Protein 4FUQ (pdb70)

CATH classification: 3.40.50.12780 (+1 more: 3.30.300.30)

Solvent-accessible surface area: 80074 Å² total

Sequence (1953 aa):
NANLFARLFDKLDDPHKLAIETAAGDKISYAELVARAGRVANVLVARGLQVGDRVAAQTEKSVEALVLYLATVRAGGVYLPLNTAYTLHELDYFITDAEPKIVVCDPSKKRDGIAAIAAKVGATVETLGPDGRGSLTDAAAGASEAFATIDRGADDLAAILYTSTGRSKGALSHDNLASNSSLTLVDYWRFTPDDVLIHALPIYHTHGLFVASNVTLFARGSIFLPKFDPDKILDLARATVLGVPTFYTRLLQSPRLTKETTGHRLFISGSAPLLADTHREWSAKTGHAVLERYGTETNNTSNPYDGDRVPGAVGPALPGVSARVTDPETGKELPRGDIGIEVKGPNVFKGYWRPEKTKSEFRRDDGFFITGDLGKIDERGYVHILGRGKDLVITGGFNVYPKEIESSEIDAPGVVESAVIGVPHADFGEGVTAVVVRDKGATIDEAQVLHGLDGQLAKFKPKKVIFVDDLPRNTGKVQKNVLRETYKDIYKNANLFARLFDKLDDPHKLAIETAAGDKISYAELVARAGRVANVLVARGLQQVGDRVAAQTEKSVVEALVLYLATVVRAGGVYLPLNTAYTLHELDYFITDAEPKIVVCDPSKRDGIAAIAAKVGATVETLGPDGRGSLTDAAAGASEAFATIDDRGADDLAAILYTSTGRSKGALSHDNLASNSLTLVDYWRFTPDDVLIHALPIYHTHGLFVASNVTLFARGSIFLPKFDPDKILDLARATVLGVPTFYTRLLQSPRLTKETTGHRLFISGSAPLLADTHREWSAKTGHAVLERYGTETNNTSNPYDGDRVPGAVGPALPGVSARVTDPETGKELPRGDIGIEVVKGPNVFKGYWRPEKTKSEFRDDGFFITGDLGKIDERGYVHILGRGKDLVITGGFNVYPKEIESEIDAPGVVESAVIGVPHADFGEGVTAVVVRDKGATIDEAQVLHGLDGQLAKFKPKKVIFVDDDLPRNTGKVQKNVLRETYKDIYKNANLFARLFDKLDDPHKLAIETAAGDKISYAELVARAGRVANVLVARGLQVGDRVAAQTEKSVEALVLYLATVVRAGGVYLPLNTAYTLHELDYFITDAEPKIVVCDPSKRDGIAAIAAKVGATVETLGPDGRGSLTDAAAGASEAFATIDDRGADDLAAILYTSGTGRSKGALSHDNLASNSLTLVDYWRFTPDDVLIHALPIYHTHGLFVASNVTLFARGSIFLPKFDPDKILDLARATVLGVPTFYTRLLQSPRLTKETTGHRLFISGSAPLLADTHREWSSAKTGHAVLERYGTETNNTSNPYDGDRVPGAVGPALPGVSARVTDPETGKELPRGDIGIEVVKGPNVFKGYWRPEKTKSEEFRDDGFFITGDLGKIDERGYVHILGRGKDLVITGGFNVYPKEIESEIDAPGVVESAVIGVPHADFGEGVTAVVVRDKGATIDEAQVLHGLDGQLAKFKPKKVIFVDDLPRNTGKVQQKNVLRETYKDIYKNANLFARLFDKLDDPHKLAIETAAGDKISYAELVARAGRVANVLVARGLQVGDRVAAQTEKSVVEALVLYLATVRAGGVYLPLNTAYTLHELDYFITDAEPKIVVCDPSKRDGIAAIAAKVGATVETLGPDGRGSLTDAAAGASEAFATIDRGADDLAAILYTSTTGRSKGALSHDNLASNSSLTLVDYWRFTPDDVLIHALPIYHTHGLFVASNVTLFARGSIFLPKFDPDKILDLARATVLGVPTFYTRLLQSPRLTKETTGHRLFISGSAPLLADTHREWSSAKTGHAVLERYGTETNNTSNPYDGDRVPGAVGPALPGVSARVTDPTGKELPRGDIGIEVVKGPNVFKGYWRPEKTKSEFRDDGFFITGDLGKIDEERGYVHILGRGKDLVITGGFNVYPKEIESSEIDAPGVVESAVIGVPHADFGEGVTAVVVRDKGATIDEAQVLHGLDGQLAKFKPKKVIFVDDLPRNTGKVQQKNVLRETYKDIYK

Foldseek 3Di:
DLQLLCLLQVDDPCQQDFAEQEPVGDTAGNVNLLLLLLLLLQVCVVLPDAAAAEEEEQAQDGSLVLSNLSNQSQNNHAYEYDHNPDDLVRVLVVCVQRLHQEYEYAPVCQVVCVVSCVVSNHDYWYQYNVRDTRSNVRSVVGGSDDRGDDDDLQRHSYWAWDDVDDTWTWAGSLLQLVVLVLCLVQLVAAQQAFEDQADTCNALVRVRNRNVNCSSRNHHYRDSHDDLVVVLVPLPGAEYEAQCSQVVNLVDPSQALVSQVRYAAEHEDDDHQLLSQVSNCVGHVDGYKYADARQQNWAIDGNDDDDDFQFGHATGVFKDWFFAAQPPGHTDDAPDKGIWMAGSNGIDATRPDPVRVVQADPVGIGNPLFMWGQHPVRTTGTQGNPPQWDFWQNDTDRQSLLFRQLSNPFWRGKGWHFAQAPHTRTAIEIETEGDVPDDDDFVNSVVSCVPVDDPRHHPTYHYDNDADADVHHGDRVVVRVVCRPVND/DLQLLCLLQVDDPCQQDFAEQEPVGDTDTNVNLLLLLLLLLQVCVVLPDDQAAEEEEQAADDSLVLSNLSNCSQNNYAYAYDHNPDDLVRVLVVCVQRLHQEYEEAPVCQVVNCVSNVVSNHDYWYAYNVRDTRSNVSSVPGGSDDDGDDDDQQRHSYWYWDDVPDTWTWAGSLLLVVVLVLCLVQLVAAQAAEEEQADTCNDLVRVRNVNVNCSSRNHHYYDSHQDLVVVLVPLPHAEYEAQVSQVVNLVDPSQALVSNVRYAAEHEDDDHFLVSQVSNCVGRVDGYKYADARQQSWAIAGNVHDDDQQFGHATGPFKDWFFAACPPRHTDDAPDKGIWIDGSNGIDATRPPPVRVVQADPVGIGNPLWIFGQHPVRTTHTQGNPPQWDAWQNDTDRQSLLFSQLSNAQWGGKGWHFADDPRTRTATEIETAGDPPDDQDFVNSVVSCVVVDDPRHHPTYHYDNDADQDVHHGDVVVVRVVCNPVND/DLQLLCLLQVDDPCQQDFAEQEPVGDTAGNVNLLLLLLLLLQVCVVLPDDAAAEEEELAADDSLVLSNLSNCSQNNYAYAYDHNPDDLVRVLVVCVQRLHQEYEEAPVCQVVNVVSNVVSNHDYWYAYNVRDTRSNVSSVPGGSDDRGDDDDQQRHSYWAWDDDPDDIWTWAGSLLQLVLLVLCLVQQVAAQAAEEDQADTCNDLVRVRNVNVNCSSRNHHYGHSHQDLVVVLVPLPGAEYEAQVSQVVNLPDPSQALVSNVRYAAEHEDDDHFLVSQVSNCVGHVDGYKYADARQQNWAIDGGVDDDDQQFGHATGPFKDWFFAACPPRHTDDAPDKGIWMDGSNGIDATRPPPVRVVQADPVGIGNPLWIWGQHPVRTTHTQGNPPQWEAWQNDTDRQSLLFSQLSNAFWGGKGWHFAQDPHTRTATEIETEGDPPDDQDFVNSVVSCVPVDDPRHHPTYHYDNDADQDVHDGDVVVVNVVCNPVND/DLQLLCLLQVDDPCQQDFAEQEPVGDTAGNVRLLLLLLLLLQVCVVLPDAAAAEEEEQAFDDSLVLSNLSNQSQNNHAYEYDHNPADLVRVLVVCVQRLGQEYEYAPVCQVVNVVSNVVSNHDYWYQYNVRDTRSNVRSVPGGSDDRGDDDDQQRHSYWAWDDPDDDTWTWAGSLLLQVVLVLCLVQVVAAQAAEEDQADTCNALVRVRNVNVNCSSRNHHYGHSHDDLVVVLVPLPHAEYEAQVSQVVNLVDPSQALVSLVRYAAEHEDDDHQLVSQVSNCVGRVDGYKYADARQQNWAIDGDPDDDDQQFGHATGPFKDWFFDAVVRHGDDAPDKHIWMAGSNGIDATRPPPVRVVQADPVGIGNPLFMFGQHPVRTTHTQGNPPQWDFWQNDTDRQSVLFSQLSNAFWPGKTWHFAQAPHTRTATEIETEGDVVDPDDFVNSVVSCVPVDDPRHHPTYHYDNDADADVHHGDRVVVRVVCNPVND

Secondary structure (DSSP, 8-state):
---HHHHHHS--S-TTSEEEEBTT--EEEHHHHHHHHHHHHHHHHHTT--TT-EEEEE--S-HHHHHHHHHHHHTT-EEEE--TT--HHHHHHHHHHH--SEEEE-GGGTTTTHHHHHHHT-EEEE--TTS-SHHHHHHHTS-S---PPP--TTSB-B--B----S--B--BHHHHHHHHHHHHHHTT--TT--B-B-S-SSSHIIIIIIHHHHHHTT---B-SS--HHHHHH-----B---HHHHHHHHT-TT-STTTT---BEEE-SSPPPHHHHHHHHHHHS--EEE--------B---SSS---TTEEEEBPTT-EEE-B-TTT-PBPPTT----EEESTTS-------HHHHHTB-TTS-EE-S--EEE-TT-EEEE--SSTT-EEETTEEE-HHHHHHHHH---EEEEEEEEEEETTTEEEEEEEEEEPTT----HHHHHHHHBTTB-TT---EEEEES---B----B-HHHHHHHTTTTT-/---HHHHHHS--S-TTSEEEE-TT--EEEHHHHHHHHHHHHHHHHHTTPPTT-EEEE---SSHHHHHHHHHHHHTT-EEEE--TT--HHHHHHHHHHH--SEEEE-GGGHHHHHHHHHTTT-EEEE--TTS-SHHHHHHHTS-S---PPP--TTSB-B--EE---S-EE--BHHHHHHHHHHHHHHTT--TT--B-B-S-SSSHIIIIIIHHHHHHTT---B-SS--HHHHHH-----B---HHHHHHHTT-TT--TTTT---B-EE-SSPPPHHHHHHHHHHHS---EE--------B---SSS---TT---BBPTT-EEE-B-TTT-PBPPTT----EEESTTS-------HHHHHTB-TTS-EE-S--EEE-TT-BEEE--SSTT-EEETTEEE-HHHHHHHHH---EEEEEEEEEEETTTEEEEEEEEEEPTT----HHHHHHHHBTTB-TT---EEEEES---B----B-HHHHHHHTTTTT-/---HHHHHHS--S-TTSEEEE-TT--EEEHHHHHHHHHHHHHHHHHTTPPTT-EEEE---SSHHHHHHHHHHHHTT-EEEE--TT--HHHHHHHHHHH--SEEEE-GGGHHHHHHHHHTTT-EEEE--TTS-SHHHHHHHTS-S---PPP--TTSB-B--EE----S-EE--BHHHHHHHHHHHHHHTT--TT--B-B-S-SSSHIIIIIIHHHHHHTT---B-SS--HHHHHH-----B---HHHHHHHTT-TT-STTTT---B-EE-SSPPPHHHHHHHHHHHS---EE--------B-PPTTS---TT---SBPTT-EEE-B-TTT-PBPPTT----EEESTTS-------HHHHHTB-TTS-EE-S--EEE-TT--EEE---STT-EEETTEEE-HHHHHHHHH---EEEEEEEEEEETTTEEEEEEEEEE-TT----HHHHHHHHTTTS-TT---EEEEES---B----B-HHHHHHHTTTTT-/---HHHHHHSS-S-TTSEEEEBTT--EEEHHHHHHHHHHHHHHHHHTT--TT-EEEE---S-HHHHHHHHHHHHTT-EEEE--TT--HHHHHHHHHHH--SEEEE-GGGTTTTHHHHHHHTPEEEE--TTS-SHHHHHHHTS-S---PPP--TTSB-B--B----SS--B--BHHHHHHHHHHHHHHTT--TT--B-B-S-SSSHIIIIIIHHHHHHTT---B-SS--HHHHHH-----B---HHHHHHHTT-TT-STTTT---B-EE-SSPPPHHHHHHHHHHHS---EE--------B-PPTTSPPPTT---BBPTT-EEE-B----PBPPTT----EEESTTS-------HHHHHTB-TTS-EE-S-EEEE-TT-BEEEEESSTT-EEETTEEE-HHHHHHHHH---EEEEEEEEEEETTTEEEEEEEEEEPTT----HHHHHHHHBTTB-TT---EEEEES---B----B-HHHHHHHTTTTT-

Structure (mmCIF, N/CA/C/O backbone):
data_4FUQ
#
_entry.id   4FUQ
#
_cell.length_a   133.872
_cell.length_b   58.813
_cell.length_c   138.957
_cell.angle_alpha   90.000
_cell.angle_beta   91.660
_cell.angle_gamma   90.000
#
_symmetry.space_group_name_H-M   'P 1 21 1'
#
loop_
_entity.id
_entity.type
_entity.pdbx_description
1 polymer 'Malonyl CoA synthetase'
2 non-polymer 'SULFATE ION'
3 non-polymer GLYCEROL
4 water water
#
loop_
_atom_site.group_PDB
_atom_site.id
_atom_site.type_symbol
_atom_site.label_atom_id
_atom_site.label_alt_id
_atom_site.label_comp_id
_atom_site.label_asym_id
_atom_site.label_entity_id
_atom_site.label_seq_id
_atom_site.pdbx_PDB_ins_code
_atom_site.Cartn_x
_atom_site.Cartn_y
_atom_site.Cartn_z
_atom_site.occupancy
_atom_site.B_iso_or_equiv
_atom_site.auth_seq_id
_atom_site.auth_comp_id
_atom_site.auth_asym_id
_atom_site.auth_atom_id
_atom_site.pdbx_PDB_model_num
ATOM 9 N N . ASN A 1 2 ? 137.750 12.105 18.578 1.00 25.09 2 ASN A N 1
ATOM 10 C CA . ASN A 1 2 ? 137.135 11.909 17.267 1.00 17.37 2 ASN A CA 1
ATOM 11 C C . ASN A 1 2 ? 135.609 11.814 17.347 1.00 17.79 2 ASN A C 1
ATOM 12 O O . ASN A 1 2 ? 135.060 10.978 18.071 1.00 22.46 2 ASN A O 1
ATOM 17 N N . ALA A 1 3 ? 134.928 12.676 16.603 1.00 14.86 3 ALA A N 1
ATOM 18 C CA . ALA A 1 3 ? 133.473 12.689 16.601 1.00 13.40 3 ALA A CA 1
ATOM 19 C C . ALA A 1 3 ? 132.884 11.704 15.592 1.00 10.19 3 ALA A C 1
ATOM 20 O O . ALA A 1 3 ? 131.661 11.544 15.517 1.00 11.49 3 ALA A O 1
ATOM 22 N N . ASN A 1 4 ? 133.752 11.049 14.823 1.00 12.37 4 ASN A N 1
ATOM 23 C CA . ASN A 1 4 ? 133.295 10.030 13.881 1.00 9.98 4 ASN A CA 1
ATOM 24 C C . ASN A 1 4 ? 132.416 9.039 14.636 1.00 10.61 4 ASN A C 1
ATOM 25 O O . ASN A 1 4 ? 132.805 8.521 15.686 1.00 11.72 4 ASN A O 1
ATOM 30 N N . LEU A 1 5 ? 131.216 8.814 14.123 1.00 10.08 5 LEU A N 1
ATOM 31 C CA . LEU A 1 5 ? 130.274 7.916 14.778 1.00 8.61 5 LEU A CA 1
ATOM 32 C C . LEU A 1 5 ? 130.898 6.542 15.042 1.00 11.35 5 LEU A C 1
ATOM 33 O O . LEU A 1 5 ? 130.639 5.919 16.080 1.00 11.39 5 LEU A O 1
ATOM 38 N N . PHE A 1 6 ? 131.734 6.065 14.124 1.00 10.05 6 PHE A N 1
ATOM 39 C CA . PHE A 1 6 ? 132.388 4.773 14.350 1.00 10.37 6 PHE A CA 1
ATOM 40 C C . PHE A 1 6 ? 133.292 4.797 15.588 1.00 9.53 6 PHE A C 1
ATOM 41 O O . PHE A 1 6 ? 133.336 3.836 16.370 1.00 12.20 6 PHE A O 1
ATOM 49 N N . ALA A 1 7 ? 134.021 5.891 15.752 1.00 11.29 7 ALA A N 1
ATOM 50 C CA . ALA A 1 7 ? 134.866 6.059 16.932 1.00 14.99 7 ALA A CA 1
ATOM 51 C C . ALA A 1 7 ? 134.022 6.194 18.201 1.00 12.71 7 ALA A C 1
ATOM 52 O O . ALA A 1 7 ? 134.355 5.607 19.240 1.00 14.81 7 ALA A O 1
ATOM 54 N N . ARG A 1 8 ? 132.933 6.961 18.135 1.00 12.82 8 ARG A N 1
ATOM 55 C CA . ARG A 1 8 ? 132.056 7.096 19.308 1.00 15.12 8 ARG A CA 1
ATOM 56 C C . ARG A 1 8 ? 131.525 5.728 19.725 1.00 15.98 8 ARG A C 1
ATOM 57 O O . ARG A 1 8 ? 131.443 5.416 20.918 1.00 16.27 8 ARG A O 1
ATOM 65 N N . LEU A 1 9 ? 131.173 4.909 18.737 1.00 11.18 9 LEU A N 1
ATOM 66 C CA . LEU A 1 9 ? 130.650 3.573 18.997 1.00 13.23 9 LEU A CA 1
ATOM 67 C C . LEU A 1 9 ? 131.696 2.614 19.557 1.00 16.05 9 LEU A C 1
ATOM 68 O O . LEU A 1 9 ? 131.423 1.865 20.491 1.00 15.95 9 LEU A O 1
ATOM 73 N N . PHE A 1 10 ? 132.896 2.635 18.992 1.00 14.26 10 PHE A N 1
ATOM 74 C CA . PHE A 1 10 ? 133.829 1.530 19.218 1.00 14.36 10 PHE A CA 1
ATOM 75 C C . PHE A 1 10 ? 135.173 1.871 19.858 1.00 19.28 10 PHE A C 1
ATOM 76 O O . PHE A 1 10 ? 135.987 0.971 20.089 1.00 19.22 10 PHE A O 1
ATOM 84 N N . ASP A 1 11 ? 135.406 3.148 20.140 1.00 22.04 11 ASP A N 1
ATOM 85 C CA . ASP A 1 11 ? 136.700 3.593 20.669 1.00 30.71 11 ASP A CA 1
ATOM 86 C C . ASP A 1 11 ? 137.052 2.983 22.010 1.00 40.12 11 ASP A C 1
ATOM 87 O O . ASP A 1 11 ? 138.146 2.443 22.194 1.00 50.30 11 ASP A O 1
ATOM 92 N N . LYS A 1 12 ? 136.133 3.100 22.957 1.00 33.82 12 LY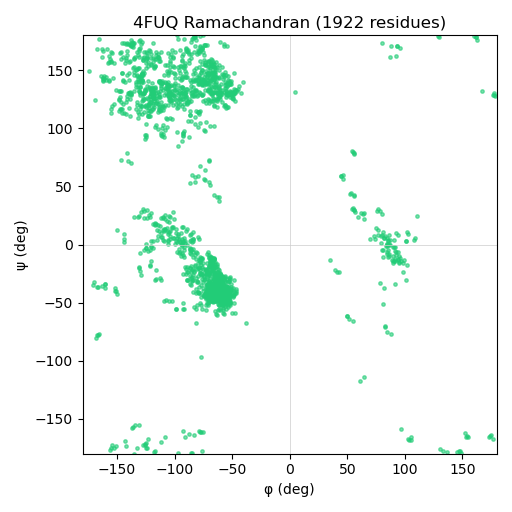S A N 1
ATOM 93 C CA . LYS A 1 12 ? 136.380 2.606 24.305 1.00 43.43 12 LYS A CA 1
ATOM 94 C C . LYS A 1 12 ? 135.403 1.500 24.661 1.00 45.72 12 LYS A C 1
ATOM 95 O O . LYS A 1 12 ? 134.246 1.757 24.994 1.00 53.75 12 LYS A O 1
ATOM 101 N N . LEU A 1 13 ? 135.879 0.265 24.583 1.00 38.20 13 LEU A N 1
ATOM 102 C CA . LEU A 1 13 ? 135.066 -0.880 24.948 1.00 30.54 13 LEU A CA 1
ATOM 103 C C . LEU A 1 13 ? 135.678 -1.561 26.164 1.00 28.17 13 LEU A C 1
ATOM 104 O O . LEU A 1 13 ? 136.846 -1.947 26.139 1.00 34.51 13 LEU A O 1
ATOM 109 N N . ASP A 1 14 ? 134.890 -1.702 27.222 1.00 30.71 14 ASP A N 1
ATOM 110 C CA . ASP A 1 14 ? 135.363 -2.377 28.424 1.00 32.40 14 ASP A CA 1
ATOM 111 C C . ASP A 1 14 ? 135.476 -3.878 28.187 1.00 40.60 14 ASP A C 1
ATOM 112 O O . ASP A 1 14 ? 136.255 -4.562 28.852 1.00 41.03 14 ASP A O 1
ATOM 117 N N . ASP A 1 15 ? 134.707 -4.383 27.225 1.00 26.44 15 ASP A N 1
ATOM 118 C CA . ASP A 1 15 ? 134.522 -5.823 27.079 1.00 25.60 15 ASP A CA 1
ATOM 119 C C . ASP A 1 15 ? 134.356 -6.157 25.600 1.00 22.48 15 ASP A C 1
ATOM 120 O O . ASP A 1 15 ? 133.253 -6.463 25.146 1.00 24.84 15 ASP A O 1
ATOM 125 N N . PRO A 1 16 ? 135.455 -6.086 24.837 1.00 22.51 16 PRO A N 1
ATOM 126 C CA . PRO A 1 16 ? 135.337 -6.197 23.378 1.00 21.91 16 PRO A CA 1
ATOM 127 C C . PRO A 1 16 ? 134.935 -7.581 22.895 1.00 21.91 16 PRO A C 1
ATOM 128 O O . PRO A 1 16 ? 134.537 -7.740 21.739 1.00 20.72 16 PRO A O 1
ATOM 132 N N . HIS A 1 17 ? 135.017 -8.581 23.761 1.00 21.99 17 HIS A N 1
ATOM 133 C CA . HIS A 1 17 ? 134.735 -9.929 23.302 1.00 20.54 17 HIS A CA 1
ATOM 134 C C . HIS A 1 17 ? 133.294 -10.345 23.559 1.00 22.14 17 HIS A C 1
ATOM 135 O O . HIS A 1 17 ? 132.893 -11.466 23.234 1.00 24.13 17 HIS A O 1
ATOM 142 N N . LYS A 1 18 ? 132.499 -9.429 24.105 1.00 21.96 18 LYS A N 1
ATOM 143 C CA . LYS A 1 18 ? 131.088 -9.722 24.324 1.00 23.45 18 LYS A CA 1
ATOM 144 C C . LYS A 1 18 ? 130.314 -9.706 23.004 1.00 20.25 18 LYS A C 1
ATOM 145 O O . LYS A 1 18 ? 130.717 -9.053 22.043 1.00 21.88 18 LYS A O 1
ATOM 151 N N . LEU A 1 19 ? 129.204 -10.436 22.967 1.00 22.04 19 LEU A N 1
ATOM 152 C CA . LEU A 1 19 ? 128.361 -10.510 21.776 1.00 15.44 19 LEU A CA 1
ATOM 153 C C . LEU A 1 19 ? 127.877 -9.130 21.335 1.00 21.84 19 LEU A C 1
ATOM 154 O O . LEU A 1 19 ? 127.381 -8.348 22.153 1.00 20.56 19 LEU A O 1
ATOM 159 N N . ALA A 1 20 ? 128.027 -8.841 20.045 1.00 17.20 20 ALA A N 1
ATOM 160 C CA . ALA A 1 20 ? 127.420 -7.653 19.434 1.00 17.35 20 ALA A CA 1
ATOM 161 C C . ALA A 1 20 ? 126.182 -8.046 18.641 1.00 19.70 20 ALA A C 1
ATOM 162 O O . ALA A 1 20 ? 125.119 -7.432 18.779 1.00 18.21 20 ALA A O 1
ATOM 164 N N . ILE A 1 21 ? 126.334 -9.076 17.807 1.00 20.40 21 ILE A N 1
ATOM 165 C CA . ILE A 1 21 ? 125.300 -9.471 16.854 1.00 15.98 21 ILE A CA 1
ATOM 166 C C . ILE A 1 21 ? 125.187 -10.986 16.715 1.00 20.31 21 ILE A C 1
ATOM 167 O O . ILE A 1 21 ? 126.180 -11.666 16.433 1.00 22.23 21 ILE A O 1
ATOM 172 N N . GLU A 1 22 ? 123.984 -11.514 16.928 1.00 21.56 22 GLU A N 1
ATOM 173 C CA . GLU A 1 22 ? 123.691 -12.901 16.567 1.00 22.08 22 GLU A CA 1
ATOM 174 C C . GLU A 1 22 ? 122.953 -12.871 15.235 1.00 26.41 22 GLU A C 1
ATOM 175 O O . GLU A 1 22 ? 121.939 -12.187 15.096 1.00 22.37 22 GLU A O 1
ATOM 181 N N . THR A 1 23 ? 123.466 -13.595 14.246 1.00 22.97 23 THR A N 1
ATOM 182 C CA . THR A 1 23 ? 122.847 -13.588 12.923 1.00 22.84 23 THR A CA 1
ATOM 183 C C . THR A 1 23 ? 121.619 -14.484 12.898 1.00 27.36 23 THR A C 1
ATOM 184 O O . THR A 1 23 ? 121.402 -15.290 13.809 1.00 29.71 23 THR A O 1
ATOM 188 N N . ALA A 1 24 ? 120.819 -14.352 11.845 1.00 26.55 24 ALA A N 1
ATOM 189 C CA . ALA A 1 24 ? 119.618 -15.165 11.712 1.00 27.88 24 ALA A CA 1
ATOM 190 C C . ALA A 1 24 ? 119.953 -16.656 11.661 1.00 33.99 24 ALA A C 1
ATOM 191 O O . ALA A 1 24 ? 119.122 -17.489 12.011 1.00 33.61 24 ALA A O 1
ATOM 193 N N . ALA A 1 25 ? 121.171 -16.984 11.231 1.00 29.50 25 ALA A N 1
ATOM 194 C CA . ALA A 1 25 ? 121.615 -18.380 11.174 1.00 29.84 25 ALA A CA 1
ATOM 195 C C . ALA A 1 25 ? 122.211 -18.859 12.502 1.00 33.97 25 ALA A C 1
ATOM 196 O O . ALA A 1 25 ? 122.524 -20.042 12.665 1.00 42.51 25 ALA A O 1
ATOM 198 N N . GLY A 1 26 ? 122.378 -17.939 13.445 1.00 28.14 26 GLY A N 1
ATOM 199 C CA . GLY A 1 26 ? 122.840 -18.285 14.773 1.00 28.10 26 GLY A CA 1
ATOM 200 C C . GLY A 1 26 ? 124.309 -18.005 15.018 1.00 32.76 26 GLY A C 1
ATOM 201 O O . GLY A 1 26 ? 124.829 -18.305 16.094 1.00 39.99 26 GLY A O 1
ATOM 202 N N . ASP A 1 27 ? 124.985 -17.430 14.031 1.00 29.01 27 ASP A N 1
ATOM 203 C CA . ASP A 1 27 ? 126.391 -17.076 14.200 1.00 31.20 27 ASP A CA 1
ATOM 204 C C . ASP A 1 27 ? 126.561 -15.920 15.186 1.00 27.55 27 ASP A C 1
ATOM 205 O O . ASP A 1 27 ? 125.750 -14.998 15.216 1.00 30.53 27 ASP A O 1
ATOM 210 N N . LYS A 1 28 ? 127.613 -15.988 15.994 1.00 26.99 28 LYS A N 1
ATOM 211 C CA . LYS A 1 28 ? 127.886 -14.966 16.998 1.00 21.78 28 LYS A CA 1
ATOM 212 C C . LYS A 1 28 ? 129.043 -14.090 16.536 1.00 23.60 28 LYS A C 1
ATOM 213 O O . LYS A 1 28 ? 130.084 -14.597 16.122 1.00 26.83 28 LYS A O 1
ATOM 219 N N . ILE A 1 29 ? 128.851 -12.775 16.608 1.00 18.75 29 ILE A N 1
ATOM 220 C CA . ILE A 1 29 ? 129.872 -11.810 16.226 1.00 18.62 29 ILE A CA 1
ATOM 221 C C . ILE A 1 29 ? 130.108 -10.881 17.411 1.00 19.88 29 ILE A C 1
ATOM 222 O O . ILE A 1 29 ? 129.195 -10.181 17.855 1.00 19.87 29 ILE A O 1
ATOM 227 N N . SER A 1 30 ? 131.326 -10.881 17.938 1.00 18.13 30 SER A N 1
ATOM 228 C CA . SER A 1 30 ? 131.641 -10.033 19.082 1.00 19.19 30 SER A CA 1
ATOM 229 C C . SER A 1 30 ? 131.848 -8.589 18.643 1.00 18.26 30 SER A C 1
ATOM 230 O O . SER A 1 30 ? 131.938 -8.299 17.449 1.00 15.82 30 SER A O 1
ATOM 233 N N . TYR A 1 31 ? 131.939 -7.678 19.605 1.00 15.95 31 TYR A N 1
ATOM 234 C CA . TYR A 1 31 ? 132.270 -6.295 19.270 1.00 15.94 31 TYR A CA 1
ATOM 235 C C . TYR A 1 31 ? 133.612 -6.194 18.542 1.00 17.16 31 TYR A C 1
ATOM 236 O O . TYR A 1 31 ? 133.736 -5.474 17.548 1.00 14.45 31 TYR A O 1
ATOM 245 N N . ALA A 1 32 ? 134.618 -6.908 19.039 1.00 18.13 32 ALA A N 1
ATOM 246 C CA . ALA A 1 32 ? 135.927 -6.915 18.379 1.00 15.83 32 ALA A CA 1
ATOM 247 C C . ALA A 1 32 ? 135.821 -7.442 16.948 1.00 16.73 32 ALA A C 1
ATOM 248 O O . ALA A 1 32 ? 136.433 -6.896 16.031 1.00 16.69 32 ALA A O 1
ATOM 250 N N . GLU A 1 33 ? 135.056 -8.515 16.762 1.00 16.06 33 GLU A N 1
ATOM 251 C CA . GLU A 1 33 ? 134.885 -9.106 15.432 1.00 18.10 33 GLU A CA 1
ATOM 252 C C . GLU A 1 33 ? 134.147 -8.159 14.488 1.00 16.97 33 GLU A C 1
ATOM 253 O O . GLU A 1 33 ? 134.441 -8.089 13.292 1.00 16.18 33 GLU A O 1
ATOM 259 N N . LEU A 1 34 ? 133.191 -7.421 15.035 1.00 16.30 34 LEU A N 1
ATOM 260 C CA . LEU A 1 34 ? 132.434 -6.457 14.244 1.00 13.77 34 LEU A CA 1
ATOM 261 C C . LEU A 1 34 ? 133.337 -5.314 13.771 1.00 11.09 34 LEU A C 1
ATOM 262 O O . LEU A 1 34 ? 133.258 -4.872 12.618 1.00 12.46 34 LEU A O 1
ATOM 267 N N . VAL A 1 35 ? 134.197 -4.833 14.668 1.00 11.76 35 VAL A N 1
ATOM 268 C CA . VAL A 1 35 ? 135.134 -3.765 14.328 1.00 12.94 35 VAL A CA 1
ATOM 269 C C . VAL A 1 35 ? 136.109 -4.221 13.230 1.00 14.24 35 VAL A C 1
ATOM 270 O O . VAL A 1 35 ? 136.370 -3.498 12.255 1.00 11.40 35 VAL A O 1
ATOM 274 N N . ALA A 1 36 ? 136.635 -5.429 13.392 1.00 14.39 36 ALA A N 1
ATOM 275 C CA . ALA A 1 36 ? 137.545 -5.991 12.405 1.00 12.00 36 ALA A CA 1
ATOM 276 C C . ALA A 1 36 ? 136.841 -6.147 11.052 1.00 13.68 36 ALA A C 1
ATOM 277 O O . ALA A 1 36 ? 137.419 -5.849 10.010 1.00 12.51 36 ALA A O 1
ATOM 279 N N . ARG A 1 37 ? 135.595 -6.613 11.058 1.00 12.79 37 ARG A N 1
ATOM 280 C CA . ARG A 1 37 ? 134.859 -6.723 9.793 1.00 13.05 37 ARG A CA 1
ATOM 281 C C . ARG A 1 37 ? 134.774 -5.371 9.089 1.00 12.75 37 ARG A C 1
ATOM 282 O O . ARG A 1 37 ? 134.970 -5.247 7.869 1.00 10.65 37 ARG A O 1
ATOM 290 N N . ALA A 1 38 ? 134.461 -4.350 9.872 1.00 11.10 38 ALA A N 1
ATOM 291 C CA . ALA A 1 38 ? 134.351 -3.008 9.351 1.00 10.46 38 ALA A CA 1
ATOM 292 C C . ALA A 1 38 ? 135.686 -2.497 8.810 1.00 10.44 38 ALA A C 1
ATOM 293 O O . ALA A 1 38 ? 135.720 -1.765 7.827 1.00 9.71 38 ALA A O 1
ATOM 295 N N . GLY A 1 39 ? 136.782 -2.886 9.451 1.00 11.32 39 GLY A N 1
ATOM 296 C CA . GLY A 1 39 ? 138.089 -2.436 8.998 1.00 10.78 39 GLY A CA 1
ATOM 297 C C . GLY A 1 39 ? 138.410 -3.012 7.630 1.00 10.81 39 GLY A C 1
ATOM 298 O O . GLY A 1 39 ? 138.919 -2.324 6.748 1.00 10.00 39 GLY A O 1
ATOM 299 N N . ARG A 1 40 ? 138.096 -4.286 7.444 1.00 9.13 40 ARG A N 1
ATOM 300 C CA . ARG A 1 40 ? 138.348 -4.907 6.151 1.00 8.80 40 ARG A CA 1
ATOM 301 C C . ARG A 1 40 ? 137.527 -4.231 5.054 1.00 11.91 40 ARG A C 1
ATOM 302 O O . ARG A 1 40 ? 138.041 -3.897 3.987 1.00 9.65 40 ARG A O 1
ATOM 310 N N . VAL A 1 41 ? 136.242 -4.014 5.311 1.00 10.49 41 VAL A N 1
ATOM 311 C CA . VAL A 1 41 ? 135.402 -3.372 4.310 1.00 11.56 41 VAL A CA 1
ATOM 312 C C . VAL A 1 41 ? 135.860 -1.932 4.045 1.00 8.28 41 VAL A C 1
ATOM 313 O O . VAL A 1 41 ? 135.908 -1.487 2.896 1.00 10.47 41 VAL A O 1
ATOM 317 N N . ALA A 1 42 ? 136.259 -1.224 5.096 1.00 7.13 42 ALA A N 1
ATOM 318 C CA . ALA A 1 42 ? 136.713 0.151 4.907 1.00 9.97 42 ALA A CA 1
ATOM 319 C C . ALA A 1 42 ? 137.941 0.169 3.986 1.00 11.82 42 ALA A C 1
ATOM 320 O O . ALA A 1 42 ? 138.035 0.997 3.082 1.00 10.54 42 ALA A O 1
ATOM 322 N N . ASN A 1 43 ? 138.863 -0.763 4.198 1.00 11.42 43 ASN A N 1
ATOM 323 C CA . ASN A 1 43 ? 140.017 -0.865 3.308 1.00 11.85 43 ASN A CA 1
ATOM 324 C C . ASN A 1 43 ? 139.616 -1.123 1.863 1.00 12.64 43 ASN A C 1
ATOM 325 O O . ASN A 1 43 ? 140.196 -0.545 0.945 1.00 13.37 43 ASN A O 1
ATOM 330 N N . VAL A 1 44 ? 138.605 -1.966 1.654 1.00 10.63 44 VAL A N 1
ATOM 331 C CA . VAL A 1 44 ? 138.118 -2.195 0.292 1.00 11.23 44 VAL A CA 1
ATOM 332 C C . VAL A 1 44 ? 137.536 -0.916 -0.330 1.00 11.11 44 VAL A C 1
ATOM 333 O O . VAL A 1 44 ? 137.842 -0.570 -1.468 1.00 11.33 44 VAL A O 1
ATOM 337 N N . LEU A 1 45 ? 136.697 -0.208 0.419 1.00 8.23 45 LEU A N 1
ATOM 338 C CA . LEU A 1 45 ? 136.107 1.009 -0.113 1.00 9.49 45 LEU A CA 1
ATOM 339 C C . LEU A 1 45 ? 137.188 1.999 -0.547 1.00 10.80 45 LEU A C 1
ATOM 340 O O . LEU A 1 45 ? 137.091 2.595 -1.621 1.00 10.42 45 LEU A O 1
ATOM 345 N N . VAL A 1 46 ? 138.207 2.174 0.290 1.00 11.51 46 VAL A N 1
ATOM 346 C CA . VAL A 1 46 ? 139.272 3.142 -0.001 1.00 11.20 46 VAL A CA 1
ATOM 347 C C . VAL A 1 46 ? 140.049 2.663 -1.227 1.00 14.25 46 VAL A C 1
ATOM 348 O O . VAL A 1 46 ? 140.382 3.443 -2.117 1.00 15.11 46 VAL A O 1
ATOM 352 N N . ALA A 1 47 ? 140.314 1.365 -1.283 1.00 11.85 47 ALA A N 1
ATOM 353 C CA . ALA A 1 47 ? 141.004 0.783 -2.437 1.00 13.81 47 ALA A CA 1
ATOM 354 C C . ALA A 1 47 ? 140.262 1.033 -3.741 1.00 16.16 47 ALA A C 1
ATOM 355 O O . ALA A 1 47 ? 140.882 1.238 -4.788 1.00 20.17 47 ALA A O 1
ATOM 357 N N . ARG A 1 48 ? 138.933 1.022 -3.676 1.00 13.91 48 ARG A N 1
ATOM 358 C CA . ARG A 1 48 ? 138.085 1.231 -4.839 1.00 11.55 48 ARG A CA 1
ATOM 359 C C . ARG A 1 48 ? 137.850 2.710 -5.152 1.00 13.02 48 ARG A C 1
ATOM 360 O O . ARG A 1 48 ? 137.070 3.033 -6.040 1.00 21.73 48 ARG A O 1
ATOM 368 N N . GLY A 1 49 ? 138.505 3.591 -4.404 1.00 12.91 49 GLY A N 1
ATOM 369 C CA . GLY A 1 49 ? 138.479 5.009 -4.711 1.00 14.87 49 GLY A CA 1
ATOM 370 C C . GLY A 1 49 ? 137.668 5.895 -3.785 1.00 13.71 49 GLY A C 1
ATOM 371 O O . GLY A 1 49 ? 137.541 7.100 -4.050 1.00 14.88 49 GLY A O 1
ATOM 372 N N . LEU A 1 50 ? 137.107 5.327 -2.716 1.00 11.23 50 LEU A N 1
ATOM 373 C CA . LEU A 1 50 ? 136.338 6.154 -1.780 1.00 12.30 50 LEU A CA 1
ATOM 374 C C . LEU A 1 50 ? 137.269 7.153 -1.129 1.00 14.67 50 LEU A C 1
ATOM 375 O O . LEU A 1 50 ? 138.282 6.779 -0.538 1.00 18.29 50 LEU A O 1
ATOM 380 N N . GLN A 1 51 ? 136.935 8.430 -1.248 1.00 11.65 51 GLN A N 1
ATOM 381 C CA . GLN A 1 51 ? 137.684 9.451 -0.545 1.00 14.01 51 GLN A CA 1
ATOM 382 C C . GLN A 1 51 ? 136.791 10.112 0.487 1.00 14.35 51 GLN A C 1
ATOM 383 O O . GLN A 1 51 ? 135.561 10.002 0.433 1.00 11.03 51 GLN A O 1
ATOM 389 N N . VAL A 1 52 ? 137.406 10.781 1.453 1.00 12.28 52 VAL A N 1
ATOM 390 C CA . VAL A 1 52 ? 136.618 11.422 2.484 1.00 11.03 52 VAL A CA 1
ATOM 391 C C . VAL A 1 52 ? 135.563 12.364 1.882 1.00 9.76 52 VAL A C 1
ATOM 392 O O . VAL A 1 52 ? 135.856 13.225 1.031 1.00 11.19 52 VAL A O 1
ATOM 396 N N . GLY A 1 53 ? 134.326 12.173 2.324 1.00 8.62 53 GLY A N 1
ATOM 397 C CA . GLY A 1 53 ? 133.207 12.988 1.878 1.00 12.16 53 GLY A CA 1
ATOM 398 C C . GLY A 1 53 ? 132.400 12.372 0.747 1.00 11.59 53 GLY A C 1
ATOM 399 O O . GLY A 1 53 ? 131.304 12.841 0.458 1.00 10.72 53 GLY A O 1
ATOM 400 N N . ASP A 1 54 ? 132.941 11.348 0.097 1.00 10.80 54 ASP A N 1
ATOM 401 C CA . ASP A 1 54 ? 132.222 10.656 -0.977 1.00 8.82 54 ASP A CA 1
ATOM 402 C C . ASP A 1 54 ? 131.055 9.863 -0.403 1.00 11.43 54 ASP A C 1
ATOM 403 O O . ASP A 1 54 ? 131.091 9.429 0.757 1.00 11.18 54 ASP A O 1
ATOM 408 N N . ARG A 1 55 ? 130.039 9.646 -1.230 1.00 10.06 55 ARG A N 1
ATOM 409 C CA . ARG A 1 55 ? 128.889 8.840 -0.832 1.00 8.11 55 ARG A CA 1
ATOM 410 C C . ARG A 1 55 ? 129.064 7.392 -1.255 1.00 9.34 55 ARG A C 1
ATOM 411 O O . ARG A 1 55 ? 129.646 7.114 -2.299 1.00 9.88 55 ARG A O 1
ATOM 419 N N . VAL A 1 56 ? 128.581 6.482 -0.413 1.00 7.78 56 VAL A N 1
ATOM 420 C CA . VAL A 1 56 ? 128.405 5.084 -0.808 1.00 9.00 56 VAL A CA 1
ATOM 421 C C . VAL A 1 56 ? 126.908 4.826 -0.850 1.00 10.05 56 VAL A C 1
ATOM 422 O O . VAL A 1 56 ? 126.235 4.913 0.178 1.00 10.47 56 VAL A O 1
ATOM 426 N N . ALA A 1 57 ? 126.378 4.520 -2.032 1.00 9.20 57 ALA A N 1
ATOM 427 C CA . ALA A 1 57 ? 124.955 4.208 -2.151 1.00 7.56 57 ALA A CA 1
ATOM 428 C C . ALA A 1 57 ? 124.786 2.696 -2.106 1.00 9.55 57 ALA A C 1
ATOM 429 O O . ALA A 1 57 ? 125.493 1.960 -2.799 1.00 12.53 57 ALA A O 1
ATOM 431 N N . ALA A 1 58 ? 123.856 2.233 -1.283 1.00 7.99 58 ALA A N 1
ATOM 432 C CA . ALA A 1 58 ? 123.693 0.795 -1.086 1.00 8.32 58 ALA A CA 1
ATOM 433 C C . ALA A 1 58 ? 122.244 0.368 -1.160 1.00 10.67 58 ALA A C 1
ATOM 434 O O . ALA A 1 58 ? 121.426 0.808 -0.350 1.00 10.41 58 ALA A O 1
ATOM 436 N N . GLN A 1 59 ? 121.931 -0.467 -2.149 1.00 9.29 59 GLN A N 1
ATOM 437 C CA . GLN A 1 59 ? 120.628 -1.123 -2.192 1.00 9.86 59 GLN A CA 1
ATOM 438 C C . GLN A 1 59 ? 120.840 -2.608 -1.934 1.00 8.37 59 GLN A C 1
ATOM 439 O O . GLN A 1 59 ? 121.141 -3.384 -2.853 1.00 13.07 59 GLN A O 1
ATOM 445 N N . THR A 1 60 ? 120.714 -2.973 -0.666 1.00 12.09 60 THR A N 1
ATOM 446 C CA . THR A 1 60 ? 121.085 -4.305 -0.202 1.00 16.59 60 THR A CA 1
ATOM 447 C C . THR A 1 60 ? 119.929 -4.892 0.570 1.00 17.58 60 THR A C 1
ATOM 448 O O . THR A 1 60 ? 119.198 -4.157 1.240 1.00 18.66 60 THR A O 1
ATOM 452 N N . GLU A 1 61 ? 119.761 -6.211 0.487 1.00 17.80 61 GLU A N 1
ATOM 453 C CA . GLU A 1 61 ? 118.851 -6.885 1.399 1.00 21.68 61 GLU A CA 1
ATOM 454 C C . GLU A 1 61 ? 119.526 -6.944 2.761 1.00 20.94 61 GLU A C 1
ATOM 455 O O . GLU A 1 61 ? 120.755 -6.848 2.879 1.00 19.78 61 GLU A O 1
ATOM 461 N N . LYS A 1 62 ? 118.722 -7.107 3.799 1.00 18.67 62 LYS A N 1
ATOM 462 C CA . LYS A 1 62 ? 119.221 -7.032 5.155 1.00 15.92 62 LYS A CA 1
ATOM 463 C C . LYS A 1 62 ? 120.128 -8.212 5.556 1.00 16.06 62 LYS A C 1
ATOM 464 O O . LYS A 1 62 ? 119.716 -9.365 5.505 1.00 19.76 62 LYS A O 1
ATOM 470 N N . SER A 1 63 ? 121.355 -7.898 5.958 1.00 20.55 63 SER A N 1
ATOM 471 C CA . SER A 1 63 ? 122.316 -8.904 6.420 1.00 17.38 63 SER A CA 1
ATOM 472 C C . SER A 1 63 ? 123.294 -8.214 7.353 1.00 17.54 63 SER A C 1
ATOM 473 O O . SER A 1 63 ? 123.370 -6.981 7.373 1.00 15.72 63 SER A O 1
ATOM 476 N N . VAL A 1 64 ? 124.049 -8.993 8.120 1.00 18.41 64 VAL A N 1
ATOM 477 C CA . VAL A 1 64 ? 125.080 -8.389 8.952 1.00 14.05 64 VAL A CA 1
ATOM 478 C C . VAL A 1 64 ? 126.109 -7.675 8.075 1.00 14.27 64 VAL A C 1
ATOM 479 O O . VAL A 1 64 ? 126.612 -6.619 8.445 1.00 13.88 64 VAL A O 1
ATOM 483 N N . GLU A 1 65 ? 126.404 -8.238 6.907 1.00 13.30 65 GLU A N 1
ATOM 484 C CA . GLU A 1 65 ? 127.350 -7.605 6.004 1.00 10.45 65 GLU A CA 1
ATOM 485 C C . GLU A 1 65 ? 126.850 -6.231 5.539 1.00 10.45 65 GLU A C 1
ATOM 486 O O . GLU A 1 65 ? 127.640 -5.303 5.374 1.00 10.22 65 GLU A O 1
ATOM 492 N N . ALA A 1 66 ? 125.541 -6.101 5.329 1.00 11.46 66 ALA A N 1
ATOM 493 C CA . ALA A 1 66 ? 124.970 -4.822 4.928 1.00 12.07 66 ALA A CA 1
ATOM 494 C C . ALA A 1 66 ? 125.108 -3.798 6.062 1.00 8.31 66 ALA A C 1
ATOM 495 O O . ALA A 1 66 ? 125.386 -2.626 5.813 1.00 10.69 66 ALA A O 1
ATOM 497 N N . LEU A 1 67 ? 124.953 -4.247 7.305 1.00 10.42 67 LEU A N 1
ATOM 498 C CA . LEU A 1 67 ? 125.122 -3.343 8.441 1.00 8.40 67 LEU A CA 1
ATOM 499 C C . LEU A 1 67 ? 126.589 -2.925 8.558 1.00 9.82 67 LEU A C 1
ATOM 500 O O . LEU A 1 67 ? 126.914 -1.758 8.806 1.00 9.74 67 LEU A O 1
ATOM 505 N N . VAL A 1 68 ? 127.477 -3.888 8.342 1.00 10.97 68 VAL A N 1
ATOM 506 C CA . VAL A 1 68 ? 128.901 -3.598 8.363 1.00 9.67 68 VAL A CA 1
ATOM 507 C C . VAL A 1 68 ? 129.282 -2.562 7.296 1.00 9.87 68 VAL A C 1
ATOM 508 O O . VAL A 1 68 ? 130.095 -1.674 7.545 1.00 8.82 68 VAL A O 1
ATOM 512 N N . LEU A 1 69 ? 128.676 -2.640 6.117 1.00 7.18 69 LEU A N 1
ATOM 513 C CA . LEU A 1 69 ? 128.965 -1.640 5.092 1.00 7.85 69 LEU A CA 1
ATOM 514 C C . LEU A 1 69 ? 128.645 -0.214 5.569 1.00 8.00 69 LEU A C 1
ATOM 515 O O . LEU A 1 69 ? 129.387 0.732 5.304 1.00 8.33 69 LEU A O 1
ATOM 520 N N . TYR A 1 70 ? 127.529 -0.050 6.273 1.00 7.29 70 TYR A N 1
ATOM 521 C CA . TYR A 1 70 ? 127.181 1.243 6.831 1.00 8.55 70 TYR A CA 1
ATOM 522 C C . TYR A 1 70 ? 128.276 1.701 7.798 1.00 6.77 70 TYR A C 1
ATOM 523 O O . TYR A 1 70 ? 128.790 2.828 7.697 1.00 8.00 70 TYR A O 1
ATOM 532 N N . LEU A 1 71 ? 128.641 0.829 8.727 1.00 8.32 71 LEU A N 1
ATOM 533 C CA . LEU A 1 71 ? 129.680 1.181 9.694 1.00 8.49 71 LEU A CA 1
ATOM 534 C C . LEU A 1 71 ? 131.018 1.509 9.023 1.00 7.58 71 LEU A C 1
ATOM 535 O O . LEU A 1 71 ? 131.702 2.469 9.410 1.00 9.50 71 LEU A O 1
ATOM 540 N N . ALA A 1 72 ? 131.391 0.694 8.043 1.00 9.54 72 ALA A N 1
ATOM 541 C CA . ALA A 1 72 ? 132.655 0.859 7.332 1.00 11.17 72 ALA A CA 1
ATOM 542 C C . ALA A 1 72 ? 132.678 2.159 6.543 1.00 9.23 72 ALA A C 1
ATOM 543 O O . ALA A 1 72 ? 133.712 2.829 6.484 1.00 9.67 72 ALA A O 1
ATOM 545 N N . THR A 1 73 ? 131.551 2.501 5.914 1.00 7.45 73 THR A N 1
ATOM 546 C CA . THR A 1 73 ? 131.464 3.742 5.152 1.00 9.81 73 THR A CA 1
ATOM 547 C C . THR A 1 73 ? 131.730 4.932 6.056 1.00 9.18 73 THR A C 1
ATOM 548 O O . THR A 1 73 ? 132.517 5.824 5.723 1.00 9.40 73 THR A O 1
ATOM 552 N N . VAL A 1 74 ? 131.076 4.967 7.210 1.00 9.72 74 VAL A N 1
ATOM 553 C CA . VAL A 1 74 ? 131.250 6.133 8.067 1.00 9.49 74 VAL A CA 1
ATOM 554 C C . VAL A 1 74 ? 132.664 6.141 8.656 1.00 7.81 74 VAL A C 1
ATOM 555 O O . VAL A 1 74 ? 133.266 7.194 8.777 1.00 9.58 74 VAL A O 1
ATOM 559 N N . ARG A 1 75 ? 133.190 4.956 8.958 1.00 7.69 75 ARG A N 1
ATOM 560 C CA . ARG A 1 75 ? 134.557 4.835 9.491 1.00 7.78 75 ARG A CA 1
ATOM 561 C C . ARG A 1 75 ? 135.580 5.445 8.534 1.00 8.65 75 ARG A C 1
ATOM 562 O O . ARG A 1 75 ? 136.552 6.074 8.964 1.00 11.08 75 ARG A O 1
ATOM 570 N N . ALA A 1 76 ? 135.350 5.244 7.239 1.00 8.89 76 ALA A N 1
ATOM 571 C CA . ALA A 1 76 ? 136.289 5.677 6.203 1.00 9.85 76 ALA A CA 1
ATOM 572 C C . ALA A 1 76 ? 136.061 7.130 5.803 1.00 13.56 76 ALA A C 1
ATOM 573 O O . ALA A 1 76 ? 136.643 7.618 4.822 1.00 12.79 76 ALA A O 1
ATOM 575 N N . GLY A 1 77 ? 135.208 7.820 6.557 1.00 9.53 77 GLY A N 1
ATOM 576 C CA . GLY A 1 77 ? 134.937 9.227 6.302 1.00 10.58 77 GLY A CA 1
ATOM 577 C C . GLY A 1 77 ? 133.941 9.465 5.177 1.00 12.28 77 GLY A C 1
ATOM 578 O O . GLY A 1 77 ? 133.768 10.599 4.719 1.00 12.31 77 GLY A O 1
ATOM 579 N N . GLY A 1 78 ? 133.294 8.390 4.740 1.00 9.59 78 GLY A N 1
ATOM 580 C CA . GLY A 1 78 ? 132.285 8.463 3.691 1.00 7.97 78 GLY A CA 1
ATOM 581 C C . GLY A 1 78 ? 130.920 8.833 4.233 1.00 8.61 78 GLY A C 1
ATOM 582 O O . GLY A 1 78 ? 130.729 8.990 5.444 1.00 10.66 78 GLY A O 1
ATOM 583 N N . VAL A 1 79 ? 129.965 8.968 3.316 1.00 7.76 79 VAL A N 1
ATOM 584 C CA . VAL A 1 79 ? 128.607 9.358 3.648 1.00 10.48 79 VAL A CA 1
ATOM 585 C C . VAL A 1 79 ? 127.731 8.221 3.156 1.00 11.10 79 VAL A C 1
ATOM 586 O O . VAL A 1 79 ? 127.669 7.956 1.960 1.00 10.82 79 VAL A O 1
ATOM 590 N N . TYR A 1 80 ? 127.077 7.545 4.091 1.00 9.09 80 TYR A N 1
ATOM 591 C CA . TYR A 1 80 ? 126.322 6.326 3.802 1.00 6.71 80 TYR A CA 1
ATOM 592 C C . TYR A 1 80 ? 124.915 6.672 3.323 1.00 8.31 80 TYR A C 1
ATOM 593 O O . TYR A 1 80 ? 124.184 7.429 3.964 1.00 9.74 80 TYR A O 1
ATOM 602 N N . LEU A 1 81 ? 124.557 6.093 2.184 1.00 7.68 81 LEU A N 1
ATOM 603 C CA . LEU A 1 81 ? 123.276 6.347 1.521 1.00 8.02 81 LEU A CA 1
ATOM 604 C C . LEU A 1 81 ? 122.539 5.034 1.271 1.00 8.28 81 LEU A C 1
ATOM 605 O O . LEU A 1 81 ? 122.700 4.417 0.202 1.00 8.99 81 LEU A O 1
ATOM 610 N N . PRO A 1 82 ? 121.697 4.608 2.233 1.00 8.50 82 PRO A N 1
ATOM 611 C CA . PRO A 1 82 ? 120.920 3.384 2.000 1.00 8.12 82 PRO A CA 1
ATOM 612 C C . PRO A 1 82 ? 119.755 3.662 1.063 1.00 9.68 82 PRO A C 1
ATOM 613 O O . PRO A 1 82 ? 119.225 4.772 1.058 1.00 12.54 82 PRO A O 1
ATOM 617 N N . LEU A 1 83 ? 119.378 2.666 0.270 1.00 10.60 83 LEU A N 1
ATOM 618 C CA . LEU A 1 83 ? 118.299 2.819 -0.695 1.00 11.75 83 LEU A CA 1
ATOM 619 C C . LEU A 1 83 ? 117.313 1.676 -0.564 1.00 12.33 83 LEU A C 1
ATOM 620 O O . LEU A 1 83 ? 117.695 0.503 -0.525 1.00 12.52 83 LEU A O 1
ATOM 625 N N . ASN A 1 84 ? 116.037 2.027 -0.500 1.00 12.10 84 ASN A N 1
ATOM 626 C CA . ASN A 1 84 ? 114.961 1.064 -0.447 1.00 16.30 84 ASN A CA 1
ATOM 627 C C . ASN A 1 84 ? 115.154 -0.054 -1.474 1.00 14.00 84 ASN A C 1
ATOM 628 O O . ASN A 1 84 ? 115.452 0.214 -2.644 1.00 12.86 84 ASN A O 1
ATOM 633 N N . THR A 1 85 ? 114.992 -1.298 -1.034 1.00 11.51 85 THR A N 1
ATOM 634 C CA . THR A 1 85 ? 115.188 -2.455 -1.902 1.00 11.22 85 THR A CA 1
ATOM 635 C C . THR A 1 85 ? 114.104 -2.512 -2.976 1.00 16.65 85 THR A C 1
ATOM 636 O O . THR A 1 85 ? 114.228 -3.238 -3.972 1.00 15.79 85 THR A O 1
ATOM 640 N N . ALA A 1 86 ? 113.043 -1.738 -2.779 1.00 15.82 86 ALA A N 1
ATOM 641 C CA . ALA A 1 86 ? 111.939 -1.747 -3.740 1.00 15.94 86 ALA A CA 1
ATOM 642 C C . ALA A 1 86 ? 112.242 -0.974 -5.029 1.00 15.40 86 ALA A C 1
ATOM 643 O O . ALA A 1 86 ? 111.571 -1.199 -6.043 1.00 18.01 86 ALA A O 1
ATOM 645 N N . TYR A 1 87 ? 113.235 -0.087 -5.005 1.00 13.28 87 TYR A N 1
ATOM 646 C CA . TYR A 1 87 ? 113.498 0.763 -6.167 1.00 15.08 87 TYR A CA 1
ATOM 647 C C . TYR A 1 87 ? 113.883 -0.041 -7.410 1.00 17.23 87 TYR A C 1
ATOM 648 O O . TYR A 1 87 ? 114.771 -0.908 -7.375 1.00 15.20 87 TYR A O 1
ATOM 657 N N . THR A 1 88 ? 113.219 0.270 -8.518 1.00 14.08 88 THR A N 1
ATOM 658 C CA . THR A 1 88 ? 113.572 -0.295 -9.807 1.00 14.90 88 THR A CA 1
ATOM 659 C C . THR A 1 88 ? 114.859 0.332 -10.333 1.00 15.03 88 THR A C 1
ATOM 660 O O . THR A 1 88 ? 115.360 1.310 -9.773 1.00 15.66 88 THR A O 1
ATOM 664 N N . LEU A 1 89 ? 115.399 -0.215 -11.421 1.00 15.57 89 LEU A N 1
ATOM 665 C CA . LEU A 1 89 ? 116.598 0.385 -12.011 1.00 13.94 89 LEU A CA 1
ATOM 666 C C . LEU A 1 89 ? 116.336 1.836 -12.412 1.00 19.49 89 LEU A C 1
ATOM 667 O O . LEU A 1 89 ? 117.197 2.693 -12.233 1.00 15.81 89 LEU A O 1
ATOM 672 N N . HIS A 1 90 ? 115.151 2.106 -12.963 1.00 15.39 90 HIS A N 1
ATOM 673 C CA . HIS A 1 90 ? 114.794 3.473 -13.356 1.00 19.74 90 HIS A CA 1
ATOM 674 C C . HIS A 1 90 ? 114.748 4.405 -12.145 1.00 18.29 90 HIS A C 1
ATOM 675 O O . HIS A 1 90 ? 115.196 5.546 -12.201 1.00 20.27 90 HIS A O 1
ATOM 682 N N . GLU A 1 91 ? 114.201 3.907 -11.049 1.00 12.18 91 GLU A N 1
ATOM 683 C CA . GLU A 1 91 ? 114.106 4.674 -9.813 1.00 13.86 91 GLU A CA 1
ATOM 684 C C . GLU A 1 91 ? 115.494 4.913 -9.213 1.00 22.00 91 GLU A C 1
ATOM 685 O O . GLU A 1 91 ? 115.792 6.011 -8.739 1.00 15.85 91 GLU A O 1
ATOM 691 N N . LEU A 1 92 ? 116.365 3.907 -9.279 1.00 17.61 92 LEU A N 1
ATOM 692 C CA . LEU A 1 92 ? 117.729 4.079 -8.776 1.00 17.51 92 LEU A CA 1
ATOM 693 C C . LEU A 1 92 ? 118.471 5.183 -9.513 1.00 17.48 92 LEU A C 1
ATOM 694 O O . LEU A 1 92 ? 119.315 5.876 -8.939 1.00 16.21 92 LEU A O 1
ATOM 699 N N . ASP A 1 93 ? 118.168 5.339 -10.791 1.00 14.50 93 ASP A N 1
ATOM 700 C CA . ASP A 1 93 ? 118.811 6.356 -11.604 1.00 15.89 93 ASP A CA 1
ATOM 701 C C . ASP A 1 93 ? 118.642 7.737 -10.945 1.00 16.00 93 ASP A C 1
ATOM 702 O O . ASP A 1 93 ? 119.577 8.540 -10.921 1.00 16.33 93 ASP A O 1
ATOM 707 N N . TYR A 1 94 ? 117.454 8.007 -10.408 1.00 14.96 94 TYR A N 1
ATOM 708 C CA . TYR A 1 94 ? 117.189 9.300 -9.768 1.00 13.59 94 TYR A CA 1
ATOM 709 C C . TYR A 1 94 ? 118.139 9.542 -8.595 1.00 14.66 94 TYR A C 1
ATOM 710 O O . TYR A 1 94 ? 118.765 10.607 -8.491 1.00 13.07 94 TYR A O 1
ATOM 719 N N . PHE A 1 95 ? 118.250 8.545 -7.725 1.00 12.32 95 PHE A N 1
ATOM 720 C CA . PHE A 1 95 ? 119.033 8.701 -6.502 1.00 10.99 95 PHE A CA 1
ATOM 721 C C . PHE A 1 95 ? 120.527 8.750 -6.790 1.00 13.46 95 PHE A C 1
ATOM 722 O O . PHE A 1 95 ? 121.260 9.542 -6.187 1.00 12.34 95 PHE A O 1
ATOM 730 N N . ILE A 1 96 ? 120.979 7.921 -7.728 1.00 10.88 96 ILE A N 1
ATOM 731 C CA . ILE A 1 96 ? 122.399 7.882 -8.050 1.00 12.93 96 ILE A CA 1
ATOM 732 C C . ILE A 1 96 ? 122.829 9.172 -8.750 1.00 14.32 96 ILE A C 1
ATOM 733 O O . ILE A 1 96 ? 123.907 9.703 -8.491 1.00 13.75 96 ILE A O 1
ATOM 738 N N . THR A 1 97 ? 121.960 9.694 -9.609 1.00 12.73 97 THR A N 1
ATOM 739 C CA . THR A 1 97 ? 122.240 10.963 -10.260 1.00 15.19 97 THR A CA 1
ATOM 740 C C . THR A 1 97 ? 122.260 12.119 -9.252 1.00 13.35 97 THR A C 1
ATOM 741 O O . THR A 1 97 ? 123.125 13.011 -9.326 1.00 15.52 97 THR A O 1
ATOM 745 N N . ASP A 1 98 ? 121.326 12.090 -8.309 1.00 14.83 98 ASP A N 1
ATOM 746 C CA . ASP A 1 98 ? 121.177 13.182 -7.348 1.00 12.88 98 ASP A CA 1
ATOM 747 C C . ASP A 1 98 ? 122.369 13.217 -6.406 1.00 15.43 98 ASP A C 1
ATOM 748 O O . ASP A 1 98 ? 122.932 14.278 -6.138 1.00 12.94 98 ASP A O 1
ATOM 753 N N . ALA A 1 99 ? 122.761 12.041 -5.921 1.00 11.38 99 ALA A N 1
ATOM 754 C CA . ALA A 1 99 ? 123.759 11.945 -4.854 1.00 12.96 99 ALA A CA 1
ATOM 755 C C . ALA A 1 99 ? 125.204 11.830 -5.348 1.00 12.22 99 ALA A C 1
ATOM 756 O O . ALA A 1 99 ? 126.142 12.070 -4.595 1.00 12.47 99 ALA A O 1
ATOM 758 N N . GLU A 1 100 ? 125.382 11.428 -6.602 1.00 10.03 100 GLU A N 1
ATOM 759 C CA . GLU A 1 100 ? 126.710 11.201 -7.169 1.00 9.05 100 GLU A CA 1
ATOM 760 C C . GLU A 1 100 ? 127.644 10.395 -6.268 1.00 11.78 100 GLU A C 1
ATOM 761 O O . GLU A 1 100 ? 128.744 10.831 -5.945 1.00 12.87 100 GLU A O 1
ATOM 767 N N . PRO A 1 101 ? 127.215 9.192 -5.877 1.00 10.08 101 PRO A N 1
ATOM 768 C CA . PRO A 1 101 ? 128.078 8.346 -5.059 1.00 9.85 101 PRO A CA 1
ATOM 769 C C . PRO A 1 101 ? 129.311 7.901 -5.845 1.00 12.69 101 PRO A C 1
ATOM 770 O O . PRO A 1 101 ? 129.256 7.827 -7.078 1.00 14.95 101 PRO A O 1
ATOM 774 N N . LYS A 1 102 ? 130.394 7.620 -5.129 1.00 11.32 102 LYS A N 1
ATOM 775 C CA . LYS A 1 102 ? 131.628 7.086 -5.696 1.00 11.54 102 LYS A CA 1
ATOM 776 C C . LYS A 1 102 ? 131.590 5.555 -5.783 1.00 14.17 102 LYS A C 1
ATOM 777 O O . LYS A 1 102 ? 132.260 4.952 -6.626 1.00 14.06 102 LYS A O 1
ATOM 783 N N . ILE A 1 103 ? 130.818 4.935 -4.895 1.00 11.92 103 ILE A N 1
ATOM 784 C CA . ILE A 1 103 ? 130.658 3.484 -4.889 1.00 9.61 103 ILE A CA 1
ATOM 785 C C . ILE A 1 103 ? 129.171 3.172 -4.806 1.00 11.20 103 ILE A C 1
ATOM 786 O O . ILE A 1 103 ? 128.441 3.816 -4.053 1.00 11.30 103 ILE A O 1
ATOM 791 N N . VAL A 1 104 ? 128.716 2.224 -5.623 1.00 9.19 104 VAL A N 1
ATOM 792 C CA . VAL A 1 104 ? 127.339 1.752 -5.545 1.00 10.08 104 VAL A CA 1
ATOM 793 C C . VAL A 1 104 ? 127.392 0.270 -5.214 1.00 11.11 104 VAL A C 1
ATOM 794 O O . VAL A 1 104 ? 128.073 -0.494 -5.898 1.00 13.74 104 VAL A O 1
ATOM 798 N N . VAL A 1 105 ? 126.699 -0.132 -4.152 1.00 9.51 105 VAL A N 1
ATOM 799 C CA . VAL A 1 105 ? 126.638 -1.531 -3.771 1.00 9.83 105 VAL A CA 1
ATOM 800 C C . VAL A 1 105 ? 125.214 -2.023 -3.975 1.00 9.95 105 VAL A C 1
ATOM 801 O O . VAL A 1 105 ? 124.271 -1.417 -3.465 1.00 12.65 105 VAL A O 1
ATOM 805 N N . CYS A 1 106 ? 125.068 -3.117 -4.714 1.00 11.23 106 CYS A N 1
ATOM 806 C CA . CYS A 1 106 ? 123.740 -3.603 -5.084 1.00 9.53 106 CYS A CA 1
ATOM 807 C C . CYS A 1 106 ? 123.682 -5.119 -5.053 1.00 10.89 106 CYS A C 1
ATOM 808 O O . CYS A 1 106 ? 124.703 -5.785 -4.897 1.00 12.28 106 CYS A O 1
ATOM 811 N N . ASP A 1 107 ? 122.486 -5.672 -5.228 1.00 10.10 107 ASP A N 1
ATOM 812 C CA . ASP A 1 107 ? 122.346 -7.114 -5.344 1.00 14.12 107 ASP A CA 1
ATOM 813 C C . ASP A 1 107 ? 123.066 -7.595 -6.605 1.00 11.35 107 ASP A C 1
ATOM 814 O O . ASP A 1 107 ? 123.060 -6.909 -7.624 1.00 15.26 107 ASP A O 1
ATOM 819 N N . PRO A 1 108 ? 123.690 -8.785 -6.548 1.00 10.75 108 PRO A N 1
ATOM 820 C CA . PRO A 1 108 ? 124.375 -9.291 -7.738 1.00 13.63 108 PRO A CA 1
ATOM 821 C C . PRO A 1 108 ? 123.466 -9.293 -8.970 1.00 16.49 108 PRO A C 1
ATOM 822 O O . PRO A 1 108 ? 123.967 -9.136 -10.078 1.00 17.45 108 PRO A O 1
ATOM 826 N N . SER A 1 109 ? 122.160 -9.437 -8.775 1.00 19.67 109 SER A N 1
ATOM 827 C CA . SER A 1 109 ? 121.221 -9.469 -9.898 1.00 24.95 109 SER A CA 1
ATOM 828 C C . SER A 1 109 ? 121.133 -8.151 -10.674 1.00 25.16 109 SER A C 1
ATOM 829 O O . SER A 1 109 ? 120.665 -8.129 -11.814 1.00 31.85 109 SER A O 1
ATOM 832 N N . LYS A 1 110 ? 121.570 -7.053 -10.062 1.00 21.52 110 LYS A N 1
ATOM 833 C CA A LYS A 1 110 ? 121.485 -5.740 -10.697 0.55 22.31 110 LYS A CA 1
ATOM 834 C CA B LYS A 1 110 ? 121.489 -5.744 -10.704 0.45 22.45 110 LYS A CA 1
ATOM 835 C C . LYS A 1 110 ? 122.845 -5.231 -11.171 1.00 22.71 110 LYS A C 1
ATOM 836 O O . LYS A 1 110 ? 122.945 -4.129 -11.710 1.00 21.93 110 LYS A O 1
ATOM 847 N N . ARG A 1 111 ? 123.891 -6.022 -10.961 1.00 15.36 111 ARG A N 1
ATOM 848 C CA . ARG A 1 111 ? 125.250 -5.550 -11.214 1.00 17.36 111 ARG A CA 1
ATOM 849 C C . ARG A 1 111 ? 125.421 -4.907 -12.594 1.00 15.57 111 ARG A C 1
ATOM 850 O O . ARG A 1 111 ? 125.833 -3.757 -12.708 1.00 23.10 111 ARG A O 1
ATOM 858 N N . ASP A 1 112 ? 125.146 -5.667 -13.644 1.00 17.09 112 ASP A N 1
ATOM 859 C CA . ASP A 1 112 ? 125.362 -5.156 -14.992 1.00 17.42 112 ASP A CA 1
ATOM 860 C C . ASP A 1 112 ? 124.334 -4.079 -15.326 1.00 19.31 112 ASP A C 1
ATOM 861 O O . ASP A 1 112 ? 124.641 -3.121 -16.032 1.00 24.77 112 ASP A O 1
ATOM 866 N N . GLY A 1 113 ? 123.131 -4.231 -14.781 1.00 20.71 113 GLY A N 1
ATOM 867 C CA . GLY A 1 113 ? 122.048 -3.285 -14.995 1.00 25.96 113 GLY A CA 1
ATOM 868 C C . GLY A 1 113 ? 122.351 -1.880 -14.506 1.00 28.23 113 GLY A C 1
ATOM 869 O O . GLY A 1 113 ? 122.015 -0.901 -15.166 1.00 28.19 113 GLY A O 1
ATOM 870 N N . ILE A 1 114 ? 122.985 -1.758 -13.348 1.00 21.23 114 ILE A N 1
ATOM 871 C CA . ILE A 1 114 ? 123.284 -0.418 -12.848 1.00 31.28 114 ILE A CA 1
ATOM 872 C C . ILE A 1 114 ? 124.595 0.147 -13.390 1.00 32.55 114 ILE A C 1
ATOM 873 O O . ILE A 1 114 ? 125.005 1.240 -13.004 1.00 27.80 114 ILE A O 1
ATOM 878 N N . ALA A 1 115 ? 125.250 -0.589 -14.282 1.00 31.57 115 ALA A N 1
ATOM 879 C CA . ALA A 1 115 ? 126.577 -0.190 -14.746 1.00 27.16 115 ALA A CA 1
ATOM 880 C C . ALA A 1 115 ? 126.577 1.173 -15.430 1.00 26.71 115 ALA A C 1
ATOM 881 O O . ALA A 1 115 ? 127.448 2.002 -15.169 1.00 27.96 115 ALA A O 1
ATOM 883 N N . ALA A 1 116 ? 125.601 1.397 -16.305 1.00 23.55 116 ALA A N 1
ATOM 884 C CA . ALA A 1 116 ? 125.541 2.641 -17.071 1.00 32.68 116 ALA A CA 1
ATOM 885 C C . ALA A 1 116 ? 125.208 3.827 -16.177 1.00 30.25 116 ALA A C 1
ATOM 886 O O . ALA A 1 116 ? 125.807 4.895 -16.300 1.00 33.42 116 ALA A O 1
ATOM 888 N N . ILE A 1 117 ? 124.249 3.625 -15.280 1.00 36.32 117 ILE A N 1
ATOM 889 C CA . ILE A 1 117 ? 123.897 4.620 -14.274 1.00 26.64 117 ILE A CA 1
ATOM 890 C C . ILE A 1 117 ? 125.130 4.983 -13.454 1.00 27.07 117 ILE A C 1
ATOM 891 O O . ILE A 1 117 ? 125.466 6.158 -13.295 1.00 28.95 117 ILE A O 1
ATOM 896 N N . ALA A 1 118 ? 125.824 3.971 -12.946 1.00 22.95 118 ALA A N 1
ATOM 897 C CA . ALA A 1 118 ? 127.028 4.211 -12.156 1.00 25.19 118 ALA A CA 1
ATOM 898 C C . ALA A 1 118 ? 128.116 4.917 -12.961 1.00 27.24 118 ALA A C 1
ATOM 899 O O . ALA A 1 118 ? 128.782 5.816 -12.462 1.00 23.69 118 ALA A O 1
ATOM 901 N N . ALA A 1 119 ? 128.309 4.493 -14.206 1.00 29.04 119 ALA A N 1
ATOM 902 C CA . ALA A 1 119 ? 129.328 5.095 -15.055 1.00 32.53 119 ALA A CA 1
ATOM 903 C C . ALA A 1 119 ? 129.048 6.577 -15.309 1.00 32.22 119 ALA A C 1
ATOM 904 O O . ALA A 1 119 ? 129.978 7.375 -15.405 1.00 29.97 119 ALA A O 1
ATOM 906 N N . LYS A 1 120 ? 127.768 6.934 -15.397 1.00 27.11 120 LYS A N 1
ATOM 907 C CA . LYS A 1 120 ? 127.362 8.315 -15.656 1.00 31.79 120 LYS A CA 1
ATOM 908 C C . LYS A 1 120 ? 127.889 9.277 -14.591 1.00 30.30 120 LYS A C 1
ATOM 909 O O . LYS A 1 120 ? 128.241 10.414 -14.898 1.00 31.20 120 LYS A O 1
ATOM 915 N N . VAL A 1 121 ? 127.946 8.819 -13.341 1.00 25.12 121 VAL A N 1
ATOM 916 C CA . VAL A 1 121 ? 128.451 9.652 -12.248 1.00 20.53 121 VAL A CA 1
ATOM 917 C C . VAL A 1 121 ? 129.864 9.273 -11.806 1.00 18.69 121 VAL A C 1
ATOM 918 O O . VAL A 1 121 ? 130.394 9.827 -10.842 1.00 23.75 121 VAL A O 1
ATOM 922 N N . GLY A 1 122 ? 130.477 8.323 -12.508 1.00 19.80 122 GLY A N 1
ATOM 923 C CA . GLY A 1 122 ? 131.833 7.908 -12.201 1.00 23.73 122 GLY A CA 1
ATOM 924 C C . GLY A 1 122 ? 131.966 6.998 -10.988 1.00 21.98 122 GLY A C 1
ATOM 925 O O . GLY A 1 122 ? 132.991 7.023 -10.300 1.00 23.06 122 GLY A O 1
ATOM 926 N N . ALA A 1 123 ? 130.935 6.198 -10.724 1.00 20.68 123 ALA A N 1
ATOM 927 C CA . ALA A 1 123 ? 130.947 5.290 -9.572 1.00 15.89 123 ALA A CA 1
ATOM 928 C C . ALA A 1 123 ? 131.383 3.883 -9.966 1.00 15.62 123 ALA A C 1
ATOM 929 O O . ALA A 1 123 ? 131.168 3.456 -11.104 1.00 22.69 123 ALA A O 1
ATOM 931 N N . THR A 1 124 ? 132.003 3.193 -9.012 1.00 14.02 124 THR A N 1
ATOM 932 C CA . THR A 1 124 ? 132.383 1.787 -9.131 1.00 16.91 124 THR A CA 1
ATOM 933 C C . THR A 1 124 ? 131.291 0.957 -8.476 1.00 17.04 124 THR A C 1
ATOM 934 O O . THR A 1 124 ? 130.736 1.363 -7.460 1.00 19.66 124 THR A O 1
ATOM 938 N N . VAL A 1 125 ? 130.998 -0.211 -9.042 1.00 12.22 125 VAL A N 1
ATOM 939 C CA . VAL A 1 125 ? 129.935 -1.066 -8.517 1.00 11.44 125 VAL A CA 1
ATOM 940 C C . VAL A 1 125 ? 130.505 -2.275 -7.784 1.00 14.24 125 VAL A C 1
ATOM 941 O O . VAL A 1 125 ? 131.418 -2.937 -8.277 1.00 16.39 125 VAL A O 1
ATOM 945 N N . GLU A 1 126 ? 129.979 -2.548 -6.593 1.00 12.06 126 GLU A N 1
ATOM 946 C CA . GLU A 1 126 ? 130.273 -3.785 -5.896 1.00 12.21 126 GLU A CA 1
ATOM 947 C C . GLU A 1 126 ? 128.939 -4.412 -5.550 1.00 13.13 126 GLU A C 1
ATOM 948 O O . GLU A 1 126 ? 127.903 -3.748 -5.615 1.00 11.96 126 GLU A O 1
ATOM 954 N N . THR A 1 127 ? 128.970 -5.679 -5.168 1.00 11.87 127 THR A N 1
ATOM 955 C CA . THR A 1 127 ? 127.731 -6.394 -4.892 1.00 13.14 127 THR A CA 1
ATOM 956 C C . THR A 1 127 ? 127.682 -7.021 -3.511 1.00 13.06 127 THR A C 1
ATOM 957 O O . THR A 1 127 ? 128.710 -7.383 -2.921 1.00 10.82 127 THR A O 1
ATOM 961 N N . LEU A 1 128 ? 126.456 -7.153 -3.013 1.00 9.92 128 LEU A N 1
ATOM 962 C CA . LEU A 1 128 ? 126.203 -7.801 -1.746 1.00 10.83 128 LEU A CA 1
ATOM 963 C C . LEU A 1 128 ? 124.797 -8.357 -1.827 1.00 12.67 128 LEU A C 1
ATOM 964 O O . LEU A 1 128 ? 123.842 -7.604 -2.028 1.00 14.25 128 LEU A O 1
ATOM 969 N N . GLY A 1 129 ? 124.680 -9.668 -1.672 1.00 14.15 129 GLY A N 1
ATOM 970 C CA . GLY A 1 129 ? 123.399 -10.347 -1.802 1.00 16.42 129 GLY A CA 1
ATOM 971 C C . GLY A 1 129 ? 122.729 -10.580 -0.458 1.00 13.65 129 GLY A C 1
ATOM 972 O O . GLY A 1 129 ? 123.266 -10.221 0.581 1.00 13.94 129 GLY A O 1
ATOM 973 N N . PRO A 1 130 ? 121.547 -11.214 -0.476 1.00 15.56 130 PRO A N 1
ATOM 974 C CA . PRO A 1 130 ? 120.770 -11.407 0.750 1.00 19.30 130 PRO A CA 1
ATOM 975 C C . PRO A 1 130 ? 121.489 -12.347 1.708 1.00 20.30 130 PRO A C 1
ATOM 976 O O . PRO A 1 130 ? 121.223 -12.319 2.913 1.00 18.71 130 PRO A O 1
ATOM 980 N N . ASP A 1 131 ? 122.386 -13.170 1.172 1.00 13.54 131 ASP A N 1
ATOM 981 C CA . ASP A 1 131 ? 123.168 -14.087 1.991 1.00 15.93 131 ASP A CA 1
ATOM 982 C C . ASP A 1 131 ? 124.439 -13.450 2.544 1.00 16.95 131 ASP A C 1
ATOM 983 O O . ASP A 1 131 ? 125.235 -14.131 3.195 1.00 19.30 131 ASP A O 1
ATOM 988 N N . GLY A 1 132 ? 124.624 -12.165 2.265 1.00 14.24 132 GLY A N 1
ATOM 989 C CA . GLY A 1 132 ? 125.823 -11.444 2.668 1.00 13.17 132 GLY A CA 1
ATOM 990 C C . GLY A 1 132 ? 127.064 -11.777 1.846 1.00 11.95 132 GLY A C 1
ATOM 991 O O . GLY A 1 132 ? 128.179 -11.429 2.238 1.00 15.97 132 GLY A O 1
ATOM 992 N N . ARG A 1 133 ? 126.884 -12.436 0.707 1.00 14.12 133 ARG A N 1
ATOM 993 C CA . ARG A 1 133 ? 128.011 -12.755 -0.177 1.00 12.48 133 ARG A CA 1
ATOM 994 C C . ARG A 1 133 ? 127.954 -11.825 -1.384 1.00 17.92 133 ARG A C 1
ATOM 995 O O . ARG A 1 133 ? 126.931 -11.201 -1.631 1.00 20.53 133 ARG A O 1
ATOM 1003 N N . GLY A 1 134 ? 129.041 -11.741 -2.141 1.00 15.64 134 GLY A N 1
ATOM 1004 C CA . GLY A 1 134 ? 129.106 -10.802 -3.249 1.00 14.13 134 GLY A CA 1
ATOM 1005 C C . GLY A 1 134 ? 130.527 -10.312 -3.449 1.00 14.95 134 GLY A C 1
ATOM 1006 O O . GLY A 1 134 ? 131.440 -10.745 -2.740 1.00 13.60 134 GLY A O 1
ATOM 1007 N N . SER A 1 135 ? 130.729 -9.415 -4.406 1.00 11.89 135 SER A N 1
ATOM 1008 C CA . SER A 1 135 ? 132.081 -8.939 -4.668 1.00 12.79 135 SER A CA 1
ATOM 1009 C C . SER A 1 135 ? 132.635 -8.163 -3.473 1.00 12.69 135 SER A C 1
ATOM 1010 O O . SER A 1 135 ? 133.839 -8.185 -3.226 1.00 10.99 135 SER A O 1
ATOM 1013 N N . LEU A 1 136 ? 131.774 -7.479 -2.721 1.00 11.83 136 LEU A N 1
ATOM 1014 C CA . LEU A 1 136 ? 132.266 -6.709 -1.574 1.00 12.03 136 LEU A CA 1
ATOM 1015 C C . LEU A 1 136 ? 132.862 -7.669 -0.543 1.00 11.76 136 LEU A C 1
ATOM 1016 O O . LEU A 1 136 ? 133.934 -7.448 0.013 1.00 11.75 136 LEU A O 1
ATOM 1021 N N . THR A 1 137 ? 132.144 -8.752 -0.300 1.00 7.84 137 THR A N 1
ATOM 1022 C CA . THR A 1 137 ? 132.550 -9.751 0.677 1.00 9.32 137 THR A CA 1
ATOM 1023 C C . THR A 1 137 ? 133.785 -10.510 0.188 1.00 11.26 137 THR A C 1
ATOM 1024 O O . THR A 1 137 ? 134.675 -10.818 0.981 1.00 13.72 137 THR A O 1
ATOM 1028 N N . ASP A 1 138 ? 133.840 -10.803 -1.111 1.00 10.40 138 ASP A N 1
ATOM 1029 C CA . ASP A 1 138 ? 135.011 -11.492 -1.680 1.00 12.12 138 ASP A CA 1
ATOM 1030 C C . ASP A 1 138 ? 136.254 -10.634 -1.412 1.00 11.85 138 ASP A C 1
ATOM 1031 O O . ASP A 1 138 ? 137.308 -11.141 -1.001 1.00 14.60 138 ASP A O 1
ATOM 1036 N N . ALA A 1 139 ? 136.128 -9.337 -1.662 1.00 10.10 139 ALA A N 1
ATOM 1037 C CA . ALA A 1 139 ? 137.268 -8.428 -1.541 1.00 12.58 139 ALA A CA 1
ATOM 1038 C C . ALA A 1 139 ? 137.617 -8.199 -0.073 1.00 11.26 139 ALA A C 1
ATOM 1039 O O . ALA A 1 139 ? 138.791 -8.160 0.310 1.00 11.50 139 ALA A O 1
ATOM 1041 N N . ALA A 1 140 ? 136.599 -8.051 0.767 1.00 10.63 140 ALA A N 1
ATOM 1042 C CA . ALA A 1 140 ? 136.883 -7.786 2.169 1.00 10.18 140 ALA A CA 1
ATOM 1043 C C . ALA A 1 140 ? 137.696 -8.909 2.834 1.00 13.22 140 ALA A C 1
ATOM 1044 O O . ALA A 1 140 ? 138.545 -8.638 3.693 1.00 11.20 140 ALA A O 1
ATOM 1046 N N . ALA A 1 141 ? 137.438 -10.160 2.444 1.00 8.68 141 ALA A N 1
ATOM 1047 C CA . ALA A 1 141 ? 138.111 -11.305 3.040 1.00 11.32 141 ALA A CA 1
ATOM 1048 C C . ALA A 1 141 ? 139.621 -11.186 2.904 1.00 13.40 141 ALA A C 1
ATOM 1049 O O . ALA A 1 141 ? 140.359 -11.614 3.785 1.00 11.84 141 ALA A O 1
ATOM 1051 N N . GLY A 1 142 ? 140.058 -10.606 1.786 1.00 12.50 142 GLY A N 1
ATOM 1052 C CA . GLY A 1 142 ? 141.471 -10.501 1.462 1.00 11.54 142 GLY A CA 1
ATOM 1053 C C . GLY A 1 142 ? 142.086 -9.172 1.863 1.00 11.72 142 GLY A C 1
ATOM 1054 O O . GLY A 1 142 ? 143.256 -8.906 1.564 1.00 13.04 142 GLY A O 1
ATOM 1055 N N . ALA A 1 143 ? 141.294 -8.338 2.528 1.00 9.71 143 ALA A N 1
ATOM 1056 C CA . ALA A 1 143 ? 141.769 -7.021 2.956 1.00 11.70 143 ALA A CA 1
ATOM 1057 C C . ALA A 1 143 ? 142.291 -7.049 4.386 1.00 15.21 143 ALA A C 1
ATOM 1058 O O . ALA A 1 143 ? 141.856 -7.859 5.199 1.00 12.93 143 ALA A O 1
ATOM 1060 N N . SER A 1 144 ? 143.209 -6.134 4.696 1.00 12.70 144 SER A N 1
ATOM 1061 C CA . SER A 1 144 ? 143.684 -5.970 6.065 1.00 13.83 144 SER A CA 1
ATOM 1062 C C . SER A 1 144 ? 142.564 -5.487 7.003 1.00 11.68 144 SER A C 1
ATOM 1063 O O . SER A 1 144 ? 141.693 -4.731 6.586 1.00 15.75 144 SER A O 1
ATOM 1066 N N . GLU A 1 145 ? 142.595 -5.917 8.264 1.00 13.09 145 GLU A N 1
ATOM 1067 C CA . GLU A 1 145 ? 141.591 -5.456 9.231 1.00 16.13 145 GLU A CA 1
ATOM 1068 C C . GLU A 1 145 ? 141.977 -4.115 9.862 1.00 17.87 145 GLU A C 1
ATOM 1069 O O . GLU A 1 145 ? 141.123 -3.395 10.375 1.00 15.23 145 GLU A O 1
ATOM 1075 N N . ALA A 1 146 ? 143.263 -3.780 9.829 1.00 16.15 146 ALA A N 1
ATOM 1076 C CA . ALA A 1 146 ? 143.715 -2.511 10.401 1.00 20.89 146 ALA A CA 1
ATOM 1077 C C . ALA A 1 146 ? 143.250 -1.310 9.571 1.00 13.94 146 ALA A C 1
ATOM 1078 O O . ALA A 1 146 ? 143.500 -1.224 8.367 1.00 15.08 146 ALA A O 1
ATOM 1080 N N . PHE A 1 147 ? 142.562 -0.380 10.222 1.00 17.33 147 PHE A N 1
ATOM 1081 C CA . PHE A 1 147 ? 142.107 0.825 9.546 1.00 14.69 147 PHE A CA 1
ATOM 1082 C C . PHE A 1 147 ? 142.073 2.011 10.516 1.00 13.37 147 PHE A C 1
ATOM 1083 O O . PHE A 1 147 ? 141.453 1.947 11.571 1.00 13.94 147 PHE A O 1
ATOM 1091 N N . ALA A 1 148 ? 142.759 3.088 10.157 1.00 15.59 148 ALA A N 1
ATOM 1092 C CA . ALA A 1 148 ? 142.743 4.289 10.973 1.00 17.60 148 ALA A CA 1
ATOM 1093 C C . ALA A 1 148 ? 141.446 5.054 10.734 1.00 14.39 148 ALA A C 1
ATOM 1094 O O . ALA A 1 148 ? 141.278 5.696 9.700 1.00 15.60 148 ALA A O 1
ATOM 1096 N N . THR A 1 149 ? 140.527 4.969 11.687 1.00 12.79 149 THR A N 1
ATOM 1097 C CA . THR A 1 149 ? 139.238 5.642 11.569 1.00 10.53 149 THR A CA 1
ATOM 1098 C C . THR A 1 149 ? 139.453 7.121 11.264 1.00 12.67 149 THR A C 1
ATOM 1099 O O . THR A 1 149 ? 140.253 7.792 11.929 1.00 14.77 149 THR A O 1
ATOM 1103 N N . ILE A 1 150 ? 138.762 7.607 10.236 1.00 11.69 150 ILE A N 1
ATOM 1104 C CA . ILE A 1 150 ? 138.916 8.984 9.771 1.00 11.57 150 ILE A CA 1
ATOM 1105 C C . ILE A 1 150 ? 138.397 10.007 10.782 1.00 11.55 150 ILE A C 1
ATOM 1106 O O . ILE A 1 150 ? 137.336 9.840 11.377 1.00 12.27 150 ILE A O 1
ATOM 1111 N N . ASP A 1 151 ? 139.162 11.072 11.002 1.00 10.81 151 ASP A N 1
ATOM 1112 C CA . ASP A 1 151 ? 138.713 12.123 11.893 1.00 11.11 151 ASP A CA 1
ATOM 1113 C C . ASP A 1 151 ? 137.508 12.837 11.280 1.00 12.61 151 ASP A C 1
ATOM 1114 O O . ASP A 1 151 ? 137.536 13.222 10.112 1.00 15.10 151 ASP A O 1
ATOM 1119 N N . ARG A 1 152 ? 136.444 12.977 12.061 1.00 13.22 152 ARG A N 1
ATOM 1120 C CA . ARG A 1 152 ? 135.266 13.713 11.629 1.00 12.69 152 ARG A CA 1
ATOM 1121 C C . ARG A 1 152 ? 134.830 14.615 12.758 1.00 16.89 152 ARG A C 1
ATOM 1122 O O . ARG A 1 152 ? 135.012 14.290 13.934 1.00 16.38 152 ARG A O 1
ATOM 1130 N N . GLY A 1 153 ? 134.253 15.754 12.409 1.00 14.23 153 GLY A N 1
ATOM 1131 C CA . GLY A 1 153 ? 133.714 16.652 13.411 1.00 16.07 153 GLY A CA 1
ATOM 1132 C C . GLY A 1 153 ? 132.223 16.409 13.590 1.00 14.39 153 GLY A C 1
ATOM 1133 O O . GLY A 1 153 ? 131.589 15.734 12.768 1.00 12.39 153 GLY A O 1
ATOM 1134 N N . ALA A 1 154 ? 131.671 16.982 14.654 1.00 16.02 154 ALA A N 1
ATOM 1135 C CA . ALA A 1 154 ? 130.251 16.846 14.983 1.00 13.63 154 ALA A CA 1
ATOM 1136 C C . ALA A 1 154 ? 129.342 17.110 13.791 1.00 13.21 154 ALA A C 1
ATOM 1137 O O . ALA A 1 154 ? 128.379 16.390 13.558 1.00 13.08 154 ALA A O 1
ATOM 1139 N N . ASP A 1 155 ? 129.643 18.157 13.033 1.00 13.69 155 ASP A N 1
ATOM 1140 C CA . ASP A 1 155 ? 128.725 18.588 11.981 1.00 15.18 155 ASP A CA 1
ATOM 1141 C C . ASP A 1 155 ? 129.022 17.998 10.596 1.00 16.03 155 ASP A C 1
ATOM 1142 O O . ASP A 1 155 ? 128.286 18.269 9.643 1.00 11.90 155 ASP A O 1
ATOM 1147 N N . ASP A 1 156 ? 130.078 17.187 10.490 1.00 10.60 156 ASP A N 1
ATOM 1148 C CA . ASP A 1 156 ? 130.384 16.504 9.234 1.00 9.27 156 ASP A CA 1
ATOM 1149 C C . ASP A 1 156 ? 129.311 15.471 8.921 1.00 9.54 156 ASP A C 1
ATOM 1150 O O . ASP A 1 156 ? 128.748 14.853 9.821 1.00 10.37 156 ASP A O 1
ATOM 1155 N N . LEU A 1 157 ? 129.048 15.257 7.639 1.00 8.89 157 LEU A N 1
ATOM 1156 C CA . LEU A 1 157 ? 128.037 14.287 7.240 1.00 9.86 157 LEU A CA 1
ATOM 1157 C C . LEU A 1 157 ? 128.433 12.839 7.504 1.00 8.16 157 LEU A C 1
ATOM 1158 O O . LEU A 1 157 ? 129.570 12.436 7.267 1.00 10.03 157 LEU A O 1
ATOM 1163 N N . ALA A 1 158 ? 127.467 12.059 7.981 1.00 7.99 158 ALA A N 1
ATOM 1164 C CA . ALA A 1 158 ? 127.622 10.614 8.102 1.00 9.45 158 ALA A CA 1
ATOM 1165 C C . ALA A 1 158 ? 126.710 9.833 7.149 1.00 7.02 158 ALA A C 1
ATOM 1166 O O . ALA A 1 158 ? 127.024 8.706 6.768 1.00 9.77 158 ALA A O 1
ATOM 1168 N N . ALA A 1 159 ? 125.564 10.412 6.802 1.00 8.73 159 ALA A N 1
ATOM 1169 C CA . ALA A 1 159 ? 124.578 9.689 6.009 1.00 6.99 159 ALA A CA 1
ATOM 1170 C C . ALA A 1 159 ? 123.645 10.628 5.265 1.00 7.77 159 ALA A C 1
ATOM 1171 O O . ALA A 1 159 ? 123.478 11.778 5.644 1.00 10.48 159 ALA A O 1
ATOM 1173 N N . ILE A 1 160 ? 123.057 10.115 4.184 1.00 7.34 160 ILE A N 1
ATOM 1174 C CA . ILE A 1 160 ? 121.958 10.784 3.509 1.00 5.99 160 ILE A CA 1
ATOM 1175 C C . ILE A 1 160 ? 120.843 9.746 3.401 1.00 5.68 160 ILE A C 1
ATOM 1176 O O . ILE A 1 160 ? 121.060 8.635 2.898 1.00 9.16 160 ILE A O 1
ATOM 1181 N N . LEU A 1 161 ? 119.660 10.101 3.893 1.00 7.47 161 LEU A N 1
ATOM 1182 C CA . LEU A 1 161 ? 118.493 9.247 3.735 1.00 9.25 161 LEU A CA 1
ATOM 1183 C C . LEU A 1 161 ? 117.442 10.034 2.971 1.00 7.92 161 LEU A C 1
ATOM 1184 O O . LEU A 1 161 ? 117.145 11.167 3.319 1.00 10.15 161 LEU A O 1
ATOM 1189 N N . TYR A 1 162 ? 116.905 9.436 1.912 1.00 9.66 162 TYR A N 1
ATOM 1190 C CA . TYR A 1 162 ? 115.902 10.126 1.091 1.00 11.02 162 TYR A CA 1
ATOM 1191 C C . TYR A 1 162 ? 114.484 10.003 1.662 1.00 11.93 162 TYR A C 1
ATOM 1192 O O . TYR A 1 162 ? 114.095 8.952 2.201 1.00 14.12 162 TYR A O 1
ATOM 1201 N N . THR A 1 163 ? 113.725 11.090 1.545 1.00 11.40 163 THR A N 1
ATOM 1202 C CA . THR A 1 163 ? 112.354 11.134 2.039 1.00 13.33 163 THR A CA 1
ATOM 1203 C C . THR A 1 163 ? 111.386 10.515 1.043 1.00 23.31 163 THR A C 1
ATOM 1204 O O . THR A 1 163 ? 111.751 10.203 -0.095 1.00 30.07 163 THR A O 1
ATOM 1208 N N . SER A 1 164 ? 110.148 10.340 1.493 1.00 27.56 164 SER A N 1
ATOM 1209 C CA . SER A 1 164 ? 109.060 9.893 0.634 1.00 47.62 164 SER A CA 1
ATOM 1210 C C . SER A 1 164 ? 108.064 11.031 0.448 1.00 55.25 164 SER A C 1
ATOM 1211 O O . SER A 1 164 ? 107.812 11.807 1.374 1.00 58.57 164 SER A O 1
ATOM 1214 N N . THR A 1 167 ? 105.216 15.519 -1.615 1.00 73.29 167 THR A N 1
ATOM 1215 C CA . THR A 1 167 ? 104.452 16.034 -2.747 1.00 74.85 167 THR A CA 1
ATOM 1216 C C . THR A 1 167 ? 105.346 16.296 -3.958 1.00 70.37 167 THR A C 1
ATOM 1217 O O . THR A 1 167 ? 104.887 16.250 -5.101 1.00 77.99 167 THR A O 1
ATOM 1221 N N . GLY A 1 168 ? 106.621 16.572 -3.700 1.00 52.83 168 GLY A N 1
ATOM 1222 C CA . GLY A 1 168 ? 107.586 16.800 -4.760 1.00 44.53 168 GLY A CA 1
ATOM 1223 C C . GLY A 1 168 ? 108.567 15.646 -4.878 1.00 34.90 168 GLY A C 1
ATOM 1224 O O . GLY A 1 168 ? 108.322 14.567 -4.336 1.00 32.92 168 GLY A O 1
ATOM 1225 N N . ARG A 1 169 ? 109.667 15.866 -5.594 1.00 32.54 169 ARG A N 1
ATOM 1226 C CA . ARG A 1 169 ? 110.685 14.830 -5.748 1.00 31.18 169 ARG A CA 1
ATOM 1227 C C . ARG A 1 169 ? 111.256 14.460 -4.380 1.00 26.46 169 ARG A C 1
ATOM 1228 O O . ARG A 1 169 ? 111.196 15.255 -3.450 1.00 24.89 169 ARG A O 1
ATOM 1236 N N . SER A 1 170 ? 111.766 13.236 -4.265 1.00 19.46 170 SER A N 1
ATOM 1237 C CA . SER A 1 170 ? 112.327 12.718 -3.019 1.00 14.23 170 SER A CA 1
ATOM 1238 C C . SER A 1 170 ? 113.583 13.508 -2.662 1.00 12.62 170 SER A C 1
ATOM 1239 O O . SER A 1 170 ? 114.417 13.763 -3.521 1.00 14.66 170 SER A O 1
ATOM 1242 N N . LYS A 1 171 ? 113.708 13.887 -1.391 1.00 11.97 171 LYS A N 1
ATOM 1243 C CA . LYS A 1 171 ? 114.776 14.790 -0.948 1.00 8.77 171 LYS A CA 1
ATOM 1244 C C . LYS A 1 171 ? 115.783 14.071 -0.062 1.00 9.12 171 LYS A C 1
ATOM 1245 O O . LYS A 1 171 ? 115.399 13.305 0.802 1.00 12.04 171 LYS A O 1
ATOM 1251 N N . GLY A 1 172 ? 117.067 14.353 -0.267 1.00 9.34 172 GLY A N 1
ATOM 1252 C CA . GLY A 1 172 ? 118.122 13.705 0.504 1.00 11.95 172 GLY A CA 1
ATOM 1253 C C . GLY A 1 172 ? 118.396 14.416 1.819 1.00 9.04 172 GLY A C 1
ATOM 1254 O O . GLY A 1 172 ? 118.975 15.503 1.839 1.00 11.09 172 GLY A O 1
ATOM 1255 N N . ALA A 1 173 ? 117.963 13.815 2.921 1.00 8.63 173 ALA A N 1
ATOM 1256 C CA . ALA A 1 173 ? 118.194 14.418 4.236 1.00 9.93 173 ALA A CA 1
ATOM 1257 C C . ALA A 1 173 ? 119.631 14.173 4.671 1.00 10.01 173 ALA A C 1
ATOM 1258 O O . ALA A 1 173 ? 120.063 13.024 4.799 1.00 9.06 173 ALA A O 1
ATOM 1268 N N . LEU A 1 175 ? 122.462 13.944 7.234 1.00 7.30 175 LEU A N 1
ATOM 1269 C CA . LEU A 1 175 ? 122.569 13.639 8.659 1.00 8.02 175 LEU A CA 1
ATOM 1270 C C . LEU A 1 175 ? 124.027 13.632 9.096 1.00 10.29 175 LEU A C 1
ATOM 1271 O O . LEU A 1 175 ? 124.860 12.974 8.488 1.00 9.27 175 LEU A O 1
ATOM 1276 N N . SER A 1 176 ? 124.328 14.364 10.162 1.00 7.21 176 SER A N 1
ATOM 1277 C CA . SER A 1 176 ? 125.709 14.474 10.636 1.00 6.90 176 SER A CA 1
ATOM 1278 C C . SER A 1 176 ? 126.081 13.386 11.642 1.00 9.24 176 SER A C 1
ATOM 1279 O O . SER A 1 176 ? 125.220 12.682 12.192 1.00 9.21 176 SER A O 1
ATOM 1282 N N . HIS A 1 177 ? 127.381 13.267 11.889 1.00 9.57 177 HIS A N 1
ATOM 1283 C CA . HIS A 1 177 ? 127.886 12.386 12.927 1.00 8.27 177 HIS A CA 1
ATOM 1284 C C . HIS A 1 177 ? 127.244 12.686 14.269 1.00 7.41 177 HIS A C 1
ATOM 1285 O O . HIS A 1 177 ? 126.793 11.763 14.954 1.00 12.27 177 HIS A O 1
ATOM 1292 N N . ASP A 1 178 ? 127.148 13.960 14.632 1.00 6.71 178 ASP A N 1
ATOM 1293 C CA . ASP A 1 178 ? 126.552 14.261 15.933 1.00 10.72 178 ASP A CA 1
ATOM 1294 C C . ASP A 1 178 ? 125.030 14.095 15.936 1.00 10.38 178 ASP A C 1
ATOM 1295 O O . ASP A 1 178 ? 124.447 13.808 16.987 1.00 9.84 178 ASP A O 1
ATOM 1300 N N . ASN A 1 179 ? 124.378 14.276 14.784 1.00 9.44 179 ASN A N 1
ATOM 1301 C CA . ASN A 1 179 ? 122.945 13.994 14.724 1.00 8.67 179 ASN A CA 1
ATOM 1302 C C . ASN A 1 179 ? 122.730 12.568 15.216 1.00 11.00 179 ASN A C 1
ATOM 1303 O O . ASN A 1 179 ? 121.873 12.300 16.066 1.00 9.16 179 ASN A O 1
ATOM 1308 N N . LEU A 1 180 ? 123.514 11.646 14.662 1.00 7.40 180 LEU A N 1
ATOM 1309 C CA . LEU A 1 180 ? 123.314 10.230 14.941 1.00 8.08 180 LEU A CA 1
ATOM 1310 C C . LEU A 1 180 ? 123.817 9.841 16.329 1.00 8.97 180 LEU A C 1
ATOM 1311 O O . LEU A 1 180 ? 123.146 9.088 17.040 1.00 9.94 180 LEU A O 1
ATOM 1316 N N . ALA A 1 181 ? 124.993 10.326 16.710 1.00 9.98 181 ALA A N 1
ATOM 1317 C CA . ALA A 1 181 ? 125.541 9.958 18.019 1.00 8.93 181 ALA A CA 1
ATOM 1318 C C . ALA A 1 181 ? 124.717 10.549 19.164 1.00 12.75 181 ALA A C 1
ATOM 1319 O O . ALA A 1 181 ? 124.372 9.848 20.124 1.00 11.76 181 ALA A O 1
ATOM 1321 N N . SER A 1 182 ? 124.398 11.836 19.075 1.00 11.04 182 SER A N 1
ATOM 1322 C CA . SER A 1 182 ? 123.682 12.468 20.176 1.00 10.91 182 SER A CA 1
ATOM 1323 C C . SER A 1 182 ? 122.349 11.783 20.426 1.00 14.72 182 SER A C 1
ATOM 1324 O O . SER A 1 182 ? 121.975 11.543 21.568 1.00 12.44 182 SER A O 1
ATOM 1327 N N . ASN A 1 183 ? 121.620 11.486 19.358 1.00 9.83 183 ASN A N 1
ATOM 1328 C CA . ASN A 1 183 ? 120.269 10.977 19.540 1.00 11.96 183 ASN A CA 1
ATOM 1329 C C . ASN A 1 183 ? 120.255 9.569 20.147 1.00 11.33 183 ASN A C 1
ATOM 1330 O O . ASN A 1 183 ? 119.497 9.278 21.086 1.00 10.54 183 ASN A O 1
ATOM 1335 N N . SER A 1 184 ? 121.086 8.680 19.632 1.00 10.02 184 SER A N 1
ATOM 1336 C CA A SER A 1 184 ? 121.076 7.334 20.175 0.65 10.15 184 SER A CA 1
ATOM 1337 C CA B SER A 1 184 ? 121.135 7.315 20.152 0.35 11.00 184 SER A CA 1
ATOM 1338 C C . SER A 1 184 ? 121.682 7.272 21.578 1.00 11.61 184 SER A C 1
ATOM 1339 O O . SER A 1 184 ? 121.233 6.484 22.397 1.00 13.42 184 SER A O 1
ATOM 1344 N N . LEU A 1 185 ? 122.668 8.121 21.876 1.00 10.47 185 LEU A N 1
ATOM 1345 C CA . LEU A 1 185 ? 123.185 8.160 23.241 1.00 10.71 185 LEU A CA 1
ATOM 1346 C C . LEU A 1 185 ? 122.098 8.624 24.203 1.00 14.75 185 LEU A C 1
ATOM 1347 O O . LEU A 1 185 ? 121.978 8.112 25.313 1.00 13.53 185 LEU A O 1
ATOM 1352 N N . THR A 1 186 ? 121.319 9.613 23.783 1.00 11.38 186 THR A N 1
ATOM 1353 C CA . THR A 1 186 ? 120.204 10.055 24.611 1.00 12.85 186 THR A CA 1
ATOM 1354 C C . THR A 1 186 ? 119.208 8.921 24.887 1.00 14.04 186 THR A C 1
ATOM 1355 O O . THR A 1 186 ? 118.766 8.738 26.031 1.00 15.40 186 THR A O 1
ATOM 1359 N N . LEU A 1 187 ? 118.887 8.160 23.850 1.00 12.09 187 LEU A N 1
ATOM 1360 C CA . LEU A 1 187 ? 117.946 7.038 23.963 1.00 11.93 187 LEU A CA 1
ATOM 1361 C C . LEU A 1 187 ? 118.464 5.888 24.825 1.00 15.48 187 LEU A C 1
ATOM 1362 O O . LEU A 1 187 ? 117.680 5.221 25.492 1.00 14.15 187 LEU A O 1
ATOM 1367 N N . VAL A 1 188 ? 119.771 5.632 24.788 1.00 12.93 188 VAL A N 1
ATOM 1368 C CA . VAL A 1 188 ? 120.351 4.607 25.657 1.00 12.17 188 VAL A CA 1
ATOM 1369 C C . VAL A 1 188 ? 119.942 4.888 27.095 1.00 17.21 188 VAL A C 1
ATOM 1370 O O . VAL A 1 188 ? 119.502 4.005 27.815 1.00 15.28 188 VAL A O 1
ATOM 1374 N N . ASP A 1 189 ? 120.081 6.138 27.506 1.00 14.20 189 ASP A N 1
ATOM 1375 C CA . ASP A 1 189 ? 119.723 6.509 28.865 1.00 19.18 189 ASP A CA 1
ATOM 1376 C C . ASP A 1 189 ? 118.207 6.576 29.062 1.00 17.22 189 ASP A C 1
ATOM 1377 O O . ASP A 1 189 ? 117.680 6.072 30.054 1.00 15.90 189 ASP A O 1
ATOM 1382 N N . TYR A 1 190 ? 117.500 7.178 28.113 1.00 15.32 190 TYR A N 1
ATOM 1383 C CA . TYR A 1 190 ? 116.060 7.359 28.265 1.00 11.04 190 TYR A CA 1
ATOM 1384 C C . TYR A 1 190 ? 115.298 6.035 28.305 1.00 17.32 190 TYR A C 1
ATOM 1385 O O . TYR A 1 190 ? 114.343 5.883 29.061 1.00 15.00 190 TYR A O 1
ATOM 1394 N N . TRP A 1 191 ? 115.731 5.084 27.485 1.00 14.34 191 TRP A N 1
ATOM 1395 C CA . TRP A 1 191 ? 115.117 3.763 27.425 1.00 12.22 191 TRP A CA 1
ATOM 1396 C C . TRP A 1 191 ? 115.833 2.749 28.330 1.00 11.28 191 TRP A C 1
ATOM 1397 O O . TRP A 1 191 ? 115.556 1.546 28.279 1.00 15.14 191 TRP A O 1
ATOM 1408 N N . ARG A 1 192 ? 116.742 3.241 29.169 1.00 15.44 192 ARG A N 1
ATOM 1409 C CA . ARG A 1 192 ? 117.383 2.416 30.193 1.00 15.98 192 ARG A CA 1
ATOM 1410 C C . ARG A 1 192 ? 118.080 1.163 29.663 1.00 16.44 192 ARG A C 1
ATOM 1411 O O . ARG A 1 192 ? 118.000 0.095 30.281 1.00 19.38 192 ARG A O 1
ATOM 1419 N N . PHE A 1 193 ? 118.777 1.295 28.535 1.00 17.53 193 PHE A N 1
ATOM 1420 C CA . PHE A 1 193 ? 119.545 0.180 27.992 1.00 14.39 193 PHE A CA 1
ATOM 1421 C C . PHE A 1 193 ? 120.784 -0.113 28.827 1.00 23.36 193 PHE A C 1
ATOM 1422 O O . PHE A 1 193 ? 121.390 0.794 29.393 1.00 24.73 193 PHE A O 1
ATOM 1430 N N . THR A 1 194 ? 121.158 -1.388 28.883 1.00 23.47 194 THR A N 1
ATOM 1431 C CA . THR A 1 194 ? 122.390 -1.810 29.548 1.00 20.82 194 THR A CA 1
ATOM 1432 C C . THR A 1 194 ? 123.096 -2.832 28.666 1.00 18.38 194 THR A C 1
ATOM 1433 O O . THR A 1 194 ? 122.515 -3.310 27.693 1.00 17.46 194 THR A O 1
ATOM 1437 N N . PRO A 1 195 ? 124.351 -3.179 29.005 1.00 20.49 195 PRO A N 1
ATOM 1438 C CA . PRO A 1 195 ? 125.044 -4.179 28.180 1.00 18.18 195 PRO A CA 1
ATOM 1439 C C . PRO A 1 195 ? 124.370 -5.560 28.182 1.00 20.19 195 PRO A C 1
ATOM 1440 O O . PRO A 1 195 ? 124.654 -6.373 27.306 1.00 21.02 195 PRO A O 1
ATOM 1444 N N . ASP A 1 196 ? 123.480 -5.818 29.138 1.00 19.63 196 ASP A N 1
ATOM 1445 C CA . ASP A 1 196 ? 122.794 -7.102 29.195 1.00 21.91 196 ASP A CA 1
ATOM 1446 C C . ASP A 1 196 ? 121.592 -7.181 28.257 1.00 18.28 196 ASP A C 1
ATOM 1447 O O . ASP A 1 196 ? 121.014 -8.253 28.079 1.00 26.46 196 ASP A O 1
ATOM 1452 N N . ASP A 1 197 ? 121.206 -6.058 27.656 1.00 19.86 197 ASP A N 1
ATOM 1453 C CA . ASP A 1 197 ? 120.072 -6.077 26.737 1.00 19.73 197 ASP A CA 1
ATOM 1454 C C . ASP A 1 197 ? 120.333 -6.877 25.464 1.00 17.84 197 ASP A C 1
ATOM 1455 O O . ASP A 1 197 ? 121.449 -6.891 24.930 1.00 19.84 197 ASP A O 1
ATOM 1460 N N . VAL A 1 198 ? 119.282 -7.537 24.993 1.00 19.92 198 VAL A N 1
ATOM 1461 C CA . VAL A 1 198 ? 119.293 -8.261 23.730 1.00 22.22 198 VAL A CA 1
ATOM 1462 C C . VAL A 1 198 ? 118.094 -7.794 22.919 1.00 17.95 198 VAL A C 1
ATOM 1463 O O . VAL A 1 198 ? 116.943 -8.029 23.292 1.00 16.77 198 VAL A O 1
ATOM 1467 N N . LEU A 1 199 ? 118.371 -7.096 21.825 1.00 13.00 199 LEU A N 1
ATOM 1468 C CA . LEU A 1 199 ? 117.330 -6.529 20.990 1.00 16.29 199 LEU A CA 1
ATOM 1469 C C . LEU A 1 199 ? 116.964 -7.456 19.850 1.00 19.89 199 LEU A C 1
ATOM 1470 O O . LEU A 1 199 ? 117.828 -7.872 19.077 1.00 19.62 199 LEU A O 1
ATOM 1475 N N . ILE A 1 200 ? 115.682 -7.775 19.738 1.00 15.56 200 ILE A N 1
ATOM 1476 C CA . ILE A 1 200 ? 115.195 -8.502 18.571 1.00 16.69 200 ILE A CA 1
ATOM 1477 C C . ILE A 1 200 ? 115.054 -7.508 17.428 1.00 18.36 200 ILE A C 1
ATOM 1478 O O . ILE A 1 200 ? 114.210 -6.618 17.489 1.00 20.27 200 ILE A O 1
ATOM 1483 N N . HIS A 1 201 ? 115.884 -7.655 16.399 1.00 18.81 201 HIS A N 1
ATOM 1484 C CA . HIS A 1 201 ? 115.950 -6.672 15.314 1.00 20.22 201 HIS A CA 1
ATOM 1485 C C . HIS A 1 201 ? 115.289 -7.229 14.053 1.00 19.71 201 HIS A C 1
ATOM 1486 O O . HIS A 1 201 ? 115.886 -8.030 13.330 1.00 17.97 201 HIS A O 1
ATOM 1493 N N . ALA A 1 202 ? 114.055 -6.805 13.795 1.00 17.43 202 ALA A N 1
ATOM 1494 C CA . ALA A 1 202 ? 113.263 -7.369 12.704 1.00 22.34 202 ALA A CA 1
ATOM 1495 C C . ALA A 1 202 ? 112.798 -6.292 11.736 1.00 18.58 202 ALA A C 1
ATOM 1496 O O . ALA A 1 202 ? 111.822 -6.478 11.009 1.00 21.74 202 ALA A O 1
ATOM 1498 N N . LEU A 1 203 ? 113.510 -5.174 11.728 1.00 17.61 203 LEU A N 1
ATOM 1499 C CA . LEU A 1 203 ? 113.140 -4.023 10.925 1.00 15.83 203 LEU A CA 1
ATOM 1500 C C . LEU A 1 203 ? 114.108 -3.862 9.771 1.00 19.74 203 LEU A C 1
ATOM 1501 O O . LEU A 1 203 ? 115.255 -4.287 9.865 1.00 17.82 203 LEU A O 1
ATOM 1506 N N . PRO A 1 204 ? 113.656 -3.224 8.684 1.00 16.42 204 PRO A N 1
ATOM 1507 C CA . PRO A 1 204 ? 114.557 -2.954 7.561 1.00 15.96 204 PRO A CA 1
ATOM 1508 C C . PRO A 1 204 ? 115.650 -1.989 7.977 1.00 15.66 204 PRO A C 1
ATOM 1509 O O . PRO A 1 204 ? 115.431 -1.170 8.866 1.00 19.77 204 PRO A O 1
ATOM 1513 N N . ILE A 1 205 ? 116.804 -2.060 7.326 1.00 14.34 205 ILE A N 1
ATOM 1514 C CA . ILE A 1 205 ? 117.877 -1.124 7.657 1.00 11.66 205 ILE A CA 1
ATOM 1515 C C . ILE A 1 205 ? 118.126 -0.081 6.589 1.00 13.08 205 ILE A C 1
ATOM 1516 O O . ILE A 1 205 ? 119.233 0.463 6.502 1.00 15.85 205 ILE A O 1
ATOM 1521 N N . TYR A 1 206 ? 117.104 0.220 5.785 1.00 12.42 206 TYR A N 1
ATOM 1522 C CA . TYR A 1 206 ? 117.181 1.383 4.900 1.00 11.87 206 TYR A CA 1
ATOM 1523 C C . TYR A 1 206 ? 116.266 2.523 5.353 1.00 16.93 206 TYR A C 1
ATOM 1524 O O . TYR A 1 206 ? 116.035 3.482 4.605 1.00 15.62 206 TYR A O 1
ATOM 1533 N N . HIS A 1 207 ? 115.741 2.416 6.579 1.00 13.11 207 HIS A N 1
ATOM 1534 C CA . HIS A 1 207 ? 115.027 3.544 7.203 1.00 11.94 207 HIS A CA 1
ATOM 1535 C C . HIS A 1 207 ? 115.679 3.866 8.544 1.00 11.01 207 HIS A C 1
ATOM 1536 O O . HIS A 1 207 ? 116.374 3.035 9.119 1.00 10.95 207 HIS A O 1
ATOM 1543 N N . THR A 1 208 ? 115.425 5.074 9.042 1.00 9.08 208 THR A N 1
ATOM 1544 C CA . THR A 1 208 ? 115.973 5.534 10.318 1.00 8.28 208 THR A CA 1
ATOM 1545 C C . THR A 1 208 ? 115.777 4.541 11.474 1.00 9.86 208 THR A C 1
ATOM 1546 O O . THR A 1 208 ? 116.691 4.287 12.258 1.00 9.63 208 THR A O 1
ATOM 1550 N N . HIS A 1 209 ? 114.584 3.972 11.570 1.00 10.77 209 HIS A N 1
ATOM 1551 C CA . HIS A 1 209 ? 114.211 3.151 12.729 1.00 11.25 209 HIS A CA 1
ATOM 1552 C C . HIS A 1 209 ? 115.131 1.930 12.864 1.00 8.73 209 HIS A C 1
ATOM 1553 O O . HIS A 1 209 ? 115.769 1.736 13.892 1.00 9.76 209 HIS A O 1
ATOM 1560 N N . GLY A 1 210 ? 115.225 1.133 11.806 1.00 10.16 210 GLY A N 1
ATOM 1561 C CA . GLY A 1 210 ? 116.027 -0.080 11.876 1.00 13.77 210 GLY A CA 1
ATOM 1562 C C . GLY A 1 210 ? 117.520 0.183 11.731 1.00 12.02 210 GLY A C 1
ATOM 1563 O O . GLY A 1 210 ? 118.341 -0.461 12.384 1.00 14.70 210 GLY A O 1
ATOM 1564 N N . LEU A 1 211 ? 117.881 1.144 10.887 1.00 9.04 211 LEU A N 1
ATOM 1565 C CA . LEU A 1 211 ? 119.296 1.392 10.628 1.00 13.01 211 LEU A CA 1
ATOM 1566 C C . LEU A 1 211 ? 119.959 2.068 11.817 1.00 14.43 211 LEU A C 1
ATOM 1567 O O . LEU A 1 211 ? 120.993 1.599 12.304 1.00 16.42 211 LEU A O 1
ATOM 1572 N N . PHE A 1 212 ? 119.374 3.167 12.288 1.00 12.01 212 PHE A N 1
ATOM 1573 C CA . PHE A 1 212 ? 120.026 3.991 13.294 1.00 13.86 212 PHE A CA 1
ATOM 1574 C C . PHE A 1 212 ? 119.516 3.710 14.706 1.00 13.46 212 PHE A C 1
ATOM 1575 O O . PHE A 1 212 ? 120.307 3.411 15.595 1.00 15.89 212 PHE A O 1
ATOM 1583 N N . VAL A 1 213 ? 118.204 3.809 14.913 1.00 11.79 213 VAL A N 1
ATOM 1584 C CA . VAL A 1 213 ? 117.678 3.711 16.260 1.00 11.15 213 VAL A CA 1
ATOM 1585 C C . VAL A 1 213 ? 117.985 2.329 16.843 1.00 12.39 213 VAL A C 1
ATOM 1586 O O . VAL A 1 213 ? 118.615 2.211 17.893 1.00 16.95 213 VAL A O 1
ATOM 1590 N N . ALA A 1 214 ? 117.563 1.274 16.157 1.00 10.58 214 ALA A N 1
ATOM 1591 C CA . ALA A 1 214 ? 117.763 -0.057 16.708 1.00 12.67 214 ALA A CA 1
ATOM 1592 C C . ALA A 1 214 ? 119.243 -0.402 16.807 1.00 12.88 214 ALA A C 1
ATOM 1593 O O . ALA A 1 214 ? 119.708 -0.847 17.855 1.00 13.70 214 ALA A O 1
ATOM 1595 N N . SER A 1 215 ? 119.993 -0.180 15.733 1.00 12.16 215 SER A N 1
ATOM 1596 C CA . SER A 1 215 ? 121.400 -0.581 15.727 1.00 12.59 215 SER A CA 1
ATOM 1597 C C . SER A 1 215 ? 122.280 0.258 16.627 1.00 11.78 215 SER A C 1
ATOM 1598 O O . SER A 1 215 ? 123.061 -0.282 17.418 1.00 13.69 215 SER A O 1
ATOM 1601 N N . ASN A 1 216 ? 122.179 1.577 16.483 1.00 9.75 216 ASN A N 1
ATOM 1602 C CA . ASN A 1 216 ? 123.050 2.472 17.223 1.00 11.65 216 ASN A CA 1
ATOM 1603 C C . ASN A 1 216 ? 122.749 2.478 18.717 1.00 11.94 216 ASN A C 1
ATOM 1604 O O . ASN A 1 216 ? 123.662 2.564 19.520 1.00 12.47 216 ASN A O 1
ATOM 1609 N N . VAL A 1 217 ? 121.473 2.398 19.092 1.00 9.39 217 VAL A N 1
ATOM 1610 C CA . VAL A 1 217 ? 121.153 2.370 20.517 1.00 15.54 217 VAL A CA 1
ATOM 1611 C C . VAL A 1 217 ? 121.732 1.111 21.146 1.00 12.48 217 VAL A C 1
ATOM 1612 O O . VAL A 1 217 ? 122.349 1.173 22.210 1.00 13.67 217 VAL A O 1
ATOM 1616 N N . THR A 1 218 ? 121.556 -0.025 20.476 1.00 11.08 218 THR A N 1
ATOM 1617 C CA . THR A 1 218 ? 122.095 -1.289 20.967 1.00 13.38 218 THR A CA 1
ATOM 1618 C C . THR A 1 218 ? 123.611 -1.240 21.102 1.00 13.99 218 THR A C 1
ATOM 1619 O O . THR A 1 218 ? 124.165 -1.664 22.114 1.00 14.54 218 THR A O 1
ATOM 1623 N N . LEU A 1 219 ? 124.277 -0.710 20.081 1.00 12.02 219 LEU A N 1
ATOM 1624 C CA . LEU A 1 219 ? 125.735 -0.682 20.078 1.00 13.69 219 LEU A CA 1
ATOM 1625 C C . LEU A 1 219 ? 126.298 0.327 21.087 1.00 13.83 219 LEU A C 1
ATOM 1626 O O . LEU A 1 219 ? 127.286 0.035 21.761 1.00 13.13 219 LEU A O 1
ATOM 1631 N N . PHE A 1 220 ? 125.675 1.503 21.212 1.00 12.44 220 PHE A N 1
ATOM 1632 C CA . PHE A 1 220 ? 126.097 2.453 22.240 1.00 15.22 220 PHE A CA 1
ATOM 1633 C C . PHE A 1 220 ? 125.882 1.884 23.648 1.00 14.41 220 PHE A C 1
ATOM 1634 O O . PHE A 1 220 ? 126.642 2.195 24.565 1.00 19.89 220 PHE A O 1
ATOM 1642 N N . ALA A 1 221 ? 124.860 1.047 23.819 1.00 14.59 221 ALA A N 1
ATOM 1643 C CA . ALA A 1 221 ? 124.600 0.428 25.125 1.00 15.59 221 ALA A CA 1
ATOM 1644 C C . ALA A 1 221 ? 125.562 -0.716 25.458 1.00 19.31 221 ALA A C 1
ATOM 1645 O O . ALA A 1 221 ? 125.620 -1.187 26.605 1.00 18.62 221 ALA A O 1
ATOM 1647 N N . ARG A 1 222 ? 126.318 -1.144 24.453 1.00 17.06 222 ARG A N 1
ATOM 1648 C CA . ARG A 1 222 ? 127.165 -2.334 24.542 1.00 18.20 222 ARG A CA 1
ATOM 1649 C C . ARG A 1 222 ? 126.362 -3.626 24.733 1.00 20.46 222 ARG A C 1
ATOM 1650 O O . ARG A 1 222 ? 126.896 -4.642 25.191 1.00 19.55 222 ARG A O 1
ATOM 1658 N N . GLY A 1 223 ? 125.091 -3.584 24.350 1.00 17.94 223 GLY A N 1
ATOM 1659 C CA . GLY A 1 223 ? 124.248 -4.767 24.302 1.00 19.93 223 GLY A CA 1
ATOM 1660 C C . GLY A 1 223 ? 124.435 -5.542 23.007 1.00 18.68 223 GLY A C 1
ATOM 1661 O O . GLY A 1 223 ? 125.421 -5.346 22.288 1.00 17.93 223 GLY A O 1
ATOM 1662 N N . SER A 1 224 ? 123.499 -6.433 22.705 1.00 21.49 224 SER A N 1
ATOM 1663 C CA . SER A 1 224 ? 123.563 -7.187 21.456 1.00 18.59 224 SER A CA 1
ATOM 1664 C C . SER A 1 224 ? 122.210 -7.231 20.762 1.00 19.46 224 SER A C 1
ATOM 1665 O O . SER A 1 224 ? 121.173 -6.921 21.360 1.00 17.52 224 SER A O 1
ATOM 1676 N N . ILE A 1 226 ? 119.725 -9.600 17.848 1.00 18.42 226 ILE A N 1
ATOM 1677 C CA . ILE A 1 226 ? 119.512 -10.813 17.069 1.00 20.54 226 ILE A CA 1
ATOM 1678 C C . ILE A 1 226 ? 118.935 -10.331 15.750 1.00 21.41 226 ILE A C 1
ATOM 1679 O O . ILE A 1 226 ? 117.817 -9.811 15.695 1.00 21.78 226 ILE A O 1
ATOM 1684 N N . PHE A 1 227 ? 119.726 -10.487 14.695 1.00 23.02 227 PHE A N 1
ATOM 1685 C CA . PHE A 1 227 ? 119.522 -9.767 13.445 1.00 31.17 227 PHE A CA 1
ATOM 1686 C C . PHE A 1 227 ? 118.686 -10.588 12.482 1.00 26.98 227 PHE A C 1
ATOM 1687 O O . PHE A 1 227 ? 119.225 -11.358 11.687 1.00 35.09 227 PHE A O 1
ATOM 1695 N N . LEU A 1 228 ? 117.366 -10.437 12.563 1.00 29.03 228 LEU A N 1
ATOM 1696 C CA . LEU A 1 228 ? 116.452 -11.180 11.697 1.00 29.29 228 LEU A CA 1
ATOM 1697 C C . LEU A 1 228 ? 116.304 -10.513 10.326 1.00 35.80 228 LEU A C 1
ATOM 1698 O O . LEU A 1 228 ? 116.224 -9.288 10.232 1.00 30.27 228 LEU A O 1
ATOM 1703 N N . PRO A 1 229 ? 116.238 -11.320 9.256 1.00 33.45 229 PRO A N 1
ATOM 1704 C CA . PRO A 1 229 ? 116.084 -10.768 7.904 1.00 32.18 229 PRO A CA 1
ATOM 1705 C C . PRO A 1 229 ? 114.736 -10.076 7.704 1.00 36.16 229 PRO A C 1
ATOM 1706 O O . PRO A 1 229 ? 114.624 -9.187 6.860 1.00 41.48 229 PRO A O 1
ATOM 1710 N N . LYS A 1 230 ? 113.726 -10.481 8.467 1.00 29.58 230 LYS A N 1
ATOM 1711 C CA . LYS A 1 230 ? 112.400 -9.879 8.355 1.00 34.69 230 LYS A CA 1
ATOM 1712 C C . LYS A 1 230 ? 111.522 -10.249 9.549 1.00 34.18 230 LYS A C 1
ATOM 1713 O O . LYS A 1 230 ? 111.940 -11.012 10.418 1.00 35.87 230 LYS A O 1
ATOM 1719 N N . PHE A 1 231 ? 110.306 -9.705 9.583 1.00 31.99 231 PHE A N 1
ATOM 1720 C CA . PHE A 1 231 ? 109.368 -9.960 10.671 1.00 35.37 231 PHE A CA 1
ATOM 1721 C C . PHE A 1 231 ? 108.657 -11.290 10.486 1.00 39.71 231 PHE A C 1
ATOM 1722 O O . PHE A 1 231 ? 108.086 -11.559 9.431 1.00 41.89 231 PHE A O 1
ATOM 1730 N N . ASP A 1 232 ? 108.698 -12.115 11.526 1.00 40.71 232 ASP A N 1
ATOM 1731 C CA . ASP A 1 232 ? 108.001 -13.391 11.545 1.00 48.24 232 ASP A CA 1
ATOM 1732 C C . ASP A 1 232 ? 107.503 -13.626 12.963 1.00 44.57 232 ASP A C 1
ATOM 1733 O O . ASP A 1 232 ? 108.303 -13.801 13.879 1.00 45.40 232 ASP A O 1
ATOM 1738 N N . PRO A 1 233 ? 106.176 -13.627 13.144 1.00 39.40 233 PRO A N 1
ATOM 1739 C CA . PRO A 1 233 ? 105.525 -13.689 14.459 1.00 37.23 233 PRO A CA 1
ATOM 1740 C C . PRO A 1 233 ? 105.957 -14.876 15.316 1.00 40.59 233 PRO A C 1
ATOM 1741 O O . PRO A 1 233 ? 106.170 -14.712 16.518 1.00 36.95 233 PRO A O 1
ATOM 1745 N N . ASP A 1 234 ? 106.072 -16.058 14.719 1.00 43.59 234 ASP A N 1
ATOM 1746 C CA . ASP A 1 234 ? 106.478 -17.232 15.479 1.00 42.49 234 ASP A CA 1
ATOM 1747 C C . ASP A 1 234 ? 107.946 -17.170 15.900 1.00 35.18 234 ASP A C 1
ATOM 1748 O O . ASP A 1 234 ? 108.282 -17.507 17.036 1.00 32.83 234 ASP A O 1
ATOM 1753 N N . LYS A 1 235 ? 108.818 -16.736 14.995 1.00 37.29 235 LYS A N 1
ATOM 1754 C CA . LYS A 1 235 ? 110.233 -16.615 15.330 1.00 40.26 235 LYS A CA 1
ATOM 1755 C C . LYS A 1 235 ? 110.434 -15.589 16.449 1.00 35.49 235 LYS A C 1
ATOM 1756 O O . LYS A 1 235 ? 111.218 -15.806 17.371 1.00 33.72 235 LYS A O 1
ATOM 1762 N N . ILE A 1 236 ? 109.720 -14.474 16.373 1.00 34.64 236 ILE A N 1
ATOM 1763 C CA . ILE A 1 236 ? 109.841 -13.458 17.411 1.00 25.53 236 ILE A CA 1
ATOM 1764 C C . ILE A 1 236 ? 109.370 -13.999 18.756 1.00 26.14 236 ILE A C 1
ATOM 1765 O O . ILE A 1 236 ? 110.030 -13.808 19.775 1.00 27.89 236 ILE A O 1
ATOM 1770 N N . LEU A 1 237 ? 108.238 -14.694 18.753 1.00 31.42 237 LEU A N 1
ATOM 1771 C CA . LEU A 1 237 ? 107.757 -15.346 19.965 1.00 38.64 237 LEU A CA 1
ATOM 1772 C C . LEU A 1 237 ? 108.806 -16.310 20.514 1.00 33.03 237 LEU A C 1
ATOM 1773 O O . LEU A 1 237 ? 109.102 -16.299 21.713 1.00 31.12 237 LEU A O 1
ATOM 1778 N N . ASP A 1 238 ? 109.370 -17.133 19.631 1.00 34.39 238 ASP A N 1
ATOM 1779 C CA . ASP A 1 238 ? 110.481 -18.012 19.990 1.00 37.95 238 ASP A CA 1
ATOM 1780 C C . ASP A 1 238 ? 111.580 -17.263 20.741 1.00 34.39 238 ASP A C 1
ATOM 1781 O O . ASP A 1 238 ? 112.028 -17.698 21.805 1.00 32.51 238 ASP A O 1
ATOM 1786 N N . LEU A 1 239 ? 112.011 -16.140 20.171 1.00 33.80 239 LEU A N 1
ATOM 1787 C CA . LEU A 1 239 ? 113.189 -15.422 20.653 1.00 30.42 239 LEU A CA 1
ATOM 1788 C C . LEU A 1 239 ? 112.986 -14.668 21.965 1.00 27.26 239 LEU A C 1
ATOM 1789 O O . LEU A 1 239 ? 113.944 -14.427 22.702 1.00 28.13 239 LEU A O 1
ATOM 1802 N N . ALA A 1 241 ? 112.046 -15.474 24.701 1.00 37.50 241 ALA A N 1
ATOM 1803 C CA . ALA A 1 241 ? 112.508 -16.217 25.859 1.00 34.54 241 ALA A CA 1
ATOM 1804 C C . ALA A 1 241 ? 113.965 -15.903 26.190 1.00 30.54 241 ALA A C 1
ATOM 1805 O O . ALA A 1 241 ? 114.390 -16.072 27.333 1.00 34.32 241 ALA A O 1
ATOM 1807 N N . ARG A 1 242 ? 114.727 -15.446 25.195 1.00 28.53 242 ARG A N 1
ATOM 1808 C CA . ARG A 1 242 ? 116.138 -15.116 25.411 1.00 27.47 242 ARG A CA 1
ATOM 1809 C C . ARG A 1 242 ? 116.526 -13.721 24.909 1.00 25.10 242 ARG A C 1
ATOM 1810 O O . ARG A 1 242 ? 117.676 -13.474 24.555 1.00 28.39 242 ARG A O 1
ATOM 1818 N N . ALA A 1 243 ? 115.559 -12.813 24.888 1.00 19.29 243 ALA A N 1
ATOM 1819 C CA . ALA A 1 243 ? 115.833 -11.431 24.508 1.00 17.80 243 ALA A CA 1
ATOM 1820 C C . ALA A 1 243 ? 115.229 -10.483 25.542 1.00 19.68 243 ALA A C 1
ATOM 1821 O O . ALA A 1 243 ? 114.543 -10.926 26.467 1.00 22.37 243 ALA A O 1
ATOM 1823 N N . THR A 1 244 ? 115.473 -9.181 25.399 1.00 20.39 244 THR A N 1
ATOM 1824 C CA . THR A 1 244 ? 114.910 -8.223 26.356 1.00 19.06 244 THR A CA 1
ATOM 1825 C C . THR A 1 244 ? 114.161 -7.058 25.721 1.00 20.48 244 THR A C 1
ATOM 1826 O O . THR A 1 244 ? 113.291 -6.473 26.353 1.00 19.01 244 THR A O 1
ATOM 1830 N N . VAL A 1 245 ? 114.506 -6.702 24.488 1.00 19.88 245 VAL A N 1
ATOM 1831 C CA . VAL A 1 245 ? 113.872 -5.548 23.855 1.00 19.78 245 VAL A CA 1
ATOM 1832 C C . VAL A 1 245 ? 113.303 -5.901 22.498 1.00 19.47 245 VAL A C 1
ATOM 1833 O O . VAL A 1 245 ? 113.916 -6.645 21.739 1.00 19.05 245 VAL A O 1
ATOM 1837 N N . LEU A 1 246 ? 112.123 -5.369 22.194 1.00 15.11 246 LEU A N 1
ATOM 1838 C CA . LEU A 1 246 ? 111.601 -5.409 20.832 1.00 14.34 246 LEU A CA 1
ATOM 1839 C C . LEU A 1 246 ? 111.252 -4.003 20.341 1.00 15.42 246 LEU A C 1
ATOM 1840 O O . LEU A 1 246 ? 110.547 -3.261 21.026 1.00 18.05 246 LEU A O 1
ATOM 1853 N N . GLY A 1 248 ? 109.348 -2.252 17.150 1.00 18.43 248 GLY A N 1
ATOM 1854 C CA . GLY A 1 248 ? 108.534 -2.575 15.998 1.00 18.68 248 GLY A CA 1
ATOM 1855 C C . GLY A 1 248 ? 107.615 -1.457 15.566 1.00 17.27 248 GLY A C 1
ATOM 1856 O O . GLY A 1 248 ? 107.803 -0.291 15.921 1.00 16.62 248 GLY A O 1
ATOM 1857 N N . VAL A 1 249 ? 106.619 -1.835 14.776 1.00 22.85 249 VAL A N 1
ATOM 1858 C CA . VAL A 1 249 ? 105.594 -0.931 14.294 1.00 22.05 249 VAL A CA 1
ATOM 1859 C C . VAL A 1 249 ? 104.268 -1.545 14.713 1.00 21.39 249 VAL A C 1
ATOM 1860 O O . VAL A 1 249 ? 104.233 -2.699 15.129 1.00 23.07 249 VAL A O 1
ATOM 1864 N N . PRO A 1 250 ? 103.181 -0.767 14.645 1.00 20.69 250 PRO A N 1
ATOM 1865 C CA . PRO A 1 250 ? 101.927 -1.293 15.183 1.00 21.59 250 PRO A CA 1
ATOM 1866 C C . PRO A 1 250 ? 101.590 -2.679 14.642 1.00 25.32 250 PRO A C 1
ATOM 1867 O O . PRO A 1 250 ? 101.163 -3.536 15.416 1.00 23.97 250 PRO A O 1
ATOM 1871 N N . THR A 1 251 ? 101.808 -2.916 13.353 1.00 25.82 251 THR A N 1
ATOM 1872 C CA . THR A 1 251 ? 101.451 -4.222 12.797 1.00 26.42 251 THR A CA 1
ATOM 1873 C C . THR A 1 251 ? 102.197 -5.370 13.469 1.00 28.22 251 THR A C 1
ATOM 1874 O O . THR A 1 251 ? 101.701 -6.494 13.485 1.00 33.04 251 THR A O 1
ATOM 1878 N N . PHE A 1 252 ? 103.374 -5.103 14.032 1.00 24.02 252 PHE A N 1
ATOM 1879 C CA . PHE A 1 252 ? 104.062 -6.135 14.806 1.00 22.63 252 PHE A CA 1
ATOM 1880 C C . PHE A 1 252 ? 103.172 -6.565 15.952 1.00 27.96 252 PHE A C 1
ATOM 1881 O O . PHE A 1 252 ? 102.976 -7.755 16.196 1.00 26.70 252 PHE A O 1
ATOM 1889 N N . TYR A 1 253 ? 102.643 -5.578 16.663 1.00 23.62 253 TYR A N 1
ATOM 1890 C CA . TYR A 1 253 ? 101.876 -5.823 17.874 1.00 24.87 253 TYR A CA 1
ATOM 1891 C C . TYR A 1 253 ? 100.500 -6.413 17.587 1.00 28.96 253 TYR A C 1
ATOM 1892 O O . TYR A 1 253 ? 100.064 -7.326 18.277 1.00 29.49 253 TYR A O 1
ATOM 1901 N N . THR A 1 254 ? 99.831 -5.915 16.555 1.00 31.31 254 THR A N 1
ATOM 1902 C CA . THR A 1 254 ? 98.526 -6.461 16.192 1.00 32.79 254 THR A CA 1
ATOM 1903 C C . THR A 1 254 ? 98.644 -7.894 15.672 1.00 37.19 254 THR A C 1
ATOM 1904 O O . THR A 1 254 ? 97.830 -8.751 16.014 1.00 37.39 254 THR A O 1
ATOM 1908 N N . ARG A 1 255 ? 99.661 -8.162 14.860 1.00 31.49 255 ARG A N 1
ATOM 1909 C CA . ARG A 1 255 ? 99.883 -9.523 14.378 1.00 34.09 255 ARG A CA 1
ATOM 1910 C C . ARG A 1 255 ? 100.255 -10.468 15.518 1.00 38.46 255 ARG A C 1
ATOM 1911 O O . ARG A 1 255 ? 99.744 -11.588 15.600 1.00 40.58 255 ARG A O 1
ATOM 1919 N N . LEU A 1 256 ? 101.135 -10.015 16.405 1.00 34.07 256 LEU A N 1
ATOM 1920 C CA . LEU A 1 256 ? 101.518 -10.822 17.558 1.00 32.39 256 LEU A CA 1
ATOM 1921 C C . LEU A 1 256 ? 100.314 -11.136 18.443 1.00 34.24 256 LEU A C 1
ATOM 1922 O O . LEU A 1 256 ? 100.196 -12.240 18.979 1.00 34.41 256 LEU A O 1
ATOM 1927 N N . LEU A 1 257 ? 99.414 -10.167 18.578 1.00 34.14 257 LEU A N 1
ATOM 1928 C CA . LEU A 1 257 ? 98.209 -10.346 19.383 1.00 36.89 257 LEU A CA 1
ATOM 1929 C C . LEU A 1 257 ? 97.293 -11.435 18.826 1.00 35.45 257 LEU A C 1
ATOM 1930 O O . LEU A 1 257 ? 96.551 -12.071 19.572 1.00 38.35 257 LEU A O 1
ATOM 1935 N N . GLN A 1 258 ? 97.347 -11.645 17.516 1.00 34.46 258 GLN A N 1
ATOM 1936 C CA . GLN A 1 258 ? 96.527 -12.672 16.875 1.00 38.67 258 GLN A CA 1
ATOM 1937 C C . GLN A 1 258 ? 96.995 -14.090 17.204 1.00 47.29 258 GLN A C 1
ATOM 1938 O O . GLN A 1 258 ? 96.334 -15.069 16.851 1.00 46.55 258 GLN A O 1
ATOM 1944 N N . SER A 1 259 ? 98.128 -14.201 17.892 1.00 47.25 259 SER A N 1
ATOM 1945 C CA . SER A 1 259 ? 98.687 -15.511 18.213 1.00 48.97 259 SER A CA 1
ATOM 1946 C C . SER A 1 259 ? 98.269 -16.001 19.593 1.00 48.54 259 SER A C 1
ATOM 1947 O O . SER A 1 259 ? 98.387 -15.273 20.576 1.00 46.79 259 SER A O 1
ATOM 1950 N N . PRO A 1 260 ? 97.781 -17.250 19.670 1.00 51.51 260 PRO A N 1
ATOM 1951 C CA . PRO A 1 260 ? 97.425 -17.858 20.956 1.00 50.79 260 PRO A CA 1
ATOM 1952 C C . PRO A 1 260 ? 98.650 -17.958 21.857 1.00 51.04 260 PRO A C 1
ATOM 1953 O O . PRO A 1 260 ? 98.523 -18.056 23.075 1.00 56.07 260 PRO A O 1
ATOM 1957 N N . ARG A 1 261 ? 99.830 -17.929 21.246 1.00 49.25 261 ARG A N 1
ATOM 1958 C CA . ARG A 1 261 ? 101.088 -18.049 21.976 1.00 52.81 261 ARG A CA 1
ATOM 1959 C C . ARG A 1 261 ? 101.399 -16.848 22.865 1.00 53.97 261 ARG A C 1
ATOM 1960 O O . ARG A 1 261 ? 102.161 -16.968 23.824 1.00 51.85 261 ARG A O 1
ATOM 1968 N N . LEU A 1 262 ? 100.823 -15.692 22.542 1.00 51.44 262 LEU A N 1
ATOM 1969 C CA . LEU A 1 262 ? 101.143 -14.461 23.266 1.00 47.31 262 LEU A CA 1
ATOM 1970 C C . LEU A 1 262 ? 100.542 -14.432 24.665 1.00 42.11 262 LEU A C 1
ATOM 1971 O O . LEU A 1 262 ? 99.341 -14.225 24.829 1.00 45.37 262 LEU A O 1
ATOM 1976 N N . THR A 1 263 ? 101.387 -14.623 25.673 1.00 41.49 263 THR A N 1
ATOM 1977 C CA . THR A 1 263 ? 100.938 -14.636 27.062 1.00 41.08 263 THR A CA 1
ATOM 1978 C C . THR A 1 263 ? 101.977 -14.004 27.978 1.00 41.24 263 THR A C 1
ATOM 1979 O O . THR A 1 263 ? 103.084 -13.684 27.547 1.00 40.71 263 THR A O 1
ATOM 1983 N N . LYS A 1 264 ? 101.621 -13.832 29.247 1.00 40.99 264 LYS A N 1
ATOM 1984 C CA . LYS A 1 264 ? 102.555 -13.275 30.220 1.00 44.95 264 LYS A CA 1
ATOM 1985 C C . LYS A 1 264 ? 103.815 -14.128 30.322 1.00 46.73 264 LYS A C 1
ATOM 1986 O O . LYS A 1 264 ? 104.909 -13.610 30.557 1.00 42.87 264 LYS A O 1
ATOM 1992 N N . GLU A 1 265 ? 103.656 -15.436 30.143 1.00 45.88 265 GLU A N 1
ATOM 1993 C CA . GLU A 1 265 ? 104.781 -16.355 30.250 1.00 46.86 265 GLU A CA 1
ATOM 1994 C C . GLU A 1 265 ? 105.744 -16.234 29.075 1.00 44.01 265 GLU A C 1
ATOM 1995 O O . GLU A 1 265 ? 106.958 -16.199 29.269 1.00 45.60 265 GLU A O 1
ATOM 2001 N N . THR A 1 266 ? 105.210 -16.163 27.860 1.00 40.00 266 THR A N 1
ATOM 2002 C CA . THR A 1 266 ? 106.072 -16.084 26.685 1.00 42.26 266 THR A CA 1
ATOM 2003 C C . THR A 1 266 ? 106.758 -14.724 26.577 1.00 39.98 266 THR A C 1
ATOM 2004 O O . THR A 1 266 ? 107.723 -14.574 25.829 1.00 45.41 266 THR A O 1
ATOM 2008 N N . THR A 1 267 ? 106.263 -13.738 27.320 1.00 33.01 267 THR A N 1
ATOM 2009 C CA . THR A 1 267 ? 106.878 -12.406 27.320 1.00 31.95 267 THR A CA 1
ATOM 2010 C C . THR A 1 267 ? 107.557 -12.089 28.652 1.00 34.08 267 THR A C 1
ATOM 2011 O O . THR A 1 267 ? 108.042 -10.975 28.866 1.00 30.46 267 THR A O 1
ATOM 2015 N N . GLY A 1 268 ? 107.605 -13.078 29.537 1.00 31.20 268 GLY A N 1
ATOM 2016 C CA . GLY A 1 268 ? 108.134 -12.880 30.874 1.00 31.59 268 GLY A CA 1
ATOM 2017 C C . GLY A 1 268 ? 109.571 -12.402 30.961 1.00 34.73 268 GLY A C 1
ATOM 2018 O O . GLY A 1 268 ? 109.953 -11.749 31.933 1.00 38.26 268 GLY A O 1
ATOM 2019 N N . HIS A 1 269 ? 110.371 -12.723 29.950 1.00 30.06 269 HIS A N 1
ATOM 2020 C CA . HIS A 1 269 ? 111.788 -12.386 29.966 1.00 31.32 269 HIS A CA 1
ATOM 2021 C C . HIS A 1 269 ? 112.017 -10.977 29.413 1.00 25.93 269 HIS A C 1
ATOM 2022 O O . HIS A 1 269 ? 113.056 -10.359 29.661 1.00 25.77 269 HIS A O 1
ATOM 2037 N N . ARG A 1 271 ? 111.943 -6.994 28.627 1.00 25.40 271 ARG A N 1
ATOM 2038 C CA . ARG A 1 271 ? 112.028 -5.790 29.446 1.00 19.94 271 ARG A CA 1
ATOM 2039 C C . ARG A 1 271 ? 111.279 -4.603 28.837 1.00 21.86 271 ARG A C 1
ATOM 2040 O O . ARG A 1 271 ? 110.610 -3.851 29.547 1.00 22.09 271 ARG A O 1
ATOM 2048 N N . LEU A 1 272 ? 111.375 -4.443 27.522 1.00 18.72 272 LEU A N 1
ATOM 2049 C CA . LEU A 1 272 ? 110.895 -3.226 26.880 1.00 18.54 272 LEU A CA 1
ATOM 2050 C C . LEU A 1 272 ? 110.341 -3.467 25.485 1.00 20.63 272 LEU A C 1
ATOM 2051 O O . LEU A 1 272 ? 110.967 -4.141 24.668 1.00 17.30 272 LEU A O 1
ATOM 2056 N N . PHE A 1 273 ? 109.163 -2.909 25.227 1.00 16.42 273 PHE A N 1
ATOM 2057 C CA . PHE A 1 273 ? 108.559 -2.936 23.903 1.00 14.58 273 PHE A CA 1
ATOM 2058 C C . PHE A 1 273 ? 108.377 -1.503 23.426 1.00 13.67 273 PHE A C 1
ATOM 2059 O O . PHE A 1 273 ? 107.912 -0.646 24.197 1.00 15.81 273 PHE A O 1
ATOM 2067 N N . ILE A 1 274 ? 108.745 -1.245 22.170 1.00 14.33 274 ILE A N 1
ATOM 2068 C CA . ILE A 1 274 ? 108.650 0.080 21.559 1.00 10.97 274 ILE A CA 1
ATOM 2069 C C . ILE A 1 274 ? 107.971 -0.050 20.200 1.00 13.66 274 ILE A C 1
ATOM 2070 O O . ILE A 1 274 ? 108.174 -1.044 19.482 1.00 16.81 274 ILE A O 1
ATOM 2075 N N . SER A 1 275 ? 107.167 0.947 19.859 1.00 12.71 275 SER A N 1
ATOM 2076 C CA . SER A 1 275 ? 106.495 1.017 18.562 1.00 13.81 275 SER A CA 1
ATOM 2077 C C . SER A 1 275 ? 106.697 2.400 17.965 1.00 13.76 275 SER A C 1
ATOM 2078 O O . SER A 1 275 ? 106.671 3.399 18.684 1.00 16.26 275 SER A O 1
ATOM 2081 N N . GLY A 1 276 ? 106.906 2.462 16.654 1.00 14.99 276 GLY A N 1
ATOM 2082 C CA . GLY A 1 276 ? 107.016 3.735 15.969 1.00 23.21 276 GLY A CA 1
ATOM 2083 C C . GLY A 1 276 ? 106.379 3.717 14.596 1.00 27.87 276 GLY A C 1
ATOM 2084 O O . GLY A 1 276 ? 105.654 2.779 14.262 1.00 25.45 276 GLY A O 1
ATOM 2085 N N . SER A 1 277 ? 106.630 4.772 13.824 1.00 24.13 277 SER A N 1
ATOM 2086 C CA . SER A 1 277 ? 106.164 4.887 12.438 1.00 36.13 277 SER A CA 1
ATOM 2087 C C . SER A 1 277 ? 104.712 5.337 12.293 1.00 38.74 277 SER A C 1
ATOM 2088 O O . SER A 1 277 ? 104.410 6.266 11.539 1.00 44.58 277 SER A O 1
ATOM 2091 N N . ALA A 1 278 ? 103.816 4.661 13.000 1.00 26.70 278 ALA A N 1
ATOM 2092 C CA . ALA A 1 278 ? 102.395 4.971 12.940 1.00 21.26 278 ALA A CA 1
ATOM 2093 C C . ALA A 1 278 ? 101.853 4.777 14.339 1.00 16.72 278 ALA A C 1
ATOM 2094 O O . ALA A 1 278 ? 102.439 4.044 15.129 1.00 18.96 278 ALA A O 1
ATOM 2096 N N . PRO A 1 279 ? 100.744 5.447 14.662 1.00 20.69 279 PRO A N 1
ATOM 2097 C CA . PRO A 1 279 ? 100.204 5.341 16.023 1.00 21.40 279 PRO A CA 1
ATOM 2098 C C . PRO A 1 279 ? 99.639 3.961 16.323 1.00 21.42 279 PRO A C 1
ATOM 2099 O O . PRO A 1 279 ? 99.019 3.361 15.454 1.00 19.82 279 PRO A O 1
ATOM 2103 N N . LEU A 1 280 ? 99.863 3.473 17.537 1.00 17.25 280 LEU A N 1
ATOM 2104 C CA . LEU A 1 280 ? 99.154 2.302 18.041 1.00 21.39 280 LEU A CA 1
ATOM 2105 C C . LEU A 1 280 ? 97.771 2.735 18.507 1.00 24.68 280 LEU A C 1
ATOM 2106 O O . LEU A 1 280 ? 97.628 3.778 19.147 1.00 22.16 280 LEU A O 1
ATOM 2111 N N . LEU A 1 281 ? 96.753 1.935 18.206 1.00 18.94 281 LEU A N 1
ATOM 2112 C CA . LEU A 1 281 ? 95.436 2.155 18.782 1.00 20.86 281 LEU A CA 1
ATOM 2113 C C . LEU A 1 281 ? 95.498 1.983 20.295 1.00 19.69 281 LEU A C 1
ATOM 2114 O O . LEU A 1 281 ? 96.212 1.112 20.806 1.00 19.57 281 LEU A O 1
ATOM 2119 N N . ALA A 1 282 ? 94.740 2.805 21.010 1.00 20.92 282 ALA A N 1
ATOM 2120 C CA . ALA A 1 282 ? 94.608 2.651 22.453 1.00 19.36 282 ALA A CA 1
ATOM 2121 C C . ALA A 1 282 ? 94.145 1.231 22.811 1.00 20.30 282 ALA A C 1
ATOM 2122 O O . ALA A 1 282 ? 94.620 0.633 23.782 1.00 21.31 282 ALA A O 1
ATOM 2124 N N . ASP A 1 283 ? 93.222 0.691 22.019 1.00 22.96 283 ASP A N 1
ATOM 2125 C CA . ASP A 1 283 ? 92.772 -0.681 22.222 1.00 28.14 283 ASP A CA 1
ATOM 2126 C C . ASP A 1 283 ? 93.951 -1.651 22.173 1.00 27.08 283 ASP A C 1
ATOM 2127 O O . ASP A 1 283 ? 93.990 -2.622 22.926 1.00 27.64 283 ASP A O 1
ATOM 2132 N N . THR A 1 284 ? 94.915 -1.387 21.294 1.00 24.34 284 THR A N 1
ATOM 2133 C CA . THR A 1 284 ? 96.077 -2.264 21.189 1.00 27.67 284 THR A CA 1
ATOM 2134 C C . THR A 1 284 ? 96.968 -2.149 22.426 1.00 22.86 284 THR A C 1
ATOM 2135 O O . THR A 1 284 ? 97.457 -3.155 22.939 1.00 24.19 284 THR A O 1
ATOM 2139 N N . HIS A 1 285 ? 97.183 -0.924 22.901 1.00 20.07 285 HIS A N 1
ATOM 2140 C CA . HIS A 1 285 ? 97.865 -0.716 24.175 1.00 19.48 285 HIS A CA 1
ATOM 2141 C C . HIS A 1 285 ? 97.200 -1.555 25.267 1.00 22.73 285 HIS A C 1
ATOM 2142 O O . HIS A 1 285 ? 97.858 -2.260 26.036 1.00 23.59 285 HIS A O 1
ATOM 2149 N N . ARG A 1 286 ? 95.881 -1.463 25.346 1.00 22.92 286 ARG A N 1
ATOM 2150 C CA . ARG A 1 286 ? 95.163 -2.161 26.403 1.00 25.50 286 ARG A CA 1
ATOM 2151 C C . ARG A 1 286 ? 95.287 -3.678 26.281 1.00 27.70 286 ARG A C 1
ATOM 2152 O O . ARG A 1 286 ? 95.595 -4.354 27.258 1.00 27.22 286 ARG A O 1
ATOM 2160 N N . GLU A 1 287 ? 95.059 -4.203 25.082 1.00 31.17 287 GLU A N 1
ATOM 2161 C CA . GLU A 1 287 ? 95.188 -5.636 24.847 1.00 30.54 287 GLU A CA 1
ATOM 2162 C C . GLU A 1 287 ? 96.595 -6.130 25.137 1.00 30.39 287 GLU A C 1
ATOM 2163 O O . GLU A 1 287 ? 96.777 -7.145 25.807 1.00 29.73 287 GLU A O 1
ATOM 2169 N N . TRP A 1 288 ? 97.597 -5.410 24.638 1.00 26.98 288 TRP A N 1
ATOM 2170 C CA . TRP A 1 288 ? 98.972 -5.813 24.876 1.00 26.16 288 TRP A CA 1
ATOM 2171 C C . TRP A 1 288 ? 99.231 -5.894 26.372 1.00 25.87 288 TRP A C 1
ATOM 2172 O O . TRP A 1 288 ? 99.847 -6.835 26.859 1.00 25.78 288 TRP A O 1
ATOM 2183 N N . SER A 1 289 ? 98.751 -4.899 27.103 1.00 25.51 289 SER A N 1
ATOM 2184 C CA . SER A 1 289 ? 98.952 -4.869 28.539 1.00 25.56 289 SER A CA 1
ATOM 2185 C C . SER A 1 289 ? 98.224 -6.036 29.205 1.00 30.59 289 SER A C 1
ATOM 2186 O O . SER A 1 289 ? 98.752 -6.673 30.121 1.00 32.30 289 SER A O 1
ATOM 2189 N N . ALA A 1 290 ? 97.021 -6.330 28.726 1.00 28.27 290 ALA A N 1
ATOM 2190 C CA . ALA A 1 290 ? 96.221 -7.397 29.324 1.00 34.25 290 ALA A CA 1
ATOM 2191 C C . ALA A 1 290 ? 96.825 -8.777 29.065 1.00 36.99 290 ALA A C 1
ATOM 2192 O O . ALA A 1 290 ? 96.794 -9.643 29.936 1.00 36.47 290 ALA A O 1
ATOM 2194 N N . LYS A 1 291 ? 97.374 -8.982 27.870 1.00 33.25 291 LYS A N 1
ATOM 2195 C CA . LYS A 1 291 ? 97.889 -10.295 27.497 1.00 35.94 291 LYS A CA 1
ATOM 2196 C C . LYS A 1 291 ? 99.321 -10.539 27.965 1.00 37.79 291 LYS A C 1
ATOM 2197 O O . LYS A 1 291 ? 99.696 -11.674 28.259 1.00 41.05 291 LYS A O 1
ATOM 2203 N N . THR A 1 292 ? 100.118 -9.478 28.041 1.00 33.69 292 THR A N 1
ATOM 2204 C CA . THR A 1 292 ? 101.544 -9.628 28.318 1.00 30.80 292 THR A CA 1
ATOM 2205 C C . THR A 1 292 ? 101.984 -9.001 29.638 1.00 23.92 292 THR A C 1
ATOM 2206 O O . THR A 1 292 ? 103.027 -9.356 30.174 1.00 34.13 292 THR A O 1
ATOM 2210 N N . GLY A 1 293 ? 101.211 -8.052 30.151 1.00 25.17 293 GLY A N 1
ATOM 2211 C CA . GLY A 1 293 ? 101.608 -7.336 31.352 1.00 25.40 293 GLY A CA 1
ATOM 2212 C C . GLY A 1 293 ? 102.543 -6.162 31.098 1.00 33.32 293 GLY A C 1
ATOM 2213 O O . GLY A 1 293 ? 102.951 -5.477 32.037 1.00 33.80 293 GLY A O 1
ATOM 2214 N N . HIS A 1 294 ? 102.875 -5.927 29.827 1.00 29.16 294 HIS A N 1
ATOM 2215 C CA . HIS A 1 294 ? 103.806 -4.866 29.439 1.00 27.86 294 HIS A CA 1
ATOM 2216 C C . HIS A 1 294 ? 103.124 -3.651 28.807 1.00 23.45 294 HIS A C 1
ATOM 2217 O O . HIS A 1 294 ? 102.115 -3.779 28.112 1.00 27.88 294 HIS A O 1
ATOM 2224 N N . ALA A 1 295 ? 103.702 -2.476 29.028 1.00 25.58 295 ALA A N 1
ATOM 2225 C CA . ALA A 1 295 ? 103.351 -1.303 28.238 1.00 24.39 295 ALA A CA 1
ATOM 2226 C C . ALA A 1 295 ? 104.191 -1.307 26.966 1.00 22.55 295 ALA A C 1
ATOM 2227 O O . ALA A 1 295 ? 105.218 -1.980 26.899 1.00 27.33 295 ALA A O 1
ATOM 2229 N N . VAL A 1 296 ? 103.743 -0.562 25.962 1.00 18.10 296 VAL A N 1
ATOM 2230 C CA . VAL A 1 296 ? 104.519 -0.354 24.745 1.00 15.63 296 VAL A CA 1
ATOM 2231 C C . VAL A 1 296 ? 104.806 1.135 24.602 1.00 15.29 296 VAL A C 1
ATOM 2232 O O . VAL A 1 296 ? 103.882 1.948 24.509 1.00 16.63 296 VAL A O 1
ATOM 2236 N N . LEU A 1 297 ? 106.087 1.497 24.577 1.00 14.67 297 LEU A N 1
ATOM 2237 C CA . LEU A 1 297 ? 106.451 2.900 24.422 1.00 17.01 297 LEU A CA 1
ATOM 2238 C C . LEU A 1 297 ? 106.277 3.377 22.990 1.00 13.69 297 LEU A C 1
ATOM 2239 O O . LEU A 1 297 ? 106.616 2.667 22.045 1.00 16.96 297 LEU A O 1
ATOM 2244 N N . GLU A 1 298 ? 105.743 4.586 22.841 1.00 12.64 298 GLU A N 1
ATOM 2245 C CA . GLU A 1 298 ? 105.699 5.264 21.548 1.00 13.65 298 GLU A CA 1
ATOM 2246 C C . GLU A 1 298 ? 106.589 6.501 21.575 1.00 12.33 298 GLU A C 1
ATOM 2247 O O . GLU A 1 298 ? 106.946 6.995 22.647 1.00 13.85 298 GLU A O 1
ATOM 2253 N N . ARG A 1 299 ? 106.958 6.987 20.397 1.00 10.87 299 ARG A N 1
ATOM 2254 C CA . ARG A 1 299 ? 107.927 8.070 20.293 1.00 10.43 299 ARG A CA 1
ATOM 2255 C C . ARG A 1 299 ? 107.822 8.734 18.920 1.00 11.07 299 ARG A C 1
ATOM 2256 O O . ARG A 1 299 ? 107.573 8.065 17.919 1.00 14.48 299 ARG A O 1
ATOM 2264 N N . TYR A 1 300 ? 107.973 10.051 18.896 1.00 13.37 300 TYR A N 1
ATOM 2265 C CA . TYR A 1 300 ? 107.817 10.822 17.662 1.00 12.46 300 TYR A CA 1
ATOM 2266 C C . TYR A 1 300 ? 109.172 10.983 17.005 1.00 13.20 300 TYR A C 1
ATOM 2267 O O . TYR A 1 300 ? 110.121 11.462 17.622 1.00 14.41 300 TYR A O 1
ATOM 2276 N N . GLY A 1 301 ? 109.274 10.587 15.743 1.00 14.38 301 GLY A N 1
ATOM 2277 C CA . GLY A 1 301 ? 110.529 10.774 15.038 1.00 15.97 301 GLY A CA 1
ATOM 2278 C C . GLY A 1 301 ? 110.304 10.833 13.549 1.00 12.92 301 GLY A C 1
ATOM 2279 O O . GLY A 1 301 ? 109.215 10.506 13.067 1.00 13.00 301 GLY A O 1
ATOM 2293 N N . THR A 1 303 ? 112.835 11.067 9.546 1.00 9.83 303 THR A N 1
ATOM 2294 C CA . THR A 1 303 ? 114.164 11.007 8.955 1.00 9.39 303 THR A CA 1
ATOM 2295 C C . THR A 1 303 ? 114.979 12.268 9.268 1.00 10.47 303 THR A C 1
ATOM 2296 O O . THR A 1 303 ? 116.136 12.188 9.682 1.00 10.74 303 THR A O 1
ATOM 2300 N N . GLU A 1 304 ? 114.365 13.435 9.087 1.00 8.98 304 GLU A N 1
ATOM 2301 C CA . GLU A 1 304 ? 115.069 14.706 9.262 1.00 11.62 304 GLU A CA 1
ATOM 2302 C C . GLU A 1 304 ? 115.452 15.021 10.698 1.00 11.83 304 GLU A C 1
ATOM 2303 O O . GLU A 1 304 ? 116.293 15.870 10.927 1.00 11.49 304 GLU A O 1
ATOM 2309 N N . THR A 1 305 ? 114.813 14.372 11.666 1.00 10.80 305 THR A N 1
ATOM 2310 C CA . THR A 1 305 ? 115.002 14.764 13.067 1.00 11.32 305 THR A CA 1
ATOM 2311 C C . THR A 1 305 ? 115.461 13.641 13.987 1.00 8.64 305 THR A C 1
ATOM 2312 O O . THR A 1 305 ? 115.668 13.864 15.185 1.00 10.48 305 THR A O 1
ATOM 2316 N N . ASN A 1 306 ? 115.588 12.431 13.450 1.00 10.09 306 ASN A N 1
ATOM 2317 C CA . ASN A 1 306 ? 115.727 11.262 14.301 1.00 11.18 306 ASN A CA 1
ATOM 2318 C C . ASN A 1 306 ? 114.617 11.293 15.356 1.00 11.35 306 ASN A C 1
ATOM 2319 O O . ASN A 1 306 ? 113.519 11.749 15.050 1.00 12.58 306 ASN A O 1
ATOM 2332 N N . ASN A 1 308 ? 112.434 12.659 18.457 1.00 9.38 308 ASN A N 1
ATOM 2333 C CA . ASN A 1 308 ? 112.167 13.931 19.142 1.00 10.02 308 ASN A CA 1
ATOM 2334 C C . ASN A 1 308 ? 111.609 13.802 20.552 1.00 10.54 308 ASN A C 1
ATOM 2335 O O . ASN A 1 308 ? 111.933 14.610 21.418 1.00 13.02 308 ASN A O 1
ATOM 2340 N N . THR A 1 309 ? 110.745 12.808 20.762 1.00 13.15 309 THR A N 1
ATOM 2341 C CA . THR A 1 309 ? 110.073 12.614 22.046 1.00 9.03 309 THR A CA 1
ATOM 2342 C C . THR A 1 309 ? 110.092 11.129 22.377 1.00 16.24 309 THR A C 1
ATOM 2343 O O . THR A 1 309 ? 110.511 10.322 21.562 1.00 15.60 309 THR A O 1
ATOM 2347 N N . SER A 1 310 ? 109.623 10.773 23.567 1.00 13.56 310 SER A N 1
ATOM 2348 C CA . SER A 1 310 ? 109.283 9.388 23.853 1.00 15.23 310 SER A CA 1
ATOM 2349 C C . SER A 1 310 ? 108.377 9.374 25.057 1.00 13.40 310 SER A C 1
ATOM 2350 O O . SER A 1 310 ? 108.532 10.190 25.966 1.00 14.01 310 SER A O 1
ATOM 2353 N N . ASN A 1 311 ? 107.422 8.452 25.072 1.00 10.93 311 ASN A N 1
ATOM 2354 C CA . ASN A 1 311 ? 106.708 8.215 26.318 1.00 13.25 311 ASN A CA 1
ATOM 2355 C C . ASN A 1 311 ? 107.745 7.843 27.368 1.00 14.69 311 ASN A C 1
ATOM 2356 O O . ASN A 1 311 ? 108.756 7.212 27.060 1.00 13.95 311 ASN A O 1
ATOM 2361 N N . PRO A 1 312 ? 107.512 8.246 28.621 1.00 14.30 312 PRO A N 1
ATOM 2362 C CA . PRO A 1 312 ? 108.456 7.946 29.700 1.00 13.51 312 PRO A CA 1
ATOM 2363 C C . PRO A 1 312 ? 108.571 6.443 29.966 1.00 15.32 312 PRO A C 1
ATOM 2364 O O . PRO A 1 312 ? 107.581 5.718 29.845 1.00 18.16 312 PRO A O 1
ATOM 2368 N N . TYR A 1 313 ? 109.770 5.992 30.316 1.00 14.47 313 TYR A N 1
ATOM 2369 C CA . TYR A 1 313 ? 110.003 4.583 30.619 1.00 17.61 313 TYR A CA 1
ATOM 2370 C C . TYR A 1 313 ? 109.085 4.115 31.733 1.00 21.43 313 TYR A C 1
ATOM 2371 O O . TYR A 1 313 ? 108.566 3.003 31.692 1.00 21.27 313 TYR A O 1
ATOM 2380 N N . ASP A 1 314 ? 108.909 4.968 32.738 1.00 22.58 314 ASP A N 1
ATOM 2381 C CA . ASP A 1 314 ? 108.067 4.660 33.882 1.00 28.89 314 ASP A CA 1
ATOM 2382 C C . ASP A 1 314 ? 106.856 5.572 33.865 1.00 44.63 314 ASP A C 1
ATOM 2383 O O . ASP A 1 314 ? 106.979 6.786 33.684 1.00 32.39 314 ASP A O 1
ATOM 2388 N N . GLY A 1 315 ? 105.683 4.985 34.045 1.00 58.34 315 GLY A N 1
ATOM 2389 C CA . GLY A 1 315 ? 104.497 5.773 34.287 1.00 58.93 315 GLY A CA 1
ATOM 2390 C C . GLY A 1 315 ? 103.616 6.067 33.092 1.00 54.23 315 GLY A C 1
ATOM 2391 O O . GLY A 1 315 ? 103.671 5.401 32.056 1.00 42.14 315 GLY A O 1
ATOM 2392 N N . ASP A 1 316 ? 102.822 7.116 33.257 1.00 52.86 316 ASP A N 1
ATOM 2393 C CA . ASP A 1 316 ? 101.671 7.403 32.415 1.00 51.32 316 ASP A CA 1
ATOM 2394 C C . ASP A 1 316 ? 101.934 7.631 30.932 1.00 42.02 316 ASP A C 1
ATOM 2395 O O . ASP A 1 316 ? 102.787 8.431 30.526 1.00 37.98 316 ASP A O 1
ATOM 2400 N N . ARG A 1 317 ? 101.184 6.883 30.137 1.00 32.90 317 ARG A N 1
ATOM 2401 C CA . ARG A 1 317 ? 100.955 7.191 28.745 1.00 30.15 317 ARG A CA 1
ATOM 2402 C C . ARG A 1 317 ? 99.774 8.163 28.743 1.00 23.91 317 ARG A C 1
ATOM 2403 O O . ARG A 1 317 ? 98.845 8.013 29.538 1.00 26.38 317 ARG A O 1
ATOM 2411 N N . VAL A 1 318 ? 99.827 9.178 27.889 1.00 20.64 318 VAL A N 1
ATOM 2412 C CA . VAL A 1 318 ? 98.742 10.141 27.756 1.00 17.58 318 VAL A CA 1
ATOM 2413 C C . VAL A 1 318 ? 98.038 9.877 26.430 1.00 19.97 318 VAL A C 1
ATOM 2414 O O . VAL A 1 318 ? 98.692 9.772 25.396 1.00 18.27 318 VAL A O 1
ATOM 2418 N N . PRO A 1 319 ? 96.704 9.769 26.445 1.00 21.63 319 PRO A N 1
ATOM 2419 C CA . PRO A 1 319 ? 96.002 9.413 25.206 1.00 19.42 319 PRO A CA 1
ATOM 2420 C C . PRO A 1 319 ? 96.237 10.423 24.092 1.00 17.05 319 PRO A C 1
ATOM 2421 O O . PRO A 1 319 ? 96.088 11.624 24.295 1.00 21.91 319 PRO A O 1
ATOM 2425 N N . GLY A 1 320 ? 96.597 9.924 22.916 1.00 16.57 320 GLY A N 1
ATOM 2426 C CA . GLY A 1 320 ? 96.788 10.782 21.764 1.00 14.92 320 GLY A CA 1
ATOM 2427 C C . GLY A 1 320 ? 98.183 11.382 21.699 1.00 13.94 320 GLY A C 1
ATOM 2428 O O . GLY A 1 320 ? 98.519 12.055 20.726 1.00 20.54 320 GLY A O 1
ATOM 2429 N N . ALA A 1 321 ? 98.996 11.129 22.722 1.00 14.19 321 ALA A N 1
ATOM 2430 C CA . ALA A 1 321 ? 100.311 11.768 22.816 1.00 14.77 321 ALA A CA 1
ATOM 2431 C C . ALA A 1 321 ? 101.448 10.770 22.661 1.00 15.35 321 ALA A C 1
ATOM 2432 O O . ALA A 1 321 ? 101.276 9.572 22.894 1.00 15.07 321 ALA A O 1
ATOM 2434 N N . VAL A 1 322 ? 102.616 11.280 22.279 1.00 13.01 322 VAL A N 1
ATOM 2435 C CA . VAL A 1 322 ? 103.813 10.450 22.147 1.00 14.16 322 VAL A CA 1
ATOM 2436 C C . VAL A 1 322 ? 104.946 10.920 23.057 1.00 16.36 322 VAL A C 1
ATOM 2437 O O . VAL A 1 322 ? 106.124 10.700 22.766 1.00 15.22 322 VAL A O 1
ATOM 2441 N N . GLY A 1 323 ? 104.587 11.564 24.162 1.00 12.75 323 GLY A N 1
ATOM 2442 C CA . GLY A 1 323 ? 105.557 11.907 25.194 1.00 10.36 323 GLY A CA 1
ATOM 2443 C C . GLY A 1 323 ? 106.141 13.302 25.031 1.00 9.65 323 GLY A C 1
ATOM 2444 O O . GLY A 1 323 ? 105.929 13.966 24.022 1.00 11.70 323 GLY A O 1
ATOM 2445 N N . PRO A 1 324 ? 106.891 13.747 26.035 1.00 14.94 324 PRO A N 1
ATOM 2446 C CA . PRO A 1 324 ? 107.560 15.046 25.990 1.00 11.91 324 PRO A CA 1
ATOM 2447 C C . PRO A 1 324 ? 108.838 14.953 25.179 1.00 14.45 324 PRO A C 1
ATOM 2448 O O . PRO A 1 324 ? 109.351 13.847 24.902 1.00 12.88 324 PRO A O 1
ATOM 2452 N N . ALA A 1 325 ? 109.342 16.117 24.797 1.00 12.28 325 ALA A N 1
ATOM 2453 C CA . ALA A 1 325 ? 110.604 16.204 24.096 1.00 15.03 325 ALA A CA 1
ATOM 2454 C C . ALA A 1 325 ? 111.704 15.500 24.885 1.00 12.75 325 ALA A C 1
ATOM 2455 O O . ALA A 1 325 ? 111.790 15.621 26.111 1.00 12.67 325 ALA A O 1
ATOM 2457 N N . LEU A 1 326 ? 112.552 14.778 24.163 1.00 12.73 326 LEU A N 1
ATOM 2458 C CA . LEU A 1 326 ? 113.704 14.114 24.769 1.00 11.97 326 LEU A CA 1
ATOM 2459 C C . LEU A 1 326 ? 114.715 15.117 25.296 1.00 13.92 326 LEU A C 1
ATOM 2460 O O . LEU A 1 326 ? 114.767 16.261 24.842 1.00 14.41 326 LEU A O 1
ATOM 2465 N N . PRO A 1 327 ? 115.545 14.683 26.254 1.00 11.81 327 PRO A N 1
ATOM 2466 C CA . PRO A 1 327 ? 116.635 15.538 26.714 1.00 14.95 327 PRO A CA 1
ATOM 2467 C C . PRO A 1 327 ? 117.420 16.107 25.527 1.00 15.60 327 PRO A C 1
ATOM 2468 O O . PRO A 1 327 ? 117.791 15.373 24.605 1.00 14.64 327 PRO A O 1
ATOM 2472 N N . GLY A 1 328 ? 117.638 17.419 25.549 1.00 15.84 328 GLY A N 1
ATOM 2473 C CA . GLY A 1 328 ? 118.399 18.079 24.506 1.00 14.44 328 GLY A CA 1
ATOM 2474 C C . GLY A 1 328 ? 117.570 18.584 23.341 1.00 17.70 328 GLY A C 1
ATOM 2475 O O . GLY A 1 328 ? 118.051 19.393 22.537 1.00 14.63 328 GLY A O 1
ATOM 2476 N N . VAL A 1 329 ? 116.325 18.127 23.257 1.00 11.40 329 VAL A N 1
ATOM 2477 C CA . VAL A 1 329 ? 115.462 18.462 22.123 1.00 12.05 329 VAL A CA 1
ATOM 2478 C C . VAL A 1 329 ? 114.422 19.484 22.544 1.00 16.45 329 VAL A C 1
ATOM 2479 O O . VAL A 1 329 ? 113.842 19.377 23.627 1.00 15.20 329 VAL A O 1
ATOM 2483 N N . SER A 1 330 ? 114.198 20.477 21.685 1.00 11.69 330 SER A N 1
ATOM 2484 C CA . SER A 1 330 ? 113.174 21.493 21.911 1.00 14.12 330 SER A CA 1
ATOM 2485 C C . SER A 1 330 ? 112.049 21.283 20.917 1.00 13.65 330 SER A C 1
ATOM 2486 O O . SER A 1 330 ? 112.294 21.110 19.725 1.00 13.76 330 SER A O 1
ATOM 2489 N N . ALA A 1 331 ? 110.816 21.315 21.411 1.00 14.59 331 ALA A N 1
ATOM 2490 C CA . ALA A 1 331 ? 109.655 21.222 20.534 1.00 11.23 331 ALA A CA 1
ATOM 2491 C C . ALA A 1 331 ? 108.705 22.366 20.827 1.00 13.18 331 ALA A C 1
ATOM 2492 O O . ALA A 1 331 ? 108.520 22.743 21.985 1.00 15.98 331 ALA A O 1
ATOM 2494 N N . ARG A 1 332 ? 108.097 22.926 19.789 1.00 10.07 332 ARG A N 1
ATOM 2495 C CA . ARG A 1 332 ? 107.130 23.992 19.995 1.00 11.96 332 ARG A CA 1
ATOM 2496 C C . ARG A 1 332 ? 106.036 23.936 18.941 1.00 13.56 332 ARG A C 1
ATOM 2497 O O . ARG A 1 332 ? 106.187 23.279 17.912 1.00 14.27 332 ARG A O 1
ATOM 2505 N N . VAL A 1 333 ? 104.944 24.649 19.204 1.00 11.55 333 VAL A N 1
ATOM 2506 C CA . VAL A 1 333 ? 103.817 24.683 18.274 1.00 11.74 333 VAL A CA 1
ATOM 2507 C C . VAL A 1 333 ? 103.613 26.139 17.864 1.00 14.40 333 VAL A C 1
ATOM 2508 O O . VAL A 1 333 ? 103.580 27.024 18.721 1.00 16.68 333 VAL A O 1
ATOM 2512 N N . THR A 1 334 ? 103.481 26.380 16.564 1.00 13.61 334 THR A N 1
ATOM 2513 C CA . THR A 1 334 ? 103.409 27.735 16.037 1.00 14.91 334 THR A CA 1
ATOM 2514 C C . THR A 1 334 ? 102.236 27.920 15.082 1.00 14.61 334 THR A C 1
ATOM 2515 O O . THR A 1 334 ? 101.692 26.953 14.548 1.00 15.13 334 THR A O 1
ATOM 2519 N N . ASP A 1 335 ? 101.863 29.175 14.851 1.00 19.72 335 ASP A N 1
ATOM 2520 C CA . ASP A 1 335 ? 100.897 29.485 13.797 1.00 21.72 335 ASP A CA 1
ATOM 2521 C C . ASP A 1 335 ? 101.537 29.157 12.461 1.00 24.19 335 ASP A C 1
ATOM 2522 O O . ASP A 1 335 ? 102.610 29.665 12.146 1.00 32.34 335 ASP A O 1
ATOM 2527 N N . PRO A 1 336 ? 100.892 28.288 11.674 1.00 26.19 336 PRO A N 1
ATOM 2528 C CA . PRO A 1 336 ? 101.544 27.756 10.471 1.00 31.64 336 PRO A CA 1
ATOM 2529 C C . PRO A 1 336 ? 102.008 28.866 9.535 1.00 45.40 336 PRO A C 1
ATOM 2530 O O . PRO A 1 336 ? 103.080 28.760 8.928 1.00 48.41 336 PRO A O 1
ATOM 2534 N N . GLU A 1 337 ? 101.206 29.920 9.435 1.00 42.38 337 GLU A N 1
ATOM 2535 C CA . GLU A 1 337 ? 101.525 31.055 8.580 1.00 55.84 337 GLU A CA 1
ATOM 2536 C C . GLU A 1 337 ? 102.498 32.030 9.246 1.00 64.08 337 GLU A C 1
ATOM 2537 O O . GLU A 1 337 ? 103.647 32.157 8.819 1.00 64.44 337 GLU A O 1
ATOM 2543 N N . THR A 1 338 ? 102.034 32.703 10.297 1.00 67.99 338 THR A N 1
ATOM 2544 C CA . THR A 1 338 ? 102.797 33.776 10.940 1.00 68.27 338 THR A CA 1
ATOM 2545 C C . THR A 1 338 ? 104.045 33.295 11.684 1.00 64.71 338 THR A C 1
ATOM 2546 O O . THR A 1 338 ? 105.002 34.051 11.851 1.00 65.20 338 THR A O 1
ATOM 2550 N N . GLY A 1 339 ? 104.027 32.046 12.141 1.00 56.26 339 GLY A N 1
ATOM 2551 C CA . GLY A 1 339 ? 105.195 31.441 12.755 1.00 42.11 339 GLY A CA 1
ATOM 2552 C C . GLY A 1 339 ? 105.367 31.724 14.238 1.00 31.40 339 GLY A C 1
ATOM 2553 O O . GLY A 1 339 ? 106.349 31.303 14.844 1.00 30.92 339 GLY A O 1
ATOM 2554 N N . LYS A 1 340 ? 104.414 32.430 14.831 1.00 34.05 340 LYS A N 1
ATOM 2555 C CA . LYS A 1 340 ? 104.494 32.732 16.254 1.00 31.21 340 LYS A CA 1
ATOM 2556 C C . LYS A 1 340 ? 104.063 31.545 17.094 1.00 26.13 340 LYS A C 1
ATOM 2557 O O . LYS A 1 340 ? 103.115 30.848 16.751 1.00 24.66 340 LYS A O 1
ATOM 2563 N N . GLU A 1 341 ? 104.751 31.329 18.209 1.00 23.05 341 GLU A N 1
ATOM 2564 C CA . GLU A 1 341 ? 104.401 30.229 19.097 1.00 23.26 341 GLU A CA 1
ATOM 2565 C C . GLU A 1 341 ? 103.006 30.406 19.693 1.00 25.82 341 GLU A C 1
ATOM 2566 O O . GLU A 1 341 ? 102.623 31.511 20.093 1.00 24.81 341 GLU A O 1
ATOM 2572 N N . LEU A 1 342 ? 102.255 29.312 19.751 1.00 18.51 342 LEU A N 1
ATOM 2573 C CA . LEU A 1 342 ? 100.901 29.320 20.310 1.00 19.30 342 LEU A CA 1
ATOM 2574 C C . LEU A 1 342 ? 100.888 28.944 21.790 1.00 21.97 342 LEU A C 1
ATOM 2575 O O . LEU A 1 342 ? 101.818 28.312 22.292 1.00 19.81 342 LEU A O 1
ATOM 2580 N N . PRO A 1 343 ? 99.824 29.332 22.505 1.00 21.02 343 PRO A N 1
ATOM 2581 C CA . PRO A 1 343 ? 99.702 28.897 23.897 1.00 22.11 343 PRO A CA 1
ATOM 2582 C C . PRO A 1 343 ? 99.626 27.375 23.970 1.00 22.27 343 PRO A C 1
ATOM 2583 O O . PRO A 1 343 ? 99.123 26.757 23.031 1.00 22.36 343 PRO A O 1
ATOM 2587 N N . ARG A 1 344 ? 100.109 26.788 25.060 1.00 16.72 344 ARG A N 1
ATOM 2588 C CA . ARG A 1 344 ? 100.028 25.341 25.235 1.00 19.17 344 ARG A CA 1
ATOM 2589 C C . ARG A 1 344 ? 98.596 24.876 25.110 1.00 20.63 344 ARG A C 1
ATOM 2590 O O . ARG A 1 344 ? 97.679 25.450 25.714 1.00 20.84 344 ARG A O 1
ATOM 2598 N N . GLY A 1 345 ? 98.404 23.832 24.320 1.00 14.57 345 GLY A N 1
ATOM 2599 C CA . GLY A 1 345 ? 97.104 23.227 24.158 1.00 19.25 345 GLY A CA 1
ATOM 2600 C C . GLY A 1 345 ? 96.456 23.648 22.860 1.00 18.12 345 GLY A C 1
ATOM 2601 O O . GLY A 1 345 ? 95.516 22.999 22.386 1.00 20.96 345 GLY A O 1
ATOM 2602 N N . ASP A 1 346 ? 96.951 24.734 22.272 1.00 16.43 346 ASP A N 1
ATOM 2603 C CA . ASP A 1 346 ? 96.429 25.157 20.976 1.00 16.63 346 ASP A CA 1
ATOM 2604 C C . ASP A 1 346 ? 97.095 24.386 19.839 1.00 15.31 346 ASP A C 1
ATOM 2605 O O . ASP A 1 346 ? 98.261 23.990 19.934 1.00 15.73 346 ASP A O 1
ATOM 2610 N N . ILE A 1 347 ? 96.351 24.194 18.755 1.00 16.33 347 ILE A N 1
ATOM 2611 C CA . ILE A 1 347 ? 96.820 23.379 17.645 1.00 9.99 347 ILE A CA 1
ATOM 2612 C C . ILE A 1 347 ? 97.474 24.219 16.549 1.00 13.57 347 ILE A C 1
ATOM 2613 O O . ILE A 1 347 ? 96.941 25.258 16.136 1.00 17.40 347 ILE A O 1
ATOM 2618 N N . GLY A 1 348 ? 98.626 23.754 16.074 1.00 13.23 348 GLY A N 1
ATOM 2619 C CA . GLY A 1 348 ? 99.382 24.455 15.053 1.00 12.52 348 GLY A CA 1
ATOM 2620 C C . GLY A 1 348 ? 100.492 23.584 14.502 1.00 11.19 348 GLY A C 1
ATOM 2621 O O . GLY A 1 348 ? 100.433 22.361 14.606 1.00 13.57 348 GLY A O 1
ATOM 2630 N N . ILE A 1 350 ? 104.006 21.824 14.342 1.00 7.23 350 ILE A N 1
ATOM 2631 C CA . ILE A 1 350 ? 105.071 21.360 15.233 1.00 9.80 350 ILE A CA 1
ATOM 2632 C C . ILE A 1 350 ? 106.443 21.691 14.645 1.00 12.37 350 ILE A C 1
ATOM 2633 O O . ILE A 1 350 ? 106.714 21.412 13.479 1.00 10.79 350 ILE A O 1
ATOM 2638 N N . GLU A 1 351 ? 107.312 22.282 15.458 1.00 10.95 351 GLU A N 1
ATOM 2639 C CA . GLU A 1 351 ? 108.663 22.604 15.015 1.00 8.23 351 GLU A CA 1
ATOM 2640 C C . GLU A 1 351 ? 109.633 22.062 16.048 1.00 12.43 351 GLU A C 1
ATOM 2641 O O . GLU A 1 351 ? 109.326 22.043 17.241 1.00 13.11 351 GLU A O 1
ATOM 2647 N N . VAL A 1 352 ? 110.795 21.610 15.594 1.00 10.48 352 VAL A N 1
ATOM 2648 C CA . VAL A 1 352 ? 111.768 21.055 16.533 1.00 11.69 352 VAL A CA 1
ATOM 2649 C C . VAL A 1 352 ? 113.162 21.602 16.287 1.00 12.42 352 VAL A C 1
ATOM 2650 O O . VAL A 1 352 ? 113.518 21.960 15.167 1.00 12.06 352 VAL A O 1
ATOM 2654 N N . LYS A 1 353 ? 113.937 21.682 17.359 1.00 11.77 353 LYS A N 1
ATOM 2655 C CA . LYS A 1 353 ? 115.313 22.151 17.281 1.00 10.90 353 LYS A CA 1
ATOM 2656 C C . LYS A 1 353 ? 116.147 21.339 18.258 1.00 15.26 353 LYS A C 1
ATOM 2657 O O . LYS A 1 353 ? 115.692 21.020 19.364 1.00 13.94 353 LYS A O 1
ATOM 2663 N N . GLY A 1 354 ? 117.360 20.979 17.854 1.00 11.16 354 GLY A N 1
ATOM 2664 C CA . GLY A 1 354 ? 118.221 20.240 18.756 1.00 10.35 354 GLY A CA 1
ATOM 2665 C C . GLY A 1 354 ? 119.335 19.546 18.005 1.00 10.29 354 GLY A C 1
ATOM 2666 O O . GLY A 1 354 ? 119.424 19.636 16.768 1.00 10.27 354 GLY A O 1
ATOM 2667 N N . PRO A 1 355 ? 120.203 18.852 18.744 1.00 10.32 355 PRO A N 1
ATOM 2668 C CA . PRO A 1 355 ? 121.385 18.271 18.109 1.00 11.03 355 PRO A CA 1
ATOM 2669 C C . PRO A 1 355 ? 120.991 17.086 17.229 1.00 11.73 355 PRO A C 1
ATOM 2670 O O . PRO A 1 355 ? 121.821 16.584 16.476 1.00 11.77 355 PRO A O 1
ATOM 2674 N N . ASN A 1 356 ? 119.724 16.677 17.316 1.00 9.61 356 ASN A N 1
ATOM 2675 C CA . ASN A 1 356 ? 119.175 15.590 16.514 1.00 12.73 356 ASN A CA 1
ATOM 2676 C C . ASN A 1 356 ? 118.753 16.040 15.110 1.00 11.77 356 ASN A C 1
ATOM 2677 O O . ASN A 1 356 ? 118.545 15.213 14.213 1.00 11.71 356 ASN A O 1
ATOM 2682 N N . VAL A 1 357 ? 118.600 17.347 14.927 1.00 9.14 357 VAL A N 1
ATOM 2683 C CA . VAL A 1 357 ? 117.988 17.851 13.690 1.00 8.49 357 VAL A CA 1
ATOM 2684 C C . VAL A 1 357 ? 119.007 17.915 12.553 1.00 8.99 357 VAL A C 1
ATOM 2685 O O . VAL A 1 357 ? 120.119 18.439 12.720 1.00 11.91 357 VAL A O 1
ATOM 2689 N N . PHE A 1 358 ? 118.599 17.392 11.397 1.00 9.88 358 PHE A N 1
ATOM 2690 C CA . PHE A 1 358 ? 119.474 17.285 10.240 1.00 12.53 358 PHE A CA 1
ATOM 2691 C C . PHE A 1 358 ? 120.013 18.613 9.716 1.00 11.82 358 PHE A C 1
ATOM 2692 O O . PHE A 1 358 ? 119.625 19.702 10.167 1.00 11.47 358 PHE A O 1
ATOM 2700 N N . LYS A 1 359 ? 120.913 18.506 8.740 1.00 10.16 359 LYS A N 1
ATOM 2701 C CA . LYS A 1 359 ? 121.668 19.659 8.275 1.00 10.16 359 LYS A CA 1
ATOM 2702 C C . LYS A 1 359 ? 121.042 20.341 7.057 1.00 11.97 359 LYS A C 1
ATOM 2703 O O . LYS A 1 359 ? 121.478 21.416 6.664 1.00 16.53 359 LYS A O 1
ATOM 2709 N N . GLY A 1 360 ? 120.041 19.707 6.457 1.00 10.20 360 GLY A N 1
ATOM 2710 C CA . GLY A 1 360 ? 119.383 20.257 5.276 1.00 10.81 360 GLY A CA 1
ATOM 2711 C C . GLY A 1 360 ? 119.214 19.201 4.196 1.00 12.95 360 GLY A C 1
ATOM 2712 O O . GLY A 1 360 ? 119.592 18.037 4.376 1.00 11.15 360 GLY A O 1
ATOM 2713 N N . TYR A 1 361 ? 118.668 19.611 3.056 1.00 10.00 361 TYR A N 1
ATOM 2714 C CA . TYR A 1 361 ? 118.457 18.691 1.948 1.00 9.92 361 TYR A CA 1
ATOM 2715 C C . TYR A 1 361 ? 119.564 18.795 0.898 1.00 7.76 361 TYR A C 1
ATOM 2716 O O . TYR A 1 361 ? 119.949 19.900 0.477 1.00 11.10 361 TYR A O 1
ATOM 2725 N N . TRP A 1 362 ? 120.062 17.635 0.471 1.00 8.30 362 TRP A N 1
ATOM 2726 C CA . TRP A 1 362 ? 121.188 17.547 -0.450 1.00 9.40 362 TRP A CA 1
ATOM 2727 C C . TRP A 1 362 ? 120.945 18.316 -1.745 1.00 12.04 362 TRP A C 1
ATOM 2728 O O . TRP A 1 362 ? 119.998 18.020 -2.469 1.00 10.74 362 TRP A O 1
ATOM 2739 N N . ARG A 1 363 ? 121.810 19.293 -2.020 1.00 9.14 363 ARG A N 1
ATOM 2740 C CA . ARG A 1 363 ? 121.768 20.108 -3.247 1.00 10.44 363 ARG A CA 1
ATOM 2741 C C . ARG A 1 363 ? 120.418 20.798 -3.449 1.00 11.91 363 ARG A C 1
ATOM 2742 O O . ARG A 1 363 ? 120.028 21.115 -4.583 1.00 14.63 363 ARG A O 1
ATOM 2758 N N . PRO A 1 365 A 119.213 23.953 -1.712 1.00 14.78 365 PRO A N 1
ATOM 2759 C CA . PRO A 1 365 A 119.332 25.062 -0.756 1.00 14.53 365 PRO A CA 1
ATOM 2760 C C . PRO A 1 365 A 118.033 25.831 -0.524 1.00 14.30 365 PRO A C 1
ATOM 2761 O O . PRO A 1 365 A 117.790 26.270 0.603 1.00 16.76 365 PRO A O 1
ATOM 2765 N N . GLU A 1 366 ? 117.218 26.016 -1.559 1.00 14.48 366 GLU A N 1
ATOM 2766 C CA . GLU A 1 366 ? 115.987 26.790 -1.379 1.00 17.83 366 GLU A CA 1
ATOM 2767 C C . GLU A 1 366 ? 114.967 26.058 -0.509 1.00 17.69 366 GLU A C 1
ATOM 2768 O O . GLU A 1 366 ? 114.326 26.666 0.354 1.00 20.53 366 GLU A O 1
ATOM 2774 N N . LYS A 1 367 ? 114.821 24.757 -0.730 1.00 16.44 367 LYS A N 1
ATOM 2775 C CA . LYS A 1 367 ? 113.916 23.960 0.083 1.00 15.07 367 LYS A CA 1
ATOM 2776 C C . LYS A 1 367 ? 114.416 23.943 1.520 1.00 18.60 367 LYS A C 1
ATOM 2777 O O . LYS A 1 367 ? 113.642 24.117 2.462 1.00 20.28 367 LYS A O 1
ATOM 2783 N N . THR A 1 368 ? 115.721 23.765 1.693 1.00 15.79 368 THR A N 1
ATOM 2784 C CA . THR A 1 368 ? 116.303 23.805 3.030 1.00 13.02 368 THR A CA 1
ATOM 2785 C C . THR A 1 368 ? 116.015 25.128 3.720 1.00 16.88 368 THR A C 1
ATOM 2786 O O . THR A 1 368 ? 115.640 25.157 4.889 1.00 21.68 368 THR A O 1
ATOM 2790 N N . LYS A 1 369 ? 116.177 26.232 2.998 1.00 11.83 369 LYS A N 1
ATOM 2791 C CA . LYS A 1 369 ? 115.910 27.525 3.608 1.00 13.05 369 LYS A CA 1
ATOM 2792 C C . LYS A 1 369 ? 114.440 27.664 4.029 1.00 17.09 369 LYS A C 1
ATOM 2793 O O . LYS A 1 369 ? 114.136 28.215 5.085 1.00 19.58 369 LYS A O 1
ATOM 2799 N N . SER A 1 370 ? 113.525 27.159 3.213 1.00 15.82 370 SER A N 1
ATOM 2800 C CA . SER A 1 370 ? 112.108 27.375 3.477 1.00 20.06 370 SER A CA 1
ATOM 2801 C C . SER A 1 370 ? 111.598 26.556 4.661 1.00 20.90 370 SER A C 1
ATOM 2802 O O . SER A 1 370 ? 110.586 26.906 5.274 1.00 22.10 370 SER A O 1
ATOM 2805 N N . GLU A 1 371 ? 112.302 25.479 5.000 1.00 15.18 371 GLU A N 1
ATOM 2806 C CA . GLU A 1 371 ? 111.818 24.593 6.052 1.00 17.20 371 GLU A CA 1
ATOM 2807 C C . GLU A 1 371 ? 112.464 24.840 7.410 1.00 17.76 371 GLU A C 1
ATOM 2808 O O . GLU A 1 371 ? 112.170 24.120 8.364 1.00 15.99 371 GLU A O 1
ATOM 2814 N N . PHE A 1 372 ? 113.332 25.847 7.499 1.00 14.76 372 PHE A N 1
ATOM 2815 C CA . PHE A 1 372 ? 113.910 26.254 8.780 1.00 14.56 372 PHE A CA 1
ATOM 2816 C C . PHE A 1 372 ? 113.504 27.677 9.146 1.00 20.40 372 PHE A C 1
ATOM 2817 O O . PHE A 1 372 ? 113.547 28.572 8.297 1.00 21.32 372 PHE A O 1
ATOM 2825 N N . ARG A 1 373 ? 113.112 27.888 10.403 1.00 18.54 373 ARG A N 1
ATOM 2826 C CA A ARG A 1 373 ? 112.812 29.238 10.873 0.57 17.96 373 ARG A CA 1
ATOM 2827 C CA B ARG A 1 373 ? 112.815 29.224 10.912 0.43 18.72 373 ARG A CA 1
ATOM 2828 C C . ARG A 1 373 ? 114.113 29.985 11.136 1.00 22.55 373 ARG A C 1
ATOM 2829 O O . ARG A 1 373 ? 115.181 29.385 11.217 1.00 21.23 373 ARG A O 1
ATOM 2844 N N . ASP A 1 374 ? 114.019 31.304 11.271 1.00 30.08 374 ASP A N 1
ATOM 2845 C CA . ASP A 1 374 ? 115.204 32.119 11.508 1.00 36.73 374 ASP A CA 1
ATOM 2846 C C . ASP A 1 374 ? 115.982 31.705 12.759 1.00 36.02 374 ASP A C 1
ATOM 2847 O O . ASP A 1 374 ? 117.198 31.883 12.819 1.00 31.99 374 ASP A O 1
ATOM 2852 N N . ASP A 1 375 ? 115.292 31.152 13.753 1.00 23.87 375 ASP A N 1
ATOM 2853 C CA . ASP A 1 375 ? 115.969 30.726 14.975 1.00 22.06 375 ASP A CA 1
ATOM 2854 C C . ASP A 1 375 ? 116.388 29.252 14.990 1.00 26.95 375 ASP A C 1
ATOM 2855 O O . ASP A 1 375 ? 116.708 28.707 16.040 1.00 27.31 375 ASP A O 1
ATOM 2860 N N . GLY A 1 376 ? 116.384 28.612 13.824 1.00 20.08 376 GLY A N 1
ATOM 2861 C CA . GLY A 1 376 ? 116.947 27.278 13.693 1.00 20.67 376 GLY A CA 1
ATOM 2862 C C . GLY A 1 376 ? 115.996 26.113 13.907 1.00 19.32 376 GLY A C 1
ATOM 2863 O O . GLY A 1 376 ? 116.385 24.949 13.792 1.00 17.02 376 GLY A O 1
ATOM 2864 N N . PHE A 1 377 ? 114.748 26.414 14.233 1.00 17.95 377 PHE A N 1
ATOM 2865 C CA . PHE A 1 377 ? 113.751 25.361 14.370 1.00 15.52 377 PHE A CA 1
ATOM 2866 C C . PHE A 1 377 ? 113.380 24.830 12.996 1.00 18.41 377 PHE A C 1
ATOM 2867 O O . PHE A 1 377 ? 113.208 25.601 12.050 1.00 17.70 377 PHE A O 1
ATOM 2875 N N . PHE A 1 378 ? 113.254 23.510 12.904 1.00 12.36 378 PHE A N 1
ATOM 2876 C CA . PHE A 1 378 ? 112.829 22.844 11.674 1.00 9.55 378 PHE A CA 1
ATOM 2877 C C . PHE A 1 378 ? 111.313 22.670 11.650 1.00 13.31 378 PHE A C 1
ATOM 2878 O O . PHE A 1 378 ? 110.721 22.191 12.619 1.00 12.77 378 PHE A O 1
ATOM 2886 N N . ILE A 1 379 ? 110.694 23.071 10.538 1.00 11.25 379 ILE A N 1
ATOM 2887 C CA . ILE A 1 379 ? 109.249 22.934 10.348 1.00 11.32 379 ILE A CA 1
ATOM 2888 C C . ILE A 1 379 ? 108.948 21.494 9.940 1.00 12.09 379 ILE A C 1
ATOM 2889 O O . ILE A 1 379 ? 109.356 21.055 8.865 1.00 14.44 379 ILE A O 1
ATOM 2894 N N . THR A 1 380 ? 108.247 20.738 10.784 1.00 11.59 380 THR A N 1
ATOM 2895 C CA . THR A 1 380 ? 108.112 19.297 10.543 1.00 9.57 380 THR A CA 1
ATOM 2896 C C . THR A 1 380 ? 107.084 18.944 9.476 1.00 13.37 380 THR A C 1
ATOM 2897 O O . THR A 1 380 ? 107.127 17.853 8.917 1.00 15.65 380 THR A O 1
ATOM 2901 N N . GLY A 1 381 ? 106.153 19.855 9.235 1.00 13.02 381 GLY A N 1
ATOM 2902 C CA . GLY A 1 381 ? 104.982 19.562 8.422 1.00 17.31 381 GLY A CA 1
ATOM 2903 C C . GLY A 1 381 ? 103.828 18.919 9.183 1.00 15.25 381 GLY A C 1
ATOM 2904 O O . GLY A 1 381 ? 102.716 18.815 8.653 1.00 16.22 381 GLY A O 1
ATOM 2905 N N . ASP A 1 382 ? 104.077 18.491 10.417 1.00 11.53 382 ASP A N 1
ATOM 2906 C CA . ASP A 1 382 ? 103.044 17.868 11.243 1.00 10.26 382 ASP A CA 1
ATOM 2907 C C . ASP A 1 382 ? 102.310 18.907 12.067 1.00 12.91 382 ASP A C 1
ATOM 2908 O O . ASP A 1 382 ? 102.942 19.746 12.707 1.00 15.48 382 ASP A O 1
ATOM 2913 N N . LEU A 1 383 ? 100.984 18.826 12.082 1.00 9.34 383 LEU A N 1
ATOM 2914 C CA . LEU A 1 383 ? 100.198 19.675 12.977 1.00 9.17 383 LEU A CA 1
ATOM 2915 C C . LEU A 1 383 ? 99.977 18.949 14.298 1.00 12.23 383 LEU A C 1
ATOM 2916 O O . LEU A 1 383 ? 99.980 17.716 14.346 1.00 13.00 383 LEU A O 1
ATOM 2921 N N . GLY A 1 384 ? 99.780 19.701 15.371 1.00 12.05 384 GLY A N 1
ATOM 2922 C CA . GLY A 1 384 ? 99.534 19.080 16.659 1.00 12.80 384 GLY A CA 1
ATOM 2923 C C . GLY A 1 384 ? 99.486 20.093 17.776 1.00 14.03 384 GLY A C 1
ATOM 2924 O O . GLY A 1 384 ? 99.358 21.295 17.538 1.00 12.99 384 GLY A O 1
ATOM 2925 N N . LYS A 1 385 ? 99.579 19.599 19.002 1.00 11.54 385 LYS A N 1
ATOM 2926 C CA . LYS A 1 385 ? 99.597 20.472 20.157 1.00 13.09 385 LYS A CA 1
ATOM 2927 C C . LYS A 1 385 ? 100.553 19.907 21.183 1.00 13.20 385 LYS A C 1
ATOM 2928 O O . LYS A 1 385 ? 100.896 18.712 21.159 1.00 13.26 385 LYS A O 1
ATOM 2934 N N . ILE A 1 386 ? 100.981 20.770 22.094 1.00 11.17 386 ILE A N 1
ATOM 2935 C CA . ILE A 1 386 ? 101.755 20.334 23.239 1.00 9.59 386 ILE A CA 1
ATOM 2936 C C . ILE A 1 386 ? 100.931 20.684 24.461 1.00 12.68 386 ILE A C 1
ATOM 2937 O O . ILE A 1 386 ? 100.552 21.840 24.645 1.00 15.14 386 ILE A O 1
ATOM 2942 N N . ASP A 1 387 ? 100.640 19.683 25.279 1.00 12.99 387 ASP A N 1
ATOM 2943 C CA . ASP A 1 387 ? 99.735 19.892 26.412 1.00 13.80 387 ASP A CA 1
ATOM 2944 C C . ASP A 1 387 ? 100.464 20.527 27.608 1.00 15.36 387 ASP A C 1
ATOM 2945 O O . ASP A 1 387 ? 101.663 20.764 27.548 1.00 15.96 387 ASP A O 1
ATOM 2950 N N . GLU A 1 388 ? 99.738 20.849 28.676 1.00 17.34 388 GLU A N 1
ATOM 2951 C CA . GLU A 1 388 ? 100.358 21.565 29.790 1.00 18.51 388 GLU A CA 1
ATOM 2952 C C . GLU A 1 388 ? 101.364 20.701 30.535 1.00 24.23 388 GLU A C 1
ATOM 2953 O O . GLU A 1 388 ? 102.133 21.197 31.346 1.00 23.20 388 GLU A O 1
ATOM 2959 N N . ARG A 1 389 ? 101.370 19.409 30.220 1.00 17.86 389 ARG A N 1
ATOM 2960 C CA . ARG A 1 389 ? 102.300 18.474 30.821 1.00 19.48 389 ARG A CA 1
ATOM 2961 C C . ARG A 1 389 ? 103.559 18.351 29.960 1.00 15.81 389 ARG A C 1
ATOM 2962 O O . ARG A 1 389 ? 104.522 17.670 30.315 1.00 16.16 389 ARG A O 1
ATOM 2970 N N . GLY A 1 390 ? 103.533 19.018 28.814 1.00 13.70 390 GLY A N 1
ATOM 2971 C CA . GLY A 1 390 ? 104.652 18.990 27.894 1.00 12.96 390 GLY A CA 1
ATOM 2972 C C . GLY A 1 390 ? 104.633 17.830 26.919 1.00 12.88 390 GLY A C 1
ATOM 2973 O O . GLY A 1 390 ? 105.571 17.680 26.134 1.00 14.28 390 GLY A O 1
ATOM 2974 N N . TYR A 1 391 ? 103.581 17.016 26.937 1.00 12.11 391 TYR A N 1
ATOM 2975 C CA . TYR A 1 391 ? 103.502 15.889 26.002 1.00 10.97 391 TYR A CA 1
ATOM 2976 C C . TYR A 1 391 ? 103.067 16.360 24.620 1.00 11.96 391 TYR A C 1
ATOM 2977 O O . TYR A 1 391 ? 102.182 17.208 24.493 1.00 11.59 391 TYR A O 1
ATOM 2986 N N . VAL A 1 392 ? 103.690 15.802 23.579 1.00 10.40 392 VAL A N 1
ATOM 2987 C CA . VAL A 1 392 ? 103.400 16.192 22.203 1.00 11.34 392 VAL A CA 1
ATOM 2988 C C . VAL A 1 392 ? 102.290 15.310 21.639 1.00 8.77 392 VAL A C 1
ATOM 2989 O O . VAL A 1 392 ? 102.358 14.079 21.743 1.00 13.70 392 VAL A O 1
ATOM 2993 N N . HIS A 1 393 ? 101.275 15.941 21.054 1.00 10.12 393 HIS A N 1
ATOM 2994 C CA . HIS A 1 393 ? 100.199 15.238 20.350 1.00 11.11 393 HIS A CA 1
ATOM 2995 C C . HIS A 1 393 ? 100.299 15.524 18.851 1.00 11.50 393 HIS A C 1
ATOM 2996 O O . HIS A 1 393 ? 100.176 16.672 18.431 1.00 13.07 393 HIS A O 1
ATOM 3003 N N . ILE A 1 394 ? 100.498 14.485 18.047 1.00 10.98 394 ILE A N 1
ATOM 3004 C CA . ILE A 1 394 ? 100.541 14.640 16.593 1.00 12.61 394 ILE A CA 1
ATOM 3005 C C . ILE A 1 394 ? 99.123 14.488 16.045 1.00 10.84 394 ILE A C 1
ATOM 3006 O O . ILE A 1 394 ? 98.477 13.459 16.279 1.00 13.80 394 ILE A O 1
ATOM 3011 N N . LEU A 1 395 ? 98.635 15.509 15.330 1.00 10.70 395 LEU A N 1
ATOM 3012 C CA . LEU A 1 395 ? 97.231 15.530 14.904 1.00 11.98 395 LEU A CA 1
ATOM 3013 C C . LEU A 1 395 ? 97.062 15.479 13.391 1.00 11.60 395 LEU A C 1
ATOM 3014 O O . LEU A 1 395 ? 96.002 15.821 12.873 1.00 14.15 395 LEU A O 1
ATOM 3019 N N . GLY A 1 396 ? 98.110 15.064 12.689 1.00 12.21 396 GLY A N 1
ATOM 3020 C CA . GLY A 1 396 ? 98.019 14.875 11.256 1.00 14.33 396 GLY A CA 1
ATOM 3021 C C . GLY A 1 396 ? 98.662 15.997 10.475 1.00 15.88 396 GLY A C 1
ATOM 3022 O O . GLY A 1 396 ? 99.370 16.835 11.032 1.00 14.21 396 GLY A O 1
ATOM 3023 N N . ARG A 1 397 ? 98.401 16.027 9.176 1.00 13.42 397 ARG A N 1
ATOM 3024 C CA . ARG A 1 397 ? 99.046 17.017 8.325 1.00 14.03 397 ARG A CA 1
ATOM 3025 C C . ARG A 1 397 ? 98.044 17.946 7.652 1.00 20.66 397 ARG A C 1
ATOM 3026 O O . ARG A 1 397 ? 98.354 18.637 6.677 1.00 21.59 397 ARG A O 1
ATOM 3034 N N . GLY A 1 398 ? 96.835 17.965 8.204 1.00 15.58 398 GLY A N 1
ATOM 3035 C CA . GLY A 1 398 ? 95.868 18.991 7.887 1.00 13.48 398 GLY A CA 1
ATOM 3036 C C . GLY A 1 398 ? 94.872 18.682 6.787 1.00 16.79 398 GLY A C 1
ATOM 3037 O O . GLY A 1 398 ? 93.938 19.459 6.571 1.00 17.67 398 GLY A O 1
ATOM 3038 N N . LYS A 1 399 ? 95.032 17.553 6.100 1.00 12.32 399 LYS A N 1
ATOM 3039 C CA . LYS A 1 399 ? 94.161 17.281 4.954 1.00 16.76 399 LYS A CA 1
ATOM 3040 C C . LYS A 1 399 ? 92.769 16.799 5.367 1.00 15.67 399 LYS A C 1
ATOM 3041 O O . LYS A 1 399 ? 91.834 16.787 4.556 1.00 20.27 399 LYS A O 1
ATOM 3047 N N . ASP A 1 400 ? 92.636 16.427 6.634 1.00 15.17 400 ASP A N 1
ATOM 3048 C CA . ASP A 1 400 ? 91.408 15.823 7.146 1.00 14.10 400 ASP A CA 1
ATOM 3049 C C . ASP A 1 400 ? 90.549 16.805 7.935 1.00 16.05 400 ASP A C 1
ATOM 3050 O O . ASP A 1 400 ? 89.626 16.403 8.643 1.00 16.05 400 ASP A O 1
ATOM 3055 N N . LEU A 1 401 ? 90.842 18.092 7.786 1.00 14.88 401 LEU A N 1
ATOM 3056 C CA . LEU A 1 401 ? 90.172 19.138 8.546 1.00 15.94 401 LEU A CA 1
ATOM 3057 C C . LEU A 1 401 ? 88.652 19.108 8.407 1.00 17.11 401 LEU A C 1
ATOM 3058 O O . LEU A 1 401 ? 88.118 18.898 7.315 1.00 15.20 401 LEU A O 1
ATOM 3063 N N . VAL A 1 402 ? 87.974 19.323 9.532 1.00 14.38 402 VAL A N 1
ATOM 3064 C CA . VAL A 1 402 ? 86.533 19.495 9.557 1.00 15.83 402 VAL A CA 1
ATOM 3065 C C . VAL A 1 402 ? 86.285 20.930 9.986 1.00 20.61 402 VAL A C 1
ATOM 3066 O O . VAL A 1 402 ? 86.992 21.455 10.840 1.00 19.94 402 VAL A O 1
ATOM 3070 N N . ILE A 1 403 ? 85.300 21.577 9.379 1.00 15.54 403 ILE A N 1
ATOM 3071 C CA . ILE A 1 403 ? 85.013 22.964 9.715 1.00 13.09 403 ILE A CA 1
ATOM 3072 C C . ILE A 1 403 ? 83.578 23.089 10.174 1.00 15.90 403 ILE A C 1
ATOM 3073 O O . ILE A 1 403 ? 82.639 22.914 9.390 1.00 19.50 403 ILE A O 1
ATOM 3078 N N . THR A 1 404 ? 83.412 23.367 11.462 1.00 17.53 404 THR A N 1
ATOM 3079 C CA . THR A 1 404 ? 82.081 23.408 12.043 1.00 20.78 404 THR A CA 1
ATOM 3080 C C . THR A 1 404 ? 81.828 24.787 12.622 1.00 19.42 404 THR A C 1
ATOM 3081 O O . THR A 1 404 ? 82.596 25.271 13.443 1.00 20.55 404 THR A O 1
ATOM 3085 N N . GLY A 1 405 ? 80.771 25.434 12.150 1.00 26.53 405 GLY A N 1
ATOM 3086 C CA . GLY A 1 405 ? 80.470 26.786 12.575 1.00 29.38 405 GLY A CA 1
ATOM 3087 C C . GLY A 1 405 ? 81.635 27.725 12.340 1.00 27.43 405 GLY A C 1
ATOM 3088 O O . GLY A 1 405 ? 81.819 28.698 13.071 1.00 29.04 405 GLY A O 1
ATOM 3089 N N . GLY A 1 406 ? 82.434 27.427 11.322 1.00 23.70 406 GLY A N 1
ATOM 3090 C CA . GLY A 1 406 ? 83.562 28.267 10.964 1.00 22.96 406 GLY A CA 1
ATOM 3091 C C . GLY A 1 406 ? 84.842 27.965 11.725 1.00 22.59 406 GLY A C 1
ATOM 3092 O O . GLY A 1 406 ? 85.862 28.610 11.500 1.00 25.86 406 GLY A O 1
ATOM 3093 N N . PHE A 1 407 ? 84.798 26.985 12.618 1.00 19.44 407 PHE A N 1
ATOM 3094 C CA . PHE A 1 407 ? 85.968 26.644 13.422 1.00 22.30 407 PHE A CA 1
ATOM 3095 C C . PHE A 1 407 ? 86.624 25.353 12.943 1.00 25.78 407 PHE A C 1
ATOM 3096 O O . PHE A 1 407 ? 85.946 24.366 12.676 1.00 22.69 407 PHE A O 1
ATOM 3104 N N . ASN A 1 408 ? 87.951 25.359 12.857 1.00 19.43 408 ASN A N 1
ATOM 3105 C CA . ASN A 1 408 ? 88.698 24.162 12.489 1.00 18.77 408 ASN A CA 1
ATOM 3106 C C . ASN A 1 408 ? 88.658 23.087 13.566 1.00 16.65 408 ASN A C 1
ATOM 3107 O O . ASN A 1 408 ? 88.882 23.364 14.748 1.00 18.34 408 ASN A O 1
ATOM 3112 N N . VAL A 1 409 ? 88.387 21.855 13.146 1.00 14.64 409 VAL A N 1
ATOM 3113 C CA . VAL A 1 409 ? 88.418 20.712 14.043 1.00 15.77 409 VAL A CA 1
ATOM 3114 C C . VAL A 1 409 ? 89.356 19.662 13.458 1.00 17.44 409 VAL A C 1
ATOM 3115 O O . VAL A 1 409 ? 89.281 19.355 12.272 1.00 15.18 409 VAL A O 1
ATOM 3119 N N . TYR A 1 410 ? 90.237 19.116 14.286 1.00 12.39 410 TYR A N 1
ATOM 3120 C CA . TYR A 1 410 ? 91.157 18.069 13.855 1.00 13.50 410 TYR A CA 1
ATOM 3121 C C . TYR A 1 410 ? 90.679 16.727 14.383 1.00 14.84 410 TYR A C 1
ATOM 3122 O O . TYR A 1 410 ? 90.755 16.471 15.586 1.00 15.05 410 TYR A O 1
ATOM 3131 N N . PRO A 1 411 ? 90.172 15.857 13.489 1.00 12.29 411 PRO A N 1
ATOM 3132 C CA . PRO A 1 411 ? 89.584 14.586 13.935 1.00 14.32 411 PRO A CA 1
ATOM 3133 C C . PRO A 1 411 ? 90.410 13.782 14.944 1.00 13.08 411 PRO A C 1
ATOM 3134 O O . PRO A 1 411 ? 89.818 13.230 15.874 1.00 13.69 411 PRO A O 1
ATOM 3138 N N . LYS A 1 412 ? 91.728 13.690 14.766 1.00 14.58 412 LYS A N 1
ATOM 3139 C CA . LYS A 1 412 ? 92.540 12.882 15.666 1.00 14.12 412 LYS A CA 1
ATOM 3140 C C . LYS A 1 412 ? 92.427 13.330 17.117 1.00 15.06 412 LYS A C 1
ATOM 3141 O O . LYS A 1 412 ? 92.578 12.525 18.027 1.00 14.24 412 LYS A O 1
ATOM 3147 N N . GLU A 1 413 ? 92.157 14.607 17.337 1.00 14.00 413 GLU A N 1
ATOM 3148 C CA . GLU A 1 413 ? 92.091 15.113 18.712 1.00 13.08 413 GLU A CA 1
ATOM 3149 C C . GLU A 1 413 ? 90.913 14.488 19.441 1.00 17.02 413 GLU A C 1
ATOM 3150 O O . GLU A 1 413 ? 90.993 14.168 20.628 1.00 16.66 413 GLU A O 1
ATOM 3156 N N . ILE A 1 414 ? 89.815 14.330 18.717 1.00 14.60 414 ILE A N 1
ATOM 3157 C CA . ILE A 1 414 ? 88.612 13.741 19.272 1.00 15.52 414 ILE A CA 1
ATOM 3158 C C . ILE A 1 414 ? 88.731 12.221 19.299 1.00 15.14 414 ILE A C 1
ATOM 3159 O O . ILE A 1 414 ? 88.343 11.577 20.271 1.00 16.87 414 ILE A O 1
ATOM 3164 N N . GLU A 1 415 ? 89.281 11.655 18.233 1.00 13.05 415 GLU A N 1
ATOM 3165 C CA . GLU A 1 415 ? 89.441 10.205 18.138 1.00 9.75 415 GLU A CA 1
ATOM 3166 C C . GLU A 1 415 ? 90.239 9.637 19.322 1.00 16.09 415 GLU A C 1
ATOM 3167 O O . GLU A 1 415 ? 89.881 8.597 19.871 1.00 17.28 415 GLU A O 1
ATOM 3173 N N . SER A 1 416 ? 91.306 10.319 19.725 1.00 18.16 416 SER A N 1
ATOM 3174 C CA A SER A 1 416 ? 92.119 9.808 20.823 0.54 17.29 416 SER A CA 1
ATOM 3175 C CA B SER A 1 416 ? 92.125 9.828 20.827 0.46 17.41 416 SER A CA 1
ATOM 3176 C C . SER A 1 416 ? 91.332 9.738 22.131 1.00 16.05 416 SER A C 1
ATOM 3177 O O . SER A 1 416 ? 91.504 8.798 22.908 1.00 19.22 416 SER A O 1
ATOM 3182 N N . GLU A 1 417 ? 90.470 10.720 22.372 1.00 16.62 417 GLU A N 1
ATOM 3183 C CA . GLU A 1 417 ? 89.631 10.714 23.582 1.00 15.53 417 GLU A CA 1
ATOM 3184 C C . GLU A 1 417 ? 88.601 9.577 23.580 1.00 19.74 417 GLU A C 1
ATOM 3185 O O . GLU A 1 417 ? 88.375 8.924 24.602 1.00 18.49 417 GLU A O 1
ATOM 3191 N N . ILE A 1 418 ? 87.966 9.346 22.436 1.00 15.90 418 ILE A N 1
ATOM 3192 C CA . ILE A 1 418 ? 86.990 8.271 22.337 1.00 17.24 418 ILE A CA 1
ATOM 3193 C C . ILE A 1 418 ? 87.667 6.898 22.425 1.00 16.86 418 ILE A C 1
ATOM 3194 O O . ILE A 1 418 ? 87.169 6.002 23.109 1.00 17.15 418 ILE A O 1
ATOM 3199 N N . ASP A 1 419 ? 88.801 6.749 21.739 1.00 14.92 419 ASP A N 1
ATOM 3200 C CA . ASP A 1 419 ? 89.547 5.491 21.712 1.00 14.70 419 ASP A CA 1
ATOM 3201 C C . ASP A 1 419 ? 90.002 5.070 23.110 1.00 16.50 419 ASP A C 1
ATOM 3202 O O . ASP A 1 419 ? 90.188 3.881 23.378 1.00 19.91 419 ASP A O 1
ATOM 3207 N N . ALA A 1 420 ? 90.173 6.052 23.989 1.00 14.67 420 ALA A N 1
ATOM 3208 C CA . ALA A 1 420 ? 90.635 5.799 25.355 1.00 20.55 420 ALA A CA 1
ATOM 3209 C C . ALA A 1 420 ? 89.529 5.272 26.262 1.00 25.30 420 ALA A C 1
ATOM 3210 O O . ALA A 1 420 ? 89.783 4.866 27.398 1.00 23.58 420 ALA A O 1
ATOM 3220 N N . PRO A 1 422 ? 86.759 2.680 27.710 1.00 29.57 422 PRO A N 1
ATOM 3221 C CA . PRO A 1 422 ? 86.655 1.219 27.775 1.00 32.90 422 PRO A CA 1
ATOM 3222 C C . PRO A 1 422 ? 85.599 0.690 26.808 1.00 26.57 422 PRO A C 1
ATOM 3223 O O . PRO A 1 422 ? 84.511 1.253 26.733 1.00 27.93 422 PRO A O 1
ATOM 3227 N N . GLY A 1 423 ? 85.933 -0.364 26.068 1.00 25.75 423 GLY A N 1
ATOM 3228 C CA . GLY A 1 423 ? 84.995 -0.966 25.139 1.00 33.18 423 GLY A CA 1
ATOM 3229 C C . GLY A 1 423 ? 85.132 -0.450 23.718 1.00 33.13 423 GLY A C 1
ATOM 3230 O O . GLY A 1 423 ? 84.535 -1.004 22.798 1.00 33.56 423 GLY A O 1
ATOM 3231 N N . VAL A 1 424 ? 85.922 0.604 23.535 1.00 26.88 424 VAL A N 1
ATOM 3232 C CA . VAL A 1 424 ? 86.131 1.174 22.204 1.00 21.43 424 VAL A CA 1
ATOM 3233 C C . VAL A 1 424 ? 87.344 0.594 21.485 1.00 25.29 424 VAL A C 1
ATOM 3234 O O . VAL A 1 424 ? 88.480 0.698 21.958 1.00 29.45 424 VAL A O 1
ATOM 3238 N N . VAL A 1 425 ? 87.119 0.005 20.318 1.00 21.32 425 VAL A N 1
ATOM 3239 C CA . VAL A 1 425 ? 88.237 -0.493 19.531 1.00 23.00 425 VAL A CA 1
ATOM 3240 C C . VAL A 1 425 ? 88.883 0.653 18.765 1.00 26.82 425 VAL A C 1
ATOM 3241 O O . VAL A 1 425 ? 90.090 0.875 18.849 1.00 23.23 425 VAL A O 1
ATOM 3245 N N . GLU A 1 426 ? 88.071 1.401 18.033 1.00 18.57 426 GLU A N 1
ATOM 3246 C CA . GLU A 1 426 ? 88.600 2.471 17.209 1.00 20.83 426 GLU A CA 1
ATOM 3247 C C . GLU A 1 426 ? 87.485 3.407 16.806 1.00 23.33 426 GLU A C 1
ATOM 3248 O O . GLU A 1 426 ? 86.350 2.980 16.600 1.00 24.16 426 GLU A O 1
ATOM 3254 N N . SER A 1 427 ? 87.803 4.690 16.706 1.00 18.58 427 SER A N 1
ATOM 3255 C CA . SER A 1 427 ? 86.839 5.658 16.227 1.00 17.94 427 SER A CA 1
ATOM 3256 C C . SER A 1 427 ? 87.385 6.396 15.020 1.00 16.22 427 SER A C 1
ATOM 3257 O O . SER A 1 427 ? 88.608 6.519 14.832 1.00 18.43 427 SER A O 1
ATOM 3260 N N . ALA A 1 428 ? 86.463 6.869 14.193 1.00 15.87 428 ALA A N 1
ATOM 3261 C CA . ALA A 1 428 ? 86.802 7.697 13.047 1.00 14.55 428 ALA A CA 1
ATOM 3262 C C . ALA A 1 428 ? 85.883 8.899 13.124 1.00 17.40 428 ALA A C 1
ATOM 3263 O O . ALA A 1 428 ? 84.660 8.750 13.135 1.00 20.71 428 ALA A O 1
ATOM 3265 N N . VAL A 1 429 ? 86.465 10.088 13.223 1.00 14.28 429 VAL A N 1
ATOM 3266 C CA . VAL A 1 429 ? 85.665 11.304 13.278 1.00 14.31 429 VAL A CA 1
ATOM 3267 C C . VAL A 1 429 ? 85.652 11.999 11.921 1.00 14.91 429 VAL A C 1
ATOM 3268 O O . VAL A 1 429 ? 86.702 12.193 11.301 1.00 17.75 429 VAL A O 1
ATOM 3272 N N . ILE A 1 430 ? 84.450 12.314 11.448 1.00 13.27 430 ILE A N 1
ATOM 3273 C CA . ILE A 1 430 ? 84.265 12.934 10.139 1.00 16.83 430 ILE A CA 1
ATOM 3274 C C . ILE A 1 430 ? 83.351 14.150 10.237 1.00 22.24 430 ILE A C 1
ATOM 3275 O O . ILE A 1 430 ? 82.710 14.385 11.261 1.00 17.21 430 ILE A O 1
ATOM 3280 N N . GLY A 1 431 ? 83.308 14.927 9.163 1.00 20.21 431 GLY A N 1
ATOM 3281 C CA . GLY A 1 431 ? 82.385 16.038 9.053 1.00 13.48 431 GLY A CA 1
ATOM 3282 C C . GLY A 1 431 ? 81.453 15.829 7.876 1.00 15.78 431 GLY A C 1
ATOM 3283 O O . GLY A 1 431 ? 81.914 15.660 6.745 1.00 19.90 431 GLY A O 1
ATOM 3284 N N . VAL A 1 432 ? 80.147 15.804 8.139 1.00 16.72 432 VAL A N 1
ATOM 3285 C CA . VAL A 1 432 ? 79.168 15.689 7.053 1.00 21.99 432 VAL A CA 1
ATOM 3286 C C . VAL A 1 432 ? 78.228 16.897 7.049 1.00 16.67 432 VAL A C 1
ATOM 3287 O O . VAL A 1 432 ? 78.117 17.596 8.045 1.00 21.56 432 VAL A O 1
ATOM 3291 N N . PRO A 1 433 ? 77.556 17.157 5.912 1.00 23.05 433 PRO A N 1
ATOM 3292 C CA . PRO A 1 433 ? 76.738 18.369 5.804 1.00 26.66 433 PRO A CA 1
ATOM 3293 C C . PRO A 1 433 ? 75.764 18.541 6.955 1.00 24.58 433 PRO A C 1
ATOM 3294 O O . PRO A 1 433 ? 75.137 17.577 7.393 1.00 25.84 433 PRO A O 1
ATOM 3298 N N . HIS A 1 434 ? 75.650 19.775 7.433 1.00 20.94 434 HIS A N 1
ATOM 3299 C CA . HIS A 1 434 ? 74.764 20.123 8.535 1.00 23.03 434 HIS A CA 1
ATOM 3300 C C . HIS A 1 434 ? 74.289 21.546 8.291 1.00 29.60 434 HIS A C 1
ATOM 3301 O O . HIS A 1 434 ? 75.088 22.478 8.310 1.00 24.61 434 HIS A O 1
ATOM 3308 N N . ALA A 1 435 ? 72.994 21.724 8.053 1.00 34.14 435 ALA A N 1
ATOM 3309 C CA . ALA A 1 435 ? 72.491 23.037 7.671 1.00 32.06 435 ALA A CA 1
ATOM 3310 C C . ALA A 1 435 ? 72.882 24.133 8.663 1.00 31.33 435 ALA A C 1
ATOM 3311 O O . ALA A 1 435 ? 73.050 25.285 8.278 1.00 35.50 435 ALA A O 1
ATOM 3313 N N . ASP A 1 436 ? 73.048 23.779 9.933 1.00 27.55 436 ASP A N 1
ATOM 3314 C CA . ASP A 1 436 ? 73.341 24.785 10.954 1.00 31.44 436 ASP A CA 1
ATOM 3315 C C . ASP A 1 436 ? 74.829 25.118 11.099 1.00 39.22 436 ASP A C 1
ATOM 3316 O O . ASP A 1 436 ? 75.189 26.267 11.361 1.00 40.67 436 ASP A O 1
ATOM 3321 N N . PHE A 1 437 ? 75.690 24.121 10.922 1.00 31.22 437 PHE A N 1
ATOM 3322 C CA . PHE A 1 437 ? 77.107 24.288 11.242 1.00 34.63 437 PHE A CA 1
ATOM 3323 C C . PHE A 1 437 ? 78.035 24.105 10.046 1.00 30.93 437 PHE A C 1
ATOM 3324 O O . PHE A 1 437 ? 79.257 24.171 10.189 1.00 33.11 437 PHE A O 1
ATOM 3332 N N . GLY A 1 438 ? 77.452 23.878 8.874 1.00 26.35 438 GLY A N 1
ATOM 3333 C CA . GLY A 1 438 ? 78.225 23.616 7.674 1.00 25.10 438 GLY A CA 1
ATOM 3334 C C . GLY A 1 438 ? 78.605 22.152 7.635 1.00 23.53 438 GLY A C 1
ATOM 3335 O O . GLY A 1 438 ? 78.097 21.391 6.818 1.00 23.40 438 GLY A O 1
ATOM 3336 N N . GLU A 1 439 ? 79.508 21.758 8.527 1.00 22.76 439 GLU A N 1
ATOM 3337 C CA . GLU A 1 439 ? 79.797 20.349 8.740 1.00 18.94 439 GLU A CA 1
ATOM 3338 C C . GLU A 1 439 ? 79.495 19.982 10.191 1.00 21.84 439 GLU A C 1
ATOM 3339 O O . GLU A 1 439 ? 79.850 20.715 11.119 1.00 23.20 439 GLU A O 1
ATOM 3345 N N . GLY A 1 440 ? 78.823 18.853 10.382 1.00 19.52 440 GLY A N 1
ATOM 3346 C CA . GLY A 1 440 ? 78.558 18.363 11.722 1.00 19.76 440 GLY A CA 1
ATOM 3347 C C . GLY A 1 440 ? 79.573 17.316 12.138 1.00 16.52 440 GLY A C 1
ATOM 3348 O O . GLY A 1 440 ? 79.722 16.290 11.467 1.00 18.19 440 GLY A O 1
ATOM 3349 N N . VAL A 1 441 ? 80.271 17.569 13.241 1.00 16.86 441 VAL A N 1
ATOM 3350 C CA . VAL A 1 441 ? 81.234 16.604 13.764 1.00 15.80 441 VAL A CA 1
ATOM 3351 C C . VAL A 1 441 ? 80.504 15.301 14.096 1.00 17.99 441 VAL A C 1
ATOM 3352 O O . VAL A 1 441 ? 79.474 15.316 14.763 1.00 20.35 441 VAL A O 1
ATOM 3356 N N . THR A 1 442 ? 81.030 14.180 13.615 1.00 16.38 442 THR A N 1
ATOM 3357 C CA . THR A 1 442 ? 80.337 12.905 13.732 1.00 20.08 442 THR A CA 1
ATOM 3358 C C . THR A 1 442 ? 81.344 11.825 14.056 1.00 15.93 442 THR A C 1
ATOM 3359 O O . THR A 1 442 ? 82.387 11.743 13.409 1.00 16.87 442 THR A O 1
ATOM 3363 N N . ALA A 1 443 ? 81.053 11.016 15.074 1.00 16.92 443 ALA A N 1
ATOM 3364 C CA . ALA A 1 443 ? 81.953 9.924 15.441 1.00 18.05 443 ALA A CA 1
ATOM 3365 C C . ALA A 1 443 ? 81.367 8.582 15.030 1.00 19.26 443 ALA A C 1
ATOM 3366 O O . ALA A 1 443 ? 80.209 8.282 15.336 1.00 21.08 443 ALA A O 1
ATOM 3368 N N . VAL A 1 444 ? 82.173 7.796 14.323 1.00 16.06 444 VAL A N 1
ATOM 3369 C CA . VAL A 1 444 ? 81.823 6.448 13.905 1.00 19.06 444 VAL A CA 1
ATOM 3370 C C . VAL A 1 444 ? 82.730 5.499 14.663 1.00 17.20 444 VAL A C 1
ATOM 3371 O O . VAL A 1 444 ? 83.949 5.577 14.546 1.00 19.72 444 VAL A O 1
ATOM 3375 N N . VAL A 1 445 ? 82.129 4.618 15.456 1.00 21.09 445 VAL A N 1
ATOM 3376 C CA . VAL A 1 445 ? 82.864 3.913 16.500 1.00 22.16 445 VAL A CA 1
ATOM 3377 C C . VAL A 1 445 ? 82.698 2.400 16.425 1.00 25.35 445 VAL A C 1
ATOM 3378 O O . VAL A 1 445 ? 81.586 1.906 16.332 1.00 21.01 445 VAL A O 1
ATOM 3382 N N . VAL A 1 446 ? 83.811 1.673 16.450 1.00 23.72 446 VAL A N 1
ATOM 3383 C CA . VAL A 1 446 ? 83.759 0.224 16.575 1.00 21.42 446 VAL A CA 1
ATOM 3384 C C . VAL A 1 446 ? 83.931 -0.132 18.049 1.00 20.22 446 VAL A C 1
ATOM 3385 O O . VAL A 1 446 ? 84.899 0.288 18.684 1.00 23.34 446 VAL A O 1
ATOM 3389 N N . ARG A 1 447 ? 82.974 -0.880 18.589 1.00 20.80 447 ARG A N 1
ATOM 3390 C CA . ARG A 1 447 ? 83.024 -1.332 19.976 1.00 29.31 447 ARG A CA 1
ATOM 3391 C C . ARG A 1 447 ? 83.412 -2.796 20.050 1.00 33.69 447 ARG A C 1
ATOM 3392 O O . ARG A 1 447 ? 83.203 -3.554 19.102 1.00 34.13 447 ARG A O 1
ATOM 3400 N N . ASP A 1 448 ? 83.966 -3.189 21.191 1.00 27.47 448 ASP A N 1
ATOM 3401 C CA . ASP A 1 448 ? 84.148 -4.597 21.509 1.00 35.83 448 ASP A CA 1
ATOM 3402 C C . ASP A 1 448 ? 82.804 -5.311 21.493 1.00 39.14 448 ASP A C 1
ATOM 3403 O O . ASP A 1 448 ? 81.781 -4.734 21.859 1.00 31.99 448 ASP A O 1
ATOM 3408 N N . LYS A 1 449 ? 82.811 -6.572 21.080 1.00 42.77 449 LYS A N 1
ATOM 3409 C CA . LYS A 1 449 ? 81.609 -7.387 21.144 1.00 48.18 449 LYS A CA 1
ATOM 3410 C C . LYS A 1 449 ? 81.069 -7.393 22.571 1.00 47.35 449 LYS A C 1
ATOM 3411 O O . LYS A 1 449 ? 81.749 -7.839 23.493 1.00 47.69 449 LYS A O 1
ATOM 3417 N N . GLY A 1 450 ? 79.858 -6.874 22.750 1.00 45.84 450 GLY A N 1
ATOM 3418 C CA . GLY A 1 450 ? 79.211 -6.882 24.052 1.00 47.76 450 GLY A CA 1
ATOM 3419 C C . GLY A 1 450 ? 79.539 -5.705 24.958 1.00 45.49 450 GLY A C 1
ATOM 3420 O O . GLY A 1 450 ? 79.038 -5.620 26.081 1.00 39.33 450 GLY A O 1
ATOM 3421 N N . ALA A 1 451 ? 80.386 -4.798 24.481 1.00 36.14 451 ALA A N 1
ATOM 3422 C CA . ALA A 1 451 ? 80.733 -3.606 25.248 1.00 34.39 451 ALA A CA 1
ATOM 3423 C C . ALA A 1 451 ? 79.467 -2.833 25.594 1.00 35.14 451 ALA A C 1
ATOM 3424 O O . ALA A 1 451 ? 78.538 -2.771 24.794 1.00 35.44 451 ALA A O 1
ATOM 3426 N N . THR A 1 452 ? 79.433 -2.229 26.777 1.00 26.18 452 THR A N 1
ATOM 3427 C CA . THR A 1 452 ? 78.217 -1.569 27.239 1.00 26.91 452 THR A CA 1
ATOM 3428 C C . THR A 1 452 ? 78.135 -0.077 26.901 1.00 29.32 452 THR A C 1
ATOM 3429 O O . THR A 1 452 ? 77.080 0.536 27.081 1.00 30.27 452 THR A O 1
ATOM 3433 N N . ILE A 1 453 ? 79.228 0.503 26.409 1.00 29.80 453 ILE A N 1
ATOM 3434 C CA . ILE A 1 453 ? 79.250 1.939 26.119 1.00 28.48 453 ILE A CA 1
ATOM 3435 C C . ILE A 1 453 ? 78.264 2.287 25.002 1.00 30.01 453 ILE A C 1
ATOM 3436 O O . ILE A 1 453 ? 78.172 1.578 24.002 1.00 28.86 453 ILE A O 1
ATOM 3441 N N . ASP A 1 454 ? 77.507 3.362 25.191 1.00 22.04 454 ASP A N 1
ATOM 3442 C CA . ASP A 1 454 ? 76.532 3.772 24.182 1.00 23.55 454 ASP A CA 1
ATOM 3443 C C . ASP A 1 454 ? 76.766 5.214 23.768 1.00 25.30 454 ASP A C 1
ATOM 3444 O O . ASP A 1 454 ? 77.742 5.824 24.196 1.00 21.58 454 ASP A O 1
ATOM 3449 N N . GLU A 1 455 ? 75.892 5.752 22.920 1.00 21.29 455 GLU A N 1
ATOM 3450 C CA . GLU A 1 455 ? 76.115 7.096 22.383 1.00 23.33 455 GLU A CA 1
ATOM 3451 C C . GLU A 1 455 ? 76.182 8.140 23.500 1.00 17.71 455 GLU A C 1
ATOM 3452 O O . GLU A 1 455 ? 77.101 8.967 23.531 1.00 19.40 455 GLU A O 1
ATOM 3458 N N . ALA A 1 456 ? 75.220 8.086 24.417 1.00 19.60 456 ALA A N 1
ATOM 3459 C CA . ALA A 1 456 ? 75.183 9.015 25.545 1.00 21.79 456 ALA A CA 1
ATOM 3460 C C . ALA A 1 456 ? 76.453 8.954 26.386 1.00 24.08 456 ALA A C 1
ATOM 3461 O O . ALA A 1 456 ? 76.944 9.983 26.855 1.00 21.74 456 ALA A O 1
ATOM 3463 N N . GLN A 1 457 ? 76.970 7.747 26.600 1.00 21.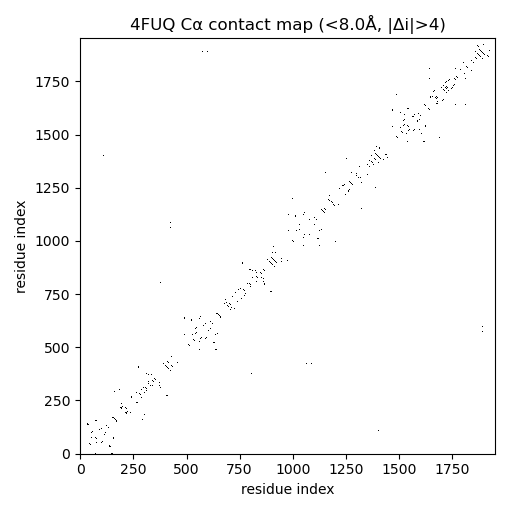49 457 GLN A N 1
ATOM 3464 C CA . GLN A 1 457 ? 78.174 7.585 27.410 1.00 23.78 457 GLN A CA 1
ATOM 3465 C C . GLN A 1 457 ? 79.392 8.195 26.728 1.00 27.73 457 GLN A C 1
ATOM 3466 O O . GLN A 1 457 ? 80.281 8.721 27.397 1.00 22.93 457 GLN A O 1
ATOM 3472 N N . VAL A 1 458 ? 79.442 8.119 25.401 1.00 21.91 458 VAL A N 1
ATOM 3473 C CA . VAL A 1 458 ? 80.586 8.677 24.680 1.00 20.59 458 VAL A CA 1
ATOM 3474 C C . VAL A 1 458 ? 80.534 10.193 24.788 1.00 23.36 458 VAL A C 1
ATOM 3475 O O . VAL A 1 458 ? 81.530 10.840 25.101 1.00 19.98 458 VAL A O 1
ATOM 3479 N N . LEU A 1 459 ? 79.360 10.755 24.534 1.00 21.27 459 LEU A N 1
ATOM 3480 C CA . LEU A 1 459 ? 79.187 12.198 24.611 1.00 18.61 459 LEU A CA 1
ATOM 3481 C C . LEU A 1 459 ? 79.471 12.737 26.009 1.00 24.81 459 LEU A C 1
ATOM 3482 O O . LEU A 1 459 ? 80.115 13.773 26.154 1.00 24.48 459 LEU A O 1
ATOM 3487 N N . HIS A 1 460 ? 78.992 12.039 27.033 1.00 23.83 460 HIS A N 1
ATOM 3488 C CA . HIS A 1 460 ? 79.281 12.436 28.412 1.00 29.32 460 HIS A CA 1
ATOM 3489 C C . HIS A 1 460 ? 80.782 12.376 28.703 1.00 30.31 460 HIS A C 1
ATOM 3490 O O . HIS A 1 460 ? 81.341 13.282 29.325 1.00 28.20 460 HIS A O 1
ATOM 3497 N N . GLY A 1 461 ? 81.430 11.303 28.258 1.00 23.04 461 GLY A N 1
ATOM 3498 C CA . GLY A 1 461 ? 82.859 11.146 28.464 1.00 24.69 461 GLY A CA 1
ATOM 3499 C C . GLY A 1 461 ? 83.666 12.271 27.839 1.00 27.36 461 GLY A C 1
ATOM 3500 O O . GLY A 1 461 ? 84.711 12.666 28.358 1.00 27.25 461 GLY A O 1
ATOM 3501 N N . LEU A 1 462 ? 83.181 12.785 26.715 1.00 23.18 462 LEU A N 1
ATOM 3502 C CA . LEU A 1 462 ? 83.858 13.871 26.012 1.00 21.05 462 LEU A CA 1
ATOM 3503 C C . LEU A 1 462 ? 83.585 15.233 26.657 1.00 26.43 462 LEU A C 1
ATOM 3504 O O . LEU A 1 462 ? 84.325 16.195 26.446 1.00 29.45 462 LEU A O 1
ATOM 3509 N N . ASP A 1 463 ? 82.510 15.308 27.431 1.00 31.00 463 ASP A N 1
ATOM 3510 C CA . ASP A 1 463 ? 82.144 16.535 28.124 1.00 34.01 463 ASP A CA 1
ATOM 3511 C C . ASP A 1 463 ? 83.275 16.979 29.042 1.00 32.46 463 ASP A C 1
ATOM 3512 O O . ASP A 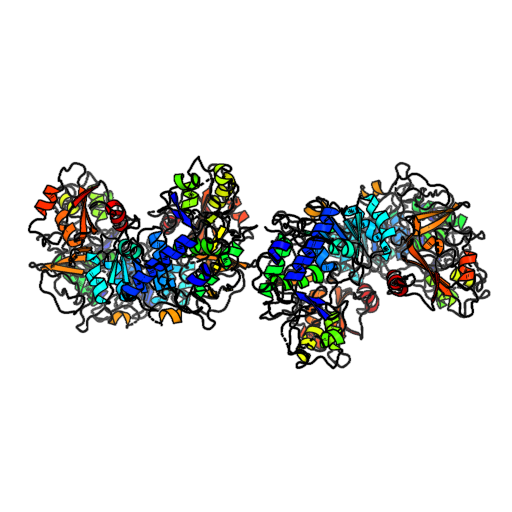1 463 ? 83.700 16.233 29.923 1.00 35.87 463 ASP A O 1
ATOM 3517 N N . GLY A 1 464 ? 83.765 18.196 28.834 1.00 38.96 464 GLY A N 1
ATOM 3518 C CA . GLY A 1 464 ? 84.842 18.725 29.651 1.00 44.89 464 GLY A CA 1
ATOM 3519 C C . GLY A 1 464 ? 86.225 18.444 29.091 1.00 53.09 464 GLY A C 1
ATOM 3520 O O . GLY A 1 464 ? 87.135 19.258 29.239 1.00 59.60 464 GLY A O 1
ATOM 3521 N N . GLN A 1 465 ? 86.385 17.293 28.445 1.00 47.20 465 GLN A N 1
ATOM 3522 C CA . GLN A 1 465 ? 87.673 16.908 27.877 1.00 43.61 465 GLN A CA 1
ATOM 3523 C C . GLN A 1 465 ? 88.056 17.763 26.673 1.00 37.90 465 GLN A C 1
ATOM 3524 O O . GLN A 1 465 ? 89.239 17.911 26.367 1.00 39.59 465 GLN A O 1
ATOM 3530 N N . LEU A 1 466 ? 87.053 18.308 25.990 1.00 36.09 466 LEU A N 1
ATOM 3531 C CA . LEU A 1 466 ? 87.269 19.106 24.785 1.00 36.94 466 LEU A CA 1
ATOM 3532 C C . LEU A 1 466 ? 86.349 20.323 24.722 1.00 30.46 466 LEU A C 1
ATOM 3533 O O . LEU A 1 466 ? 85.285 20.343 25.340 1.00 30.97 466 LEU A O 1
ATOM 3538 N N . ALA A 1 467 ? 86.763 21.335 23.964 1.00 28.21 467 ALA A N 1
ATOM 3539 C CA . ALA A 1 467 ? 85.947 22.525 23.757 1.00 31.48 467 ALA A CA 1
ATOM 3540 C C . ALA A 1 467 ? 84.591 22.155 23.151 1.00 29.06 467 ALA A C 1
ATOM 3541 O O . ALA A 1 467 ? 84.498 21.256 22.314 1.00 22.43 467 ALA A O 1
ATOM 3543 N N . LYS A 1 468 ? 83.538 22.846 23.580 1.00 28.60 468 LYS A N 1
ATOM 3544 C CA . LYS A 1 468 ? 82.180 22.502 23.161 1.00 29.41 468 LYS A CA 1
ATOM 3545 C C . LYS A 1 468 ? 81.988 22.390 21.645 1.00 27.34 468 LYS A C 1
ATOM 3546 O O . LYS A 1 468 ? 81.271 21.506 21.170 1.00 25.86 468 LYS A O 1
ATOM 3552 N N . PHE A 1 469 ? 82.613 23.281 20.881 1.00 29.97 469 PHE A N 1
ATOM 3553 C CA . PHE A 1 469 ? 82.424 23.271 19.434 1.00 30.43 469 PHE A CA 1
ATOM 3554 C C . PHE A 1 469 ? 82.982 22.004 18.785 1.00 29.36 469 PHE A C 1
ATOM 3555 O O . PHE A 1 469 ? 82.696 21.725 17.627 1.00 29.35 469 PHE A O 1
ATOM 3563 N N . LYS A 1 470 ? 83.759 21.231 19.541 1.00 22.39 470 LYS A N 1
ATOM 3564 C CA . LYS A 1 470 ? 84.357 20.011 19.008 1.00 13.39 470 LYS A CA 1
ATOM 3565 C C . LYS A 1 470 ? 83.515 18.772 19.263 1.00 21.49 470 LYS A C 1
ATOM 3566 O O . LYS A 1 470 ? 83.851 17.687 18.795 1.00 21.30 470 LYS A O 1
ATOM 3580 N N . PRO A 1 472 ? 81.043 15.830 19.037 1.00 20.03 472 PRO A N 1
ATOM 3581 C CA . PRO A 1 472 ? 80.253 15.157 18.001 1.00 18.03 472 PRO A CA 1
ATOM 3582 C C . PRO A 1 472 ? 78.765 15.370 18.230 1.00 22.30 472 PRO A C 1
ATOM 3583 O O . PRO A 1 472 ? 78.300 15.348 19.376 1.00 22.33 472 PRO A O 1
ATOM 3587 N N . LYS A 1 473 ? 78.030 15.581 17.144 1.00 19.42 473 LYS A N 1
ATOM 3588 C CA . LYS A 1 473 ? 76.588 15.746 17.209 1.00 17.08 473 LYS A CA 1
ATOM 3589 C C . LYS A 1 473 ? 75.912 14.387 17.310 1.00 22.36 473 LYS A C 1
ATOM 3590 O O . LYS A 1 473 ? 74.838 14.251 17.913 1.00 26.98 473 LYS A O 1
ATOM 3596 N N . LYS A 1 474 ? 76.552 13.393 16.706 1.00 20.60 474 LYS A N 1
ATOM 3597 C CA . LYS A 1 474 ? 76.078 12.017 16.721 1.00 26.04 474 LYS A CA 1
ATOM 3598 C C . LYS A 1 474 ? 77.252 11.061 16.907 1.00 24.14 474 LYS A C 1
ATOM 3599 O O . LYS A 1 474 ? 78.371 11.326 16.449 1.00 21.38 474 LYS A O 1
ATOM 3605 N N . VAL A 1 475 ? 76.980 9.945 17.576 1.00 19.38 475 VAL A N 1
ATOM 3606 C CA . VAL A 1 475 ? 77.920 8.834 17.645 1.00 19.70 475 VAL A CA 1
ATOM 3607 C C . VAL A 1 475 ? 77.222 7.620 17.047 1.00 20.07 475 VAL A C 1
ATOM 3608 O O . VAL A 1 475 ? 76.130 7.247 17.476 1.00 21.32 475 VAL A O 1
ATOM 3612 N N . ILE A 1 476 ? 77.861 7.011 16.059 1.00 20.91 476 ILE A N 1
ATOM 3613 C CA . ILE A 1 476 ? 77.285 5.916 15.296 1.00 24.16 476 ILE A CA 1
ATOM 3614 C C . ILE A 1 476 ? 78.159 4.683 15.471 1.00 20.09 476 ILE A C 1
ATOM 3615 O O . ILE A 1 476 ? 79.368 4.746 15.284 1.00 23.80 476 ILE A O 1
ATOM 3620 N N . PHE A 1 477 ? 77.554 3.559 15.839 1.00 21.02 477 PHE A N 1
ATOM 3621 C CA . PHE A 1 477 ? 78.337 2.352 16.060 1.00 19.53 477 PHE A CA 1
ATOM 3622 C C . PHE A 1 477 ? 78.286 1.402 14.871 1.00 21.41 477 PHE A C 1
ATOM 3623 O O . PHE A 1 477 ? 77.235 1.196 14.264 1.00 25.13 477 PHE A O 1
ATOM 3631 N N . VAL A 1 478 ? 79.435 0.822 14.558 1.00 20.54 478 VAL A N 1
ATOM 3632 C CA . VAL A 1 478 ? 79.587 -0.048 13.397 1.00 27.31 478 VAL A CA 1
ATOM 3633 C C . VAL A 1 478 ? 80.438 -1.256 13.761 1.00 31.30 478 VAL A C 1
ATOM 3634 O O . VAL A 1 478 ? 81.208 -1.217 14.722 1.00 25.57 478 VAL A O 1
ATOM 3638 N N . ASP A 1 479 ? 80.303 -2.329 12.988 1.00 32.48 479 ASP A N 1
ATOM 3639 C CA . ASP A 1 479 ? 81.082 -3.538 13.228 1.00 32.88 479 ASP A CA 1
ATOM 3640 C C . ASP A 1 479 ? 82.510 -3.380 12.735 1.00 33.20 479 ASP A C 1
ATOM 3641 O O . ASP A 1 479 ? 83.426 -4.042 13.228 1.00 33.20 479 ASP A O 1
ATOM 3646 N N . ASP A 1 480 ? 82.701 -2.505 11.755 1.00 28.78 480 ASP A N 1
ATOM 3647 C CA . ASP A 1 480 ? 84.031 -2.243 11.227 1.00 29.43 480 ASP A CA 1
ATOM 3648 C C . ASP A 1 480 ? 84.074 -0.950 10.426 1.00 27.91 480 ASP A C 1
ATOM 3649 O O . ASP A 1 480 ? 83.039 -0.437 10.004 1.00 27.91 480 ASP A O 1
ATOM 3654 N N . LEU A 1 481 ? 85.280 -0.425 10.238 1.00 30.80 481 LEU A N 1
ATOM 3655 C CA . LEU A 1 481 ? 85.489 0.787 9.453 1.00 29.18 481 LEU A CA 1
ATOM 3656 C C . LEU A 1 481 ? 85.954 0.423 8.054 1.00 31.57 481 LEU A C 1
ATOM 3657 O O . LEU A 1 481 ? 86.720 -0.527 7.880 1.00 33.72 481 LEU A O 1
ATOM 3662 N N . PRO A 1 482 ? 85.497 1.180 7.044 1.00 29.80 482 PRO A N 1
ATOM 3663 C CA . PRO A 1 482 ? 85.973 0.925 5.684 1.00 25.89 482 PRO A CA 1
ATOM 3664 C C . PRO A 1 482 ? 87.444 1.311 5.569 1.00 26.39 482 PRO A C 1
ATOM 3665 O O . PRO A 1 482 ? 87.848 2.394 5.993 1.00 25.55 482 PRO A O 1
ATOM 3669 N N . ARG A 1 483 ? 88.252 0.413 5.024 1.00 28.65 483 ARG A N 1
ATOM 3670 C CA . ARG A 1 483 ? 89.676 0.669 4.899 1.00 23.68 483 ARG A CA 1
ATOM 3671 C C . ARG A 1 483 ? 90.115 0.432 3.471 1.00 32.34 483 ARG A C 1
ATOM 3672 O O . ARG A 1 483 ? 89.567 -0.433 2.779 1.00 32.00 483 ARG A O 1
ATOM 3680 N N . ASN A 1 484 ? 91.090 1.208 3.020 1.00 32.25 484 ASN A N 1
ATOM 3681 C CA . ASN A 1 484 ? 91.628 0.996 1.689 1.00 36.33 484 ASN A CA 1
ATOM 3682 C C . ASN A 1 484 ? 92.527 -0.231 1.715 1.00 37.37 484 ASN A C 1
ATOM 3683 O O . ASN A 1 484 ? 92.685 -0.865 2.761 1.00 40.16 484 ASN A O 1
ATOM 3688 N N . THR A 1 485 ? 93.105 -0.575 0.572 1.00 39.77 485 THR A N 1
ATOM 3689 C CA . THR A 1 485 ? 93.923 -1.777 0.481 1.00 39.18 485 THR A CA 1
ATOM 3690 C C . THR A 1 485 ? 95.133 -1.706 1.404 1.00 37.81 485 THR A C 1
ATOM 3691 O O . THR A 1 485 ? 95.701 -2.734 1.768 1.00 46.93 485 THR A O 1
ATOM 3703 N N . GLY A 1 487 ? 94.953 -0.487 4.404 1.00 37.24 487 GLY A N 1
ATOM 3704 C CA . GLY A 1 487 ? 94.445 -0.532 5.764 1.00 38.79 487 GLY A CA 1
ATOM 3705 C C . GLY A 1 487 ? 94.161 0.822 6.392 1.00 39.82 487 GLY A C 1
ATOM 3706 O O . GLY A 1 487 ? 93.884 0.908 7.588 1.00 34.98 487 GLY A O 1
ATOM 3707 N N . LYS A 1 488 ? 94.221 1.886 5.597 1.00 32.62 488 LYS A N 1
ATOM 3708 C CA . LYS A 1 488 ? 93.862 3.204 6.107 1.00 30.71 488 LYS A CA 1
ATOM 3709 C C . LYS A 1 488 ? 92.355 3.419 6.048 1.00 25.64 488 LYS A C 1
ATOM 3710 O O . LYS A 1 488 ? 91.705 3.105 5.051 1.00 23.79 488 LYS A O 1
ATOM 3716 N N . VAL A 1 489 ? 91.796 3.956 7.124 1.00 22.94 489 VAL A N 1
ATOM 3717 C CA . VAL A 1 489 ? 90.362 4.220 7.171 1.00 22.67 489 VAL A CA 1
ATOM 3718 C C . VAL A 1 489 ? 89.980 5.255 6.117 1.00 21.78 489 VAL A C 1
ATOM 3719 O O . VAL A 1 489 ? 90.625 6.303 6.006 1.00 24.05 489 VAL A O 1
ATOM 3723 N N . GLN A 1 490 ? 88.946 4.945 5.336 1.00 23.42 490 GLN A N 1
ATOM 3724 C CA . GLN A 1 490 ? 88.518 5.799 4.230 1.00 25.12 490 GLN A CA 1
ATOM 3725 C C . GLN A 1 490 ? 87.433 6.772 4.671 1.00 20.97 490 GLN A C 1
ATOM 3726 O O . GLN A 1 490 ? 86.246 6.435 4.696 1.00 22.05 490 GLN A O 1
ATOM 3732 N N . LYS A 1 491 ? 87.826 7.992 5.015 1.00 18.84 491 LYS A N 1
ATOM 3733 C CA . LYS A 1 491 ? 86.834 8.937 5.503 1.00 18.07 491 LYS A CA 1
ATOM 3734 C C . LYS A 1 491 ? 85.929 9.471 4.402 1.00 18.35 491 LYS A C 1
ATOM 3735 O O . LYS A 1 491 ? 84.831 9.934 4.678 1.00 19.90 491 LYS A O 1
ATOM 3741 N N . ASN A 1 492 ? 86.374 9.393 3.151 1.00 19.78 492 ASN A N 1
ATOM 3742 C CA . ASN A 1 492 ? 85.494 9.760 2.046 1.00 18.34 492 ASN A CA 1
ATOM 3743 C C . ASN A 1 492 ? 84.332 8.781 1.936 1.00 19.16 492 ASN A C 1
ATOM 3744 O O . ASN A 1 492 ? 83.198 9.177 1.693 1.00 20.40 492 ASN A O 1
ATOM 3749 N N . VAL A 1 493 ? 84.627 7.498 2.118 1.00 23.36 493 VAL A N 1
ATOM 3750 C CA . VAL A 1 493 ? 83.581 6.484 2.104 1.00 21.53 493 VAL A CA 1
ATOM 3751 C C . VAL A 1 493 ? 82.604 6.725 3.261 1.00 22.43 493 VAL A C 1
ATOM 3752 O O . VAL A 1 493 ? 81.392 6.672 3.073 1.00 23.38 493 VAL A O 1
ATOM 3756 N N . LEU A 1 494 ? 83.136 7.016 4.450 1.00 21.80 494 LEU A N 1
ATOM 3757 C CA . LEU A 1 494 ? 82.288 7.310 5.604 1.00 21.51 494 LEU A CA 1
ATOM 3758 C C . LEU A 1 494 ? 81.399 8.523 5.362 1.00 18.31 494 LEU A C 1
ATOM 3759 O O . LEU A 1 494 ? 80.212 8.498 5.671 1.00 19.19 494 LEU A O 1
ATOM 3764 N N . ARG A 1 495 ? 81.970 9.584 4.796 1.00 18.03 495 ARG A N 1
ATOM 3765 C CA . ARG A 1 495 ? 81.181 10.774 4.483 1.00 18.42 495 ARG A CA 1
ATOM 3766 C C . ARG A 1 495 ? 80.054 10.479 3.487 1.00 16.41 495 ARG A C 1
ATOM 3767 O O . ARG A 1 495 ? 78.968 11.030 3.613 1.00 20.16 495 ARG A O 1
ATOM 3775 N N . GLU A 1 496 ? 80.306 9.609 2.511 1.00 22.62 496 GLU A N 1
ATOM 3776 C CA . GLU A 1 496 ? 79.267 9.226 1.554 1.00 22.82 496 GLU A CA 1
ATOM 3777 C C . GLU A 1 496 ? 78.158 8.431 2.250 1.00 25.94 496 GLU A C 1
ATOM 3778 O O . GLU A 1 496 ? 76.976 8.744 2.107 1.00 24.77 496 GLU A O 1
ATOM 3784 N N . TH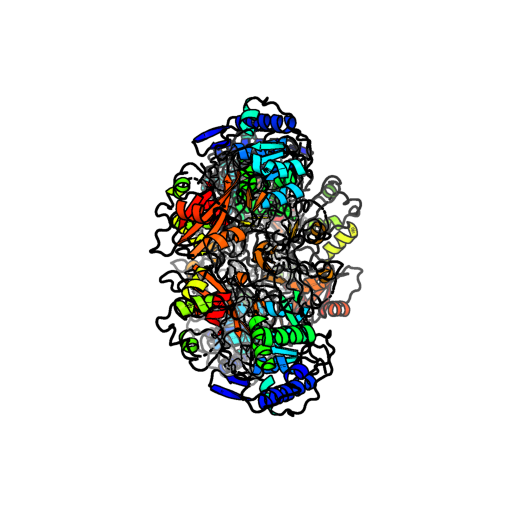R A 1 497 ? 78.555 7.417 3.018 1.00 22.75 497 THR A N 1
ATOM 3785 C CA . THR A 1 497 ? 77.608 6.607 3.784 1.00 23.18 497 THR A CA 1
ATOM 3786 C C . THR A 1 497 ? 76.687 7.434 4.680 1.00 21.93 497 THR A C 1
ATOM 3787 O O . THR A 1 497 ? 75.480 7.177 4.742 1.00 23.02 497 THR A O 1
ATOM 3791 N N . TYR A 1 498 ? 77.257 8.409 5.383 1.00 22.56 498 TYR A N 1
ATOM 3792 C CA . TYR A 1 498 ? 76.512 9.187 6.374 1.00 19.50 498 TYR A CA 1
ATOM 3793 C C . TYR A 1 498 ? 76.154 10.601 5.913 1.00 22.16 498 TYR A C 1
ATOM 3794 O O . TYR A 1 498 ? 75.914 11.486 6.727 1.00 21.94 498 TYR A O 1
ATOM 3803 N N . LYS A 1 499 ? 76.083 10.802 4.599 1.00 25.59 499 LYS A N 1
ATOM 3804 C CA . LYS A 1 499 ? 75.899 12.144 4.053 1.00 26.07 499 LYS A CA 1
ATOM 3805 C C . LYS A 1 499 ? 74.587 12.796 4.460 1.00 27.46 499 LYS A C 1
ATOM 3806 O O . LYS A 1 499 ? 74.483 14.025 4.488 1.00 29.91 499 LYS A O 1
ATOM 3812 N N . ASP A 1 500 ? 73.590 11.977 4.782 1.00 24.59 500 ASP A N 1
ATOM 3813 C CA . ASP A 1 500 ? 72.254 12.486 5.060 1.00 28.23 500 ASP A CA 1
ATOM 3814 C C . ASP A 1 500 ? 71.841 12.418 6.525 1.00 28.86 500 ASP A C 1
ATOM 3815 O O . ASP A 1 500 ? 70.662 12.589 6.839 1.00 32.30 500 ASP A O 1
ATOM 3820 N N . ILE A 1 501 ? 72.783 12.179 7.433 1.00 27.34 501 ILE A N 1
ATOM 3821 C CA . ILE A 1 501 ? 72.385 11.962 8.823 1.00 21.46 501 ILE A CA 1
ATOM 3822 C C . ILE A 1 501 ? 71.815 13.209 9.506 1.00 27.46 501 ILE A C 1
ATOM 3823 O O . ILE A 1 501 ? 71.106 13.097 10.510 1.00 32.12 501 ILE A O 1
ATOM 3828 N N . TYR A 1 502 ? 72.107 14.392 8.968 1.00 22.62 502 TYR A N 1
ATOM 3829 C CA . TYR A 1 502 ? 71.567 15.622 9.552 1.00 23.01 502 TYR A CA 1
ATOM 3830 C C . TYR A 1 502 ? 70.491 16.284 8.693 1.00 33.18 502 TYR A C 1
ATOM 3831 O O . TYR A 1 502 ? 70.113 17.433 8.932 1.00 29.77 502 TYR A O 1
ATOM 3840 N N . LYS A 1 503 ? 69.992 15.553 7.704 1.00 33.68 503 LYS A N 1
ATOM 3841 C CA . LYS A 1 503 ? 68.904 16.056 6.872 1.00 41.24 503 LYS A CA 1
ATOM 3842 C C . LYS A 1 503 ? 67.651 16.345 7.703 1.00 50.34 503 LYS A C 1
ATOM 3843 O O . LYS A 1 503 ? 67.368 15.673 8.695 1.00 47.52 503 LYS A O 1
ATOM 3858 N N . ASN B 1 2 ? 119.588 -0.010 37.117 1.00 32.31 2 ASN B N 1
ATOM 3859 C CA . ASN B 1 2 ? 119.124 0.178 38.487 1.00 23.03 2 ASN B CA 1
ATOM 3860 C C . ASN B 1 2 ? 118.504 1.564 38.641 1.00 22.43 2 ASN B C 1
ATOM 3861 O O . ASN B 1 2 ? 119.137 2.562 38.294 1.00 25.05 2 ASN B O 1
ATOM 3866 N N . ALA B 1 3 ? 117.282 1.634 39.173 1.00 17.71 3 ALA B N 1
ATOM 3867 C CA . ALA B 1 3 ? 116.628 2.920 39.409 1.00 15.37 3 ALA B CA 1
ATOM 3868 C C . ALA B 1 3 ? 117.043 3.551 40.742 1.00 13.35 3 ALA B C 1
ATOM 3869 O O . ALA B 1 3 ? 116.637 4.683 41.054 1.00 13.51 3 ALA B O 1
ATOM 3871 N N . ASN B 1 4 ? 117.851 2.837 41.526 1.00 14.06 4 ASN B N 1
ATOM 3872 C CA . ASN B 1 4 ? 118.352 3.393 42.782 1.00 12.27 4 ASN B CA 1
ATOM 3873 C C . ASN B 1 4 ? 118.925 4.788 42.518 1.00 10.40 4 ASN B C 1
ATOM 3874 O O . ASN B 1 4 ? 119.772 4.960 41.642 1.00 15.72 4 ASN B O 1
ATOM 3879 N N . LEU B 1 5 ? 118.443 5.778 43.262 1.00 12.38 5 LEU B N 1
ATOM 3880 C CA . LEU B 1 5 ? 118.868 7.167 43.063 1.00 12.19 5 LEU B CA 1
ATOM 3881 C C . LEU B 1 5 ? 120.391 7.293 43.063 1.00 13.14 5 LEU B C 1
ATOM 3882 O O . LEU B 1 5 ? 120.959 8.059 42.286 1.00 12.64 5 LEU B O 1
ATOM 3887 N N . PHE B 1 6 ? 121.054 6.542 43.938 1.00 11.47 6 PHE B N 1
ATOM 3888 C CA . PHE B 1 6 ? 122.512 6.585 43.981 1.00 14.56 6 PHE B CA 1
ATOM 3889 C C . PHE B 1 6 ? 123.118 6.148 42.642 1.00 17.04 6 PHE B C 1
ATOM 3890 O O . PHE B 1 6 ? 124.051 6.778 42.130 1.00 15.24 6 PHE B O 1
ATOM 3898 N N . ALA B 1 7 ? 122.575 5.076 42.078 1.00 12.52 7 ALA B N 1
ATOM 3899 C CA . ALA B 1 7 ? 123.002 4.607 40.764 1.00 17.15 7 ALA B CA 1
ATOM 3900 C C . ALA B 1 7 ? 122.722 5.636 39.676 1.00 15.47 7 ALA B C 1
ATOM 3901 O O . ALA B 1 7 ? 123.558 5.848 38.793 1.00 17.05 7 ALA B O 1
ATOM 3903 N N . ARG B 1 8 ? 121.550 6.272 39.727 1.00 15.05 8 ARG B N 1
ATOM 3904 C CA . ARG B 1 8 ? 121.214 7.259 38.699 1.00 15.40 8 ARG B CA 1
ATOM 3905 C C . ARG B 1 8 ? 122.223 8.395 38.760 1.00 13.50 8 ARG B C 1
ATOM 3906 O O . ARG B 1 8 ? 122.669 8.911 37.734 1.00 17.57 8 ARG B O 1
ATOM 3914 N N . LEU B 1 9 ? 122.590 8.768 39.975 1.00 14.34 9 LEU B N 1
ATOM 3915 C CA . LEU B 1 9 ? 123.497 9.880 40.207 1.00 18.00 9 LEU B CA 1
ATOM 3916 C C . LEU B 1 9 ? 124.922 9.570 39.777 1.00 16.53 9 LEU B C 1
ATOM 3917 O O . LEU B 1 9 ? 125.587 10.407 39.172 1.00 18.07 9 LEU B O 1
ATOM 3922 N N . PHE B 1 10 ? 125.393 8.365 40.084 1.00 13.23 10 PHE B N 1
ATOM 3923 C CA . PHE B 1 10 ? 126.831 8.111 40.015 1.00 16.36 10 PHE B CA 1
ATOM 3924 C C . PHE B 1 10 ? 127.260 6.985 39.073 1.00 17.93 10 PHE B C 1
ATOM 3925 O O . PHE B 1 10 ? 128.453 6.765 38.882 1.00 22.50 10 PHE B O 1
ATOM 3933 N N . ASP B 1 11 ? 126.292 6.287 38.489 1.00 24.87 11 ASP B N 1
ATOM 3934 C CA . ASP B 1 11 ? 126.579 5.164 37.591 1.00 32.17 11 ASP B CA 1
ATOM 3935 C C . ASP B 1 11 ? 127.540 5.520 36.469 1.00 36.17 11 ASP B C 1
ATOM 3936 O O . ASP B 1 11 ? 128.505 4.796 36.210 1.00 41.56 11 ASP B O 1
ATOM 3941 N N . LYS B 1 12 ? 127.257 6.620 35.783 1.00 26.76 12 LYS B N 1
ATOM 3942 C CA . LYS B 1 12 ? 128.050 6.983 34.621 1.00 33.97 12 LYS B CA 1
ATOM 3943 C C . LYS B 1 12 ? 128.612 8.388 34.752 1.00 35.98 12 LYS B C 1
ATOM 3944 O O . LYS B 1 12 ? 127.895 9.381 34.593 1.00 38.04 12 LYS B O 1
ATOM 3950 N N . LEU B 1 13 ? 129.901 8.455 35.070 1.00 24.91 13 LEU B N 1
ATOM 3951 C CA . LEU B 1 13 ? 130.607 9.722 35.174 1.00 25.54 13 LEU B CA 1
ATOM 3952 C C . LEU B 1 13 ? 131.697 9.813 34.111 1.00 30.69 13 LEU B C 1
ATOM 3953 O O . LEU B 1 13 ? 132.591 8.972 34.049 1.00 34.08 13 LEU B O 1
ATOM 3958 N N . ASP B 1 14 ? 131.615 10.833 33.270 1.00 30.63 14 ASP B N 1
ATOM 3959 C CA . ASP B 1 14 ? 132.636 11.046 32.258 1.00 35.81 14 ASP B CA 1
ATOM 3960 C C . ASP B 1 14 ? 133.926 11.500 32.926 1.00 28.03 14 ASP B C 1
ATOM 3961 O O . ASP B 1 14 ? 135.022 11.199 32.455 1.00 31.23 14 ASP B O 1
ATOM 3966 N N . ASP B 1 15 ? 133.778 12.204 34.042 1.00 31.35 15 ASP B N 1
ATOM 3967 C CA . ASP B 1 15 ? 134.886 12.906 34.678 1.00 33.88 15 ASP B CA 1
ATOM 3968 C C . ASP B 1 15 ? 134.770 12.765 36.196 1.00 25.84 15 ASP B C 1
ATOM 3969 O O . ASP B 1 15 ? 134.427 13.719 36.886 1.00 24.93 15 ASP B O 1
ATOM 3974 N N . PRO B 1 16 ? 135.042 11.562 36.721 1.00 23.09 16 PRO B N 1
ATOM 3975 C CA . PRO B 1 16 ? 134.791 11.310 38.144 1.00 22.91 16 PRO B CA 1
ATOM 3976 C C . PRO B 1 16 ? 135.716 12.077 39.092 1.00 21.88 16 PRO B C 1
ATOM 3977 O O . PRO B 1 16 ? 135.384 12.219 40.262 1.00 23.20 16 PRO B O 1
ATOM 3981 N N . HIS B 1 17 ? 136.848 12.574 38.599 1.00 23.79 17 HIS B N 1
ATOM 3982 C CA . HIS B 1 17 ? 137.791 13.259 39.482 1.00 23.45 17 HIS B CA 1
ATOM 3983 C C . HIS B 1 17 ? 137.599 14.774 39.562 1.00 29.72 17 HIS B C 1
ATOM 3984 O O . HIS B 1 17 ? 138.349 15.467 40.254 1.00 27.16 17 HIS B O 1
ATOM 3991 N N . LYS B 1 18 ? 136.573 15.280 38.881 1.00 27.11 18 LYS B N 1
ATOM 3992 C CA . LYS B 1 18 ? 136.204 16.685 39.003 1.00 25.93 18 LYS B CA 1
ATOM 3993 C C . LYS B 1 18 ? 135.581 16.964 40.363 1.00 27.18 18 LYS B C 1
ATOM 3994 O O . LYS B 1 18 ? 135.053 16.064 41.025 1.00 25.31 18 LYS B O 1
ATOM 4000 N N . LEU B 1 19 ? 135.636 18.225 40.770 1.00 25.39 19 LEU B N 1
ATOM 4001 C CA . LEU B 1 19 ? 135.127 18.643 42.063 1.00 25.82 19 LEU B CA 1
ATOM 4002 C C . LEU B 1 19 ? 133.625 18.407 42.203 1.00 25.31 19 LEU B C 1
ATOM 4003 O O . LEU B 1 19 ? 132.854 18.698 41.289 1.00 23.55 19 LEU B O 1
ATOM 4008 N N . ALA B 1 20 ? 133.222 17.873 43.351 1.00 19.25 20 ALA B N 1
ATOM 4009 C CA . ALA B 1 20 ? 131.803 17.777 43.705 1.00 16.56 20 ALA B CA 1
ATOM 4010 C C . ALA B 1 20 ? 131.428 18.743 44.823 1.00 23.36 20 ALA B C 1
ATOM 4011 O O . ALA B 1 20 ? 130.423 19.457 44.733 1.00 27.21 20 ALA B O 1
ATOM 4013 N N . ILE B 1 21 ? 132.220 18.744 45.890 1.00 21.26 21 ILE B N 1
ATOM 4014 C CA . ILE B 1 21 ? 131.914 19.562 47.054 1.00 19.54 21 ILE B CA 1
ATOM 4015 C C . ILE B 1 21 ? 133.151 20.252 47.618 1.00 25.54 21 ILE B C 1
ATOM 4016 O O . ILE B 1 21 ? 134.180 19.616 47.850 1.00 26.35 21 ILE B O 1
ATOM 4021 N N . GLU B 1 22 ? 133.039 21.557 47.831 1.00 26.74 22 GLU B N 1
ATOM 4022 C CA . GLU B 1 22 ? 134.035 22.285 48.603 1.00 26.66 22 GLU B CA 1
ATOM 4023 C C . GLU B 1 22 ? 133.412 22.575 49.962 1.00 26.50 22 GLU B C 1
ATOM 4024 O O . GLU B 1 22 ? 132.308 23.116 50.048 1.00 26.49 22 GLU B O 1
ATOM 4030 N N . THR B 1 23 ? 134.109 22.190 51.024 1.00 24.93 23 THR B N 1
ATOM 4031 C CA . THR B 1 23 ? 133.584 22.370 52.366 1.00 30.49 23 THR B CA 1
ATOM 4032 C C . THR B 1 23 ? 133.785 23.804 52.828 1.00 29.33 23 THR B C 1
ATOM 4033 O O . THR B 1 23 ? 134.512 24.569 52.200 1.00 28.03 23 THR B O 1
ATOM 4037 N N . ALA B 1 24 ? 133.130 24.163 53.926 1.00 29.76 24 ALA B N 1
ATOM 4038 C CA . ALA B 1 24 ? 133.306 25.482 54.516 1.00 29.50 24 ALA B CA 1
ATOM 4039 C C . ALA B 1 24 ? 134.778 25.733 54.838 1.00 31.67 24 ALA B C 1
ATOM 4040 O O . ALA B 1 24 ? 135.250 26.867 54.773 1.00 36.69 24 ALA B O 1
ATOM 4042 N N . ALA B 1 25 ? 135.495 24.668 55.185 1.00 32.45 25 ALA B N 1
ATOM 4043 C CA . ALA B 1 25 ? 136.915 24.771 55.521 1.00 37.56 25 ALA B CA 1
ATOM 4044 C C . ALA B 1 25 ? 137.808 24.829 54.281 1.00 37.35 25 ALA B C 1
ATOM 4045 O O . ALA B 1 25 ? 139.012 25.046 54.392 1.00 35.37 25 ALA B O 1
ATOM 4047 N N . GLY B 1 26 ? 137.219 24.627 53.105 1.00 33.74 26 GLY B N 1
ATOM 4048 C CA . GLY B 1 26 ? 137.952 24.753 51.857 1.00 32.20 26 GLY B CA 1
ATOM 4049 C C . GLY B 1 26 ? 138.530 23.459 51.314 1.00 34.43 26 GLY B C 1
ATOM 4050 O O . GLY B 1 26 ? 139.290 23.473 50.348 1.00 37.07 26 GLY B O 1
ATOM 4051 N N . ASP B 1 27 ? 138.179 22.336 51.931 1.00 36.73 27 ASP B N 1
ATOM 4052 C CA . ASP B 1 27 ? 138.650 21.041 51.454 1.00 36.63 27 ASP B CA 1
ATOM 4053 C C . ASP B 1 27 ? 137.866 20.617 50.217 1.00 35.07 27 ASP B C 1
ATOM 4054 O O . ASP B 1 27 ? 136.661 20.858 50.123 1.00 39.84 27 ASP B O 1
ATOM 4059 N N . LYS B 1 28 ? 138.562 19.997 49.269 1.00 32.76 28 LYS B N 1
ATOM 4060 C CA . LYS B 1 28 ? 137.966 19.632 47.988 1.00 31.58 28 LYS B CA 1
ATOM 4061 C C . LYS B 1 28 ? 137.640 18.146 47.926 1.00 34.19 28 LYS B C 1
ATOM 4062 O O . LYS B 1 28 ? 138.514 17.302 48.125 1.00 36.10 28 LYS B O 1
ATOM 4068 N N . ILE B 1 29 ? 136.382 17.827 47.639 1.00 28.84 29 ILE B N 1
ATOM 4069 C CA . ILE B 1 29 ? 135.964 16.436 47.516 1.00 29.73 29 ILE B CA 1
ATOM 4070 C C . ILE B 1 29 ? 135.439 16.126 46.114 1.00 28.96 29 ILE B C 1
ATOM 4071 O O . ILE B 1 29 ? 134.426 16.672 45.685 1.00 28.65 29 ILE B O 1
ATOM 4076 N N . SER B 1 30 ? 136.131 15.239 45.410 1.00 26.60 30 SER B N 1
ATOM 4077 C CA . SER B 1 30 ? 135.766 14.909 44.038 1.00 23.55 30 SER B CA 1
ATOM 4078 C C . SER B 1 30 ? 134.551 13.995 44.026 1.00 21.46 30 SER B C 1
ATOM 4079 O O . SER B 1 30 ? 134.146 13.479 45.069 1.00 21.38 30 SER B O 1
ATOM 4082 N N . TYR B 1 31 ? 133.983 13.794 42.840 1.00 21.77 31 TYR B N 1
ATOM 4083 C CA . TYR B 1 31 ? 132.883 12.854 42.670 1.00 21.62 31 TYR B CA 1
ATOM 4084 C C . TYR B 1 31 ? 133.337 11.465 43.090 1.00 18.22 31 TYR B C 1
ATOM 4085 O O . TYR B 1 31 ? 132.628 10.756 43.807 1.00 20.15 31 TYR B O 1
ATOM 4094 N N . ALA B 1 32 ? 134.534 11.092 42.654 1.00 21.26 32 ALA B N 1
ATOM 4095 C CA . ALA B 1 32 ? 135.094 9.792 42.989 1.00 20.39 32 ALA B CA 1
ATOM 4096 C C . ALA B 1 32 ? 135.183 9.599 44.500 1.00 21.84 32 ALA B C 1
ATOM 4097 O O . ALA B 1 32 ? 134.835 8.537 45.003 1.00 20.69 32 ALA B O 1
ATOM 4099 N N . GLU B 1 33 ? 135.651 10.616 45.225 1.00 19.65 33 GLU B N 1
ATOM 4100 C CA . GLU B 1 33 ? 135.768 10.487 46.681 1.00 24.38 33 GLU B CA 1
ATOM 4101 C C . GLU B 1 33 ? 134.401 10.465 47.359 1.00 22.40 33 GLU B C 1
ATOM 4102 O O . GLU B 1 33 ? 134.190 9.748 48.338 1.00 20.75 33 GLU B O 1
ATOM 4108 N N . LEU B 1 34 ? 133.478 11.263 46.836 1.00 23.45 34 LEU B N 1
ATOM 4109 C CA . LEU B 1 34 ? 132.118 11.286 47.341 1.00 19.34 34 LEU B CA 1
ATOM 4110 C C . LEU B 1 34 ? 131.509 9.889 47.248 1.00 18.90 34 LEU B C 1
ATOM 4111 O O . LEU B 1 34 ? 130.924 9.390 48.213 1.00 20.16 34 LEU B O 1
ATOM 4116 N N . VAL B 1 35 ? 131.668 9.255 46.089 1.00 17.69 35 VAL B N 1
ATOM 4117 C CA . VAL B 1 35 ? 131.177 7.889 45.902 1.00 13.03 35 VAL B CA 1
ATOM 4118 C C . VAL B 1 35 ? 131.878 6.880 46.831 1.00 17.09 35 VAL B C 1
ATOM 4119 O O . VAL B 1 35 ? 131.235 5.999 47.398 1.00 18.41 35 VAL B O 1
ATOM 4123 N N . ALA B 1 36 ? 133.194 7.002 46.978 1.00 18.41 36 ALA B N 1
ATOM 4124 C CA . ALA B 1 36 ? 133.921 6.092 47.869 1.00 18.70 36 ALA B CA 1
ATOM 4125 C C . ALA B 1 36 ? 133.486 6.239 49.332 1.00 18.18 36 ALA B C 1
ATOM 4126 O O . ALA B 1 36 ? 133.309 5.243 50.035 1.00 19.59 36 ALA B O 1
ATOM 4128 N N . ARG B 1 37 ? 133.320 7.477 49.783 1.00 17.47 37 ARG B N 1
ATOM 4129 C CA . ARG B 1 37 ? 132.799 7.744 51.126 1.00 17.91 37 ARG B CA 1
ATOM 4130 C C . ARG B 1 37 ? 131.432 7.077 51.329 1.00 19.29 37 ARG B C 1
ATOM 4131 O O . ARG B 1 37 ? 131.180 6.432 52.353 1.00 17.70 37 ARG B O 1
ATOM 4139 N N . ALA B 1 38 ? 130.545 7.236 50.352 1.00 15.18 38 ALA B N 1
ATOM 4140 C CA . ALA B 1 38 ? 129.236 6.616 50.437 1.00 14.50 38 ALA B CA 1
ATOM 4141 C C . ALA B 1 38 ? 129.343 5.104 50.537 1.00 16.04 38 ALA B C 1
ATOM 4142 O O . ALA B 1 38 ? 128.562 4.471 51.246 1.00 20.29 38 ALA B O 1
ATOM 4144 N N . GLY B 1 39 ? 130.300 4.526 49.811 1.00 14.84 39 GLY B N 1
ATOM 4145 C CA . GLY B 1 39 ? 130.533 3.093 49.858 1.00 17.73 39 GLY B CA 1
ATOM 4146 C C . GLY B 1 39 ? 130.936 2.634 51.252 1.00 18.69 39 GLY B C 1
ATOM 4147 O O . GLY B 1 39 ? 130.429 1.639 51.769 1.00 18.00 39 GLY B O 1
ATOM 4148 N N . ARG B 1 40 ? 131.851 3.368 51.864 1.00 18.51 40 ARG B N 1
ATOM 4149 C CA . ARG B 1 40 ? 132.320 3.016 53.197 1.00 15.65 40 ARG B CA 1
ATOM 4150 C C . ARG B 1 40 ? 131.187 3.125 54.211 1.00 19.11 40 ARG B C 1
ATOM 4151 O O . ARG B 1 40 ? 130.986 2.225 55.028 1.00 18.34 40 ARG B O 1
ATOM 4159 N N . VAL B 1 41 ? 130.427 4.209 54.131 1.00 16.97 41 VAL B N 1
ATOM 4160 C CA . VAL B 1 41 ? 129.324 4.413 55.068 1.00 16.79 41 VAL B CA 1
ATOM 4161 C C . VAL B 1 41 ? 128.216 3.368 54.848 1.00 16.71 41 VAL B C 1
ATOM 4162 O O . VAL B 1 41 ? 127.655 2.847 55.814 1.00 17.06 41 VAL B O 1
ATOM 4166 N N . ALA B 1 42 ? 127.922 3.053 53.584 1.00 16.43 42 ALA B N 1
ATOM 4167 C CA . ALA B 1 42 ? 126.934 2.025 53.264 1.00 18.88 42 ALA B CA 1
ATOM 4168 C C . ALA B 1 42 ? 127.318 0.677 53.877 1.00 18.46 42 ALA B C 1
ATOM 4169 O O . ALA B 1 42 ? 126.463 -0.061 54.378 1.00 18.45 42 ALA B O 1
ATOM 4171 N N . ASN B 1 43 ? 128.606 0.362 53.851 1.00 21.07 43 ASN B N 1
ATOM 4172 C CA . ASN B 1 43 ? 129.075 -0.877 54.452 1.00 22.49 43 ASN B CA 1
ATOM 4173 C C . ASN B 1 43 ? 128.854 -0.883 55.959 1.00 21.36 43 ASN B C 1
ATOM 4174 O O . ASN B 1 43 ? 128.472 -1.903 56.531 1.00 22.63 43 ASN B O 1
ATOM 4179 N N . VAL B 1 44 ? 129.073 0.262 56.595 1.00 19.36 44 VAL B N 1
ATOM 4180 C CA . VAL B 1 44 ? 128.796 0.390 58.020 1.00 19.00 44 VAL B CA 1
ATOM 4181 C C . VAL B 1 44 ? 127.316 0.187 58.320 1.00 21.24 44 VAL B C 1
ATOM 4182 O O . VAL B 1 44 ? 126.963 -0.512 59.268 1.00 19.27 44 VAL B O 1
ATOM 4186 N N . LEU B 1 45 ? 126.445 0.796 57.519 1.00 16.16 45 LEU B N 1
ATOM 4187 C CA . LEU B 1 45 ? 125.015 0.696 57.797 1.00 15.90 45 LEU B CA 1
ATOM 4188 C C . LEU B 1 45 ? 124.563 -0.759 57.718 1.00 15.85 45 LEU B C 1
ATOM 4189 O O . LEU B 1 45 ? 123.819 -1.248 58.576 1.00 19.75 45 LEU B O 1
ATOM 4194 N N . VAL B 1 46 ? 125.022 -1.453 56.691 1.00 18.31 46 VAL B N 1
ATOM 4195 C CA . VAL B 1 46 ? 124.643 -2.846 56.516 1.00 23.51 46 VAL B CA 1
ATOM 4196 C C . VAL B 1 46 ? 125.225 -3.714 57.634 1.00 23.38 46 VAL B C 1
ATOM 4197 O O . VAL B 1 46 ? 124.572 -4.642 58.110 1.00 25.40 46 VAL B O 1
ATOM 4201 N N . ALA B 1 47 ? 126.441 -3.392 58.061 1.00 19.84 47 ALA B N 1
ATOM 4202 C CA . ALA B 1 47 ? 127.083 -4.097 59.173 1.00 24.19 47 ALA B CA 1
ATOM 4203 C C . ALA B 1 47 ? 126.276 -3.923 60.453 1.00 25.68 47 ALA B C 1
ATOM 4204 O O . ALA B 1 47 ? 126.212 -4.830 61.285 1.00 32.04 47 ALA B O 1
ATOM 4206 N N . ARG B 1 48 ? 125.659 -2.756 60.605 1.00 20.54 48 ARG B N 1
ATOM 4207 C CA . ARG B 1 48 ? 124.878 -2.463 61.799 1.00 22.53 48 ARG B CA 1
ATOM 4208 C C . ARG B 1 48 ? 123.457 -3.003 61.696 1.00 26.55 48 ARG B C 1
ATOM 4209 O O . ARG B 1 48 ? 122.632 -2.759 62.572 1.00 31.17 48 ARG B O 1
ATOM 4217 N N . GLY B 1 49 ? 123.174 -3.722 60.619 1.00 26.54 49 GLY B N 1
ATOM 4218 C CA . GLY B 1 49 ? 121.903 -4.407 60.491 1.00 28.08 49 GLY B CA 1
ATOM 4219 C C . GLY B 1 49 ? 120.874 -3.755 59.590 1.00 28.31 49 GLY B C 1
ATOM 4220 O O . GLY B 1 49 ? 119.723 -4.188 59.570 1.00 23.72 49 GLY B O 1
ATOM 4221 N N . LEU B 1 50 ? 121.265 -2.723 58.846 1.00 21.99 50 LEU B N 1
ATOM 4222 C CA . LEU B 1 50 ? 120.320 -2.099 57.922 1.00 20.69 50 LEU B CA 1
ATOM 4223 C C . LEU B 1 50 ? 119.872 -3.075 56.840 1.00 20.81 50 LEU B C 1
ATOM 4224 O O . LEU B 1 50 ? 120.690 -3.561 56.057 1.00 20.54 50 LEU B O 1
ATOM 4229 N N . GLN B 1 51 ? 118.574 -3.355 56.799 1.00 16.28 51 GLN B N 1
ATOM 4230 C CA A GLN B 1 51 ? 118.017 -4.195 55.749 0.58 21.25 51 GLN B CA 1
ATOM 4231 C CA B GLN B 1 51 ? 117.996 -4.200 55.764 0.42 21.70 51 GLN B CA 1
ATOM 4232 C C . GLN B 1 51 ? 117.374 -3.326 54.675 1.00 22.26 51 GLN B C 1
ATOM 4233 O O . GLN B 1 51 ? 117.048 -2.166 54.914 1.00 20.93 51 GLN B O 1
ATOM 4244 N N . VAL B 1 52 ? 117.198 -3.881 53.484 1.00 24.19 52 VAL B N 1
ATOM 4245 C CA . VAL B 1 52 ? 116.556 -3.119 52.425 1.00 21.26 52 VAL B CA 1
ATOM 4246 C C . VAL B 1 52 ? 115.207 -2.603 52.921 1.00 18.74 52 VAL B C 1
ATOM 4247 O O . VAL B 1 52 ? 114.417 -3.351 53.505 1.00 23.46 52 VAL B O 1
ATOM 4251 N N . GLY B 1 53 ? 114.955 -1.314 52.717 1.00 15.57 53 GLY B N 1
ATOM 4252 C CA . GLY B 1 53 ? 113.697 -0.720 53.126 1.00 15.41 53 GLY B CA 1
ATOM 4253 C C . GLY B 1 53 ? 113.693 -0.163 54.541 1.00 16.35 53 GLY B C 1
ATOM 4254 O O . GLY B 1 53 ? 112.776 0.567 54.905 1.00 17.76 53 GLY B O 1
ATOM 4255 N N . ASP B 1 54 ? 114.699 -0.516 55.342 1.00 15.96 54 ASP B N 1
ATOM 4256 C CA . ASP B 1 54 ? 114.813 0.019 56.702 1.00 15.24 54 ASP B CA 1
ATOM 4257 C C . ASP B 1 54 ? 115.072 1.522 56.655 1.00 15.00 54 ASP B C 1
ATOM 4258 O O . ASP B 1 54 ? 115.724 2.013 55.727 1.00 16.49 54 ASP B O 1
ATOM 4263 N N . ARG B 1 55 ? 114.576 2.244 57.658 1.00 11.67 55 ARG B N 1
ATOM 4264 C CA . ARG B 1 55 ? 114.818 3.680 57.756 1.00 13.61 55 ARG B CA 1
ATOM 4265 C C . ARG B 1 55 ? 116.078 3.998 58.558 1.00 16.38 55 ARG B C 1
ATOM 4266 O O . ARG B 1 55 ? 116.404 3.319 59.531 1.00 14.85 55 ARG B O 1
ATOM 4274 N N . VAL B 1 56 ? 116.764 5.045 58.127 1.00 11.60 56 VAL B N 1
ATOM 4275 C CA . VAL B 1 56 ? 117.840 5.678 58.888 1.00 12.65 56 VAL B CA 1
ATOM 4276 C C . VAL B 1 56 ? 117.359 7.070 59.260 1.00 13.46 56 VAL B C 1
ATOM 4277 O O . VAL B 1 56 ? 117.124 7.898 58.380 1.00 14.29 56 VAL B O 1
ATOM 4281 N N . ALA B 1 57 ? 117.194 7.329 60.558 1.00 11.98 57 ALA B N 1
ATOM 4282 C CA . ALA B 1 57 ? 116.766 8.645 61.017 1.00 15.82 57 ALA B CA 1
ATOM 4283 C C . ALA B 1 57 ? 118.003 9.431 61.414 1.00 18.10 57 ALA B C 1
ATOM 4284 O O . ALA B 1 57 ? 118.814 8.960 62.204 1.00 21.14 57 ALA B O 1
ATOM 4286 N N . ALA B 1 58 ? 118.170 10.615 60.841 1.00 11.80 58 ALA B N 1
ATOM 4287 C CA . ALA B 1 58 ? 119.375 11.390 61.098 1.00 13.13 58 ALA B CA 1
ATOM 4288 C C . ALA B 1 58 ? 119.076 12.793 61.602 1.00 16.12 58 ALA B C 1
ATOM 4289 O O . ALA B 1 58 ? 118.430 13.579 60.906 1.00 14.79 58 ALA B O 1
ATOM 4291 N N . GLN B 1 59 ? 119.547 13.118 62.806 1.00 14.45 59 GLN B N 1
ATOM 4292 C CA . GLN B 1 59 ? 119.522 14.505 63.273 1.00 13.01 59 GLN B CA 1
ATOM 4293 C C . GLN B 1 59 ? 120.966 14.960 63.299 1.00 18.49 59 GLN B C 1
ATOM 4294 O O . GLN B 1 59 ? 121.691 14.711 64.263 1.00 18.21 59 GLN B O 1
ATOM 4300 N N . THR B 1 60 ? 121.384 15.603 62.214 1.00 20.08 60 THR B N 1
ATOM 4301 C CA . THR B 1 60 ? 122.781 15.949 62.027 1.00 19.09 60 THR B CA 1
ATOM 4302 C C . THR B 1 60 ? 122.904 17.391 61.583 1.00 22.76 60 THR B C 1
ATOM 4303 O O . THR B 1 60 ? 122.044 17.905 60.876 1.00 22.76 60 THR B O 1
ATOM 4307 N N . GLU B 1 61 ? 123.968 18.054 62.012 1.00 22.27 61 GLU B N 1
ATOM 4308 C CA . GLU B 1 61 ? 124.255 19.366 61.468 1.00 21.78 61 GLU B CA 1
ATOM 4309 C C . GLU B 1 61 ? 124.911 19.228 60.108 1.00 20.27 61 GLU B C 1
ATOM 4310 O O . GLU B 1 61 ? 125.549 18.219 59.803 1.00 24.17 61 GLU B O 1
ATOM 4316 N N . LYS B 1 62 ? 124.718 20.240 59.278 1.00 23.54 62 LYS B N 1
ATOM 4317 C CA . LYS B 1 62 ? 125.150 20.201 57.894 1.00 26.15 62 LYS B CA 1
ATOM 4318 C C . LYS B 1 62 ? 126.660 20.027 57.750 1.00 25.45 62 LYS B C 1
ATOM 4319 O O . LYS B 1 62 ? 127.445 20.760 58.351 1.00 25.24 62 LYS B O 1
ATOM 4325 N N . SER B 1 63 ? 127.055 19.050 56.942 1.00 19.84 63 SER B N 1
ATOM 4326 C CA . SER B 1 63 ? 128.466 18.773 56.672 1.00 19.29 63 SER B CA 1
ATOM 4327 C C . SER B 1 63 ? 128.500 17.829 55.495 1.00 20.06 63 SER B C 1
ATOM 4328 O O . SER B 1 63 ? 127.463 17.289 55.118 1.00 20.11 63 SER B O 1
ATOM 4331 N N . VAL B 1 64 ? 129.674 17.606 54.907 1.00 18.95 64 VAL B N 1
ATOM 4332 C CA A VAL B 1 64 ? 129.769 16.643 53.819 0.59 16.91 64 VAL B CA 1
ATOM 4333 C CA B VAL B 1 64 ? 129.775 16.641 53.823 0.41 18.62 64 VAL B CA 1
ATOM 4334 C C . VAL B 1 64 ? 129.445 15.246 54.344 1.00 20.57 64 VAL B C 1
ATOM 4335 O O . VAL B 1 64 ? 128.807 14.452 53.658 1.00 17.90 64 VAL B O 1
ATOM 4342 N N . GLU B 1 65 ? 129.864 14.965 55.576 1.00 17.17 65 GLU B N 1
ATOM 4343 C CA . GLU B 1 65 ? 129.569 13.672 56.186 1.00 17.72 65 GLU B CA 1
ATOM 4344 C C . GLU B 1 65 ? 128.066 13.451 56.309 1.00 15.48 65 GLU B C 1
ATOM 4345 O O . GLU B 1 65 ? 127.589 12.337 56.102 1.00 16.53 65 GLU B O 1
ATOM 4351 N N . ALA B 1 66 ? 127.324 14.508 56.633 1.00 15.13 66 ALA B N 1
ATOM 4352 C CA . ALA B 1 66 ? 125.873 14.386 56.771 1.00 13.85 66 ALA B CA 1
ATOM 4353 C C . ALA B 1 66 ? 125.236 14.098 55.409 1.00 15.23 66 ALA B C 1
ATOM 4354 O O . ALA B 1 66 ? 124.304 13.299 55.301 1.00 15.30 66 ALA B O 1
ATOM 4356 N N . LEU B 1 67 ? 125.762 14.726 54.362 1.00 14.79 67 LEU B N 1
ATOM 4357 C CA . LEU B 1 67 ? 125.243 14.494 53.018 1.00 14.23 67 LEU B CA 1
ATOM 4358 C C . LEU B 1 67 ? 125.593 13.084 52.561 1.00 14.64 67 LEU B C 1
ATOM 4359 O O . LEU B 1 67 ? 124.796 12.415 51.909 1.00 15.18 67 LEU B O 1
ATOM 4364 N N . VAL B 1 68 ? 126.787 12.625 52.913 1.00 14.24 68 VAL B N 1
ATOM 4365 C CA . VAL B 1 68 ? 127.196 11.274 52.565 1.00 15.58 68 VAL B CA 1
ATOM 4366 C C . VAL B 1 68 ? 126.303 10.233 53.224 1.00 17.10 68 VAL B C 1
ATOM 4367 O O . VAL B 1 68 ? 125.981 9.216 52.609 1.00 14.61 68 VAL B O 1
ATOM 4371 N N . LEU B 1 69 ? 125.881 10.489 54.465 1.00 13.98 69 LEU B N 1
ATOM 4372 C CA . LEU B 1 69 ? 124.967 9.563 55.130 1.00 15.68 69 LEU B CA 1
ATOM 4373 C C . LEU B 1 69 ? 123.664 9.398 54.341 1.00 12.14 69 LEU B C 1
ATOM 4374 O O . LEU B 1 69 ? 123.146 8.289 54.221 1.00 14.28 69 LEU B O 1
ATOM 4379 N N . TYR B 1 70 ? 123.144 10.500 53.812 1.00 14.10 70 TYR B N 1
ATOM 4380 C CA . TYR B 1 70 ? 121.961 10.455 52.946 1.00 11.69 70 TYR B CA 1
ATOM 4381 C C . TYR B 1 70 ? 122.231 9.566 51.721 1.00 13.15 70 TYR B C 1
ATOM 4382 O O . TYR B 1 70 ? 121.480 8.631 51.442 1.00 13.32 70 TYR B O 1
ATOM 4391 N N . LEU B 1 71 ? 123.316 9.845 51.009 1.00 13.93 71 LEU B N 1
ATOM 4392 C CA . LEU B 1 71 ? 123.663 9.067 49.813 1.00 12.47 71 LEU B CA 1
ATOM 4393 C C . LEU B 1 71 ? 123.864 7.582 50.116 1.00 12.33 71 LEU B C 1
ATOM 4394 O O . LEU B 1 71 ? 123.429 6.716 49.349 1.00 11.89 71 LEU B O 1
ATOM 4399 N N . ALA B 1 72 ? 124.522 7.293 51.238 1.00 12.97 72 ALA B N 1
ATOM 4400 C CA . ALA B 1 72 ? 124.840 5.921 51.621 1.00 16.86 72 ALA B CA 1
ATOM 4401 C C . ALA B 1 72 ? 123.587 5.154 52.006 1.00 12.38 72 ALA B C 1
ATOM 4402 O O . ALA B 1 72 ? 123.441 3.974 51.663 1.00 13.56 72 ALA B O 1
ATOM 4404 N N . THR B 1 73 ? 122.694 5.825 52.731 1.00 13.96 73 THR B N 1
ATOM 4405 C CA . THR B 1 73 ? 121.431 5.218 53.126 1.00 12.53 73 THR B CA 1
ATOM 4406 C C . THR B 1 73 ? 120.667 4.760 51.888 1.00 15.06 73 THR B C 1
ATOM 4407 O O . THR B 1 73 ? 120.210 3.619 51.805 1.00 13.17 73 THR B O 1
ATOM 4411 N N . VAL B 1 74 ? 120.519 5.648 50.918 1.00 13.99 74 VAL B N 1
ATOM 4412 C CA A VAL B 1 74 ? 119.817 5.325 49.681 0.53 13.12 74 VAL B CA 1
ATOM 4413 C CA B VAL B 1 74 ? 119.778 5.264 49.723 0.47 12.98 74 VAL B CA 1
ATOM 4414 C C . VAL B 1 74 ? 120.551 4.206 48.926 1.00 11.62 74 VAL B C 1
ATOM 4415 O O . VAL B 1 74 ? 119.949 3.263 48.412 1.00 14.51 74 VAL B O 1
ATOM 4422 N N . ARG B 1 75 ? 121.873 4.325 48.869 1.00 12.38 75 ARG B N 1
ATOM 4423 C CA . ARG B 1 75 ? 122.697 3.340 48.165 1.00 13.83 75 ARG B CA 1
ATOM 4424 C C . ARG B 1 75 ? 122.505 1.932 48.732 1.00 16.26 75 ARG B C 1
ATOM 4425 O O . ARG B 1 75 ? 122.459 0.948 47.983 1.00 15.44 75 ARG B O 1
ATOM 4433 N N . ALA B 1 76 ? 122.379 1.855 50.057 1.00 13.48 76 ALA B N 1
ATOM 4434 C CA . ALA B 1 76 ? 122.204 0.583 50.777 1.00 15.85 76 ALA B CA 1
ATOM 4435 C C . ALA B 1 76 ? 120.766 0.059 50.738 1.00 20.82 76 ALA B C 1
ATOM 4436 O O . ALA B 1 76 ? 120.443 -0.932 51.393 1.00 18.96 76 ALA B O 1
ATOM 4438 N N . GLY B 1 77 ? 119.907 0.717 49.963 1.00 14.49 77 GLY B N 1
ATOM 4439 C CA . GLY B 1 77 ? 118.532 0.281 49.835 1.00 14.72 77 GLY B CA 1
ATOM 4440 C C . GLY B 1 77 ? 117.646 0.761 50.965 1.00 14.60 77 GLY B C 1
ATOM 4441 O O . GLY B 1 77 ? 116.490 0.362 51.067 1.00 15.59 77 GLY B O 1
ATOM 4442 N N . GLY B 1 78 ? 118.201 1.627 51.808 1.00 15.33 78 GLY B N 1
ATOM 4443 C CA . GLY B 1 78 ? 117.498 2.140 52.970 1.00 13.99 78 GLY B CA 1
ATOM 4444 C C . GLY B 1 78 ? 116.648 3.341 52.619 1.00 13.71 78 GLY B C 1
ATOM 4445 O O . GLY B 1 78 ? 116.588 3.769 51.467 1.00 12.78 78 GLY B O 1
ATOM 4446 N N . VAL B 1 79 ? 115.985 3.882 53.633 1.00 12.80 79 VAL B N 1
ATOM 4447 C CA . VAL B 1 79 ? 115.080 5.004 53.458 1.00 14.38 79 VAL B CA 1
ATOM 4448 C C . VAL B 1 79 ? 115.544 6.122 54.371 1.00 15.37 79 VAL B C 1
ATOM 4449 O O . VAL B 1 79 ? 115.508 5.994 55.598 1.00 13.78 79 VAL B O 1
ATOM 4453 N N . TYR B 1 80 ? 116.001 7.213 53.771 1.00 12.94 80 TYR B N 1
ATOM 4454 C CA . TYR B 1 80 ? 116.595 8.304 54.541 1.00 13.96 80 TYR B CA 1
ATOM 4455 C C . TYR B 1 80 ? 115.546 9.217 55.184 1.00 15.00 80 TYR B C 1
ATOM 4456 O O . TYR B 1 80 ? 114.643 9.710 54.510 1.00 11.57 80 TYR B O 1
ATOM 4465 N N . LEU B 1 81 ? 115.684 9.449 56.489 1.00 11.34 81 LEU B N 1
ATOM 4466 C CA . LEU B 1 81 ? 114.755 10.308 57.234 1.00 10.78 81 LEU B CA 1
ATOM 4467 C C . LEU B 1 81 ? 115.500 11.430 57.964 1.00 9.05 81 LEU B C 1
ATOM 4468 O O . LEU B 1 81 ? 115.983 11.245 59.074 1.00 13.55 81 LEU B O 1
ATOM 4473 N N . PRO B 1 82 ? 115.597 12.610 57.337 1.00 12.07 82 PRO B N 1
ATOM 4474 C CA . PRO B 1 82 ? 116.305 13.731 57.973 1.00 12.83 82 PRO B CA 1
ATOM 4475 C C . PRO B 1 82 ? 115.429 14.405 59.025 1.00 13.08 82 PRO B C 1
ATOM 4476 O O . PRO B 1 82 ? 114.217 14.510 58.842 1.00 12.66 82 PRO B O 1
ATOM 4480 N N . LEU B 1 83 ? 116.040 14.861 60.115 1.00 13.63 83 LEU B N 1
ATOM 4481 C CA . LEU B 1 83 ? 115.278 15.530 61.160 1.00 11.52 83 LEU B CA 1
ATOM 4482 C C . LEU B 1 83 ? 115.906 16.862 61.558 1.00 13.64 83 LEU B C 1
ATOM 4483 O O . LEU B 1 83 ? 117.118 16.954 61.745 1.00 14.40 83 LEU B O 1
ATOM 4488 N N . ASN B 1 84 ? 115.064 17.878 61.692 1.00 13.87 84 ASN B N 1
ATOM 4489 C CA . ASN B 1 84 ? 115.485 19.213 62.120 1.00 15.35 84 ASN B CA 1
ATOM 4490 C C . ASN B 1 84 ? 116.391 19.145 63.346 1.00 18.67 84 ASN B C 1
ATOM 4491 O O . ASN B 1 84 ? 116.084 18.464 64.314 1.00 13.95 84 ASN B O 1
ATOM 4496 N N . THR B 1 85 ? 117.505 19.863 63.313 1.00 15.48 85 THR B N 1
ATOM 4497 C CA . THR B 1 85 ? 118.434 19.822 64.425 1.00 12.55 85 THR B CA 1
ATOM 4498 C C . THR B 1 85 ? 117.888 20.501 65.685 1.00 14.26 85 THR B C 1
ATOM 4499 O O . THR B 1 85 ? 118.459 20.363 66.762 1.00 19.61 85 THR B O 1
ATOM 4503 N N . ALA B 1 86 ? 116.800 21.251 65.554 1.00 17.58 86 ALA B N 1
ATOM 4504 C CA . ALA B 1 86 ? 116.245 21.926 66.730 1.00 17.90 86 ALA B CA 1
ATOM 4505 C C . ALA B 1 86 ? 115.320 21.040 67.575 1.00 18.03 86 ALA B C 1
ATOM 4506 O O . ALA B 1 86 ? 114.973 21.413 68.704 1.00 18.81 86 ALA B O 1
ATOM 4508 N N . TYR B 1 87 ? 114.940 19.869 67.064 1.00 18.59 87 TYR B N 1
ATOM 4509 C CA . TYR B 1 87 ? 114.036 18.988 67.819 1.00 15.33 87 TYR B CA 1
ATOM 4510 C C . TYR B 1 87 ? 114.619 18.508 69.139 1.00 13.90 87 TYR B C 1
ATOM 4511 O O . TYR B 1 87 ? 115.756 18.018 69.210 1.00 15.62 87 TYR B O 1
ATOM 4520 N N . THR B 1 88 ? 113.811 18.629 70.187 1.00 15.49 88 THR B N 1
ATOM 4521 C CA . THR B 1 88 ? 114.153 18.106 71.489 1.00 15.14 88 THR B CA 1
ATOM 4522 C C . THR B 1 88 ? 114.063 16.583 71.460 1.00 17.08 88 THR B C 1
ATOM 4523 O O . THR B 1 88 ? 113.567 16.001 70.491 1.00 16.98 88 THR B O 1
ATOM 4527 N N . LEU B 1 89 ? 114.517 15.938 72.532 1.00 16.11 89 LEU B N 1
ATOM 4528 C CA . LEU B 1 89 ? 114.459 14.480 72.606 1.00 17.86 89 LEU B CA 1
ATOM 4529 C C . LEU B 1 89 ? 113.007 14.016 72.516 1.00 22.09 89 LEU B C 1
ATOM 4530 O O . LEU B 1 89 ? 112.712 13.027 71.852 1.00 18.82 89 LEU B O 1
ATOM 4535 N N . HIS B 1 90 ? 112.114 14.727 73.202 1.00 18.21 90 HIS B N 1
ATOM 4536 C CA . HIS B 1 90 ? 110.699 14.374 73.186 1.00 18.21 90 HIS B CA 1
ATOM 4537 C C . HIS B 1 90 ? 110.133 14.510 71.778 1.00 20.41 90 HIS B C 1
ATOM 4538 O O . HIS B 1 90 ? 109.341 13.685 71.336 1.00 17.57 90 HIS B O 1
ATOM 4545 N N . GLU B 1 91 ? 110.532 15.571 71.085 1.00 15.62 91 GLU B N 1
ATOM 4546 C CA . GLU B 1 91 ? 110.107 15.778 69.707 1.00 16.97 91 GLU B CA 1
ATOM 4547 C C . GLU B 1 91 ? 110.663 14.696 68.776 1.00 19.48 91 GLU B C 1
ATOM 4548 O O . GLU B 1 91 ? 109.948 14.198 67.907 1.00 19.33 91 GLU B O 1
ATOM 4554 N N . LEU B 1 92 ? 111.917 14.300 68.980 1.00 14.73 92 LEU B N 1
ATOM 4555 C CA . LEU B 1 92 ? 112.503 13.209 68.193 1.00 19.37 92 LEU B CA 1
ATOM 4556 C C . LEU B 1 92 ? 111.744 11.909 68.429 1.00 21.44 92 LEU B C 1
ATOM 4557 O O . LEU B 1 92 ? 111.585 11.090 67.520 1.00 19.65 92 LEU B O 1
ATOM 4562 N N . ASP B 1 93 ? 111.283 11.720 69.660 1.00 16.79 93 ASP B N 1
ATOM 4563 C CA . ASP B 1 93 ? 110.599 10.492 70.033 1.00 19.63 93 ASP B CA 1
ATOM 4564 C C . ASP B 1 93 ? 109.393 10.256 69.119 1.00 16.00 93 ASP B C 1
ATOM 4565 O O . ASP B 1 93 ? 109.108 9.117 68.733 1.00 21.65 93 ASP B O 1
ATOM 4570 N N . TYR B 1 94 ? 108.702 11.328 68.754 1.00 16.56 94 TYR B N 1
ATOM 4571 C CA . TYR B 1 94 ? 107.526 11.195 67.901 1.00 13.69 94 TYR B CA 1
ATOM 4572 C C . TYR B 1 94 ? 107.914 10.564 66.569 1.00 16.35 94 TYR B C 1
ATOM 4573 O O . TYR B 1 94 ? 107.293 9.603 66.117 1.00 17.34 94 TYR B O 1
ATOM 4582 N N . PHE B 1 95 ? 108.954 11.107 65.950 1.00 15.68 95 PHE B N 1
ATOM 4583 C CA . PHE B 1 95 ? 109.362 10.652 64.622 1.00 15.66 95 PHE B CA 1
ATOM 4584 C C . PHE B 1 95 ? 109.983 9.266 64.666 1.00 16.84 95 PHE B C 1
ATOM 4585 O O . PHE B 1 95 ? 109.755 8.431 63.786 1.00 15.78 95 PHE B O 1
ATOM 4593 N N . ILE B 1 96 ? 110.767 9.004 65.697 1.00 15.84 96 ILE B N 1
ATOM 4594 C CA . ILE B 1 96 ? 111.385 7.690 65.819 1.00 14.97 96 ILE B CA 1
ATOM 4595 C C . ILE B 1 96 ? 110.326 6.614 66.046 1.00 18.02 96 ILE B C 1
ATOM 4596 O O . ILE B 1 96 ? 110.381 5.540 65.457 1.00 15.39 96 ILE B O 1
ATOM 4601 N N . THR B 1 97 ? 109.338 6.927 66.873 1.00 16.89 97 THR B N 1
ATOM 4602 C CA . THR B 1 97 ? 108.245 5.996 67.117 1.00 19.36 97 THR B CA 1
ATOM 4603 C C . THR B 1 97 ? 107.423 5.752 65.844 1.00 18.23 97 THR B C 1
ATOM 4604 O O . THR B 1 97 ? 107.066 4.614 65.536 1.00 17.50 97 THR B O 1
ATOM 4608 N N . ASP B 1 98 ? 107.132 6.816 65.107 1.00 19.46 98 ASP B N 1
ATOM 4609 C CA . ASP B 1 98 ? 106.312 6.684 63.905 1.00 16.06 98 ASP B CA 1
ATOM 4610 C C . ASP B 1 98 ? 107.039 5.914 62.805 1.00 19.32 98 ASP B C 1
ATOM 4611 O O . ASP B 1 98 ? 106.461 5.034 62.152 1.00 17.02 98 ASP B O 1
ATOM 4616 N N . ALA B 1 99 ? 108.304 6.257 62.592 1.00 12.72 99 ALA B N 1
ATOM 4617 C CA . ALA B 1 99 ? 109.057 5.694 61.463 1.00 15.65 99 ALA B CA 1
ATOM 4618 C C . ALA B 1 99 ? 109.736 4.345 61.751 1.00 18.03 99 ALA B C 1
ATOM 4619 O O . ALA B 1 99 ? 110.075 3.603 60.824 1.00 16.73 99 ALA B O 1
ATOM 4621 N N . GLU B 1 100 ? 109.933 4.036 63.031 1.00 15.61 100 GLU B N 1
ATOM 4622 C CA . GLU B 1 100 ? 110.637 2.823 63.448 1.00 18.22 100 GLU B CA 1
ATOM 4623 C C . GLU B 1 100 ? 111.916 2.553 62.644 1.00 20.61 100 GLU B C 1
ATOM 4624 O O . GLU B 1 100 ? 112.062 1.499 62.013 1.00 17.66 100 GLU B O 1
ATOM 4630 N N . PRO B 1 101 ? 112.862 3.504 62.683 1.00 14.70 101 PRO B N 1
ATOM 4631 C CA . PRO B 1 101 ? 114.144 3.321 62.009 1.00 13.78 101 PRO B CA 1
ATOM 4632 C C . PRO B 1 101 ? 114.960 2.207 62.638 1.00 16.46 101 PRO B C 1
ATOM 4633 O O . PRO B 1 101 ? 114.797 1.894 63.825 1.00 20.95 101 PRO B O 1
ATOM 4637 N N . LYS B 1 102 ? 115.850 1.633 61.839 1.00 15.48 102 LYS B N 1
ATOM 4638 C CA . LYS B 1 102 ? 116.743 0.583 62.291 1.00 18.27 102 LYS B CA 1
ATOM 4639 C C . LYS B 1 102 ? 117.997 1.222 62.853 1.00 19.82 102 LYS B C 1
ATOM 4640 O O . LYS B 1 102 ? 118.624 0.682 63.761 1.00 19.15 102 LYS B O 1
ATOM 4646 N N . ILE B 1 103 ? 118.348 2.383 62.301 1.00 20.90 103 ILE B N 1
ATOM 4647 C CA . ILE B 1 103 ? 119.544 3.117 62.694 1.00 15.57 103 ILE B CA 1
ATOM 4648 C C . ILE B 1 103 ? 119.175 4.571 62.949 1.00 15.49 103 ILE B C 1
ATOM 4649 O O . ILE B 1 103 ? 118.465 5.179 62.152 1.00 15.68 103 ILE B O 1
ATOM 4654 N N . VAL B 1 104 ? 119.618 5.117 64.080 1.00 16.07 104 VAL B N 1
ATOM 4655 C CA . VAL B 1 104 ? 119.445 6.534 64.362 1.00 16.19 104 VAL B CA 1
ATOM 4656 C C . VAL B 1 104 ? 120.826 7.172 64.456 1.00 18.12 104 VAL B C 1
ATOM 4657 O O . VAL B 1 104 ? 121.704 6.669 65.170 1.00 22.49 104 VAL B O 1
ATOM 4661 N N . VAL B 1 105 ? 121.018 8.276 63.738 1.00 15.62 105 VAL B N 1
ATOM 4662 C CA . VAL B 1 105 ? 122.291 8.989 63.781 1.00 15.15 105 VAL B CA 1
ATOM 4663 C C . VAL B 1 105 ? 122.059 10.348 64.425 1.00 18.97 105 VAL B C 1
ATOM 4664 O O . VAL B 1 105 ? 121.173 11.091 64.016 1.00 21.79 105 VAL B O 1
ATOM 4668 N N . CYS B 1 106 ? 122.840 10.661 65.457 1.00 18.19 106 CYS B N 1
ATOM 4669 C CA . CYS B 1 106 ? 122.631 11.895 66.207 1.00 15.92 106 CYS B CA 1
ATOM 4670 C C . CYS B 1 106 ? 123.952 12.533 66.611 1.00 17.36 106 CYS B C 1
ATOM 4671 O O . CYS B 1 106 ? 125.021 11.941 66.424 1.00 20.86 106 CYS B O 1
ATOM 4674 N N . ASP B 1 107 ? 123.876 13.735 67.174 1.00 17.84 107 ASP B N 1
ATOM 4675 C CA . ASP B 1 107 ? 125.066 14.404 67.689 1.00 24.26 107 ASP B CA 1
ATOM 4676 C C . ASP B 1 107 ? 125.625 13.609 68.870 1.00 21.71 107 ASP B C 1
ATOM 4677 O O . ASP B 1 107 ? 124.867 13.060 69.664 1.00 24.75 107 ASP B O 1
ATOM 4682 N N . PRO B 1 108 ? 126.956 13.523 68.981 1.00 24.29 108 PRO B N 1
ATOM 4683 C CA . PRO B 1 108 ? 127.549 12.753 70.079 1.00 27.56 108 PRO B CA 1
ATOM 4684 C C . PRO B 1 108 ? 127.001 13.149 71.456 1.00 30.55 108 PRO B C 1
ATOM 4685 O O . PRO B 1 108 ? 126.935 12.305 72.350 1.00 30.99 108 PRO B O 1
ATOM 4689 N N . SER B 1 109 ? 126.596 14.407 71.610 1.00 28.09 109 SER B N 1
ATOM 4690 C CA . SER B 1 109 ? 126.098 14.909 72.892 1.00 32.50 109 SER B CA 1
ATOM 4691 C C . SER B 1 109 ? 124.774 14.271 73.310 1.00 32.14 109 SER B C 1
ATOM 4692 O O . SER B 1 109 ? 124.409 14.286 74.490 1.00 31.80 109 SER B O 1
ATOM 4695 N N . LYS B 1 110 ? 124.048 13.723 72.344 1.00 25.01 110 LYS B N 1
ATOM 4696 C CA . LYS B 1 110 ? 122.735 13.159 72.622 1.00 21.94 110 LYS B CA 1
ATOM 4697 C C . LYS B 1 110 ? 122.778 11.640 72.618 1.00 25.53 110 LYS B C 1
ATOM 4698 O O . LYS B 1 110 ? 121.758 10.984 72.825 1.00 30.15 110 LYS B O 1
ATOM 4704 N N . ARG B 1 111 ? 123.962 11.077 72.389 1.00 22.55 111 ARG B N 1
ATOM 4705 C CA . ARG B 1 111 ? 124.081 9.632 72.227 1.00 22.03 111 ARG B CA 1
ATOM 4706 C C . ARG B 1 111 ? 123.352 8.850 73.313 1.00 24.25 111 ARG B C 1
ATOM 4707 O O . ARG B 1 111 ? 122.471 8.046 73.021 1.00 29.39 111 ARG B O 1
ATOM 4715 N N . ASP B 1 112 ? 123.732 9.072 74.564 1.00 25.12 112 ASP B N 1
ATOM 4716 C CA . ASP B 1 112 ? 123.168 8.298 75.661 1.00 33.13 112 ASP B CA 1
ATOM 4717 C C . ASP B 1 112 ? 121.677 8.585 75.849 1.00 31.42 112 ASP B C 1
ATOM 4718 O O . ASP B 1 112 ? 120.909 7.691 76.203 1.00 33.85 112 ASP B O 1
ATOM 4723 N N . GLY B 1 113 ? 121.272 9.825 75.598 1.00 28.39 113 GLY B N 1
ATOM 4724 C CA . GLY B 1 113 ? 119.866 10.193 75.673 1.00 32.53 113 GLY B CA 1
ATOM 4725 C C . GLY B 1 113 ? 119.032 9.627 74.531 1.00 35.29 113 GLY B C 1
ATOM 4726 O O . GLY B 1 113 ? 117.895 9.197 74.734 1.00 48.74 113 GLY B O 1
ATOM 4727 N N . ILE B 1 114 ? 119.596 9.628 73.328 1.00 32.00 114 ILE B N 1
ATOM 4728 C CA . ILE B 1 114 ? 118.899 9.157 72.127 1.00 39.07 114 ILE B CA 1
ATOM 4729 C C . ILE B 1 114 ? 118.926 7.634 72.007 1.00 47.40 114 ILE B C 1
ATOM 4730 O O . ILE B 1 114 ? 117.983 7.029 71.502 1.00 42.70 114 ILE B O 1
ATOM 4735 N N . ALA B 1 115 ? 120.001 7.018 72.489 1.00 47.95 115 ALA B N 1
ATOM 4736 C CA . ALA B 1 115 ? 120.087 5.562 72.528 1.00 44.25 115 ALA B CA 1
ATOM 4737 C C . ALA B 1 115 ? 118.921 4.983 73.329 1.00 37.60 115 ALA B C 1
ATOM 4738 O O . ALA B 1 115 ? 118.384 3.930 72.995 1.00 43.77 115 ALA B O 1
ATOM 4740 N N . ALA B 1 116 ? 118.526 5.685 74.383 1.00 25.95 116 ALA B N 1
ATOM 4741 C CA . ALA B 1 116 ? 117.374 5.272 75.197 1.00 34.14 116 ALA B CA 1
ATOM 4742 C C . ALA B 1 116 ? 116.038 5.272 74.433 1.00 40.06 116 ALA B C 1
ATOM 4743 O O . ALA B 1 116 ? 115.217 4.365 74.588 1.00 43.22 116 ALA B O 1
ATOM 4745 N N . ILE B 1 117 ? 115.818 6.299 73.620 1.00 38.69 117 ILE B N 1
ATOM 4746 C CA . ILE B 1 117 ? 114.620 6.375 72.791 1.00 33.41 117 ILE B CA 1
ATOM 4747 C C . ILE B 1 117 ? 114.705 5.363 71.643 1.00 26.76 117 ILE B C 1
ATOM 4748 O O . ILE B 1 117 ? 113.704 4.771 71.233 1.00 25.72 117 ILE B O 1
ATOM 4753 N N . ALA B 1 118 ? 115.915 5.151 71.145 1.00 27.52 118 ALA B N 1
ATOM 4754 C CA . ALA B 1 118 ? 116.136 4.228 70.042 1.00 28.53 118 ALA B CA 1
ATOM 4755 C C . ALA B 1 118 ? 115.797 2.800 70.435 1.00 29.48 118 ALA B C 1
ATOM 4756 O O . ALA B 1 118 ? 115.273 2.036 69.626 1.00 27.32 118 ALA B O 1
ATOM 4758 N N . ALA B 1 119 ? 116.098 2.443 71.682 1.00 28.79 119 ALA B N 1
ATOM 4759 C CA . ALA B 1 119 ? 115.879 1.085 72.162 1.00 34.04 119 ALA B CA 1
ATOM 4760 C C . ALA B 1 119 ? 114.417 0.683 72.043 1.00 30.72 119 ALA B C 1
ATOM 4761 O O . ALA B 1 119 ? 114.108 -0.473 71.746 1.00 36.36 119 ALA B O 1
ATOM 4763 N N . LYS B 1 120 ? 113.524 1.643 72.269 1.00 26.53 120 LYS B N 1
ATOM 4764 C CA . LYS B 1 120 ? 112.087 1.389 72.213 1.00 30.74 120 LYS B CA 1
ATOM 4765 C C . LYS B 1 120 ? 111.635 0.806 70.869 1.00 34.36 120 LYS B C 1
ATOM 4766 O O . LYS B 1 120 ? 110.676 0.037 70.820 1.00 37.25 120 LYS B O 1
ATOM 4772 N N . VAL B 1 121 ? 112.319 1.166 69.785 1.00 31.22 121 VAL B N 1
ATOM 4773 C CA . VAL B 1 121 ? 111.970 0.637 68.460 1.00 27.82 121 VAL B CA 1
ATOM 4774 C C . VAL B 1 121 ? 113.003 -0.352 67.934 1.00 27.11 121 VAL B C 1
ATOM 4775 O O . VAL B 1 121 ? 112.894 -0.847 66.812 1.00 28.33 121 VAL B O 1
ATOM 4779 N N . GLY B 1 122 ? 114.004 -0.640 68.755 1.00 28.53 122 GLY B N 1
ATOM 4780 C CA . GLY B 1 122 ? 115.018 -1.617 68.410 1.00 34.92 122 GLY B CA 1
ATOM 4781 C C . GLY B 1 122 ? 116.084 -1.057 67.490 1.00 27.98 122 GLY B C 1
ATOM 4782 O O . GLY B 1 122 ? 116.715 -1.803 66.744 1.00 30.43 122 GLY B O 1
ATOM 4783 N N . ALA B 1 123 ? 116.285 0.257 67.546 1.00 25.41 123 ALA B N 1
ATOM 4784 C CA . ALA B 1 123 ? 117.274 0.915 66.695 1.00 22.90 123 ALA B CA 1
ATOM 4785 C C . ALA B 1 123 ? 118.653 0.996 67.345 1.00 25.32 123 ALA B C 1
ATOM 4786 O O . ALA B 1 123 ? 118.785 1.113 68.567 1.00 24.66 123 ALA B O 1
ATOM 4788 N N . THR B 1 124 ? 119.668 0.925 66.495 1.00 23.89 124 THR B N 1
ATOM 4789 C CA . THR B 1 124 ? 121.061 1.064 66.874 1.00 24.18 124 THR B CA 1
ATOM 4790 C C . THR B 1 124 ? 121.432 2.519 66.666 1.00 25.20 124 THR B C 1
ATOM 4791 O O . THR B 1 124 ? 120.989 3.126 65.696 1.00 22.57 124 THR B O 1
ATOM 4795 N N . VAL B 1 125 ? 122.232 3.083 67.565 1.00 20.90 125 VAL B N 1
ATOM 4796 C CA . VAL B 1 125 ? 122.633 4.487 67.444 1.00 18.28 125 VAL B CA 1
ATOM 4797 C C . VAL B 1 125 ? 124.089 4.652 66.997 1.00 22.50 125 VAL B C 1
ATOM 4798 O O . VAL B 1 125 ? 124.977 3.938 67.466 1.00 24.27 125 VAL B O 1
ATOM 4802 N N . GLU B 1 126 ? 124.320 5.578 66.070 1.00 19.17 126 GLU B N 1
ATOM 4803 C CA . GLU B 1 126 ? 125.668 6.007 65.712 1.00 23.92 126 GLU B CA 1
ATOM 4804 C C . GLU B 1 126 ? 125.709 7.521 65.824 1.00 21.37 126 GLU B C 1
ATOM 4805 O O . GLU B 1 126 ? 124.664 8.176 65.803 1.00 22.17 126 GLU B O 1
ATOM 4811 N N . THR B 1 127 ? 126.903 8.087 65.966 1.00 21.02 127 THR B N 1
ATOM 4812 C CA . THR B 1 127 ? 126.997 9.528 66.155 1.00 20.76 127 THR B CA 1
ATOM 4813 C C . THR B 1 127 ? 127.757 10.223 65.032 1.00 17.32 127 THR B C 1
ATOM 4814 O O . THR B 1 127 ? 128.632 9.636 64.399 1.00 18.82 127 THR B O 1
ATOM 4818 N N . LEU B 1 128 ? 127.397 11.481 64.806 1.00 22.41 128 LEU B N 1
ATOM 4819 C CA . LEU B 1 128 ? 128.031 12.320 63.804 1.00 21.36 128 LEU B CA 1
ATOM 4820 C C . LEU B 1 128 ? 127.831 13.766 64.208 1.00 20.38 128 LEU B C 1
ATOM 4821 O O . LEU B 1 128 ? 126.695 14.254 64.279 1.00 18.88 128 LEU B O 1
ATOM 4826 N N . GLY B 1 129 ? 128.934 14.456 64.484 1.00 24.21 129 GLY B N 1
ATOM 4827 C CA . GLY B 1 129 ? 128.858 15.816 64.974 1.00 27.36 129 GLY B CA 1
ATOM 4828 C C . GLY B 1 129 ? 129.026 16.825 63.862 1.00 25.34 129 GLY B C 1
ATOM 4829 O O . GLY B 1 129 ? 129.262 16.448 62.716 1.00 23.18 129 GLY B O 1
ATOM 4830 N N . PRO B 1 130 ? 128.912 18.114 64.200 1.00 23.91 130 PRO B N 1
ATOM 4831 C CA . PRO B 1 130 ? 128.987 19.200 63.219 1.00 27.44 130 PRO B CA 1
ATOM 4832 C C . PRO B 1 130 ? 130.349 19.239 62.528 1.00 30.01 130 PRO B C 1
ATOM 4833 O O . PRO B 1 130 ? 130.462 19.795 61.434 1.00 32.16 130 PRO B O 1
ATOM 4837 N N . ASP B 1 131 ? 131.362 18.648 63.156 1.00 23.44 131 ASP B N 1
ATOM 4838 C CA . ASP B 1 131 ? 132.701 18.607 62.580 1.00 27.39 131 ASP B CA 1
ATOM 4839 C C . ASP B 1 131 ? 132.944 17.352 61.742 1.00 31.25 131 ASP B C 1
ATOM 4840 O O . ASP B 1 131 ? 134.060 17.113 61.281 1.00 33.40 131 ASP B O 1
ATOM 4845 N N . GLY B 1 132 ? 131.900 16.553 61.549 1.00 24.24 132 GLY B N 1
ATOM 4846 C CA . GLY B 1 132 ? 132.015 15.350 60.739 1.00 25.44 132 GLY B CA 1
ATOM 4847 C C . GLY B 1 132 ? 132.630 14.171 61.470 1.00 24.60 132 GLY B C 1
ATOM 4848 O O . GLY B 1 132 ? 132.926 13.137 60.863 1.00 25.05 132 GLY B O 1
ATOM 4849 N N . ARG B 1 133 ? 132.827 14.328 62.778 1.00 25.64 133 ARG B N 1
ATOM 4850 C CA . ARG B 1 133 ? 133.404 13.272 63.609 1.00 22.22 133 ARG B CA 1
ATOM 4851 C C . ARG B 1 133 ? 132.334 12.536 64.409 1.00 24.30 133 ARG B C 1
ATOM 4852 O O . ARG B 1 133 ? 131.234 13.050 64.601 1.00 25.04 133 ARG B O 1
ATOM 4860 N N . GLY B 1 134 ? 132.661 11.331 64.869 1.00 25.03 134 GLY B N 1
ATOM 4861 C CA . GLY B 1 134 ? 131.716 10.533 65.633 1.00 24.29 134 GLY B CA 1
ATOM 4862 C C . GLY B 1 134 ? 131.888 9.053 65.380 1.00 22.36 134 GLY B C 1
ATOM 4863 O O . GLY B 1 134 ? 132.771 8.650 64.630 1.00 24.24 134 GLY B O 1
ATOM 4864 N N . SER B 1 135 ? 131.038 8.231 65.989 1.00 23.40 135 SER B N 1
ATOM 4865 C CA . SER B 1 135 ? 131.166 6.786 65.830 1.00 23.21 135 SER B CA 1
ATOM 4866 C C . SER B 1 135 ? 130.901 6.334 64.387 1.00 24.64 135 SER B C 1
ATOM 4867 O O . SER B 1 135 ? 131.509 5.379 63.916 1.00 23.58 135 SER B O 1
ATOM 4870 N N . LEU B 1 136 ? 129.997 7.021 63.694 1.00 23.63 136 LEU B N 1
ATOM 4871 C CA . LEU B 1 136 ? 129.707 6.699 62.300 1.00 21.43 136 LEU B CA 1
ATOM 4872 C C . LEU B 1 136 ? 130.979 6.851 61.471 1.00 20.13 136 LEU B C 1
ATOM 4873 O O . LEU B 1 136 ? 131.362 5.963 60.717 1.00 20.04 136 LEU B O 1
ATOM 4878 N N . THR B 1 137 ? 131.636 7.990 61.642 1.00 19.36 137 THR B N 1
ATOM 4879 C CA . THR B 1 137 ? 132.882 8.283 60.952 1.00 21.40 137 THR B CA 1
ATOM 4880 C C . THR B 1 137 ? 134.006 7.306 61.319 1.00 20.68 137 THR B C 1
ATOM 4881 O O . THR B 1 137 ? 134.756 6.842 60.454 1.00 20.35 137 THR B O 1
ATOM 4885 N N . ASP B 1 138 ? 134.128 6.998 62.606 1.00 21.41 138 ASP B N 1
ATOM 4886 C CA . ASP B 1 138 ? 135.141 6.036 63.047 1.00 28.49 138 ASP B CA 1
ATOM 4887 C C . ASP B 1 138 ? 134.926 4.674 62.389 1.00 29.46 138 ASP B C 1
ATOM 4888 O O . ASP B 1 138 ? 135.871 4.046 61.908 1.00 22.40 138 ASP B O 1
ATOM 4893 N N . ALA B 1 139 ? 133.678 4.217 62.350 1.00 28.54 139 ALA B N 1
ATOM 4894 C CA . ALA B 1 139 ? 133.390 2.929 61.728 1.00 26.46 139 ALA B CA 1
ATOM 4895 C C . ALA B 1 139 ? 133.673 2.962 60.224 1.00 20.76 139 ALA B C 1
ATOM 4896 O O . ALA B 1 139 ? 134.258 2.028 59.663 1.00 21.75 139 ALA B O 1
ATOM 4898 N N . ALA B 1 140 ? 133.268 4.043 59.569 1.00 21.37 140 ALA B N 1
ATOM 4899 C CA . ALA B 1 140 ? 133.474 4.152 58.125 1.00 19.98 140 ALA B CA 1
ATOM 4900 C C . ALA B 1 140 ? 134.957 4.210 57.752 1.00 23.31 140 ALA B C 1
ATOM 4901 O O . ALA B 1 140 ? 135.343 3.840 56.644 1.00 23.00 140 ALA B O 1
ATOM 4903 N N . ALA B 1 141 ? 135.787 4.660 58.688 1.00 21.11 141 ALA B N 1
ATOM 4904 C CA . ALA B 1 141 ? 137.211 4.842 58.421 1.00 25.08 141 ALA B CA 1
ATOM 4905 C C . ALA B 1 141 ? 137.902 3.518 58.149 1.00 28.80 141 ALA B C 1
ATOM 4906 O O . ALA B 1 141 ? 138.919 3.471 57.456 1.00 31.49 141 ALA B O 1
ATOM 4908 N N . GLY B 1 142 ? 137.343 2.438 58.683 1.00 26.77 142 GLY B N 1
ATOM 4909 C CA . GLY B 1 142 ? 137.899 1.117 58.466 1.00 26.66 142 GLY B CA 1
ATOM 4910 C C . GLY B 1 142 ? 137.109 0.254 57.502 1.00 23.57 142 GLY B C 1
ATOM 4911 O O . GLY B 1 142 ? 137.362 -0.941 57.377 1.00 23.99 142 GLY B O 1
ATOM 4912 N N . ALA B 1 143 ? 136.149 0.856 56.806 1.00 20.84 143 ALA B N 1
ATOM 4913 C CA . ALA B 1 143 ? 135.292 0.108 55.899 1.00 20.73 143 ALA B CA 1
ATOM 4914 C C . ALA B 1 143 ? 135.876 0.091 54.498 1.00 20.88 143 ALA B C 1
ATOM 4915 O O . ALA B 1 143 ? 136.644 0.978 54.129 1.00 22.72 143 ALA B O 1
ATOM 4917 N N . SER B 1 144 ? 135.491 -0.918 53.727 1.00 18.62 144 SER B N 1
ATOM 4918 C CA . SER B 1 144 ? 135.854 -1.014 52.317 1.00 17.55 144 SER B CA 1
ATOM 4919 C C . SER B 1 144 ? 135.060 0.008 51.519 1.00 21.59 144 SER B C 1
ATOM 4920 O O . SER B 1 144 ? 133.939 0.355 51.897 1.00 20.65 144 SER B O 1
ATOM 4923 N N . GLU B 1 145 ? 135.647 0.499 50.427 1.00 21.74 145 GLU B N 1
ATOM 4924 C CA . GLU B 1 145 ? 134.974 1.463 49.560 1.00 24.32 145 GLU B CA 1
ATOM 4925 C C . GLU B 1 145 ? 133.955 0.755 48.671 1.00 23.55 145 GLU B C 1
ATOM 4926 O O . GLU B 1 145 ? 132.984 1.363 48.226 1.00 23.24 145 GLU B O 1
ATOM 4932 N N . ALA B 1 146 ? 134.181 -0.536 48.432 1.00 23.71 146 ALA B N 1
ATOM 4933 C CA . ALA B 1 146 ? 133.355 -1.315 47.513 1.00 23.68 146 ALA B CA 1
ATOM 4934 C C . ALA B 1 146 ? 131.985 -1.645 48.093 1.00 20.77 146 ALA B C 1
ATOM 4935 O O . ALA B 1 146 ? 131.871 -2.229 49.173 1.00 23.13 146 ALA B O 1
ATOM 4937 N N . PHE B 1 147 ? 130.943 -1.272 47.362 1.00 21.24 147 PHE B N 1
ATOM 4938 C CA . PHE B 1 147 ? 129.595 -1.599 47.777 1.00 21.56 147 PHE B CA 1
ATOM 4939 C C . PHE B 1 147 ? 128.720 -1.788 46.548 1.00 19.53 147 PHE B C 1
ATOM 4940 O O . PHE B 1 147 ? 128.626 -0.902 45.707 1.00 21.18 147 PHE B O 1
ATOM 4948 N N . ALA B 1 148 ? 128.080 -2.947 46.460 1.00 20.51 148 ALA B N 1
ATOM 4949 C CA . ALA B 1 148 ? 127.186 -3.239 45.353 1.00 19.37 148 ALA B CA 1
ATOM 4950 C C . ALA B 1 148 ? 125.865 -2.542 45.645 1.00 20.11 148 ALA B C 1
ATOM 4951 O O . ALA B 1 148 ? 125.063 -3.009 46.458 1.00 17.60 148 ALA B O 1
ATOM 4953 N N . THR B 1 149 ? 125.671 -1.399 44.999 1.00 16.80 149 THR B N 1
ATOM 4954 C CA . THR B 1 149 ? 124.460 -0.595 45.173 1.00 18.31 149 THR B CA 1
ATOM 4955 C C . THR B 1 149 ? 123.210 -1.464 45.056 1.00 16.87 149 THR B C 1
ATOM 4956 O O . THR B 1 149 ? 123.066 -2.253 44.123 1.00 17.95 149 THR B O 1
ATOM 4960 N N . ILE B 1 150 ? 122.314 -1.332 46.028 1.00 15.09 150 ILE B N 1
ATOM 4961 C CA . ILE B 1 150 ? 121.165 -2.216 46.105 1.00 17.51 150 ILE B CA 1
ATOM 4962 C C . ILE B 1 150 ? 120.208 -1.900 44.967 1.00 16.58 150 ILE B C 1
ATOM 4963 O O . ILE B 1 150 ? 119.940 -0.735 44.677 1.00 17.38 150 ILE B O 1
ATOM 4968 N N . ASP B 1 151 ? 119.709 -2.927 44.292 1.00 16.05 151 ASP B N 1
ATOM 4969 C CA A ASP B 1 151 ? 118.715 -2.707 43.247 0.62 20.35 151 ASP B CA 1
ATOM 4970 C CA B ASP B 1 151 ? 118.722 -2.694 43.247 0.38 20.49 151 ASP B CA 1
ATOM 4971 C C . ASP B 1 151 ? 117.420 -2.178 43.855 1.00 18.07 151 ASP B C 1
ATOM 4972 O O . ASP B 1 151 ? 116.908 -2.742 44.826 1.00 16.31 151 ASP B O 1
ATOM 4981 N N . ARG B 1 152 ? 116.911 -1.087 43.291 1.00 16.07 152 ARG B N 1
ATOM 4982 C CA . ARG B 1 152 ? 115.642 -0.503 43.717 1.00 14.91 152 ARG B CA 1
ATOM 4983 C C . ARG B 1 152 ? 114.838 -0.159 42.478 1.00 21.86 152 ARG B C 1
ATOM 4984 O O . ARG B 1 152 ? 115.397 0.237 41.452 1.00 18.62 152 ARG B O 1
ATOM 4992 N N . GLY B 1 153 ? 113.521 -0.294 42.579 1.00 18.52 153 GLY B N 1
ATOM 4993 C CA . GLY B 1 153 ? 112.635 0.099 41.504 1.00 18.67 153 GLY B CA 1
ATOM 4994 C C . GLY B 1 153 ? 112.186 1.552 41.618 1.00 15.36 153 GLY B C 1
ATOM 4995 O O . GLY B 1 153 ? 112.384 2.212 42.648 1.00 15.20 153 GLY B O 1
ATOM 4996 N N . ALA B 1 154 ? 111.564 2.040 40.546 1.00 15.76 154 ALA B N 1
ATOM 4997 C CA . ALA B 1 154 ? 111.134 3.433 40.461 1.00 13.46 154 ALA B CA 1
ATOM 4998 C C . ALA B 1 154 ? 110.252 3.808 41.643 1.00 15.88 154 ALA B C 1
ATOM 4999 O O . ALA B 1 154 ? 110.337 4.910 42.163 1.00 13.01 154 ALA B O 1
ATOM 5001 N N . ASP B 1 155 ? 109.412 2.878 42.076 1.00 15.74 155 ASP B N 1
ATOM 5002 C CA . ASP B 1 155 ? 108.393 3.207 43.073 1.00 14.76 155 ASP B CA 1
ATOM 5003 C C . ASP B 1 155 ? 108.796 2.795 44.490 1.00 15.18 155 ASP B C 1
ATOM 5004 O O . ASP B 1 155 ? 108.039 3.012 45.443 1.00 17.86 155 ASP B O 1
ATOM 5009 N N . ASP B 1 156 ? 109.991 2.224 44.638 1.00 13.26 156 ASP B N 1
ATOM 5010 C CA . ASP B 1 156 ? 110.509 1.886 45.963 1.00 11.62 156 ASP B CA 1
ATOM 5011 C C . ASP B 1 156 ? 110.888 3.152 46.724 1.00 13.65 156 ASP B C 1
ATOM 5012 O O . ASP B 1 156 ? 111.232 4.171 46.127 1.00 13.64 156 ASP B O 1
ATOM 5017 N N . LEU B 1 157 ? 110.831 3.087 48.044 1.00 12.05 157 LEU B N 1
ATOM 5018 C CA . LEU B 1 157 ? 111.136 4.252 48.870 1.00 11.41 157 LEU B CA 1
ATOM 5019 C C . LEU B 1 157 ? 112.620 4.604 48.915 1.00 12.40 157 LEU B C 1
ATOM 5020 O O . LEU B 1 157 ? 113.480 3.718 49.013 1.00 12.39 157 LEU B O 1
ATOM 5025 N N . ALA B 1 158 ? 112.899 5.909 48.872 1.00 12.54 158 ALA B N 1
ATOM 5026 C CA . ALA B 1 158 ? 114.253 6.442 49.066 1.00 10.62 158 ALA B CA 1
ATOM 5027 C C . ALA B 1 158 ? 114.334 7.331 50.304 1.00 10.24 158 ALA B C 1
ATOM 5028 O O . ALA B 1 158 ? 115.394 7.433 50.933 1.00 12.70 158 ALA B O 1
ATOM 5030 N N . ALA B 1 159 ? 113.230 7.994 50.642 1.00 11.67 159 ALA B N 1
ATOM 5031 C CA . ALA B 1 159 ? 113.238 8.915 51.778 1.00 9.87 159 ALA B CA 1
ATOM 5032 C C . ALA B 1 159 ? 111.859 9.118 52.379 1.00 10.64 159 ALA B C 1
ATOM 5033 O O . ALA B 1 159 ? 110.846 8.875 51.727 1.00 11.64 159 ALA B O 1
ATOM 5035 N N . ILE B 1 160 ? 111.839 9.546 53.641 1.00 10.92 160 ILE B N 1
ATOM 5036 C CA . ILE B 1 160 ? 110.618 10.041 54.264 1.00 10.61 160 ILE B CA 1
ATOM 5037 C C . ILE B 1 160 ? 110.925 11.406 54.867 1.00 10.35 160 ILE B C 1
ATOM 5038 O O . ILE B 1 160 ? 111.863 11.542 55.653 1.00 12.21 160 ILE B O 1
ATOM 5043 N N . LEU B 1 161 ? 110.173 12.423 54.462 1.00 12.07 161 LEU B N 1
ATOM 5044 C CA . LEU B 1 161 ? 110.286 13.748 55.089 1.00 12.32 161 LEU B CA 1
ATOM 5045 C C . LEU B 1 161 ? 108.954 14.125 55.709 1.00 13.73 161 LEU B C 1
ATOM 5046 O O . LEU B 1 161 ? 107.914 14.047 55.064 1.00 13.31 161 LEU B O 1
ATOM 5051 N N . TYR B 1 162 ? 108.990 14.541 56.968 1.00 12.71 162 TYR B N 1
ATOM 5052 C CA . TYR B 1 162 ? 107.750 14.868 57.658 1.00 10.54 162 TYR B CA 1
ATOM 5053 C C . TYR B 1 162 ? 107.257 16.273 57.335 1.00 13.90 162 TYR B C 1
ATOM 5054 O O . TYR B 1 162 ? 108.049 17.191 57.102 1.00 16.01 162 TYR B O 1
ATOM 5063 N N . THR B 1 163 ? 105.938 16.426 57.325 1.00 11.44 163 THR B N 1
ATOM 5064 C CA . THR B 1 163 ? 105.303 17.691 57.002 1.00 18.07 163 THR B CA 1
ATOM 5065 C C . THR B 1 163 ? 104.487 18.161 58.196 1.00 30.66 163 THR B C 1
ATOM 5066 O O . THR B 1 163 ? 104.336 17.436 59.171 1.00 35.66 163 THR B O 1
ATOM 5070 N N . SER B 1 164 ? 103.949 19.371 58.113 1.00 33.20 164 SER B N 1
ATOM 5071 C CA . SER B 1 164 ? 103.009 19.841 59.132 1.00 46.12 164 SER B CA 1
ATOM 5072 C C . SER B 1 164 ? 102.421 21.201 58.770 1.00 48.59 164 SER B C 1
ATOM 5073 O O . SER B 1 164 ? 102.517 21.641 57.626 1.00 49.17 164 SER B O 1
ATOM 5076 N N . THR B 1 167 ? 97.174 21.033 61.115 1.00 57.83 167 THR B N 1
ATOM 5077 C CA . THR B 1 167 ? 96.156 20.142 61.658 1.00 64.50 167 THR B CA 1
ATOM 5078 C C . THR B 1 167 ? 96.654 18.703 61.719 1.00 62.80 167 THR B C 1
ATOM 5079 O O . THR B 1 167 ? 97.198 18.183 60.746 1.00 68.44 167 THR B O 1
ATOM 5083 N N . GLY B 1 168 ? 96.465 18.066 62.870 1.00 53.84 168 GLY B N 1
ATOM 5084 C CA . GLY B 1 168 ? 96.820 16.669 63.038 1.00 43.31 168 GLY B CA 1
ATOM 5085 C C . GLY B 1 168 ? 98.299 16.461 63.290 1.00 34.29 168 GLY B C 1
ATOM 5086 O O . GLY B 1 168 ? 99.091 17.402 63.229 1.00 30.40 168 GLY B O 1
ATOM 5087 N N . ARG B 1 169 ? 98.674 15.222 63.579 1.00 31.60 169 ARG B N 1
ATOM 5088 C CA . ARG B 1 169 ? 100.067 14.912 63.848 1.00 23.30 169 ARG B CA 1
ATOM 5089 C C . ARG B 1 169 ? 100.878 15.074 62.569 1.00 22.60 169 ARG B C 1
ATOM 5090 O O . ARG B 1 169 ? 100.329 15.054 61.471 1.00 23.10 169 ARG B O 1
ATOM 5098 N N . SER B 1 170 ? 102.183 15.245 62.727 1.00 20.68 170 SER B N 1
ATOM 5099 C CA . SER B 1 170 ? 103.079 15.402 61.591 1.00 19.10 170 SER B CA 1
ATOM 5100 C C . SER B 1 170 ? 103.104 14.107 60.784 1.00 13.18 170 SER B C 1
ATOM 5101 O O . SER B 1 170 ? 103.267 13.025 61.343 1.00 18.36 170 SER B O 1
ATOM 5104 N N . LYS B 1 171 ? 102.938 14.230 59.467 1.00 14.18 171 LYS B N 1
ATOM 5105 C CA . LYS B 1 171 ? 102.794 13.064 58.601 1.00 16.07 171 LYS B CA 1
ATOM 5106 C C . LYS B 1 171 ? 104.071 12.854 57.799 1.00 13.67 171 LYS B C 1
ATOM 5107 O O . LYS B 1 171 ? 104.644 13.811 57.299 1.00 13.66 171 LYS B O 1
ATOM 5113 N N . GLY B 1 172 ? 104.503 11.602 57.663 1.00 15.00 172 GLY B N 1
ATOM 5114 C CA . GLY B 1 172 ? 105.703 11.319 56.895 1.00 12.97 172 GLY B CA 1
ATOM 5115 C C . GLY B 1 172 ? 105.423 11.147 55.411 1.00 12.46 172 GLY B C 1
ATOM 5116 O O . GLY B 1 172 ? 104.740 10.209 55.009 1.00 16.28 172 GLY B O 1
ATOM 5117 N N . ALA B 1 173 ? 105.945 12.054 54.594 1.00 10.60 173 ALA B N 1
ATOM 5118 C CA . ALA B 1 173 ? 105.777 11.957 53.148 1.00 11.61 173 ALA B CA 1
ATOM 5119 C C . ALA B 1 173 ? 106.754 10.929 52.581 1.00 12.65 173 ALA B C 1
ATOM 5120 O O . ALA B 1 173 ? 107.967 11.100 52.674 1.00 12.19 173 ALA B O 1
ATOM 5130 N N . LEU B 1 175 ? 108.791 9.272 49.784 1.00 10.41 175 LEU B N 1
ATOM 5131 C CA . LEU B 1 175 ? 109.360 9.694 48.510 1.00 10.87 175 LEU B CA 1
ATOM 5132 C C . LEU B 1 175 ? 110.110 8.551 47.847 1.00 9.53 175 LEU B C 1
ATOM 5133 O O . LEU B 1 175 ? 110.990 7.947 48.445 1.00 11.71 175 LEU B O 1
ATOM 5138 N N . SER B 1 176 ? 109.771 8.286 46.591 1.00 11.01 176 SER B N 1
ATOM 5139 C CA . SER B 1 176 ? 110.370 7.180 45.871 1.00 13.05 176 SER B CA 1
ATOM 5140 C C . SER B 1 176 ? 111.647 7.580 45.168 1.00 13.00 176 SER B C 1
ATOM 5141 O O . SER B 1 176 ? 111.971 8.756 45.024 1.00 9.95 176 SER B O 1
ATOM 5144 N N . HIS B 1 177 ? 112.368 6.567 44.716 1.00 10.54 177 HIS B N 1
ATOM 5145 C CA . HIS B 1 177 ? 113.564 6.785 43.927 1.00 12.21 177 HIS B CA 1
ATOM 5146 C C . HIS B 1 177 ? 113.268 7.587 42.655 1.00 12.85 177 HIS B C 1
ATOM 5147 O O . HIS B 1 177 ? 114.020 8.502 42.307 1.00 12.88 177 HIS B O 1
ATOM 5154 N N . ASP B 1 178 ? 112.162 7.280 41.985 1.00 13.41 178 ASP B N 1
ATOM 5155 C CA . ASP B 1 178 ? 111.831 8.015 40.769 1.00 12.11 178 ASP B CA 1
ATOM 5156 C C . ASP B 1 178 ? 111.284 9.408 41.073 1.00 14.39 178 ASP B C 1
ATOM 5157 O O . ASP B 1 178 ? 111.480 10.323 40.279 1.00 12.57 178 ASP B O 1
ATOM 5162 N N . ASN B 1 179 ? 110.617 9.575 42.217 1.00 12.99 179 ASN B N 1
ATOM 5163 C CA . ASN B 1 179 ? 110.190 10.912 42.633 1.00 11.59 179 ASN B CA 1
ATOM 5164 C C . ASN B 1 179 ? 111.400 11.841 42.621 1.00 12.95 179 ASN B C 1
ATOM 5165 O O . ASN B 1 179 ? 111.372 12.914 42.032 1.00 12.39 179 ASN B O 1
ATOM 5170 N N . LEU B 1 180 ? 112.470 11.416 43.288 1.00 10.77 180 LEU B N 1
ATOM 5171 C CA . LEU B 1 180 ? 113.635 12.266 43.466 1.00 9.93 180 LEU B CA 1
ATOM 5172 C C . LEU B 1 180 ? 114.455 12.388 42.180 1.00 13.54 180 LEU B C 1
ATOM 5173 O O . LEU B 1 180 ? 114.895 13.471 41.821 1.00 13.35 180 LEU B O 1
ATOM 5178 N N . ALA B 1 181 ? 114.655 11.277 41.488 1.00 11.37 181 ALA B N 1
ATOM 5179 C CA . ALA B 1 181 ? 115.428 11.328 40.241 1.00 11.22 181 ALA B CA 1
ATOM 5180 C C . ALA B 1 181 ? 114.724 12.134 39.145 1.00 13.24 181 ALA B C 1
ATOM 5181 O O . ALA B 1 181 ? 115.344 12.983 38.485 1.00 12.66 181 ALA B O 1
ATOM 5183 N N . SER B 1 182 ? 113.432 11.883 38.936 1.00 11.70 182 SER B N 1
ATOM 5184 C CA . SER B 1 182 ? 112.741 12.537 37.826 1.00 13.35 182 SER B CA 1
ATOM 5185 C C . SER B 1 182 ? 112.728 14.052 38.016 1.00 13.22 182 SER B C 1
ATOM 5186 O O . SER B 1 182 ? 112.977 14.810 37.079 1.00 13.44 182 SER B O 1
ATOM 5189 N N . ASN B 1 183 ? 112.446 14.498 39.232 1.00 12.01 183 ASN B N 1
ATOM 5190 C CA . ASN B 1 183 ? 112.305 15.940 39.467 1.00 12.43 183 ASN B CA 1
ATOM 5191 C C . ASN B 1 183 ? 113.615 16.711 39.288 1.00 14.93 183 ASN B C 1
ATOM 5192 O O . ASN B 1 183 ? 113.654 17.765 38.642 1.00 14.41 183 ASN B O 1
ATOM 5197 N N . SER B 1 184 ? 114.696 16.192 39.857 1.00 13.84 184 SER B N 1
ATOM 5198 C CA . SER B 1 184 ? 115.972 16.876 39.709 1.00 12.70 184 SER B CA 1
ATOM 5199 C C . SER B 1 184 ? 116.542 16.833 38.295 1.00 16.24 184 SER B C 1
ATOM 5200 O O . SER B 1 184 ? 117.127 17.808 37.844 1.00 14.94 184 SER B O 1
ATOM 5203 N N . LEU B 1 185 ? 116.361 15.718 37.596 1.00 13.80 185 LEU B N 1
ATOM 5204 C CA . LEU B 1 185 ? 116.769 15.653 36.191 1.00 14.30 185 LEU B CA 1
ATOM 5205 C C . LEU B 1 185 ? 116.020 16.691 35.363 1.00 16.04 185 LEU B C 1
ATOM 5206 O O . LEU B 1 185 ? 116.590 17.349 34.487 1.00 16.48 185 LEU B O 1
ATOM 5211 N N . THR B 1 186 ? 114.732 16.850 35.640 1.00 14.97 186 THR B N 1
ATOM 5212 C CA . THR B 1 186 ? 113.951 17.854 34.929 1.00 14.89 186 THR B CA 1
ATOM 5213 C C . THR B 1 186 ? 114.495 19.255 35.192 1.00 18.31 186 THR B C 1
ATOM 5214 O O . THR B 1 186 ? 114.599 20.074 34.277 1.00 20.05 186 THR B O 1
ATOM 5218 N N . LEU B 1 187 ? 114.866 19.519 36.436 1.00 15.55 187 LEU B N 1
ATOM 5219 C CA . LEU B 1 187 ? 115.368 20.829 36.799 1.00 14.76 187 LEU B CA 1
ATOM 5220 C C . LEU B 1 187 ? 116.755 21.109 36.227 1.00 19.09 187 LEU B C 1
ATOM 5221 O O . LEU B 1 187 ? 117.065 22.251 35.916 1.00 17.31 187 LEU B O 1
ATOM 5226 N N . VAL B 1 188 ? 117.601 20.086 36.107 1.00 17.69 188 VAL B N 1
ATOM 5227 C CA . VAL B 1 188 ? 118.902 20.289 35.472 1.00 15.57 188 VAL B CA 1
ATOM 5228 C C . VAL B 1 188 ? 118.726 20.946 34.110 1.00 21.56 188 VAL B C 1
ATOM 5229 O O . VAL B 1 188 ? 119.403 21.924 33.780 1.00 24.46 188 VAL B O 1
ATOM 5233 N N . ASP B 1 189 ? 117.808 20.405 33.319 1.00 18.11 189 ASP B N 1
ATOM 5234 C CA . ASP B 1 189 ? 117.539 20.930 31.985 1.00 22.63 189 ASP B CA 1
ATOM 5235 C C . ASP B 1 189 ? 116.822 22.286 32.023 1.00 20.75 189 ASP B C 1
ATOM 5236 O O . ASP B 1 189 ? 117.216 23.234 31.335 1.00 22.76 189 ASP B O 1
ATOM 5241 N N . TYR B 1 190 ? 115.775 22.372 32.833 1.00 20.12 190 TYR B N 1
ATOM 5242 C CA . TYR B 1 190 ? 114.950 23.568 32.893 1.00 17.60 190 TYR B CA 1
ATOM 5243 C C . TYR B 1 190 ? 115.734 24.790 33.372 1.00 23.41 190 TYR B C 1
ATOM 5244 O O . TYR B 1 190 ? 115.497 25.905 32.908 1.00 26.81 190 TYR B O 1
ATOM 5253 N N . TRP B 1 191 ? 116.666 24.579 34.297 1.00 16.07 191 TRP B N 1
ATOM 5254 C CA . TRP B 1 191 ? 117.447 25.681 34.843 1.00 18.52 191 TRP B CA 1
ATOM 5255 C C . TRP B 1 191 ? 118.811 25.762 34.169 1.00 18.28 191 TRP B C 1
ATOM 5256 O O . TRP B 1 191 ? 119.695 26.500 34.615 1.00 20.72 191 TRP B O 1
ATOM 5267 N N . ARG B 1 192 ? 118.969 24.984 33.102 1.00 19.55 192 ARG B N 1
ATOM 5268 C CA . ARG B 1 192 ? 120.163 25.019 32.243 1.00 19.96 192 ARG B CA 1
ATOM 5269 C C . ARG B 1 192 ? 121.481 24.855 33.004 1.00 23.10 192 ARG B C 1
ATOM 5270 O O . ARG B 1 192 ? 122.452 25.568 32.745 1.00 26.07 192 ARG B O 1
ATOM 5278 N N . PHE B 1 193 ? 121.504 23.902 33.933 1.00 20.41 193 PHE B N 1
ATOM 5279 C CA . PHE B 1 193 ? 122.711 23.549 34.666 1.00 18.69 193 PHE B CA 1
ATOM 5280 C C . PHE B 1 193 ? 123.693 22.841 33.736 1.00 25.34 193 PHE B C 1
ATOM 5281 O O . PHE B 1 193 ? 123.284 22.133 32.815 1.00 25.17 193 PHE B O 1
ATOM 5289 N N . THR B 1 194 ? 124.987 23.040 33.972 1.00 23.41 194 THR B N 1
ATOM 5290 C CA . THR B 1 194 ? 126.021 22.312 33.235 1.00 23.77 194 THR B CA 1
ATOM 5291 C C . THR B 1 194 ? 127.095 21.853 34.218 1.00 20.86 194 THR B C 1
ATOM 5292 O O . THR B 1 194 ? 127.065 22.233 35.387 1.00 20.01 194 THR B O 1
ATOM 5296 N N . PRO B 1 195 ? 128.056 21.039 33.757 1.00 24.15 195 PRO B N 1
ATOM 5297 C CA . PRO B 1 195 ? 129.071 20.589 34.714 1.00 23.56 195 PRO B CA 1
ATOM 5298 C C . PRO B 1 195 ? 129.967 21.730 35.204 1.00 25.44 195 PRO B C 1
ATOM 5299 O O . PRO B 1 195 ? 130.707 21.554 36.173 1.00 25.63 195 PRO B O 1
ATOM 5303 N N . ASP B 1 196 ? 129.880 22.889 34.556 1.00 23.94 196 ASP B N 1
ATOM 5304 C CA . ASP B 1 196 ? 130.679 24.042 34.961 1.00 27.14 196 ASP B CA 1
ATOM 5305 C C . ASP B 1 196 ? 130.015 24.869 36.067 1.00 27.90 196 ASP B C 1
ATOM 5306 O O . ASP B 1 196 ? 130.608 25.808 36.599 1.00 28.07 196 ASP B O 1
ATOM 5311 N N . ASP B 1 197 ? 128.792 24.510 36.437 1.00 20.68 197 ASP B N 1
ATOM 5312 C CA . ASP B 1 197 ? 128.111 25.260 37.490 1.00 20.93 197 ASP B CA 1
ATOM 5313 C C . ASP B 1 197 ? 128.712 25.037 38.868 1.00 22.27 197 ASP B C 1
ATOM 5314 O O . ASP B 1 197 ? 129.201 23.954 39.186 1.00 23.32 197 ASP B O 1
ATOM 5319 N N . VAL B 1 198 ? 128.684 26.091 39.672 1.00 21.30 198 VAL B N 1
ATOM 5320 C CA . VAL B 1 198 ? 129.166 26.049 41.039 1.00 20.78 198 VAL B CA 1
ATOM 5321 C C . VAL B 1 198 ? 128.085 26.698 41.884 1.00 23.02 198 VAL B C 1
ATOM 5322 O O . VAL B 1 198 ? 127.803 27.886 41.733 1.00 23.14 198 VAL B O 1
ATOM 5326 N N . LEU B 1 199 ? 127.463 25.911 42.752 1.00 21.37 199 LEU B N 1
ATOM 5327 C CA . LEU B 1 199 ? 126.334 26.385 43.533 1.00 19.85 199 LEU B CA 1
ATOM 5328 C C . LEU B 1 199 ? 126.772 26.744 44.939 1.00 21.15 199 LEU B C 1
ATOM 5329 O O . LEU B 1 199 ? 127.422 25.947 45.613 1.00 21.29 199 LEU B O 1
ATOM 5334 N N . ILE B 1 200 ? 126.435 27.955 45.368 1.00 22.15 200 ILE B N 1
ATOM 5335 C CA . ILE B 1 200 ? 126.612 28.337 46.759 1.00 20.46 200 ILE B CA 1
ATOM 5336 C C . ILE B 1 200 ? 125.464 27.711 47.545 1.00 21.57 200 ILE B C 1
ATOM 5337 O O . ILE B 1 200 ? 124.302 28.047 47.326 1.00 23.09 200 ILE B O 1
ATOM 5342 N N . HIS B 1 201 ? 125.808 26.783 48.434 1.00 21.06 201 HIS B N 1
ATOM 5343 C CA . HIS B 1 201 ? 124.824 25.997 49.177 1.00 20.79 201 HIS B CA 1
ATOM 5344 C C . HIS B 1 201 ? 124.859 26.407 50.641 1.00 23.12 201 HIS B C 1
ATOM 5345 O O . HIS B 1 201 ? 125.730 25.963 51.401 1.00 20.63 201 HIS B O 1
ATOM 5352 N N . ALA B 1 202 ? 123.909 27.250 51.037 1.00 25.14 202 ALA B N 1
ATOM 5353 C CA . ALA B 1 202 ? 123.861 27.764 52.401 1.00 22.63 202 ALA B CA 1
ATOM 5354 C C . ALA B 1 202 ? 122.534 27.436 53.076 1.00 25.84 202 ALA B C 1
ATOM 5355 O O . ALA B 1 202 ? 122.114 28.131 53.998 1.00 25.02 202 ALA B O 1
ATOM 5357 N N . LEU B 1 203 ? 121.887 26.376 52.607 1.00 25.37 203 LEU B N 1
ATOM 5358 C CA . LEU B 1 203 ? 120.578 25.968 53.104 1.00 24.21 203 LEU B CA 1
ATOM 5359 C C . LEU B 1 203 ? 120.741 24.768 54.020 1.00 25.01 203 LEU B C 1
ATOM 5360 O O . LEU B 1 203 ? 121.737 24.060 53.938 1.00 22.60 203 LEU B O 1
ATOM 5365 N N . PRO B 1 204 ? 119.762 24.536 54.906 1.00 21.13 204 PRO B N 1
ATOM 5366 C CA . PRO B 1 204 ? 119.783 23.301 55.693 1.00 21.24 204 PRO B CA 1
ATOM 5367 C C . PRO B 1 204 ? 119.578 22.120 54.761 1.00 18.98 204 PRO B C 1
ATOM 5368 O O . PRO B 1 204 ? 118.982 22.295 53.700 1.00 24.46 204 PRO B O 1
ATOM 5372 N N . ILE B 1 205 ? 120.041 20.940 55.151 1.00 19.60 205 ILE B N 1
ATOM 5373 C CA . ILE B 1 205 ? 119.814 19.753 54.332 1.00 20.50 205 ILE B CA 1
ATOM 5374 C C . ILE B 1 205 ? 118.867 18.766 54.994 1.00 18.93 205 ILE B C 1
ATOM 5375 O O . ILE B 1 205 ? 118.875 17.578 54.664 1.00 18.13 205 ILE B O 1
ATOM 5380 N N . TYR B 1 206 ? 118.034 19.257 55.910 1.00 16.12 206 TYR B N 1
ATOM 5381 C CA . TYR B 1 206 ? 116.946 18.422 56.427 1.00 16.30 206 TYR B CA 1
ATOM 5382 C C . TYR B 1 206 ? 115.587 18.790 55.839 1.00 16.54 206 TYR B C 1
ATOM 5383 O O . TYR B 1 206 ? 114.559 18.259 56.260 1.00 17.28 206 TYR B O 1
ATOM 5392 N N . HIS B 1 207 ? 115.581 19.684 54.851 1.00 15.66 207 HIS B N 1
ATOM 5393 C CA . HIS B 1 207 ? 114.361 19.998 54.121 1.00 17.60 207 HIS B CA 1
ATOM 5394 C C . HIS B 1 207 ? 114.573 19.691 52.640 1.00 14.16 207 HIS B C 1
ATOM 5395 O O . HIS B 1 207 ? 115.714 19.562 52.173 1.00 15.52 207 HIS B O 1
ATOM 5402 N N . THR B 1 208 ? 113.468 19.619 51.914 1.00 12.22 208 THR B N 1
ATOM 5403 C CA . THR B 1 208 ? 113.473 19.343 50.477 1.00 12.76 208 THR B CA 1
ATOM 5404 C C . THR B 1 208 ? 114.397 20.283 49.686 1.00 13.08 208 THR B C 1
ATOM 5405 O O . THR B 1 208 ? 115.157 19.826 48.838 1.00 13.33 208 THR B O 1
ATOM 5409 N N . HIS B 1 209 ? 114.333 21.583 49.976 1.00 14.44 209 HIS B N 1
ATOM 5410 C CA . HIS B 1 209 ? 115.084 22.580 49.215 1.00 15.85 209 HIS B CA 1
ATOM 5411 C C . HIS B 1 209 ? 116.589 22.293 49.248 1.00 16.58 209 HIS B C 1
ATOM 5412 O O . HIS B 1 209 ? 117.217 22.094 48.203 1.00 16.70 209 HIS B O 1
ATOM 5419 N N . GLY B 1 210 ? 117.164 22.252 50.445 1.00 16.25 210 GLY B N 1
ATOM 5420 C CA . GLY B 1 210 ? 118.598 22.046 50.580 1.00 18.20 210 GLY B CA 1
ATOM 5421 C C . GLY B 1 210 ? 119.075 20.632 50.288 1.00 14.97 210 GLY B C 1
ATOM 5422 O O . GLY B 1 210 ? 120.145 20.432 49.711 1.00 16.66 210 GLY B O 1
ATOM 5423 N N . LEU B 1 211 ? 118.290 19.645 50.696 1.00 12.48 211 LEU B N 1
ATOM 5424 C CA . LEU B 1 211 ? 118.710 18.246 50.554 1.00 13.19 211 LEU B CA 1
ATOM 5425 C C . LEU B 1 211 ? 118.588 17.757 49.117 1.00 17.72 211 LEU B C 1
ATOM 5426 O O . LEU B 1 211 ? 119.560 17.275 48.534 1.00 20.19 211 LEU B O 1
ATOM 5431 N N . PHE B 1 212 ? 117.394 17.881 48.551 1.00 14.11 212 PHE B N 1
ATOM 5432 C CA . PHE B 1 212 ? 117.110 17.333 47.227 1.00 16.14 212 PHE B CA 1
ATOM 5433 C C . PHE B 1 212 ? 117.337 18.311 46.083 1.00 23.41 212 PHE B C 1
ATOM 5434 O O . PHE B 1 212 ? 118.068 18.006 45.140 1.00 24.44 212 PHE B O 1
ATOM 5442 N N . VAL B 1 213 ? 116.699 19.475 46.140 1.00 16.99 213 VAL B N 1
ATOM 5443 C CA . VAL B 1 213 ? 116.774 20.387 45.013 1.00 20.08 213 VAL B CA 1
ATOM 5444 C C . VAL B 1 213 ? 118.206 20.866 44.805 1.00 23.42 213 VAL B C 1
ATOM 5445 O O . VAL B 1 213 ? 118.797 20.623 43.756 1.00 23.72 213 VAL B O 1
ATOM 5449 N N . ALA B 1 214 ? 118.774 21.512 45.816 1.00 16.07 214 ALA B N 1
ATOM 5450 C CA . ALA B 1 214 ? 120.133 22.030 45.705 1.00 19.53 214 ALA B CA 1
ATOM 5451 C C . ALA B 1 214 ? 121.131 20.914 45.387 1.00 19.95 214 ALA B C 1
ATOM 5452 O O . ALA B 1 214 ? 121.873 20.987 44.403 1.00 18.08 214 ALA B O 1
ATOM 5454 N N . SER B 1 215 ? 121.137 19.874 46.214 1.00 16.95 215 SER B N 1
ATOM 5455 C CA . SER B 1 215 ? 122.160 18.835 46.111 1.00 18.26 215 SER B CA 1
ATOM 5456 C C . SER B 1 215 ? 122.003 17.941 44.885 1.00 18.12 215 SER B C 1
ATOM 5457 O O . SER B 1 215 ? 122.961 17.728 44.140 1.00 17.41 215 SER B O 1
ATOM 5460 N N . ASN B 1 216 ? 120.803 17.412 44.679 1.00 18.11 216 ASN B N 1
ATOM 5461 C CA . ASN B 1 216 ? 120.587 16.474 43.585 1.00 16.76 216 ASN B CA 1
ATOM 5462 C C . ASN B 1 216 ? 120.711 17.134 42.223 1.00 16.14 216 ASN B C 1
ATOM 5463 O O . ASN B 1 216 ? 121.221 16.540 41.281 1.00 16.26 216 ASN B O 1
ATOM 5468 N N . VAL B 1 217 ? 120.226 18.367 42.103 1.00 16.90 217 VAL B N 1
ATOM 5469 C CA . VAL B 1 217 ? 120.328 19.041 40.826 1.00 18.49 217 VAL B CA 1
ATOM 5470 C C . VAL B 1 217 ? 121.804 19.247 40.491 1.00 14.25 217 VAL B C 1
ATOM 5471 O O . VAL B 1 217 ? 122.239 18.978 39.376 1.00 16.96 217 VAL B O 1
ATOM 5475 N N . THR B 1 218 ? 122.578 19.698 41.471 1.00 17.08 218 THR B N 1
ATOM 5476 C CA . THR B 1 218 ? 123.999 19.926 41.245 1.00 18.57 218 THR B CA 1
ATOM 5477 C C . THR B 1 218 ? 124.692 18.631 40.831 1.00 14.85 218 THR B C 1
ATOM 5478 O O . THR B 1 218 ? 125.457 18.614 39.869 1.00 18.39 218 THR B O 1
ATOM 5482 N N . LEU B 1 219 ? 124.408 17.543 41.542 1.00 16.14 219 LEU B N 1
ATOM 5483 C CA . LEU B 1 219 ? 125.065 16.265 41.251 1.00 13.75 219 LEU B CA 1
ATOM 5484 C C . LEU B 1 219 ? 124.642 15.629 39.925 1.00 15.97 219 LEU B C 1
ATOM 5485 O O . LEU B 1 219 ? 125.477 15.055 39.228 1.00 17.29 219 LEU B O 1
ATOM 5490 N N . PHE B 1 220 ? 123.361 15.722 39.575 1.00 17.64 220 PHE B N 1
ATOM 5491 C CA . PHE B 1 220 ? 122.916 15.243 38.271 1.00 18.74 220 PHE B CA 1
ATOM 5492 C C . PHE B 1 220 ? 123.538 16.091 37.162 1.00 21.00 220 PHE B C 1
ATOM 5493 O O . PHE B 1 220 ? 123.782 15.599 36.058 1.00 20.59 220 PHE B O 1
ATOM 5501 N N . ALA B 1 221 ? 123.789 17.368 37.449 1.00 17.09 221 ALA B N 1
ATOM 5502 C CA . ALA B 1 221 ? 124.403 18.252 36.459 1.00 19.34 221 ALA B CA 1
ATOM 5503 C C . ALA B 1 221 ? 125.913 17.997 36.329 1.00 18.65 221 ALA B C 1
ATOM 5504 O O . ALA B 1 221 ? 126.556 18.483 35.401 1.00 21.05 221 ALA B O 1
ATOM 5506 N N . ARG B 1 222 ? 126.462 17.221 37.260 1.00 17.53 222 ARG B N 1
ATOM 5507 C CA . ARG B 1 222 ? 127.908 17.020 37.356 1.00 21.45 222 ARG B CA 1
ATOM 5508 C C . ARG B 1 222 ? 128.658 18.320 37.644 1.00 21.75 222 ARG B C 1
ATOM 5509 O O . ARG B 1 222 ? 129.824 18.458 37.285 1.00 22.13 222 ARG B O 1
ATOM 5517 N N . GLY B 1 223 ? 127.988 19.262 38.301 1.00 22.18 223 GLY B N 1
ATOM 5518 C CA . GLY B 1 223 ? 128.638 20.487 38.728 1.00 23.65 223 GLY B CA 1
ATOM 5519 C C . GLY B 1 223 ? 129.151 20.323 40.147 1.00 20.48 223 GLY B C 1
ATOM 5520 O O . GLY B 1 223 ? 129.304 19.198 40.631 1.00 20.93 223 GLY B O 1
ATOM 5521 N N . SER B 1 224 ? 129.410 21.434 40.826 1.00 20.03 224 SER B N 1
ATOM 5522 C CA . SER B 1 224 ? 129.875 21.357 42.205 1.00 18.29 224 SER B CA 1
ATOM 5523 C C . SER B 1 224 ? 129.179 22.370 43.092 1.00 18.27 224 SER B C 1
ATOM 5524 O O . SER B 1 224 ? 128.524 23.305 42.614 1.00 22.42 224 SER B O 1
ATOM 5535 N N . ILE B 1 226 ? 129.552 24.722 46.943 1.00 23.99 226 ILE B N 1
ATOM 5536 C CA . ILE B 1 226 ? 130.318 25.194 48.082 1.00 23.48 226 ILE B CA 1
ATOM 5537 C C . ILE B 1 226 ? 129.387 25.195 49.287 1.00 26.57 226 ILE B C 1
ATOM 5538 O O . ILE B 1 226 ? 128.327 25.825 49.260 1.00 26.11 226 ILE B O 1
ATOM 5543 N N . PHE B 1 227 ? 129.773 24.466 50.329 1.00 26.94 227 PHE B N 1
ATOM 5544 C CA . PHE B 1 227 ? 129.002 24.405 51.568 1.00 37.69 227 PHE B CA 1
ATOM 5545 C C . PHE B 1 227 ? 129.265 25.592 52.497 1.00 41.48 227 PHE B C 1
ATOM 5546 O O . PHE B 1 227 ? 130.412 25.970 52.744 1.00 41.79 227 PHE B O 1
ATOM 5554 N N . LEU B 1 228 ? 128.190 26.178 53.003 1.00 33.37 228 LEU B N 1
ATOM 5555 C CA . LEU B 1 228 ? 128.269 27.103 54.120 1.00 31.30 228 LEU B CA 1
ATOM 5556 C C . LEU B 1 228 ? 127.291 26.608 55.184 1.00 35.08 228 LEU B C 1
ATOM 5557 O O . LEU B 1 228 ? 126.256 26.032 54.850 1.00 31.11 228 LEU B O 1
ATOM 5562 N N . PRO B 1 229 ? 127.617 26.825 56.467 1.00 42.52 229 PRO B N 1
ATOM 5563 C CA . PRO B 1 229 ? 126.766 26.374 57.576 1.00 40.09 229 PRO B CA 1
ATOM 5564 C C . PRO B 1 229 ? 125.456 27.151 57.654 1.00 38.18 229 PRO B C 1
ATOM 5565 O O . PRO B 1 229 ? 124.431 26.595 58.051 1.00 38.42 229 PRO B O 1
ATOM 5569 N N . LYS B 1 230 ? 125.497 28.426 57.284 1.00 30.71 230 LYS B N 1
ATOM 5570 C CA . LYS B 1 230 ? 124.305 29.258 57.273 1.00 34.36 230 LYS B CA 1
ATOM 5571 C C . LYS B 1 230 ? 124.491 30.405 56.294 1.00 37.05 230 LYS B C 1
ATOM 5572 O O . LYS B 1 230 ? 125.508 30.485 55.606 1.00 42.45 230 LYS B O 1
ATOM 5578 N N . PHE B 1 231 ? 123.500 31.285 56.237 1.00 36.09 231 PHE B N 1
ATOM 5579 C CA . PHE B 1 231 ? 123.583 32.474 55.411 1.00 39.63 231 PHE B CA 1
ATOM 5580 C C . PHE B 1 231 ? 124.557 33.465 56.028 1.00 35.79 231 PHE B C 1
ATOM 5581 O O . PHE B 1 231 ? 124.391 33.880 57.174 1.00 40.44 231 PHE B O 1
ATOM 5589 N N . ASP B 1 232 ? 125.583 33.829 55.269 1.00 31.97 232 ASP B N 1
ATOM 5590 C CA . ASP B 1 232 ? 126.489 34.893 55.670 1.00 41.07 232 ASP B CA 1
ATOM 5591 C C . ASP B 1 232 ? 126.645 35.832 54.483 1.00 41.43 232 ASP B C 1
ATOM 5592 O O . ASP B 1 232 ? 127.269 35.477 53.485 1.00 41.77 232 ASP B O 1
ATOM 5597 N N . PRO B 1 233 ? 126.071 37.036 54.587 1.00 39.35 233 PRO B N 1
ATOM 5598 C CA . PRO B 1 233 ? 126.020 37.961 53.451 1.00 39.15 233 PRO B CA 1
ATOM 5599 C C . PRO B 1 233 ? 127.395 38.166 52.831 1.00 36.47 233 PRO B C 1
ATOM 5600 O O . PRO B 1 233 ? 127.561 38.015 51.623 1.00 37.04 233 PRO B O 1
ATOM 5604 N N . ASP B 1 234 ? 128.373 38.504 53.663 1.00 40.80 234 ASP B N 1
ATOM 5605 C CA . ASP B 1 234 ? 129.711 38.807 53.179 1.00 42.69 234 ASP B CA 1
ATOM 5606 C C . ASP B 1 234 ? 130.400 37.593 52.566 1.00 40.11 234 ASP B C 1
ATOM 5607 O O . ASP B 1 234 ? 131.007 37.695 51.503 1.00 38.82 234 ASP B O 1
ATOM 5612 N N . LYS B 1 235 ? 130.307 36.448 53.235 1.00 38.20 235 LYS B N 1
ATOM 5613 C CA . LYS B 1 235 ? 130.893 35.217 52.705 1.00 41.63 235 LYS B CA 1
ATOM 5614 C C . LYS B 1 235 ? 130.295 34.870 51.346 1.00 35.67 235 LYS B C 1
ATOM 5615 O O . LYS B 1 235 ? 131.006 34.464 50.425 1.00 34.59 235 LYS B O 1
ATOM 5621 N N . ILE B 1 236 ? 128.982 35.033 51.230 1.00 34.05 236 ILE B N 1
ATOM 5622 C CA . ILE B 1 236 ? 128.282 34.743 49.985 1.00 32.10 236 ILE B CA 1
ATOM 5623 C C . ILE B 1 236 ? 128.668 35.724 48.878 1.00 31.61 236 ILE B C 1
ATOM 5624 O O . ILE B 1 236 ? 128.869 35.328 47.734 1.00 30.98 236 ILE B O 1
ATOM 5629 N N . LEU B 1 237 ? 128.772 37.004 49.220 1.00 34.34 237 LEU B N 1
ATOM 5630 C CA . LEU B 1 237 ? 129.221 37.999 48.255 1.00 34.39 237 LEU B CA 1
ATOM 5631 C C . LEU B 1 237 ? 130.626 37.669 47.771 1.00 33.71 237 LEU B C 1
ATOM 5632 O O . LEU B 1 237 ? 130.926 37.806 46.589 1.00 39.27 237 LEU B O 1
ATOM 5637 N N . ASP B 1 238 ? 131.476 37.216 48.688 1.00 30.24 238 ASP B N 1
ATOM 5638 C CA . ASP B 1 238 ? 132.846 36.832 48.349 1.00 35.35 238 ASP B CA 1
ATOM 5639 C C . ASP B 1 238 ? 132.852 35.694 47.343 1.00 36.98 238 ASP B C 1
ATOM 5640 O O . ASP B 1 238 ? 133.597 35.718 46.362 1.00 39.08 238 ASP B O 1
ATOM 5645 N N . LEU B 1 239 ? 132.015 34.693 47.599 1.00 32.95 239 LEU B N 1
ATOM 5646 C CA . LEU B 1 239 ? 131.990 33.482 46.790 1.00 27.73 239 LEU B CA 1
ATOM 5647 C C . LEU B 1 239 ? 131.425 33.716 45.398 1.00 28.50 239 LEU B C 1
ATOM 5648 O O . LEU B 1 239 ? 131.708 32.953 44.481 1.00 28.24 239 LEU B O 1
ATOM 5661 N N . ALA B 1 241 ? 132.133 35.688 43.151 1.00 34.59 241 ALA B N 1
ATOM 5662 C CA . ALA B 1 241 ? 133.152 35.911 42.135 1.00 35.23 241 ALA B CA 1
ATOM 5663 C C . ALA B 1 241 ? 133.699 34.597 41.564 1.00 33.84 241 ALA B C 1
ATOM 5664 O O . ALA B 1 241 ? 134.382 34.593 40.539 1.00 38.20 241 ALA B O 1
ATOM 5666 N N . ARG B 1 242 ? 133.406 33.482 42.224 1.00 32.39 242 ARG B N 1
ATOM 5667 C CA . ARG B 1 242 ? 133.868 32.188 41.726 1.00 32.09 242 ARG B CA 1
ATOM 5668 C C . ARG B 1 242 ? 132.773 31.127 41.769 1.00 28.42 242 ARG B C 1
ATOM 5669 O O . ARG B 1 242 ? 133.055 29.930 41.819 1.00 33.49 242 ARG B O 1
ATOM 5677 N N . ALA B 1 243 ? 131.524 31.575 41.758 1.00 23.73 243 ALA B N 1
ATOM 5678 C CA . ALA B 1 243 ? 130.386 30.659 41.749 1.00 23.15 243 ALA B CA 1
ATOM 5679 C C . ALA B 1 243 ? 129.443 31.070 40.629 1.00 26.46 243 ALA B C 1
ATOM 5680 O O . ALA B 1 243 ? 129.642 32.112 40.013 1.00 24.06 243 ALA B O 1
ATOM 5682 N N . THR B 1 244 ? 128.415 30.271 40.360 1.00 23.46 244 THR B N 1
ATOM 5683 C CA . THR B 1 244 ? 127.491 30.620 39.284 1.00 23.74 244 THR B CA 1
ATOM 5684 C C . THR B 1 244 ? 126.026 30.570 39.682 1.00 18.28 244 THR B C 1
ATOM 5685 O O . THR B 1 244 ? 125.193 31.207 39.041 1.00 23.33 244 THR B O 1
ATOM 5689 N N . VAL B 1 245 ? 125.702 29.813 40.729 1.00 19.50 245 VAL B N 1
ATOM 5690 C CA . VAL B 1 245 ? 124.308 29.678 41.150 1.00 21.91 245 VAL B CA 1
ATOM 5691 C C . VAL B 1 245 ? 124.126 29.929 42.642 1.00 21.27 245 VAL B C 1
ATOM 5692 O O . VAL B 1 245 ? 124.945 29.509 43.454 1.00 20.55 245 VAL B O 1
ATOM 5696 N N . LEU B 1 246 ? 123.038 30.613 42.993 1.00 20.89 246 LEU B N 1
ATOM 5697 C CA . LEU B 1 246 ? 122.618 30.753 44.377 1.00 21.11 246 LEU B CA 1
ATOM 5698 C C . LEU B 1 246 ? 121.161 30.324 44.500 1.00 17.72 246 LEU B C 1
ATOM 5699 O O . LEU B 1 246 ? 120.298 30.820 43.772 1.00 20.08 246 LEU B O 1
ATOM 5712 N N . GLY B 1 248 ? 118.213 30.357 47.332 1.00 19.73 248 GLY B N 1
ATOM 5713 C CA . GLY B 1 248 ? 117.911 30.888 48.642 1.00 20.10 248 GLY B CA 1
ATOM 5714 C C . GLY B 1 248 ? 116.433 31.041 48.921 1.00 19.96 248 GLY B C 1
ATOM 5715 O O . GLY B 1 248 ? 115.586 30.488 48.226 1.00 19.32 248 GLY B O 1
ATOM 5716 N N . VAL B 1 249 ? 116.144 31.786 49.980 1.00 26.96 249 VAL B N 1
ATOM 5717 C CA . VAL B 1 249 ? 114.792 32.171 50.331 1.00 26.18 249 VAL B CA 1
ATOM 5718 C C . VAL B 1 249 ? 114.781 33.698 50.377 1.00 26.02 249 VAL B C 1
ATOM 5719 O O . VAL B 1 249 ? 115.843 34.324 50.356 1.00 24.62 249 VAL B O 1
ATOM 5723 N N . PRO B 1 250 ? 113.586 34.308 50.418 1.00 21.03 250 PRO B N 1
ATOM 5724 C CA . PRO B 1 250 ? 113.522 35.768 50.309 1.00 20.22 250 PRO B CA 1
ATOM 5725 C C . PRO B 1 250 ? 114.519 36.534 51.183 1.00 24.41 250 PRO B C 1
ATOM 5726 O O . PRO B 1 250 ? 115.094 37.513 50.702 1.00 26.68 250 PRO B O 1
ATOM 5730 N N . THR B 1 251 ? 114.722 36.107 52.425 1.00 21.84 251 THR B N 1
ATOM 5731 C CA . THR B 1 251 ? 115.589 36.849 53.338 1.00 24.77 251 THR B CA 1
ATOM 5732 C C . THR B 1 251 ? 117.044 36.875 52.878 1.00 24.09 251 THR B C 1
ATOM 5733 O O . THR B 1 251 ? 117.783 37.795 53.230 1.00 24.16 251 THR B O 1
ATOM 5737 N N . PHE B 1 252 ? 117.464 35.880 52.096 1.00 23.43 252 PHE B N 1
ATOM 5738 C CA . PHE B 1 252 ? 118.810 35.923 51.528 1.00 25.63 252 PHE B CA 1
ATOM 5739 C C . PHE B 1 252 ? 118.914 37.192 50.714 1.00 28.46 252 PHE B C 1
ATOM 5740 O O . PHE B 1 252 ? 119.873 37.955 50.839 1.00 30.35 252 PHE B O 1
ATOM 5748 N N . TYR B 1 253 ? 117.910 37.404 49.874 1.00 24.36 253 TYR B N 1
ATOM 5749 C CA . TYR B 1 253 ? 117.924 38.500 48.920 1.00 27.26 253 TYR B CA 1
ATOM 5750 C C . TYR B 1 253 ? 117.716 39.854 49.579 1.00 27.61 253 TYR B C 1
ATOM 5751 O O . TYR B 1 253 ? 118.407 40.808 49.242 1.00 29.18 253 TYR B O 1
ATOM 5760 N N . THR B 1 254 ? 116.790 39.942 50.527 1.00 27.77 254 THR B N 1
ATOM 5761 C CA . THR B 1 254 ? 116.566 41.224 51.189 1.00 29.53 254 THR B CA 1
ATOM 5762 C C . THR B 1 254 ? 117.781 41.618 52.030 1.00 29.77 254 THR B C 1
ATOM 5763 O O . THR B 1 254 ? 118.148 42.792 52.087 1.00 30.27 254 THR B O 1
ATOM 5767 N N . ARG B 1 255 ? 118.418 40.634 52.657 1.00 26.66 255 ARG B N 1
ATOM 5768 C CA . ARG B 1 255 ? 119.638 40.894 53.411 1.00 34.59 255 ARG B CA 1
ATOM 5769 C C . ARG B 1 255 ? 120.802 41.303 52.509 1.00 38.74 255 ARG B C 1
ATOM 5770 O O . ARG B 1 255 ? 121.541 42.232 52.829 1.00 32.97 255 ARG B O 1
ATOM 5778 N N . LEU B 1 256 ? 120.975 40.614 51.386 1.00 29.58 256 LEU B N 1
ATOM 5779 C CA . LEU B 1 256 ? 122.061 40.967 50.472 1.00 29.23 256 LEU B CA 1
ATOM 5780 C C . LEU B 1 256 ? 121.879 42.369 49.892 1.00 30.48 256 LEU B C 1
ATOM 5781 O O . LEU B 1 256 ? 122.851 43.075 49.637 1.00 34.38 256 LEU B O 1
ATOM 5786 N N . LEU B 1 257 ? 120.629 42.771 49.694 1.00 33.37 257 LEU B N 1
ATOM 5787 C CA . LEU B 1 257 ? 120.334 44.084 49.134 1.00 32.46 257 LEU B CA 1
ATOM 5788 C C . LEU B 1 257 ? 120.742 45.195 50.087 1.00 38.63 257 LEU B C 1
ATOM 5789 O O . LEU B 1 257 ? 120.894 46.353 49.684 1.00 36.15 257 LEU B O 1
ATOM 5794 N N . GLN B 1 258 ? 120.928 44.841 51.352 1.00 33.53 258 GLN B N 1
ATOM 5795 C CA . GLN B 1 258 ? 121.352 45.817 52.349 1.00 39.54 258 GLN B CA 1
ATOM 5796 C C . GLN B 1 258 ? 122.829 46.155 52.218 1.00 42.30 258 GLN B C 1
ATOM 5797 O O . GLN B 1 258 ? 123.294 47.167 52.751 1.00 41.63 258 GLN B O 1
ATOM 5803 N N . SER B 1 259 ? 123.562 45.314 51.496 1.00 37.82 259 SER B N 1
ATOM 5804 C CA . SER B 1 259 ? 124.997 45.513 51.311 1.00 38.29 259 SER B CA 1
ATOM 5805 C C . SER B 1 259 ? 125.322 46.467 50.165 1.00 37.28 259 SER B C 1
ATOM 5806 O O . SER B 1 259 ? 124.801 46.326 49.058 1.00 35.50 259 SER B O 1
ATOM 5809 N N . PRO B 1 260 ? 126.197 47.449 50.427 1.00 40.91 260 PRO B N 1
ATOM 5810 C CA . PRO B 1 260 ? 126.640 48.361 49.371 1.00 47.36 260 PRO B CA 1
ATOM 5811 C C . PRO B 1 260 ? 127.534 47.626 48.377 1.00 46.40 260 PRO B C 1
ATOM 5812 O O . PRO B 1 260 ? 127.843 48.161 47.311 1.00 46.95 260 PRO B O 1
ATOM 5816 N N . ARG B 1 261 ? 127.935 46.408 48.732 1.00 40.62 261 ARG B N 1
ATOM 5817 C CA . ARG B 1 261 ? 128.793 45.586 47.880 1.00 46.03 261 ARG B CA 1
ATOM 5818 C C . ARG B 1 261 ? 128.032 45.000 46.697 1.00 46.83 261 ARG B C 1
ATOM 5819 O O . ARG B 1 261 ? 128.618 44.717 45.653 1.00 52.60 261 ARG B O 1
ATOM 5827 N N . LEU B 1 262 ? 126.728 44.814 46.868 1.00 38.39 262 LEU B N 1
ATOM 5828 C CA . LEU B 1 262 ? 125.906 44.215 45.828 1.00 39.60 262 LEU B CA 1
ATOM 5829 C C . LEU B 1 262 ? 125.825 45.102 44.593 1.00 41.31 262 LEU B C 1
ATOM 5830 O O . LEU B 1 262 ? 125.080 46.086 44.566 1.00 43.94 262 LEU B O 1
ATOM 5835 N N . THR B 1 263 ? 126.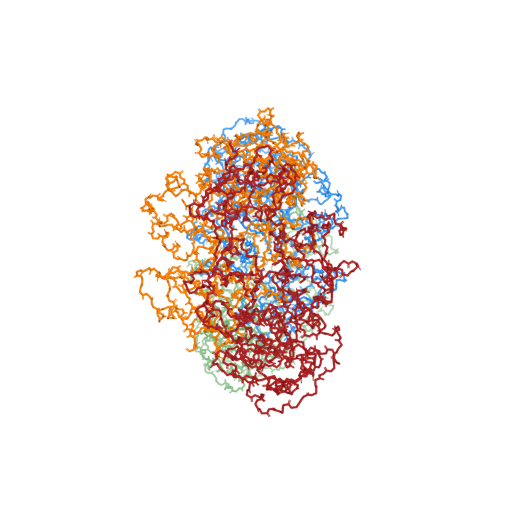591 44.746 43.571 1.00 39.63 263 THR B N 1
ATOM 5836 C CA . THR B 1 263 ? 126.628 45.514 42.333 1.00 37.28 263 THR B CA 1
ATOM 5837 C C . THR B 1 263 ? 126.596 44.580 41.134 1.00 36.43 263 THR B C 1
ATOM 5838 O O . THR B 1 263 ? 126.675 43.363 41.286 1.00 35.84 263 THR B O 1
ATOM 5842 N N . LYS B 1 264 ? 126.480 45.153 39.941 1.00 39.12 264 LYS B N 1
ATOM 5843 C CA . LYS B 1 264 ? 126.526 44.361 38.721 1.00 40.93 264 LYS B CA 1
ATOM 5844 C C . LYS B 1 264 ? 127.923 43.781 38.541 1.00 36.96 264 LYS B C 1
ATOM 5845 O O . LYS B 1 264 ? 128.090 42.683 38.012 1.00 38.98 264 LYS B O 1
ATOM 5851 N N . GLU B 1 265 ? 128.925 44.515 39.005 1.00 38.88 265 GLU B N 1
ATOM 5852 C CA . GLU B 1 265 ? 130.289 44.013 38.977 1.00 43.34 265 GLU B CA 1
ATOM 5853 C C . GLU B 1 265 ? 130.445 42.842 39.940 1.00 41.45 265 GLU B C 1
ATOM 5854 O O . GLU B 1 265 ? 131.006 41.804 39.586 1.00 41.21 265 GLU B O 1
ATOM 5860 N N . THR B 1 266 ? 129.938 43.009 41.157 1.00 38.56 266 THR B N 1
ATOM 5861 C CA . THR B 1 266 ? 130.116 41.999 42.195 1.00 38.71 266 THR B CA 1
ATOM 5862 C C . THR B 1 266 ? 129.359 40.701 41.897 1.00 39.00 266 THR B C 1
ATOM 5863 O O . THR B 1 266 ? 129.712 39.640 42.408 1.00 40.14 266 THR B O 1
ATOM 5867 N N . THR B 1 267 ? 128.327 40.787 41.063 1.00 32.81 267 THR B N 1
ATOM 5868 C CA . THR B 1 267 ? 127.517 39.619 40.732 1.00 36.45 267 THR B CA 1
ATOM 5869 C C . THR B 1 267 ? 127.697 39.190 39.277 1.00 35.10 267 THR B C 1
ATOM 5870 O O . THR B 1 267 ? 126.963 38.333 38.780 1.00 30.01 267 THR B O 1
ATOM 5874 N N . GLY B 1 268 ? 128.684 39.774 38.608 1.00 34.34 268 GLY B N 1
ATOM 5875 C CA . GLY B 1 268 ? 128.862 39.583 37.180 1.00 39.62 268 GLY B CA 1
ATOM 5876 C C . GLY B 1 268 ? 129.168 38.158 36.762 1.00 39.18 268 GLY B C 1
ATOM 5877 O O . GLY B 1 268 ? 128.868 37.753 35.636 1.00 35.16 268 GLY B O 1
ATOM 5878 N N . HIS B 1 269 ? 129.759 37.391 37.671 1.00 28.96 269 HIS B N 1
ATOM 5879 C CA . HIS B 1 269 ? 130.164 36.028 37.356 1.00 31.96 269 HIS B CA 1
ATOM 5880 C C . HIS B 1 269 ? 129.009 35.057 37.553 1.00 33.26 269 HIS B C 1
ATOM 5881 O O . HIS B 1 269 ? 129.074 33.911 37.119 1.00 29.53 269 HIS B O 1
ATOM 5896 N N . ARG B 1 271 ? 125.383 33.223 37.185 1.00 24.90 271 ARG B N 1
ATOM 5897 C CA . ARG B 1 271 ? 124.519 32.851 36.072 1.00 24.29 271 ARG B CA 1
ATOM 5898 C C . ARG B 1 271 ? 123.045 32.832 36.482 1.00 27.66 271 ARG B C 1
ATOM 5899 O O . ARG B 1 271 ? 122.164 33.218 35.710 1.00 24.90 271 ARG B O 1
ATOM 5907 N N . LEU B 1 272 ? 122.775 32.388 37.701 1.00 21.62 272 LEU B N 1
ATOM 5908 C CA . LEU B 1 272 ? 121.397 32.114 38.083 1.00 24.21 272 LEU B CA 1
ATOM 5909 C C . LEU B 1 272 ? 121.108 32.300 39.569 1.00 22.55 272 LEU B C 1
ATOM 5910 O O . LEU B 1 272 ? 121.848 31.817 40.430 1.00 19.22 272 LEU B O 1
ATOM 5915 N N . PHE B 1 273 ? 120.012 33.000 39.854 1.00 17.16 273 PHE B N 1
ATOM 5916 C CA . PHE B 1 273 ? 119.513 33.164 41.212 1.00 20.97 273 PHE B CA 1
ATOM 5917 C C . PHE B 1 273 ? 118.121 32.567 41.322 1.00 18.64 273 PHE B C 1
ATOM 5918 O O . PHE B 1 273 ? 117.260 32.826 40.483 1.00 21.71 273 PHE B O 1
ATOM 5926 N N . ILE B 1 274 ? 117.906 31.769 42.363 1.00 16.08 274 ILE B N 1
ATOM 5927 C CA . ILE B 1 274 ? 116.609 31.152 42.608 1.00 17.51 274 ILE B CA 1
ATOM 5928 C C . ILE B 1 274 ? 116.153 31.423 44.040 1.00 18.82 274 ILE B C 1
ATOM 5929 O O . ILE B 1 274 ? 116.959 31.423 44.976 1.00 19.62 274 ILE B O 1
ATOM 5934 N N . SER B 1 275 ? 114.857 31.655 44.207 1.00 17.61 275 SER B N 1
ATOM 5935 C CA . SER B 1 275 ? 114.289 31.840 45.536 1.00 15.31 275 SER B CA 1
ATOM 5936 C C . SER B 1 275 ? 113.180 30.819 45.749 1.00 17.31 275 SER B C 1
ATOM 5937 O O . SER B 1 275 ? 112.416 30.527 44.836 1.00 20.09 275 SER B O 1
ATOM 5940 N N . GLY B 1 276 ? 113.115 30.274 46.957 1.00 20.27 276 GLY B N 1
ATOM 5941 C CA . GLY B 1 276 ? 112.149 29.238 47.277 1.00 25.40 276 GLY B CA 1
ATOM 5942 C C . GLY B 1 276 ? 111.477 29.485 48.605 1.00 28.69 276 GLY B C 1
ATOM 5943 O O . GLY B 1 276 ? 111.776 30.466 49.287 1.00 33.14 276 GLY B O 1
ATOM 5944 N N . SER B 1 277 ? 110.576 28.575 48.969 1.00 27.43 277 SER B N 1
ATOM 5945 C CA . SER B 1 277 ? 109.698 28.746 50.113 1.00 35.52 277 SER B CA 1
ATOM 5946 C C . SER B 1 277 ? 108.825 29.985 49.918 1.00 33.80 277 SER B C 1
ATOM 5947 O O . SER B 1 277 ? 108.039 30.062 48.971 1.00 41.67 277 SER B O 1
ATOM 5950 N N . ALA B 1 278 ? 108.975 30.958 50.801 1.00 27.46 278 ALA B N 1
ATOM 5951 C CA . ALA B 1 278 ? 108.086 32.106 50.805 1.00 25.01 278 ALA B CA 1
ATOM 5952 C C . ALA B 1 278 ? 108.226 32.926 49.532 1.00 19.77 278 ALA B C 1
ATOM 5953 O O . ALA B 1 278 ? 109.282 32.935 48.904 1.00 20.03 278 ALA B O 1
ATOM 5955 N N . PRO B 1 279 ? 107.147 33.604 49.138 1.00 19.09 279 PRO B N 1
ATOM 5956 C CA . PRO B 1 279 ? 107.174 34.458 47.946 1.00 20.36 279 PRO B CA 1
ATOM 5957 C C . PRO B 1 279 ? 108.111 35.651 48.133 1.00 16.70 279 PRO B C 1
ATOM 5958 O O . PRO B 1 279 ? 108.174 36.210 49.227 1.00 20.37 279 PRO B O 1
ATOM 5962 N N . LEU B 1 280 ? 108.824 36.031 47.077 1.00 19.34 280 LEU B N 1
ATOM 5963 C CA . LEU B 1 280 ? 109.556 37.289 47.079 1.00 22.14 280 LEU B CA 1
ATOM 5964 C C . LEU B 1 280 ? 108.575 38.432 46.890 1.00 19.52 280 LEU B C 1
ATOM 5965 O O . LEU B 1 280 ? 107.625 38.311 46.118 1.00 25.21 280 LEU B O 1
ATOM 5970 N N . LEU B 1 281 ? 108.811 39.546 47.576 1.00 22.44 281 LEU B N 1
ATOM 5971 C CA . LEU B 1 281 ? 108.069 40.770 47.290 1.00 23.61 281 LEU B CA 1
ATOM 5972 C C . LEU B 1 281 ? 108.450 41.298 45.906 1.00 25.67 281 LEU B C 1
ATOM 5973 O O . LEU B 1 281 ? 109.607 41.201 45.491 1.00 23.78 281 LEU B O 1
ATOM 5978 N N . ALA B 1 282 ? 107.475 41.853 45.194 1.00 22.12 282 ALA B N 1
ATOM 5979 C CA . ALA B 1 282 ? 107.749 42.547 43.938 1.00 22.91 282 ALA B CA 1
ATOM 5980 C C . ALA B 1 282 ? 108.889 43.551 44.113 1.00 23.54 282 ALA B C 1
ATOM 5981 O O . ALA B 1 282 ? 109.797 43.635 43.277 1.00 25.55 282 ALA B O 1
ATOM 5983 N N . ASP B 1 283 ? 108.847 44.301 45.210 1.00 22.42 283 ASP B N 1
ATOM 5984 C CA . ASP B 1 283 ? 109.883 45.287 45.508 1.00 20.85 283 ASP B CA 1
ATOM 5985 C C . ASP B 1 283 ? 111.265 44.644 45.456 1.00 21.27 283 ASP B C 1
ATOM 5986 O O . ASP B 1 283 ? 112.223 45.246 44.982 1.00 26.79 283 ASP B O 1
ATOM 5991 N N . THR B 1 284 ? 111.361 43.416 45.951 1.00 21.75 284 THR B N 1
ATOM 5992 C CA . THR B 1 284 ? 112.645 42.727 46.009 1.00 24.42 284 THR B CA 1
ATOM 5993 C C . THR B 1 284 ? 113.119 42.325 44.616 1.00 25.41 284 THR B C 1
ATOM 5994 O O . THR B 1 284 ? 114.306 42.462 44.300 1.00 25.16 284 THR B O 1
ATOM 5998 N N . HIS B 1 285 ? 112.196 41.841 43.785 1.00 22.48 285 HIS B N 1
ATOM 5999 C CA . HIS B 1 285 ? 112.500 41.577 42.375 1.00 22.90 285 HIS B CA 1
ATOM 6000 C C . HIS B 1 285 ? 113.048 42.830 41.700 1.00 26.83 285 HIS B C 1
ATOM 6001 O O . HIS B 1 285 ? 114.013 42.762 40.928 1.00 29.66 285 HIS B O 1
ATOM 6008 N N . ARG B 1 286 ? 112.413 43.969 41.974 1.00 24.84 286 ARG B N 1
ATOM 6009 C CA . ARG B 1 286 ? 112.801 45.235 41.356 1.00 27.85 286 ARG B CA 1
ATOM 6010 C C . ARG B 1 286 ? 114.182 45.672 41.821 1.00 26.56 286 ARG B C 1
ATOM 6011 O O . ARG B 1 286 ? 115.041 46.025 41.006 1.00 31.48 286 ARG B O 1
ATOM 6019 N N . GLU B 1 287 ? 114.400 45.651 43.130 1.00 25.56 287 GLU B N 1
ATOM 6020 C CA . GLU B 1 287 ? 115.682 46.076 43.672 1.00 25.73 287 GLU B CA 1
ATOM 6021 C C . GLU B 1 287 ? 116.805 45.154 43.212 1.00 26.95 287 GLU B C 1
ATOM 6022 O O . GLU B 1 287 ? 117.904 45.616 42.893 1.00 25.68 287 GLU B O 1
ATOM 6028 N N . TRP B 1 288 ? 116.528 43.853 43.166 1.00 27.21 288 TRP B N 1
ATOM 6029 C CA . TRP B 1 288 ? 117.549 42.906 42.733 1.00 27.24 288 TRP B CA 1
ATOM 6030 C C . TRP B 1 288 ? 117.976 43.210 41.305 1.00 27.82 288 TRP B C 1
ATOM 6031 O O . TRP B 1 288 ? 119.170 43.294 41.012 1.00 32.15 288 TRP B O 1
ATOM 6042 N N . SER B 1 289 ? 117.003 43.385 40.416 1.00 26.75 289 SER B N 1
ATOM 6043 C CA . SER B 1 289 ? 117.309 43.719 39.028 1.00 29.99 289 SER B CA 1
ATOM 6044 C C . SER B 1 289 ? 118.072 45.039 38.928 1.00 28.84 289 SER B C 1
ATOM 6045 O O . SER B 1 289 ? 119.104 45.124 38.255 1.00 31.41 289 SER B O 1
ATOM 6048 N N . ALA B 1 290 ? 117.573 46.069 39.606 1.00 33.45 290 ALA B N 1
ATOM 6049 C CA . ALA B 1 290 ? 118.213 47.382 39.543 1.00 33.09 290 ALA B CA 1
ATOM 6050 C C . ALA B 1 290 ? 119.673 47.333 39.984 1.00 32.11 290 ALA B C 1
ATOM 6051 O O . ALA B 1 290 ? 120.525 48.004 39.405 1.00 32.95 290 ALA B O 1
ATOM 6053 N N . LYS B 1 291 ? 119.959 46.533 41.003 1.00 35.22 291 LYS B N 1
ATOM 6054 C CA . LYS B 1 291 ? 121.287 46.508 41.602 1.00 38.56 291 LYS B CA 1
ATOM 6055 C C . LYS B 1 291 ? 122.259 45.508 40.965 1.00 35.54 291 LYS B C 1
ATOM 6056 O O . LYS B 1 291 ? 123.467 45.740 40.961 1.00 35.74 291 LYS B O 1
ATOM 6062 N N . THR B 1 292 ? 121.743 44.402 40.434 1.00 33.97 292 THR B N 1
ATOM 6063 C CA . THR B 1 292 ? 122.612 43.345 39.915 1.00 30.46 292 THR B CA 1
ATOM 6064 C C . THR B 1 292 ? 122.390 43.048 38.437 1.00 29.30 292 THR B C 1
ATOM 6065 O O . THR B 1 292 ? 123.195 42.362 37.808 1.00 32.14 292 THR B O 1
ATOM 6069 N N . GLY B 1 293 ? 121.289 43.546 37.891 1.00 26.57 293 GLY B N 1
ATOM 6070 C CA . GLY B 1 293 ? 120.942 43.283 36.507 1.00 29.07 293 GLY B CA 1
ATOM 6071 C C . GLY B 1 293 ? 120.447 41.867 36.279 1.00 34.41 293 GLY B C 1
ATOM 6072 O O . GLY B 1 293 ? 120.239 41.450 35.137 1.00 36.89 293 GLY B O 1
ATOM 6073 N N . HIS B 1 294 ? 120.253 41.132 37.370 1.00 29.00 294 HIS B N 1
ATOM 6074 C CA . HIS B 1 294 ? 119.770 39.755 37.307 1.00 29.26 294 HIS B CA 1
ATOM 6075 C C . HIS B 1 294 ? 118.302 39.622 37.693 1.00 29.94 294 HIS B C 1
ATOM 6076 O O . HIS B 1 294 ? 117.769 40.416 38.467 1.00 25.99 294 HIS B O 1
ATOM 6083 N N . ALA B 1 295 ? 117.655 38.596 37.158 1.00 27.13 295 ALA B N 1
ATOM 6084 C CA . ALA B 1 295 ? 116.344 38.196 37.646 1.00 26.15 295 ALA B CA 1
ATOM 6085 C C . ALA B 1 295 ? 116.534 37.196 38.789 1.00 23.55 295 ALA B C 1
ATOM 6086 O O . ALA B 1 295 ? 117.632 36.669 38.984 1.00 25.24 295 ALA B O 1
ATOM 6088 N N . VAL B 1 296 ? 115.477 36.946 39.557 1.00 20.23 296 VAL B N 1
ATOM 6089 C CA . VAL B 1 296 ? 115.491 35.867 40.536 1.00 21.93 296 VAL B CA 1
ATOM 6090 C C . VAL B 1 296 ? 114.332 34.946 40.187 1.00 24.49 296 VAL B C 1
ATOM 6091 O O . VAL B 1 296 ? 113.185 35.386 40.116 1.00 24.89 296 VAL B O 1
ATOM 6095 N N . LEU B 1 297 ? 114.624 33.676 39.934 1.00 21.81 297 LEU B N 1
ATOM 6096 C CA . LEU B 1 297 ? 113.566 32.736 39.596 1.00 18.97 297 LEU B CA 1
ATOM 6097 C C . LEU B 1 297 ? 112.830 32.279 40.845 1.00 18.95 297 LEU B C 1
ATOM 6098 O O . LEU B 1 297 ? 113.439 32.044 41.885 1.00 20.03 297 LEU B O 1
ATOM 6103 N N . GLU B 1 298 ? 111.516 32.145 40.729 1.00 15.53 298 GLU B N 1
ATOM 6104 C CA . GLU B 1 298 ? 110.719 31.543 41.786 1.00 17.47 298 GLU B CA 1
ATOM 6105 C C . GLU B 1 298 ? 110.096 30.256 41.267 1.00 16.64 298 GLU B C 1
ATOM 6106 O O . GLU B 1 298 ? 109.980 30.062 40.062 1.00 20.06 298 GLU B O 1
ATOM 6112 N N . ARG B 1 299 ? 109.692 29.379 42.180 1.00 14.83 299 ARG B N 1
ATOM 6113 C CA . ARG B 1 299 ? 109.156 28.086 41.771 1.00 13.66 299 ARG B CA 1
ATOM 6114 C C . ARG B 1 299 ? 108.266 27.480 42.855 1.00 12.51 299 ARG B C 1
ATOM 6115 O O . ARG B 1 299 ? 108.563 27.593 44.029 1.00 17.15 299 ARG B O 1
ATOM 6123 N N . TYR B 1 300 ? 107.171 26.849 42.444 1.00 16.16 300 TYR B N 1
ATOM 6124 C CA . TYR B 1 300 ? 106.207 26.257 43.369 1.00 16.72 300 TYR B CA 1
ATOM 6125 C C . TYR B 1 300 ? 106.623 24.840 43.709 1.00 16.99 300 TYR B C 1
ATOM 6126 O O . TYR B 1 300 ? 106.788 24.009 42.814 1.00 15.83 300 TYR B O 1
ATOM 6135 N N . GLY B 1 301 ? 106.761 24.550 44.994 1.00 13.37 301 GLY B N 1
ATOM 6136 C CA . GLY B 1 301 ? 107.097 23.202 45.397 1.00 19.05 301 GLY B CA 1
ATOM 6137 C C . GLY B 1 301 ? 106.619 22.919 46.803 1.00 17.57 301 GLY B C 1
ATOM 6138 O O . GLY B 1 301 ? 106.250 23.836 47.541 1.00 15.32 301 GLY B O 1
ATOM 6147 N N . THR B 1 303 ? 106.985 19.516 50.088 1.00 12.25 303 THR B N 1
ATOM 6148 C CA . THR B 1 303 ? 107.585 18.231 50.404 1.00 12.00 303 THR B CA 1
ATOM 6149 C C . THR B 1 303 ? 106.925 17.082 49.643 1.00 12.26 303 THR B C 1
ATOM 6150 O O . THR B 1 303 ? 107.610 16.206 49.100 1.00 14.78 303 THR B O 1
ATOM 6154 N N . GLU B 1 304 ? 105.599 17.095 49.583 1.00 12.14 304 GLU B N 1
ATOM 6155 C CA . GLU B 1 304 ? 104.864 15.999 48.968 1.00 12.78 304 GLU B CA 1
ATOM 6156 C C . GLU B 1 304 ? 105.045 15.902 47.458 1.00 13.91 304 GLU B C 1
ATOM 6157 O O . GLU B 1 304 ? 104.749 14.869 46.878 1.00 13.79 304 GLU B O 1
ATOM 6163 N N . THR B 1 305 ? 105.492 16.975 46.820 1.00 13.39 305 THR B N 1
ATOM 6164 C CA . THR B 1 305 ? 105.492 17.011 45.359 1.00 12.10 305 THR B CA 1
ATOM 6165 C C . THR B 1 305 ? 106.835 17.356 44.754 1.00 13.39 305 THR B C 1
ATOM 6166 O O . THR B 1 305 ? 106.965 17.364 43.539 1.00 14.27 305 THR B O 1
ATOM 6170 N N . ASN B 1 306 ? 107.823 17.673 45.586 1.00 13.03 306 ASN B N 1
ATOM 6171 C CA . ASN B 1 306 ? 109.038 18.271 45.070 1.00 15.56 306 ASN B CA 1
ATOM 6172 C C . ASN B 1 306 ? 108.646 19.515 44.266 1.00 15.26 306 ASN B C 1
ATOM 6173 O O . ASN B 1 306 ? 107.664 20.176 44.616 1.00 13.56 306 ASN B O 1
ATOM 6186 N N . ASN B 1 308 ? 107.002 21.730 41.322 1.00 10.95 308 ASN B N 1
ATOM 6187 C CA . ASN B 1 308 ? 105.880 21.612 40.380 1.00 11.62 308 ASN B CA 1
ATOM 6188 C C . ASN B 1 308 ? 105.958 22.584 39.210 1.00 14.06 308 ASN B C 1
ATOM 6189 O O . ASN B 1 308 ? 105.523 22.264 38.102 1.00 13.88 308 ASN B O 1
ATOM 6194 N N . THR B 1 309 ? 106.468 23.788 39.478 1.00 16.09 309 THR B N 1
ATOM 6195 C CA . THR B 1 309 ? 106.566 24.838 38.460 1.00 18.06 309 THR B CA 1
ATOM 6196 C C . THR B 1 309 ? 107.891 25.563 38.592 1.00 21.41 309 THR B C 1
ATOM 6197 O O . THR B 1 309 ? 108.622 25.359 39.550 1.00 21.03 309 THR B O 1
ATOM 6201 N N . SER B 1 310 ? 108.189 26.423 37.623 1.00 15.94 310 SER B N 1
ATOM 6202 C CA . SER B 1 310 ? 109.257 27.402 37.772 1.00 16.08 310 SER B CA 1
ATOM 6203 C C . SER B 1 310 ? 109.047 28.535 36.773 1.00 13.63 310 SER B C 1
ATOM 6204 O O . SER B 1 310 ? 108.633 28.289 35.643 1.00 18.41 310 SER B O 1
ATOM 6207 N N . ASN B 1 311 ? 109.320 29.774 37.180 1.00 18.77 311 ASN B N 1
ATOM 6208 C CA . ASN B 1 311 ? 109.448 30.843 36.189 1.00 19.29 311 ASN B CA 1
ATOM 6209 C C . ASN B 1 311 ? 110.438 30.393 35.126 1.00 23.91 311 ASN B C 1
ATOM 6210 O O . ASN B 1 311 ? 111.460 29.791 35.451 1.00 21.25 311 ASN B O 1
ATOM 6215 N N . PRO B 1 312 ? 110.144 30.689 33.850 1.00 21.89 312 PRO B N 1
ATOM 6216 C CA . PRO B 1 312 ? 111.040 30.248 32.776 1.00 31.35 312 PRO B CA 1
ATOM 6217 C C . PRO B 1 312 ? 112.398 30.935 32.842 1.00 31.05 312 PRO B C 1
ATOM 6218 O O . PRO B 1 312 ? 112.508 32.103 33.222 1.00 30.50 312 PRO B O 1
ATOM 6222 N N . TYR B 1 313 ? 113.430 30.189 32.473 1.00 29.57 313 TYR B N 1
ATOM 6223 C CA . TYR B 1 313 ? 114.788 30.687 32.496 1.00 31.90 313 TYR B CA 1
ATOM 6224 C C . TYR B 1 313 ? 114.922 31.848 31.523 1.00 34.62 313 TYR B C 1
ATOM 6225 O O . TYR B 1 313 ? 115.587 32.838 31.821 1.00 39.88 313 TYR B O 1
ATOM 6234 N N . ASP B 1 314 ? 114.258 31.720 30.373 1.00 43.25 314 ASP B N 1
ATOM 6235 C CA . ASP B 1 314 ? 114.413 32.650 29.247 1.00 61.86 314 ASP B CA 1
ATOM 6236 C C . ASP B 1 314 ? 114.586 34.129 29.621 1.00 71.36 314 ASP B C 1
ATOM 6237 O O . ASP B 1 314 ? 115.662 34.684 29.397 1.00 78.46 314 ASP B O 1
ATOM 6242 N N . GLY B 1 315 ? 113.561 34.781 30.173 1.00 72.02 315 GLY B N 1
ATOM 6243 C CA . GLY B 1 315 ? 112.263 34.204 30.484 1.00 66.45 315 GLY B CA 1
ATOM 6244 C C . GLY B 1 315 ? 111.520 35.182 31.379 1.00 66.79 315 GLY B C 1
ATOM 6245 O O . GLY B 1 315 ? 112.087 35.674 32.354 1.00 71.59 315 GLY B O 1
ATOM 6246 N N . ASP B 1 316 ? 110.262 35.478 31.061 1.00 58.97 316 ASP B N 1
ATOM 6247 C CA . ASP B 1 316 ? 109.544 36.538 31.774 1.00 58.27 316 ASP B CA 1
ATOM 6248 C C . ASP B 1 316 ? 108.647 36.045 32.913 1.00 53.04 316 ASP B C 1
ATOM 6249 O O . ASP B 1 316 ? 107.933 35.053 32.774 1.00 52.87 316 ASP B O 1
ATOM 6254 N N . ARG B 1 317 ? 108.691 36.752 34.039 1.00 45.11 317 ARG B N 1
ATOM 6255 C CA . ARG B 1 317 ? 107.856 36.403 35.182 1.00 42.87 317 ARG B CA 1
ATOM 6256 C C . ARG B 1 317 ? 106.567 37.209 35.193 1.00 39.88 317 ARG B C 1
ATOM 6257 O O . ARG B 1 317 ? 106.530 38.366 34.763 1.00 36.91 317 ARG B O 1
ATOM 6265 N N . VAL B 1 318 ? 105.511 36.580 35.693 1.00 34.19 318 VAL B N 1
ATOM 6266 C CA . VAL B 1 318 ? 104.214 37.213 35.834 1.00 35.05 318 VAL B CA 1
ATOM 6267 C C . VAL B 1 318 ? 103.998 37.557 37.299 1.00 35.88 318 VAL B C 1
ATOM 6268 O O . VAL B 1 318 ? 104.200 36.712 38.172 1.00 29.93 318 VAL B O 1
ATOM 6272 N N . PRO B 1 319 ? 103.594 38.805 37.579 1.00 28.93 319 PRO B N 1
ATOM 6273 C CA . PRO B 1 319 ? 103.302 39.220 38.953 1.00 30.67 319 PRO B CA 1
ATOM 6274 C C . PRO B 1 319 ? 102.320 38.269 39.640 1.00 25.35 319 PRO B C 1
ATOM 6275 O O . PRO B 1 319 ? 101.285 37.918 39.071 1.00 28.30 319 PRO B O 1
ATOM 6279 N N . GLY B 1 320 ? 102.661 37.842 40.847 1.00 22.79 320 GLY B N 1
ATOM 6280 C CA . GLY B 1 320 ? 101.786 36.988 41.627 1.00 25.25 320 GLY B CA 1
ATOM 6281 C C . GLY B 1 320 ? 101.837 35.522 41.234 1.00 22.83 320 GLY B C 1
ATOM 6282 O O . GLY B 1 320 ? 101.196 34.688 41.873 1.00 20.89 320 GLY B O 1
ATOM 6283 N N . ALA B 1 321 ? 102.583 35.204 40.180 1.00 21.22 321 ALA B N 1
ATOM 6284 C CA . ALA B 1 321 ? 102.694 33.813 39.735 1.00 21.08 321 ALA B CA 1
ATOM 6285 C C . ALA B 1 321 ? 104.086 33.238 39.943 1.00 20.45 321 ALA B C 1
ATOM 6286 O O . ALA B 1 321 ? 105.058 33.962 40.168 1.00 21.03 321 ALA B O 1
ATOM 6288 N N . VAL B 1 322 ? 104.166 31.918 39.848 1.00 15.71 322 VAL B N 1
ATOM 6289 C CA . VAL B 1 322 ? 105.417 31.204 40.031 1.00 16.88 322 VAL B CA 1
ATOM 6290 C C . VAL B 1 322 ? 105.689 30.285 38.842 1.00 16.06 322 VAL B C 1
ATOM 6291 O O . VAL B 1 322 ? 106.308 29.230 38.980 1.00 20.38 322 VAL B O 1
ATOM 6295 N N . GLY B 1 323 ? 105.214 30.697 37.674 1.00 17.21 323 GLY B N 1
ATOM 6296 C CA . GLY B 1 323 ? 105.541 30.021 36.428 1.00 17.59 323 GLY B CA 1
ATOM 6297 C C . GLY B 1 323 ? 104.624 28.875 36.056 1.00 17.09 323 GLY B C 1
ATOM 6298 O O . GLY B 1 323 ? 103.783 28.438 36.850 1.00 16.56 323 GLY B O 1
ATOM 6299 N N . PRO B 1 324 ? 104.786 28.359 34.830 1.00 22.27 324 PRO B N 1
ATOM 6300 C CA . PRO B 1 324 ? 103.994 27.221 34.368 1.00 17.54 324 PRO B CA 1
ATOM 6301 C C . PRO B 1 324 ? 104.523 25.905 34.946 1.00 18.08 324 PRO B C 1
ATOM 6302 O O . PRO B 1 324 ? 105.642 25.852 35.470 1.00 16.03 324 PRO B O 1
ATOM 6306 N N . ALA B 1 325 ? 103.731 24.846 34.831 1.00 17.52 325 ALA B N 1
ATOM 6307 C CA . ALA B 1 325 ? 104.177 23.526 35.248 1.00 17.19 325 ALA B CA 1
ATOM 6308 C C . ALA B 1 325 ? 105.497 23.134 34.593 1.00 14.40 325 ALA B C 1
ATOM 6309 O O . ALA B 1 325 ? 105.741 23.431 33.414 1.00 19.56 325 ALA B O 1
ATOM 6311 N N . LEU B 1 326 ? 106.346 22.475 35.375 1.00 17.70 326 LEU B N 1
ATOM 6312 C CA . LEU B 1 326 ? 107.566 21.881 34.867 1.00 18.24 326 LEU B CA 1
ATOM 6313 C C . LEU B 1 326 ? 107.214 20.741 33.928 1.00 19.59 326 LEU B C 1
ATOM 6314 O O . LEU B 1 326 ? 106.156 20.126 34.056 1.00 16.19 326 LEU B O 1
ATOM 6319 N N . PRO B 1 327 ? 108.107 20.459 32.980 1.00 18.40 327 PRO B N 1
ATOM 6320 C CA . PRO B 1 327 ? 107.939 19.350 32.048 1.00 20.64 327 PRO B CA 1
ATOM 6321 C C . PRO B 1 327 ? 107.585 18.074 32.800 1.00 20.88 327 PRO B C 1
ATOM 6322 O O . PRO B 1 327 ? 108.260 17.729 33.772 1.00 18.05 327 PRO B O 1
ATOM 6326 N N . GLY B 1 328 ? 106.518 17.406 32.374 1.00 19.85 328 GLY B N 1
ATOM 6327 C CA . GLY B 1 328 ? 106.103 16.152 32.978 1.00 17.63 328 GLY B CA 1
ATOM 6328 C C . GLY B 1 328 ? 105.109 16.296 34.117 1.00 21.94 328 GLY B C 1
ATOM 6329 O O . GLY B 1 328 ? 104.489 15.320 34.527 1.00 19.45 328 GLY B O 1
ATOM 6330 N N . VAL B 1 329 ? 104.955 17.511 34.630 1.00 16.34 329 VAL B N 1
ATOM 6331 C CA . VAL B 1 329 ? 104.053 17.750 35.753 1.00 14.54 329 VAL B CA 1
ATOM 6332 C C . VAL B 1 329 ? 102.733 18.313 35.261 1.00 16.51 329 VAL B C 1
ATOM 6333 O O . VAL B 1 329 ? 102.716 19.228 34.437 1.00 17.96 329 VAL B O 1
ATOM 6337 N N . SER B 1 330 ? 101.638 17.747 35.752 1.00 14.78 330 SER B N 1
ATOM 6338 C CA . SER B 1 330 ? 100.308 18.251 35.461 1.00 19.59 330 SER B CA 1
ATOM 6339 C C . SER B 1 330 ? 99.770 19.039 36.653 1.00 21.71 330 SER B C 1
ATOM 6340 O O . SER B 1 330 ? 99.674 18.504 37.760 1.00 19.58 330 SER B O 1
ATOM 6343 N N . ALA B 1 331 ? 99.419 20.304 36.423 1.00 16.09 331 ALA B N 1
ATOM 6344 C CA . ALA B 1 331 ? 98.789 21.115 37.475 1.00 17.17 331 ALA B CA 1
ATOM 6345 C C . ALA B 1 331 ? 97.433 21.583 36.989 1.00 19.13 331 ALA B C 1
ATOM 6346 O O . ALA B 1 331 ? 97.301 22.071 35.866 1.00 20.02 331 ALA B O 1
ATOM 6348 N N . ARG B 1 332 ? 96.417 21.451 37.832 1.00 13.98 332 ARG B N 1
ATOM 6349 C CA . ARG B 1 332 ? 95.098 21.912 37.444 1.00 14.68 332 ARG B CA 1
ATOM 6350 C C . ARG B 1 332 ? 94.394 22.554 38.622 1.00 16.87 332 ARG B C 1
ATOM 6351 O O . ARG B 1 332 ? 94.797 22.380 39.775 1.00 17.82 332 ARG B O 1
ATOM 6359 N N . VAL B 1 333 ? 93.346 23.304 38.306 1.00 16.91 333 VAL B N 1
ATOM 6360 C CA . VAL B 1 333 ? 92.555 24.019 39.298 1.00 13.73 333 VAL B CA 1
ATOM 6361 C C . VAL B 1 333 ? 91.135 23.481 39.254 1.00 15.48 333 VAL B C 1
ATOM 6362 O O . VAL B 1 333 ? 90.521 23.440 38.194 1.00 20.63 333 VAL B O 1
ATOM 6366 N N . THR B 1 334 ? 90.614 23.059 40.398 1.00 15.73 334 THR B N 1
ATOM 6367 C CA . THR B 1 334 ? 89.313 22.411 40.431 1.00 16.55 334 THR B CA 1
ATOM 6368 C C . THR B 1 334 ? 88.358 23.130 41.368 1.00 19.97 334 THR B C 1
ATOM 6369 O O . THR B 1 334 ? 88.779 23.819 42.294 1.00 19.14 334 THR B O 1
ATOM 6373 N N . ASP B 1 335 ? 87.066 22.948 41.136 1.00 23.26 335 ASP B N 1
ATOM 6374 C CA . ASP B 1 335 ? 86.057 23.511 42.021 1.00 23.97 335 ASP B CA 1
ATOM 6375 C C . ASP B 1 335 ? 86.198 22.799 43.357 1.00 31.84 335 ASP B C 1
ATOM 6376 O O . ASP B 1 335 ? 86.205 21.573 43.404 1.00 34.47 335 ASP B O 1
ATOM 6381 N N . PRO B 1 336 ? 86.355 23.564 44.449 1.00 43.09 336 PRO B N 1
ATOM 6382 C CA . PRO B 1 336 ? 86.547 22.973 45.778 1.00 51.70 336 PRO B CA 1
ATOM 6383 C C . PRO B 1 336 ? 85.542 21.859 46.060 1.00 53.31 336 PRO B C 1
ATOM 6384 O O . PRO B 1 336 ? 85.909 20.845 46.653 1.00 52.57 336 PRO B O 1
ATOM 6388 N N . GLU B 1 337 ? 84.294 22.050 45.641 1.00 57.64 337 GLU B N 1
ATOM 6389 C CA . GLU B 1 337 ? 83.320 20.962 45.630 1.00 66.57 337 GLU B CA 1
ATOM 6390 C C . GLU B 1 337 ? 82.852 20.701 44.201 1.00 67.63 337 GLU B C 1
ATOM 6391 O O . GLU B 1 337 ? 82.939 21.579 43.348 1.00 71.65 337 GLU B O 1
ATOM 6397 N N . THR B 1 338 ? 82.351 19.492 43.962 1.00 63.44 338 THR B N 1
ATOM 6398 C CA . THR B 1 338 ? 82.128 18.955 42.616 1.00 57.08 338 THR B CA 1
ATOM 6399 C C . THR B 1 338 ? 83.447 18.461 42.019 1.00 51.22 338 THR B C 1
ATOM 6400 O O . THR B 1 338 ? 83.472 17.485 41.272 1.00 59.20 338 THR B O 1
ATOM 6404 N N . GLY B 1 339 ? 84.540 19.136 42.362 1.00 41.27 339 GLY B N 1
ATOM 6405 C CA . GLY B 1 339 ? 85.873 18.689 41.989 1.00 34.16 339 GLY B CA 1
ATOM 6406 C C . GLY B 1 339 ? 86.185 18.806 40.508 1.00 30.54 339 GLY B C 1
ATOM 6407 O O . GLY B 1 339 ? 87.246 18.376 40.053 1.00 29.17 339 GLY B O 1
ATOM 6408 N N . LYS B 1 340 ? 85.259 19.392 39.756 1.00 35.86 340 LYS B N 1
ATOM 6409 C CA . LYS B 1 340 ? 85.429 19.576 38.319 1.00 36.41 340 LYS B CA 1
ATOM 6410 C C . LYS B 1 340 ? 86.478 20.651 38.031 1.00 29.20 340 LYS B C 1
ATOM 6411 O O . LYS B 1 340 ? 86.555 21.657 38.738 1.00 25.95 340 LYS B O 1
ATOM 6417 N N . GLU B 1 341 ? 87.287 20.434 36.998 1.00 23.41 341 GLU B N 1
ATOM 6418 C CA . GLU B 1 341 ? 88.260 21.441 36.580 1.00 24.56 341 GLU B CA 1
ATOM 6419 C C . GLU B 1 341 ? 87.551 22.737 36.205 1.00 28.20 341 GLU B C 1
ATOM 6420 O O . GLU B 1 341 ? 86.502 22.725 35.550 1.00 30.39 341 GLU B O 1
ATOM 6426 N N . LEU B 1 342 ? 88.128 23.856 36.627 1.00 22.82 342 LEU B N 1
ATOM 6427 C CA . LEU B 1 342 ? 87.554 25.173 36.363 1.00 23.47 342 LEU B CA 1
ATOM 6428 C C . LEU B 1 342 ? 88.116 25.764 35.080 1.00 21.65 342 LEU B C 1
ATOM 6429 O O . LEU B 1 342 ? 89.229 25.428 34.678 1.00 23.84 342 LEU B O 1
ATOM 6434 N N . PRO B 1 343 ? 87.350 26.661 34.435 1.00 26.78 343 PRO B N 1
ATOM 6435 C CA . PRO B 1 343 ? 87.875 27.391 33.277 1.00 32.91 343 PRO B CA 1
ATOM 6436 C C . PRO B 1 343 ? 89.155 28.130 33.646 1.00 30.72 343 PRO B C 1
ATOM 6437 O O . PRO B 1 343 ? 89.319 28.558 34.789 1.00 28.12 343 PRO B O 1
ATOM 6441 N N . ARG B 1 344 ? 90.063 28.270 32.689 1.00 28.19 344 ARG B N 1
ATOM 6442 C CA . ARG B 1 344 ? 91.322 28.948 32.954 1.00 23.71 344 ARG B CA 1
ATOM 6443 C C . ARG B 1 344 ? 91.061 30.338 33.526 1.00 24.89 344 ARG B C 1
ATOM 6444 O O . ARG B 1 344 ? 90.177 31.056 33.056 1.00 26.69 344 ARG B O 1
ATOM 6452 N N . GLY B 1 345 ? 91.817 30.712 34.553 1.00 24.58 345 GLY B N 1
ATOM 6453 C CA . GLY B 1 345 ? 91.673 32.026 35.151 1.00 23.32 345 GLY B CA 1
ATOM 6454 C C . GLY B 1 345 ? 90.754 32.061 36.359 1.00 25.31 345 GLY B C 1
ATOM 6455 O O . GLY B 1 345 ? 90.750 33.035 37.107 1.00 28.70 345 GLY B O 1
ATOM 6456 N N . ASP B 1 346 ? 89.969 31.004 36.550 1.00 20.91 346 ASP B N 1
ATOM 6457 C CA . ASP B 1 346 ? 89.087 30.917 37.710 1.00 22.15 346 ASP B CA 1
ATOM 6458 C C . ASP B 1 346 ? 89.834 30.373 38.932 1.00 21.71 346 ASP B C 1
ATOM 6459 O O . ASP B 1 346 ? 90.736 29.535 38.804 1.00 21.88 346 ASP B O 1
ATOM 6464 N N . ILE B 1 347 ? 89.445 30.844 40.115 1.00 20.14 347 ILE B N 1
ATOM 6465 C CA . ILE B 1 347 ? 90.129 30.465 41.352 1.00 17.86 347 ILE B CA 1
ATOM 6466 C C . ILE B 1 347 ? 89.530 29.219 42.002 1.00 15.91 347 ILE B C 1
ATOM 6467 O O . ILE B 1 347 ? 88.310 29.114 42.165 1.00 22.13 347 ILE B O 1
ATOM 6472 N N . GLY B 1 348 ? 90.389 28.274 42.365 1.00 15.17 348 GLY B N 1
ATOM 6473 C CA . GLY B 1 348 ? 89.935 27.037 42.980 1.00 16.02 348 GLY B CA 1
ATOM 6474 C C . GLY B 1 348 ? 91.071 26.259 43.606 1.00 16.34 348 GLY B C 1
ATOM 6475 O O . GLY B 1 348 ? 92.124 26.818 43.904 1.00 16.29 348 GLY B O 1
ATOM 6484 N N . ILE B 1 350 ? 94.227 23.908 43.793 1.00 14.93 350 ILE B N 1
ATOM 6485 C CA . ILE B 1 350 ? 95.327 23.414 42.968 1.00 13.92 350 ILE B CA 1
ATOM 6486 C C . ILE B 1 350 ? 95.556 21.934 43.238 1.00 15.40 350 ILE B C 1
ATOM 6487 O O . ILE B 1 350 ? 95.658 21.507 44.385 1.00 13.36 350 ILE B O 1
ATOM 6492 N N . GLU B 1 351 ? 95.613 21.154 42.165 1.00 15.73 351 GLU B N 1
ATOM 6493 C CA . GLU B 1 351 ? 95.885 19.729 42.245 1.00 16.77 351 GLU B CA 1
ATOM 6494 C C . GLU B 1 351 ? 97.042 19.406 41.298 1.00 14.88 351 GLU B C 1
ATOM 6495 O O . GLU B 1 351 ? 97.163 20.022 40.237 1.00 16.74 351 GLU B O 1
ATOM 6501 N N . VAL B 1 352 ? 97.877 18.440 41.673 1.00 14.28 352 VAL B N 1
ATOM 6502 C CA A VAL B 1 352 ? 99.076 18.088 40.907 0.61 15.00 352 VAL B CA 1
ATOM 6503 C CA B VAL B 1 352 ? 99.014 18.083 40.830 0.39 14.73 352 VAL B CA 1
ATOM 6504 C C . VAL B 1 352 ? 99.188 16.577 40.680 1.00 15.15 352 VAL B C 1
ATOM 6505 O O . VAL B 1 352 ? 98.906 15.792 41.590 1.00 16.06 352 VAL B O 1
ATOM 6512 N N . LYS B 1 353 ? 99.629 16.184 39.490 1.00 17.12 353 LYS B N 1
ATOM 6513 C CA . LYS B 1 353 ? 99.898 14.792 39.191 1.00 20.34 353 LYS B CA 1
ATOM 6514 C C . LYS B 1 353 ? 101.172 14.733 38.358 1.00 17.35 353 LYS B C 1
ATOM 6515 O O . LYS B 1 353 ? 101.402 15.587 37.502 1.00 20.01 353 LYS B O 1
ATOM 6521 N N . GLY B 1 354 ? 102.008 13.731 38.609 1.00 17.40 354 GLY B N 1
ATOM 6522 C CA . GLY B 1 354 ? 103.219 13.569 37.829 1.00 16.06 354 GLY B CA 1
ATOM 6523 C C . GLY B 1 354 ? 104.216 12.679 38.541 1.00 14.14 354 GLY B C 1
ATOM 6524 O O . GLY B 1 354 ? 103.967 12.235 39.671 1.00 14.20 354 GLY B O 1
ATOM 6525 N N . PRO B 1 355 ? 105.360 12.426 37.899 1.00 14.18 355 PRO B N 1
ATOM 6526 C CA . PRO B 1 355 ? 106.350 11.518 38.494 1.00 12.18 355 PRO B CA 1
ATOM 6527 C C . PRO B 1 355 ? 107.011 12.091 39.745 1.00 13.07 355 PRO B C 1
ATOM 6528 O O . PRO B 1 355 ? 107.696 11.360 40.454 1.00 13.11 355 PRO B O 1
ATOM 6532 N N . ASN B 1 356 ? 106.794 13.378 39.995 1.00 11.45 356 ASN B N 1
ATOM 6533 C CA . ASN B 1 356 ? 107.335 14.066 41.162 1.00 13.75 356 ASN B CA 1
ATOM 6534 C C . ASN B 1 356 ? 106.474 13.844 42.406 1.00 13.83 356 ASN B C 1
ATOM 6535 O O . ASN B 1 356 ? 106.925 14.086 43.530 1.00 14.58 356 ASN B O 1
ATOM 6540 N N . VAL B 1 357 ? 105.228 13.425 42.213 1.00 11.39 357 VAL B N 1
ATOM 6541 C CA . VAL B 1 357 ? 104.277 13.376 43.344 1.00 11.62 357 VAL B CA 1
ATOM 6542 C C . VAL B 1 357 ? 104.510 12.156 44.235 1.00 12.47 357 VAL B C 1
ATOM 6543 O O . VAL B 1 357 ? 104.617 11.020 43.745 1.00 13.38 357 VAL B O 1
ATOM 6547 N N . PHE B 1 358 ? 104.592 12.406 45.539 1.00 11.01 358 PHE B N 1
ATOM 6548 C CA . PHE B 1 358 ? 104.924 11.372 46.526 1.00 13.71 358 PHE B CA 1
ATOM 6549 C C . PHE B 1 358 ? 104.005 10.164 46.533 1.00 14.89 358 PHE B C 1
ATOM 6550 O O . PHE B 1 358 ? 102.958 10.136 45.867 1.00 14.84 358 PHE B O 1
ATOM 6558 N N . LYS B 1 359 ? 104.402 9.164 47.310 1.00 12.36 359 LYS B N 1
ATOM 6559 C CA . LYS B 1 359 ? 103.739 7.869 47.279 1.00 14.28 359 LYS B CA 1
ATOM 6560 C C . LYS B 1 359 ? 102.643 7.757 48.341 1.00 16.79 359 LYS B C 1
ATOM 6561 O O . LYS B 1 359 ? 101.902 6.777 48.377 1.00 19.95 359 LYS B O 1
ATOM 6567 N N . GLY B 1 360 ? 102.552 8.762 49.211 1.00 13.66 360 GLY B N 1
ATOM 6568 C CA . GLY B 1 360 ? 101.556 8.756 50.269 1.00 13.43 360 GLY B CA 1
ATOM 6569 C C . GLY B 1 360 ? 102.190 9.015 51.621 1.00 13.97 360 GLY B C 1
ATOM 6570 O O . GLY B 1 360 ? 103.400 9.198 51.728 1.00 13.27 360 GLY B O 1
ATOM 6571 N N . TYR B 1 361 ? 101.363 9.034 52.662 1.00 17.03 361 TYR B N 1
ATOM 6572 C CA . TYR B 1 361 ? 101.853 9.261 54.007 1.00 14.72 361 TYR B CA 1
ATOM 6573 C C . TYR B 1 361 ? 102.140 7.940 54.691 1.00 14.72 361 TYR B C 1
ATOM 6574 O O . TYR B 1 361 ? 101.351 6.998 54.618 1.00 17.11 361 TYR B O 1
ATOM 6583 N N . TRP B 1 362 ? 103.295 7.891 55.339 1.00 13.27 362 TRP B N 1
ATOM 6584 C CA . TRP B 1 362 ? 103.824 6.698 55.969 1.00 16.58 362 TRP B CA 1
ATOM 6585 C C . TRP B 1 362 ? 102.836 6.074 56.950 1.00 18.80 362 TRP B C 1
ATOM 6586 O O . TRP B 1 362 ? 102.449 6.696 57.939 1.00 15.41 362 TRP B O 1
ATOM 6597 N N . ARG B 1 363 ? 102.434 4.841 56.654 1.00 18.24 363 ARG B N 1
ATOM 6598 C CA . ARG B 1 363 ? 101.532 4.076 57.511 1.00 22.63 363 ARG B CA 1
ATOM 6599 C C . ARG B 1 363 ? 100.228 4.805 57.822 1.00 21.11 363 ARG B C 1
ATOM 6600 O O . ARG B 1 363 ? 99.643 4.637 58.897 1.00 23.98 363 ARG B O 1
ATOM 6616 N N . PRO B 1 365 ? 97.372 4.876 55.299 1.00 21.73 365 PRO B N 1
ATOM 6617 C CA . PRO B 1 365 ? 96.730 4.593 54.011 1.00 28.04 365 PRO B CA 1
ATOM 6618 C C . PRO B 1 365 ? 95.390 5.317 53.868 1.00 26.91 365 PRO B C 1
ATOM 6619 O O . PRO B 1 365 ? 95.051 5.753 52.767 1.00 27.35 365 PRO B O 1
ATOM 6623 N N . GLU B 1 366 ? 94.651 5.463 54.964 1.00 29.04 366 GLU B N 1
ATOM 6624 C CA . GLU B 1 366 ? 93.368 6.159 54.909 1.00 33.37 366 GLU B CA 1
ATOM 6625 C C . GLU B 1 366 ? 93.521 7.652 54.632 1.00 28.09 366 GLU B C 1
ATOM 6626 O O . GLU B 1 366 ? 92.842 8.202 53.763 1.00 27.84 366 GLU B O 1
ATOM 6632 N N . LYS B 1 367 ? 94.407 8.308 55.374 1.00 27.91 367 LYS B N 1
ATOM 6633 C CA . LYS B 1 367 ? 94.679 9.725 55.162 1.00 27.27 367 LYS B CA 1
ATOM 6634 C C . LYS B 1 367 ? 95.167 9.955 53.736 1.00 24.27 367 LYS B C 1
ATOM 6635 O O . LYS B 1 367 ? 94.778 10.923 53.076 1.00 23.15 367 LYS B O 1
ATOM 6641 N N . THR B 1 368 ? 96.019 9.053 53.264 1.00 18.95 368 THR B N 1
ATOM 6642 C CA . THR B 1 368 ? 96.556 9.147 51.911 1.00 17.88 368 THR B CA 1
ATOM 6643 C C . THR B 1 368 ? 95.422 9.169 50.893 1.00 22.78 368 THR B C 1
ATOM 6644 O O . THR B 1 368 ? 95.361 10.053 50.034 1.00 22.77 368 THR B O 1
ATOM 6648 N N . LYS B 1 369 ? 94.508 8.209 51.006 1.00 19.40 369 LYS B N 1
ATOM 6649 C CA . LYS B 1 369 ? 93.382 8.129 50.079 1.00 24.39 369 LYS B CA 1
ATOM 6650 C C . LYS B 1 369 ? 92.574 9.428 50.027 1.00 23.84 369 LYS B C 1
ATOM 6651 O O . LYS B 1 369 ? 92.132 9.851 48.955 1.00 27.99 369 LYS B O 1
ATOM 6657 N N . SER B 1 370 ? 92.392 10.065 51.180 1.00 22.74 370 SER B N 1
ATOM 6658 C CA . SER B 1 370 ? 91.562 11.263 51.256 1.00 23.31 370 SER B CA 1
ATOM 6659 C C . SER B 1 370 ? 92.199 12.471 50.567 1.00 28.02 370 SER B C 1
ATOM 6660 O O . SER B 1 370 ? 91.511 13.438 50.234 1.00 27.14 370 SER B O 1
ATOM 6663 N N . GLU B 1 371 ? 93.506 12.418 50.340 1.00 22.40 371 GLU B N 1
ATOM 6664 C CA . GLU B 1 371 ? 94.184 13.548 49.709 1.00 19.65 371 GLU B CA 1
ATOM 6665 C C . GLU B 1 371 ? 94.469 13.370 48.216 1.00 20.52 371 GLU B C 1
ATOM 6666 O O . GLU B 1 371 ? 95.127 14.216 47.603 1.00 19.88 371 GLU B O 1
ATOM 6672 N N . PHE B 1 372 ? 93.983 12.279 47.631 1.00 19.82 372 PHE B N 1
ATOM 6673 C CA . PHE B 1 372 ? 94.134 12.050 46.197 1.00 20.31 372 PHE B CA 1
ATOM 6674 C C . PHE B 1 372 ? 92.776 11.940 45.524 1.00 27.02 372 PHE B C 1
ATOM 6675 O O . PHE B 1 372 ? 91.852 11.324 46.059 1.00 30.37 372 PHE B O 1
ATOM 6683 N N . ARG B 1 373 ? 92.658 12.547 44.348 1.00 22.61 373 ARG B N 1
ATOM 6684 C CA . ARG B 1 373 ? 91.469 12.379 43.514 1.00 27.17 373 ARG B CA 1
ATOM 6685 C C . ARG B 1 373 ? 91.491 11.000 42.874 1.00 27.25 373 ARG B C 1
ATOM 6686 O O . ARG B 1 373 ? 92.532 10.348 42.820 1.00 30.45 373 ARG B O 1
ATOM 6694 N N . ASP B 1 374 ? 90.341 10.560 42.376 1.00 32.74 374 ASP B N 1
ATOM 6695 C CA . ASP B 1 374 ? 90.229 9.239 41.767 1.00 35.39 374 ASP B CA 1
ATOM 6696 C C . ASP B 1 374 ? 91.151 9.072 40.564 1.00 39.20 374 ASP B C 1
ATOM 6697 O O . ASP B 1 374 ? 91.597 7.961 40.272 1.00 44.83 374 ASP B O 1
ATOM 6702 N N . ASP B 1 375 ? 91.441 10.166 39.862 1.00 28.23 375 ASP B N 1
ATOM 6703 C CA . ASP B 1 375 ? 92.323 10.079 38.701 1.00 31.95 375 ASP B CA 1
ATOM 6704 C C . ASP B 1 375 ? 93.799 10.265 39.049 1.00 32.10 375 ASP B C 1
ATOM 6705 O O . ASP B 1 375 ? 94.641 10.448 38.165 1.00 33.40 375 ASP B O 1
ATOM 6710 N N . GLY B 1 376 ? 94.109 10.209 40.340 1.00 32.10 376 GLY B N 1
ATOM 6711 C CA . GLY B 1 376 ? 95.491 10.202 40.782 1.00 28.98 376 GLY B CA 1
ATOM 6712 C C . GLY B 1 376 ? 96.104 11.564 41.060 1.00 27.70 376 GLY B C 1
ATOM 6713 O O . GLY B 1 376 ? 97.292 11.659 41.357 1.00 23.11 376 GLY B O 1
ATOM 6714 N N . PHE B 1 377 ? 95.312 12.624 40.956 1.00 25.38 377 PHE B N 1
ATOM 6715 C CA . PHE B 1 377 ? 95.816 13.954 41.300 1.00 19.93 377 PHE B CA 1
ATOM 6716 C C . PHE B 1 377 ? 95.899 14.145 42.808 1.00 17.24 377 PHE B C 1
ATOM 6717 O O . PHE B 1 377 ? 94.981 13.772 43.540 1.00 21.39 377 PHE B O 1
ATOM 6725 N N . PHE B 1 378 ? 97.001 14.743 43.263 1.00 16.84 378 PHE B N 1
ATOM 6726 C CA . PHE B 1 378 ? 97.178 15.131 44.661 1.00 15.61 378 PHE B CA 1
ATOM 6727 C C . PHE B 1 378 ? 96.513 16.474 44.942 1.00 12.85 378 PHE B C 1
ATOM 6728 O O . PHE B 1 378 ? 96.729 17.441 44.224 1.00 14.81 378 PHE B O 1
ATOM 6736 N N . ILE B 1 379 ? 95.690 16.508 45.981 1.00 13.82 379 ILE B N 1
ATOM 6737 C CA . ILE B 1 379 ? 95.044 17.740 46.444 1.00 15.10 379 ILE B CA 1
ATOM 6738 C C . ILE B 1 379 ? 96.022 18.505 47.335 1.00 13.63 379 ILE B C 1
ATOM 6739 O O . ILE B 1 379 ? 96.317 18.077 48.445 1.00 17.25 379 ILE B O 1
ATOM 6744 N N . THR B 1 380 ? 96.522 19.638 46.850 1.00 14.44 380 THR B N 1
ATOM 6745 C CA . THR B 1 380 ? 97.631 20.315 47.521 1.00 12.59 380 THR B CA 1
ATOM 6746 C C . THR B 1 380 ? 97.186 21.074 48.767 1.00 16.70 380 THR B C 1
ATOM 6747 O O . THR B 1 380 ? 97.985 21.316 49.674 1.00 15.76 380 THR B O 1
ATOM 6751 N N . GLY B 1 381 ? 95.921 21.464 48.792 1.00 14.81 381 GLY B N 1
ATOM 6752 C CA . GLY B 1 381 ? 95.422 22.332 49.842 1.00 15.79 381 GLY B CA 1
ATOM 6753 C C . GLY B 1 381 ? 95.635 23.801 49.538 1.00 16.77 381 GLY B C 1
ATOM 6754 O O . GLY B 1 381 ? 95.105 24.665 50.247 1.00 16.11 381 GLY B O 1
ATOM 6755 N N . ASP B 1 382 ? 96.413 24.096 48.497 1.00 14.71 382 ASP B N 1
ATOM 6756 C CA . ASP B 1 382 ? 96.601 25.479 48.035 1.00 13.92 382 ASP B CA 1
ATOM 6757 C C . ASP B 1 382 ? 95.508 25.894 47.067 1.00 17.49 382 ASP B C 1
ATOM 6758 O O . ASP B 1 382 ? 95.150 25.135 46.174 1.00 16.41 382 ASP B O 1
ATOM 6763 N N . LEU B 1 383 ? 94.990 27.104 47.242 1.00 13.20 383 LEU B N 1
ATOM 6764 C CA . LEU B 1 383 ? 94.033 27.660 46.299 1.00 12.18 383 LEU B CA 1
ATOM 6765 C C . LEU B 1 383 ? 94.772 28.560 45.327 1.00 12.53 383 LEU B C 1
ATOM 6766 O O . LEU B 1 383 ? 95.805 29.147 45.662 1.00 16.19 383 LEU B O 1
ATOM 6771 N N . GLY B 1 384 ? 94.244 28.703 44.118 1.00 13.44 384 GLY B N 1
ATOM 6772 C CA . GLY B 1 384 ? 94.912 29.582 43.183 1.00 17.24 384 GLY B CA 1
ATOM 6773 C C . GLY B 1 384 ? 94.268 29.532 41.826 1.00 16.61 384 GLY B C 1
ATOM 6774 O O . GLY B 1 384 ? 93.142 29.057 41.686 1.00 15.51 384 GLY B O 1
ATOM 6775 N N . LYS B 1 385 ? 94.984 30.029 40.826 1.00 13.74 385 LYS B N 1
ATOM 6776 C CA . LYS B 1 385 ? 94.476 30.000 39.473 1.00 15.95 385 LYS B CA 1
ATOM 6777 C C . LYS B 1 385 ? 95.620 29.770 38.507 1.00 18.25 385 LYS B C 1
ATOM 6778 O O . LYS B 1 385 ? 96.785 29.979 38.843 1.00 19.72 385 LYS B O 1
ATOM 6784 N N . ILE B 1 386 ? 95.273 29.336 37.301 1.00 17.59 386 ILE B N 1
ATOM 6785 C CA . ILE B 1 386 ? 96.245 29.210 36.230 1.00 16.25 386 ILE B CA 1
ATOM 6786 C C . ILE B 1 386 ? 95.826 30.173 35.127 1.00 20.45 386 ILE B C 1
ATOM 6787 O O . ILE B 1 386 ? 94.674 30.152 34.703 1.00 23.96 386 ILE B O 1
ATOM 6792 N N . ASP B 1 387 ? 96.737 31.046 34.696 1.00 20.51 387 ASP B N 1
ATOM 6793 C CA . ASP B 1 387 ? 96.366 32.090 33.737 1.00 25.79 387 ASP B CA 1
ATOM 6794 C C . ASP B 1 387 ? 96.422 31.627 32.278 1.00 28.29 387 ASP B C 1
ATOM 6795 O O . ASP B 1 387 ? 96.717 30.467 31.990 1.00 25.07 387 ASP B O 1
ATOM 6800 N N . GLU B 1 388 ? 96.111 32.538 31.363 1.00 33.53 388 GLU B N 1
ATOM 6801 C CA . GLU B 1 388 ? 96.059 32.200 29.948 1.00 41.22 388 GLU B CA 1
ATOM 6802 C C . GLU B 1 388 ? 97.423 31.744 29.432 1.00 39.17 388 GLU B C 1
ATOM 6803 O O . GLU B 1 388 ? 97.506 31.028 28.436 1.00 41.94 388 GLU B O 1
ATOM 6809 N N . ARG B 1 389 ? 98.487 32.168 30.109 1.00 31.56 389 ARG B N 1
ATOM 6810 C CA . ARG B 1 389 ? 99.846 31.800 29.715 1.00 29.29 389 ARG B CA 1
ATOM 6811 C C . ARG B 1 389 ? 100.320 30.520 30.399 1.00 28.58 389 ARG B C 1
ATOM 6812 O O . ARG B 1 389 ? 101.451 30.076 30.193 1.00 29.56 389 ARG B O 1
ATOM 6820 N N . GLY B 1 390 ? 99.443 29.933 31.206 1.00 23.19 390 GLY B N 1
ATOM 6821 C CA . GLY B 1 390 ? 99.726 28.680 31.874 1.00 20.85 390 GLY B CA 1
ATOM 6822 C C . GLY B 1 390 ? 100.484 28.853 33.171 1.00 25.70 390 GLY B C 1
ATOM 6823 O O . GLY B 1 390 ? 100.885 27.869 33.785 1.00 24.16 390 GLY B O 1
ATOM 6824 N N . TYR B 1 391 ? 100.697 30.100 33.585 1.00 23.54 391 TYR B N 1
ATOM 6825 C CA . TYR B 1 391 ? 101.393 30.369 34.836 1.00 20.71 391 TYR B CA 1
ATOM 6826 C C . TYR B 1 391 ? 100.489 30.090 36.030 1.00 18.94 391 TYR B C 1
ATOM 6827 O O . TYR B 1 391 ? 99.303 30.409 36.016 1.00 20.98 391 TYR B O 1
ATOM 6836 N N . VAL B 1 392 ? 101.060 29.489 37.065 1.00 16.43 392 VAL B N 1
ATOM 6837 C CA . VAL B 1 392 ? 100.310 29.163 38.272 1.00 15.10 392 VAL B CA 1
ATOM 6838 C C . VAL B 1 392 ? 100.412 30.319 39.271 1.00 18.16 392 VAL B C 1
ATOM 6839 O O . VAL B 1 392 ? 101.508 30.786 39.565 1.00 17.58 392 VAL B O 1
ATOM 6843 N N . HIS B 1 393 ? 99.271 30.794 39.771 1.00 18.07 393 HIS B N 1
ATOM 6844 C CA . HIS B 1 393 ? 99.259 31.799 40.837 1.00 15.66 393 HIS B CA 1
ATOM 6845 C C . HIS B 1 393 ? 98.755 31.155 42.117 1.00 16.77 393 HIS B C 1
ATOM 6846 O O . HIS B 1 393 ? 97.609 30.708 42.172 1.00 17.86 393 HIS B O 1
ATOM 6853 N N . ILE B 1 394 ? 99.587 31.147 43.152 1.00 14.32 394 ILE B N 1
ATOM 6854 C CA . ILE B 1 394 ? 99.188 30.590 44.438 1.00 14.69 394 ILE B CA 1
ATOM 6855 C C . ILE B 1 394 ? 98.531 31.693 45.258 1.00 13.28 394 ILE B C 1
ATOM 6856 O O . ILE B 1 394 ? 99.141 32.742 45.482 1.00 17.36 394 ILE B O 1
ATOM 6861 N N . LEU B 1 395 ? 97.297 31.460 45.700 1.00 13.85 395 LEU B N 1
ATOM 6862 C CA . LEU B 1 395 ? 96.528 32.503 46.382 1.00 15.32 395 LEU B CA 1
ATOM 6863 C C . LEU B 1 395 ? 96.234 32.196 47.846 1.00 13.91 395 LEU B C 1
ATOM 6864 O O . LEU B 1 395 ? 95.365 32.825 48.456 1.00 16.18 395 LEU B O 1
ATOM 6869 N N . GLY B 1 396 ? 96.971 31.249 48.421 1.00 13.27 396 GLY B N 1
ATOM 6870 C CA . GLY B 1 396 ? 96.836 30.946 49.833 1.00 14.81 396 GLY B CA 1
ATOM 6871 C C . GLY B 1 396 ? 96.083 29.655 50.064 1.00 17.10 396 GLY B C 1
ATOM 6872 O O . GLY B 1 396 ? 95.853 28.885 49.128 1.00 17.09 396 GLY B O 1
ATOM 6873 N N . ARG B 1 397 ? 95.698 29.417 51.312 1.00 14.16 397 ARG B N 1
ATOM 6874 C CA . ARG B 1 397 ? 95.016 28.181 51.678 1.00 11.81 397 ARG B CA 1
ATOM 6875 C C . ARG B 1 397 ? 93.603 28.425 52.187 1.00 13.53 397 ARG B C 1
ATOM 6876 O O . ARG B 1 397 ? 92.993 27.559 52.816 1.00 17.23 397 ARG B O 1
ATOM 6884 N N . GLY B 1 398 ? 93.083 29.614 51.888 1.00 14.26 398 GLY B N 1
ATOM 6885 C CA . GLY B 1 398 ? 91.667 29.895 52.048 1.00 15.58 398 GLY B CA 1
ATOM 6886 C C . GLY B 1 398 ? 91.237 30.506 53.374 1.00 16.07 398 GLY B C 1
ATOM 6887 O O . GLY B 1 398 ? 90.100 30.945 53.507 1.00 16.40 398 GLY B O 1
ATOM 6888 N N . LYS B 1 399 ? 92.139 30.567 54.344 1.00 14.73 399 LYS B N 1
ATOM 6889 C CA . LYS B 1 399 ? 91.739 31.001 55.677 1.00 15.00 399 LYS B CA 1
ATOM 6890 C C . LYS B 1 399 ? 91.583 32.519 55.787 1.00 16.01 399 LYS B C 1
ATOM 6891 O O . LYS B 1 399 ? 90.986 33.019 56.746 1.00 19.94 399 LYS B O 1
ATOM 6897 N N . ASP B 1 400 ? 92.109 33.234 54.797 1.00 14.06 400 ASP B N 1
ATOM 6898 C CA . ASP B 1 400 ? 92.131 34.706 54.778 1.00 13.04 400 ASP B CA 1
ATOM 6899 C C . ASP B 1 400 ? 90.998 35.305 53.930 1.00 13.89 400 ASP B C 1
ATOM 6900 O O . ASP B 1 400 ? 90.995 36.499 53.612 1.00 14.50 400 ASP B O 1
ATOM 6905 N N . LEU B 1 401 ? 90.024 34.479 53.578 1.00 13.80 401 LEU B N 1
ATOM 6906 C CA . LEU B 1 401 ? 88.977 34.905 52.659 1.00 14.35 401 LEU B CA 1
ATOM 6907 C C . LEU B 1 401 ? 88.238 36.181 53.107 1.00 16.14 401 LEU B C 1
ATOM 6908 O O . LEU B 1 401 ? 87.886 36.334 54.277 1.00 14.11 401 LEU B O 1
ATOM 6913 N N . VAL B 1 402 ? 88.029 37.101 52.169 1.00 15.76 402 VAL B N 1
ATOM 6914 C CA . VAL B 1 402 ? 87.208 38.284 52.400 1.00 14.15 402 VAL B CA 1
ATOM 6915 C C . VAL B 1 402 ? 85.948 38.110 51.566 1.00 15.72 402 VAL B C 1
ATOM 6916 O O . VAL B 1 402 ? 86.009 37.603 50.449 1.00 21.51 402 VAL B O 1
ATOM 6920 N N . ILE B 1 403 ? 84.797 38.466 52.120 1.00 16.68 403 ILE B N 1
ATOM 6921 C CA . ILE B 1 403 ? 83.546 38.335 51.375 1.00 15.08 403 ILE B CA 1
ATOM 6922 C C . ILE B 1 403 ? 82.865 39.699 51.299 1.00 15.49 403 ILE B C 1
ATOM 6923 O O . ILE B 1 403 ? 82.413 40.229 52.311 1.00 19.67 403 ILE B O 1
ATOM 6928 N N . THR B 1 404 ? 82.821 40.276 50.098 1.00 17.85 404 THR B N 1
ATOM 6929 C CA . THR B 1 404 ? 82.249 41.612 49.920 1.00 18.58 404 THR B CA 1
ATOM 6930 C C . THR B 1 404 ? 81.096 41.547 48.922 1.00 20.25 404 THR B C 1
ATOM 6931 O O . THR B 1 404 ? 81.246 40.996 47.830 1.00 23.20 404 THR B O 1
ATOM 6935 N N . GLY B 1 405 ? 79.944 42.078 49.315 1.00 30.29 405 GLY B N 1
ATOM 6936 C CA . GLY B 1 405 ? 78.748 41.984 48.496 1.00 29.98 405 GLY B CA 1
ATOM 6937 C C . GLY B 1 405 ? 78.425 40.550 48.115 1.00 29.96 405 GLY B C 1
ATOM 6938 O O . GLY B 1 405 ? 77.880 40.291 47.040 1.00 32.34 405 GLY B O 1
ATOM 6939 N N . GLY B 1 406 ? 78.779 39.613 48.992 1.00 30.46 406 GLY B N 1
ATOM 6940 C CA . GLY B 1 406 ? 78.491 38.206 48.772 1.00 28.35 406 GLY B CA 1
ATOM 6941 C C . GLY B 1 406 ? 79.501 37.481 47.903 1.00 30.94 406 GLY B C 1
ATOM 6942 O O . GLY B 1 406 ? 79.378 36.277 47.668 1.00 30.04 406 GLY B O 1
ATOM 6943 N N . PHE B 1 407 ? 80.511 38.204 47.430 1.00 23.25 407 PHE B N 1
ATOM 6944 C CA . PHE B 1 407 ? 81.502 37.616 46.544 1.00 26.95 407 PHE B CA 1
ATOM 6945 C C . PHE B 1 407 ? 82.797 37.337 47.289 1.00 23.31 407 PHE B C 1
ATOM 6946 O O . PHE B 1 407 ? 83.253 38.169 48.079 1.00 23.27 407 PHE B O 1
ATOM 6954 N N . ASN B 1 408 ? 83.366 36.160 47.046 1.00 20.42 408 ASN B N 1
ATOM 6955 C CA . ASN B 1 408 ? 84.651 35.781 47.631 1.00 18.59 408 ASN B CA 1
ATOM 6956 C C . ASN B 1 408 ? 85.803 36.589 47.046 1.00 20.75 408 ASN B C 1
ATOM 6957 O O . ASN B 1 408 ? 85.933 36.708 45.831 1.00 23.55 408 ASN B O 1
ATOM 6962 N N . VAL B 1 409 ? 86.652 37.112 47.922 1.00 17.67 409 VAL B N 1
ATOM 6963 C CA . VAL B 1 409 ? 87.843 37.852 47.516 1.00 14.19 409 VAL B CA 1
ATOM 6964 C C . VAL B 1 409 ? 89.052 37.223 48.189 1.00 15.67 409 VAL B C 1
ATOM 6965 O O . VAL B 1 409 ? 89.018 36.923 49.386 1.00 17.17 409 VAL B O 1
ATOM 6969 N N . TYR B 1 410 ? 90.107 37.008 47.412 1.00 13.73 410 TYR B N 1
ATOM 6970 C CA . TYR B 1 410 ? 91.344 36.428 47.923 1.00 12.76 410 TYR B CA 1
ATOM 6971 C C . TYR B 1 410 ? 92.388 37.528 47.980 1.00 17.93 410 TYR B C 1
ATOM 6972 O O . TYR B 1 410 ? 92.864 37.989 46.941 1.00 15.55 410 TYR B O 1
ATOM 6981 N N . PRO B 1 411 ? 92.735 37.965 49.197 1.00 14.12 411 PRO B N 1
ATOM 6982 C CA . PRO B 1 411 ? 93.635 39.104 49.367 1.00 9.37 411 PRO B CA 1
ATOM 6983 C C . PRO B 1 411 ? 94.918 39.042 48.534 1.00 12.78 411 PRO B C 1
ATOM 6984 O O . PRO B 1 411 ? 95.376 40.077 48.050 1.00 13.86 411 PRO B O 1
ATOM 6988 N N . LYS B 1 412 ? 95.508 37.864 48.365 1.00 12.61 412 LYS B N 1
ATOM 6989 C CA . LYS B 1 412 ? 96.780 37.796 47.651 1.00 14.43 412 LYS B CA 1
ATOM 6990 C C . LYS B 1 412 ? 96.645 38.233 46.201 1.00 20.27 412 LYS B C 1
ATOM 6991 O O . LYS B 1 412 ? 97.604 38.718 45.603 1.00 18.06 412 LYS B O 1
ATOM 6997 N N . GLU B 1 413 ? 95.455 38.072 45.629 1.00 16.07 413 GLU B N 1
ATOM 6998 C CA . GLU B 1 413 ? 95.254 38.481 44.238 1.00 17.70 413 GLU B CA 1
ATOM 6999 C C . GLU B 1 413 ? 95.339 40.001 44.089 1.00 21.43 413 GLU B C 1
ATOM 7000 O O . GLU B 1 413 ? 95.817 40.510 43.075 1.00 24.86 413 GLU B O 1
ATOM 7006 N N . ILE B 1 414 ? 94.883 40.717 45.110 1.00 18.99 414 ILE B N 1
ATOM 7007 C CA . ILE B 1 414 ? 94.885 42.172 45.111 1.00 16.22 414 ILE B CA 1
ATOM 7008 C C . ILE B 1 414 ? 96.250 42.692 45.549 1.00 20.33 414 ILE B C 1
ATOM 7009 O O . ILE B 1 414 ? 96.777 43.655 44.982 1.00 18.94 414 ILE B O 1
ATOM 7014 N N . GLU B 1 415 ? 96.820 42.041 46.558 1.00 15.70 415 GLU B N 1
ATOM 7015 C CA . GLU B 1 415 ? 98.130 42.423 47.065 1.00 15.17 415 GLU B CA 1
ATOM 7016 C C . GLU B 1 415 ? 99.208 42.403 45.988 1.00 20.50 415 GLU B C 1
ATOM 7017 O O . GLU B 1 415 ? 100.069 43.274 45.962 1.00 16.38 415 GLU B O 1
ATOM 7023 N N . SER B 1 416 ? 99.166 41.416 45.099 1.00 17.70 416 SER B N 1
ATOM 7024 C CA . SER B 1 416 ? 100.196 41.340 44.062 1.00 21.21 416 SER B CA 1
ATOM 7025 C C . SER B 1 416 ? 100.102 42.521 43.093 1.00 23.32 416 SER B C 1
ATOM 7026 O O . SER B 1 416 ? 101.121 42.989 42.577 1.00 24.82 416 SER B O 1
ATOM 7029 N N . GLU B 1 417 ? 98.888 43.005 42.847 1.00 17.66 417 GLU B N 1
ATOM 7030 C CA . GLU B 1 417 ? 98.716 44.153 41.958 1.00 22.38 417 GLU B CA 1
ATOM 7031 C C . GLU B 1 417 ? 99.233 45.431 42.613 1.00 25.47 417 GLU B C 1
ATOM 7032 O O . GLU B 1 417 ? 99.850 46.273 41.959 1.00 23.49 417 GLU B O 1
ATOM 7038 N N . ILE B 1 418 ? 98.974 45.582 43.906 1.00 21.13 418 ILE B N 1
ATOM 7039 C CA . ILE B 1 418 ? 99.437 46.765 44.621 1.00 17.18 418 ILE B CA 1
ATOM 7040 C C . ILE B 1 418 ? 100.958 46.729 44.759 1.00 16.20 418 ILE B C 1
ATOM 7041 O O . ILE B 1 418 ? 101.624 47.739 44.533 1.00 17.67 418 ILE B O 1
ATOM 7046 N N . ASP B 1 419 ? 101.497 45.564 45.118 1.00 19.13 419 ASP B N 1
ATOM 7047 C CA . ASP B 1 419 ? 102.941 45.386 45.306 1.00 15.88 419 ASP B CA 1
ATOM 7048 C C . ASP B 1 419 ? 103.751 45.684 44.046 1.00 18.87 419 ASP B C 1
ATOM 7049 O O . ASP B 1 419 ? 104.907 46.107 44.126 1.00 21.41 419 ASP B O 1
ATOM 7054 N N . ALA B 1 420 ? 103.143 45.453 42.889 1.00 19.21 420 ALA B N 1
ATOM 7055 C CA . ALA B 1 420 ? 103.828 45.640 41.613 1.00 26.25 420 ALA B CA 1
ATOM 7056 C C . ALA B 1 420 ? 104.097 47.110 41.299 1.00 25.33 420 ALA B C 1
ATOM 7057 O O . ALA B 1 420 ? 104.837 47.426 40.371 1.00 26.23 420 ALA B O 1
ATOM 7067 N N . PRO B 1 422 ? 105.796 50.624 41.634 1.00 27.28 422 PRO B N 1
ATOM 7068 C CA . PRO B 1 422 ? 107.010 51.210 42.207 1.00 24.69 422 PRO B CA 1
ATOM 7069 C C . PRO B 1 422 ? 106.658 52.119 43.383 1.00 24.68 422 PRO B C 1
ATOM 7070 O O . PRO B 1 422 ? 105.648 52.828 43.344 1.00 27.42 422 PRO B O 1
ATOM 7074 N N . GLY B 1 423 ? 107.466 52.072 44.434 1.00 26.84 423 GLY B N 1
ATOM 7075 C CA . GLY B 1 423 ? 107.181 52.842 45.631 1.00 27.33 423 GLY B CA 1
ATOM 7076 C C . GLY B 1 423 ? 106.413 52.049 46.672 1.00 24.74 423 GLY B C 1
ATOM 7077 O O . GLY B 1 423 ? 106.282 52.479 47.820 1.00 24.60 423 GLY B O 1
ATOM 7078 N N . VAL B 1 424 ? 105.892 50.891 46.279 1.00 21.27 424 VAL B N 1
ATOM 7079 C CA . VAL B 1 424 ? 105.213 50.020 47.232 1.00 18.91 424 VAL B CA 1
ATOM 7080 C C . VAL B 1 424 ? 106.119 48.870 47.656 1.00 23.51 424 VAL B C 1
ATOM 7081 O O . VAL B 1 424 ? 106.563 48.090 46.818 1.00 22.62 424 VAL B O 1
ATOM 7085 N N . VAL B 1 425 ? 106.394 48.778 48.954 1.00 18.53 425 VAL B N 1
ATOM 7086 C CA . VAL B 1 425 ? 107.193 47.668 49.483 1.00 20.33 425 VAL B CA 1
ATOM 7087 C C . VAL B 1 425 ? 106.332 46.433 49.721 1.00 19.11 425 VAL B C 1
ATOM 7088 O O . VAL B 1 425 ? 106.636 45.348 49.219 1.00 20.02 425 VAL B O 1
ATOM 7092 N N . GLU B 1 426 ? 105.254 46.587 50.483 1.00 15.72 426 GLU B N 1
ATOM 7093 C CA . GLU B 1 426 ? 104.363 45.459 50.724 1.00 15.51 426 GLU B CA 1
ATOM 7094 C C . GLU B 1 426 ? 102.961 45.917 51.103 1.00 16.25 426 GLU B C 1
ATOM 7095 O O . GLU B 1 426 ? 102.799 46.902 51.815 1.00 18.59 426 GLU B O 1
ATOM 7101 N N . SER B 1 427 ? 101.949 45.207 50.620 1.00 13.05 427 SER B N 1
ATOM 7102 C CA . SER B 1 427 ? 100.580 45.506 51.020 1.00 15.54 427 SER B CA 1
ATOM 7103 C C . SER B 1 427 ? 99.940 44.331 51.758 1.00 15.78 427 SER B C 1
ATOM 7104 O O . SER B 1 427 ? 100.327 43.171 51.584 1.00 15.81 427 SER B O 1
ATOM 7107 N N . ALA B 1 428 ? 98.976 44.657 52.608 1.00 14.32 428 ALA B N 1
ATOM 7108 C CA . ALA B 1 428 ? 98.146 43.665 53.255 1.00 10.15 428 ALA B CA 1
ATOM 7109 C C . ALA B 1 428 ? 96.695 44.068 53.047 1.00 10.42 428 ALA B C 1
ATOM 7110 O O . ALA B 1 428 ? 96.263 45.140 53.468 1.00 14.38 428 ALA B O 1
ATOM 7112 N N . VAL B 1 429 ? 95.941 43.198 52.390 1.00 12.89 429 VAL B N 1
ATOM 7113 C CA . VAL B 1 429 ? 94.551 43.486 52.100 1.00 13.53 429 VAL B CA 1
ATOM 7114 C C . VAL B 1 429 ? 93.669 42.732 53.064 1.00 13.81 429 VAL B C 1
ATOM 7115 O O . VAL B 1 429 ? 93.838 41.526 53.266 1.00 13.67 429 VAL B O 1
ATOM 7119 N N . ILE B 1 430 ? 92.741 43.456 53.680 1.00 12.23 430 ILE B N 1
ATOM 7120 C CA . ILE B 1 430 ? 91.868 42.891 54.708 1.00 10.94 430 ILE B CA 1
ATOM 7121 C C . ILE B 1 430 ? 90.421 43.279 54.425 1.00 14.40 430 ILE B C 1
ATOM 7122 O O . ILE B 1 430 ? 90.152 44.158 53.605 1.00 16.36 430 ILE B O 1
ATOM 7127 N N . GLY B 1 431 ? 89.489 42.610 55.100 1.00 15.24 431 GLY B N 1
ATOM 7128 C CA . GLY B 1 431 ? 88.094 43.020 55.057 1.00 15.23 431 GLY B CA 1
ATOM 7129 C C . GLY B 1 431 ? 87.628 43.485 56.423 1.00 15.97 431 GLY B C 1
ATOM 7130 O O . GLY B 1 431 ? 87.704 42.731 57.386 1.00 17.01 431 GLY B O 1
ATOM 7131 N N . VAL B 1 432 ? 87.171 44.730 56.522 1.00 17.28 432 VAL B N 1
ATOM 7132 C CA . VAL B 1 432 ? 86.634 45.241 57.784 1.00 17.05 432 VAL B CA 1
ATOM 7133 C C . VAL B 1 432 ? 85.142 45.520 57.655 1.00 21.69 432 VAL B C 1
ATOM 7134 O O . VAL B 1 432 ? 84.646 45.696 56.547 1.00 19.36 432 VAL B O 1
ATOM 7138 N N . PRO B 1 433 ? 84.424 45.547 58.792 1.00 28.94 433 PRO B N 1
ATOM 7139 C CA . PRO B 1 433 ? 82.971 45.750 58.780 1.00 31.59 433 PRO B CA 1
ATOM 7140 C C . PRO B 1 433 ? 82.568 46.955 57.960 1.00 28.71 433 PRO B C 1
ATOM 7141 O O . PRO B 1 433 ? 83.121 48.047 58.130 1.00 33.95 433 PRO B O 1
ATOM 7145 N N . HIS B 1 434 ? 81.612 46.742 57.063 1.00 28.16 434 HIS B N 1
ATOM 7146 C CA . HIS B 1 434 ? 81.096 47.802 56.215 1.00 33.27 434 HIS B CA 1
ATOM 7147 C C . HIS B 1 434 ? 79.613 47.559 55.973 1.00 24.42 434 HIS B C 1
ATOM 7148 O O . HIS B 1 434 ? 79.234 46.585 55.325 1.00 23.76 434 HIS B O 1
ATOM 7155 N N . ALA B 1 435 ? 78.778 48.443 56.506 1.00 31.18 435 ALA B N 1
ATOM 7156 C CA . ALA B 1 435 ? 77.330 48.314 56.373 1.00 37.43 435 ALA B CA 1
ATOM 7157 C C . ALA B 1 435 ? 76.886 48.098 54.925 1.00 32.27 435 ALA B C 1
ATOM 7158 O O . ALA B 1 435 ? 75.915 47.386 54.665 1.00 27.88 435 ALA B O 1
ATOM 7160 N N . ASP B 1 436 ? 77.597 48.712 53.984 1.00 28.02 436 ASP B N 1
ATOM 7161 C CA . ASP B 1 436 ? 77.196 48.638 52.583 1.00 29.81 436 ASP B CA 1
ATOM 7162 C C . ASP B 1 436 ? 77.715 47.398 51.851 1.00 28.18 436 ASP B C 1
ATOM 7163 O O . ASP B 1 436 ? 77.191 47.046 50.794 1.00 33.80 436 ASP B O 1
ATOM 7168 N N . PHE B 1 437 ? 78.744 46.740 52.387 1.00 20.58 437 PHE B N 1
ATOM 7169 C CA . PHE B 1 437 ? 79.429 45.688 51.628 1.00 23.37 437 PHE B CA 1
ATOM 7170 C C . PHE B 1 437 ? 79.619 44.357 52.360 1.00 24.70 437 PHE B C 1
ATOM 7171 O O . PHE B 1 437 ? 80.054 43.372 51.760 1.00 28.03 437 PHE B O 1
ATOM 7179 N N . GLY B 1 438 ? 79.278 44.338 53.641 1.00 28.19 438 GLY B N 1
ATOM 7180 C CA . GLY B 1 438 ? 79.536 43.190 54.489 1.00 27.40 438 GLY B CA 1
ATOM 7181 C C . GLY B 1 438 ? 80.930 43.366 55.046 1.00 17.38 438 GLY B C 1
ATOM 7182 O O . GLY B 1 438 ? 81.110 43.763 56.190 1.00 25.65 438 GLY B O 1
ATOM 7183 N N . GLU B 1 439 ? 81.918 43.090 54.207 1.00 22.49 439 GLU B N 1
ATOM 7184 C CA . GLU B 1 439 ? 83.291 43.449 54.506 1.00 18.91 439 GLU B CA 1
ATOM 7185 C C . GLU B 1 439 ? 83.782 44.399 53.413 1.00 21.95 439 GLU B C 1
ATOM 7186 O O . GLU B 1 439 ? 83.592 44.141 52.230 1.00 22.44 439 GLU B O 1
ATOM 7192 N N . GLY B 1 440 ? 84.365 45.520 53.821 1.00 18.19 440 GLY B N 1
ATOM 7193 C CA . GLY B 1 440 ? 84.980 46.435 52.879 1.00 19.84 440 GLY B CA 1
ATOM 7194 C C . GLY B 1 440 ? 86.441 46.085 52.652 1.00 16.48 440 GLY B C 1
ATOM 7195 O O . GLY B 1 440 ? 87.236 46.074 53.594 1.00 17.46 440 GLY B O 1
ATOM 7196 N N . VAL B 1 441 ? 86.786 45.801 51.401 1.00 15.55 441 VAL B N 1
ATOM 7197 C CA . VAL B 1 441 ? 88.166 45.526 51.012 1.00 16.41 441 VAL B CA 1
ATOM 7198 C C . VAL B 1 441 ? 89.023 46.749 51.308 1.00 14.87 441 VAL B C 1
ATOM 7199 O O . VAL B 1 441 ? 88.704 47.863 50.884 1.00 17.78 441 VAL B O 1
ATOM 7203 N N . THR B 1 442 ? 90.103 46.537 52.052 1.00 15.16 442 THR B N 1
ATOM 7204 C CA . THR B 1 442 ? 90.901 47.628 52.593 1.00 14.75 442 THR B CA 1
ATOM 7205 C C . THR B 1 442 ? 92.369 47.281 52.431 1.00 18.09 442 THR B C 1
ATOM 7206 O O . THR B 1 442 ? 92.797 46.191 52.813 1.00 18.07 442 THR B O 1
ATOM 7210 N N . ALA B 1 443 ? 93.142 48.195 51.851 1.00 13.87 443 ALA B N 1
ATOM 7211 C CA . ALA B 1 443 ? 94.558 47.928 51.636 1.00 15.17 443 ALA B CA 1
ATOM 7212 C C . ALA B 1 443 ? 95.397 48.680 52.656 1.00 17.24 443 ALA B C 1
ATOM 7213 O O . ALA B 1 443 ? 95.276 49.901 52.786 1.00 17.99 443 ALA B O 1
ATOM 7215 N N . VAL B 1 444 ? 96.221 47.948 53.400 1.00 13.92 444 VAL B N 1
ATOM 7216 C CA . VAL B 1 444 ? 97.175 48.566 54.312 1.00 16.18 444 VAL B CA 1
ATOM 7217 C C . VAL B 1 444 ? 98.554 48.429 53.687 1.00 15.69 444 VAL B C 1
ATOM 7218 O O . VAL B 1 444 ? 99.021 47.318 53.439 1.00 15.83 444 VAL B O 1
ATOM 7222 N N . VAL B 1 445 ? 99.209 49.554 53.424 1.00 14.85 445 VAL B N 1
ATOM 7223 C CA . VAL B 1 445 ? 100.358 49.537 52.531 1.00 14.49 445 VAL B CA 1
ATOM 7224 C C . VAL B 1 445 ? 101.610 50.143 53.133 1.00 15.78 445 VAL B C 1
ATOM 7225 O O . VAL B 1 445 ? 101.580 51.234 53.703 1.00 18.12 445 VAL B O 1
ATOM 7229 N N . VAL B 1 446 ? 102.716 49.420 53.001 1.00 14.18 446 VAL B N 1
ATOM 7230 C CA . VAL B 1 446 ? 104.004 49.982 53.369 1.00 13.81 446 VAL B CA 1
ATOM 7231 C C . VAL B 1 446 ? 104.688 50.492 52.112 1.00 17.70 446 VAL B C 1
ATOM 7232 O O . VAL B 1 446 ? 104.968 49.713 51.209 1.00 17.32 446 VAL B O 1
ATOM 7236 N N . ARG B 1 447 ? 104.931 51.800 52.053 1.00 19.74 447 ARG B N 1
ATOM 7237 C CA . ARG B 1 447 ? 105.659 52.393 50.944 1.00 19.61 447 ARG B CA 1
ATOM 7238 C C . ARG B 1 447 ? 107.143 52.470 51.290 1.00 23.77 447 ARG B C 1
ATOM 7239 O O . ARG B 1 447 ? 107.511 52.372 52.459 1.00 30.56 447 ARG B O 1
ATOM 7247 N N . ASP B 1 448 ? 107.982 52.670 50.276 1.00 28.74 448 ASP B N 1
ATOM 7248 C CA . ASP B 1 448 ? 109.305 53.276 50.474 1.00 27.36 448 ASP B CA 1
ATOM 7249 C C . ASP B 1 448 ? 109.119 54.505 51.353 1.00 31.10 448 ASP B C 1
ATOM 7250 O O . ASP B 1 448 ? 108.231 55.319 51.092 1.00 32.63 448 ASP B O 1
ATOM 7255 N N . LYS B 1 449 ? 109.952 54.663 52.381 1.00 26.62 449 LYS B N 1
ATOM 7256 C CA . LYS B 1 449 ? 109.830 55.821 53.273 1.00 29.22 449 LYS B CA 1
ATOM 7257 C C . LYS B 1 449 ? 109.818 57.144 52.524 1.00 30.69 449 LYS B C 1
ATOM 7258 O O . LYS B 1 449 ? 109.199 58.112 52.973 1.00 31.95 449 LYS B O 1
ATOM 7264 N N . GLY B 1 450 ? 110.517 57.187 51.394 1.00 23.00 450 GLY B N 1
ATOM 7265 C CA . GLY B 1 450 ? 110.630 58.412 50.630 1.00 22.09 450 GLY B CA 1
ATOM 7266 C C . GLY B 1 450 ? 109.621 58.540 49.504 1.00 17.68 450 GLY B C 1
ATOM 7267 O O . GLY B 1 450 ? 109.576 59.584 48.858 1.00 19.12 450 GLY B O 1
ATOM 7268 N N . ALA B 1 451 ? 108.840 57.486 49.255 1.00 18.77 451 ALA B N 1
ATOM 7269 C CA . ALA B 1 451 ? 107.848 57.532 48.180 1.00 21.12 451 ALA B CA 1
ATOM 7270 C C . ALA B 1 451 ? 106.633 58.346 48.598 1.00 24.48 451 ALA B C 1
ATOM 7271 O O . ALA B 1 451 ? 106.291 58.410 49.781 1.00 22.19 451 ALA B O 1
ATOM 7273 N N . THR B 1 452 ? 105.988 58.979 47.624 1.00 17.87 452 THR B N 1
ATOM 7274 C CA . THR B 1 452 ? 104.835 59.824 47.915 1.00 21.83 452 THR B CA 1
ATOM 7275 C C . THR B 1 452 ? 103.534 59.290 47.314 1.00 19.83 452 THR B C 1
ATOM 7276 O O . THR B 1 452 ? 102.493 59.932 47.420 1.00 24.50 452 THR B O 1
ATOM 7280 N N . ILE B 1 453 ? 103.599 58.116 46.698 1.00 21.03 453 ILE B N 1
ATOM 7281 C CA . ILE B 1 453 ? 102.408 57.508 46.105 1.00 23.66 453 ILE B CA 1
ATOM 7282 C C . ILE B 1 453 ? 101.263 57.512 47.117 1.00 25.35 453 ILE B C 1
ATOM 7283 O O . ILE B 1 453 ? 101.446 57.141 48.272 1.00 23.13 453 ILE B O 1
ATOM 7288 N N . ASP B 1 454 ? 100.088 57.967 46.694 1.00 19.58 454 ASP B N 1
ATOM 7289 C CA . ASP B 1 454 ? 98.974 58.132 47.619 1.00 17.16 454 ASP B CA 1
ATOM 7290 C C . ASP B 1 454 ? 97.784 57.241 47.268 1.00 19.91 454 ASP B C 1
ATOM 7291 O O . ASP B 1 454 ? 97.841 56.450 46.327 1.00 22.82 454 ASP B O 1
ATOM 7296 N N . GLU B 1 455 ? 96.714 57.378 48.042 1.00 18.73 455 GLU B N 1
ATOM 7297 C CA . GLU B 1 455 ? 95.543 56.516 47.898 1.00 20.10 455 GLU B CA 1
ATOM 7298 C C . GLU B 1 455 ? 94.987 56.582 46.473 1.00 18.15 455 GLU B C 1
ATOM 7299 O O . GLU B 1 455 ? 94.776 55.552 45.829 1.00 23.06 455 GLU B O 1
ATOM 7305 N N . ALA B 1 456 ? 94.762 57.796 45.982 1.00 23.61 456 ALA B N 1
ATOM 7306 C CA . ALA B 1 456 ? 94.239 57.980 44.630 1.00 27.97 456 ALA B CA 1
ATOM 7307 C C . ALA B 1 456 ? 95.094 57.275 43.581 1.00 26.86 456 ALA B C 1
ATOM 7308 O O . ALA B 1 456 ? 94.571 56.625 42.675 1.00 28.93 456 ALA B O 1
ATOM 7310 N N . GLN B 1 457 ? 96.412 57.403 43.709 1.00 22.60 457 GLN B N 1
ATOM 7311 C CA . GLN B 1 457 ? 97.343 56.810 42.756 1.00 22.22 457 GLN B CA 1
ATOM 7312 C C . GLN B 1 457 ? 97.244 55.298 42.761 1.00 21.61 457 GLN B C 1
ATOM 7313 O O . GLN B 1 457 ? 97.291 54.656 41.713 1.00 25.36 457 GLN B O 1
ATOM 7319 N N . VAL B 1 458 ? 97.110 54.723 43.950 1.00 22.33 458 VAL B N 1
ATOM 7320 C CA . VAL B 1 458 ? 97.025 53.274 44.050 1.00 22.96 458 VAL B CA 1
ATOM 7321 C C . VAL B 1 458 ? 95.724 52.789 43.420 1.00 21.82 458 VAL B C 1
ATOM 7322 O O . VAL B 1 458 ? 95.727 51.848 42.628 1.00 20.97 458 VAL B O 1
ATOM 7326 N N . LEU B 1 459 ? 94.614 53.426 43.782 1.00 25.68 459 LEU B N 1
ATOM 7327 C CA . LEU B 1 459 ? 93.326 53.037 43.217 1.00 26.71 459 LEU B CA 1
ATOM 7328 C C . LEU B 1 459 ? 93.325 53.167 41.689 1.00 30.34 459 LEU B C 1
ATOM 7329 O O . LEU B 1 459 ? 92.786 52.314 40.995 1.00 25.08 459 LEU B O 1
ATOM 7334 N N . HIS B 1 460 ? 93.944 54.220 41.164 1.00 29.56 460 HIS B N 1
ATOM 7335 C CA . HIS B 1 460 ? 93.998 54.398 39.713 1.00 32.27 460 HIS B CA 1
ATOM 7336 C C . HIS B 1 460 ? 94.833 53.323 39.038 1.00 31.36 460 HIS B C 1
ATOM 7337 O O . HIS B 1 460 ? 94.518 52.882 37.938 1.00 31.79 460 HIS B O 1
ATOM 7344 N N . GLY B 1 461 ? 95.906 52.907 39.698 1.00 26.33 461 GLY B N 1
ATOM 7345 C CA . GLY B 1 461 ? 96.775 51.883 39.161 1.00 23.93 461 GLY B CA 1
ATOM 7346 C C . GLY B 1 461 ? 96.076 50.541 39.092 1.00 26.69 461 GLY B C 1
ATOM 7347 O O . GLY B 1 461 ? 96.389 49.712 38.236 1.00 29.73 461 GLY B O 1
ATOM 7348 N N . LEU B 1 462 ? 95.125 50.329 39.999 1.00 25.41 462 LEU B N 1
ATOM 7349 C CA . LEU B 1 462 ? 94.394 49.067 40.065 1.00 28.40 462 LEU B CA 1
ATOM 7350 C C . LEU B 1 462 ? 93.246 49.032 39.067 1.00 34.55 462 LEU B C 1
ATOM 7351 O O . LEU B 1 462 ? 92.774 47.961 38.685 1.00 35.24 462 LEU B O 1
ATOM 7356 N N . ASP B 1 463 ? 92.793 50.211 38.664 1.00 34.94 463 ASP B N 1
ATOM 7357 C CA . ASP B 1 463 ? 91.676 50.330 37.738 1.00 45.68 463 ASP B CA 1
ATOM 7358 C C . ASP B 1 463 ? 91.987 49.583 36.445 1.00 43.18 463 ASP B C 1
ATOM 7359 O O . ASP B 1 463 ? 92.956 49.893 35.756 1.00 46.05 463 ASP B O 1
ATOM 7364 N N . GLY B 1 464 ? 91.175 48.580 36.131 1.00 45.66 464 GLY B N 1
ATOM 7365 C CA . GLY B 1 464 ? 91.393 47.782 34.939 1.00 44.82 464 GLY B CA 1
ATOM 7366 C C . GLY B 1 464 ? 92.203 46.522 35.188 1.00 44.74 464 GLY B C 1
ATOM 7367 O O . GLY B 1 464 ? 92.259 45.635 34.337 1.00 45.52 464 GLY B O 1
ATOM 7368 N N . GLN B 1 465 ? 92.830 46.437 36.356 1.00 37.28 465 GLN B N 1
ATOM 7369 C CA . GLN B 1 465 ? 93.656 45.285 36.698 1.00 38.91 465 GLN B CA 1
ATOM 7370 C C . GLN B 1 465 ? 92.854 44.228 37.456 1.00 34.01 465 GLN B C 1
ATOM 7371 O O . GLN B 1 465 ? 93.189 43.042 37.428 1.00 33.96 465 GLN B O 1
ATOM 7377 N N . LEU B 1 466 ? 91.799 44.670 38.131 1.00 42.71 466 LEU B N 1
ATOM 7378 C CA . LEU B 1 466 ? 90.982 43.784 38.954 1.00 43.35 466 LEU B CA 1
ATOM 7379 C C . LEU B 1 466 ? 89.510 44.012 38.671 1.00 35.55 466 LEU B C 1
ATOM 7380 O O . LEU B 1 466 ? 89.109 45.118 38.326 1.00 35.46 466 LEU B O 1
ATOM 7385 N N . ALA B 1 467 ? 88.703 42.970 38.837 1.00 33.58 467 ALA B N 1
ATOM 7386 C CA . ALA B 1 467 ? 87.258 43.129 38.775 1.00 31.67 467 ALA B CA 1
ATOM 7387 C C . ALA B 1 467 ? 86.849 44.216 39.757 1.00 33.37 467 ALA B C 1
ATOM 7388 O O . ALA B 1 467 ? 87.444 44.351 40.828 1.00 30.42 467 ALA B O 1
ATOM 7390 N N . LYS B 1 468 ? 85.835 44.991 39.394 1.00 29.65 468 LYS B N 1
ATOM 7391 C CA . LYS B 1 468 ? 85.396 46.108 40.222 1.00 27.28 468 LYS B CA 1
ATOM 7392 C C . LYS B 1 468 ? 85.112 45.722 41.680 1.00 29.16 468 LYS B C 1
ATOM 7393 O O . LYS B 1 468 ? 85.477 46.461 42.596 1.00 27.49 468 LYS B O 1
ATOM 7399 N N . PHE B 1 469 ? 84.476 44.573 41.906 1.00 29.94 469 PHE B N 1
ATOM 7400 C CA . PHE B 1 469 ? 84.112 44.197 43.278 1.00 28.24 469 PHE B CA 1
ATOM 7401 C C . PHE B 1 469 ? 85.332 43.941 44.162 1.00 24.46 469 PHE B C 1
ATOM 7402 O O . PHE B 1 469 ? 85.215 43.857 45.382 1.00 29.15 469 PHE B O 1
ATOM 7410 N N . LYS B 1 470 ? 86.499 43.838 43.542 1.00 24.60 470 LYS B N 1
ATOM 7411 C CA . LYS B 1 470 ? 87.730 43.547 44.268 1.00 21.34 470 LYS B CA 1
ATOM 7412 C C . LYS B 1 470 ? 88.483 44.802 44.685 1.00 25.61 470 LYS B C 1
ATOM 7413 O O . LYS B 1 470 ? 89.489 44.720 45.382 1.00 24.80 470 LYS B O 1
ATOM 7427 N N . PRO B 1 472 ? 89.912 47.882 46.522 1.00 16.67 472 PRO B N 1
ATOM 7428 C CA . PRO B 1 472 ? 89.970 48.428 47.879 1.00 20.80 472 PRO B CA 1
ATOM 7429 C C . PRO B 1 472 ? 89.156 49.718 47.971 1.00 23.00 472 PRO B C 1
ATOM 7430 O O . PRO B 1 472 ? 89.172 50.530 47.044 1.00 24.49 472 PRO B O 1
ATOM 7434 N N . LYS B 1 473 ? 88.455 49.904 49.081 1.00 19.54 473 LYS B N 1
ATOM 7435 C CA . LYS B 1 473 ? 87.664 51.112 49.280 1.00 20.75 473 LYS B CA 1
ATOM 7436 C C . LYS B 1 473 ? 88.517 52.228 49.859 1.00 29.11 473 LYS B C 1
ATOM 7437 O O . LYS B 1 473 ? 88.261 53.412 49.630 1.00 29.69 473 LYS B O 1
ATOM 7443 N N . LYS B 1 474 ? 89.538 51.827 50.605 1.00 20.95 474 LYS B N 1
ATOM 7444 C CA . LYS B 1 474 ? 90.456 52.745 51.260 1.00 20.75 474 LYS B CA 1
ATOM 7445 C C . LYS B 1 474 ? 91.849 52.152 51.176 1.00 20.44 474 LYS B C 1
ATOM 7446 O O . LYS B 1 474 ? 92.019 50.928 51.200 1.00 19.18 474 LYS B O 1
ATOM 7452 N N . VAL B 1 475 ? 92.842 53.024 51.054 1.00 18.08 475 VAL B N 1
ATOM 7453 C CA . VAL B 1 475 ? 94.240 52.611 51.080 1.00 17.36 475 VAL B CA 1
ATOM 7454 C C . VAL B 1 475 ? 94.912 53.420 52.184 1.00 20.09 475 VAL B C 1
ATOM 7455 O O . VAL B 1 475 ? 94.924 54.653 52.145 1.00 23.16 475 VAL B O 1
ATOM 7459 N N . ILE B 1 476 ? 95.463 52.726 53.170 1.00 17.40 476 ILE B N 1
ATOM 7460 C CA . ILE B 1 476 ? 96.044 53.363 54.337 1.00 17.90 476 ILE B CA 1
ATOM 7461 C C . ILE B 1 476 ? 97.528 53.047 54.373 1.00 18.90 476 ILE B C 1
ATOM 7462 O O . ILE B 1 476 ? 97.909 51.892 54.216 1.00 20.02 476 ILE B O 1
ATOM 7467 N N . PHE B 1 477 ? 98.361 54.063 54.589 1.00 20.30 477 PHE B N 1
ATOM 7468 C CA . PHE B 1 477 ? 99.809 53.853 54.590 1.00 17.92 477 PHE B CA 1
ATOM 7469 C C . PHE B 1 477 ? 100.405 53.810 55.992 1.00 19.25 477 PHE B C 1
ATOM 7470 O O . PHE B 1 477 ? 100.120 54.670 56.832 1.00 21.25 477 PHE B O 1
ATOM 7478 N N . VAL B 1 478 ? 101.233 52.794 56.224 1.00 18.58 478 VAL B N 1
ATOM 7479 C CA . VAL B 1 478 ? 101.898 52.586 57.503 1.00 20.78 478 VAL B CA 1
ATOM 7480 C C . VAL B 1 478 ? 103.386 52.325 57.267 1.00 21.56 478 VAL B C 1
ATOM 7481 O O . VAL B 1 478 ? 103.793 52.002 56.157 1.00 22.66 478 VAL B O 1
ATOM 7485 N N . ASP B 1 479 ? 104.200 52.461 58.310 1.00 25.06 479 ASP B N 1
ATOM 7486 C CA . ASP B 1 479 ? 105.641 52.274 58.148 1.00 23.62 479 ASP B CA 1
ATOM 7487 C C . ASP B 1 479 ? 106.030 50.814 58.274 1.00 23.22 479 ASP B C 1
ATOM 7488 O O . ASP B 1 479 ? 107.071 50.390 57.764 1.00 24.34 479 ASP B O 1
ATOM 7493 N N . ASP B 1 480 ? 105.186 50.052 58.960 1.00 23.49 480 ASP B N 1
ATOM 7494 C CA A ASP B 1 480 ? 105.403 48.621 59.097 0.52 23.60 480 ASP B CA 1
ATOM 7495 C CA B ASP B 1 480 ? 105.418 48.628 59.171 0.48 24.27 480 ASP B CA 1
ATOM 7496 C C . ASP B 1 480 ? 104.096 47.884 59.354 1.00 19.26 480 ASP B C 1
ATOM 7497 O O . ASP B 1 480 ? 103.099 48.479 59.753 1.00 23.76 480 ASP B O 1
ATOM 7506 N N . LEU B 1 481 ? 104.104 46.586 59.074 1.00 22.32 481 LEU B N 1
ATOM 7507 C CA . LEU B 1 481 ? 102.942 45.738 59.309 1.00 23.40 481 LEU B CA 1
ATOM 7508 C C . LEU B 1 481 ? 103.193 44.920 60.570 1.00 23.34 481 LEU B C 1
ATOM 7509 O O . LEU B 1 481 ? 104.335 44.589 60.875 1.00 25.23 481 LEU B O 1
ATOM 7514 N N . PRO B 1 482 ? 102.128 44.607 61.320 1.00 16.32 482 PRO B N 1
ATOM 7515 C CA . PRO B 1 482 ? 102.277 43.785 62.528 1.00 19.91 482 PRO B CA 1
ATOM 7516 C C . PRO B 1 482 ? 102.523 42.339 62.125 1.00 21.51 482 PRO B C 1
ATOM 7517 O O . PRO B 1 482 ? 101.826 41.826 61.253 1.00 19.25 482 PRO B O 1
ATOM 7521 N N . ARG B 1 483 ? 103.518 41.704 62.735 1.00 20.37 483 ARG B N 1
ATOM 7522 C CA . ARG B 1 483 ? 103.906 40.348 62.376 1.00 18.52 483 ARG B CA 1
ATOM 7523 C C . ARG B 1 483 ? 104.027 39.492 63.616 1.00 22.06 483 ARG B C 1
ATOM 7524 O O . ARG B 1 483 ? 104.332 39.998 64.700 1.00 23.09 483 ARG B O 1
ATOM 7532 N N . ASN B 1 484 ? 103.794 38.193 63.455 1.00 20.67 484 ASN B N 1
ATOM 7533 C CA . ASN B 1 484 ? 104.116 37.262 64.528 1.00 29.62 484 ASN B CA 1
ATOM 7534 C C . ASN B 1 484 ? 105.617 36.992 64.535 1.00 31.46 484 ASN B C 1
ATOM 7535 O O . ASN B 1 484 ? 106.356 37.528 63.708 1.00 26.36 484 ASN B O 1
ATOM 7540 N N . THR B 1 485 ? 106.075 36.173 65.471 1.00 28.82 485 THR B N 1
ATOM 7541 C CA . THR B 1 485 ? 107.498 35.883 65.567 1.00 28.07 485 THR B CA 1
ATOM 7542 C C . THR B 1 485 ? 108.034 35.212 64.303 1.00 28.57 485 THR B C 1
ATOM 7543 O O . THR B 1 485 ? 109.194 35.401 63.937 1.00 41.29 485 THR B O 1
ATOM 7555 N N . GLY B 1 487 ? 107.093 35.959 61.415 1.00 31.79 487 GLY B N 1
ATOM 7556 C CA . GLY B 1 487 ? 107.168 37.001 60.407 1.00 35.76 487 GLY B CA 1
ATOM 7557 C C . GLY B 1 487 ? 105.943 37.071 59.513 1.00 31.76 487 GLY B C 1
ATOM 7558 O O . GLY B 1 487 ? 105.956 37.742 58.481 1.00 36.21 487 GLY B O 1
ATOM 7559 N N . LYS B 1 488 ? 104.882 36.375 59.899 1.00 23.12 488 LYS B N 1
ATOM 7560 C CA . LYS B 1 488 ? 103.633 36.441 59.158 1.00 27.50 488 LYS B CA 1
ATOM 7561 C C . LYS B 1 488 ? 102.830 37.667 59.585 1.00 24.29 488 LYS B C 1
ATOM 7562 O O . LYS B 1 488 ? 102.598 37.876 60.775 1.00 19.02 488 LYS B O 1
ATOM 7568 N N . VAL B 1 489 ? 102.416 38.479 58.612 1.00 21.03 489 VAL B N 1
ATOM 7569 C CA . VAL B 1 489 ? 101.530 39.606 58.883 1.00 18.51 489 VAL B CA 1
ATOM 7570 C C . VAL B 1 489 ? 100.269 39.143 59.599 1.00 18.87 489 VAL B C 1
ATOM 7571 O O . VAL B 1 489 ? 99.590 38.206 59.170 1.00 19.61 489 VAL B O 1
ATOM 7575 N N . GLN B 1 490 ? 99.958 39.813 60.696 1.00 16.12 490 GLN B N 1
ATOM 7576 C CA . GLN B 1 490 ? 98.805 39.467 61.514 1.00 18.72 490 GLN B CA 1
ATOM 7577 C C . GLN B 1 490 ? 97.578 40.274 61.104 1.00 17.88 490 GLN B C 1
ATOM 7578 O O . GLN B 1 490 ? 97.385 41.411 61.540 1.00 16.74 490 GLN B O 1
ATOM 7584 N N . LYS B 1 491 ? 96.740 39.693 60.257 1.00 16.52 491 LYS B N 1
ATOM 7585 C CA . LYS B 1 491 ? 95.595 40.438 59.747 1.00 14.26 491 LYS B CA 1
ATOM 7586 C C . LYS B 1 491 ? 94.502 40.660 60.790 1.00 12.75 491 LYS B C 1
ATOM 7587 O O . LYS B 1 491 ? 93.722 41.606 60.682 1.00 16.65 491 LYS B O 1
ATOM 7593 N N . ASN B 1 492 ? 94.463 39.813 61.815 1.00 15.45 492 ASN B N 1
ATOM 7594 C CA . ASN B 1 492 ? 93.511 40.019 62.898 1.00 16.08 492 ASN B CA 1
ATOM 7595 C C . ASN B 1 492 ? 93.837 41.307 63.656 1.00 14.84 492 ASN B C 1
ATOM 7596 O O . ASN B 1 492 ? 92.947 42.040 64.061 1.00 17.14 492 ASN B O 1
ATOM 7601 N N . VAL B 1 493 ? 95.127 41.584 63.822 1.00 17.92 493 VAL B N 1
ATOM 7602 C CA . VAL B 1 493 ? 95.543 42.848 64.426 1.00 17.55 493 VAL B CA 1
ATOM 7603 C C . VAL B 1 493 ? 95.142 44.028 63.548 1.00 16.68 493 VAL B C 1
ATOM 7604 O O . VAL B 1 493 ? 94.560 45.004 64.023 1.00 18.52 493 VAL B O 1
ATOM 7608 N N . LEU B 1 494 ? 95.443 43.931 62.255 1.00 17.51 494 LEU B N 1
ATOM 7609 C CA . LEU B 1 494 ? 95.043 44.972 61.323 1.00 17.20 494 LEU B CA 1
ATOM 7610 C C . LEU B 1 494 ? 93.536 45.188 61.355 1.00 17.51 494 LEU B C 1
ATOM 7611 O O . LEU B 1 494 ? 93.065 46.325 61.360 1.00 17.49 494 LEU B O 1
ATOM 7616 N N . ARG B 1 495 ? 92.764 44.106 61.370 1.00 15.95 495 ARG B N 1
ATOM 7617 C CA . ARG B 1 495 ? 91.309 44.267 61.397 1.00 17.58 495 ARG B CA 1
ATOM 7618 C C . ARG B 1 495 ? 90.819 44.974 62.668 1.00 15.22 495 ARG B C 1
ATOM 7619 O O . ARG B 1 495 ? 89.860 45.750 62.616 1.00 18.28 495 ARG B O 1
ATOM 7627 N N . GLU B 1 496 ? 91.482 44.715 63.792 1.00 16.62 496 GLU B N 1
ATOM 7628 C CA . GLU B 1 496 ? 91.143 45.376 65.051 1.00 19.62 496 GLU B CA 1
ATOM 7629 C C . GLU B 1 496 ? 91.481 46.864 64.979 1.00 21.08 496 GLU B C 1
ATOM 7630 O O . GLU B 1 496 ? 90.675 47.718 65.351 1.00 24.26 496 GLU B O 1
ATOM 7636 N N . THR B 1 497 ? 92.673 47.164 64.474 1.00 21.04 497 THR B N 1
ATOM 7637 C CA . THR B 1 497 ? 93.147 48.539 64.337 1.00 20.60 497 THR B CA 1
ATOM 7638 C C . THR B 1 497 ? 92.225 49.392 63.475 1.00 26.04 497 THR B C 1
ATOM 7639 O O . THR B 1 497 ? 91.949 50.551 63.808 1.00 25.43 497 THR B O 1
ATOM 7643 N N . TYR B 1 498 ? 91.740 48.815 62.376 1.00 22.13 498 TYR B N 1
ATOM 7644 C CA . TYR B 1 498 ? 90.943 49.558 61.406 1.00 19.26 498 TYR B CA 1
ATOM 7645 C C . TYR B 1 498 ? 89.450 49.234 61.426 1.00 22.52 498 TYR B C 1
ATOM 7646 O O . TYR B 1 498 ? 88.725 49.538 60.479 1.00 22.52 498 TYR B O 1
ATOM 7655 N N . LYS B 1 499 ? 88.987 48.667 62.532 1.00 20.74 499 LYS B N 1
ATOM 7656 C CA . LYS B 1 499 ? 87.603 48.212 62.627 1.00 24.73 499 LYS B CA 1
ATOM 7657 C C . LYS B 1 499 ? 86.576 49.316 62.376 1.00 26.18 499 LYS B C 1
ATOM 7658 O O . LYS B 1 499 ? 85.472 49.044 61.902 1.00 24.25 499 LYS B O 1
ATOM 7664 N N . ASP B 1 500 ? 86.948 50.558 62.679 1.00 24.86 500 ASP B N 1
ATOM 7665 C CA . ASP B 1 500 ? 86.014 51.682 62.595 1.00 28.01 500 ASP B CA 1
ATOM 7666 C C . ASP B 1 500 ? 86.303 52.676 61.469 1.00 30.64 500 ASP B C 1
ATOM 7667 O O . ASP B 1 500 ? 85.734 53.764 61.448 1.00 30.79 500 ASP B O 1
ATOM 7672 N N . ILE B 1 501 ? 87.184 52.327 60.538 1.00 24.82 501 ILE B N 1
ATOM 7673 C CA . ILE B 1 501 ? 87.533 53.284 59.489 1.00 25.16 501 ILE B CA 1
ATOM 7674 C C . ILE B 1 501 ? 86.365 53.663 58.584 1.00 27.88 501 ILE B C 1
ATOM 7675 O O . ILE B 1 501 ? 86.381 54.731 57.974 1.00 31.72 501 ILE B O 1
ATOM 7680 N N . TYR B 1 502 ? 85.355 52.802 58.487 1.00 28.13 502 TYR B N 1
ATOM 7681 C CA . TYR B 1 502 ? 84.196 53.120 57.654 1.00 26.76 502 TYR B CA 1
ATOM 7682 C C . TYR B 1 502 ? 83.007 53.621 58.467 1.00 38.83 502 TYR B C 1
ATOM 7683 O O . TYR B 1 502 ? 81.863 53.548 58.017 1.00 36.96 502 TYR B O 1
ATOM 7692 N N . LYS B 1 503 ? 83.289 54.122 59.664 1.00 42.37 503 LYS B N 1
ATOM 7693 C CA . LYS B 1 503 ? 82.270 54.764 60.483 1.00 50.91 503 LYS B CA 1
ATOM 7694 C C . LYS B 1 503 ? 82.392 56.276 60.346 1.00 62.45 503 LYS B C 1
ATOM 7695 O O . LYS B 1 503 ? 83.489 56.805 60.163 1.00 66.07 503 LYS B O 1
ATOM 7710 N N . ASN C 1 2 ? 78.798 36.954 -32.454 1.00 43.74 2 ASN C N 1
ATOM 7711 C CA . ASN C 1 2 ? 79.379 36.812 -31.118 1.00 35.19 2 ASN C CA 1
ATOM 7712 C C . ASN C 1 2 ? 80.080 35.460 -30.924 1.00 30.54 2 ASN C C 1
ATOM 7713 O O . ASN C 1 2 ? 79.496 34.409 -31.196 1.00 27.44 2 ASN C O 1
ATOM 7718 N N . ALA C 1 3 ? 81.330 35.486 -30.462 1.00 22.56 3 ALA C N 1
ATOM 7719 C CA . ALA C 1 3 ? 82.088 34.253 -30.226 1.00 20.56 3 ALA C CA 1
ATOM 7720 C C . ALA C 1 3 ? 81.743 33.600 -28.887 1.00 13.02 3 ALA C C 1
ATOM 7721 O O . ALA C 1 3 ? 82.213 32.497 -28.565 1.00 16.27 3 ALA C O 1
ATOM 7723 N N . ASN C 1 4 ? 80.932 34.282 -28.091 1.00 15.45 4 ASN C N 1
ATOM 7724 C CA . ASN C 1 4 ? 80.477 33.707 -26.836 1.00 13.97 4 ASN C CA 1
ATOM 7725 C C . ASN C 1 4 ? 79.932 32.295 -27.068 1.00 11.86 4 ASN C C 1
ATOM 7726 O O . ASN C 1 4 ? 79.107 32.086 -27.955 1.00 14.13 4 ASN C O 1
ATOM 7731 N N . LEU C 1 5 ? 80.407 31.330 -26.284 1.00 15.63 5 LEU C N 1
ATOM 7732 C CA . LEU C 1 5 ? 79.994 29.935 -26.454 1.00 12.44 5 LEU C CA 1
ATOM 7733 C C . LEU C 1 5 ? 78.470 29.804 -26.473 1.00 10.75 5 LEU C C 1
ATOM 7734 O O . LEU C 1 5 ? 77.914 29.009 -27.241 1.00 13.13 5 LEU C O 1
ATOM 7739 N N . PHE C 1 6 ? 77.790 30.585 -25.636 1.00 11.64 6 PHE C N 1
ATOM 7740 C CA . PHE C 1 6 ? 76.329 30.515 -25.581 1.00 10.73 6 PHE C CA 1
ATOM 7741 C C . PHE C 1 6 ? 75.713 30.928 -26.918 1.00 12.57 6 PHE C C 1
ATOM 7742 O O . PHE C 1 6 ? 74.766 30.297 -27.398 1.00 15.16 6 PHE C O 1
ATOM 7750 N N . ALA C 1 7 ? 76.258 31.987 -27.508 1.00 13.31 7 ALA C N 1
ATOM 7751 C CA . ALA C 1 7 ? 75.817 32.441 -28.826 1.00 15.98 7 ALA C CA 1
ATOM 7752 C C . ALA C 1 7 ? 76.130 31.394 -29.895 1.00 17.93 7 ALA C C 1
ATOM 7753 O O . ALA C 1 7 ? 75.295 31.111 -30.757 1.00 18.09 7 ALA C O 1
ATOM 7755 N N . ARG C 1 8 ? 77.322 30.802 -29.837 1.00 15.34 8 ARG C N 1
ATOM 7756 C CA . ARG C 1 8 ? 77.658 29.762 -30.812 1.00 15.91 8 ARG C CA 1
ATOM 7757 C C . ARG C 1 8 ? 76.653 28.615 -30.720 1.00 16.12 8 ARG C C 1
ATOM 7758 O O . ARG C 1 8 ? 76.215 28.060 -31.728 1.00 17.68 8 ARG C O 1
ATOM 7766 N N . LEU C 1 9 ? 76.287 28.261 -29.498 1.00 15.35 9 LEU C N 1
ATOM 7767 C CA . LEU C 1 9 ? 75.345 27.180 -29.277 1.00 11.62 9 LEU C CA 1
ATOM 7768 C C . LEU C 1 9 ? 73.931 27.495 -29.732 1.00 14.29 9 LEU C C 1
ATOM 7769 O O . LEU C 1 9 ? 73.283 26.662 -30.359 1.00 18.84 9 LEU C O 1
ATOM 7774 N N . PHE C 1 10 ? 73.442 28.691 -29.433 1.00 16.56 10 PHE C N 1
ATOM 7775 C CA . PHE C 1 10 ? 71.999 28.913 -29.520 1.00 17.88 10 PHE C CA 1
ATOM 7776 C C . PHE C 1 10 ? 71.553 30.002 -30.483 1.00 20.51 10 PHE C C 1
ATOM 7777 O O . PHE C 1 10 ? 70.352 30.228 -30.643 1.00 21.03 10 PHE C O 1
ATOM 7785 N N . ASP C 1 11 ? 72.511 30.666 -31.121 1.00 19.45 11 ASP C N 1
ATOM 7786 C CA . ASP C 1 11 ? 72.202 31.774 -32.028 1.00 27.31 11 ASP C CA 1
ATOM 7787 C C . ASP C 1 11 ? 71.241 31.416 -33.140 1.00 36.05 11 ASP C C 1
ATOM 7788 O O . ASP C 1 11 ? 70.221 32.079 -33.336 1.00 48.41 11 ASP C O 1
ATOM 7793 N N . LYS C 1 12 ? 71.591 30.390 -33.899 1.00 28.07 12 LYS C N 1
ATOM 7794 C CA . LYS C 1 12 ? 70.794 30.034 -35.063 1.00 36.50 12 LYS C CA 1
ATOM 7795 C C . LYS C 1 12 ? 70.210 28.653 -34.854 1.00 40.64 12 LYS C C 1
ATOM 7796 O O . LYS C 1 12 ? 70.907 27.643 -34.963 1.00 36.75 12 LYS C O 1
ATOM 7802 N N . LEU C 1 13 ? 68.928 28.623 -34.520 1.00 27.46 13 LEU C N 1
ATOM 7803 C CA . LEU C 1 13 ? 68.232 27.373 -34.314 1.00 21.78 13 LEU C CA 1
ATOM 7804 C C . LEU C 1 13 ? 67.126 27.275 -35.337 1.00 27.71 13 LEU C C 1
ATOM 7805 O O . LEU C 1 13 ? 66.217 28.102 -35.353 1.00 29.33 13 LEU C O 1
ATOM 7810 N N . ASP C 1 14 ? 67.201 26.265 -36.192 1.00 29.87 14 ASP C N 1
ATOM 7811 C CA . ASP C 1 14 ? 66.173 26.076 -37.203 1.00 33.41 14 ASP C CA 1
ATOM 7812 C C . ASP C 1 14 ? 64.876 25.593 -36.563 1.00 30.60 14 ASP C C 1
ATOM 7813 O O . ASP C 1 14 ? 63.786 25.896 -37.046 1.00 29.33 14 ASP C O 1
ATOM 7818 N N . ASP C 1 15 ? 65.005 24.864 -35.461 1.00 23.11 15 ASP C N 1
ATOM 7819 C CA . ASP C 1 15 ? 63.868 24.190 -34.839 1.00 26.92 15 ASP C CA 1
ATOM 7820 C C . ASP C 1 15 ? 63.973 24.361 -33.324 1.00 21.47 15 ASP C C 1
ATOM 7821 O O . ASP C 1 15 ? 64.253 23.403 -32.605 1.00 23.09 15 ASP C O 1
ATOM 7826 N N . PRO C 1 16 ? 63.759 25.592 -32.832 1.00 21.79 16 PRO C N 1
ATOM 7827 C CA . PRO C 1 16 ? 64.002 25.874 -31.414 1.00 21.45 16 PRO C CA 1
ATOM 7828 C C . PRO C 1 16 ? 63.083 25.117 -30.455 1.00 22.97 16 PRO C C 1
ATOM 7829 O O . PRO C 1 16 ? 63.433 24.969 -29.291 1.00 22.49 16 PRO C O 1
ATOM 7833 N N . HIS C 1 17 ? 61.945 24.622 -30.929 1.00 21.49 17 HIS C N 1
ATOM 7834 C CA . HIS C 1 17 ? 61.016 23.955 -30.022 1.00 20.15 17 HIS C CA 1
ATOM 7835 C C . HIS C 1 17 ? 61.204 22.450 -29.921 1.00 26.44 17 HIS C C 1
ATOM 7836 O O . HIS C 1 17 ? 60.470 21.768 -29.199 1.00 22.95 17 HIS C O 1
ATOM 7843 N N . LYS C 1 18 ? 62.211 21.932 -30.621 1.00 21.62 18 LYS C N 1
ATOM 7844 C CA . LYS C 1 18 ? 62.541 20.520 -30.501 1.00 20.71 18 LYS C CA 1
ATOM 7845 C C . LYS C 1 18 ? 63.168 20.247 -29.132 1.00 22.86 18 LYS C C 1
ATOM 7846 O O . LYS C 1 18 ? 63.684 21.152 -28.475 1.00 20.62 18 LYS C O 1
ATOM 7852 N N . LEU C 1 19 ? 63.099 18.995 -28.701 1.00 22.86 19 LEU C N 1
ATOM 7853 C CA . LEU C 1 19 ? 63.596 18.597 -27.394 1.00 22.26 19 LEU C CA 1
ATOM 7854 C C . LEU C 1 19 ? 65.101 18.844 -27.269 1.00 18.96 19 LEU C C 1
ATOM 7855 O O . LEU C 1 19 ? 65.857 18.550 -28.193 1.00 20.76 19 LEU C O 1
ATOM 7860 N N . ALA C 1 20 ? 65.523 19.392 -26.133 1.00 20.47 20 ALA C N 1
ATOM 7861 C CA . ALA C 1 20 ? 66.947 19.467 -25.798 1.00 16.39 20 ALA C CA 1
ATOM 7862 C C . ALA C 1 20 ? 67.314 18.482 -24.697 1.00 20.36 20 ALA C C 1
ATOM 7863 O O . ALA C 1 20 ? 68.315 17.759 -24.798 1.00 20.22 20 ALA C O 1
ATOM 7865 N N . ILE C 1 21 ? 66.520 18.467 -23.630 1.00 16.97 21 ILE C N 1
ATOM 7866 C CA . ILE C 1 21 ? 66.825 17.632 -22.474 1.00 18.55 21 ILE C CA 1
ATOM 7867 C C . ILE C 1 21 ? 65.574 16.971 -21.901 1.00 25.23 21 ILE C C 1
ATOM 7868 O O . ILE C 1 21 ? 64.565 17.634 -21.659 1.00 26.20 21 ILE C O 1
ATOM 7873 N N . GLU C 1 22 ? 65.649 15.661 -21.691 1.00 20.75 22 GLU C N 1
ATOM 7874 C CA . GLU C 1 22 ? 64.645 14.946 -20.914 1.00 20.13 22 GLU C CA 1
ATOM 7875 C C . GLU C 1 22 ? 65.241 14.686 -19.533 1.00 20.56 22 GLU C C 1
ATOM 7876 O O . GLU C 1 22 ? 66.317 14.103 -19.418 1.00 23.50 22 GLU C O 1
ATOM 7882 N N . THR C 1 23 ? 64.554 15.123 -18.486 1.00 24.21 23 THR C N 1
ATOM 7883 C CA . THR C 1 23 ? 65.068 14.929 -17.136 1.00 21.50 23 THR C CA 1
ATOM 7884 C C . THR C 1 23 ? 64.866 13.486 -16.682 1.00 23.53 23 THR C C 1
ATOM 7885 O O . THR C 1 23 ? 64.164 12.713 -17.336 1.00 28.22 23 THR C O 1
ATOM 7889 N N . ALA C 1 24 ? 65.494 13.132 -15.568 1.00 25.89 24 ALA C N 1
ATOM 7890 C CA . ALA C 1 24 ? 65.375 11.791 -15.007 1.00 28.85 24 ALA C CA 1
ATOM 7891 C C . ALA C 1 24 ? 63.924 11.463 -14.689 1.00 31.80 24 ALA C C 1
ATOM 7892 O O . ALA C 1 24 ? 63.524 10.299 -14.732 1.00 32.54 24 ALA C O 1
ATOM 7894 N N . ALA C 1 25 ? 63.141 12.494 -14.376 1.00 31.06 25 ALA C N 1
ATOM 7895 C CA . ALA C 1 25 ? 61.728 12.323 -14.039 1.00 36.26 25 ALA C CA 1
ATOM 7896 C C . ALA C 1 25 ? 60.840 12.321 -15.282 1.00 39.53 25 ALA C C 1
ATOM 7897 O O . ALA C 1 25 ? 59.620 12.135 -15.192 1.00 33.78 25 ALA C O 1
ATOM 7899 N N . GLY C 1 26 ? 61.458 12.537 -16.440 1.00 32.75 26 GLY C N 1
ATOM 7900 C CA . GLY C 1 26 ? 60.755 12.461 -17.704 1.00 33.18 26 GLY C CA 1
ATOM 7901 C C . GLY C 1 26 ? 60.195 13.778 -18.203 1.00 29.94 26 GLY C C 1
ATOM 7902 O O . GLY C 1 26 ? 59.419 13.802 -19.154 1.00 30.42 26 GLY C O 1
ATOM 7903 N N . ASP C 1 27 ? 60.575 14.877 -17.562 1.00 31.00 27 ASP C N 1
ATOM 7904 C CA . ASP C 1 27 ? 60.146 16.190 -18.029 1.00 32.84 27 ASP C CA 1
ATOM 7905 C C . ASP C 1 27 ? 60.924 16.561 -19.287 1.00 31.85 27 ASP C C 1
ATOM 7906 O O . ASP C 1 27 ? 62.116 16.273 -19.396 1.00 29.85 27 ASP C O 1
ATOM 7911 N N . LYS C 1 28 ? 60.240 17.195 -20.233 1.00 27.75 28 LYS C N 1
ATOM 7912 C CA . LYS C 1 28 ? 60.835 17.543 -21.515 1.00 28.39 28 LYS C CA 1
ATOM 7913 C C . LYS C 1 28 ? 61.133 19.032 -21.573 1.00 30.22 28 LYS C C 1
ATOM 7914 O O . LYS C 1 28 ? 60.257 19.860 -21.313 1.00 27.59 28 LYS C O 1
ATOM 7920 N N . ILE C 1 29 ? 62.371 19.367 -21.921 1.00 26.84 29 ILE C N 1
ATOM 7921 C CA . ILE C 1 29 ? 62.803 20.754 -22.020 1.00 21.92 29 ILE C CA 1
ATOM 7922 C C . ILE C 1 29 ? 63.340 21.051 -23.420 1.00 23.39 29 ILE C C 1
ATOM 7923 O O . ILE C 1 29 ? 64.345 20.479 -23.840 1.00 24.43 29 ILE C O 1
ATOM 7928 N N . SER C 1 30 ? 62.662 21.941 -24.137 1.00 24.49 30 SER C N 1
ATOM 7929 C CA . SER C 1 30 ? 63.031 22.274 -25.507 1.00 20.02 30 SER C CA 1
ATOM 7930 C C . SER C 1 30 ? 64.253 23.184 -25.529 1.00 18.61 30 SER C C 1
ATOM 7931 O O . SER C 1 30 ? 64.662 23.720 -24.494 1.00 18.21 30 SER C O 1
ATOM 7934 N N . TYR C 1 31 ? 64.829 23.369 -26.714 1.00 18.65 31 TYR C N 1
ATOM 7935 C CA . TYR C 1 31 ? 65.908 24.336 -26.866 1.00 18.72 31 TYR C CA 1
ATOM 7936 C C . TYR C 1 31 ? 65.463 25.722 -26.414 1.00 17.37 31 TYR C C 1
ATOM 7937 O O . TYR C 1 31 ? 66.183 26.404 -25.682 1.00 18.43 31 TYR C O 1
ATOM 7946 N N . ALA C 1 32 ? 64.267 26.128 -26.836 1.00 19.21 32 ALA C N 1
ATOM 7947 C CA . ALA C 1 32 ? 63.740 27.438 -26.470 1.00 17.75 32 ALA C CA 1
ATOM 7948 C C . ALA C 1 32 ? 63.637 27.618 -24.958 1.00 17.40 32 ALA C C 1
ATOM 7949 O O . ALA C 1 32 ? 64.006 28.665 -24.435 1.00 18.34 32 ALA C O 1
ATOM 7951 N N . GLU C 1 33 ? 63.139 26.601 -24.257 1.00 20.94 33 GLU C N 1
ATOM 7952 C CA . GLU C 1 33 ? 63.012 26.687 -22.802 1.00 24.83 33 GLU C CA 1
ATOM 7953 C C . GLU C 1 33 ? 64.371 26.693 -22.108 1.00 19.92 33 GLU C C 1
ATOM 7954 O O . GLU C 1 33 ? 64.558 27.372 -21.101 1.00 20.96 33 GLU C O 1
ATOM 7960 N N . LEU C 1 34 ? 65.323 25.944 -22.656 1.00 19.99 34 LEU C N 1
ATOM 7961 C CA . LEU C 1 34 ? 66.669 25.918 -22.101 1.00 20.77 34 LEU C CA 1
ATOM 7962 C C . LEU C 1 34 ? 67.320 27.298 -22.205 1.00 19.25 34 LEU C C 1
ATOM 7963 O O . LEU C 1 34 ? 67.962 27.775 -21.265 1.00 17.61 34 LEU C O 1
ATOM 7968 N N . VAL C 1 35 ? 67.154 27.938 -23.360 1.00 17.32 35 VAL C N 1
ATOM 7969 C CA . VAL C 1 35 ? 67.692 29.274 -23.574 1.00 16.00 35 VAL C CA 1
ATOM 7970 C C . VAL C 1 35 ? 67.028 30.289 -22.644 1.00 17.58 35 VAL C C 1
ATOM 7971 O O . VAL C 1 35 ? 67.697 31.135 -22.053 1.00 20.46 35 VAL C O 1
ATOM 7975 N N . ALA C 1 36 ? 65.708 30.199 -22.529 1.00 17.04 36 ALA C N 1
ATOM 7976 C CA . ALA C 1 36 ? 64.957 31.094 -21.656 1.00 16.86 36 ALA C CA 1
ATOM 7977 C C . ALA C 1 36 ? 65.387 30.954 -20.186 1.00 20.04 36 ALA C C 1
ATOM 7978 O O . ALA C 1 36 ? 65.590 31.954 -19.497 1.00 18.97 36 ALA C O 1
ATOM 7980 N N . ARG C 1 37 ? 65.533 29.716 -19.719 1.00 20.27 37 ARG C N 1
ATOM 7981 C CA . ARG C 1 37 ? 66.016 29.463 -18.357 1.00 21.73 37 ARG C CA 1
ATOM 7982 C C . ARG C 1 37 ? 67.399 30.078 -18.127 1.00 18.11 37 ARG C C 1
ATOM 7983 O O . ARG C 1 37 ? 67.658 30.667 -17.071 1.00 16.79 37 ARG C O 1
ATOM 7991 N N . ALA C 1 38 ? 68.289 29.928 -19.107 1.00 17.47 38 ALA C N 1
ATOM 7992 C CA . ALA C 1 38 ? 69.614 30.527 -19.014 1.00 15.58 38 ALA C CA 1
ATOM 7993 C C . ALA C 1 38 ? 69.532 32.043 -18.937 1.00 16.87 38 ALA C C 1
ATOM 7994 O O . ALA C 1 38 ? 70.314 32.672 -18.236 1.00 17.69 38 ALA C O 1
ATOM 7996 N N . GLY C 1 39 ? 68.582 32.633 -19.656 1.00 16.64 39 GLY C N 1
ATOM 7997 C CA . GLY C 1 39 ? 68.395 34.073 -19.609 1.00 16.76 39 GLY C CA 1
ATOM 7998 C C . GLY C 1 39 ? 67.967 34.530 -18.219 1.00 19.51 39 GLY C C 1
ATOM 7999 O O . GLY C 1 39 ? 68.462 35.524 -17.700 1.00 17.82 39 GLY C O 1
ATOM 8000 N N . ARG C 1 40 ? 67.039 33.800 -17.618 1.00 16.64 40 ARG C N 1
ATOM 8001 C CA . ARG C 1 40 ? 66.589 34.142 -16.272 1.00 16.84 40 ARG C CA 1
ATOM 8002 C C . ARG C 1 40 ? 67.724 34.034 -15.263 1.00 20.32 40 ARG C C 1
ATOM 8003 O O . ARG C 1 40 ? 67.909 34.920 -14.427 1.00 20.50 40 ARG C O 1
ATOM 8011 N N . VAL C 1 41 ? 68.502 32.965 -15.354 1.00 18.53 41 VAL C N 1
ATOM 8012 C CA . VAL C 1 41 ? 69.606 32.787 -14.421 1.00 17.60 41 VAL C CA 1
ATOM 8013 C C . VAL C 1 41 ? 70.698 33.836 -14.646 1.00 17.54 41 VAL C C 1
ATOM 8014 O O . VAL C 1 41 ? 71.280 34.341 -13.680 1.00 19.34 41 VAL C O 1
ATOM 8018 N N . ALA C 1 42 ? 70.978 34.162 -15.912 1.00 16.69 42 ALA C N 1
ATOM 8019 C CA . ALA C 1 42 ? 71.965 35.193 -16.219 1.00 19.42 42 ALA C CA 1
ATOM 8020 C C . ALA C 1 42 ? 71.575 36.522 -15.586 1.00 16.98 42 ALA C C 1
ATOM 8021 O O . ALA C 1 42 ? 72.409 37.214 -15.003 1.00 20.75 42 ALA C O 1
ATOM 8023 N N . ASN C 1 43 ? 70.302 36.883 -15.691 1.00 19.11 43 ASN C N 1
ATOM 8024 C CA . ASN C 1 43 ? 69.837 38.099 -15.040 1.00 18.19 43 ASN C CA 1
ATOM 8025 C C . ASN C 1 43 ? 70.081 38.076 -13.533 1.00 17.81 43 ASN C C 1
ATOM 8026 O O . ASN C 1 43 ? 70.489 39.077 -12.950 1.00 21.24 43 ASN C O 1
ATOM 8031 N N . VAL C 1 44 ? 69.840 36.929 -12.911 1.00 21.88 44 VAL C N 1
ATOM 8032 C CA . VAL C 1 44 ? 70.112 36.774 -11.486 1.00 18.51 44 VAL C CA 1
ATOM 8033 C C . VAL C 1 44 ? 71.590 36.962 -11.159 1.00 23.98 44 VAL C C 1
ATOM 8034 O O . VAL C 1 44 ? 71.929 37.684 -10.226 1.00 21.16 44 VAL C O 1
ATOM 8038 N N . LEU C 1 45 ? 72.468 36.327 -11.933 1.00 17.92 45 LEU C N 1
ATOM 8039 C CA . LEU C 1 45 ? 73.900 36.447 -11.682 1.00 14.88 45 LEU C CA 1
ATOM 8040 C C . LEU C 1 45 ? 74.360 37.904 -11.774 1.00 15.81 45 LEU C C 1
ATOM 8041 O O . LEU C 1 45 ? 75.065 38.401 -10.893 1.00 20.97 45 LEU C O 1
ATOM 8046 N N . VAL C 1 46 ? 73.952 38.586 -12.835 1.00 17.90 46 VAL C N 1
ATOM 8047 C CA . VAL C 1 46 ? 74.326 39.981 -13.035 1.00 22.99 46 VAL C CA 1
ATOM 8048 C C . VAL C 1 46 ? 73.763 40.869 -11.916 1.00 26.30 46 VAL C C 1
ATOM 8049 O O . VAL C 1 46 ? 74.441 41.773 -11.433 1.00 27.24 46 VAL C O 1
ATOM 8053 N N . ALA C 1 47 ? 72.524 40.602 -11.511 1.00 19.88 47 ALA C N 1
ATOM 8054 C CA . ALA C 1 47 ? 71.925 41.307 -10.382 1.00 26.14 47 ALA C CA 1
ATOM 8055 C C . ALA C 1 47 ? 72.724 41.098 -9.098 1.00 28.06 47 ALA C C 1
ATOM 8056 O O . ALA C 1 47 ? 72.850 42.015 -8.290 1.00 30.25 47 ALA C O 1
ATOM 8058 N N . ARG C 1 48 ? 73.266 39.897 -8.908 1.00 22.08 48 ARG C N 1
ATOM 8059 C CA . ARG C 1 48 ? 74.074 39.626 -7.723 1.00 22.82 48 ARG C CA 1
ATOM 8060 C C . ARG C 1 48 ? 75.497 40.178 -7.858 1.00 26.31 48 ARG C C 1
ATOM 8061 O O . ARG C 1 48 ? 76.340 39.956 -6.994 1.00 30.96 48 ARG C O 1
ATOM 8069 N N . GLY C 1 49 ? 75.762 40.889 -8.949 1.00 23.36 49 GLY C N 1
ATOM 8070 C CA . GLY C 1 49 ? 77.023 41.588 -9.103 1.00 24.97 49 GLY C CA 1
ATOM 8071 C C . GLY C 1 49 ? 78.048 40.917 -10.000 1.00 25.78 49 GLY C C 1
ATOM 8072 O O . GLY C 1 49 ? 79.208 41.327 -10.032 1.00 23.95 49 GLY C O 1
ATOM 8073 N N . LEU C 1 50 ? 77.642 39.886 -10.731 1.00 22.98 50 LEU C N 1
ATOM 8074 C CA . LEU C 1 50 ? 78.587 39.228 -11.626 1.00 20.59 50 LEU C CA 1
ATOM 8075 C C . LEU C 1 50 ? 79.005 40.184 -12.735 1.00 26.70 50 LEU C C 1
ATOM 8076 O O . LEU C 1 50 ? 78.171 40.658 -13.509 1.00 26.85 50 LEU C O 1
ATOM 8081 N N . GLN C 1 51 ? 80.299 40.464 -12.814 1.00 20.55 51 GLN C N 1
ATOM 8082 C CA . GLN C 1 51 ? 80.822 41.306 -13.879 1.00 24.36 51 GLN C CA 1
ATOM 8083 C C . GLN C 1 51 ? 81.480 40.424 -14.924 1.00 18.46 51 GLN C C 1
ATOM 8084 O O . GLN C 1 51 ? 81.715 39.232 -14.689 1.00 20.40 51 GLN C O 1
ATOM 8090 N N . VAL C 1 52 ? 81.783 41.009 -16.076 1.00 23.39 52 VAL C N 1
ATOM 8091 C CA . VAL C 1 52 ? 82.401 40.246 -17.146 1.00 25.49 52 VAL C CA 1
ATOM 8092 C C . VAL C 1 52 ? 83.754 39.710 -16.684 1.00 23.72 52 VAL C C 1
ATOM 8093 O O . VAL C 1 52 ? 84.573 40.442 -16.130 1.00 22.51 52 VAL C O 1
ATOM 8097 N N . GLY C 1 53 ? 83.966 38.417 -16.879 1.00 16.65 53 GLY C N 1
ATOM 8098 C CA . GLY C 1 53 ? 85.199 37.783 -16.457 1.00 15.48 53 GLY C CA 1
ATOM 8099 C C . GLY C 1 53 ? 85.192 37.243 -15.037 1.00 16.33 53 GLY C C 1
ATOM 8100 O O . GLY C 1 53 ? 86.085 36.493 -14.667 1.00 17.96 53 GLY C O 1
ATOM 8101 N N . ASP C 1 54 ? 84.199 37.625 -14.233 1.00 19.37 54 ASP C N 1
ATOM 8102 C CA . ASP C 1 54 ? 84.102 37.102 -12.870 1.00 18.15 54 ASP C CA 1
ATOM 8103 C C . ASP C 1 54 ? 83.831 35.603 -12.894 1.00 17.37 54 ASP C C 1
ATOM 8104 O O . ASP C 1 54 ? 83.161 35.116 -13.800 1.00 15.84 54 ASP C O 1
ATOM 8109 N N . ARG C 1 55 ? 84.328 34.885 -11.887 1.00 12.39 55 ARG C N 1
ATOM 8110 C CA . ARG C 1 55 ? 84.083 33.444 -11.771 1.00 11.89 55 ARG C CA 1
ATOM 8111 C C . ARG C 1 55 ? 82.823 33.132 -10.978 1.00 18.88 55 ARG C C 1
ATOM 8112 O O . ARG C 1 55 ? 82.492 33.826 -10.016 1.00 17.42 55 ARG C O 1
ATOM 8120 N N . VAL C 1 56 ? 82.126 32.082 -11.407 1.00 16.67 56 VAL C N 1
ATOM 8121 C CA . VAL C 1 56 ? 81.040 31.504 -10.637 1.00 13.34 56 VAL C CA 1
ATOM 8122 C C . VAL C 1 56 ? 81.508 30.101 -10.253 1.00 14.00 56 VAL C C 1
ATOM 8123 O O . VAL C 1 56 ? 81.727 29.263 -11.123 1.00 13.67 56 VAL C O 1
ATOM 8127 N N . ALA C 1 57 ? 81.709 29.853 -8.966 1.00 14.42 57 ALA C N 1
ATOM 8128 C CA . ALA C 1 57 ? 82.089 28.517 -8.517 1.00 13.16 57 ALA C CA 1
ATOM 8129 C C . ALA C 1 57 ? 80.836 27.756 -8.098 1.00 17.56 57 ALA C C 1
ATOM 8130 O O . ALA C 1 57 ? 80.029 28.264 -7.329 1.00 21.18 57 ALA C O 1
ATOM 8132 N N . ALA C 1 58 ? 80.662 26.549 -8.627 1.00 12.29 58 ALA C N 1
ATOM 8133 C CA . ALA C 1 58 ? 79.454 25.783 -8.359 1.00 13.14 58 ALA C CA 1
ATOM 8134 C C . ALA C 1 58 ? 79.776 24.382 -7.879 1.00 13.13 58 ALA C C 1
ATOM 8135 O O . ALA C 1 58 ? 80.438 23.621 -8.591 1.00 16.34 58 ALA C O 1
ATOM 8137 N N . GLN C 1 59 ? 79.341 24.055 -6.659 1.00 13.63 59 GLN C N 1
ATOM 8138 C CA . GLN C 1 59 ? 79.347 22.678 -6.184 1.00 13.96 59 GLN C CA 1
ATOM 8139 C C . GLN C 1 59 ? 77.889 22.244 -6.122 1.00 16.68 59 GLN C C 1
ATOM 8140 O O . GLN C 1 59 ? 77.196 22.463 -5.126 1.00 17.03 59 GLN C O 1
ATOM 8146 N N . THR C 1 60 ? 77.428 21.648 -7.216 1.00 20.94 60 THR C N 1
ATOM 8147 C CA . THR C 1 60 ? 76.027 21.302 -7.373 1.00 22.69 60 THR C CA 1
ATOM 8148 C C . THR C 1 60 ? 75.907 19.843 -7.793 1.00 23.11 60 THR C C 1
ATOM 8149 O O . THR C 1 60 ? 76.755 19.321 -8.522 1.00 20.00 60 THR C O 1
ATOM 8153 N N . GLU C 1 61 ? 74.869 19.172 -7.314 1.00 23.71 61 GLU C N 1
ATOM 8154 C CA . GLU C 1 61 ? 74.592 17.840 -7.817 1.00 24.23 61 GLU C CA 1
ATOM 8155 C C . GLU C 1 61 ? 73.952 17.934 -9.188 1.00 19.94 61 GLU C C 1
ATOM 8156 O O . GLU C 1 61 ? 73.347 18.939 -9.543 1.00 18.46 61 GLU C O 1
ATOM 8162 N N . LYS C 1 62 ? 74.107 16.878 -9.968 1.00 26.14 62 LYS C N 1
ATOM 8163 C CA . LYS C 1 62 ? 73.693 16.910 -11.355 1.00 24.21 62 LYS C CA 1
ATOM 8164 C C . LYS C 1 62 ? 72.185 17.119 -11.506 1.00 24.05 62 LYS C C 1
ATOM 8165 O O . LYS C 1 62 ? 71.396 16.368 -10.938 1.00 21.84 62 LYS C O 1
ATOM 8171 N N . SER C 1 63 ? 71.812 18.149 -12.264 1.00 19.47 63 SER C N 1
ATOM 8172 C CA . SER C 1 63 ? 70.416 18.480 -12.577 1.00 22.29 63 SER C CA 1
ATOM 8173 C C . SER C 1 63 ? 70.379 19.405 -13.789 1.00 21.52 63 SER C C 1
ATOM 8174 O O . SER C 1 63 ? 71.406 19.958 -14.184 1.00 19.10 63 SER C O 1
ATOM 8177 N N . VAL C 1 64 ? 69.208 19.590 -14.390 1.00 20.16 64 VAL C N 1
ATOM 8178 C CA . VAL C 1 64 ? 69.120 20.523 -15.501 1.00 17.73 64 VAL C CA 1
ATOM 8179 C C . VAL C 1 64 ? 69.408 21.946 -15.029 1.00 20.08 64 VAL C C 1
ATOM 8180 O O . VAL C 1 64 ? 69.988 22.742 -15.761 1.00 19.21 64 VAL C O 1
ATOM 8184 N N . GLU C 1 65 ? 68.996 22.265 -13.806 1.00 17.06 65 GLU C N 1
ATOM 8185 C CA . GLU C 1 65 ? 69.277 23.577 -13.245 1.00 18.57 65 GLU C CA 1
ATOM 8186 C C . GLU C 1 65 ? 70.780 23.800 -13.129 1.00 14.55 65 GLU C C 1
ATOM 8187 O O . GLU C 1 65 ? 71.276 24.901 -13.383 1.00 17.43 65 GLU C O 1
ATOM 8193 N N . ALA C 1 66 ? 71.500 22.751 -12.749 1.00 14.28 66 ALA C N 1
ATOM 8194 C CA . ALA C 1 66 ? 72.956 22.837 -12.640 1.00 13.76 66 ALA C CA 1
ATOM 8195 C C . ALA C 1 66 ? 73.606 23.083 -14.004 1.00 15.33 66 ALA C C 1
ATOM 8196 O O . ALA C 1 66 ? 74.558 23.857 -14.116 1.00 15.73 66 ALA C O 1
ATOM 8198 N N . LEU C 1 67 ? 73.085 22.430 -15.041 1.00 14.37 67 LEU C N 1
ATOM 8199 C CA . LEU C 1 67 ? 73.568 22.667 -16.397 1.00 14.06 67 LEU C CA 1
ATOM 8200 C C . LEU C 1 67 ? 73.207 24.085 -16.861 1.00 13.38 67 LEU C C 1
ATOM 8201 O O . LEU C 1 67 ? 74.014 24.769 -17.488 1.00 14.35 67 LEU C O 1
ATOM 8206 N N . VAL C 1 68 ? 72.002 24.541 -16.530 1.00 14.43 68 VAL C N 1
ATOM 8207 C CA . VAL C 1 68 ? 71.600 25.902 -16.872 1.00 17.92 68 VAL C CA 1
ATOM 8208 C C . VAL C 1 68 ? 72.538 26.939 -16.249 1.00 13.86 68 VAL C C 1
ATOM 8209 O O . VAL C 1 68 ? 72.882 27.936 -16.884 1.00 16.92 68 VAL C O 1
ATOM 8213 N N . LEU C 1 69 ? 72.961 26.695 -15.009 1.00 12.97 69 LEU C N 1
ATOM 8214 C CA . LEU C 1 69 ? 73.887 27.606 -14.334 1.00 15.05 69 LEU C CA 1
ATOM 8215 C C . LEU C 1 69 ? 75.187 27.783 -15.123 1.00 13.63 69 LEU C C 1
ATOM 8216 O O . LEU C 1 69 ? 75.676 28.902 -15.278 1.00 15.57 69 LEU C O 1
ATOM 8221 N N . TYR C 1 70 ? 75.737 26.677 -15.615 1.00 14.22 70 TYR C N 1
ATOM 8222 C CA . TYR C 1 70 ? 76.900 26.704 -16.509 1.00 12.38 70 TYR C CA 1
ATOM 8223 C C . TYR C 1 70 ? 76.623 27.565 -17.748 1.00 13.94 70 TYR C C 1
ATOM 8224 O O . TYR C 1 70 ? 77.382 28.480 -18.069 1.00 14.66 70 TYR C O 1
ATOM 8233 N N . LEU C 1 71 ? 75.526 27.286 -18.440 1.00 13.63 71 LEU C N 1
ATOM 8234 C CA . LEU C 1 71 ? 75.198 28.049 -19.651 1.00 10.64 71 LEU C CA 1
ATOM 8235 C C . LEU C 1 71 ? 74.978 29.536 -19.349 1.00 13.37 71 LEU C C 1
ATOM 8236 O O . LEU C 1 71 ? 75.404 30.416 -20.104 1.00 13.09 71 LEU C O 1
ATOM 8241 N N . ALA C 1 72 ? 74.295 29.815 -18.245 1.00 15.41 72 ALA C N 1
ATOM 8242 C CA . ALA C 1 72 ? 74.011 31.192 -17.857 1.00 14.60 72 ALA C CA 1
ATOM 8243 C C . ALA C 1 72 ? 75.280 31.951 -17.488 1.00 10.84 72 ALA C C 1
ATOM 8244 O O . ALA C 1 72 ? 75.414 33.146 -17.798 1.00 13.49 72 ALA C O 1
ATOM 8246 N N . THR C 1 73 ? 76.189 31.272 -16.792 1.00 13.26 73 THR C N 1
ATOM 8247 C CA . THR C 1 73 ? 77.442 31.900 -16.396 1.00 13.01 73 THR C CA 1
ATOM 8248 C C . THR C 1 73 ? 78.184 32.362 -17.640 1.00 13.10 73 THR C C 1
ATOM 8249 O O . THR C 1 73 ? 78.591 33.521 -17.751 1.00 13.15 73 THR C O 1
ATOM 8253 N N . VAL C 1 74 ? 78.344 31.461 -18.592 1.00 12.41 74 VAL C N 1
ATOM 8254 C CA A VAL C 1 74 ? 79.004 31.764 -19.857 0.54 14.98 74 VAL C CA 1
ATOM 8255 C CA B VAL C 1 74 ? 79.054 31.842 -19.808 0.46 15.56 74 VAL C CA 1
ATOM 8256 C C . VAL C 1 74 ? 78.280 32.879 -20.627 1.00 14.25 74 VAL C C 1
ATOM 8257 O O . VAL C 1 74 ? 78.888 33.797 -21.180 1.00 13.88 74 VAL C O 1
ATOM 8264 N N . ARG C 1 75 ? 76.959 32.777 -20.668 1.00 12.89 75 ARG C N 1
ATOM 8265 C CA . ARG C 1 75 ? 76.147 33.760 -21.370 1.00 15.12 75 ARG C CA 1
ATOM 8266 C C . ARG C 1 75 ? 76.344 35.166 -20.796 1.00 14.62 75 ARG C C 1
ATOM 8267 O O . ARG C 1 75 ? 76.353 36.144 -21.529 1.00 15.46 75 ARG C O 1
ATOM 8275 N N . ALA C 1 76 ? 76.505 35.251 -19.477 1.00 14.55 76 ALA C N 1
ATOM 8276 C CA . ALA C 1 76 ? 76.674 36.539 -18.792 1.00 18.11 76 ALA C CA 1
ATOM 8277 C C . ALA C 1 76 ? 78.121 37.038 -18.805 1.00 16.78 76 ALA C C 1
ATOM 8278 O O . ALA C 1 76 ? 78.461 37.998 -18.115 1.00 17.12 76 ALA C O 1
ATOM 8280 N N . GLY C 1 77 ? 78.968 36.392 -19.601 1.00 15.40 77 GLY C N 1
ATOM 8281 C CA . GLY C 1 77 ? 80.357 36.796 -19.718 1.00 17.44 77 GLY C CA 1
ATOM 8282 C C . GLY C 1 77 ? 81.236 36.334 -18.576 1.00 14.21 77 GLY C C 1
ATOM 8283 O O . GLY C 1 77 ? 82.399 36.716 -18.485 1.00 14.26 77 GLY C O 1
ATOM 8284 N N . GLY C 1 78 ? 80.673 35.504 -17.706 1.00 14.04 78 GLY C N 1
ATOM 8285 C CA . GLY C 1 78 ? 81.402 34.961 -16.573 1.00 12.52 78 GLY C CA 1
ATOM 8286 C C . GLY C 1 78 ? 82.236 33.746 -16.921 1.00 12.09 78 GLY C C 1
ATOM 8287 O O . GLY C 1 78 ? 82.263 33.282 -18.064 1.00 13.58 78 GLY C O 1
ATOM 8288 N N . VAL C 1 79 ? 82.935 33.240 -15.917 1.00 12.03 79 VAL C N 1
ATOM 8289 C CA . VAL C 1 79 ? 83.842 32.108 -16.104 1.00 13.23 79 VAL C CA 1
ATOM 8290 C C . VAL C 1 79 ? 83.352 31.004 -15.178 1.00 16.12 79 VAL C C 1
ATOM 8291 O O . VAL C 1 79 ? 83.354 31.159 -13.956 1.00 16.04 79 VAL C O 1
ATOM 8295 N N . TYR C 1 80 ? 82.896 29.901 -15.762 1.00 12.66 80 TYR C N 1
ATOM 8296 C CA . TYR C 1 80 ? 82.268 28.839 -14.976 1.00 12.84 80 TYR C CA 1
ATOM 8297 C C . TYR C 1 80 ? 83.303 27.912 -14.335 1.00 11.07 80 TYR C C 1
ATOM 8298 O O . TYR C 1 80 ? 84.193 27.401 -15.015 1.00 11.91 80 TYR C O 1
ATOM 8307 N N . LEU C 1 81 ? 83.165 27.687 -13.030 1.00 9.82 81 LEU C N 1
ATOM 8308 C CA . LEU C 1 81 ? 84.091 26.838 -12.280 1.00 12.02 81 LEU C CA 1
ATOM 8309 C C . LEU C 1 81 ? 83.353 25.736 -11.529 1.00 12.47 81 LEU C C 1
ATOM 8310 O O . LEU C 1 81 ? 82.892 25.939 -10.408 1.00 13.65 81 LEU C O 1
ATOM 8315 N N . PRO C 1 82 ? 83.237 24.554 -12.146 1.00 12.16 82 PRO C N 1
ATOM 8316 C CA . PRO C 1 82 ? 82.532 23.457 -11.473 1.00 14.47 82 PRO C CA 1
ATOM 8317 C C . PRO C 1 82 ? 83.411 22.789 -10.416 1.00 15.23 82 PRO C C 1
ATOM 8318 O O . PRO C 1 82 ? 84.616 22.695 -10.613 1.00 12.95 82 PRO C O 1
ATOM 8322 N N . LEU C 1 83 ? 82.820 22.331 -9.316 1.00 13.97 83 LEU C N 1
ATOM 8323 C CA . LEU C 1 83 ? 83.579 21.644 -8.268 1.00 13.63 83 LEU C CA 1
ATOM 8324 C C . LEU C 1 83 ? 82.934 20.318 -7.827 1.00 12.90 83 LEU C C 1
ATOM 8325 O O . LEU C 1 83 ? 81.729 20.261 -7.553 1.00 16.21 83 LEU C O 1
ATOM 8330 N N . ASN C 1 84 ? 83.758 19.275 -7.763 1.00 13.17 84 ASN C N 1
ATOM 8331 C CA . ASN C 1 84 ? 83.366 17.951 -7.288 1.00 13.13 84 ASN C CA 1
ATOM 8332 C C . ASN C 1 84 ? 82.485 18.044 -6.051 1.00 14.94 84 ASN C C 1
ATOM 8333 O O . ASN C 1 84 ? 82.825 18.729 -5.093 1.00 15.58 84 ASN C O 1
ATOM 8338 N N . THR C 1 85 ? 81.355 17.345 -6.072 1.00 13.08 85 THR C N 1
ATOM 8339 C CA . THR C 1 85 ? 80.410 17.359 -4.969 1.00 13.23 85 THR C CA 1
ATOM 8340 C C . THR C 1 85 ? 80.976 16.698 -3.711 1.00 18.22 85 THR C C 1
ATOM 8341 O O . THR C 1 85 ? 80.454 16.891 -2.616 1.00 21.31 85 THR C O 1
ATOM 8345 N N . ALA C 1 86 ? 82.036 15.916 -3.862 1.00 18.64 86 ALA C N 1
ATOM 8346 C CA . ALA C 1 86 ? 82.624 15.249 -2.701 1.00 18.36 86 ALA C CA 1
ATOM 8347 C C . ALA C 1 86 ? 83.524 16.157 -1.852 1.00 17.52 86 ALA C C 1
ATOM 8348 O O . ALA C 1 86 ? 83.823 15.827 -0.699 1.00 18.17 86 ALA C O 1
ATOM 8350 N N . TYR C 1 87 ? 83.941 17.303 -2.389 1.00 17.32 87 TYR C N 1
ATOM 8351 C CA . TYR C 1 87 ? 84.849 18.175 -1.620 1.00 16.72 87 TYR C CA 1
ATOM 8352 C C . TYR C 1 87 ? 84.270 18.618 -0.276 1.00 15.18 87 TYR C C 1
ATOM 8353 O O . TYR C 1 87 ? 83.130 19.080 -0.194 1.00 17.43 87 TYR C O 1
ATOM 8362 N N . THR C 1 88 ? 85.085 18.503 0.771 1.00 14.04 88 THR C N 1
ATOM 8363 C CA . THR C 1 88 ? 84.735 19.023 2.081 1.00 16.86 88 THR C CA 1
ATOM 8364 C C . THR C 1 88 ? 84.851 20.539 2.056 1.00 17.44 88 THR C C 1
ATOM 8365 O O . THR C 1 88 ? 85.359 21.110 1.088 1.00 14.91 88 THR C O 1
ATOM 8369 N N . LEU C 1 89 ? 84.401 21.188 3.126 1.00 17.72 89 LEU C N 1
ATOM 8370 C CA . LEU C 1 89 ? 84.513 22.641 3.235 1.00 15.72 89 LEU C CA 1
ATOM 8371 C C . LEU C 1 89 ? 85.975 23.086 3.156 1.00 19.63 89 LEU C C 1
ATOM 8372 O O . LEU C 1 89 ? 86.297 24.079 2.495 1.00 19.06 89 LEU C O 1
ATOM 8377 N N . HIS C 1 90 ? 86.855 22.346 3.823 1.00 18.91 90 HIS C N 1
ATOM 8378 C CA . HIS C 1 90 ? 88.278 22.672 3.798 1.00 17.26 90 HIS C CA 1
ATOM 8379 C C . HIS C 1 90 ? 88.824 22.580 2.374 1.00 17.80 90 HIS C C 1
ATOM 8380 O O . HIS C 1 90 ? 89.590 23.432 1.930 1.00 18.77 90 HIS C O 1
ATOM 8387 N N . GLU C 1 91 ? 88.421 21.535 1.663 1.00 14.42 91 GLU C N 1
ATOM 8388 C CA . GLU C 1 91 ? 88.837 21.354 0.282 1.00 17.01 91 GLU C CA 1
ATOM 8389 C C . GLU C 1 91 ? 88.275 22.456 -0.611 1.00 24.29 91 GLU C C 1
ATOM 8390 O O . GLU C 1 91 ? 88.999 23.028 -1.422 1.00 18.37 91 GLU C O 1
ATOM 8396 N N . LEU C 1 92 ? 86.995 22.778 -0.441 1.00 19.59 92 LEU C N 1
ATOM 8397 C CA . LEU C 1 92 ? 86.392 23.892 -1.167 1.00 19.68 92 LEU C CA 1
ATOM 8398 C C . LEU C 1 92 ? 87.164 25.190 -0.959 1.00 19.85 92 LEU C C 1
ATOM 8399 O O . LEU C 1 92 ? 87.343 25.983 -1.891 1.00 20.29 92 LEU C O 1
ATOM 8404 N N . ASP C 1 93 ? 87.606 25.402 0.275 1.00 18.81 93 ASP C N 1
ATOM 8405 C CA . ASP C 1 93 ? 88.330 26.606 0.656 1.00 21.14 93 ASP C CA 1
ATOM 8406 C C . ASP C 1 93 ? 89.509 26.852 -0.289 1.00 18.15 93 ASP C C 1
ATOM 8407 O O . ASP C 1 93 ? 89.761 27.992 -0.698 1.00 23.25 93 ASP C O 1
ATOM 8412 N N . TYR C 1 94 ? 90.227 25.788 -0.633 1.00 16.49 94 TYR C N 1
ATOM 8413 C CA . TYR C 1 94 ? 91.364 25.911 -1.546 1.00 14.41 94 TYR C CA 1
ATOM 8414 C C . TYR C 1 94 ? 90.955 26.540 -2.878 1.00 16.02 94 TYR C C 1
ATOM 8415 O O . TYR C 1 94 ? 91.585 27.482 -3.358 1.00 18.12 94 TYR C O 1
ATOM 8424 N N . PHE C 1 95 ? 89.902 26.003 -3.482 1.00 16.41 95 PHE C N 1
ATOM 8425 C CA . PHE C 1 95 ? 89.497 26.450 -4.811 1.00 13.18 95 PHE C CA 1
ATOM 8426 C C . PHE C 1 95 ? 88.872 27.840 -4.790 1.00 14.64 95 PHE C C 1
ATOM 8427 O O . PHE C 1 95 ? 89.098 28.650 -5.692 1.00 15.21 95 PHE C O 1
ATOM 8435 N N . ILE C 1 96 ? 88.075 28.112 -3.765 1.00 13.65 96 ILE C N 1
ATOM 8436 C CA . ILE C 1 96 ? 87.449 29.419 -3.648 1.00 17.29 96 ILE C CA 1
ATOM 8437 C C . ILE C 1 96 ? 88.508 30.492 -3.425 1.00 16.57 96 ILE C C 1
ATOM 8438 O O . ILE C 1 96 ? 88.447 31.564 -4.023 1.00 16.57 96 ILE C O 1
ATOM 8443 N N . THR C 1 97 ? 89.496 30.187 -2.591 1.00 16.40 97 THR C N 1
ATOM 8444 C CA . THR C 1 97 ? 90.591 31.118 -2.351 1.00 21.39 97 THR C CA 1
ATOM 8445 C C . THR C 1 97 ? 91.429 31.346 -3.622 1.00 19.20 97 THR C C 1
ATOM 8446 O O . THR C 1 97 ? 91.815 32.482 -3.934 1.00 19.68 97 THR C O 1
ATOM 8450 N N . ASP C 1 98 ? 91.695 30.273 -4.360 1.00 17.56 98 ASP C N 1
ATOM 8451 C CA . ASP C 1 98 ? 92.507 30.381 -5.573 1.00 14.65 98 ASP C CA 1
ATOM 8452 C C . ASP C 1 98 ? 91.799 31.149 -6.684 1.00 17.12 98 ASP C C 1
ATOM 8453 O O . ASP C 1 98 ? 92.393 32.011 -7.334 1.00 18.77 98 ASP C O 1
ATOM 8458 N N . ALA C 1 99 ? 90.528 30.829 -6.901 1.00 16.27 99 ALA C N 1
ATOM 8459 C CA . ALA C 1 99 ? 89.786 31.371 -8.036 1.00 15.55 99 ALA C CA 1
ATOM 8460 C C . ALA C 1 99 ? 89.135 32.723 -7.758 1.00 17.05 99 ALA C C 1
ATOM 8461 O O . ALA C 1 99 ? 88.809 33.452 -8.685 1.00 16.52 99 ALA C O 1
ATOM 8463 N N . GLU C 1 100 ? 88.950 33.044 -6.479 1.00 14.40 100 GLU C N 1
ATOM 8464 C CA . GLU C 1 100 ? 88.257 34.263 -6.064 1.00 17.07 100 GLU C CA 1
ATOM 8465 C C . GLU C 1 100 ? 86.976 34.524 -6.869 1.00 18.53 100 GLU C C 1
ATOM 8466 O O . GLU C 1 100 ? 86.834 35.569 -7.495 1.00 19.18 100 GLU C O 1
ATOM 8472 N N . PRO C 1 101 ? 86.026 33.576 -6.826 1.00 17.79 101 PRO C N 1
ATOM 8473 C CA . PRO C 1 101 ? 84.729 33.746 -7.493 1.00 16.99 101 PRO C CA 1
ATOM 8474 C C . PRO C 1 101 ? 83.914 34.882 -6.877 1.00 18.49 101 PRO C C 1
ATOM 8475 O O . PRO C 1 101 ? 84.045 35.171 -5.685 1.00 20.87 101 PRO C O 1
ATOM 8479 N N . LYS C 1 102 ? 83.085 35.516 -7.692 1.00 14.90 102 LYS C N 1
ATOM 8480 C CA . LYS C 1 102 ? 82.180 36.566 -7.232 1.00 17.14 102 LYS C CA 1
ATOM 8481 C C . LYS C 1 102 ? 80.913 35.921 -6.680 1.00 20.37 102 LYS C C 1
ATOM 8482 O O . LYS C 1 102 ? 80.272 36.454 -5.762 1.00 19.77 102 LYS C O 1
ATOM 8488 N N . ILE C 1 103 ? 80.562 34.768 -7.245 1.00 21.96 103 ILE C N 1
ATOM 8489 C CA . ILE C 1 103 ? 79.380 34.026 -6.829 1.00 18.96 103 ILE C CA 1
ATOM 8490 C C . ILE C 1 103 ? 79.734 32.570 -6.564 1.00 17.10 103 ILE C C 1
ATOM 8491 O O . ILE C 1 103 ? 80.471 31.958 -7.334 1.00 16.32 103 ILE C O 1
ATOM 8496 N N . VAL C 1 104 ? 79.231 32.030 -5.456 1.00 18.99 104 VAL C N 1
ATOM 8497 C CA . VAL C 1 104 ? 79.395 30.614 -5.144 1.00 18.04 104 VAL C CA 1
ATOM 8498 C C . VAL C 1 104 ? 78.019 29.982 -5.011 1.00 19.18 104 VAL C C 1
ATOM 8499 O O . VAL C 1 104 ? 77.172 30.479 -4.268 1.00 19.91 104 VAL C O 1
ATOM 8503 N N . VAL C 1 105 ? 77.796 28.894 -5.741 1.00 16.36 105 VAL C N 1
ATOM 8504 C CA . VAL C 1 105 ? 76.528 28.178 -5.670 1.00 14.94 105 VAL C CA 1
ATOM 8505 C C . VAL C 1 105 ? 76.778 26.811 -5.058 1.00 19.55 105 VAL C C 1
ATOM 8506 O O . VAL C 1 105 ? 77.682 26.087 -5.477 1.00 19.40 105 VAL C O 1
ATOM 8510 N N . CYS C 1 106 ? 75.983 26.469 -4.046 1.00 20.09 106 CYS C N 1
ATOM 8511 C CA . CYS C 1 106 ? 76.194 25.237 -3.307 1.00 19.18 106 CYS C CA 1
ATOM 8512 C C . CYS C 1 106 ? 74.872 24.645 -2.850 1.00 18.26 106 CYS C C 1
ATOM 8513 O O . CYS C 1 106 ? 73.820 25.256 -2.998 1.00 19.85 106 CYS C O 1
ATOM 8516 N N . ASP C 1 107 ? 74.944 23.454 -2.280 1.00 19.30 107 ASP C N 1
ATOM 8517 C CA . ASP C 1 107 ? 73.773 22.821 -1.704 1.00 25.95 107 ASP C CA 1
ATOM 8518 C C . ASP C 1 107 ? 73.271 23.658 -0.524 1.00 24.54 107 ASP C C 1
ATOM 8519 O O . ASP C 1 107 ? 74.072 24.195 0.244 1.00 24.54 107 ASP C O 1
ATOM 8524 N N . PRO C 1 108 ? 71.943 23.798 -0.394 1.00 24.48 108 PRO C N 1
ATOM 8525 C CA . PRO C 1 108 ? 71.364 24.549 0.722 1.00 27.35 108 PRO C CA 1
ATOM 8526 C C . PRO C 1 108 ? 71.888 24.077 2.087 1.00 28.77 108 PRO C C 1
ATOM 8527 O O . PRO C 1 108 ? 71.936 24.870 3.024 1.00 31.02 108 PRO C O 1
ATOM 8531 N N . SER C 1 109 ? 72.281 22.810 2.188 1.00 29.59 109 SER C N 1
ATOM 8532 C CA . SER C 1 109 ? 72.763 22.255 3.455 1.00 36.89 109 SER C CA 1
ATOM 8533 C C . SER C 1 109 ? 74.103 22.841 3.897 1.00 39.42 109 SER C C 1
ATOM 8534 O O . SER C 1 109 ? 74.471 22.746 5.070 1.00 39.30 109 SER C O 1
ATOM 8537 N N . LYS C 1 110 ? 74.834 23.437 2.960 1.00 30.57 110 LYS C N 1
ATOM 8538 C CA . LYS C 1 110 ? 76.146 24.002 3.259 1.00 28.07 110 LYS C CA 1
ATOM 8539 C C . LYS C 1 110 ? 76.138 25.526 3.157 1.00 29.04 110 LYS C C 1
ATOM 8540 O O . LYS C 1 110 ? 77.179 26.171 3.265 1.00 31.72 110 LYS C O 1
ATOM 8546 N N . ARG C 1 111 ? 74.961 26.105 2.960 1.00 26.52 111 ARG C N 1
ATOM 8547 C CA . ARG C 1 111 ? 74.871 27.543 2.752 1.00 26.47 111 ARG C CA 1
ATOM 8548 C C . ARG C 1 111 ? 75.593 28.312 3.855 1.00 32.17 111 ARG C C 1
ATOM 8549 O O . ARG C 1 111 ? 76.395 29.200 3.583 1.00 30.20 111 ARG C O 1
ATOM 8557 N N . ASP C 1 112 ? 75.303 27.985 5.106 1.00 32.66 112 ASP C N 1
ATOM 8558 C CA . ASP C 1 112 ? 75.904 28.735 6.197 1.00 32.82 112 ASP C CA 1
ATOM 8559 C C . ASP C 1 112 ? 77.395 28.419 6.338 1.00 30.98 112 ASP C C 1
ATOM 8560 O O . ASP C 1 112 ? 78.195 29.300 6.650 1.00 36.66 112 ASP C O 1
ATOM 8565 N N . GLY C 1 113 ? 77.770 27.172 6.079 1.00 28.05 113 GLY C N 1
ATOM 8566 C CA . GLY C 1 113 ? 79.169 26.781 6.132 1.00 31.53 113 GLY C CA 1
ATOM 8567 C C . GLY C 1 113 ? 79.984 27.364 4.990 1.00 36.50 113 GLY C C 1
ATOM 8568 O O . GLY C 1 113 ? 81.109 27.830 5.184 1.00 41.60 113 GLY C O 1
ATOM 8569 N N . ILE C 1 114 ? 79.416 27.331 3.790 1.00 34.80 114 ILE C N 1
ATOM 8570 C CA . ILE C 1 114 ? 80.094 27.849 2.604 1.00 36.21 114 ILE C CA 1
ATOM 8571 C C . ILE C 1 114 ? 80.065 29.377 2.546 1.00 39.58 114 ILE C C 1
ATOM 8572 O O . ILE C 1 114 ? 81.029 30.004 2.110 1.00 41.63 114 ILE C O 1
ATOM 8577 N N . ALA C 1 115 ? 78.979 29.981 3.018 1.00 39.61 115 ALA C N 1
ATOM 8578 C CA . ALA C 1 115 ? 78.898 31.440 3.045 1.00 34.76 115 ALA C CA 1
ATOM 8579 C C . ALA C 1 115 ? 80.074 32.061 3.803 1.00 34.90 115 ALA C C 1
ATOM 8580 O O . ALA C 1 115 ? 80.570 33.125 3.425 1.00 42.00 115 ALA C O 1
ATOM 8582 N N . ALA C 1 116 ? 80.525 31.398 4.863 1.00 29.84 116 ALA C N 1
ATOM 8583 C CA . ALA C 1 116 ? 81.655 31.908 5.649 1.00 34.47 116 ALA C CA 1
ATOM 8584 C C . ALA C 1 116 ? 82.976 31.895 4.861 1.00 44.77 116 ALA C C 1
ATOM 8585 O O . ALA C 1 116 ? 83.762 32.842 4.924 1.00 49.91 116 ALA C O 1
ATOM 8587 N N . ILE C 1 117 ? 83.213 30.814 4.125 1.00 40.30 117 ILE C N 1
ATOM 8588 C CA . ILE C 1 117 ? 84.384 30.708 3.251 1.00 36.99 117 ILE C CA 1
ATOM 8589 C C . ILE C 1 117 ? 84.305 31.713 2.102 1.00 27.05 117 ILE C C 1
ATOM 8590 O O . ILE C 1 117 ? 85.310 32.287 1.692 1.00 30.53 117 ILE C O 1
ATOM 8595 N N . ALA C 1 118 ? 83.097 31.939 1.602 1.00 27.60 118 ALA C N 1
ATOM 8596 C CA . ALA C 1 118 ? 82.888 32.886 0.510 1.00 30.95 118 ALA C CA 1
ATOM 8597 C C . ALA C 1 118 ? 83.157 34.335 0.919 1.00 33.30 118 ALA C C 1
ATOM 8598 O O . ALA C 1 118 ? 83.623 35.140 0.113 1.00 29.57 118 ALA C O 1
ATOM 8600 N N . ALA C 1 119 ? 82.861 34.670 2.171 1.00 33.07 119 ALA C N 1
ATOM 8601 C CA . ALA C 1 119 ? 83.077 36.029 2.652 1.00 35.71 119 ALA C CA 1
ATOM 8602 C C . ALA C 1 119 ? 84.538 36.435 2.504 1.00 31.02 119 ALA C C 1
ATOM 8603 O O . ALA C 1 119 ? 84.845 37.588 2.194 1.00 33.30 119 ALA C O 1
ATOM 8605 N N . LYS C 1 120 ? 85.435 35.478 2.724 1.00 32.34 120 LYS C N 1
ATOM 8606 C CA . LYS C 1 120 ? 86.869 35.739 2.694 1.00 33.62 120 LYS C CA 1
ATOM 8607 C C . LYS C 1 120 ? 87.318 36.335 1.358 1.00 35.02 120 LYS C C 1
ATOM 8608 O O . LYS C 1 120 ? 88.285 37.091 1.306 1.00 35.29 120 LYS C O 1
ATOM 8614 N N . VAL C 1 121 ? 86.626 35.983 0.277 1.00 29.85 121 VAL C N 1
ATOM 8615 C CA . VAL C 1 121 ? 86.975 36.503 -1.046 1.00 25.28 121 VAL C CA 1
ATOM 8616 C C . VAL C 1 121 ? 85.926 37.474 -1.570 1.00 24.18 121 VAL C C 1
ATOM 8617 O O . VAL C 1 121 ? 86.027 37.958 -2.698 1.00 29.14 121 VAL C O 1
ATOM 8621 N N . GLY C 1 122 ? 84.917 37.759 -0.751 1.00 24.52 122 GLY C N 1
ATOM 8622 C CA . GLY C 1 122 ? 83.876 38.705 -1.116 1.00 32.50 122 GLY C CA 1
ATOM 8623 C C . GLY C 1 122 ? 82.817 38.155 -2.055 1.00 29.32 122 GLY C C 1
ATOM 8624 O O . GLY C 1 122 ? 82.221 38.895 -2.834 1.00 31.13 122 GLY C O 1
ATOM 8625 N N . ALA C 1 123 ? 82.583 36.850 -1.977 1.00 25.89 123 ALA C N 1
ATOM 8626 C CA . ALA C 1 123 ? 81.600 36.203 -2.835 1.00 27.97 123 ALA C CA 1
ATOM 8627 C C . ALA C 1 123 ? 80.218 36.164 -2.196 1.00 27.41 123 ALA C C 1
ATOM 8628 O O . ALA C 1 123 ? 80.085 36.007 -0.979 1.00 26.79 123 ALA C O 1
ATOM 8630 N N . THR C 1 124 ? 79.199 36.320 -3.035 1.00 25.83 124 THR C N 1
ATOM 8631 C CA . THR C 1 124 ? 77.812 36.109 -2.652 1.00 31.48 124 THR C CA 1
ATOM 8632 C C . THR C 1 124 ? 77.483 34.635 -2.826 1.00 27.31 124 THR C C 1
ATOM 8633 O O . THR C 1 124 ? 77.932 34.006 -3.786 1.00 28.09 124 THR C O 1
ATOM 8637 N N . VAL C 1 125 ? 76.697 34.086 -1.907 1.00 22.85 125 VAL C N 1
ATOM 8638 C CA . VAL C 1 125 ? 76.307 32.680 -1.984 1.00 23.15 125 VAL C CA 1
ATOM 8639 C C . VAL C 1 125 ? 74.852 32.516 -2.420 1.00 26.42 125 VAL C C 1
ATOM 8640 O O . VAL C 1 125 ? 73.960 33.217 -1.931 1.00 24.93 125 VAL C O 1
ATOM 8644 N N . GLU C 1 126 ? 74.619 31.597 -3.354 1.00 22.45 126 GLU C N 1
ATOM 8645 C CA . GLU C 1 126 ? 73.264 31.199 -3.720 1.00 24.97 126 GLU C CA 1
ATOM 8646 C C . GLU C 1 126 ? 73.200 29.684 -3.617 1.00 20.95 126 GLU C C 1
ATOM 8647 O O . GLU C 1 126 ? 74.228 29.023 -3.647 1.00 22.52 126 GLU C O 1
ATOM 8653 N N . THR C 1 127 ? 72.005 29.123 -3.470 1.00 21.42 127 THR C N 1
ATOM 8654 C CA . THR C 1 127 ? 71.911 27.677 -3.301 1.00 17.12 127 THR C CA 1
ATOM 8655 C C . THR C 1 127 ? 71.128 26.985 -4.412 1.00 19.06 127 THR C C 1
ATOM 8656 O O . THR C 1 127 ? 70.253 27.584 -5.048 1.00 19.87 127 THR C O 1
ATOM 8660 N N . LEU C 1 128 ? 71.474 25.719 -4.630 1.00 20.79 128 LEU C N 1
ATOM 8661 C CA . LEU C 1 128 ? 70.850 24.877 -5.641 1.00 23.04 128 LEU C CA 1
ATOM 8662 C C . LEU C 1 128 ? 71.020 23.430 -5.225 1.00 19.97 128 LEU C C 1
ATOM 8663 O O . LEU C 1 128 ? 72.142 22.916 -5.180 1.00 18.83 128 LEU C O 1
ATOM 8668 N N . GLY C 1 129 ? 69.909 22.772 -4.906 1.00 25.14 129 GLY C N 1
ATOM 8669 C CA . GLY C 1 129 ? 69.942 21.402 -4.426 1.00 25.76 129 GLY C CA 1
ATOM 8670 C C . GLY C 1 129 ? 69.799 20.375 -5.529 1.00 22.61 129 GLY C C 1
ATOM 8671 O O . GLY C 1 129 ? 69.607 20.733 -6.690 1.00 20.89 129 GLY C O 1
ATOM 8672 N N . PRO C 1 130 ? 69.883 19.083 -5.170 1.00 23.75 130 PRO C N 1
ATOM 8673 C CA . PRO C 1 130 ? 69.813 18.011 -6.173 1.00 27.99 130 PRO C CA 1
ATOM 8674 C C . PRO C 1 130 ? 68.454 17.951 -6.854 1.00 29.76 130 PRO C C 1
ATOM 8675 O O . PRO C 1 130 ? 68.330 17.343 -7.918 1.00 32.30 130 PRO C O 1
ATOM 8679 N N . ASP C 1 131 ? 67.456 18.585 -6.245 1.00 26.41 131 ASP C N 1
ATOM 8680 C CA . ASP C 1 131 ? 66.106 18.609 -6.796 1.00 26.74 131 ASP C CA 1
ATOM 8681 C C . ASP C 1 131 ? 65.863 19.842 -7.654 1.00 29.26 131 ASP C C 1
ATOM 8682 O O . ASP C 1 131 ? 64.746 20.072 -8.114 1.00 32.90 131 ASP C O 1
ATOM 8687 N N . GLY C 1 132 ? 66.903 20.642 -7.864 1.00 25.30 132 GLY C N 1
ATOM 8688 C CA . GLY C 1 132 ? 66.769 21.846 -8.667 1.00 24.58 132 GLY C CA 1
ATOM 8689 C C . GLY C 1 132 ? 66.198 23.040 -7.921 1.00 22.77 132 GLY C C 1
ATOM 8690 O O . GLY C 1 132 ? 65.939 24.084 -8.518 1.00 22.95 132 GLY C O 1
ATOM 8691 N N . ARG C 1 133 ? 65.991 22.896 -6.614 1.00 26.27 133 ARG C N 1
ATOM 8692 C CA . ARG C 1 133 ? 65.429 23.983 -5.809 1.00 26.36 133 ARG C CA 1
ATOM 8693 C C . ARG C 1 133 ? 66.497 24.717 -5.007 1.00 23.66 133 ARG C C 1
ATOM 8694 O O . ARG C 1 133 ? 67.590 24.189 -4.791 1.00 27.36 133 ARG C O 1
ATOM 8702 N N . GLY C 1 134 ? 66.176 25.932 -4.560 1.00 25.39 134 GLY C N 1
ATOM 8703 C CA . GLY C 1 134 ? 67.116 26.728 -3.785 1.00 22.38 134 GLY C CA 1
ATOM 8704 C C . GLY C 1 134 ? 66.993 28.205 -4.081 1.00 23.03 134 GLY C C 1
ATOM 8705 O O . GLY C 1 134 ? 66.151 28.610 -4.877 1.00 24.21 134 GLY C O 1
ATOM 8706 N N . SER C 1 135 ? 67.827 29.021 -3.445 1.00 22.84 135 SER C N 1
ATOM 8707 C CA . SER C 1 135 ? 67.719 30.466 -3.616 1.00 23.43 135 SER C CA 1
ATOM 8708 C C . SER C 1 135 ? 67.982 30.887 -5.068 1.00 25.15 135 SER C C 1
ATOM 8709 O O . SER C 1 135 ? 67.383 31.845 -5.560 1.00 23.58 135 SER C O 1
ATOM 8712 N N . LEU C 1 136 ? 68.866 30.168 -5.756 1.00 17.21 136 LEU C N 1
ATOM 8713 C CA . LEU C 1 136 ? 69.136 30.484 -7.158 1.00 18.71 136 LEU C CA 1
ATOM 8714 C C . LEU C 1 136 ? 67.851 30.338 -7.965 1.00 20.58 136 LEU C C 1
ATOM 8715 O O . LEU C 1 136 ? 67.475 31.219 -8.727 1.00 20.74 136 LEU C O 1
ATOM 8720 N N . THR C 1 137 ? 67.184 29.209 -7.770 1.00 20.08 137 THR C N 1
ATOM 8721 C CA . THR C 1 137 ? 65.951 28.895 -8.468 1.00 21.06 137 THR C CA 1
ATOM 8722 C C . THR C 1 137 ? 64.839 29.885 -8.123 1.00 22.85 137 THR C C 1
ATOM 8723 O O . THR C 1 137 ? 64.100 30.321 -9.003 1.00 22.27 137 THR C O 1
ATOM 8727 N N . ASP C 1 138 ? 64.725 30.241 -6.844 1.00 23.59 138 ASP C N 1
ATOM 8728 C CA . ASP C 1 138 ? 63.718 31.217 -6.416 1.00 27.39 138 ASP C CA 1
ATOM 8729 C C . ASP C 1 138 ? 63.951 32.569 -7.067 1.00 29.36 138 ASP C C 1
ATOM 8730 O O . ASP C 1 138 ? 63.008 33.236 -7.483 1.00 30.42 138 ASP C O 1
ATOM 8735 N N . ALA C 1 139 ? 65.214 32.973 -7.145 1.00 28.04 139 ALA C N 1
ATOM 8736 C CA . ALA C 1 139 ? 65.551 34.277 -7.690 1.00 27.22 139 ALA C CA 1
ATOM 8737 C C . ALA C 1 139 ? 65.303 34.312 -9.195 1.00 24.80 139 ALA C C 1
ATOM 8738 O O . ALA C 1 139 ? 64.808 35.307 -9.734 1.00 25.42 139 ALA C O 1
ATOM 8740 N N . ALA C 1 140 ? 65.629 33.213 -9.867 1.00 21.45 140 ALA C N 1
ATOM 8741 C CA . ALA C 1 140 ? 65.442 33.128 -11.310 1.00 25.75 140 ALA C CA 1
ATOM 8742 C C . ALA C 1 140 ? 63.960 33.057 -11.697 1.00 26.86 140 ALA C C 1
ATOM 8743 O O . ALA C 1 140 ? 63.583 33.437 -12.805 1.00 26.13 140 ALA C O 1
ATOM 8745 N N . ALA C 1 141 ? 63.125 32.587 -10.773 1.00 25.41 141 ALA C N 1
ATOM 8746 C CA . ALA C 1 141 ? 61.700 32.411 -11.043 1.00 27.12 141 ALA C CA 1
ATOM 8747 C C . ALA C 1 141 ? 61.023 33.733 -11.364 1.00 32.37 141 ALA C C 1
ATOM 8748 O O . ALA C 1 141 ? 60.028 33.769 -12.090 1.00 31.24 141 ALA C O 1
ATOM 8750 N N . GLY C 1 142 ? 61.570 34.819 -10.825 1.00 25.46 142 GLY C N 1
ATOM 8751 C CA . GLY C 1 142 ? 61.003 36.139 -11.027 1.00 27.80 142 GLY C CA 1
ATOM 8752 C C . GLY C 1 142 ? 61.803 36.993 -11.989 1.00 20.02 142 GLY C C 1
ATOM 8753 O O . GLY C 1 142 ? 61.543 38.183 -12.148 1.00 25.09 142 GLY C O 1
ATOM 8754 N N . ALA C 1 143 ? 62.781 36.378 -12.647 1.00 18.65 143 ALA C N 1
ATOM 8755 C CA . ALA C 1 143 ? 63.635 37.096 -13.581 1.00 20.08 143 ALA C CA 1
ATOM 8756 C C . ALA C 1 143 ? 63.045 37.119 -14.989 1.00 22.06 143 ALA C C 1
ATOM 8757 O O . ALA C 1 143 ? 62.244 36.260 -15.352 1.00 22.39 143 ALA C O 1
ATOM 8759 N N . SER C 1 144 ? 63.452 38.111 -15.771 1.00 22.47 144 SER C N 1
ATOM 8760 C CA . SER C 1 144 ? 63.068 38.195 -17.175 1.00 22.07 144 SER C CA 1
ATOM 8761 C C . SER C 1 144 ? 63.845 37.144 -17.953 1.00 25.99 144 SER C C 1
ATOM 8762 O O . SER C 1 144 ? 64.986 36.839 -17.607 1.00 22.17 144 SER C O 1
ATOM 8765 N N . GLU C 1 145 ? 63.226 36.594 -18.994 1.00 20.04 145 GLU C N 1
ATOM 8766 C CA . GLU C 1 145 ? 63.912 35.688 -19.917 1.00 22.22 145 GLU C CA 1
ATOM 8767 C C . GLU C 1 145 ? 64.908 36.424 -20.805 1.00 25.12 145 GLU C C 1
ATOM 8768 O O . GLU C 1 145 ? 65.864 35.829 -21.311 1.00 24.52 145 GLU C O 1
ATOM 8774 N N . ALA C 1 146 ? 64.674 37.714 -21.011 1.00 23.82 146 ALA C N 1
ATOM 8775 C CA . ALA C 1 146 ? 65.489 38.489 -21.939 1.00 28.29 146 ALA C CA 1
ATOM 8776 C C . ALA C 1 146 ? 66.860 38.809 -21.361 1.00 21.27 146 ALA C C 1
ATOM 8777 O O . ALA C 1 146 ? 66.978 39.424 -20.293 1.00 22.85 146 ALA C O 1
ATOM 8779 N N . PHE C 1 147 ? 67.900 38.408 -22.080 1.00 23.74 147 PHE C N 1
ATOM 8780 C CA . PHE C 1 147 ? 69.259 38.743 -21.673 1.00 25.69 147 PHE C CA 1
ATOM 8781 C C . PHE C 1 147 ? 70.138 38.934 -22.895 1.00 21.50 147 PHE C C 1
ATOM 8782 O O . PHE C 1 147 ? 70.262 38.031 -23.719 1.00 22.11 147 PHE C O 1
ATOM 8790 N N . ALA C 1 148 ? 70.740 40.114 -23.012 1.00 21.07 148 ALA C N 1
ATOM 8791 C CA . ALA C 1 148 ? 71.676 40.379 -24.100 1.00 23.68 148 ALA C CA 1
ATOM 8792 C C . ALA C 1 148 ? 72.998 39.660 -23.835 1.00 16.19 148 ALA C C 1
ATOM 8793 O O . ALA C 1 148 ? 73.835 40.133 -23.077 1.00 17.54 148 ALA C O 1
ATOM 8795 N N . THR C 1 149 ? 73.158 38.502 -24.464 1.00 17.74 149 THR C N 1
ATOM 8796 C CA . THR C 1 149 ? 74.359 37.689 -24.307 1.00 20.23 149 THR C CA 1
ATOM 8797 C C . THR C 1 149 ? 75.606 38.555 -24.457 1.00 18.04 149 THR C C 1
ATOM 8798 O O . THR C 1 149 ? 75.740 39.326 -25.410 1.00 18.25 149 THR C O 1
ATOM 8802 N N . ILE C 1 150 ? 76.516 38.431 -23.500 1.00 17.94 150 ILE C N 1
ATOM 8803 C CA . ILE C 1 150 ? 77.681 39.295 -23.445 1.00 18.96 150 ILE C CA 1
ATOM 8804 C C . ILE C 1 150 ? 78.653 38.962 -24.571 1.00 17.83 150 ILE C C 1
ATOM 8805 O O . ILE C 1 150 ? 78.977 37.797 -24.807 1.00 16.52 150 ILE C O 1
ATOM 8810 N N . ASP C 1 151 ? 79.120 39.983 -25.276 1.00 15.60 151 ASP C N 1
ATOM 8811 C CA A ASP C 1 151 ? 80.095 39.758 -26.324 0.60 16.25 151 ASP C CA 1
ATOM 8812 C CA B ASP C 1 151 ? 80.103 39.776 -26.332 0.40 17.51 151 ASP C CA 1
ATOM 8813 C C . ASP C 1 151 ? 81.392 39.219 -25.733 1.00 15.21 151 ASP C C 1
ATOM 8814 O O . ASP C 1 151 ? 81.952 39.799 -24.797 1.00 18.52 151 ASP C O 1
ATOM 8823 N N . ARG C 1 152 ? 81.856 38.098 -26.274 1.00 16.84 152 ARG C N 1
ATOM 8824 C CA . ARG C 1 152 ? 83.132 37.517 -25.863 1.00 17.97 152 ARG C CA 1
ATOM 8825 C C . ARG C 1 152 ? 83.911 37.167 -27.113 1.00 20.57 152 ARG C C 1
ATOM 8826 O O . ARG C 1 152 ? 83.326 36.768 -28.126 1.00 19.99 152 ARG C O 1
ATOM 8834 N N . GLY C 1 153 ? 85.229 37.325 -27.044 1.00 17.42 153 GLY C N 1
ATOM 8835 C CA . GLY C 1 153 ? 86.099 36.915 -28.128 1.00 17.56 153 GLY C CA 1
ATOM 8836 C C . GLY C 1 153 ? 86.536 35.458 -28.020 1.00 13.72 153 GLY C C 1
ATOM 8837 O O . GLY C 1 153 ? 86.419 34.828 -26.968 1.00 15.52 153 GLY C O 1
ATOM 8838 N N . ALA C 1 154 ? 87.053 34.933 -29.124 1.00 14.51 154 ALA C N 1
ATOM 8839 C CA . ALA C 1 154 ? 87.504 33.547 -29.192 1.00 12.50 154 ALA C CA 1
ATOM 8840 C C . ALA C 1 154 ? 88.428 33.173 -28.041 1.00 11.84 154 ALA C C 1
ATOM 8841 O O . ALA C 1 154 ? 88.329 32.070 -27.480 1.00 12.04 154 ALA C O 1
ATOM 8843 N N . ASP C 1 155 ? 89.313 34.099 -27.664 1.00 14.59 155 ASP C N 1
ATOM 8844 C CA . ASP C 1 155 ? 90.353 33.790 -26.691 1.00 15.31 155 ASP C CA 1
ATOM 8845 C C . ASP C 1 155 ? 90.018 34.221 -25.251 1.00 12.92 155 ASP C C 1
ATOM 8846 O O . ASP C 1 155 ? 90.835 34.033 -24.341 1.00 16.61 155 ASP C O 1
ATOM 8851 N N . ASP C 1 156 ? 88.817 34.781 -25.051 1.00 12.86 156 ASP C N 1
ATOM 8852 C CA . ASP C 1 156 ? 88.335 35.124 -23.713 1.00 11.84 156 ASP C CA 1
ATOM 8853 C C . ASP C 1 156 ? 87.929 33.867 -22.932 1.00 11.87 156 ASP C C 1
ATOM 8854 O O . ASP C 1 156 ? 87.560 32.848 -23.521 1.00 11.55 156 ASP C O 1
ATOM 8859 N N . LEU C 1 157 ? 87.971 33.955 -21.607 1.00 12.34 157 LEU C N 1
ATOM 8860 C CA . LEU C 1 157 ? 87.683 32.797 -20.756 1.00 13.22 157 LEU C CA 1
ATOM 8861 C C . LEU C 1 157 ? 86.197 32.476 -20.666 1.00 10.90 157 LEU C C 1
ATOM 8862 O O . LEU C 1 157 ? 85.354 33.378 -20.552 1.00 12.24 157 LEU C O 1
ATOM 8867 N N . ALA C 1 158 ? 85.906 31.173 -20.684 1.00 11.23 158 ALA C N 1
ATOM 8868 C CA . ALA C 1 158 ? 84.562 30.642 -20.471 1.00 12.92 158 ALA C CA 1
ATOM 8869 C C . ALA C 1 158 ? 84.486 29.781 -19.208 1.00 12.41 158 ALA C C 1
ATOM 8870 O O . ALA C 1 158 ? 83.428 29.694 -18.577 1.00 12.58 158 ALA C O 1
ATOM 8872 N N . ALA C 1 159 ? 85.591 29.129 -18.849 1.00 10.91 159 ALA C N 1
ATOM 8873 C CA . ALA C 1 159 ? 85.574 28.187 -17.722 1.00 11.11 159 ALA C CA 1
ATOM 8874 C C . ALA C 1 159 ? 86.954 27.979 -17.149 1.00 10.05 159 ALA C C 1
ATOM 8875 O O . ALA C 1 159 ? 87.955 28.179 -17.833 1.00 10.48 159 ALA C O 1
ATOM 8877 N N . ILE C 1 160 ? 86.995 27.578 -15.882 1.00 10.64 160 ILE C N 1
ATOM 8878 C CA . ILE C 1 160 ? 88.213 27.064 -15.286 1.00 9.19 160 ILE C CA 1
ATOM 8879 C C . ILE C 1 160 ? 87.894 25.701 -14.682 1.00 13.76 160 ILE C C 1
ATOM 8880 O O . ILE C 1 160 ? 86.967 25.583 -13.889 1.00 11.37 160 ILE C O 1
ATOM 8885 N N . LEU C 1 161 ? 88.648 24.678 -15.068 1.00 11.73 161 LEU C N 1
ATOM 8886 C CA . LEU C 1 161 ? 88.527 23.357 -14.445 1.00 12.81 161 LEU C CA 1
ATOM 8887 C C . LEU C 1 161 ? 89.854 22.981 -13.781 1.00 9.92 161 LEU C C 1
ATOM 8888 O O . LEU C 1 161 ? 90.911 23.053 -14.404 1.00 11.12 161 LEU C O 1
ATOM 8893 N N . TYR C 1 162 ? 89.796 22.591 -12.513 1.00 9.72 162 TYR C N 1
ATOM 8894 C CA . TYR C 1 162 ? 91.013 22.250 -11.782 1.00 12.57 162 TYR C CA 1
ATOM 8895 C C . TYR C 1 162 ? 91.492 20.834 -12.105 1.00 14.51 162 TYR C C 1
ATOM 8896 O O . TYR C 1 162 ? 90.691 19.916 -12.317 1.00 16.13 162 TYR C O 1
ATOM 8905 N N . THR C 1 163 ? 92.808 20.679 -12.150 1.00 12.50 163 THR C N 1
ATOM 8906 C CA . THR C 1 163 ? 93.439 19.420 -12.506 1.00 15.17 163 THR C CA 1
ATOM 8907 C C . THR C 1 163 ? 94.275 18.960 -11.318 1.00 31.46 163 THR C C 1
ATOM 8908 O O . THR C 1 163 ? 94.615 19.759 -10.450 1.00 35.39 163 THR C O 1
ATOM 8912 N N . SER C 1 164 ? 94.603 17.678 -11.274 1.00 41.72 164 SER C N 1
ATOM 8913 C CA . SER C 1 164 ? 95.447 17.166 -10.198 1.00 54.44 164 SER C CA 1
ATOM 8914 C C . SER C 1 164 ? 96.605 16.347 -10.753 1.00 55.55 164 SER C C 1
ATOM 8915 O O . SER C 1 164 ? 96.403 15.444 -11.560 1.00 46.58 164 SER C O 1
ATOM 8918 N N . GLY C 1 165 ? 97.818 16.678 -10.320 1.00 63.84 165 GLY C N 1
ATOM 8919 C CA . GLY C 1 165 ? 99.011 15.992 -10.785 1.00 65.63 165 GLY C CA 1
ATOM 8920 C C . GLY C 1 165 ? 99.205 14.638 -10.132 1.00 70.84 165 GLY C C 1
ATOM 8921 O O . GLY C 1 165 ? 99.844 14.528 -9.086 1.00 77.01 165 GLY C O 1
ATOM 8922 N N . THR C 1 167 ? 101.615 16.004 -7.550 1.00 64.32 167 THR C N 1
ATOM 8923 C CA . THR C 1 167 ? 102.854 16.619 -8.008 1.00 67.68 167 THR C CA 1
ATOM 8924 C C . THR C 1 167 ? 102.845 18.124 -7.762 1.00 59.70 167 THR C C 1
ATOM 8925 O O . THR C 1 167 ? 103.551 18.878 -8.432 1.00 63.29 167 THR C O 1
ATOM 8929 N N . GLY C 1 168 ? 102.045 18.555 -6.792 1.00 43.43 168 GLY C N 1
ATOM 8930 C CA . GLY C 1 168 ? 101.897 19.967 -6.490 1.00 36.19 168 GLY C CA 1
ATOM 8931 C C . GLY C 1 168 ? 100.436 20.303 -6.267 1.00 27.73 168 GLY C C 1
ATOM 8932 O O . GLY C 1 168 ? 99.580 19.422 -6.332 1.00 29.52 168 GLY C O 1
ATOM 8933 N N . ARG C 1 169 ? 100.146 21.573 -6.007 1.00 23.70 169 ARG C N 1
ATOM 8934 C CA . ARG C 1 169 ? 98.774 21.982 -5.735 1.00 20.89 169 ARG C CA 1
ATOM 8935 C C . ARG C 1 169 ? 97.940 21.887 -7.003 1.00 22.31 169 ARG C C 1
ATOM 8936 O O . ARG C 1 169 ? 98.476 21.896 -8.110 1.00 23.06 169 ARG C O 1
ATOM 8944 N N . SER C 1 170 ? 96.631 21.775 -6.825 1.00 17.99 170 SER C N 1
ATOM 8945 C CA . SER C 1 170 ? 95.709 21.668 -7.947 1.00 18.72 170 SER C CA 1
ATOM 8946 C C . SER C 1 170 ? 95.716 22.973 -8.735 1.00 12.24 170 SER C C 1
ATOM 8947 O O . SER C 1 170 ? 95.579 24.046 -8.167 1.00 17.94 170 SER C O 1
ATOM 8950 N N . LYS C 1 171 ? 95.858 22.859 -10.054 1.00 16.22 171 LYS C N 1
ATOM 8951 C CA . LYS C 1 171 ? 95.978 24.029 -10.915 1.00 15.41 171 LYS C CA 1
ATOM 8952 C C . LYS C 1 171 ? 94.703 24.219 -11.726 1.00 13.77 171 LYS C C 1
ATOM 8953 O O . LYS C 1 171 ? 94.134 23.247 -12.220 1.00 13.64 171 LYS C O 1
ATOM 8959 N N . GLY C 1 172 ? 94.279 25.472 -11.871 1.00 12.78 172 GLY C N 1
ATOM 8960 C CA . GLY C 1 172 ? 93.073 25.783 -12.621 1.00 10.66 172 GLY C CA 1
ATOM 8961 C C . GLY C 1 172 ? 93.357 25.936 -14.100 1.00 13.72 172 GLY C C 1
ATOM 8962 O O . GLY C 1 172 ? 94.009 26.898 -14.513 1.00 15.72 172 GLY C O 1
ATOM 8963 N N . ALA C 1 173 ? 92.855 25.003 -14.901 1.00 10.99 173 ALA C N 1
ATOM 8964 C CA . ALA C 1 173 ? 93.019 25.086 -16.358 1.00 9.94 173 ALA C CA 1
ATOM 8965 C C . ALA C 1 173 ? 92.052 26.109 -16.941 1.00 11.66 173 ALA C C 1
ATOM 8966 O O . ALA C 1 173 ? 90.837 25.941 -16.841 1.00 12.50 173 ALA C O 1
ATOM 8976 N N . LEU C 1 175 ? 90.037 27.794 -19.739 1.00 8.92 175 LEU C N 1
ATOM 8977 C CA . LEU C 1 175 ? 89.465 27.362 -21.010 1.00 9.40 175 LEU C CA 1
ATOM 8978 C C . LEU C 1 175 ? 88.696 28.490 -21.674 1.00 10.47 175 LEU C C 1
ATOM 8979 O O . LEU C 1 175 ? 87.844 29.118 -21.052 1.00 10.22 175 LEU C O 1
ATOM 8984 N N . SER C 1 176 ? 88.997 28.745 -22.944 1.00 11.16 176 SER C N 1
ATOM 8985 C CA . SER C 1 176 ? 88.383 29.855 -23.669 1.00 13.07 176 SER C CA 1
ATOM 8986 C C . SER C 1 176 ? 87.102 29.451 -24.369 1.00 11.80 176 SER C C 1
ATOM 8987 O O . SER C 1 176 ? 86.806 28.267 -24.530 1.00 10.07 176 SER C O 1
ATOM 8990 N N . HIS C 1 177 ? 86.350 30.457 -24.802 1.00 9.84 177 HIS C N 1
ATOM 8991 C CA . HIS C 1 177 ? 85.172 30.225 -25.626 1.00 9.65 177 HIS C CA 1
ATOM 8992 C C . HIS C 1 177 ? 85.468 29.393 -26.854 1.00 11.75 177 HIS C C 1
ATOM 8993 O O . HIS C 1 177 ? 84.716 28.472 -27.154 1.00 12.66 177 HIS C O 1
ATOM 9000 N N . ASP C 1 178 ? 86.557 29.701 -27.561 1.00 10.26 178 ASP C N 1
ATOM 9001 C CA . ASP C 1 178 ? 86.889 28.925 -28.759 1.00 7.88 178 ASP C CA 1
ATOM 9002 C C . ASP C 1 178 ? 87.440 27.536 -28.445 1.00 10.93 178 ASP C C 1
ATOM 9003 O O . ASP C 1 178 ? 87.265 26.613 -29.244 1.00 9.84 178 ASP C O 1
ATOM 9008 N N . ASN C 1 179 ? 88.110 27.384 -27.303 1.00 12.07 179 ASN C N 1
ATOM 9009 C CA . ASN C 1 179 ? 88.597 26.064 -26.899 1.00 11.03 179 ASN C CA 1
ATOM 9010 C C . ASN C 1 179 ? 87.394 25.137 -26.895 1.00 12.57 179 ASN C C 1
ATOM 9011 O O . ASN C 1 179 ? 87.418 24.052 -27.475 1.00 11.04 179 ASN C O 1
ATOM 9016 N N . LEU C 1 180 ? 86.333 25.582 -26.221 1.00 9.77 180 LEU C N 1
ATOM 9017 C CA . LEU C 1 180 ? 85.147 24.750 -26.022 1.00 9.95 180 LEU C CA 1
ATOM 9018 C C . LEU C 1 180 ? 84.316 24.606 -27.298 1.00 10.08 180 LEU C C 1
ATOM 9019 O O . LEU C 1 180 ? 83.891 23.507 -27.642 1.00 11.73 180 LEU C O 1
ATOM 9024 N N . ALA C 1 181 ? 84.087 25.709 -28.001 1.00 10.24 181 ALA C N 1
ATOM 9025 C CA . ALA C 1 181 ? 83.282 25.646 -29.226 1.00 9.68 181 ALA C CA 1
ATOM 9026 C C . ALA C 1 181 ? 83.974 24.840 -30.323 1.00 13.78 181 ALA C C 1
ATOM 9027 O O . ALA C 1 181 ? 83.347 23.993 -30.972 1.00 13.16 181 ALA C O 1
ATOM 9029 N N . SER C 1 182 ? 85.259 25.114 -30.542 1.00 11.17 182 SER C N 1
ATOM 9030 C CA . SER C 1 182 ? 85.968 24.478 -31.644 1.00 11.29 182 SER C CA 1
ATOM 9031 C C . SER C 1 182 ? 85.962 22.970 -31.490 1.00 10.07 182 SER C C 1
ATOM 9032 O O . SER C 1 182 ? 85.708 22.253 -32.445 1.00 12.20 182 SER C O 1
ATOM 9035 N N . ASN C 1 183 ? 86.208 22.495 -30.278 1.00 10.45 183 ASN C N 1
ATOM 9036 C CA . ASN C 1 183 ? 86.397 21.065 -30.071 1.00 9.10 183 ASN C CA 1
ATOM 9037 C C . ASN C 1 183 ? 85.085 20.293 -30.233 1.00 9.75 183 ASN C C 1
ATOM 9038 O O . ASN C 1 183 ? 85.037 19.251 -30.890 1.00 11.57 183 ASN C O 1
ATOM 9043 N N . SER C 1 184 ? 84.016 20.807 -29.643 1.00 11.27 184 SER C N 1
ATOM 9044 C CA . SER C 1 184 ? 82.751 20.107 -29.749 1.00 11.77 184 SER C CA 1
ATOM 9045 C C . SER C 1 184 ? 82.163 20.204 -31.148 1.00 13.71 184 SER C C 1
ATOM 9046 O O . SER C 1 184 ? 81.566 19.245 -31.623 1.00 11.10 184 SER C O 1
ATOM 9049 N N . LEU C 1 185 ? 82.369 21.326 -31.839 1.00 9.87 185 LEU C N 1
ATOM 9050 C CA . LEU C 1 185 ? 81.936 21.388 -33.246 1.00 11.08 185 LEU C CA 1
ATOM 9051 C C . LEU C 1 185 ? 82.658 20.360 -34.124 1.00 10.60 185 LEU C C 1
ATOM 9052 O O . LEU C 1 185 ? 82.055 19.750 -35.003 1.00 13.91 185 LEU C O 1
ATOM 9057 N N . THR C 1 186 ? 83.952 20.180 -33.884 1.00 10.85 186 THR C N 1
ATOM 9058 C CA . THR C 1 186 ? 84.714 19.192 -34.627 1.00 11.42 186 THR C CA 1
ATOM 9059 C C . THR C 1 186 ? 84.186 17.781 -34.355 1.00 11.09 186 THR C C 1
ATOM 9060 O O . THR C 1 186 ? 84.070 16.963 -35.274 1.00 14.74 186 THR C O 1
ATOM 9064 N N . LEU C 1 187 ? 83.842 17.513 -33.101 1.00 12.25 187 LEU C N 1
ATOM 9065 C CA . LEU C 1 187 ? 83.341 16.191 -32.725 1.00 9.71 187 LEU C CA 1
ATOM 9066 C C . LEU C 1 187 ? 81.957 15.918 -33.302 1.00 12.34 187 LEU C C 1
ATOM 9067 O O . LEU C 1 187 ? 81.625 14.775 -33.606 1.00 11.44 187 LEU C O 1
ATOM 9072 N N . VAL C 1 188 ? 81.139 16.957 -33.447 1.00 10.50 188 VAL C N 1
ATOM 9073 C CA . VAL C 1 188 ? 79.815 16.756 -34.041 1.00 13.40 188 VAL C CA 1
ATOM 9074 C C . VAL C 1 188 ? 79.983 16.038 -35.364 1.00 16.26 188 VAL C C 1
ATOM 9075 O O . VAL C 1 188 ? 79.286 15.065 -35.661 1.00 13.60 188 VAL C O 1
ATOM 9079 N N . ASP C 1 189 ? 80.936 16.499 -36.155 1.00 14.28 189 ASP C N 1
ATOM 9080 C CA . ASP C 1 189 ? 81.091 15.912 -37.470 1.00 17.45 189 ASP C CA 1
ATOM 9081 C C . ASP C 1 189 ? 81.879 14.614 -37.447 1.00 12.82 189 ASP C C 1
ATOM 9082 O O . ASP C 1 189 ? 81.538 13.682 -38.170 1.00 16.58 189 ASP C O 1
ATOM 9087 N N . TYR C 1 190 ? 82.904 14.554 -36.606 1.00 15.14 190 TYR C N 1
ATOM 9088 C CA . TYR C 1 190 ? 83.763 13.376 -36.561 1.00 13.48 190 TYR C CA 1
ATOM 9089 C C . TYR C 1 190 ? 82.989 12.158 -36.068 1.00 16.36 190 TYR C C 1
ATOM 9090 O O . TYR C 1 190 ? 83.235 11.036 -36.512 1.00 15.03 190 TYR C O 1
ATOM 9099 N N . TRP C 1 191 ? 82.051 12.397 -35.156 1.00 13.40 191 TRP C N 1
ATOM 9100 C CA . TRP C 1 191 ? 81.226 11.339 -34.585 1.00 12.45 191 TRP C CA 1
ATOM 9101 C C . TRP C 1 191 ? 79.863 11.227 -35.269 1.00 13.80 191 TRP C C 1
ATOM 9102 O O . TRP C 1 191 ? 79.006 10.458 -34.830 1.00 14.61 191 TRP C O 1
ATOM 9113 N N . ARG C 1 192 ? 79.681 12.006 -36.337 1.00 12.17 192 ARG C N 1
ATOM 9114 C CA . ARG C 1 192 ? 78.482 11.959 -37.186 1.00 14.25 192 ARG C CA 1
ATOM 9115 C C . ARG C 1 192 ? 77.173 12.166 -36.423 1.00 17.26 192 ARG C C 1
ATOM 9116 O O . ARG C 1 192 ? 76.176 11.481 -36.675 1.00 17.04 192 ARG C O 1
ATOM 9124 N N . PHE C 1 193 ? 77.184 13.135 -35.505 1.00 13.36 193 PHE C N 1
ATOM 9125 C CA . PHE C 1 193 ? 75.981 13.528 -34.790 1.00 14.12 193 PHE C CA 1
ATOM 9126 C C . PHE C 1 193 ? 75.019 14.248 -35.714 1.00 20.01 193 PHE C C 1
ATOM 9127 O O . PHE C 1 193 ? 75.441 14.955 -36.631 1.00 19.58 193 PHE C O 1
ATOM 9135 N N . THR C 1 194 ? 73.725 14.059 -35.466 1.00 16.41 194 THR C N 1
ATOM 9136 C CA . THR C 1 194 ? 72.682 14.797 -36.172 1.00 16.25 194 THR C CA 1
ATOM 9137 C C . THR C 1 194 ? 71.606 15.221 -35.180 1.00 18.91 194 THR C C 1
ATOM 9138 O O . THR C 1 194 ? 71.603 14.789 -34.037 1.00 15.26 194 THR C O 1
ATOM 9142 N N . PRO C 1 195 ? 70.667 16.064 -35.617 1.00 16.73 195 PRO C N 1
ATOM 9143 C CA . PRO C 1 195 ? 69.634 16.500 -34.675 1.00 18.77 195 PRO C CA 1
ATOM 9144 C C . PRO C 1 195 ? 68.725 15.361 -34.215 1.00 19.50 195 PRO C C 1
ATOM 9145 O O . PRO C 1 195 ? 67.965 15.544 -33.264 1.00 21.19 195 PRO C O 1
ATOM 9149 N N . ASP C 1 196 ? 68.801 14.209 -34.872 1.00 18.80 196 ASP C N 1
ATOM 9150 C CA . ASP C 1 196 ? 68.000 13.062 -34.461 1.00 18.21 196 ASP C CA 1
ATOM 9151 C C . ASP C 1 196 ? 68.663 12.234 -33.356 1.00 19.94 196 ASP C C 1
ATOM 9152 O O . ASP C 1 196 ? 68.077 11.279 -32.847 1.00 21.62 196 ASP C O 1
ATOM 9157 N N . ASP C 1 197 ? 69.882 12.593 -32.974 1.00 19.15 197 ASP C N 1
ATOM 9158 C CA . ASP C 1 197 ? 70.558 11.834 -31.925 1.00 18.50 197 ASP C CA 1
ATOM 9159 C C . ASP C 1 197 ? 69.948 12.075 -30.559 1.00 22.54 197 ASP C C 1
ATOM 9160 O O . ASP C 1 197 ? 69.497 13.179 -30.250 1.00 19.24 197 ASP C O 1
ATOM 9165 N N . VAL C 1 198 ? 69.925 11.013 -29.761 1.00 18.08 198 VAL C N 1
ATOM 9166 C CA . VAL C 1 198 ? 69.497 11.073 -28.376 1.00 16.33 198 VAL C CA 1
ATOM 9167 C C . VAL C 1 198 ? 70.604 10.469 -27.526 1.00 16.30 198 VAL C C 1
ATOM 9168 O O . VAL C 1 198 ? 70.901 9.279 -27.639 1.00 17.02 198 VAL C O 1
ATOM 9172 N N . LEU C 1 199 ? 71.232 11.292 -26.694 1.00 15.96 199 LEU C N 1
ATOM 9173 C CA . LEU C 1 199 ? 72.352 10.829 -25.886 1.00 14.99 199 LEU C CA 1
ATOM 9174 C C . LEU C 1 199 ? 71.910 10.461 -24.484 1.00 14.89 199 LEU C C 1
ATOM 9175 O O . LEU C 1 199 ? 71.233 11.237 -23.820 1.00 18.95 199 LEU C O 1
ATOM 9180 N N . ILE C 1 200 ? 72.286 9.267 -24.043 1.00 14.73 200 ILE C N 1
ATOM 9181 C CA . ILE C 1 200 ? 72.077 8.878 -22.661 1.00 14.46 200 ILE C CA 1
ATOM 9182 C C . ILE C 1 200 ? 73.218 9.489 -21.866 1.00 18.35 200 ILE C C 1
ATOM 9183 O O . ILE C 1 200 ? 74.382 9.134 -22.063 1.00 17.77 200 ILE C O 1
ATOM 9188 N N . HIS C 1 201 ? 72.875 10.417 -20.979 1.00 17.60 201 HIS C N 1
ATOM 9189 C CA . HIS C 1 201 ? 73.878 11.190 -20.243 1.00 17.86 201 HIS C CA 1
ATOM 9190 C C . HIS C 1 201 ? 73.859 10.774 -18.780 1.00 18.32 201 HIS C C 1
ATOM 9191 O O . HIS C 1 201 ? 72.978 11.178 -18.013 1.00 17.30 201 HIS C O 1
ATOM 9198 N N . ALA C 1 202 ? 74.835 9.963 -18.388 1.00 17.44 202 ALA C N 1
ATOM 9199 C CA . ALA C 1 202 ? 74.875 9.429 -17.033 1.00 18.80 202 ALA C CA 1
ATOM 9200 C C . ALA C 1 202 ? 76.222 9.724 -16.382 1.00 17.69 202 ALA C C 1
ATOM 9201 O O . ALA C 1 202 ? 76.634 9.040 -15.443 1.00 23.30 202 ALA C O 1
ATOM 9203 N N . LEU C 1 203 ? 76.896 10.752 -16.885 1.00 17.03 203 LEU C N 1
ATOM 9204 C CA . LEU C 1 203 ? 78.218 11.157 -16.399 1.00 14.26 203 LEU C CA 1
ATOM 9205 C C . LEU C 1 203 ? 78.075 12.366 -15.484 1.00 20.07 203 LEU C C 1
ATOM 9206 O O . LEU C 1 203 ? 77.120 13.130 -15.616 1.00 19.49 203 LEU C O 1
ATOM 9211 N N . PRO C 1 204 ? 79.020 12.556 -14.547 1.00 16.98 204 PRO C N 1
ATOM 9212 C CA . PRO C 1 204 ? 78.964 13.791 -13.760 1.00 17.17 204 PRO C CA 1
ATOM 9213 C C . PRO C 1 204 ? 79.284 15.008 -14.628 1.00 16.01 204 PRO C C 1
ATOM 9214 O O . PRO C 1 204 ? 79.970 14.882 -15.648 1.00 22.11 204 PRO C O 1
ATOM 9218 N N . ILE C 1 205 ? 78.807 16.176 -14.223 1.00 17.02 205 ILE C N 1
ATOM 9219 C CA . ILE C 1 205 ? 79.030 17.375 -15.018 1.00 14.22 205 ILE C CA 1
ATOM 9220 C C . ILE C 1 205 ? 79.992 18.363 -14.363 1.00 16.70 205 ILE C C 1
ATOM 9221 O O . ILE C 1 205 ? 79.965 19.539 -14.685 1.00 17.09 205 ILE C O 1
ATOM 9226 N N . TYR C 1 206 ? 80.853 17.886 -13.464 1.00 19.54 206 TYR C N 1
ATOM 9227 C CA . TYR C 1 206 ? 81.948 18.730 -12.968 1.00 14.37 206 TYR C CA 1
ATOM 9228 C C . TYR C 1 206 ? 83.298 18.334 -13.566 1.00 15.84 206 TYR C C 1
ATOM 9229 O O . TYR C 1 206 ? 84.355 18.799 -13.124 1.00 17.61 206 TYR C O 1
ATOM 9238 N N . HIS C 1 207 ? 83.257 17.474 -14.583 1.00 15.03 207 HIS C N 1
ATOM 9239 C CA . HIS C 1 207 ? 84.449 17.086 -15.327 1.00 17.77 207 HIS C CA 1
ATOM 9240 C C . HIS C 1 207 ? 84.234 17.362 -16.816 1.00 13.28 207 HIS C C 1
ATOM 9241 O O . HIS C 1 207 ? 83.101 17.474 -17.267 1.00 11.29 207 HIS C O 1
ATOM 9248 N N . THR C 1 208 ? 85.329 17.459 -17.560 1.00 10.02 208 THR C N 1
ATOM 9249 C CA . THR C 1 208 ? 85.289 17.743 -19.002 1.00 8.92 208 THR C CA 1
ATOM 9250 C C . THR C 1 208 ? 84.368 16.805 -19.786 1.00 10.52 208 THR C C 1
ATOM 9251 O O . THR C 1 208 ? 83.617 17.252 -20.654 1.00 10.02 208 THR C O 1
ATOM 9255 N N . HIS C 1 209 ? 84.445 15.506 -19.492 1.00 9.68 209 HIS C N 1
ATOM 9256 C CA . HIS C 1 209 ? 83.679 14.511 -20.253 1.00 14.10 209 HIS C CA 1
ATOM 9257 C C . HIS C 1 209 ? 82.177 14.816 -20.221 1.00 12.71 209 HIS C C 1
ATOM 9258 O O . HIS C 1 209 ? 81.554 15.019 -21.268 1.00 13.37 209 HIS C O 1
ATOM 9265 N N . GLY C 1 210 ? 81.590 14.849 -19.029 1.00 14.66 210 GLY C N 1
ATOM 9266 C CA . GLY C 1 210 ? 80.153 15.043 -18.924 1.00 13.25 210 GLY C CA 1
ATOM 9267 C C . GLY C 1 210 ? 79.700 16.469 -19.171 1.00 13.11 210 GLY C C 1
ATOM 9268 O O . GLY C 1 210 ? 78.631 16.709 -19.754 1.00 14.45 210 GLY C O 1
ATOM 9269 N N . LEU C 1 211 ? 80.495 17.427 -18.709 1.00 11.56 211 LEU C N 1
ATOM 9270 C CA . LEU C 1 211 ? 80.101 18.830 -18.814 1.00 12.54 211 LEU C CA 1
ATOM 9271 C C . LEU C 1 211 ? 80.196 19.319 -20.241 1.00 15.15 211 LEU C C 1
ATOM 9272 O O . LEU C 1 211 ? 79.214 19.802 -20.802 1.00 17.61 211 LEU C O 1
ATOM 9277 N N . PHE C 1 212 ? 81.379 19.195 -20.829 1.00 13.84 212 PHE C N 1
ATOM 9278 C CA . PHE C 1 212 ? 81.619 19.742 -22.160 1.00 12.77 212 PHE C CA 1
ATOM 9279 C C . PHE C 1 212 ? 81.385 18.752 -23.290 1.00 17.59 212 PHE C C 1
ATOM 9280 O O . PHE C 1 212 ? 80.622 19.037 -24.205 1.00 16.56 212 PHE C O 1
ATOM 9288 N N . VAL C 1 213 ? 82.043 17.599 -23.250 1.00 11.17 213 VAL C N 1
ATOM 9289 C CA . VAL C 1 213 ? 81.965 16.704 -24.398 1.00 14.54 213 VAL C CA 1
ATOM 9290 C C . VAL C 1 213 ? 80.531 16.217 -24.616 1.00 18.17 213 VAL C C 1
ATOM 9291 O O . VAL C 1 213 ? 79.926 16.480 -25.655 1.00 17.37 213 VAL C O 1
ATOM 9295 N N . ALA C 1 214 ? 79.971 15.538 -23.627 1.00 11.86 214 ALA C N 1
ATOM 9296 C CA . ALA C 1 214 ? 78.604 15.036 -23.772 1.00 9.60 214 ALA C CA 1
ATOM 9297 C C . ALA C 1 214 ? 77.598 16.147 -24.062 1.00 17.07 214 ALA C C 1
ATOM 9298 O O . ALA C 1 214 ? 76.834 16.059 -25.020 1.00 15.51 214 ALA C O 1
ATOM 9300 N N . SER C 1 215 ? 77.602 17.195 -23.241 1.00 12.42 215 SER C N 1
ATOM 9301 C CA . SER C 1 215 ? 76.582 18.247 -23.349 1.00 12.91 215 SER C CA 1
ATOM 9302 C C . SER C 1 215 ? 76.740 19.129 -24.579 1.00 12.64 215 SER C C 1
ATOM 9303 O O . SER C 1 215 ? 75.781 19.318 -25.325 1.00 13.11 215 SER C O 1
ATOM 9306 N N . ASN C 1 216 ? 77.940 19.677 -24.781 1.00 12.95 216 ASN C N 1
ATOM 9307 C CA . ASN C 1 216 ? 78.179 20.591 -25.907 1.00 12.49 216 ASN C CA 1
ATOM 9308 C C . ASN C 1 216 ? 78.060 19.918 -27.276 1.00 12.25 216 ASN C C 1
ATOM 9309 O O . ASN C 1 216 ? 77.557 20.505 -28.218 1.00 13.54 216 ASN C O 1
ATOM 9314 N N . VAL C 1 217 ? 78.542 18.686 -27.398 1.00 10.42 217 VAL C N 1
ATOM 9315 C CA . VAL C 1 217 ? 78.422 17.997 -28.668 1.00 11.81 217 VAL C CA 1
ATOM 9316 C C . VAL C 1 217 ? 76.945 17.810 -29.015 1.00 13.43 217 VAL C C 1
ATOM 9317 O O . VAL C 1 217 ? 76.508 18.105 -30.134 1.00 14.90 217 VAL C O 1
ATOM 9321 N N . THR C 1 218 ? 76.171 17.332 -28.049 1.00 12.06 218 THR C N 1
ATOM 9322 C CA . THR C 1 218 ? 74.743 17.136 -28.266 1.00 12.38 218 THR C CA 1
ATOM 9323 C C . THR C 1 218 ? 74.047 18.433 -28.652 1.00 11.58 218 THR C C 1
ATOM 9324 O O . THR C 1 218 ? 73.231 18.453 -29.580 1.00 13.16 218 THR C O 1
ATOM 9328 N N . LEU C 1 219 ? 74.356 19.514 -27.937 1.00 14.44 219 LEU C N 1
ATOM 9329 C CA . LEU C 1 219 ? 73.703 20.797 -28.198 1.00 12.39 219 LEU C CA 1
ATOM 9330 C C . LEU C 1 219 ? 74.130 21.414 -29.537 1.00 14.67 219 LEU C C 1
ATOM 9331 O O . LEU C 1 219 ? 73.303 21.940 -30.262 1.00 14.49 219 LEU C O 1
ATOM 9336 N N . PHE C 1 220 ? 75.413 21.332 -29.879 1.00 13.55 220 PHE C N 1
ATOM 9337 C CA . PHE C 1 220 ? 75.835 21.808 -31.198 1.00 12.99 220 PHE C CA 1
ATOM 9338 C C . PHE C 1 220 ? 75.188 21.002 -32.324 1.00 15.55 220 PHE C C 1
ATOM 9339 O O . PHE C 1 220 ? 74.946 21.534 -33.415 1.00 14.99 220 PHE C O 1
ATOM 9347 N N . ALA C 1 221 ? 74.921 19.720 -32.071 1.00 15.28 221 ALA C N 1
ATOM 9348 C CA . ALA C 1 221 ? 74.301 18.855 -33.077 1.00 15.33 221 ALA C CA 1
ATOM 9349 C C . ALA C 1 221 ? 72.801 19.099 -33.199 1.00 16.88 221 ALA C C 1
ATOM 9350 O O . ALA C 1 221 ? 72.163 18.617 -34.135 1.00 17.07 221 ALA C O 1
ATOM 9352 N N . ARG C 1 222 ? 72.253 19.863 -32.262 1.00 14.38 222 ARG C N 1
ATOM 9353 C CA . ARG C 1 222 ? 70.815 20.095 -32.169 1.00 16.54 222 ARG C CA 1
ATOM 9354 C C . ARG C 1 222 ? 70.056 18.795 -31.849 1.00 14.86 222 ARG C C 1
ATOM 9355 O O . ARG C 1 222 ? 68.885 18.644 -32.197 1.00 15.96 222 ARG C O 1
ATOM 9363 N N . GLY C 1 223 ? 70.742 17.870 -31.174 1.00 18.39 223 GLY C N 1
ATOM 9364 C CA . GLY C 1 223 ? 70.131 16.631 -30.717 1.00 16.79 223 GLY C CA 1
ATOM 9365 C C . GLY C 1 223 ? 69.564 16.777 -29.314 1.00 19.09 223 GLY C C 1
ATOM 9366 O O . GLY C 1 223 ? 69.404 17.888 -28.815 1.00 17.32 223 GLY C O 1
ATOM 9367 N N . SER C 1 224 ? 69.240 15.665 -28.665 1.00 16.58 224 SER C N 1
ATOM 9368 C CA . SER C 1 224 ? 68.789 15.753 -27.279 1.00 14.58 224 SER C CA 1
ATOM 9369 C C . SER C 1 224 ? 69.513 14.766 -26.376 1.00 16.83 224 SER C C 1
ATOM 9370 O O . SER C 1 224 ? 70.200 13.858 -26.850 1.00 16.26 224 SER C O 1
ATOM 9381 N N . ILE C 1 226 ? 69.162 12.429 -22.529 1.00 16.91 226 ILE C N 1
ATOM 9382 C CA . ILE C 1 226 ? 68.383 11.961 -21.390 1.00 17.90 226 ILE C CA 1
ATOM 9383 C C . ILE C 1 226 ? 69.296 12.045 -20.181 1.00 19.75 226 ILE C C 1
ATOM 9384 O O . ILE C 1 226 ? 70.330 11.383 -20.115 1.00 20.01 226 ILE C O 1
ATOM 9389 N N . PHE C 1 227 ? 68.901 12.882 -19.233 1.00 23.07 227 PHE C N 1
ATOM 9390 C CA . PHE C 1 227 ? 69.797 13.368 -18.196 1.00 32.97 227 PHE C CA 1
ATOM 9391 C C . PHE C 1 227 ? 69.617 12.563 -16.919 1.00 32.44 227 PHE C C 1
ATOM 9392 O O . PHE C 1 227 ? 68.707 12.844 -16.141 1.00 39.14 227 PHE C O 1
ATOM 9400 N N . LEU C 1 228 ? 70.473 11.560 -16.713 1.00 30.21 228 LEU C N 1
ATOM 9401 C CA . LEU C 1 228 ? 70.383 10.677 -15.547 1.00 24.00 228 LEU C CA 1
ATOM 9402 C C . LEU C 1 228 ? 71.372 11.078 -14.455 1.00 30.40 228 LEU C C 1
ATOM 9403 O O . LEU C 1 228 ? 72.478 11.514 -14.756 1.00 28.47 228 LEU C O 1
ATOM 9408 N N . PRO C 1 229 ? 70.992 10.890 -13.180 1.00 36.85 229 PRO C N 1
ATOM 9409 C CA . PRO C 1 229 ? 71.856 11.297 -12.065 1.00 35.49 229 PRO C CA 1
ATOM 9410 C C . PRO C 1 229 ? 73.107 10.432 -11.906 1.00 33.96 229 PRO C C 1
ATOM 9411 O O . PRO C 1 229 ? 74.134 10.952 -11.467 1.00 36.34 229 PRO C O 1
ATOM 9415 N N . LYS C 1 230 ? 73.033 9.145 -12.246 1.00 34.61 230 LYS C N 1
ATOM 9416 C CA . LYS C 1 230 ? 74.196 8.260 -12.144 1.00 33.09 230 LYS C CA 1
ATOM 9417 C C . LYS C 1 230 ? 74.022 6.975 -12.952 1.00 30.47 230 LYS C C 1
ATOM 9418 O O . LYS C 1 230 ? 72.922 6.667 -13.410 1.00 35.72 230 LYS C O 1
ATOM 9424 N N . PHE C 1 231 ? 75.110 6.226 -13.121 1.00 28.86 231 PHE C N 1
ATOM 9425 C CA . PHE C 1 231 ? 75.056 4.963 -13.852 1.00 33.54 231 PHE C CA 1
ATOM 9426 C C . PHE C 1 231 ? 74.110 3.968 -13.195 1.00 32.21 231 PHE C C 1
ATOM 9427 O O . PHE C 1 231 ? 74.249 3.650 -12.017 1.00 32.84 231 PHE C O 1
ATOM 9435 N N . ASP C 1 232 ? 73.155 3.482 -13.979 1.00 26.65 232 ASP C N 1
ATOM 9436 C CA . ASP C 1 232 ? 72.252 2.423 -13.560 1.00 31.66 232 ASP C CA 1
ATOM 9437 C C . ASP C 1 232 ? 72.085 1.475 -14.742 1.00 31.89 232 ASP C C 1
ATOM 9438 O O . ASP C 1 232 ? 71.476 1.841 -15.746 1.00 34.06 232 ASP C O 1
ATOM 9443 N N . PRO C 1 233 ? 72.624 0.252 -14.629 1.00 31.10 233 PRO C N 1
ATOM 9444 C CA . PRO C 1 233 ? 72.657 -0.686 -15.757 1.00 33.20 233 PRO C CA 1
ATOM 9445 C C . PRO C 1 233 ? 71.285 -0.958 -16.371 1.00 31.90 233 PRO C C 1
ATOM 9446 O O . PRO C 1 233 ? 71.131 -0.854 -17.588 1.00 28.83 233 PRO C O 1
ATOM 9450 N N . ASP C 1 234 ? 70.302 -1.304 -15.545 1.00 30.24 234 ASP C N 1
ATOM 9451 C CA . ASP C 1 234 ? 68.976 -1.637 -16.054 1.00 31.98 234 ASP C CA 1
ATOM 9452 C C . ASP C 1 234 ? 68.257 -0.447 -16.680 1.00 30.06 234 ASP C C 1
ATOM 9453 O O . ASP C 1 234 ? 67.551 -0.596 -17.676 1.00 32.38 234 ASP C O 1
ATOM 9458 N N . LYS C 1 235 ? 68.431 0.730 -16.093 1.00 26.81 235 LYS C N 1
ATOM 9459 C CA . LYS C 1 235 ? 67.785 1.929 -16.618 1.00 31.15 235 LYS C CA 1
ATOM 9460 C C . LYS C 1 235 ? 68.405 2.316 -17.957 1.00 27.81 235 LYS C C 1
ATOM 9461 O O . LYS C 1 235 ? 67.707 2.722 -18.887 1.00 29.84 235 LYS C O 1
ATOM 9467 N N . ILE C 1 236 ? 69.721 2.177 -18.052 1.00 26.90 236 ILE C N 1
ATOM 9468 C CA . ILE C 1 236 ? 70.413 2.454 -19.306 1.00 22.92 236 ILE C CA 1
ATOM 9469 C C . ILE C 1 236 ? 69.995 1.456 -20.389 1.00 25.88 236 ILE C C 1
ATOM 9470 O O . ILE C 1 236 ? 69.720 1.842 -21.519 1.00 25.42 236 ILE C O 1
ATOM 9475 N N . LEU C 1 237 ? 69.932 0.175 -20.035 1.00 24.79 237 LEU C N 1
ATOM 9476 C CA . LEU C 1 237 ? 69.435 -0.839 -20.961 1.00 28.65 237 LEU C CA 1
ATOM 9477 C C . LEU C 1 237 ? 68.031 -0.497 -21.453 1.00 31.98 237 LEU C C 1
ATOM 9478 O O . LEU C 1 237 ? 67.742 -0.612 -22.647 1.00 30.42 237 LEU C O 1
ATOM 9483 N N . ASP C 1 238 ? 67.163 -0.077 -20.533 1.00 30.29 238 ASP C N 1
ATOM 9484 C CA . ASP C 1 238 ? 65.801 0.319 -20.886 1.00 29.03 238 ASP C CA 1
ATOM 9485 C C . ASP C 1 238 ? 65.836 1.439 -21.910 1.00 32.54 238 ASP C C 1
ATOM 9486 O O . ASP C 1 238 ? 65.111 1.407 -22.906 1.00 33.80 238 ASP C O 1
ATOM 9491 N N . LEU C 1 239 ? 66.682 2.433 -21.651 1.00 28.32 239 LEU C N 1
ATOM 9492 C CA . LEU C 1 239 ? 66.707 3.652 -22.455 1.00 21.26 239 LEU C CA 1
ATOM 9493 C C . LEU C 1 239 ? 67.237 3.430 -23.865 1.00 22.70 239 LEU C C 1
ATOM 9494 O O . LEU C 1 239 ? 66.910 4.186 -24.778 1.00 23.61 239 LEU C O 1
ATOM 9507 N N . ALA C 1 241 ? 66.504 1.411 -26.108 1.00 28.00 241 ALA C N 1
ATOM 9508 C CA . ALA C 1 241 ? 65.463 1.194 -27.100 1.00 32.32 241 ALA C CA 1
ATOM 9509 C C . ALA C 1 241 ? 65.001 2.509 -27.728 1.00 28.70 241 ALA C C 1
ATOM 9510 O O . ALA C 1 241 ? 64.441 2.515 -28.826 1.00 26.70 241 ALA C O 1
ATOM 9512 N N . ARG C 1 242 ? 65.235 3.621 -27.034 1.00 23.11 242 ARG C N 1
ATOM 9513 C CA . ARG C 1 242 ? 64.800 4.924 -27.535 1.00 22.82 242 ARG C CA 1
ATOM 9514 C C . ARG C 1 242 ? 65.900 5.983 -27.493 1.00 24.51 242 ARG C C 1
ATOM 9515 O O . ARG C 1 242 ? 65.622 7.179 -27.433 1.00 25.59 242 ARG C O 1
ATOM 9523 N N . ALA C 1 243 ? 67.150 5.545 -27.522 1.00 20.77 243 ALA C N 1
ATOM 9524 C CA . ALA C 1 243 ? 68.260 6.487 -27.585 1.00 19.74 243 ALA C CA 1
ATOM 9525 C C . ALA C 1 243 ? 69.184 6.068 -28.707 1.00 18.67 243 ALA C C 1
ATOM 9526 O O . ALA C 1 243 ? 68.970 5.025 -29.331 1.00 20.59 243 ALA C O 1
ATOM 9528 N N . THR C 1 244 ? 70.219 6.862 -28.970 1.00 16.21 244 THR C N 1
ATOM 9529 C CA . THR C 1 244 ? 71.133 6.521 -30.049 1.00 17.62 244 THR C CA 1
ATOM 9530 C C . THR C 1 244 ? 72.612 6.577 -29.669 1.00 15.99 244 THR C C 1
ATOM 9531 O O . THR C 1 244 ? 73.444 5.983 -30.358 1.00 14.64 244 THR C O 1
ATOM 9535 N N . VAL C 1 245 ? 72.950 7.296 -28.603 1.00 13.76 245 VAL C N 1
ATOM 9536 C CA . VAL C 1 245 ? 74.360 7.414 -28.218 1.00 13.68 245 VAL C CA 1
ATOM 9537 C C . VAL C 1 245 ? 74.565 7.195 -26.732 1.00 14.85 245 VAL C C 1
ATOM 9538 O O . VAL C 1 245 ? 73.760 7.649 -25.925 1.00 15.40 245 VAL C O 1
ATOM 9542 N N . LEU C 1 246 ? 75.641 6.487 -26.376 1.00 13.06 246 LEU C N 1
ATOM 9543 C CA . LEU C 1 246 ? 76.084 6.386 -24.990 1.00 12.16 246 LEU C CA 1
ATOM 9544 C C . LEU C 1 246 ? 77.546 6.814 -24.898 1.00 12.71 246 LEU C C 1
ATOM 9545 O O . LEU C 1 246 ? 78.381 6.316 -25.645 1.00 14.11 246 LEU C O 1
ATOM 9558 N N . GLY C 1 248 ? 80.466 6.814 -22.029 1.00 15.03 248 GLY C N 1
ATOM 9559 C CA . GLY C 1 248 ? 80.730 6.305 -20.700 1.00 14.76 248 GLY C CA 1
ATOM 9560 C C . GLY C 1 248 ? 82.198 6.103 -20.423 1.00 16.16 248 GLY C C 1
ATOM 9561 O O . GLY C 1 248 ? 83.043 6.624 -21.140 1.00 13.71 248 GLY C O 1
ATOM 9562 N N . VAL C 1 249 ? 82.480 5.369 -19.351 1.00 23.85 249 VAL C N 1
ATOM 9563 C CA . VAL C 1 249 ? 83.838 5.020 -18.956 1.00 17.70 249 VAL C CA 1
ATOM 9564 C C . VAL C 1 249 ? 83.878 3.496 -18.936 1.00 15.14 249 VAL C C 1
ATOM 9565 O O . VAL C 1 249 ? 82.825 2.860 -19.015 1.00 18.28 249 VAL C O 1
ATOM 9569 N N . PRO C 1 250 ? 85.080 2.899 -18.873 1.00 15.29 250 PRO C N 1
ATOM 9570 C CA . PRO C 1 250 ? 85.143 1.442 -19.015 1.00 16.33 250 PRO C CA 1
ATOM 9571 C C . PRO C 1 250 ? 84.201 0.669 -18.100 1.00 16.93 250 PRO C C 1
ATOM 9572 O O . PRO C 1 250 ? 83.636 -0.324 -18.542 1.00 17.19 250 PRO C O 1
ATOM 9576 N N . THR C 1 251 ? 84.018 1.111 -16.861 1.00 17.76 251 THR C N 1
ATOM 9577 C CA . THR C 1 251 ? 83.133 0.385 -15.952 1.00 17.05 251 THR C CA 1
ATOM 9578 C C . THR C 1 251 ? 81.670 0.379 -16.403 1.00 17.33 251 THR C C 1
ATOM 9579 O O . THR C 1 251 ? 80.925 -0.518 -16.024 1.00 21.41 251 THR C O 1
ATOM 9583 N N . PHE C 1 252 ? 81.251 1.371 -17.190 1.00 15.53 252 PHE C N 1
ATOM 9584 C CA . PHE C 1 252 ? 79.901 1.333 -17.762 1.00 19.86 252 PHE C CA 1
ATOM 9585 C C . PHE C 1 252 ? 79.764 0.059 -18.581 1.00 19.15 252 PHE C C 1
ATOM 9586 O O . PHE C 1 252 ? 78.775 -0.679 -18.467 1.00 18.42 252 PHE C O 1
ATOM 9594 N N . TYR C 1 253 ? 80.764 -0.189 -19.420 1.00 16.97 253 TYR C N 1
ATOM 9595 C CA . TYR C 1 253 ? 80.728 -1.307 -20.356 1.00 16.34 253 TYR C CA 1
ATOM 9596 C C . TYR C 1 253 ? 80.941 -2.652 -19.669 1.00 16.48 253 TYR C C 1
ATOM 9597 O O . TYR C 1 253 ? 80.227 -3.601 -19.956 1.00 20.69 253 TYR C O 1
ATOM 9606 N N . THR C 1 254 ? 81.896 -2.732 -18.748 1.00 18.77 254 THR C N 1
ATOM 9607 C CA . THR C 1 254 ? 82.087 -3.990 -18.031 1.00 22.14 254 THR C CA 1
ATOM 9608 C C . THR C 1 254 ? 80.853 -4.352 -17.205 1.00 19.76 254 THR C C 1
ATOM 9609 O O . THR C 1 254 ? 80.458 -5.513 -17.158 1.00 24.22 254 THR C O 1
ATOM 9613 N N . ARG C 1 255 ? 80.224 -3.358 -16.587 1.00 19.22 255 ARG C N 1
ATOM 9614 C CA . ARG C 1 255 ? 79.001 -3.607 -15.825 1.00 23.97 255 ARG C CA 1
ATOM 9615 C C . ARG C 1 255 ? 77.828 -4.032 -16.702 1.00 25.57 255 ARG C C 1
ATOM 9616 O O . ARG C 1 255 ? 77.081 -4.940 -16.344 1.00 24.60 255 ARG C O 1
ATOM 9624 N N . LEU C 1 256 ? 77.664 -3.385 -17.850 1.00 20.55 256 LEU C N 1
ATOM 9625 C CA . LEU C 1 256 ? 76.582 -3.757 -18.759 1.00 21.08 256 LEU C CA 1
ATOM 9626 C C . LEU C 1 256 ? 76.759 -5.172 -19.300 1.00 23.42 256 LEU C C 1
ATOM 9627 O O . LEU C 1 256 ? 75.786 -5.892 -19.496 1.00 29.38 256 LEU C O 1
ATOM 9632 N N . LEU C 1 257 ? 78.004 -5.571 -19.537 1.00 21.84 257 LEU C N 1
ATOM 9633 C CA . LEU C 1 257 ? 78.280 -6.910 -20.048 1.00 22.65 257 LEU C CA 1
ATOM 9634 C C . LEU C 1 257 ? 77.857 -7.998 -19.065 1.00 26.84 257 LEU C C 1
ATOM 9635 O O . LEU C 1 257 ? 77.711 -9.157 -19.451 1.00 29.19 257 LEU C O 1
ATOM 9640 N N . GLN C 1 258 ? 77.670 -7.625 -17.799 1.00 21.58 258 GLN C N 1
ATOM 9641 C CA . GLN C 1 258 ? 77.214 -8.581 -16.781 1.00 23.80 258 GLN C CA 1
ATOM 9642 C C . GLN C 1 258 ? 75.721 -8.889 -16.891 1.00 33.39 258 GLN C C 1
ATOM 9643 O O . GLN C 1 258 ? 75.225 -9.826 -16.261 1.00 29.94 258 GLN C O 1
ATOM 9649 N N . SER C 1 259 ? 75.001 -8.102 -17.685 1.00 31.89 259 SER C N 1
ATOM 9650 C CA . SER C 1 259 ? 73.556 -8.291 -17.817 1.00 35.09 259 SER C CA 1
ATOM 9651 C C . SER C 1 259 ? 73.167 -9.218 -18.965 1.00 34.88 259 SER C C 1
ATOM 9652 O O . SER C 1 259 ? 73.582 -9.014 -20.107 1.00 33.74 259 SER C O 1
ATOM 9655 N N . PRO C 1 260 ? 72.345 -10.238 -18.666 1.00 35.80 260 PRO C N 1
ATOM 9656 C CA . PRO C 1 260 ? 71.859 -11.140 -19.711 1.00 41.57 260 PRO C CA 1
ATOM 9657 C C . PRO C 1 260 ? 70.936 -10.403 -20.679 1.00 36.97 260 PRO C C 1
ATOM 9658 O O . PRO C 1 260 ? 70.645 -10.916 -21.760 1.00 39.70 260 PRO C O 1
ATOM 9662 N N . ARG C 1 261 ? 70.490 -9.209 -20.294 1.00 37.23 261 ARG C N 1
ATOM 9663 C CA . ARG C 1 261 ? 69.638 -8.395 -21.161 1.00 37.24 261 ARG C CA 1
ATOM 9664 C C . ARG C 1 261 ? 70.433 -7.803 -22.319 1.00 39.05 261 ARG C C 1
ATOM 9665 O O . ARG C 1 261 ? 69.870 -7.485 -23.365 1.00 44.64 261 ARG C O 1
ATOM 9673 N N . LEU C 1 262 ? 71.740 -7.641 -22.126 1.00 31.88 262 LEU C N 1
ATOM 9674 C CA . LEU C 1 262 ? 72.577 -7.023 -23.148 1.00 32.21 262 LEU C CA 1
ATOM 9675 C C . LEU C 1 262 ? 72.725 -7.913 -24.372 1.00 34.78 262 LEU C C 1
ATOM 9676 O O . LEU C 1 262 ? 73.496 -8.873 -24.366 1.00 37.72 262 LEU C O 1
ATOM 9681 N N . THR C 1 263 ? 71.984 -7.585 -25.424 1.00 26.75 263 THR C N 1
ATOM 9682 C CA . THR C 1 263 ? 71.973 -8.392 -26.637 1.00 29.35 263 THR C CA 1
ATOM 9683 C C . THR C 1 263 ? 72.000 -7.502 -27.874 1.00 33.60 263 THR C C 1
ATOM 9684 O O . THR C 1 263 ? 71.888 -6.281 -27.773 1.00 30.71 263 THR C O 1
ATOM 9688 N N . LYS C 1 264 ? 72.153 -8.115 -29.041 1.00 32.65 264 LYS C N 1
ATOM 9689 C CA . LYS C 1 264 ? 72.095 -7.370 -30.289 1.00 34.85 264 LYS C CA 1
ATOM 9690 C C . LYS C 1 264 ? 70.713 -6.755 -30.487 1.00 30.94 264 LYS C C 1
ATOM 9691 O O . LYS C 1 264 ? 70.588 -5.685 -31.071 1.00 30.28 264 LYS C O 1
ATOM 9697 N N . GLU C 1 265 ? 69.673 -7.418 -29.992 1.00 32.58 265 GLU C N 1
ATOM 9698 C CA . GLU C 1 265 ? 68.332 -6.854 -30.112 1.00 33.28 265 GLU C CA 1
ATOM 9699 C C . GLU C 1 265 ? 68.151 -5.676 -29.159 1.00 35.78 265 GLU C C 1
ATOM 9700 O O . GLU C 1 265 ? 67.585 -4.646 -29.523 1.00 36.03 265 GLU C O 1
ATOM 9706 N N . THR C 1 266 ? 68.650 -5.827 -27.940 1.00 31.97 266 THR C N 1
ATOM 9707 C CA . THR C 1 266 ? 68.546 -4.774 -26.941 1.00 28.51 266 THR C CA 1
ATOM 9708 C C . THR C 1 266 ? 69.298 -3.496 -27.352 1.00 31.26 266 THR C C 1
ATOM 9709 O O . THR C 1 266 ? 68.908 -2.391 -26.971 1.00 27.66 266 THR C O 1
ATOM 9713 N N . THR C 1 267 ? 70.356 -3.646 -28.145 1.00 29.00 267 THR C N 1
ATOM 9714 C CA . THR C 1 267 ? 71.178 -2.501 -28.546 1.00 27.27 267 THR C CA 1
ATOM 9715 C C . THR C 1 267 ? 70.952 -2.106 -30.010 1.00 26.66 267 THR C C 1
ATOM 9716 O O . THR C 1 267 ? 71.722 -1.339 -30.591 1.00 23.53 267 THR C O 1
ATOM 9720 N N . GLY C 1 268 ? 69.884 -2.629 -30.600 1.00 25.83 268 GLY C N 1
ATOM 9721 C CA . GLY C 1 268 ? 69.639 -2.461 -32.021 1.00 32.28 268 GLY C CA 1
ATOM 9722 C C . GLY C 1 268 ? 69.350 -1.039 -32.454 1.00 27.53 268 GLY C C 1
ATOM 9723 O O . GLY C 1 268 ? 69.647 -0.656 -33.583 1.00 29.53 268 GLY C O 1
ATOM 9724 N N . HIS C 1 269 ? 68.768 -0.256 -31.558 1.00 22.58 269 HIS C N 1
ATOM 9725 C CA . HIS C 1 269 ? 68.391 1.110 -31.882 1.00 26.24 269 HIS C CA 1
ATOM 9726 C C . HIS C 1 269 ? 69.585 2.046 -31.740 1.00 22.11 269 HIS C C 1
ATOM 9727 O O . HIS C 1 269 ? 69.543 3.180 -32.207 1.00 22.63 269 HIS C O 1
ATOM 9742 N N . ARG C 1 271 ? 73.249 3.869 -32.119 1.00 17.68 271 ARG C N 1
ATOM 9743 C CA . ARG C 1 271 ? 74.122 4.249 -33.224 1.00 17.31 271 ARG C CA 1
ATOM 9744 C C . ARG C 1 271 ? 75.592 4.257 -32.824 1.00 16.95 271 ARG C C 1
ATOM 9745 O O . ARG C 1 271 ? 76.465 3.852 -33.595 1.00 17.17 271 ARG C O 1
ATOM 9753 N N . LEU C 1 272 ? 75.867 4.736 -31.619 1.00 13.24 272 LEU C N 1
ATOM 9754 C CA . LEU C 1 272 ? 77.236 5.018 -31.247 1.00 13.03 272 LEU C CA 1
ATOM 9755 C C . LEU C 1 272 ? 77.546 4.813 -29.768 1.00 14.72 272 LEU C C 1
ATOM 9756 O O . LEU C 1 272 ? 76.815 5.286 -28.904 1.00 13.87 272 LEU C O 1
ATOM 9761 N N . PHE C 1 273 ? 78.649 4.109 -29.495 1.00 13.28 273 PHE C N 1
ATOM 9762 C CA . PHE C 1 273 ? 79.168 3.965 -28.134 1.00 13.78 273 PHE C CA 1
ATOM 9763 C C . PHE C 1 273 ? 80.566 4.558 -28.043 1.00 14.95 273 PHE C C 1
ATOM 9764 O O . PHE C 1 273 ? 81.405 4.308 -28.905 1.00 13.37 273 PHE C O 1
ATOM 9772 N N . ILE C 1 274 ? 80.808 5.337 -26.991 1.00 13.95 274 ILE C N 1
ATOM 9773 C CA . ILE C 1 274 ? 82.105 5.953 -26.754 1.00 11.10 274 ILE C CA 1
ATOM 9774 C C . ILE C 1 274 ? 82.518 5.710 -25.310 1.00 11.14 274 ILE C C 1
ATOM 9775 O O . ILE C 1 274 ? 81.683 5.732 -24.400 1.00 14.86 274 ILE C O 1
ATOM 9780 N N . SER C 1 275 ? 83.810 5.479 -25.107 1.00 10.37 275 SER C N 1
ATOM 9781 C CA . SER C 1 275 ? 84.353 5.298 -23.766 1.00 11.28 275 SER C CA 1
ATOM 9782 C C . SER C 1 275 ? 85.538 6.230 -23.563 1.00 14.23 275 SER C C 1
ATOM 9783 O O . SER C 1 275 ? 86.345 6.409 -24.472 1.00 15.66 275 SER C O 1
ATOM 9786 N N . GLY C 1 276 ? 85.641 6.808 -22.372 1.00 13.16 276 GLY C N 1
ATOM 9787 C CA . GLY C 1 276 ? 86.761 7.683 -22.053 1.00 15.32 276 GLY C CA 1
ATOM 9788 C C . GLY C 1 276 ? 87.252 7.537 -20.631 1.00 20.67 276 GLY C C 1
ATOM 9789 O O . GLY C 1 276 ? 86.819 6.630 -19.915 1.00 24.67 276 GLY C O 1
ATOM 9790 N N . SER C 1 277 ? 88.186 8.413 -20.247 1.00 18.51 277 SER C N 1
ATOM 9791 C CA . SER C 1 277 ? 88.689 8.541 -18.876 1.00 32.74 277 SER C CA 1
ATOM 9792 C C . SER C 1 277 ? 89.764 7.532 -18.478 1.00 36.72 277 SER C C 1
ATOM 9793 O O . SER C 1 277 ? 90.701 7.862 -17.744 1.00 37.94 277 SER C O 1
ATOM 9796 N N . ALA C 1 278 ? 89.615 6.304 -18.954 1.00 18.23 278 ALA C N 1
ATOM 9797 C CA . ALA C 1 278 ? 90.590 5.248 -18.718 1.00 15.18 278 ALA C CA 1
ATOM 9798 C C . ALA C 1 278 ? 90.470 4.292 -19.881 1.00 14.00 278 ALA C C 1
ATOM 9799 O O . ALA C 1 278 ? 89.421 4.237 -20.510 1.00 16.85 278 ALA C O 1
ATOM 9801 N N . PRO C 1 279 ? 91.539 3.537 -20.174 1.00 13.73 279 PRO C N 1
ATOM 9802 C CA . PRO C 1 279 ? 91.478 2.649 -21.340 1.00 13.32 279 PRO C CA 1
ATOM 9803 C C . PRO C 1 279 ? 90.554 1.457 -21.115 1.00 8.59 279 PRO C C 1
ATOM 9804 O O . PRO C 1 279 ? 90.525 0.916 -20.004 1.00 13.95 279 PRO C O 1
ATOM 9808 N N . LEU C 1 280 ? 89.809 1.077 -22.155 1.00 9.71 280 LEU C N 1
ATOM 9809 C CA . LEU C 1 280 ? 89.074 -0.179 -22.181 1.00 10.92 280 LEU C CA 1
ATOM 9810 C C . LEU C 1 280 ? 90.056 -1.317 -22.417 1.00 14.82 280 LEU C C 1
ATOM 9811 O O . LEU C 1 280 ? 90.990 -1.178 -23.204 1.00 20.86 280 LEU C O 1
ATOM 9816 N N . LEU C 1 281 ? 89.838 -2.450 -21.758 1.00 13.67 281 LEU C N 1
ATOM 9817 C CA . LEU C 1 281 ? 90.594 -3.645 -22.092 1.00 13.67 281 LEU C CA 1
ATOM 9818 C C . LEU C 1 281 ? 90.213 -4.133 -23.487 1.00 14.27 281 LEU C C 1
ATOM 9819 O O . LEU C 1 281 ? 89.075 -3.962 -23.925 1.00 15.11 281 LEU C O 1
ATOM 9824 N N . ALA C 1 282 ? 91.169 -4.738 -24.188 1.00 15.23 282 ALA C N 1
ATOM 9825 C CA . ALA C 1 282 ? 90.864 -5.355 -25.471 1.00 16.49 282 ALA C CA 1
ATOM 9826 C C . ALA C 1 282 ? 89.753 -6.384 -25.297 1.00 16.34 282 ALA C C 1
ATOM 9827 O O . ALA C 1 282 ? 88.858 -6.491 -26.138 1.00 15.29 282 ALA C O 1
ATOM 9829 N N . ASP C 1 283 ? 89.811 -7.143 -24.204 1.00 15.83 283 ASP C N 1
ATOM 9830 C CA . ASP C 1 283 ? 88.796 -8.153 -23.927 1.00 14.75 283 ASP C CA 1
ATOM 9831 C C . ASP C 1 283 ? 87.401 -7.532 -23.915 1.00 14.93 283 ASP C C 1
ATOM 9832 O O . ASP C 1 283 ? 86.448 -8.133 -24.396 1.00 15.94 283 ASP C O 1
ATOM 9837 N N . THR C 1 284 ? 87.296 -6.319 -23.376 1.00 16.80 284 THR C N 1
ATOM 9838 C CA . THR C 1 284 ? 86.005 -5.642 -23.285 1.00 16.95 284 THR C CA 1
ATOM 9839 C C . THR C 1 284 ? 85.506 -5.226 -24.668 1.00 17.18 284 THR C C 1
ATOM 9840 O O . THR C 1 284 ? 84.321 -5.386 -24.974 1.00 16.46 284 THR C O 1
ATOM 9844 N N . HIS C 1 285 ? 86.412 -4.707 -25.496 1.00 14.00 285 HIS C N 1
ATOM 9845 C CA . HIS C 1 285 ? 86.107 -4.432 -26.900 1.00 15.29 285 HIS C CA 1
ATOM 9846 C C . HIS C 1 285 ? 85.578 -5.699 -27.578 1.00 18.60 285 HIS C C 1
ATOM 9847 O O . HIS C 1 285 ? 84.563 -5.670 -28.289 1.00 18.61 285 HIS C O 1
ATOM 9854 N N . ARG C 1 286 ? 86.267 -6.818 -27.367 1.00 16.68 286 ARG C N 1
ATOM 9855 C CA . ARG C 1 286 ? 85.873 -8.064 -28.015 1.00 17.99 286 ARG C CA 1
ATOM 9856 C C . ARG C 1 286 ? 84.487 -8.499 -27.565 1.00 21.30 286 ARG C C 1
ATOM 9857 O O . ARG C 1 286 ? 83.629 -8.847 -28.390 1.00 19.78 286 ARG C O 1
ATOM 9865 N N . GLU C 1 287 ? 84.272 -8.488 -26.255 1.00 19.74 287 GLU C N 1
ATOM 9866 C CA . GLU C 1 287 ? 83.012 -8.968 -25.707 1.00 22.20 287 GLU C CA 1
ATOM 9867 C C . GLU C 1 287 ? 81.856 -8.058 -26.098 1.00 19.17 287 GLU C C 1
ATOM 9868 O O . GLU C 1 287 ? 80.758 -8.532 -26.395 1.00 19.74 287 GLU C O 1
ATOM 9874 N N . TRP C 1 288 ? 82.104 -6.750 -26.100 1.00 16.77 288 TRP C N 1
ATOM 9875 C CA . TRP C 1 288 ? 81.057 -5.814 -26.502 1.00 19.17 288 TRP C CA 1
ATOM 9876 C C . TRP C 1 288 ? 80.626 -6.074 -27.934 1.00 21.87 288 TRP C C 1
ATOM 9877 O O . TRP C 1 288 ? 79.430 -6.062 -28.238 1.00 21.25 288 TRP C O 1
ATOM 9888 N N . SER C 1 289 ? 81.590 -6.308 -28.819 1.00 18.40 289 SER C N 1
ATOM 9889 C CA A SER C 1 289 ? 81.278 -6.609 -30.212 0.55 20.07 289 SER C CA 1
ATOM 9890 C CA B SER C 1 289 ? 81.273 -6.598 -30.208 0.45 20.30 289 SER C CA 1
ATOM 9891 C C . SER C 1 289 ? 80.501 -7.913 -30.315 1.00 22.10 289 SER C C 1
ATOM 9892 O O . SER C 1 289 ? 79.527 -8.014 -31.064 1.00 20.59 289 SER C O 1
ATOM 9897 N N . ALA C 1 290 ? 80.929 -8.917 -29.556 1.00 26.57 290 ALA C N 1
ATOM 9898 C CA . ALA C 1 290 ? 80.266 -10.222 -29.584 1.00 26.99 290 ALA C CA 1
ATOM 9899 C C . ALA C 1 290 ? 78.804 -10.164 -29.121 1.00 28.42 290 ALA C C 1
ATOM 9900 O O . ALA C 1 290 ? 77.924 -10.795 -29.723 1.00 30.29 290 ALA C O 1
ATOM 9902 N N . LYS C 1 291 ? 78.544 -9.405 -28.061 1.00 23.07 291 LYS C N 1
ATOM 9903 C CA . LYS C 1 291 ? 77.212 -9.351 -27.456 1.00 25.07 291 LYS C CA 1
ATOM 9904 C C . LYS C 1 291 ? 76.244 -8.358 -28.116 1.00 31.90 291 LYS C C 1
ATOM 9905 O O . LYS C 1 291 ? 75.027 -8.564 -28.078 1.00 32.42 291 LYS C O 1
ATOM 9911 N N . THR C 1 292 ? 76.778 -7.297 -28.722 1.00 26.99 292 THR C N 1
ATOM 9912 C CA . THR C 1 292 ? 75.940 -6.213 -29.260 1.00 21.36 292 THR C CA 1
ATOM 9913 C C . THR C 1 292 ? 76.111 -5.950 -30.758 1.00 23.38 292 THR C C 1
ATOM 9914 O O . THR C 1 292 ? 75.253 -5.321 -31.382 1.00 25.36 292 THR C O 1
ATOM 9918 N N . GLY C 1 293 ? 77.218 -6.417 -31.328 1.00 22.04 293 GLY C N 1
ATOM 9919 C CA . GLY C 1 293 ? 77.559 -6.146 -32.712 1.00 21.73 293 GLY C CA 1
ATOM 9920 C C . GLY C 1 293 ? 78.109 -4.746 -32.942 1.00 26.51 293 GLY C C 1
ATOM 9921 O O . GLY C 1 293 ? 78.308 -4.325 -34.087 1.00 29.84 293 GLY C O 1
ATOM 9922 N N . HIS C 1 294 ? 78.355 -4.024 -31.853 1.00 21.52 294 HIS C N 1
ATOM 9923 C CA . HIS C 1 294 ? 78.839 -2.647 -31.916 1.00 18.54 294 HIS C CA 1
ATOM 9924 C C . HIS C 1 294 ? 80.306 -2.492 -31.527 1.00 20.78 294 HIS C C 1
ATOM 9925 O O . HIS C 1 294 ? 80.821 -3.223 -30.686 1.00 21.40 294 HIS C O 1
ATOM 9932 N N . ALA C 1 295 ? 80.962 -1.506 -32.123 1.00 18.32 295 ALA C N 1
ATOM 9933 C CA . ALA C 1 295 ? 82.261 -1.070 -31.643 1.00 17.22 295 ALA C CA 1
ATOM 9934 C C . ALA C 1 295 ? 82.055 -0.043 -30.532 1.00 15.67 295 ALA C C 1
ATOM 9935 O O . ALA C 1 295 ? 80.955 0.496 -30.353 1.00 18.68 295 ALA C O 1
ATOM 9937 N N . VAL C 1 296 ? 83.112 0.206 -29.770 1.00 12.50 296 VAL C N 1
ATOM 9938 C CA . VAL C 1 296 ? 83.125 1.290 -28.803 1.00 13.99 296 VAL C CA 1
ATOM 9939 C C . VAL C 1 296 ? 84.298 2.184 -29.177 1.00 17.86 296 VAL C C 1
ATOM 9940 O O . VAL C 1 296 ? 85.438 1.727 -29.211 1.00 15.35 296 VAL C O 1
ATOM 9944 N N . LEU C 1 297 ? 84.037 3.453 -29.473 1.00 12.66 297 LEU C N 1
ATOM 9945 C CA . LEU C 1 297 ? 85.133 4.334 -29.840 1.00 13.21 297 LEU C CA 1
ATOM 9946 C C . LEU C 1 297 ? 85.869 4.797 -28.588 1.00 12.76 297 LEU C C 1
ATOM 9947 O O . LEU C 1 297 ? 85.253 5.038 -27.547 1.00 14.75 297 LEU C O 1
ATOM 9952 N N . GLU C 1 298 ? 87.187 4.924 -28.688 1.00 11.77 298 GLU C N 1
ATOM 9953 C CA . GLU C 1 298 ? 87.958 5.554 -27.627 1.00 12.06 298 GLU C CA 1
ATOM 9954 C C . GLU C 1 298 ? 88.607 6.823 -28.172 1.00 14.07 298 GLU C C 1
ATOM 9955 O O . GLU C 1 298 ? 88.650 7.024 -29.380 1.00 13.75 298 GLU C O 1
ATOM 9961 N N . ARG C 1 299 ? 89.108 7.675 -27.284 1.00 10.69 299 ARG C N 1
ATOM 9962 C CA . ARG C 1 299 ? 89.620 8.981 -27.710 1.00 13.33 299 ARG C CA 1
ATOM 9963 C C . ARG C 1 299 ? 90.512 9.600 -26.642 1.00 12.36 299 ARG C C 1
ATOM 9964 O O . ARG C 1 299 ? 90.236 9.483 -25.453 1.00 12.98 299 ARG C O 1
ATOM 9972 N N . TYR C 1 300 ? 91.593 10.236 -27.080 1.00 11.08 300 TYR C N 1
ATOM 9973 C CA . TYR C 1 300 ? 92.566 10.832 -26.171 1.00 13.47 300 TYR C CA 1
ATOM 9974 C C . TYR C 1 300 ? 92.109 12.232 -25.808 1.00 13.09 300 TYR C C 1
ATOM 9975 O O . TYR C 1 300 ? 91.910 13.070 -26.685 1.00 15.38 300 TYR C O 1
ATOM 9984 N N . GLY C 1 301 ? 91.956 12.492 -24.518 1.00 11.27 301 GLY C N 1
ATOM 9985 C CA . GLY C 1 301 ? 91.614 13.833 -24.086 1.00 15.82 301 GLY C CA 1
ATOM 9986 C C . GLY C 1 301 ? 92.113 14.120 -22.688 1.00 12.37 301 GLY C C 1
ATOM 9987 O O . GLY C 1 301 ? 92.460 13.206 -21.943 1.00 13.37 301 GLY C O 1
ATOM 9996 N N . THR C 1 303 ? 91.814 17.602 -19.482 1.00 13.23 303 THR C N 1
ATOM 9997 C CA . THR C 1 303 ? 91.177 18.870 -19.164 1.00 11.87 303 THR C CA 1
ATOM 9998 C C . THR C 1 303 ? 91.838 20.012 -19.930 1.00 12.31 303 THR C C 1
ATOM 9999 O O . THR C 1 303 ? 91.155 20.890 -20.455 1.00 11.91 303 THR C O 1
ATOM 10003 N N . GLU C 1 304 ? 93.165 19.971 -20.006 1.00 9.79 304 GLU C N 1
ATOM 10004 C CA . GLU C 1 304 ? 93.946 21.038 -20.630 1.00 11.41 304 GLU C CA 1
ATOM 10005 C C . GLU C 1 304 ? 93.779 21.123 -22.141 1.00 13.81 304 GLU C C 1
ATOM 10006 O O . GLU C 1 304 ? 94.049 22.165 -22.737 1.00 12.07 304 GLU C O 1
ATOM 10012 N N . THR C 1 305 ? 93.365 20.029 -22.771 1.00 10.53 305 THR C N 1
ATOM 10013 C CA . THR C 1 305 ? 93.328 19.997 -24.234 1.00 9.21 305 THR C CA 1
ATOM 10014 C C . THR C 1 305 ? 91.972 19.642 -24.828 1.00 10.40 305 THR C C 1
ATOM 10015 O O . THR C 1 305 ? 91.848 19.560 -26.044 1.00 12.04 305 THR C O 1
ATOM 10019 N N . ASN C 1 306 ? 90.966 19.402 -23.992 1.00 8.86 306 ASN C N 1
ATOM 10020 C CA . ASN C 1 306 ? 89.746 18.802 -24.502 1.00 12.52 306 ASN C CA 1
ATOM 10021 C C . ASN C 1 306 ? 90.118 17.549 -25.302 1.00 8.46 306 ASN C C 1
ATOM 10022 O O . ASN C 1 306 ? 91.081 16.878 -24.925 1.00 10.81 306 ASN C O 1
ATOM 10035 N N . ASN C 1 308 ? 91.757 15.342 -28.241 1.00 7.43 308 ASN C N 1
ATOM 10036 C CA . ASN C 1 308 ? 92.829 15.455 -29.235 1.00 8.71 308 ASN C CA 1
ATOM 10037 C C . ASN C 1 308 ? 92.723 14.492 -30.407 1.00 9.80 308 ASN C C 1
ATOM 10038 O O . ASN C 1 308 ? 93.148 14.817 -31.523 1.00 12.18 308 ASN C O 1
ATOM 10043 N N . THR C 1 309 ? 92.212 13.294 -30.132 1.00 9.62 309 THR C N 1
ATOM 10044 C CA . THR C 1 309 ? 92.106 12.234 -31.144 1.00 11.08 309 THR C CA 1
ATOM 10045 C C . THR C 1 309 ? 90.766 11.535 -30.996 1.00 11.92 309 THR C C 1
ATOM 10046 O O . THR C 1 309 ? 90.041 11.776 -30.037 1.00 15.85 309 THR C O 1
ATOM 10050 N N . SER C 1 310 ? 90.451 10.645 -31.939 1.00 10.07 310 SER C N 1
ATOM 10051 C CA . SER C 1 310 ? 89.403 9.668 -31.715 1.00 12.85 310 SER C CA 1
ATOM 10052 C C . SER C 1 310 ? 89.583 8.508 -32.679 1.00 15.11 310 SER C C 1
ATOM 10053 O O . SER C 1 310 ? 90.005 8.705 -33.817 1.00 12.59 310 SER C O 1
ATOM 10056 N N . ASN C 1 311 ? 89.273 7.292 -32.233 1.00 12.97 311 ASN C N 1
ATOM 10057 C CA . ASN C 1 311 ? 89.103 6.212 -33.192 1.00 12.83 311 ASN C CA 1
ATOM 10058 C C . ASN C 1 311 ? 88.128 6.671 -34.272 1.00 12.22 311 ASN C C 1
ATOM 10059 O O . ASN C 1 311 ? 87.143 7.362 -33.980 1.00 15.25 311 ASN C O 1
ATOM 10064 N N . PRO C 1 312 ? 88.392 6.303 -35.527 1.00 12.46 312 PRO C N 1
ATOM 10065 C CA . PRO C 1 312 ? 87.479 6.770 -36.577 1.00 19.32 312 PRO C CA 1
ATOM 10066 C C . PRO C 1 312 ? 86.108 6.105 -36.496 1.00 19.87 312 PRO C C 1
ATOM 10067 O O . PRO C 1 312 ? 85.989 4.948 -36.078 1.00 19.25 312 PRO C O 1
ATOM 10071 N N . TYR C 1 313 ? 85.077 6.854 -36.867 1.00 17.16 313 TYR C N 1
ATOM 10072 C CA . TYR C 1 313 ? 83.722 6.333 -36.862 1.00 18.30 313 TYR C CA 1
ATOM 10073 C C . TYR C 1 313 ? 83.640 5.272 -37.941 1.00 22.43 313 TYR C C 1
ATOM 10074 O O . TYR C 1 313 ? 84.065 5.505 -39.074 1.00 25.69 313 TYR C O 1
ATOM 10083 N N . ASP C 1 314 ? 83.118 4.099 -37.600 1.00 19.88 314 ASP C N 1
ATOM 10084 C CA . ASP C 1 314 ? 83.011 3.034 -38.598 1.00 29.19 314 ASP C CA 1
ATOM 10085 C C . ASP C 1 314 ? 84.343 2.703 -39.276 1.00 36.97 314 ASP C C 1
ATOM 10086 O O . ASP C 1 314 ? 84.369 2.319 -40.448 1.00 42.07 314 ASP C O 1
ATOM 10091 N N . GLY C 1 315 ? 85.447 2.865 -38.553 1.00 31.22 315 GLY C N 1
ATOM 10092 C CA . GLY C 1 315 ? 86.758 2.567 -39.103 1.00 27.68 315 GLY C CA 1
ATOM 10093 C C . GLY C 1 315 ? 87.509 1.551 -38.255 1.00 30.98 315 GLY C C 1
ATOM 10094 O O . GLY C 1 315 ? 86.927 0.918 -37.375 1.00 36.01 315 GLY C O 1
ATOM 10095 N N . ASP C 1 316 ? 88.807 1.404 -38.515 1.00 31.13 316 ASP C N 1
ATOM 10096 C CA . ASP C 1 316 ? 89.632 0.418 -37.821 1.00 36.61 316 ASP C CA 1
ATOM 10097 C C . ASP C 1 316 ? 90.004 0.852 -36.399 1.00 33.58 316 ASP C C 1
ATOM 10098 O O . ASP C 1 316 ? 90.326 2.015 -36.151 1.00 27.50 316 ASP C O 1
ATOM 10103 N N . ARG C 1 317 ? 89.938 -0.093 -35.467 1.00 20.95 317 ARG C N 1
ATOM 10104 C CA . ARG C 1 317 ? 90.495 0.101 -34.139 1.00 18.82 317 ARG C CA 1
ATOM 10105 C C . ARG C 1 317 ? 91.878 -0.543 -34.107 1.00 22.17 317 ARG C C 1
ATOM 10106 O O . ARG C 1 317 ? 92.048 -1.677 -34.563 1.00 24.73 317 ARG C O 1
ATOM 10114 N N . VAL C 1 318 ? 92.866 0.197 -33.609 1.00 18.26 318 VAL C N 1
ATOM 10115 C CA . VAL C 1 318 ? 94.234 -0.307 -33.482 1.00 14.92 318 VAL C CA 1
ATOM 10116 C C . VAL C 1 318 ? 94.512 -0.632 -32.021 1.00 18.29 318 VAL C C 1
ATOM 10117 O O . VAL C 1 318 ? 94.303 0.202 -31.142 1.00 18.45 318 VAL C O 1
ATOM 10121 N N . PRO C 1 319 ? 94.978 -1.854 -31.747 1.00 16.38 319 PRO C N 1
ATOM 10122 C CA . PRO C 1 319 ? 95.266 -2.223 -30.353 1.00 18.70 319 PRO C CA 1
ATOM 10123 C C . PRO C 1 319 ? 96.227 -1.254 -29.667 1.00 16.65 319 PRO C C 1
ATOM 10124 O O . PRO C 1 319 ? 97.289 -0.918 -30.202 1.00 20.34 319 PRO C O 1
ATOM 10128 N N . GLY C 1 320 ? 95.849 -0.799 -28.480 1.00 13.95 320 GLY C N 1
ATOM 10129 C CA . GLY C 1 320 ? 96.707 0.059 -27.690 1.00 17.85 320 GLY C CA 1
ATOM 10130 C C . GLY C 1 320 ? 96.704 1.512 -28.135 1.00 17.68 320 GLY C C 1
ATOM 10131 O O . GLY C 1 320 ? 97.413 2.333 -27.560 1.00 16.97 320 GLY C O 1
ATOM 10132 N N . ALA C 1 321 ? 95.904 1.824 -29.154 1.00 15.62 321 ALA C N 1
ATOM 10133 C CA . ALA C 1 321 ? 95.838 3.186 -29.686 1.00 13.67 321 ALA C CA 1
ATOM 10134 C C . ALA C 1 321 ? 94.466 3.820 -29.467 1.00 12.62 321 ALA C C 1
ATOM 10135 O O . ALA C 1 321 ? 93.478 3.126 -29.245 1.00 15.34 321 ALA C O 1
ATOM 10137 N N . VAL C 1 322 ? 94.405 5.150 -29.553 1.00 10.43 322 VAL C N 1
ATOM 10138 C CA . VAL C 1 322 ? 93.136 5.856 -29.392 1.00 9.67 322 VAL C CA 1
ATOM 10139 C C . VAL C 1 322 ? 92.858 6.776 -30.580 1.00 10.14 322 VAL C C 1
ATOM 10140 O O . VAL C 1 322 ? 92.184 7.812 -30.452 1.00 14.89 322 VAL C O 1
ATOM 10144 N N . GLY C 1 323 ? 93.376 6.392 -31.737 1.00 13.07 323 GLY C N 1
ATOM 10145 C CA . GLY C 1 323 ? 92.992 7.027 -32.986 1.00 10.63 323 GLY C CA 1
ATOM 10146 C C . GLY C 1 323 ? 93.917 8.158 -33.386 1.00 11.30 323 GLY C C 1
ATOM 10147 O O . GLY C 1 323 ? 94.795 8.563 -32.622 1.00 11.38 323 GLY C O 1
ATOM 10148 N N . PRO C 1 324 ? 93.736 8.663 -34.608 1.00 12.91 324 PRO C N 1
ATOM 10149 C CA . PRO C 1 324 ? 94.558 9.755 -35.138 1.00 11.26 324 PRO C CA 1
ATOM 10150 C C . PRO C 1 324 ? 94.073 11.093 -34.595 1.00 12.52 324 PRO C C 1
ATOM 10151 O O . PRO C 1 324 ? 92.967 11.185 -34.043 1.00 12.81 324 PRO C O 1
ATOM 10155 N N . ALA C 1 325 ? 94.896 12.121 -34.751 1.00 10.70 325 ALA C N 1
ATOM 10156 C CA . ALA C 1 325 ? 94.511 13.479 -34.361 1.00 13.13 325 ALA C CA 1
ATOM 10157 C C . ALA C 1 325 ? 93.223 13.932 -35.045 1.00 11.05 325 ALA C C 1
ATOM 10158 O O . ALA C 1 325 ? 93.012 13.678 -36.238 1.00 13.48 325 ALA C O 1
ATOM 10160 N N . LEU C 1 326 ? 92.378 14.621 -34.284 1.00 14.46 326 LEU C N 1
ATOM 10161 C CA . LEU C 1 326 ? 91.163 15.227 -34.808 1.00 12.00 326 LEU C CA 1
ATOM 10162 C C . LEU C 1 326 ? 91.473 16.383 -35.750 1.00 15.64 326 LEU C C 1
ATOM 10163 O O . LEU C 1 326 ? 92.531 17.024 -35.654 1.00 14.99 326 LEU C O 1
ATOM 10168 N N . PRO C 1 327 ? 90.547 16.667 -36.674 1.00 11.69 327 PRO C N 1
ATOM 10169 C CA . PRO C 1 327 ? 90.694 17.851 -37.522 1.00 11.61 327 PRO C CA 1
ATOM 10170 C C . PRO C 1 327 ? 91.017 19.096 -36.686 1.00 16.12 327 PRO C C 1
ATOM 10171 O O . PRO C 1 327 ? 90.390 19.332 -35.643 1.00 14.79 327 PRO C O 1
ATOM 10175 N N . GLY C 1 328 ? 92.005 19.871 -37.134 1.00 13.18 328 GLY C N 1
ATOM 10176 C CA . GLY C 1 328 ? 92.362 21.096 -36.438 1.00 14.70 328 GLY C CA 1
ATOM 10177 C C . GLY C 1 328 ? 93.415 20.906 -35.361 1.00 13.55 328 GLY C C 1
ATOM 10178 O O . GLY C 1 328 ? 94.035 21.877 -34.915 1.00 14.22 328 GLY C O 1
ATOM 10179 N N . VAL C 1 329 ? 93.633 19.657 -34.952 1.00 12.41 329 VAL C N 1
ATOM 10180 C CA . VAL C 1 329 ? 94.532 19.369 -33.831 1.00 9.66 329 VAL C CA 1
ATOM 10181 C C . VAL C 1 329 ? 95.843 18.765 -34.325 1.00 12.08 329 VAL C C 1
ATOM 10182 O O . VAL C 1 329 ? 95.836 17.852 -35.155 1.00 15.23 329 VAL C O 1
ATOM 10186 N N . SER C 1 330 ? 96.969 19.269 -33.817 1.00 12.37 330 SER C N 1
ATOM 10187 C CA . SER C 1 330 ? 98.277 18.692 -34.128 1.00 11.94 330 SER C CA 1
ATOM 10188 C C . SER C 1 330 ? 98.794 17.896 -32.937 1.00 18.14 330 SER C C 1
ATOM 10189 O O . SER C 1 330 ? 98.828 18.406 -31.814 1.00 15.18 330 SER C O 1
ATOM 10192 N N . ALA C 1 331 ? 99.210 16.656 -33.189 1.00 13.77 331 ALA C N 1
ATOM 10193 C CA . ALA C 1 331 ? 99.848 15.854 -32.150 1.00 15.93 331 ALA C CA 1
ATOM 10194 C C . ALA C 1 331 ? 101.200 15.419 -32.671 1.00 13.84 331 ALA C C 1
ATOM 10195 O O . ALA C 1 331 ? 101.323 15.006 -33.829 1.00 16.86 331 ALA C O 1
ATOM 10197 N N . ARG C 1 332 ? 102.222 15.509 -31.833 1.00 10.09 332 ARG C N 1
ATOM 10198 C CA . ARG C 1 332 ? 103.543 15.068 -32.246 1.00 12.92 332 ARG C CA 1
ATOM 10199 C C . ARG C 1 332 ? 104.258 14.384 -31.099 1.00 14.37 332 ARG C C 1
ATOM 10200 O O . ARG C 1 332 ? 103.825 14.464 -29.953 1.00 14.41 332 ARG C O 1
ATOM 10208 N N . VAL C 1 333 ? 105.342 13.696 -31.432 1.00 14.19 333 VAL C N 1
ATOM 10209 C CA . VAL C 1 333 ? 106.147 13.001 -30.437 1.00 13.42 333 VAL C CA 1
ATOM 10210 C C . VAL C 1 333 ? 107.564 13.546 -30.467 1.00 17.80 333 VAL C C 1
ATOM 10211 O O . VAL C 1 333 ? 108.157 13.665 -31.536 1.00 17.21 333 VAL C O 1
ATOM 10215 N N . THR C 1 334 ? 108.101 13.898 -29.299 1.00 15.26 334 THR C N 1
ATOM 10216 C CA . THR C 1 334 ? 109.424 14.509 -29.245 1.00 13.92 334 THR C CA 1
ATOM 10217 C C . THR C 1 334 ? 110.373 13.760 -28.320 1.00 20.41 334 THR C C 1
ATOM 10218 O O . THR C 1 334 ? 109.947 13.061 -27.397 1.00 16.72 334 THR C O 1
ATOM 10222 N N . ASP C 1 335 ? 111.666 13.914 -28.576 1.00 19.78 335 ASP C N 1
ATOM 10223 C CA . ASP C 1 335 ? 112.672 13.295 -27.732 1.00 22.57 335 ASP C CA 1
ATOM 10224 C C . ASP C 1 335 ? 112.639 13.966 -26.370 1.00 23.58 335 ASP C C 1
ATOM 10225 O O . ASP C 1 335 ? 112.773 15.183 -26.274 1.00 24.72 335 ASP C O 1
ATOM 10230 N N . PRO C 1 336 ? 112.436 13.177 -25.307 1.00 29.52 336 PRO C N 1
ATOM 10231 C CA . PRO C 1 336 ? 112.312 13.752 -23.963 1.00 29.64 336 PRO C CA 1
ATOM 10232 C C . PRO C 1 336 ? 113.528 14.595 -23.572 1.00 36.75 336 PRO C C 1
ATOM 10233 O O . PRO C 1 336 ? 113.394 15.531 -22.781 1.00 35.25 336 PRO C O 1
ATOM 10237 N N . GLU C 1 337 ? 114.689 14.280 -24.136 1.00 37.09 337 GLU C N 1
ATOM 10238 C CA . GLU C 1 337 ? 115.921 14.977 -23.779 1.00 40.59 337 GLU C CA 1
ATOM 10239 C C . GLU C 1 337 ? 116.228 16.164 -24.692 1.00 41.72 337 GLU C C 1
ATOM 10240 O O . GLU C 1 337 ? 116.492 17.268 -24.212 1.00 46.63 337 GLU C O 1
ATOM 10246 N N . THR C 1 338 ? 116.191 15.941 -26.004 1.00 39.22 338 THR C N 1
ATOM 10247 C CA . THR C 1 338 ? 116.579 16.980 -26.959 1.00 35.28 338 THR C CA 1
ATOM 10248 C C . THR C 1 338 ? 115.423 17.874 -27.408 1.00 32.38 338 THR C C 1
ATOM 10249 O O . THR C 1 338 ? 115.652 18.978 -27.900 1.00 35.92 338 THR C O 1
ATOM 10253 N N . GLY C 1 339 ? 114.191 17.392 -27.256 1.00 29.04 339 GLY C N 1
ATOM 10254 C CA . GLY C 1 339 ? 113.017 18.144 -27.673 1.00 28.19 339 GLY C CA 1
ATOM 10255 C C . GLY C 1 339 ? 112.729 18.042 -29.164 1.00 23.87 339 GLY C C 1
ATOM 10256 O O . GLY C 1 339 ? 111.709 18.545 -29.641 1.00 25.24 339 GLY C O 1
ATOM 10257 N N . LYS C 1 340 ? 113.619 17.384 -29.904 1.00 22.22 340 LYS C N 1
ATOM 10258 C CA . LYS C 1 340 ? 113.436 17.244 -31.346 1.00 22.52 340 LYS C CA 1
ATOM 10259 C C . LYS C 1 340 ? 112.299 16.280 -31.655 1.00 24.62 340 LYS C C 1
ATOM 10260 O O . LYS C 1 340 ? 112.096 15.300 -30.944 1.00 20.28 340 LYS C O 1
ATOM 10266 N N . GLU C 1 341 ? 111.556 16.562 -32.719 1.00 21.33 341 GLU C N 1
ATOM 10267 C CA . GLU C 1 341 ? 110.478 15.676 -33.133 1.00 21.69 341 GLU C CA 1
ATOM 10268 C C . GLU C 1 341 ? 111.044 14.338 -33.605 1.00 23.21 341 GLU C C 1
ATOM 10269 O O . GLU C 1 341 ? 112.077 14.290 -34.281 1.00 23.69 341 GLU C O 1
ATOM 10275 N N . LEU C 1 342 ? 110.359 13.259 -33.236 1.00 19.81 342 LEU C N 1
ATOM 10276 C CA . LEU C 1 342 ? 110.767 11.896 -33.581 1.00 19.42 342 LEU C CA 1
ATOM 10277 C C . LEU C 1 342 ? 109.947 11.377 -34.761 1.00 20.13 342 LEU C C 1
ATOM 10278 O O . LEU C 1 342 ? 108.808 11.804 -34.960 1.00 24.30 342 LEU C O 1
ATOM 10283 N N . PRO C 1 343 ? 110.519 10.448 -35.543 1.00 26.90 343 PRO C N 1
ATOM 10284 C CA . PRO C 1 343 ? 109.770 9.825 -36.640 1.00 31.64 343 PRO C CA 1
ATOM 10285 C C . PRO C 1 343 ? 108.634 8.950 -36.114 1.00 28.62 343 PRO C C 1
ATOM 10286 O O . PRO C 1 343 ? 108.715 8.454 -34.988 1.00 24.43 343 PRO C O 1
ATOM 10290 N N . ARG C 1 344 ? 107.588 8.779 -36.915 1.00 25.43 344 ARG C N 1
ATOM 10291 C CA . ARG C 1 344 ? 106.473 7.919 -36.530 1.00 24.66 344 ARG C CA 1
ATOM 10292 C C . ARG C 1 344 ? 107.001 6.548 -36.101 1.00 26.21 344 ARG C C 1
ATOM 10293 O O . ARG C 1 344 ? 107.921 6.001 -36.721 1.00 27.97 344 ARG C O 1
ATOM 10301 N N . GLY C 1 345 ? 106.430 6.009 -35.030 1.00 18.94 345 GLY C N 1
ATOM 10302 C CA . GLY C 1 345 ? 106.843 4.718 -34.504 1.00 18.08 345 GLY C CA 1
ATOM 10303 C C . GLY C 1 345 ? 107.804 4.798 -33.325 1.00 19.33 345 GLY C C 1
ATOM 10304 O O . GLY C 1 345 ? 107.891 3.863 -32.527 1.00 22.34 345 GLY C O 1
ATOM 10305 N N . ASP C 1 346 ? 108.535 5.904 -33.207 1.00 18.18 346 ASP C N 1
ATOM 10306 C CA . ASP C 1 346 ? 109.441 6.093 -32.073 1.00 15.95 346 ASP C CA 1
ATOM 10307 C C . ASP C 1 346 ? 108.695 6.587 -30.832 1.00 18.39 346 ASP C C 1
ATOM 10308 O O . ASP C 1 346 ? 107.788 7.423 -30.922 1.00 18.56 346 ASP C O 1
ATOM 10313 N N . ILE C 1 347 ? 109.095 6.088 -29.670 1.00 16.27 347 ILE C N 1
ATOM 10314 C CA . ILE C 1 347 ? 108.462 6.486 -28.416 1.00 15.12 347 ILE C CA 1
ATOM 10315 C C . ILE C 1 347 ? 109.088 7.748 -27.819 1.00 15.24 347 ILE C C 1
ATOM 10316 O O . ILE C 1 347 ? 110.317 7.861 -27.716 1.00 18.89 347 ILE C O 1
ATOM 10321 N N . GLY C 1 348 ? 108.245 8.689 -27.407 1.00 13.44 348 GLY C N 1
ATOM 10322 C CA . GLY C 1 348 ? 108.724 9.911 -26.773 1.00 14.00 348 GLY C CA 1
ATOM 10323 C C . GLY C 1 348 ? 107.609 10.702 -26.115 1.00 10.89 348 GLY C C 1
ATOM 10324 O O . GLY C 1 348 ? 106.550 10.157 -25.805 1.00 13.18 348 GLY C O 1
ATOM 10333 N N . ILE C 1 350 ? 104.516 13.104 -25.842 1.00 10.71 350 ILE C N 1
ATOM 10334 C CA . ILE C 1 350 ? 103.397 13.567 -26.662 1.00 13.34 350 ILE C CA 1
ATOM 10335 C C . ILE C 1 350 ? 103.138 15.044 -26.403 1.00 12.03 350 ILE C C 1
ATOM 10336 O O . ILE C 1 350 ? 102.997 15.472 -25.258 1.00 11.53 350 ILE C O 1
ATOM 10341 N N . GLU C 1 351 ? 103.096 15.816 -27.481 1.00 12.15 351 GLU C N 1
ATOM 10342 C CA . GLU C 1 351 ? 102.814 17.243 -27.391 1.00 10.94 351 GLU C CA 1
ATOM 10343 C C . GLU C 1 351 ? 101.685 17.567 -28.353 1.00 10.08 351 GLU C C 1
ATOM 10344 O O . GLU C 1 351 ? 101.582 16.959 -29.415 1.00 12.76 351 GLU C O 1
ATOM 10350 N N . VAL C 1 352 ? 100.847 18.532 -27.997 1.00 12.43 352 VAL C N 1
ATOM 10351 C CA A VAL C 1 352 ? 99.653 18.876 -28.771 0.46 10.70 352 VAL C CA 1
ATOM 10352 C CA B VAL C 1 352 ? 99.734 18.876 -28.870 0.54 9.73 352 VAL C CA 1
ATOM 10353 C C . VAL C 1 352 ? 99.587 20.378 -29.038 1.00 12.82 352 VAL C C 1
ATOM 10354 O O . VAL C 1 352 ? 99.979 21.176 -28.183 1.00 13.29 352 VAL C O 1
ATOM 10361 N N . LYS C 1 353 ? 99.053 20.771 -30.185 1.00 11.98 353 LYS C N 1
ATOM 10362 C CA . LYS C 1 353 ? 98.785 22.183 -30.424 1.00 13.27 353 LYS C CA 1
ATOM 10363 C C . LYS C 1 353 ? 97.519 22.316 -31.257 1.00 12.40 353 LYS C C 1
ATOM 10364 O O . LYS C 1 353 ? 97.272 21.526 -32.151 1.00 13.30 353 LYS C O 1
ATOM 10370 N N . GLY C 1 354 ? 96.708 23.318 -30.962 1.00 12.82 354 GLY C N 1
ATOM 10371 C CA . GLY C 1 354 ? 95.507 23.535 -31.750 1.00 13.73 354 GLY C CA 1
ATOM 10372 C C . GLY C 1 354 ? 94.504 24.375 -30.991 1.00 11.46 354 GLY C C 1
ATOM 10373 O O . GLY C 1 354 ? 94.747 24.771 -29.846 1.00 12.17 354 GLY C O 1
ATOM 10374 N N . PRO C 1 355 ? 93.358 24.647 -31.619 1.00 10.53 355 PRO C N 1
ATOM 10375 C CA . PRO C 1 355 ? 92.397 25.564 -30.992 1.00 9.72 355 PRO C CA 1
ATOM 10376 C C . PRO C 1 355 ? 91.739 24.965 -29.756 1.00 9.74 355 PRO C C 1
ATOM 10377 O O . PRO C 1 355 ? 91.053 25.681 -29.026 1.00 10.54 355 PRO C O 1
ATOM 10381 N N . ASN C 1 356 ? 91.966 23.669 -29.538 1.00 9.70 356 ASN C N 1
ATOM 10382 C CA . ASN C 1 356 ? 91.450 22.940 -28.390 1.00 11.26 356 ASN C CA 1
ATOM 10383 C C . ASN C 1 356 ? 92.298 23.159 -27.135 1.00 10.73 356 ASN C C 1
ATOM 10384 O O . ASN C 1 356 ? 91.833 22.926 -26.024 1.00 10.56 356 ASN C O 1
ATOM 10389 N N . VAL C 1 357 ? 93.551 23.575 -27.325 1.00 10.69 357 VAL C N 1
ATOM 10390 C CA . VAL C 1 357 ? 94.497 23.681 -26.206 1.00 11.80 357 VAL C CA 1
ATOM 10391 C C . VAL C 1 357 ? 94.240 24.902 -25.333 1.00 12.07 357 VAL C C 1
ATOM 10392 O O . VAL C 1 357 ? 94.139 26.038 -25.827 1.00 11.55 357 VAL C O 1
ATOM 10396 N N . PHE C 1 358 ? 94.136 24.648 -24.034 1.00 9.97 358 PHE C N 1
ATOM 10397 C CA . PHE C 1 358 ? 93.859 25.670 -23.020 1.00 9.03 358 PHE C CA 1
ATOM 10398 C C . PHE C 1 358 ? 94.808 26.862 -23.003 1.00 12.30 358 PHE C C 1
ATOM 10399 O O . PHE C 1 358 ? 95.849 26.866 -23.663 1.00 12.38 358 PHE C O 1
ATOM 10407 N N . LYS C 1 359 ? 94.437 27.867 -22.218 1.00 14.48 359 LYS C N 1
ATOM 10408 C CA . LYS C 1 359 ? 95.133 29.150 -22.249 1.00 12.96 359 LYS C CA 1
ATOM 10409 C C . LYS C 1 359 ? 96.194 29.287 -21.162 1.00 13.76 359 LYS C C 1
ATOM 10410 O O . LYS C 1 359 ? 96.915 30.287 -21.118 1.00 20.26 359 LYS C O 1
ATOM 10416 N N . GLY C 1 360 ? 96.292 28.288 -20.291 1.00 11.86 360 GLY C N 1
ATOM 10417 C CA . GLY C 1 360 ? 97.289 28.311 -19.234 1.00 10.83 360 GLY C CA 1
ATOM 10418 C C . GLY C 1 360 ? 96.651 28.023 -17.896 1.00 12.20 360 GLY C C 1
ATOM 10419 O O . GLY C 1 360 ? 95.443 27.827 -17.814 1.00 12.43 360 GLY C O 1
ATOM 10420 N N . TYR C 1 361 ? 97.464 27.985 -16.842 1.00 13.79 361 TYR C N 1
ATOM 10421 C CA . TYR C 1 361 ? 96.941 27.744 -15.499 1.00 14.10 361 TYR C CA 1
ATOM 10422 C C . TYR C 1 361 ? 96.655 29.067 -14.798 1.00 17.34 361 TYR C C 1
ATOM 10423 O O . TYR C 1 361 ? 97.441 30.013 -14.876 1.00 17.78 361 TYR C O 1
ATOM 10432 N N . TRP C 1 362 ? 95.502 29.125 -14.143 1.00 14.15 362 TRP C N 1
ATOM 10433 C CA . TRP C 1 362 ? 94.992 30.329 -13.507 1.00 14.24 362 TRP C CA 1
ATOM 10434 C C . TRP C 1 362 ? 95.985 30.948 -12.538 1.00 17.02 362 TRP C C 1
ATOM 10435 O O . TRP C 1 362 ? 96.363 30.321 -11.554 1.00 16.40 362 TRP C O 1
ATOM 10446 N N . ARG C 1 363 ? 96.397 32.181 -12.839 1.00 14.83 363 ARG C N 1
ATOM 10447 C CA . ARG C 1 363 ? 97.328 32.945 -11.999 1.00 21.20 363 ARG C CA 1
ATOM 10448 C C . ARG C 1 363 ? 98.628 32.206 -11.694 1.00 23.09 363 ARG C C 1
ATOM 10449 O O . ARG C 1 363 ? 99.203 32.344 -10.607 1.00 23.58 363 ARG C O 1
ATOM 10465 N N . PRO C 1 365 ? 101.462 32.088 -14.236 1.00 27.49 365 PRO C N 1
ATOM 10466 C CA . PRO C 1 365 ? 102.093 32.327 -15.537 1.00 28.14 365 PRO C CA 1
ATOM 10467 C C . PRO C 1 365 ? 103.432 31.613 -15.684 1.00 27.45 365 PRO C C 1
ATOM 10468 O O . PRO C 1 365 ? 103.783 31.216 -16.798 1.00 27.27 365 PRO C O 1
ATOM 10472 N N . GLU C 1 366 ? 104.168 31.451 -14.588 1.00 28.79 366 GLU C N 1
ATOM 10473 C CA . GLU C 1 366 ? 105.464 30.779 -14.647 1.00 32.15 366 GLU C CA 1
ATOM 10474 C C . GLU C 1 366 ? 105.330 29.275 -14.848 1.00 31.52 366 GLU C C 1
ATOM 10475 O O . GLU C 1 366 ? 106.060 28.681 -15.643 1.00 31.43 366 GLU C O 1
ATOM 10481 N N . LYS C 1 367 ? 104.394 28.663 -14.129 1.00 29.26 367 LYS C N 1
ATOM 10482 C CA . LYS C 1 367 ? 104.122 27.244 -14.281 1.00 25.26 367 LYS C CA 1
ATOM 10483 C C . LYS C 1 367 ? 103.632 26.998 -15.702 1.00 22.74 367 LYS C C 1
ATOM 10484 O O . LYS C 1 367 ? 104.026 26.038 -16.355 1.00 25.85 367 LYS C O 1
ATOM 10490 N N . THR C 1 368 ? 102.763 27.882 -16.172 1.00 21.31 368 THR C N 1
ATOM 10491 C CA . THR C 1 368 ? 102.255 27.792 -17.532 1.00 18.51 368 THR C CA 1
ATOM 10492 C C . THR C 1 368 ? 103.405 27.723 -18.536 1.00 19.69 368 THR C C 1
ATOM 10493 O O . THR C 1 368 ? 103.450 26.833 -19.387 1.00 22.54 368 THR C O 1
ATOM 10497 N N . LYS C 1 369 ? 104.352 28.644 -18.415 1.00 21.23 369 LYS C N 1
ATOM 10498 C CA . LYS C 1 369 ? 105.499 28.668 -19.325 1.00 24.35 369 LYS C CA 1
ATOM 10499 C C . LYS C 1 369 ? 106.253 27.337 -19.367 1.00 22.56 369 LYS C C 1
ATOM 10500 O O . LYS C 1 369 ? 106.687 26.892 -20.435 1.00 23.65 369 LYS C O 1
ATOM 10506 N N . SER C 1 370 ? 106.408 26.699 -18.210 1.00 17.54 370 SER C N 1
ATOM 10507 C CA . SER C 1 370 ? 107.199 25.480 -18.128 1.00 24.02 370 SER C CA 1
ATOM 10508 C C . SER C 1 370 ? 106.563 24.296 -18.855 1.00 25.64 370 SER C C 1
ATOM 10509 O O . SER C 1 370 ? 107.243 23.330 -19.174 1.00 22.82 370 SER C O 1
ATOM 10512 N N . GLU C 1 371 ? 105.266 24.367 -19.131 1.00 20.77 371 GLU C N 1
ATOM 10513 C CA A GLU C 1 371 ? 104.582 23.239 -19.755 0.55 19.45 371 GLU C CA 1
ATOM 10514 C CA B GLU C 1 371 ? 104.570 23.247 -19.758 0.45 19.62 371 GLU C CA 1
ATOM 10515 C C . GLU C 1 371 ? 104.289 23.477 -21.240 1.00 15.68 371 GLU C C 1
ATOM 10516 O O . GLU C 1 371 ? 103.579 22.695 -21.875 1.00 14.94 371 GLU C O 1
ATOM 10527 N N . PHE C 1 372 ? 104.848 24.547 -21.789 1.00 18.37 372 PHE C N 1
ATOM 10528 C CA . PHE C 1 372 ? 104.709 24.820 -23.220 1.00 18.24 372 PHE C CA 1
ATOM 10529 C C . PHE C 1 372 ? 106.090 24.915 -23.864 1.00 21.04 372 PHE C C 1
ATOM 10530 O O . PHE C 1 372 ? 107.009 25.543 -23.320 1.00 21.03 372 PHE C O 1
ATOM 10538 N N . ARG C 1 373 ? 106.241 24.280 -25.022 1.00 15.47 373 ARG C N 1
ATOM 10539 C CA . ARG C 1 373 ? 107.463 24.412 -25.808 1.00 17.73 373 ARG C CA 1
ATOM 10540 C C . ARG C 1 373 ? 107.554 25.835 -26.327 1.00 16.21 373 ARG C C 1
ATOM 10541 O O . ARG C 1 373 ? 106.542 26.539 -26.404 1.00 17.39 373 ARG C O 1
ATOM 10549 N N . ASP C 1 374 ? 108.762 26.261 -26.682 1.00 18.28 374 ASP C N 1
ATOM 10550 C CA . ASP C 1 374 ? 108.962 27.585 -27.247 1.00 24.36 374 ASP C CA 1
ATOM 10551 C C . ASP C 1 374 ? 108.062 27.823 -28.455 1.00 22.56 374 ASP C C 1
ATOM 10552 O O . ASP C 1 374 ? 107.635 28.950 -28.689 1.00 25.06 374 ASP C O 1
ATOM 10557 N N . ASP C 1 375 ? 107.761 26.766 -29.212 1.00 18.57 375 ASP C N 1
ATOM 10558 C CA . ASP C 1 375 ? 106.918 26.929 -30.403 1.00 18.29 375 ASP C CA 1
ATOM 10559 C C . ASP C 1 375 ? 105.424 26.772 -30.132 1.00 18.55 375 ASP C C 1
ATOM 10560 O O . ASP C 1 375 ? 104.607 26.688 -31.064 1.00 20.06 375 ASP C O 1
ATOM 10565 N N . GLY C 1 376 ? 105.062 26.753 -28.857 1.00 16.98 376 GLY C N 1
ATOM 10566 C CA . GLY C 1 376 ? 103.663 26.811 -28.483 1.00 15.39 376 GLY C CA 1
ATOM 10567 C C . GLY C 1 376 ? 102.946 25.478 -28.352 1.00 13.39 376 GLY C C 1
ATOM 10568 O O . GLY C 1 376 ? 101.763 25.451 -28.005 1.00 14.60 376 GLY C O 1
ATOM 10569 N N . PHE C 1 377 ? 103.634 24.371 -28.625 1.00 12.61 377 PHE C N 1
ATOM 10570 C CA . PHE C 1 377 ? 103.035 23.057 -28.355 1.00 12.98 377 PHE C CA 1
ATOM 10571 C C . PHE C 1 377 ? 102.967 22.823 -26.847 1.00 14.54 377 PHE C C 1
ATOM 10572 O O . PHE C 1 377 ? 103.911 23.144 -26.125 1.00 18.17 377 PHE C O 1
ATOM 10580 N N . PHE C 1 378 ? 101.850 22.264 -26.383 1.00 11.70 378 PHE C N 1
ATOM 10581 C CA . PHE C 1 378 ? 101.673 21.894 -24.978 1.00 8.00 378 PHE C CA 1
ATOM 10582 C C . PHE C 1 378 ? 102.299 20.524 -24.679 1.00 13.66 378 PHE C C 1
ATOM 10583 O O . PHE C 1 378 ? 102.086 19.560 -25.401 1.00 12.00 378 PHE C O 1
ATOM 10591 N N . ILE C 1 379 ? 103.075 20.455 -23.603 1.00 12.03 379 ILE C N 1
ATOM 10592 C CA . ILE C 1 379 ? 103.716 19.212 -23.194 1.00 11.94 379 ILE C CA 1
ATOM 10593 C C . ILE C 1 379 ? 102.719 18.446 -22.323 1.00 10.85 379 ILE C C 1
ATOM 10594 O O . ILE C 1 379 ? 102.421 18.870 -21.217 1.00 12.62 379 ILE C O 1
ATOM 10599 N N . THR C 1 380 ? 102.206 17.320 -22.809 1.00 11.60 380 THR C N 1
ATOM 10600 C CA . THR C 1 380 ? 101.105 16.662 -22.114 1.00 9.52 380 THR C CA 1
ATOM 10601 C C . THR C 1 380 ? 101.563 15.912 -20.872 1.00 13.71 380 THR C C 1
ATOM 10602 O O . THR C 1 380 ? 100.771 15.693 -19.959 1.00 14.59 380 THR C O 1
ATOM 10606 N N . GLY C 1 381 ? 102.827 15.508 -20.852 1.00 11.20 381 GLY C N 1
ATOM 10607 C CA . GLY C 1 381 ? 103.308 14.668 -19.771 1.00 12.38 381 GLY C CA 1
ATOM 10608 C C . GLY C 1 381 ? 103.128 13.186 -20.080 1.00 13.26 381 GLY C C 1
ATOM 10609 O O . GLY C 1 381 ? 103.657 12.332 -19.359 1.00 13.61 381 GLY C O 1
ATOM 10610 N N . ASP C 1 382 ? 102.398 12.879 -21.150 1.00 11.55 382 ASP C N 1
ATOM 10611 C CA . ASP C 1 382 ? 102.191 11.492 -21.579 1.00 12.20 382 ASP C CA 1
ATOM 10612 C C . ASP C 1 382 ? 103.272 11.050 -22.542 1.00 15.37 382 ASP C C 1
ATOM 10613 O O . ASP C 1 382 ? 103.618 11.779 -23.468 1.00 14.34 382 ASP C O 1
ATOM 10618 N N . LEU C 1 383 ? 103.818 9.860 -22.315 1.00 11.91 383 LEU C N 1
ATOM 10619 C CA . LEU C 1 383 ? 104.733 9.270 -23.274 1.00 10.76 383 LEU C CA 1
ATOM 10620 C C . LEU C 1 383 ? 103.937 8.408 -24.240 1.00 9.67 383 LEU C C 1
ATOM 10621 O O . LEU C 1 383 ? 102.862 7.913 -23.917 1.00 14.72 383 LEU C O 1
ATOM 10626 N N . GLY C 1 384 ? 104.432 8.250 -25.454 1.00 13.79 384 GLY C N 1
ATOM 10627 C CA . GLY C 1 384 ? 103.690 7.454 -26.404 1.00 12.64 384 GLY C CA 1
ATOM 10628 C C . GLY C 1 384 ? 104.360 7.453 -27.747 1.00 14.50 384 GLY C C 1
ATOM 10629 O O . GLY C 1 384 ? 105.513 7.876 -27.871 1.00 14.53 384 GLY C O 1
ATOM 10630 N N . LYS C 1 385 ? 103.635 6.974 -28.749 1.00 13.72 385 LYS C N 1
ATOM 10631 C CA . LYS C 1 385 ? 104.131 6.977 -30.115 1.00 13.59 385 LYS C CA 1
ATOM 10632 C C . LYS C 1 385 ? 102.960 7.180 -31.065 1.00 15.64 385 LYS C C 1
ATOM 10633 O O . LYS C 1 385 ? 101.803 6.940 -30.702 1.00 14.63 385 LYS C O 1
ATOM 10639 N N . ILE C 1 386 ? 103.268 7.617 -32.280 1.00 13.72 386 ILE C N 1
ATOM 10640 C CA . ILE C 1 386 ? 102.276 7.754 -33.331 1.00 13.31 386 ILE C CA 1
ATOM 10641 C C . ILE C 1 386 ? 102.675 6.773 -34.421 1.00 14.85 386 ILE C C 1
ATOM 10642 O O . ILE C 1 386 ? 103.798 6.829 -34.927 1.00 20.22 386 ILE C O 1
ATOM 10647 N N . ASP C 1 387 ? 101.782 5.843 -34.752 1.00 14.99 387 ASP C N 1
ATOM 10648 C CA . ASP C 1 387 ? 102.149 4.769 -35.674 1.00 15.97 387 ASP C CA 1
ATOM 10649 C C . ASP C 1 387 ? 102.048 5.197 -37.141 1.00 20.13 387 ASP C C 1
ATOM 10650 O O . ASP C 1 387 ? 101.697 6.337 -37.442 1.00 17.98 387 ASP C O 1
ATOM 10655 N N . GLU C 1 388 ? 102.391 4.294 -38.050 1.00 23.15 388 GLU C N 1
ATOM 10656 C CA . GLU C 1 388 ? 102.421 4.635 -39.473 1.00 22.78 388 GLU C CA 1
ATOM 10657 C C . GLU C 1 388 ? 101.050 4.981 -40.052 1.00 28.10 388 GLU C C 1
ATOM 10658 O O . GLU C 1 388 ? 100.958 5.529 -41.152 1.00 30.43 388 GLU C O 1
ATOM 10664 N N . ARG C 1 389 ? 99.989 4.647 -39.324 1.00 22.35 389 ARG C N 1
ATOM 10665 C CA . ARG C 1 389 ? 98.631 5.016 -39.725 1.00 22.77 389 ARG C CA 1
ATOM 10666 C C . ARG C 1 389 ? 98.181 6.315 -39.058 1.00 23.32 389 ARG C C 1
ATOM 10667 O O . ARG C 1 389 ? 97.066 6.792 -39.277 1.00 23.68 389 ARG C O 1
ATOM 10675 N N . GLY C 1 390 ? 99.061 6.893 -38.252 1.00 16.64 390 GLY C N 1
ATOM 10676 C CA . GLY C 1 390 ? 98.765 8.148 -37.581 1.00 17.10 390 GLY C CA 1
ATOM 10677 C C . GLY C 1 390 ? 98.008 7.984 -36.275 1.00 16.70 390 GLY C C 1
ATOM 10678 O O . GLY C 1 390 ? 97.639 8.973 -35.646 1.00 15.85 390 GLY C O 1
ATOM 10679 N N . TYR C 1 391 ? 97.779 6.742 -35.854 1.00 17.16 391 TYR C N 1
ATOM 10680 C CA . TYR C 1 391 ? 97.087 6.520 -34.586 1.00 14.82 391 TYR C CA 1
ATOM 10681 C C . TYR C 1 391 ? 98.029 6.770 -33.424 1.00 13.26 391 TYR C C 1
ATOM 10682 O O . TYR C 1 391 ? 99.194 6.365 -33.469 1.00 13.84 391 TYR C O 1
ATOM 10691 N N . VAL C 1 392 ? 97.500 7.410 -32.381 1.00 11.81 392 VAL C N 1
ATOM 10692 C CA . VAL C 1 392 ? 98.250 7.745 -31.185 1.00 12.59 392 VAL C CA 1
ATOM 10693 C C . VAL C 1 392 ? 98.152 6.612 -30.163 1.00 12.93 392 VAL C C 1
ATOM 10694 O O . VAL C 1 392 ? 97.052 6.159 -29.840 1.00 13.68 392 VAL C O 1
ATOM 10698 N N . HIS C 1 393 ? 99.309 6.148 -29.689 1.00 12.92 393 HIS C N 1
ATOM 10699 C CA . HIS C 1 393 ? 99.380 5.155 -28.615 1.00 17.58 393 HIS C CA 1
ATOM 10700 C C . HIS C 1 393 ? 99.891 5.820 -27.341 1.00 15.21 393 HIS C C 1
ATOM 10701 O O . HIS C 1 393 ? 101.021 6.315 -27.307 1.00 13.59 393 HIS C O 1
ATOM 10708 N N . ILE C 1 394 ? 99.073 5.823 -26.292 1.00 9.50 394 ILE C N 1
ATOM 10709 C CA . ILE C 1 394 ? 99.476 6.400 -25.017 1.00 9.99 394 ILE C CA 1
ATOM 10710 C C . ILE C 1 394 ? 100.162 5.321 -24.182 1.00 13.02 394 ILE C C 1
ATOM 10711 O O . ILE C 1 394 ? 99.564 4.267 -23.910 1.00 12.07 394 ILE C O 1
ATOM 10716 N N . LEU C 1 395 ? 101.413 5.571 -23.793 1.00 12.71 395 LEU C N 1
ATOM 10717 C CA . LEU C 1 395 ? 102.225 4.534 -23.144 1.00 11.05 395 LEU C CA 1
ATOM 10718 C C . LEU C 1 395 ? 102.538 4.824 -21.681 1.00 11.61 395 LEU C C 1
ATOM 10719 O O . LEU C 1 395 ? 103.429 4.210 -21.098 1.00 14.80 395 LEU C O 1
ATOM 10724 N N . GLY C 1 396 ? 101.795 5.755 -21.085 1.00 11.24 396 GLY C N 1
ATOM 10725 C CA . GLY C 1 396 ? 101.966 6.071 -19.673 1.00 10.27 396 GLY C CA 1
ATOM 10726 C C . GLY C 1 396 ? 102.720 7.365 -19.449 1.00 16.26 396 GLY C C 1
ATOM 10727 O O . GLY C 1 396 ? 102.948 8.117 -20.389 1.00 15.42 396 GLY C O 1
ATOM 10728 N N . ARG C 1 397 ? 103.125 7.612 -18.207 1.00 13.05 397 ARG C N 1
ATOM 10729 C CA . ARG C 1 397 ? 103.824 8.848 -17.869 1.00 11.97 397 ARG C CA 1
ATOM 10730 C C . ARG C 1 397 ? 105.246 8.616 -17.363 1.00 13.22 397 ARG C C 1
ATOM 10731 O O . ARG C 1 397 ? 105.882 9.505 -16.769 1.00 14.63 397 ARG C O 1
ATOM 10739 N N . GLY C 1 398 ? 105.750 7.416 -17.639 1.00 13.12 398 GLY C N 1
ATOM 10740 C CA . GLY C 1 398 ? 107.162 7.134 -17.518 1.00 13.66 398 GLY C CA 1
ATOM 10741 C C . GLY C 1 398 ? 107.623 6.578 -16.192 1.00 15.65 398 GLY C C 1
ATOM 10742 O O . GLY C 1 398 ? 108.777 6.170 -16.067 1.00 17.82 398 GLY C O 1
ATOM 10743 N N . LYS C 1 399 ? 106.730 6.516 -15.213 1.00 12.42 399 LYS C N 1
ATOM 10744 C CA . LYS C 1 399 ? 107.155 6.076 -13.883 1.00 11.37 399 LYS C CA 1
ATOM 10745 C C . LYS C 1 399 ? 107.307 4.552 -13.810 1.00 12.33 399 LYS C C 1
ATOM 10746 O O . LYS C 1 399 ? 107.880 4.033 -12.850 1.00 20.00 399 LYS C O 1
ATOM 10752 N N . ASP C 1 400 ? 106.799 3.852 -14.822 1.00 14.02 400 ASP C N 1
ATOM 10753 C CA . ASP C 1 400 ? 106.759 2.386 -14.825 1.00 11.61 400 ASP C CA 1
ATOM 10754 C C . ASP C 1 400 ? 107.873 1.775 -15.687 1.00 14.06 400 ASP C C 1
ATOM 10755 O O . ASP C 1 400 ? 107.838 0.591 -16.009 1.00 13.67 400 ASP C O 1
ATOM 10760 N N . LEU C 1 401 ? 108.867 2.579 -16.048 1.00 11.72 401 LEU C N 1
ATOM 10761 C CA . LEU C 1 401 ? 109.897 2.140 -16.992 1.00 14.06 401 LEU C CA 1
ATOM 10762 C C . LEU C 1 401 ? 110.610 0.861 -16.547 1.00 12.22 401 LEU C C 1
ATOM 10763 O O . LEU C 1 401 ? 110.946 0.690 -15.371 1.00 14.76 401 LEU C O 1
ATOM 10768 N N . VAL C 1 402 ? 110.825 -0.045 -17.495 1.00 11.68 402 VAL C N 1
ATOM 10769 C CA . VAL C 1 402 ? 111.635 -1.232 -17.265 1.00 17.13 402 VAL C CA 1
ATOM 10770 C C . VAL C 1 402 ? 112.903 -1.060 -18.090 1.00 16.21 402 VAL C C 1
ATOM 10771 O O . VAL C 1 402 ? 112.849 -0.553 -19.197 1.00 19.37 402 VAL C O 1
ATOM 10775 N N . ILE C 1 403 ? 114.057 -1.420 -17.536 1.00 14.54 403 ILE C N 1
ATOM 10776 C CA . ILE C 1 403 ? 115.305 -1.237 -18.277 1.00 12.96 403 ILE C CA 1
ATOM 10777 C C . ILE C 1 403 ? 116.029 -2.568 -18.409 1.00 18.83 403 ILE C C 1
ATOM 10778 O O . ILE C 1 403 ? 116.516 -3.115 -17.430 1.00 20.17 403 ILE C O 1
ATOM 10783 N N . THR C 1 404 ? 116.083 -3.094 -19.626 1.00 19.15 404 THR C N 1
ATOM 10784 C CA . THR C 1 404 ? 116.620 -4.429 -19.834 1.00 19.31 404 THR C CA 1
ATOM 10785 C C . THR C 1 404 ? 117.760 -4.350 -20.843 1.00 24.79 404 THR C C 1
ATOM 10786 O O . THR C 1 404 ? 117.597 -3.783 -21.922 1.00 23.02 404 THR C O 1
ATOM 10790 N N . GLY C 1 405 ? 118.925 -4.879 -20.473 1.00 25.78 405 GLY C N 1
ATOM 10791 C CA . GLY C 1 405 ? 120.109 -4.761 -21.309 1.00 32.32 405 GLY C CA 1
ATOM 10792 C C . GLY C 1 405 ? 120.442 -3.313 -21.634 1.00 30.38 405 GLY C C 1
ATOM 10793 O O . GLY C 1 405 ? 121.000 -3.011 -22.690 1.00 29.72 405 GLY C O 1
ATOM 10794 N N . GLY C 1 406 ? 120.084 -2.413 -20.726 1.00 28.79 406 GLY C N 1
ATOM 10795 C CA . GLY C 1 406 ? 120.370 -1.003 -20.897 1.00 30.40 406 GLY C CA 1
ATOM 10796 C C . GLY C 1 406 ? 119.346 -0.248 -21.722 1.00 26.25 406 GLY C C 1
ATOM 10797 O O . GLY C 1 406 ? 119.469 0.966 -21.904 1.00 29.10 406 GLY C O 1
ATOM 10798 N N . PHE C 1 407 ? 118.326 -0.952 -22.208 1.00 21.92 407 PHE C N 1
ATOM 10799 C CA . PHE C 1 407 ? 117.332 -0.336 -23.081 1.00 21.23 407 PHE C CA 1
ATOM 10800 C C . PHE C 1 407 ? 116.008 -0.099 -22.367 1.00 20.88 407 PHE C C 1
ATOM 10801 O O . PHE C 1 407 ? 115.529 -0.962 -21.632 1.00 22.94 407 PHE C O 1
ATOM 10809 N N . ASN C 1 408 ? 115.424 1.072 -22.597 1.00 19.08 408 ASN C N 1
ATOM 10810 C CA . ASN C 1 408 ? 114.134 1.416 -22.005 1.00 18.53 408 ASN C CA 1
ATOM 10811 C C . ASN C 1 408 ? 113.001 0.588 -22.598 1.00 17.21 408 ASN C C 1
ATOM 10812 O O . ASN C 1 408 ? 112.894 0.459 -23.814 1.00 19.75 408 ASN C O 1
ATOM 10817 N N . VAL C 1 409 ? 112.158 0.041 -21.726 1.00 17.07 409 VAL C N 1
ATOM 10818 C CA . VAL C 1 409 ? 110.967 -0.686 -22.133 1.00 14.96 409 VAL C CA 1
ATOM 10819 C C . VAL C 1 409 ? 109.747 -0.080 -21.451 1.00 15.73 409 VAL C C 1
ATOM 10820 O O . VAL C 1 409 ? 109.754 0.168 -20.243 1.00 14.50 409 VAL C O 1
ATOM 10824 N N . TYR C 1 410 ? 108.694 0.150 -22.227 1.00 13.87 410 TYR C N 1
ATOM 10825 C CA . TYR C 1 410 ? 107.460 0.715 -21.690 1.00 11.69 410 TYR C CA 1
ATOM 10826 C C . TYR C 1 410 ? 106.401 -0.386 -21.618 1.00 12.48 410 TYR C C 1
ATOM 10827 O O . TYR C 1 410 ? 105.902 -0.840 -22.642 1.00 14.90 410 TYR C O 1
ATOM 10836 N N . PRO C 1 411 ? 106.074 -0.845 -20.405 1.00 11.29 411 PRO C N 1
ATOM 10837 C CA . PRO C 1 411 ? 105.192 -2.010 -20.260 1.00 10.41 411 PRO C CA 1
ATOM 10838 C C . PRO C 1 411 ? 103.887 -1.929 -21.061 1.00 10.16 411 PRO C C 1
ATOM 10839 O O . PRO C 1 411 ? 103.450 -2.960 -21.567 1.00 11.99 411 PRO C O 1
ATOM 10843 N N . LYS C 1 412 ? 103.277 -0.750 -21.185 1.00 10.16 412 LYS C N 1
ATOM 10844 C CA . LYS C 1 412 ? 101.998 -0.662 -21.896 1.00 11.12 412 LYS C CA 1
ATOM 10845 C C . LYS C 1 412 ? 102.117 -1.081 -23.358 1.00 12.72 412 LYS C C 1
ATOM 10846 O O . LYS C 1 412 ? 101.149 -1.561 -23.955 1.00 12.75 412 LYS C O 1
ATOM 10852 N N . GLU C 1 413 ? 103.296 -0.898 -23.945 1.00 13.62 413 GLU C N 1
ATOM 10853 C CA . GLU C 1 413 ? 103.467 -1.286 -25.354 1.00 13.18 413 GLU C CA 1
ATOM 10854 C C . GLU C 1 413 ? 103.349 -2.804 -25.521 1.00 11.82 413 GLU C C 1
ATOM 10855 O O . GLU C 1 413 ? 102.794 -3.302 -26.516 1.00 14.80 413 GLU C O 1
ATOM 10861 N N . ILE C 1 414 ? 103.880 -3.543 -24.554 1.00 13.16 414 ILE C N 1
ATOM 10862 C CA . ILE C 1 414 ? 103.815 -4.999 -24.571 1.00 14.08 414 ILE C CA 1
ATOM 10863 C C . ILE C 1 414 ? 102.455 -5.510 -24.111 1.00 13.61 414 ILE C C 1
ATOM 10864 O O . ILE C 1 414 ? 101.888 -6.435 -24.702 1.00 14.16 414 ILE C O 1
ATOM 10869 N N . GLU C 1 415 ? 101.919 -4.898 -23.063 1.00 13.42 415 GLU C N 1
ATOM 10870 C CA . GLU C 1 415 ? 100.601 -5.285 -22.570 1.00 11.50 415 GLU C CA 1
ATOM 10871 C C . GLU C 1 415 ? 99.540 -5.231 -23.653 1.00 10.78 415 GLU C C 1
ATOM 10872 O O . GLU C 1 415 ? 98.697 -6.109 -23.729 1.00 13.93 415 GLU C O 1
ATOM 10878 N N . SER C 1 416 ? 99.570 -4.192 -24.483 1.00 11.09 416 SER C N 1
ATOM 10879 C CA . SER C 1 416 ? 98.525 -4.063 -25.500 1.00 13.84 416 SER C CA 1
ATOM 10880 C C . SER C 1 416 ? 98.556 -5.250 -26.459 1.00 16.48 416 SER C C 1
ATOM 10881 O O . SER C 1 416 ? 97.509 -5.726 -26.894 1.00 17.55 416 SER C O 1
ATOM 10884 N N . GLU C 1 417 ? 99.752 -5.739 -26.764 1.00 14.74 417 GLU C N 1
ATOM 10885 C CA . GLU C 1 417 ? 99.877 -6.891 -27.668 1.00 17.07 417 GLU C CA 1
ATOM 10886 C C . GLU C 1 417 ? 99.417 -8.214 -27.042 1.00 18.59 417 GLU C C 1
ATOM 10887 O O . GLU C 1 417 ? 98.797 -9.038 -27.707 1.00 18.63 417 GLU C O 1
ATOM 10893 N N . ILE C 1 418 ? 99.717 -8.415 -25.764 1.00 13.92 418 ILE C N 1
ATOM 10894 C CA . ILE C 1 418 ? 99.232 -9.600 -25.061 1.00 15.46 418 ILE C CA 1
ATOM 10895 C C . ILE C 1 418 ? 97.707 -9.543 -24.887 1.00 12.13 418 ILE C C 1
ATOM 10896 O O . ILE C 1 418 ? 97.022 -10.539 -25.111 1.00 15.15 418 ILE C O 1
ATOM 10901 N N . ASP C 1 419 ? 97.186 -8.375 -24.501 1.00 12.65 419 ASP C N 1
ATOM 10902 C CA . ASP C 1 419 ? 95.753 -8.212 -24.227 1.00 12.28 419 ASP C CA 1
ATOM 10903 C C . ASP C 1 419 ? 94.919 -8.491 -25.463 1.00 15.47 419 ASP C C 1
ATOM 10904 O O . ASP C 1 419 ? 93.772 -8.918 -25.362 1.00 17.65 419 ASP C O 1
ATOM 10909 N N . ALA C 1 420 ? 95.503 -8.219 -26.626 1.00 14.84 420 ALA C N 1
ATOM 10910 C CA . ALA C 1 420 ? 94.812 -8.388 -27.899 1.00 19.85 420 ALA C CA 1
ATOM 10911 C C . ALA C 1 420 ? 94.574 -9.855 -28.262 1.00 17.20 420 ALA C C 1
ATOM 10912 O O . ALA C 1 420 ? 93.823 -10.152 -29.190 1.00 18.41 420 ALA C O 1
ATOM 10922 N N . PRO C 1 422 ? 92.944 -13.393 -28.043 1.00 27.14 422 PRO C N 1
ATOM 10923 C CA . PRO C 1 422 ? 91.754 -14.039 -27.485 1.00 23.09 422 PRO C CA 1
ATOM 10924 C C . PRO C 1 422 ? 92.106 -14.973 -26.338 1.00 23.51 422 PRO C C 1
ATOM 10925 O O . PRO C 1 422 ? 93.063 -15.756 -26.433 1.00 22.92 422 PRO C O 1
ATOM 10929 N N . GLY C 1 423 ? 91.340 -14.884 -25.255 1.00 18.89 423 GLY C N 1
ATOM 10930 C CA . GLY C 1 423 ? 91.607 -15.670 -24.063 1.00 18.01 423 GLY C CA 1
ATOM 10931 C C . GLY C 1 423 ? 92.352 -14.900 -22.980 1.00 18.60 423 GLY C C 1
ATOM 10932 O O . GLY C 1 423 ? 92.446 -15.360 -21.838 1.00 18.16 423 GLY C O 1
ATOM 10933 N N . VAL C 1 424 ? 92.896 -13.739 -23.336 1.00 17.69 424 VAL C N 1
ATOM 10934 C CA . VAL C 1 424 ? 93.548 -12.873 -22.351 1.00 15.87 424 VAL C CA 1
ATOM 10935 C C . VAL C 1 424 ? 92.623 -11.749 -21.891 1.00 16.41 424 VAL C C 1
ATOM 10936 O O . VAL C 1 424 ? 92.165 -10.943 -22.694 1.00 15.68 424 VAL C O 1
ATOM 10940 N N . VAL C 1 425 ? 92.361 -11.696 -20.589 1.00 12.84 425 VAL C N 1
ATOM 10941 C CA . VAL C 1 425 ? 91.608 -10.573 -20.022 1.00 15.10 425 VAL C CA 1
ATOM 10942 C C . VAL C 1 425 ? 92.483 -9.342 -19.776 1.00 13.48 425 VAL C C 1
ATOM 10943 O O . VAL C 1 425 ? 92.183 -8.245 -20.255 1.00 14.81 425 VAL C O 1
ATOM 10947 N N . GLU C 1 426 ? 93.567 -9.502 -19.022 1.00 12.65 426 GLU C N 1
ATOM 10948 C CA . GLU C 1 426 ? 94.463 -8.380 -18.792 1.00 11.69 426 GLU C CA 1
ATOM 10949 C C . GLU C 1 426 ? 95.872 -8.852 -18.494 1.00 13.17 426 GLU C C 1
ATOM 10950 O O . GLU C 1 426 ? 96.054 -9.861 -17.810 1.00 16.18 426 GLU C O 1
ATOM 10956 N N . SER C 1 427 ? 96.864 -8.115 -18.978 1.00 11.81 427 SER C N 1
ATOM 10957 C CA . SER C 1 427 ? 98.247 -8.407 -18.615 1.00 14.26 427 SER C CA 1
ATOM 10958 C C . SER C 1 427 ? 98.898 -7.265 -17.845 1.00 11.83 427 SER C C 1
ATOM 10959 O O . SER C 1 427 ? 98.513 -6.098 -17.979 1.00 13.43 427 SER C O 1
ATOM 10962 N N . ALA C 1 428 ? 99.887 -7.622 -17.028 1.00 12.29 428 ALA C N 1
ATOM 10963 C CA . ALA C 1 428 ? 100.726 -6.644 -16.350 1.00 9.97 428 ALA C CA 1
ATOM 10964 C C . ALA C 1 428 ? 102.177 -7.042 -16.583 1.00 11.62 428 ALA C C 1
ATOM 10965 O O . ALA C 1 428 ? 102.603 -8.118 -16.180 1.00 15.15 428 ALA C O 1
ATOM 10967 N N . VAL C 1 429 ? 102.917 -6.178 -17.261 1.00 11.14 429 VAL C N 1
ATOM 10968 C CA . VAL C 1 429 ? 104.302 -6.444 -17.571 1.00 10.84 429 VAL C CA 1
ATOM 10969 C C . VAL C 1 429 ? 105.196 -5.689 -16.596 1.00 12.43 429 VAL C C 1
ATOM 10970 O O . VAL C 1 429 ? 105.038 -4.475 -16.385 1.00 11.96 429 VAL C O 1
ATOM 10974 N N . ILE C 1 430 ? 106.122 -6.419 -15.984 1.00 11.15 430 ILE C N 1
ATOM 10975 C CA . ILE C 1 430 ? 106.986 -5.856 -14.959 1.00 12.53 430 ILE C CA 1
ATOM 10976 C C . ILE C 1 430 ? 108.439 -6.216 -15.263 1.00 13.36 430 ILE C C 1
ATOM 10977 O O . ILE C 1 430 ? 108.717 -7.070 -16.116 1.00 14.66 430 ILE C O 1
ATOM 10982 N N . GLY C 1 431 ? 109.352 -5.543 -14.569 1.00 12.58 431 GLY C N 1
ATOM 10983 C CA . GLY C 1 431 ? 110.763 -5.872 -14.625 1.00 14.08 431 GLY C CA 1
ATOM 10984 C C . GLY C 1 431 ? 111.245 -6.390 -13.289 1.00 17.06 431 GLY C C 1
ATOM 10985 O O . GLY C 1 431 ? 111.223 -5.668 -12.290 1.00 15.91 431 GLY C O 1
ATOM 10986 N N . VAL C 1 432 ? 111.678 -7.645 -13.264 1.00 16.03 432 VAL C N 1
ATOM 10987 C CA . VAL C 1 432 ? 112.256 -8.213 -12.056 1.00 20.40 432 VAL C CA 1
ATOM 10988 C C . VAL C 1 432 ? 113.761 -8.412 -12.216 1.00 18.85 432 VAL C C 1
ATOM 10989 O O . VAL C 1 432 ? 114.248 -8.702 -13.304 1.00 18.67 432 VAL C O 1
ATOM 10993 N N . PRO C 1 433 ? 114.506 -8.228 -11.117 1.00 27.52 433 PRO C N 1
ATOM 10994 C CA . PRO C 1 433 ? 115.968 -8.314 -11.155 1.00 33.11 433 PRO C CA 1
ATOM 10995 C C . PRO C 1 433 ? 116.433 -9.595 -11.831 1.00 27.16 433 PRO C C 1
ATOM 10996 O O . PRO C 1 433 ? 115.928 -10.676 -11.530 1.00 33.19 433 PRO C O 1
ATOM 11000 N N . HIS C 1 434 ? 117.371 -9.458 -12.763 1.00 28.61 434 HIS C N 1
ATOM 11001 C CA . HIS C 1 434 ? 117.856 -10.584 -13.550 1.00 34.27 434 HIS C CA 1
ATOM 11002 C C . HIS C 1 434 ? 119.335 -10.374 -13.853 1.00 27.86 434 HIS C C 1
ATOM 11003 O O . HIS C 1 434 ? 119.705 -9.414 -14.526 1.00 30.05 434 HIS C O 1
ATOM 11010 N N . ALA C 1 435 ? 120.179 -11.266 -13.346 1.00 34.14 435 ALA C N 1
ATOM 11011 C CA . ALA C 1 435 ? 121.628 -11.113 -13.469 1.00 41.82 435 ALA C CA 1
ATOM 11012 C C . ALA C 1 435 ? 122.082 -10.887 -14.910 1.00 31.56 435 ALA C C 1
ATOM 11013 O O . ALA C 1 435 ? 123.063 -10.187 -15.157 1.00 36.01 435 ALA C O 1
ATOM 11015 N N . ASP C 1 436 ? 121.356 -11.468 -15.858 1.00 30.28 436 ASP C N 1
ATOM 11016 C CA . ASP C 1 436 ? 121.750 -11.409 -17.261 1.00 36.46 436 ASP C CA 1
ATOM 11017 C C . ASP C 1 436 ? 121.203 -10.186 -17.996 1.00 34.34 436 ASP C C 1
ATOM 11018 O O . ASP C 1 436 ? 121.773 -9.759 -18.998 1.00 36.29 436 ASP C O 1
ATOM 11023 N N . PHE C 1 437 ? 120.105 -9.620 -17.499 1.00 24.42 437 PHE C N 1
ATOM 11024 C CA . PHE C 1 437 ? 119.390 -8.595 -18.253 1.00 28.15 437 PHE C CA 1
ATOM 11025 C C . PHE C 1 437 ? 119.218 -7.273 -17.510 1.00 28.44 437 PHE C C 1
ATOM 11026 O O . PHE C 1 437 ? 118.729 -6.299 -18.081 1.00 32.34 437 PHE C O 1
ATOM 11034 N N . GLY C 1 438 ? 119.629 -7.238 -16.248 1.00 26.15 438 GLY C N 1
ATOM 11035 C CA . GLY C 1 438 ? 119.379 -6.083 -15.403 1.00 24.18 438 GLY C CA 1
ATOM 11036 C C . GLY C 1 438 ? 117.988 -6.228 -14.819 1.00 18.08 438 GLY C C 1
ATOM 11037 O O . GLY C 1 438 ? 117.824 -6.583 -13.656 1.00 22.48 438 GLY C O 1
ATOM 11038 N N . GLU C 1 439 ? 116.978 -5.978 -15.644 1.00 19.87 439 GLU C N 1
ATOM 11039 C CA . GLU C 1 439 ? 115.621 -6.364 -15.300 1.00 15.53 439 GLU C CA 1
ATOM 11040 C C . GLU C 1 439 ? 115.111 -7.306 -16.389 1.00 18.23 439 GLU C C 1
ATOM 11041 O O . GLU C 1 439 ? 115.315 -7.055 -17.575 1.00 22.16 439 GLU C O 1
ATOM 11047 N N . GLY C 1 440 ? 114.480 -8.399 -15.976 1.00 16.40 440 GLY C N 1
ATOM 11048 C CA . GLY C 1 440 ? 113.888 -9.344 -16.910 1.00 14.82 440 GLY C CA 1
ATOM 11049 C C . GLY C 1 440 ? 112.421 -9.013 -17.147 1.00 12.50 440 GLY C C 1
ATOM 11050 O O . GLY C 1 440 ? 111.623 -9.018 -16.211 1.00 16.30 440 GLY C O 1
ATOM 11051 N N . VAL C 1 441 ? 112.080 -8.726 -18.399 1.00 14.65 441 VAL C N 1
ATOM 11052 C CA . VAL C 1 441 ? 110.700 -8.408 -18.771 1.00 16.59 441 VAL C CA 1
ATOM 11053 C C . VAL C 1 441 ? 109.830 -9.631 -18.469 1.00 16.98 441 VAL C C 1
ATOM 11054 O O . VAL C 1 441 ? 110.130 -10.737 -18.905 1.00 17.58 441 VAL C O 1
ATOM 11058 N N . THR C 1 442 ? 108.753 -9.425 -17.723 1.00 13.96 442 THR C N 1
ATOM 11059 C CA . THR C 1 442 ? 107.981 -10.522 -17.162 1.00 14.45 442 THR C CA 1
ATOM 11060 C C . THR C 1 442 ? 106.496 -10.215 -17.283 1.00 13.98 442 THR C C 1
ATOM 11061 O O . THR C 1 442 ? 106.044 -9.165 -16.843 1.00 16.11 442 THR C O 1
ATOM 11065 N N . ALA C 1 443 ? 105.739 -11.114 -17.899 1.00 14.99 443 ALA C N 1
ATOM 11066 C CA . ALA C 1 443 ? 104.322 -10.825 -18.101 1.00 12.98 443 ALA C CA 1
ATOM 11067 C C . ALA C 1 443 ? 103.490 -11.612 -17.108 1.00 17.34 443 ALA C C 1
ATOM 11068 O O . ALA C 1 443 ? 103.609 -12.835 -17.011 1.00 17.89 443 ALA C O 1
ATOM 11070 N N . VAL C 1 444 ? 102.661 -10.904 -16.353 1.00 13.05 444 VAL C N 1
ATOM 11071 C CA . VAL C 1 444 ? 101.735 -11.549 -15.436 1.00 12.27 444 VAL C CA 1
ATOM 11072 C C . VAL C 1 444 ? 100.355 -11.378 -16.040 1.00 14.44 444 VAL C C 1
ATOM 11073 O O . VAL C 1 444 ? 99.907 -10.251 -16.254 1.00 14.36 444 VAL C O 1
ATOM 11077 N N . VAL C 1 445 ? 99.691 -12.496 -16.319 1.00 13.63 445 VAL C N 1
ATOM 11078 C CA . VAL C 1 445 ? 98.516 -12.487 -17.181 1.00 12.89 445 VAL C CA 1
ATOM 11079 C C . VAL C 1 445 ? 97.285 -13.142 -16.567 1.00 13.05 445 VAL C C 1
ATOM 11080 O O . VAL C 1 445 ? 97.333 -14.268 -16.044 1.00 15.93 445 VAL C O 1
ATOM 11084 N N . VAL C 1 446 ? 96.174 -12.421 -16.635 1.00 13.45 446 VAL C N 1
ATOM 11085 C CA . VAL C 1 446 ? 94.888 -12.977 -16.269 1.00 13.87 446 VAL C CA 1
ATOM 11086 C C . VAL C 1 446 ? 94.184 -13.446 -17.534 1.00 19.53 446 VAL C C 1
ATOM 11087 O O . VAL C 1 446 ? 93.907 -12.644 -18.436 1.00 13.80 446 VAL C O 1
ATOM 11091 N N . ARG C 1 447 ? 93.921 -14.746 -17.598 1.00 16.35 447 ARG C N 1
ATOM 11092 C CA . ARG C 1 447 ? 93.172 -15.327 -18.705 1.00 16.73 447 ARG C CA 1
ATOM 11093 C C . ARG C 1 447 ? 91.693 -15.405 -18.377 1.00 23.35 447 ARG C C 1
ATOM 11094 O O . ARG C 1 447 ? 91.310 -15.357 -17.215 1.00 27.09 447 ARG C O 1
ATOM 11102 N N . ASP C 1 448 ? 90.868 -15.558 -19.408 1.00 24.31 448 ASP C N 1
ATOM 11103 C CA . ASP C 1 448 ? 89.547 -16.165 -19.232 1.00 26.54 448 ASP C CA 1
ATOM 11104 C C . ASP C 1 448 ? 89.737 -17.388 -18.334 1.00 28.16 448 ASP C C 1
ATOM 11105 O O . ASP C 1 448 ? 90.688 -18.150 -18.525 1.00 23.95 448 ASP C O 1
ATOM 11110 N N . LYS C 1 449 ? 88.856 -17.587 -17.352 1.00 23.11 449 LYS C N 1
ATOM 11111 C CA . LYS C 1 449 ? 89.003 -18.719 -16.424 1.00 26.48 449 LYS C CA 1
ATOM 11112 C C . LYS C 1 449 ? 88.988 -20.084 -17.116 1.00 27.72 449 LYS C C 1
ATOM 11113 O O . LYS C 1 449 ? 89.536 -21.067 -16.602 1.00 25.88 449 LYS C O 1
ATOM 11119 N N . GLY C 1 450 ? 88.335 -20.140 -18.266 1.00 20.65 450 GLY C N 1
ATOM 11120 C CA . GLY C 1 450 ? 88.226 -21.372 -19.026 1.00 21.02 450 GLY C CA 1
ATOM 11121 C C . GLY C 1 450 ? 89.257 -21.506 -20.135 1.00 16.87 450 GLY C C 1
ATOM 11122 O O . GLY C 1 450 ? 89.352 -22.563 -20.760 1.00 22.12 450 GLY C O 1
ATOM 11123 N N . ALA C 1 451 ? 90.028 -20.450 -20.381 1.00 18.11 451 ALA C N 1
ATOM 11124 C CA . ALA C 1 451 ? 90.989 -20.460 -21.479 1.00 17.91 451 ALA C CA 1
ATOM 11125 C C . ALA C 1 451 ? 92.218 -21.280 -21.137 1.00 20.29 451 ALA C C 1
ATOM 11126 O O . ALA C 1 451 ? 92.612 -21.358 -19.983 1.00 22.24 451 ALA C O 1
ATOM 11128 N N . THR C 1 452 ? 92.835 -21.875 -22.151 1.00 17.82 452 THR C N 1
ATOM 11129 C CA . THR C 1 452 ? 94.027 -22.671 -21.922 1.00 19.16 452 THR C CA 1
ATOM 11130 C C . THR C 1 452 ? 95.286 -22.081 -22.557 1.00 18.92 452 THR C C 1
ATOM 11131 O O . THR C 1 452 ? 96.338 -22.719 -22.532 1.00 22.18 452 THR C O 1
ATOM 11135 N N . ILE C 1 453 ? 95.188 -20.872 -23.104 1.00 20.50 453 ILE C N 1
ATOM 11136 C CA . ILE C 1 453 ? 96.360 -20.219 -23.688 1.00 23.37 453 ILE C CA 1
ATOM 11137 C C . ILE C 1 453 ? 97.529 -20.289 -22.703 1.00 22.66 453 ILE C C 1
ATOM 11138 O O . ILE C 1 453 ? 97.367 -20.005 -21.521 1.00 22.23 453 ILE C O 1
ATOM 11143 N N . ASP C 1 454 ? 98.695 -20.723 -23.175 1.00 19.49 454 ASP C N 1
ATOM 11144 C CA . ASP C 1 454 ? 99.839 -20.908 -22.286 1.00 17.67 454 ASP C CA 1
ATOM 11145 C C . ASP C 1 454 ? 101.019 -20.016 -22.649 1.00 18.45 454 ASP C C 1
ATOM 11146 O O . ASP C 1 454 ? 100.947 -19.207 -23.579 1.00 20.31 454 ASP C O 1
ATOM 11151 N N . GLU C 1 455 ? 102.102 -20.162 -21.891 1.00 22.89 455 GLU C N 1
ATOM 11152 C CA . GLU C 1 455 ? 103.262 -19.288 -22.040 1.00 19.16 455 GLU C CA 1
ATOM 11153 C C . GLU C 1 455 ? 103.799 -19.318 -23.471 1.00 19.55 455 GLU C C 1
ATOM 11154 O O . GLU C 1 455 ? 103.987 -18.279 -24.094 1.00 21.19 455 GLU C O 1
ATOM 11160 N N . ALA C 1 456 ? 104.029 -20.517 -23.999 1.00 21.60 456 ALA C N 1
ATOM 11161 C CA . ALA C 1 456 ? 104.485 -20.665 -25.385 1.00 20.40 456 ALA C CA 1
ATOM 11162 C C . ALA C 1 456 ? 103.626 -19.953 -26.422 1.00 25.43 456 ALA C C 1
ATOM 11163 O O . ALA C 1 456 ? 104.141 -19.328 -27.352 1.00 24.58 456 ALA C O 1
ATOM 11165 N N . GLN C 1 457 ? 102.308 -20.060 -26.281 1.00 28.35 457 GLN C N 1
ATOM 11166 C CA . GLN C 1 457 ? 101.390 -19.411 -27.208 1.00 21.11 457 GLN C CA 1
ATOM 11167 C C . GLN C 1 457 ? 101.517 -17.894 -27.149 1.00 24.12 457 GLN C C 1
ATOM 11168 O O . GLN C 1 457 ? 101.522 -17.215 -28.178 1.00 20.02 457 GLN C O 1
ATOM 11174 N N . VAL C 1 458 ? 101.607 -17.362 -25.937 1.00 22.06 458 VAL C N 1
ATOM 11175 C CA . VAL C 1 458 ? 101.764 -15.930 -25.775 1.00 20.00 458 VAL C CA 1
ATOM 11176 C C . VAL C 1 458 ? 103.052 -15.427 -26.424 1.00 18.04 458 VAL C C 1
ATOM 11177 O O . VAL C 1 458 ? 103.033 -14.436 -27.167 1.00 21.64 458 VAL C O 1
ATOM 11181 N N . LEU C 1 459 ? 104.162 -16.104 -26.152 1.00 21.83 459 LEU C N 1
ATOM 11182 C CA . LEU C 1 459 ? 105.443 -15.695 -26.724 1.00 25.44 459 LEU C CA 1
ATOM 11183 C C . LEU C 1 459 ? 105.420 -15.822 -28.251 1.00 27.48 459 LEU C C 1
ATOM 11184 O O . LEU C 1 459 ? 105.896 -14.943 -28.970 1.00 24.41 459 LEU C O 1
ATOM 11189 N N . HIS C 1 460 ? 104.832 -16.901 -28.756 1.00 27.53 460 HIS C N 1
ATOM 11190 C CA . HIS C 1 460 ? 104.702 -17.049 -30.201 1.00 31.33 460 HIS C CA 1
ATOM 11191 C C . HIS C 1 460 ? 103.868 -15.918 -30.803 1.00 31.13 460 HIS C C 1
ATOM 11192 O O . HIS C 1 460 ? 104.177 -15.393 -31.873 1.00 25.18 460 HIS C O 1
ATOM 11199 N N . GLY C 1 461 ? 102.808 -15.527 -30.106 1.00 22.69 461 GLY C N 1
ATOM 11200 C CA . GLY C 1 461 ? 101.961 -14.463 -30.590 1.00 20.59 461 GLY C CA 1
ATOM 11201 C C . GLY C 1 461 ? 102.684 -13.136 -30.684 1.00 23.92 461 GLY C C 1
ATOM 11202 O O . GLY C 1 461 ? 102.402 -12.337 -31.568 1.00 21.46 461 GLY C O 1
ATOM 11203 N N . LEU C 1 462 ? 103.615 -12.902 -29.764 1.00 20.93 462 LEU C N 1
ATOM 11204 C CA . LEU C 1 462 ? 104.350 -11.640 -29.730 1.00 21.86 462 LEU C CA 1
ATOM 11205 C C . LEU C 1 462 ? 105.480 -11.557 -30.764 1.00 27.39 462 LEU C C 1
ATOM 11206 O O . LEU C 1 462 ? 105.949 -10.469 -31.092 1.00 23.90 462 LEU C O 1
ATOM 11211 N N . ASP C 1 463 ? 105.923 -12.703 -31.271 1.00 24.22 463 ASP C N 1
ATOM 11212 C CA . ASP C 1 463 ? 106.971 -12.721 -32.291 1.00 34.67 463 ASP C CA 1
ATOM 11213 C C . ASP C 1 463 ? 106.681 -11.767 -33.451 1.00 34.38 463 ASP C C 1
ATOM 11214 O O . ASP C 1 463 ? 105.616 -11.825 -34.065 1.00 31.25 463 ASP C O 1
ATOM 11219 N N . GLY C 1 464 ? 107.632 -10.887 -33.745 1.00 35.41 464 GLY C N 1
ATOM 11220 C CA . GLY C 1 464 ? 107.500 -9.968 -34.863 1.00 30.29 464 GLY C CA 1
ATOM 11221 C C . GLY C 1 464 ? 106.718 -8.711 -34.532 1.00 29.51 464 GLY C C 1
ATOM 11222 O O . GLY C 1 464 ? 106.659 -7.774 -35.328 1.00 33.07 464 GLY C O 1
ATOM 11223 N N . GLN C 1 465 ? 106.119 -8.683 -33.347 1.00 26.26 465 GLN C N 1
ATOM 11224 C CA . GLN C 1 465 ? 105.305 -7.552 -32.931 1.00 30.09 465 GLN C CA 1
ATOM 11225 C C . GLN C 1 465 ? 106.134 -6.481 -32.228 1.00 28.76 465 GLN C C 1
ATOM 11226 O O . GLN C 1 465 ? 105.821 -5.291 -32.300 1.00 33.96 465 GLN C O 1
ATOM 11232 N N . LEU C 1 466 ? 107.190 -6.921 -31.554 1.00 26.07 466 LEU C N 1
ATOM 11233 C CA . LEU C 1 466 ? 108.036 -6.048 -30.757 1.00 33.42 466 LEU C CA 1
ATOM 11234 C C . LEU C 1 466 ? 109.495 -6.383 -31.010 1.00 30.98 466 LEU C C 1
ATOM 11235 O O . LEU C 1 466 ? 109.825 -7.527 -31.318 1.00 25.76 466 LEU C O 1
ATOM 11240 N N . ALA C 1 467 ? 110.372 -5.394 -30.864 1.00 27.04 467 ALA C N 1
ATOM 11241 C CA . ALA C 1 467 ? 111.804 -5.668 -30.869 1.00 26.74 467 ALA C CA 1
ATOM 11242 C C . ALA C 1 467 ? 112.095 -6.831 -29.926 1.00 29.38 467 ALA C C 1
ATOM 11243 O O . ALA C 1 467 ? 111.419 -7.009 -28.907 1.00 26.89 467 ALA C O 1
ATOM 11245 N N . LYS C 1 468 ? 113.104 -7.625 -30.257 1.00 22.98 468 LYS C N 1
ATOM 11246 C CA . LYS C 1 468 ? 113.430 -8.788 -29.449 1.00 25.25 468 LYS C CA 1
ATOM 11247 C C . LYS C 1 468 ? 113.774 -8.440 -27.998 1.00 20.43 468 LYS C C 1
ATOM 11248 O O . LYS C 1 468 ? 113.489 -9.220 -27.091 1.00 25.02 468 LYS C O 1
ATOM 11254 N N . PHE C 1 469 ? 114.364 -7.271 -27.762 1.00 24.79 469 PHE C N 1
ATOM 11255 C CA . PHE C 1 469 ? 114.697 -6.901 -26.387 1.00 26.87 469 PHE C CA 1
ATOM 11256 C C . PHE C 1 469 ? 113.457 -6.648 -25.529 1.00 27.63 469 PHE C C 1
ATOM 11257 O O . PHE C 1 469 ? 113.531 -6.672 -24.299 1.00 24.39 469 PHE C O 1
ATOM 11265 N N . LYS C 1 470 ? 112.315 -6.433 -26.178 1.00 22.36 470 LYS C N 1
ATOM 11266 C CA . LYS C 1 470 ? 111.073 -6.199 -25.445 1.00 23.20 470 LYS C CA 1
ATOM 11267 C C . LYS C 1 470 ? 110.326 -7.487 -25.080 1.00 23.11 470 LYS C C 1
ATOM 11268 O O . LYS C 1 470 ? 109.320 -7.437 -24.373 1.00 26.07 470 LYS C O 1
ATOM 11282 N N . PRO C 1 472 ? 108.959 -10.683 -23.301 1.00 17.79 472 PRO C N 1
ATOM 11283 C CA . PRO C 1 472 ? 108.937 -11.264 -21.954 1.00 16.30 472 PRO C CA 1
ATOM 11284 C C . PRO C 1 472 ? 109.757 -12.557 -21.887 1.00 18.52 472 PRO C C 1
ATOM 11285 O O . PRO C 1 472 ? 109.710 -13.371 -22.817 1.00 21.82 472 PRO C O 1
ATOM 11289 N N . LYS C 1 473 ? 110.487 -12.741 -20.793 1.00 19.75 473 LYS C N 1
ATOM 11290 C CA . LYS C 1 473 ? 111.273 -13.954 -20.582 1.00 20.81 473 LYS C CA 1
ATOM 11291 C C . LYS C 1 473 ? 110.410 -15.067 -19.998 1.00 25.92 473 LYS C C 1
ATOM 11292 O O . LYS C 1 473 ? 110.691 -16.256 -20.174 1.00 28.85 473 LYS C O 1
ATOM 11298 N N . LYS C 1 474 ? 109.355 -14.667 -19.299 1.00 22.60 474 LYS C N 1
ATOM 11299 C CA . LYS C 1 474 ? 108.422 -15.596 -18.678 1.00 17.47 474 LYS C CA 1
ATOM 11300 C C . LYS C 1 474 ? 107.020 -15.005 -18.709 1.00 16.76 474 LYS C C 1
ATOM 11301 O O . LYS C 1 474 ? 106.847 -13.784 -18.629 1.00 18.42 474 LYS C O 1
ATOM 11307 N N . VAL C 1 475 ? 106.031 -15.884 -18.834 1.00 20.16 475 VAL C N 1
ATOM 11308 C CA . VAL C 1 475 ? 104.627 -15.502 -18.731 1.00 15.68 475 VAL C CA 1
ATOM 11309 C C . VAL C 1 475 ? 103.992 -16.326 -17.623 1.00 20.44 475 VAL C C 1
ATOM 11310 O O . VAL C 1 475 ? 103.980 -17.560 -17.678 1.00 23.42 4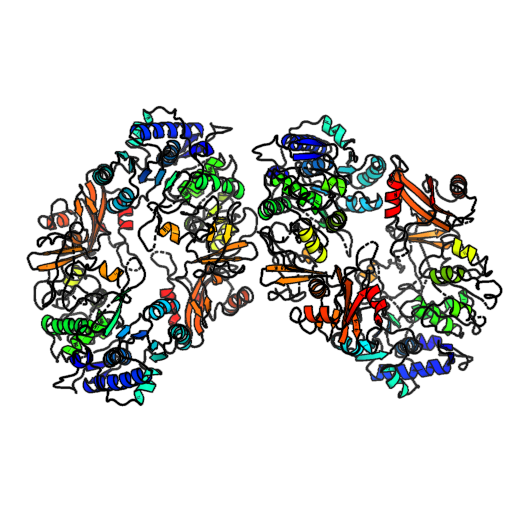75 VAL C O 1
ATOM 11314 N N . ILE C 1 476 ? 103.472 -15.639 -16.617 1.00 16.29 476 ILE C N 1
ATOM 11315 C CA . ILE C 1 476 ? 102.874 -16.275 -15.461 1.00 17.20 476 ILE C CA 1
ATOM 11316 C C . ILE C 1 476 ? 101.384 -15.964 -15.416 1.00 15.98 476 ILE C C 1
ATOM 11317 O O . ILE C 1 476 ? 100.990 -14.805 -15.531 1.00 16.54 476 ILE C O 1
ATOM 11322 N N . PHE C 1 477 ? 100.565 -16.992 -15.228 1.00 18.31 477 PHE C N 1
ATOM 11323 C CA . PHE C 1 477 ? 99.123 -16.796 -15.179 1.00 18.05 477 PHE C CA 1
ATOM 11324 C C . PHE C 1 477 ? 98.574 -16.773 -13.762 1.00 16.45 477 PHE C C 1
ATOM 11325 O O . PHE C 1 477 ? 98.948 -17.601 -12.920 1.00 18.86 477 PHE C O 1
ATOM 11333 N N . VAL C 1 478 ? 97.684 -15.817 -13.518 1.00 16.91 478 VAL C N 1
ATOM 11334 C CA . VAL C 1 478 ? 97.059 -15.611 -12.221 1.00 16.49 478 VAL C CA 1
ATOM 11335 C C . VAL C 1 478 ? 95.560 -15.375 -12.402 1.00 15.99 478 VAL C C 1
ATOM 11336 O O . VAL C 1 478 ? 95.096 -15.027 -13.488 1.00 19.91 478 VAL C O 1
ATOM 11340 N N . ASP C 1 479 ? 94.790 -15.584 -11.340 1.00 22.25 479 ASP C N 1
ATOM 11341 C CA . ASP C 1 479 ? 93.350 -15.371 -11.419 1.00 23.44 479 ASP C CA 1
ATOM 11342 C C . ASP C 1 479 ? 92.989 -13.898 -11.300 1.00 22.30 479 ASP C C 1
ATOM 11343 O O . ASP C 1 479 ? 91.961 -13.452 -11.817 1.00 19.99 479 ASP C O 1
ATOM 11348 N N . ASP C 1 480 ? 93.840 -13.137 -10.626 1.00 20.49 480 ASP C N 1
ATOM 11349 C CA . ASP C 1 480 ? 93.609 -11.706 -10.507 1.00 24.54 480 ASP C CA 1
ATOM 11350 C C . ASP C 1 480 ? 94.897 -10.947 -10.246 1.00 16.86 480 ASP C C 1
ATOM 11351 O O . ASP C 1 480 ? 95.892 -11.523 -9.806 1.00 22.35 480 ASP C O 1
ATOM 11356 N N . LEU C 1 481 ? 94.873 -9.656 -10.542 1.00 16.44 481 LEU C N 1
ATOM 11357 C CA . LEU C 1 481 ? 96.009 -8.790 -10.266 1.00 16.09 481 LEU C CA 1
ATOM 11358 C C . LEU C 1 481 ? 95.760 -7.999 -8.990 1.00 21.18 481 LEU C C 1
ATOM 11359 O O . LEU C 1 481 ? 94.621 -7.658 -8.673 1.00 22.64 481 LEU C O 1
ATOM 11364 N N . PRO C 1 482 ? 96.834 -7.707 -8.249 1.00 18.64 482 PRO C N 1
ATOM 11365 C CA . PRO C 1 482 ? 96.702 -6.891 -7.039 1.00 18.17 482 PRO C CA 1
ATOM 11366 C C . PRO C 1 482 ? 96.390 -5.455 -7.422 1.00 17.76 482 PRO C C 1
ATOM 11367 O O . PRO C 1 482 ? 97.039 -4.906 -8.313 1.00 18.21 482 PRO C O 1
ATOM 11371 N N . ARG C 1 483 ? 95.395 -4.860 -6.771 1.00 18.22 483 ARG C N 1
ATOM 11372 C CA . ARG C 1 483 ? 94.987 -3.499 -7.092 1.00 15.57 483 ARG C CA 1
ATOM 11373 C C . ARG C 1 483 ? 94.855 -2.673 -5.836 1.00 14.69 483 ARG C C 1
ATOM 11374 O O . ARG C 1 483 ? 94.574 -3.208 -4.762 1.00 20.37 483 ARG C O 1
ATOM 11382 N N . ASN C 1 484 ? 95.065 -1.371 -5.968 1.00 17.55 484 ASN C N 1
ATOM 11383 C CA . ASN C 1 484 ? 94.720 -0.470 -4.873 1.00 26.10 484 ASN C CA 1
ATOM 11384 C C . ASN C 1 484 ? 93.233 -0.146 -4.942 1.00 28.41 484 ASN C C 1
ATOM 11385 O O . ASN C 1 484 ? 92.531 -0.625 -5.830 1.00 26.51 484 ASN C O 1
ATOM 11390 N N . THR C 1 485 ? 92.745 0.657 -4.007 1.00 25.31 485 THR C N 1
ATOM 11391 C CA . THR C 1 485 ? 91.320 0.957 -3.963 1.00 29.33 485 THR C CA 1
ATOM 11392 C C . THR C 1 485 ? 90.823 1.698 -5.203 1.00 29.21 485 THR C C 1
ATOM 11393 O O . THR C 1 485 ? 89.658 1.575 -5.578 1.00 35.50 485 THR C O 1
ATOM 11405 N N . GLY C 1 487 ? 91.736 1.001 -8.095 1.00 33.28 487 GLY C N 1
ATOM 11406 C CA . GLY C 1 487 ? 91.673 0.012 -9.157 1.00 32.41 487 GLY C CA 1
ATOM 11407 C C . GLY C 1 487 ? 92.949 -0.122 -9.969 1.00 33.08 487 GLY C C 1
ATOM 11408 O O . GLY C 1 487 ? 93.003 -0.911 -10.913 1.00 33.90 487 GLY C O 1
ATOM 11409 N N . LYS C 1 488 ? 93.977 0.636 -9.607 1.00 23.65 488 LYS C N 1
ATOM 11410 C CA . LYS C 1 488 ? 95.257 0.548 -10.304 1.00 22.89 488 LYS C CA 1
ATOM 11411 C C . LYS C 1 488 ? 96.042 -0.713 -9.919 1.00 20.54 488 LYS C C 1
ATOM 11412 O O . LYS C 1 488 ? 96.223 -1.008 -8.744 1.00 16.29 488 LYS C O 1
ATOM 11418 N N . VAL C 1 489 ? 96.504 -1.462 -10.916 1.00 16.80 489 VAL C N 1
ATOM 11419 C CA . VAL C 1 489 ? 97.388 -2.598 -10.645 1.00 14.05 489 VAL C CA 1
ATOM 11420 C C . VAL C 1 489 ? 98.662 -2.169 -9.920 1.00 15.97 489 VAL C C 1
ATOM 11421 O O . VAL C 1 489 ? 99.361 -1.239 -10.343 1.00 16.25 489 VAL C O 1
ATOM 11425 N N . GLN C 1 490 ? 98.956 -2.867 -8.830 1.00 14.92 490 GLN C N 1
ATOM 11426 C CA A GLN C 1 490 ? 100.113 -2.557 -8.003 0.57 15.35 490 GLN C CA 1
ATOM 11427 C CA B GLN C 1 490 ? 100.106 -2.577 -7.986 0.43 15.27 490 GLN C CA 1
ATOM 11428 C C . GLN C 1 490 ? 101.328 -3.378 -8.440 1.00 11.93 490 GLN C C 1
ATOM 11429 O O . GLN C 1 490 ? 101.533 -4.513 -8.012 1.00 14.23 490 GLN C O 1
ATOM 11440 N N . LYS C 1 491 ? 102.144 -2.788 -9.305 1.00 13.82 491 LYS C N 1
ATOM 11441 C CA . LYS C 1 491 ? 103.275 -3.523 -9.849 1.00 13.76 491 LYS C CA 1
ATOM 11442 C C . LYS C 1 491 ? 104.391 -3.735 -8.838 1.00 12.22 491 LYS C C 1
ATOM 11443 O O . LYS C 1 491 ? 105.199 -4.650 -8.987 1.00 16.37 491 LYS C O 1
ATOM 11449 N N . ASN C 1 492 ? 104.436 -2.896 -7.805 1.00 14.74 492 ASN C N 1
ATOM 11450 C CA . ASN C 1 492 ? 105.394 -3.118 -6.731 1.00 16.59 492 ASN C CA 1
ATOM 11451 C C . ASN C 1 492 ? 105.097 -4.433 -6.016 1.00 13.63 492 ASN C C 1
ATOM 11452 O O . ASN C 1 492 ? 106.001 -5.183 -5.685 1.00 16.14 492 ASN C O 1
ATOM 11457 N N . VAL C 1 493 ? 103.813 -4.719 -5.813 1.00 14.40 493 VAL C N 1
ATOM 11458 C CA . VAL C 1 493 ? 103.418 -5.987 -5.213 1.00 14.85 493 VAL C CA 1
ATOM 11459 C C . VAL C 1 493 ? 103.806 -7.156 -6.111 1.00 14.23 493 VAL C C 1
ATOM 11460 O O . VAL C 1 493 ? 104.339 -8.156 -5.642 1.00 16.66 493 VAL C O 1
ATOM 11464 N N . LEU C 1 494 ? 103.550 -7.026 -7.410 1.00 15.07 494 LEU C N 1
ATOM 11465 C CA . LEU C 1 494 ? 103.950 -8.073 -8.343 1.00 15.06 494 LEU C CA 1
ATOM 11466 C C . LEU C 1 494 ? 105.460 -8.264 -8.358 1.00 15.62 494 LEU C C 1
ATOM 11467 O O . LEU C 1 494 ? 105.942 -9.385 -8.391 1.00 14.79 494 LEU C O 1
ATOM 11472 N N . ARG C 1 495 ? 106.216 -7.174 -8.342 1.00 14.93 495 ARG C N 1
ATOM 11473 C CA . ARG C 1 495 ? 107.675 -7.317 -8.330 1.00 15.94 495 ARG C CA 1
ATOM 11474 C C . ARG C 1 495 ? 108.162 -8.071 -7.085 1.00 18.25 495 ARG C C 1
ATOM 11475 O O . ARG C 1 495 ? 109.116 -8.853 -7.153 1.00 16.23 495 ARG C O 1
ATOM 11483 N N . GLU C 1 496 ? 107.490 -7.854 -5.963 1.00 18.05 496 GLU C N 1
ATOM 11484 C CA . GLU C 1 496 ? 107.852 -8.531 -4.720 1.00 21.28 496 GLU C CA 1
ATOM 11485 C C . GLU C 1 496 ? 107.517 -10.021 -4.805 1.00 18.41 496 GLU C C 1
ATOM 11486 O O . GLU C 1 496 ? 108.340 -10.883 -4.457 1.00 21.92 496 GLU C O 1
ATOM 11492 N N . THR C 1 497 ? 106.312 -10.321 -5.273 1.00 17.92 497 THR C N 1
ATOM 11493 C CA . THR C 1 497 ? 105.880 -11.705 -5.441 1.00 19.43 497 THR C CA 1
ATOM 11494 C C . THR C 1 497 ? 106.839 -12.494 -6.331 1.00 23.90 497 THR C C 1
ATOM 11495 O O . THR C 1 497 ? 107.185 -13.641 -6.027 1.00 23.37 497 THR C O 1
ATOM 11499 N N . TYR C 1 498 ? 107.291 -11.873 -7.418 1.00 18.99 498 TYR C N 1
ATOM 11500 C CA . TYR C 1 498 ? 108.075 -12.582 -8.426 1.00 19.50 498 TYR C CA 1
ATOM 11501 C C . TYR C 1 498 ? 109.573 -12.271 -8.419 1.00 22.93 498 TYR C C 1
ATOM 11502 O O . TYR C 1 498 ? 110.277 -12.548 -9.391 1.00 22.94 498 TYR C O 1
ATOM 11511 N N . LYS C 1 499 ? 110.060 -11.733 -7.305 1.00 20.38 499 LYS C N 1
ATOM 11512 C CA . LYS C 1 499 ? 111.440 -11.273 -7.241 1.00 25.60 499 LYS C CA 1
ATOM 11513 C C . LYS C 1 499 ? 112.438 -12.390 -7.510 1.00 23.94 499 LYS C C 1
ATOM 11514 O O . LYS C 1 499 ? 113.515 -12.140 -8.038 1.00 24.13 499 LYS C O 1
ATOM 11520 N N . ASP C 1 500 ? 112.061 -13.623 -7.188 1.00 20.14 500 ASP C N 1
ATOM 11521 C CA . ASP C 1 500 ? 112.992 -14.748 -7.288 1.00 28.18 500 ASP C CA 1
ATOM 11522 C C . ASP C 1 500 ? 112.672 -15.742 -8.401 1.00 35.06 500 ASP C C 1
ATOM 11523 O O . ASP C 1 500 ? 113.084 -16.901 -8.324 1.00 30.56 500 ASP C O 1
ATOM 11528 N N . ILE C 1 501 ? 111.950 -15.314 -9.433 1.00 31.56 501 ILE C N 1
ATOM 11529 C CA . ILE C 1 501 ? 111.570 -16.256 -10.487 1.00 27.25 501 ILE C CA 1
ATOM 11530 C C . ILE C 1 501 ? 112.719 -16.640 -11.418 1.00 31.00 501 ILE C C 1
ATOM 11531 O O . ILE C 1 501 ? 112.691 -17.701 -12.034 1.00 34.42 501 ILE C O 1
ATOM 11536 N N . TYR C 1 502 ? 113.728 -15.783 -11.520 1.00 33.00 502 TYR C N 1
ATOM 11537 C CA . TYR C 1 502 ? 114.872 -16.087 -12.371 1.00 31.58 502 TYR C CA 1
ATOM 11538 C C . TYR C 1 502 ? 116.068 -16.570 -11.551 1.00 43.49 502 TYR C C 1
ATOM 11539 O O . TYR C 1 502 ? 117.218 -16.389 -11.948 1.00 45.85 502 TYR C O 1
ATOM 11548 N N . LYS C 1 503 ? 115.784 -17.179 -10.403 1.00 43.47 503 LYS C N 1
ATOM 11549 C CA . LYS C 1 503 ? 116.822 -17.772 -9.567 1.00 49.36 503 LYS C CA 1
ATOM 11550 C C . LYS C 1 503 ? 116.809 -19.295 -9.684 1.00 60.93 503 LYS C C 1
ATOM 11551 O O . LYS C 1 503 ? 115.797 -19.892 -10.056 1.00 62.64 503 LYS C O 1
ATOM 11566 N N . ASN D 1 2 ? 61.070 24.319 87.963 1.00 23.87 2 ASN D N 1
ATOM 11567 C CA . ASN D 1 2 ? 61.639 24.522 86.636 1.00 15.77 2 ASN D CA 1
ATOM 11568 C C . ASN D 1 2 ? 63.149 24.656 86.738 1.00 16.15 2 ASN D C 1
ATOM 11569 O O . ASN D 1 2 ? 63.642 25.508 87.473 1.00 21.30 2 ASN D O 1
ATOM 11574 N N . ALA D 1 3 ? 63.872 23.814 86.008 1.00 15.93 3 ALA D N 1
ATOM 11575 C CA . ALA D 1 3 ? 65.331 23.845 86.008 1.00 15.69 3 ALA D CA 1
ATOM 11576 C C . ALA D 1 3 ? 65.912 24.824 84.991 1.00 9.21 3 ALA D C 1
ATOM 11577 O O . ALA D 1 3 ? 67.124 25.008 84.946 1.00 11.50 3 ALA D O 1
ATOM 11579 N N . ASN D 1 4 ? 65.054 25.445 84.184 1.00 11.53 4 ASN D N 1
ATOM 11580 C CA . ASN D 1 4 ? 65.496 26.509 83.287 1.00 8.56 4 ASN D CA 1
ATOM 11581 C C . ASN D 1 4 ? 66.335 27.522 84.081 1.00 8.79 4 ASN D C 1
ATOM 11582 O O . ASN D 1 4 ? 65.903 28.027 85.127 1.00 12.63 4 ASN D O 1
ATOM 11587 N N . LEU D 1 5 ? 67.550 27.763 83.597 1.00 7.57 5 LEU D N 1
ATOM 11588 C CA . LEU D 1 5 ? 68.484 28.688 84.238 1.00 9.49 5 LEU D CA 1
ATOM 11589 C C . LEU D 1 5 ? 67.843 30.044 84.496 1.00 8.36 5 LEU D C 1
ATOM 11590 O O . LEU D 1 5 ? 68.091 30.663 85.530 1.00 11.09 5 LEU D O 1
ATOM 11595 N N . PHE D 1 6 ? 67.017 30.515 83.566 1.00 9.02 6 PHE D N 1
ATOM 11596 C CA . PHE D 1 6 ? 66.358 31.793 83.792 1.00 8.32 6 PHE D CA 1
ATOM 11597 C C . PHE D 1 6 ? 65.429 31.739 85.015 1.00 10.16 6 PHE D C 1
ATOM 11598 O O . PHE D 1 6 ? 65.378 32.663 85.826 1.00 11.34 6 PHE D O 1
ATOM 11606 N N . ALA D 1 7 ? 64.690 30.645 85.148 1.00 9.71 7 ALA D N 1
ATOM 11607 C CA . ALA D 1 7 ? 63.848 30.451 86.330 1.00 11.68 7 ALA D CA 1
ATOM 11608 C C . ALA D 1 7 ? 64.674 30.294 87.606 1.00 12.59 7 ALA D C 1
ATOM 11609 O O . ALA D 1 7 ? 64.319 30.855 88.645 1.00 15.46 7 ALA D O 1
ATOM 11611 N N . ARG D 1 8 ? 65.755 29.520 87.548 1.00 12.98 8 ARG D N 1
ATOM 11612 C CA . ARG D 1 8 ? 66.613 29.373 88.725 1.00 12.41 8 ARG D CA 1
ATOM 11613 C C . ARG D 1 8 ? 67.113 30.745 89.174 1.00 15.17 8 ARG D C 1
ATOM 11614 O O . ARG D 1 8 ? 67.134 31.046 90.372 1.00 15.91 8 ARG D O 1
ATOM 11622 N N . LEU D 1 9 ? 67.507 31.577 88.212 1.00 13.30 9 LEU D N 1
ATOM 11623 C CA . LEU D 1 9 ? 68.018 32.912 88.528 1.00 11.49 9 LEU D CA 1
ATOM 11624 C C . LEU D 1 9 ? 66.959 33.864 89.067 1.00 14.01 9 LEU D C 1
ATOM 11625 O O . LEU D 1 9 ? 67.210 34.594 90.021 1.00 15.64 9 LEU D O 1
ATOM 11630 N N . PHE D 1 10 ? 65.776 33.863 88.464 1.00 13.03 10 PHE D N 1
ATOM 11631 C CA . PHE D 1 10 ? 64.855 34.976 88.682 1.00 12.44 10 PHE D CA 1
ATOM 11632 C C . PHE D 1 10 ? 63.519 34.624 89.322 1.00 16.03 10 PHE D C 1
ATOM 11633 O O . PHE D 1 10 ? 62.709 35.514 89.588 1.00 17.55 10 PHE D O 1
ATOM 11641 N N . ASP D 1 11 ? 63.286 33.338 89.573 1.00 17.60 11 ASP D N 1
ATOM 11642 C CA . ASP D 1 11 ? 61.992 32.880 90.083 1.00 30.19 11 ASP D CA 1
ATOM 11643 C C . ASP D 1 11 ? 61.616 33.476 91.425 1.00 34.24 11 ASP D C 1
ATOM 11644 O O . ASP D 1 11 ? 60.545 34.066 91.580 1.00 48.30 11 ASP D O 1
ATOM 11649 N N . LYS D 1 12 ? 62.489 33.297 92.403 1.00 27.72 12 LYS D N 1
ATOM 11650 C CA . LYS D 1 12 ? 62.193 33.752 93.753 1.00 42.56 12 LYS D CA 1
ATOM 11651 C C . LYS D 1 12 ? 63.148 34.859 94.145 1.00 50.71 12 LYS D C 1
ATOM 11652 O O . LYS D 1 12 ? 64.294 34.607 94.523 1.00 63.32 12 LYS D O 1
ATOM 11658 N N . LEU D 1 13 ? 62.674 36.091 94.042 1.00 37.17 13 LEU D N 1
ATOM 11659 C CA . LEU D 1 13 ? 63.484 37.236 94.416 1.00 27.58 13 LEU D CA 1
ATOM 11660 C C . LEU D 1 13 ? 62.910 37.889 95.669 1.00 24.47 13 LEU D C 1
ATOM 11661 O O . LEU D 1 13 ? 61.748 38.277 95.689 1.00 27.00 13 LEU D O 1
ATOM 11666 N N . ASP D 1 14 ? 63.728 37.996 96.709 1.00 30.14 14 ASP D N 1
ATOM 11667 C CA . ASP D 1 14 ? 63.299 38.652 97.939 1.00 35.19 14 ASP D CA 1
ATOM 11668 C C . ASP D 1 14 ? 63.133 40.147 97.706 1.00 33.39 14 ASP D C 1
ATOM 11669 O O . ASP D 1 14 ? 62.261 40.784 98.296 1.00 31.08 14 ASP D O 1
ATOM 11674 N N . ASP D 1 15 ? 63.970 40.700 96.832 1.00 22.80 15 ASP D N 1
ATOM 11675 C CA . ASP D 1 15 ? 64.029 42.147 96.624 1.00 23.43 15 ASP D CA 1
ATOM 11676 C C . ASP D 1 15 ? 64.236 42.480 95.141 1.00 18.72 15 ASP D C 1
ATOM 11677 O O . ASP D 1 15 ? 65.349 42.783 94.715 1.00 20.59 15 ASP D O 1
ATOM 11682 N N . PRO D 1 16 ? 63.156 42.416 94.351 1.00 23.85 16 PRO D N 1
ATOM 11683 C CA . PRO D 1 16 ? 63.242 42.576 92.893 1.00 21.30 16 PRO D CA 1
ATOM 11684 C C . PRO D 1 16 ? 63.648 43.978 92.447 1.00 18.63 16 PRO D C 1
ATOM 11685 O O . PRO D 1 16 ? 64.108 44.163 91.320 1.00 19.75 16 PRO D O 1
ATOM 11689 N N . HIS D 1 17 ? 63.491 44.966 93.311 1.00 18.78 17 HIS D N 1
ATOM 11690 C CA . HIS D 1 17 ? 63.823 46.321 92.904 1.00 22.07 17 HIS D CA 1
ATOM 11691 C C . HIS D 1 17 ? 65.267 46.703 93.215 1.00 20.52 17 HIS D C 1
ATOM 11692 O O . HIS D 1 17 ? 65.695 47.824 92.942 1.00 22.64 17 HIS D O 1
ATOM 11699 N N . LYS D 1 18 ? 66.037 45.757 93.748 1.00 19.43 18 LYS D N 1
ATOM 11700 C CA . LYS D 1 18 ? 67.448 46.038 93.990 1.00 16.25 18 LYS D CA 1
ATOM 11701 C C . LYS D 1 18 ? 68.210 46.076 92.674 1.00 14.99 18 LYS D C 1
ATOM 11702 O O . LYS D 1 18 ? 67.798 45.463 91.686 1.00 17.69 18 LYS D O 1
ATOM 11708 N N . LEU D 1 19 ? 69.322 46.806 92.664 1.00 19.67 19 LEU D N 1
ATOM 11709 C CA . LEU D 1 19 ? 70.166 46.914 91.469 1.00 17.46 19 LEU D CA 1
ATOM 11710 C C . LEU D 1 19 ? 70.712 45.555 91.016 1.00 18.50 19 LEU D C 1
ATOM 11711 O O . LEU D 1 19 ? 71.211 44.774 91.835 1.00 14.70 19 LEU D O 1
ATOM 11716 N N . ALA D 1 20 ? 70.609 45.289 89.712 1.00 12.78 20 ALA D N 1
ATOM 11717 C CA . ALA D 1 20 ? 71.281 44.146 89.089 1.00 12.71 20 ALA D CA 1
ATOM 11718 C C . ALA D 1 20 ? 72.499 44.572 88.269 1.00 16.35 20 ALA D C 1
ATOM 11719 O O . ALA D 1 20 ? 73.577 43.984 88.388 1.00 14.54 20 ALA D O 1
ATOM 11721 N N . ILE D 1 21 ? 72.318 45.584 87.422 1.00 16.09 21 ILE D N 1
ATOM 11722 C CA . ILE D 1 21 ? 73.375 46.030 86.520 1.00 14.08 21 ILE D CA 1
ATOM 11723 C C . ILE D 1 21 ? 73.467 47.550 86.445 1.00 14.99 21 ILE D C 1
ATOM 11724 O O . ILE D 1 21 ? 72.463 48.229 86.235 1.00 16.78 21 ILE D O 1
ATOM 11729 N N . GLU D 1 22 ? 74.676 48.076 86.613 1.00 15.19 22 GLU D N 1
ATOM 11730 C CA . GLU D 1 22 ? 74.959 49.473 86.281 1.00 19.08 22 GLU D CA 1
ATOM 11731 C C . GLU D 1 22 ? 75.744 49.467 84.973 1.00 20.66 22 GLU D C 1
ATOM 11732 O O . GLU D 1 22 ? 76.775 48.804 84.875 1.00 17.21 22 GLU D O 1
ATOM 11738 N N . THR D 1 23 ? 75.251 50.180 83.962 1.00 17.44 23 THR D N 1
ATOM 11739 C CA . THR D 1 23 ? 75.933 50.206 82.675 1.00 20.15 23 THR D CA 1
ATOM 11740 C C . THR D 1 23 ? 77.141 51.139 82.709 1.00 21.80 23 THR D C 1
ATOM 11741 O O . THR D 1 23 ? 77.313 51.925 83.643 1.00 25.20 23 THR D O 1
ATOM 11745 N N . ALA D 1 24 ? 77.980 51.051 81.686 1.00 21.67 24 ALA D N 1
ATOM 11746 C CA . ALA D 1 24 ? 79.171 51.888 81.617 1.00 22.25 24 ALA D CA 1
ATOM 11747 C C . ALA D 1 24 ? 78.812 53.376 81.593 1.00 24.25 24 ALA D C 1
ATOM 11748 O O . ALA D 1 24 ? 79.616 54.219 81.977 1.00 24.55 24 ALA D O 1
ATOM 11750 N N . ALA D 1 25 ? 77.601 53.686 81.139 1.00 22.70 25 ALA D N 1
ATOM 11751 C CA . ALA D 1 25 ? 77.140 55.068 81.055 1.00 25.06 25 ALA D CA 1
ATOM 11752 C C . ALA D 1 25 ? 76.535 55.540 82.375 1.00 30.68 25 ALA D C 1
ATOM 11753 O O . ALA D 1 25 ? 76.214 56.718 82.540 1.00 30.89 25 ALA D O 1
ATOM 11755 N N . GLY D 1 26 ? 76.370 54.615 83.314 1.00 25.31 26 GLY D N 1
ATOM 11756 C CA . GLY D 1 26 ? 75.857 54.952 84.626 1.00 21.65 26 GLY D CA 1
ATOM 11757 C C . GLY D 1 26 ? 74.391 54.641 84.854 1.00 24.96 26 GLY D C 1
ATOM 11758 O O . GLY D 1 26 ? 73.857 54.940 85.920 1.00 30.15 26 GLY D O 1
ATOM 11759 N N . ASP D 1 27 ? 73.733 54.035 83.869 1.00 21.88 27 ASP D N 1
ATOM 11760 C CA . ASP D 1 27 ? 72.319 53.693 84.005 1.00 22.71 27 ASP D CA 1
ATOM 11761 C C . ASP D 1 27 ? 72.119 52.496 84.930 1.00 22.77 27 ASP D C 1
ATOM 11762 O O . ASP D 1 27 ? 72.935 51.582 84.948 1.00 24.99 27 ASP D O 1
ATOM 11767 N N . LYS D 1 28 ? 71.034 52.520 85.697 1.00 22.77 28 LYS D N 1
ATOM 11768 C CA . LYS D 1 28 ? 70.768 51.484 86.689 1.00 24.40 28 LYS D CA 1
ATOM 11769 C C . LYS D 1 28 ? 69.605 50.612 86.258 1.00 23.02 28 LYS D C 1
ATOM 11770 O O . LYS D 1 28 ? 68.538 51.114 85.915 1.00 23.30 28 LYS D O 1
ATOM 11776 N N . ILE D 1 29 ? 69.821 49.301 86.279 1.00 14.06 29 ILE D N 1
ATOM 11777 C CA . ILE D 1 29 ? 68.790 48.343 85.910 1.00 13.77 29 ILE D CA 1
ATOM 11778 C C . ILE D 1 29 ? 68.556 47.413 87.076 1.00 15.82 29 ILE D C 1
ATOM 11779 O O . ILE D 1 29 ? 69.480 46.720 87.528 1.00 15.34 29 ILE D O 1
ATOM 11784 N N . SER D 1 30 ? 67.331 47.396 87.584 1.00 14.00 30 SER D N 1
ATOM 11785 C CA . SER D 1 30 ? 67.008 46.521 88.708 1.00 14.23 30 SER D CA 1
ATOM 11786 C C . SER D 1 30 ? 66.814 45.079 88.254 1.00 13.70 30 SER D C 1
ATOM 11787 O O . SER D 1 30 ? 66.743 44.795 87.061 1.00 13.12 30 SER D O 1
ATOM 11790 N N . TYR D 1 31 ? 66.707 44.165 89.208 1.00 14.58 31 TYR D N 1
ATOM 11791 C CA . TYR D 1 31 ? 66.369 42.784 88.863 1.00 12.94 31 TYR D CA 1
ATOM 11792 C C . TYR D 1 31 ? 65.035 42.713 88.101 1.00 12.94 31 TYR D C 1
ATOM 11793 O O . TYR D 1 31 ? 64.937 42.051 87.059 1.00 13.24 31 TYR D O 1
ATOM 11802 N N . ALA D 1 32 ? 64.011 43.394 88.610 1.00 14.87 32 ALA D N 1
ATOM 11803 C CA . ALA D 1 32 ? 62.703 43.378 87.945 1.00 15.54 32 ALA D CA 1
ATOM 11804 C C . ALA D 1 32 ? 62.805 43.914 86.531 1.00 15.97 32 ALA D C 1
ATOM 11805 O O . ALA D 1 32 ? 62.192 43.369 85.609 1.00 14.42 32 ALA D O 1
ATOM 11807 N N . GLU D 1 33 ? 63.574 44.990 86.360 1.00 14.93 33 GLU D N 1
ATOM 11808 C CA . GLU D 1 33 ? 63.739 45.593 85.038 1.00 14.98 33 GLU D CA 1
ATOM 11809 C C . GLU D 1 33 ? 64.496 44.673 84.087 1.00 13.52 33 GLU D C 1
ATOM 11810 O O . GLU D 1 33 ? 64.204 44.617 82.895 1.00 13.58 33 GLU D O 1
ATOM 11816 N N . LEU D 1 34 ? 65.478 43.954 84.619 1.00 12.86 34 LEU D N 1
ATOM 11817 C CA . LEU D 1 34 ? 66.241 43.006 83.813 1.00 13.21 34 LEU D CA 1
ATOM 11818 C C . LEU D 1 34 ? 65.339 41.870 83.314 1.00 12.72 34 LEU D C 1
ATOM 11819 O O . LEU D 1 34 ? 65.413 41.459 82.160 1.00 10.99 34 LEU D O 1
ATOM 11824 N N . VAL D 1 35 ? 64.490 41.356 84.199 1.00 11.82 35 VAL D N 1
ATOM 11825 C CA . VAL D 1 35 ? 63.557 40.293 83.837 1.00 11.46 35 VAL D CA 1
ATOM 11826 C C . VAL D 1 35 ? 62.591 40.777 82.751 1.00 10.53 35 VAL D C 1
ATOM 11827 O O . VAL D 1 35 ? 62.318 40.061 81.785 1.00 11.27 35 VAL D O 1
ATOM 11831 N N . ALA D 1 36 ? 62.095 42.002 82.913 1.00 10.66 36 ALA D N 1
ATOM 11832 C CA . ALA D 1 36 ? 61.173 42.576 81.934 1.00 11.29 36 ALA D CA 1
ATOM 11833 C C . ALA D 1 36 ? 61.844 42.737 80.575 1.00 12.02 36 ALA D C 1
ATOM 11834 O O . ALA D 1 36 ? 61.260 42.413 79.540 1.00 10.58 36 ALA D O 1
ATOM 11836 N N . ARG D 1 37 ? 63.077 43.226 80.575 1.00 12.84 37 ARG D N 1
ATOM 11837 C CA . ARG D 1 37 ? 63.823 43.352 79.326 1.00 13.00 37 ARG D CA 1
ATOM 11838 C C . ARG D 1 37 ? 63.927 42.015 78.621 1.00 12.20 37 ARG D C 1
ATOM 11839 O O . ARG D 1 37 ? 63.760 41.935 77.405 1.00 11.96 37 ARG D O 1
ATOM 11847 N N . ALA D 1 38 ? 64.235 40.968 79.386 1.00 10.49 38 ALA D N 1
ATOM 11848 C CA . ALA D 1 38 ? 64.380 39.626 78.837 1.00 8.41 38 ALA D CA 1
ATOM 11849 C C . ALA D 1 38 ? 63.055 39.074 78.290 1.00 10.10 38 ALA D C 1
ATOM 11850 O O . ALA D 1 38 ? 63.039 38.364 77.293 1.00 10.45 38 ALA D O 1
ATOM 11852 N N . GLY D 1 39 ? 61.944 39.412 78.935 1.00 11.33 39 GLY D N 1
ATOM 11853 C CA . GLY D 1 39 ? 60.644 39.002 78.435 1.00 11.70 39 GLY D CA 1
ATOM 11854 C C . GLY D 1 39 ? 60.334 39.617 77.076 1.00 11.34 39 GLY D C 1
ATOM 11855 O O . GLY D 1 39 ? 59.828 38.944 76.179 1.00 10.31 39 GLY D O 1
ATOM 11856 N N . ARG D 1 40 ? 60.648 40.894 76.906 1.00 9.05 40 ARG D N 1
ATOM 11857 C CA . ARG D 1 40 ? 60.376 41.534 75.623 1.00 10.47 40 ARG D CA 1
ATOM 11858 C C . ARG D 1 40 ? 61.205 40.872 74.537 1.00 12.49 40 ARG D C 1
ATOM 11859 O O . ARG D 1 40 ? 60.696 40.547 73.456 1.00 9.72 40 ARG D O 1
ATOM 11867 N N . VAL D 1 41 ? 62.490 40.666 74.817 1.00 9.81 41 VAL D N 1
ATOM 11868 C CA . VAL D 1 41 ? 63.346 40.023 73.829 1.00 10.17 41 VAL D CA 1
ATOM 11869 C C . VAL D 1 41 ? 62.894 38.580 73.556 1.00 11.01 41 VAL D C 1
ATOM 11870 O O . VAL D 1 41 ? 62.851 38.148 72.400 1.00 9.41 41 VAL D O 1
ATOM 11874 N N . ALA D 1 42 ? 62.510 37.850 74.600 1.00 9.02 42 ALA D N 1
ATOM 11875 C CA . ALA D 1 42 ? 62.045 36.476 74.390 1.00 9.82 42 ALA D CA 1
ATOM 11876 C C . ALA D 1 42 ? 60.834 36.453 73.460 1.00 10.82 42 ALA D C 1
ATOM 11877 O O . ALA D 1 42 ? 60.754 35.617 72.572 1.00 10.36 42 ALA D O 1
ATOM 11879 N N . ASN D 1 43 ? 59.910 37.388 73.648 1.00 11.75 43 ASN D N 1
ATOM 11880 C CA . ASN D 1 43 ? 58.763 37.477 72.749 1.00 13.05 43 ASN D CA 1
ATOM 11881 C C . ASN D 1 43 ? 59.152 37.756 71.306 1.00 13.79 43 ASN D C 1
ATOM 11882 O O . ASN D 1 43 ? 58.571 37.193 70.380 1.00 14.56 43 ASN D O 1
ATOM 11887 N N . VAL D 1 44 ? 60.132 38.632 71.111 1.00 11.07 44 VAL D N 1
ATOM 11888 C CA . VAL D 1 44 ? 60.641 38.885 69.769 1.00 11.72 44 VAL D CA 1
ATOM 11889 C C . VAL D 1 44 ? 61.236 37.611 69.157 1.00 11.75 44 VAL D C 1
ATOM 11890 O O . VAL D 1 44 ? 60.974 37.287 67.994 1.00 12.12 44 VAL D O 1
ATOM 11894 N N . LEU D 1 45 ? 62.055 36.897 69.923 1.00 9.89 45 LEU D N 1
ATOM 11895 C CA . LEU D 1 45 ? 62.683 35.695 69.382 1.00 11.68 45 LEU D CA 1
ATOM 11896 C C . LEU D 1 45 ? 61.619 34.697 68.925 1.00 11.80 45 LEU D C 1
ATOM 11897 O O . LEU D 1 45 ? 61.717 34.127 67.844 1.00 11.74 45 LEU D O 1
ATOM 11902 N N . VAL D 1 46 ? 60.613 34.487 69.762 1.00 11.33 46 VAL D N 1
ATOM 11903 C CA . VAL D 1 46 ? 59.539 33.555 69.415 1.00 13.28 46 VAL D CA 1
ATOM 11904 C C . VAL D 1 46 ? 58.764 34.070 68.203 1.00 12.94 46 VAL D C 1
ATOM 11905 O O . VAL D 1 46 ? 58.405 33.301 67.305 1.00 14.53 46 VAL D O 1
ATOM 11909 N N . ALA D 1 47 ? 58.531 35.381 68.154 1.00 11.27 47 ALA D N 1
ATOM 11910 C CA . ALA D 1 47 ? 57.837 35.970 67.006 1.00 13.16 47 ALA D CA 1
ATOM 11911 C C . ALA D 1 47 ? 58.595 35.732 65.710 1.00 17.53 47 ALA D C 1
ATOM 11912 O O . ALA D 1 47 ? 57.983 35.555 64.650 1.00 20.43 47 ALA D O 1
ATOM 11914 N N . ARG D 1 48 ? 59.926 35.723 65.796 1.00 14.12 48 ARG D N 1
ATOM 11915 C CA . ARG D 1 48 ? 60.784 35.502 64.635 1.00 13.58 48 ARG D CA 1
ATOM 11916 C C . ARG D 1 48 ? 60.998 34.019 64.323 1.00 19.33 48 ARG D C 1
ATOM 11917 O O . ARG D 1 48 ? 61.752 33.678 63.416 1.00 21.91 48 ARG D O 1
ATOM 11925 N N . GLY D 1 49 ? 60.352 33.142 65.082 1.00 14.47 49 GLY D N 1
ATOM 11926 C CA . GLY D 1 49 ? 60.355 31.727 64.742 1.00 14.47 49 GLY D CA 1
ATOM 11927 C C . GLY D 1 49 ? 61.173 30.832 65.652 1.00 15.45 49 GLY D C 1
ATOM 11928 O O . GLY D 1 49 ? 61.312 29.631 65.377 1.00 14.92 49 GLY D O 1
ATOM 11929 N N . LEU D 1 50 ? 61.720 31.387 66.731 1.00 14.37 50 LEU D N 1
ATOM 11930 C CA . LEU D 1 50 ? 62.496 30.557 67.645 1.00 13.13 50 LEU D CA 1
ATOM 11931 C C . LEU D 1 50 ? 61.575 29.545 68.301 1.00 12.76 50 LEU D C 1
ATOM 11932 O O . LEU D 1 50 ? 60.560 29.908 68.903 1.00 17.86 50 LEU D O 1
ATOM 11937 N N . GLN D 1 51 ? 61.924 28.273 68.180 1.00 12.43 51 GLN D N 1
ATOM 11938 C CA . GLN D 1 51 ? 61.170 27.241 68.873 1.00 14.10 51 GLN D CA 1
ATOM 11939 C C . GLN D 1 51 ? 62.073 26.566 69.885 1.00 13.18 51 GLN D C 1
ATOM 11940 O O . GLN D 1 51 ? 63.301 26.682 69.826 1.00 13.41 51 GLN D O 1
ATOM 11946 N N . VAL D 1 52 ? 61.461 25.859 70.823 1.00 12.98 52 VAL D N 1
ATOM 11947 C CA . VAL D 1 52 ? 62.235 25.211 71.867 1.00 13.20 52 VAL D CA 1
ATOM 11948 C C . VAL D 1 52 ? 63.310 24.287 71.277 1.00 11.98 52 VAL D C 1
ATOM 11949 O O . VAL D 1 52 ? 63.041 23.462 70.399 1.00 13.37 52 VAL D O 1
ATOM 11953 N N . GLY D 1 53 ? 64.537 24.458 71.757 1.00 12.49 53 GLY D N 1
ATOM 11954 C CA . GLY D 1 53 ? 65.658 23.672 71.277 1.00 10.13 53 GLY D CA 1
ATOM 11955 C C . GLY D 1 53 ? 66.478 24.325 70.175 1.00 13.14 53 GLY D C 1
ATOM 11956 O O . GLY D 1 53 ? 67.592 23.892 69.902 1.00 13.24 53 GLY D O 1
ATOM 11957 N N . ASP D 1 54 ? 65.925 25.355 69.535 1.00 10.50 54 ASP D N 1
ATOM 11958 C CA . ASP D 1 54 ? 66.631 26.070 68.471 1.00 9.81 54 ASP D CA 1
ATOM 11959 C C . ASP D 1 54 ? 67.805 26.856 69.050 1.00 8.06 54 ASP D C 1
ATOM 11960 O O . ASP D 1 54 ? 67.756 27.278 70.211 1.00 10.88 54 ASP D O 1
ATOM 11965 N N . ARG D 1 55 ? 68.839 27.055 68.233 1.00 10.00 55 ARG D N 1
ATOM 11966 C CA . ARG D 1 55 ? 69.985 27.876 68.638 1.00 10.28 55 ARG D CA 1
ATOM 11967 C C . ARG D 1 55 ? 69.795 29.312 68.205 1.00 9.97 55 ARG D C 1
ATOM 11968 O O . ARG D 1 55 ? 69.224 29.586 67.149 1.00 10.00 55 ARG D O 1
ATOM 11976 N N . VAL D 1 56 ? 70.275 30.226 69.045 1.00 8.68 56 VAL D N 1
ATOM 11977 C CA . VAL D 1 56 ? 70.445 31.629 68.668 1.00 7.95 56 VAL D CA 1
ATOM 11978 C C . VAL D 1 56 ? 71.949 31.890 68.641 1.00 12.12 56 VAL D C 1
ATOM 11979 O O . VAL D 1 56 ? 72.605 31.808 69.680 1.00 10.86 56 VAL D O 1
ATOM 11983 N N . ALA D 1 57 ? 72.504 32.179 67.462 1.00 10.53 57 ALA D N 1
ATOM 11984 C CA . ALA D 1 57 ? 73.936 32.518 67.354 1.00 9.13 57 ALA D CA 1
ATOM 11985 C C . ALA D 1 57 ? 74.093 34.025 67.425 1.00 10.56 57 ALA D C 1
ATOM 11986 O O . ALA D 1 57 ? 73.404 34.749 66.708 1.00 13.08 57 ALA D O 1
ATOM 11988 N N . ALA D 1 58 ? 74.987 34.507 68.281 1.00 9.10 58 ALA D N 1
ATOM 11989 C CA . ALA D 1 58 ? 75.107 35.950 68.473 1.00 8.87 58 ALA D CA 1
ATOM 11990 C C . ALA D 1 58 ? 76.562 36.382 68.414 1.00 10.65 58 ALA D C 1
ATOM 11991 O O . ALA D 1 58 ? 77.368 35.911 69.212 1.00 9.98 58 ALA D O 1
ATOM 11993 N N . GLN D 1 59 ? 76.893 37.252 67.465 1.00 10.57 59 GLN D N 1
ATOM 11994 C CA . GLN D 1 59 ? 78.207 37.900 67.461 1.00 7.19 59 GLN D CA 1
ATOM 11995 C C . GLN D 1 59 ? 77.960 39.367 67.768 1.00 9.50 59 GLN D C 1
ATOM 11996 O O . GLN D 1 59 ? 77.624 40.153 66.884 1.00 13.71 59 GLN D O 1
ATOM 12002 N N . THR D 1 60 ? 78.070 39.690 69.047 1.00 12.39 60 THR D N 1
ATOM 12003 C CA . THR D 1 60 ? 77.701 41.006 69.548 1.00 15.74 60 THR D CA 1
ATOM 12004 C C . THR D 1 60 ? 78.838 41.591 70.367 1.00 19.89 60 THR D C 1
ATOM 12005 O O . THR D 1 60 ? 79.578 40.853 71.007 1.00 19.06 60 THR D O 1
ATOM 12009 N N . GLU D 1 61 ? 78.986 42.913 70.329 1.00 16.67 61 GLU D N 1
ATOM 12010 C CA . GLU D 1 61 ? 79.894 43.569 71.248 1.00 18.51 61 GLU D CA 1
ATOM 12011 C C . GLU D 1 61 ? 79.197 43.644 72.589 1.00 18.10 61 GLU D C 1
ATOM 12012 O O . GLU D 1 61 ? 77.972 43.579 72.681 1.00 17.95 61 GLU D O 1
ATOM 12018 N N . LYS D 1 62 ? 79.985 43.784 73.641 1.00 15.32 62 LYS D N 1
ATOM 12019 C CA . LYS D 1 62 ? 79.474 43.690 74.984 1.00 13.75 62 LYS D CA 1
ATOM 12020 C C . LYS D 1 62 ? 78.569 44.875 75.380 1.00 17.83 62 LYS D C 1
ATOM 12021 O O . LYS D 1 62 ? 78.984 46.028 75.331 1.00 17.76 62 LYS D O 1
ATOM 12027 N N . SER D 1 63 ? 77.342 44.565 75.785 1.00 15.79 63 SER D N 1
ATOM 12028 C CA . SER D 1 63 ? 76.378 45.574 76.225 1.00 17.73 63 SER D CA 1
ATOM 12029 C C . SER D 1 63 ? 75.359 44.884 77.115 1.00 13.37 63 SER D C 1
ATOM 12030 O O . SER D 1 63 ? 75.258 43.649 77.111 1.00 12.94 63 SER D O 1
ATOM 12033 N N . VAL D 1 64 ? 74.608 45.646 77.902 1.00 13.32 64 VAL D N 1
ATOM 12034 C CA A VAL D 1 64 ? 73.553 45.029 78.697 0.65 16.09 64 VAL D CA 1
ATOM 12035 C CA B VAL D 1 64 ? 73.544 45.040 78.691 0.35 15.82 64 VAL D CA 1
ATOM 12036 C C . VAL D 1 64 ? 72.557 44.328 77.768 1.00 13.44 64 VAL D C 1
ATOM 12037 O O . VAL D 1 64 ? 72.062 43.256 78.086 1.00 11.83 64 VAL D O 1
ATOM 12044 N N . GLU D 1 65 ? 72.297 44.924 76.611 1.00 10.99 65 GLU D N 1
ATOM 12045 C CA . GLU D 1 65 ? 71.382 44.300 75.665 1.00 9.25 65 GLU D CA 1
ATOM 12046 C C . GLU D 1 65 ? 71.898 42.927 75.205 1.00 10.51 65 GLU D C 1
ATOM 12047 O O . GLU D 1 65 ? 71.114 41.995 75.014 1.00 10.83 65 GLU D O 1
ATOM 12053 N N . ALA D 1 66 ? 73.214 42.809 75.012 1.00 9.85 66 ALA D N 1
ATOM 12054 C CA . ALA D 1 66 ? 73.807 41.532 74.611 1.00 9.98 66 ALA D CA 1
ATOM 12055 C C . ALA D 1 66 ? 73.636 40.484 75.709 1.00 11.55 66 ALA D C 1
ATOM 12056 O O . ALA D 1 66 ? 73.339 39.318 75.442 1.00 10.89 66 ALA D O 1
ATOM 12058 N N . LEU D 1 67 ? 73.781 40.903 76.959 1.00 9.05 67 LEU D N 1
ATOM 12059 C CA . LEU D 1 67 ? 73.570 39.986 78.068 1.00 9.90 67 LEU D CA 1
ATOM 12060 C C . LEU D 1 67 ? 72.097 39.578 78.147 1.00 9.19 67 LEU D C 1
ATOM 12061 O O . LEU D 1 67 ? 71.776 38.414 78.393 1.00 9.05 67 LEU D O 1
ATOM 12066 N N . VAL D 1 68 ? 71.200 40.540 77.948 1.00 8.40 68 VAL D N 1
ATOM 12067 C CA . VAL D 1 68 ? 69.778 40.220 77.934 1.00 10.14 68 VAL D CA 1
ATOM 12068 C C . VAL D 1 68 ? 69.435 39.206 76.835 1.00 7.92 68 VAL D C 1
ATOM 12069 O O . VAL D 1 68 ? 68.600 38.313 77.030 1.00 9.77 68 VAL D O 1
ATOM 12073 N N . LEU D 1 69 ? 70.079 39.313 75.677 1.00 7.38 69 LEU D N 1
ATOM 12074 C CA . LEU D 1 69 ? 69.820 38.330 74.624 1.00 8.30 69 LEU D CA 1
ATOM 12075 C C . LEU D 1 69 ? 70.144 36.906 75.084 1.00 8.55 69 LEU D C 1
ATOM 12076 O O . LEU D 1 69 ? 69.399 35.972 74.806 1.00 7.34 69 LEU D O 1
ATOM 12081 N N . TYR D 1 70 ? 71.244 36.748 75.818 1.00 8.48 70 TYR D N 1
ATOM 12082 C CA . TYR D 1 70 ? 71.598 35.447 76.384 1.00 7.66 70 TYR D CA 1
ATOM 12083 C C . TYR D 1 70 ? 70.500 34.937 77.324 1.00 8.12 70 TYR D C 1
ATOM 12084 O O . TYR D 1 70 ? 70.010 33.799 77.184 1.00 8.25 70 TYR D O 1
ATOM 12093 N N . LEU D 1 71 ? 70.082 35.790 78.258 1.00 10.35 71 LEU D N 1
ATOM 12094 C CA . LEU D 1 71 ? 69.036 35.430 79.218 1.00 8.23 71 LEU D CA 1
ATOM 12095 C C . LEU D 1 71 ? 67.706 35.128 78.539 1.00 8.48 71 LEU D C 1
ATOM 12096 O O . LEU D 1 71 ? 67.032 34.171 78.918 1.00 8.50 71 LEU D O 1
ATOM 12101 N N . ALA D 1 72 ? 67.337 35.940 77.543 1.00 8.80 72 ALA D N 1
ATOM 12102 C CA . ALA D 1 72 ? 66.078 35.744 76.815 1.00 9.38 72 ALA D CA 1
ATOM 12103 C C . ALA D 1 72 ? 66.089 34.443 76.013 1.00 8.81 72 ALA D C 1
ATOM 12104 O O . ALA D 1 72 ? 65.073 33.761 75.905 1.00 8.79 72 ALA D O 1
ATOM 12106 N N . THR D 1 73 ? 67.230 34.128 75.411 1.00 7.40 73 THR D N 1
ATOM 12107 C CA . THR D 1 73 ? 67.353 32.911 74.620 1.00 7.40 73 THR D CA 1
ATOM 12108 C C . THR D 1 73 ? 67.096 31.703 75.499 1.00 9.57 73 THR D C 1
ATOM 12109 O O . THR D 1 73 ? 66.327 30.813 75.138 1.00 10.60 73 THR D O 1
ATOM 12113 N N . VAL D 1 74 ? 67.712 31.681 76.676 1.00 8.94 74 VAL D N 1
ATOM 12114 C CA . VAL D 1 74 ? 67.540 30.509 77.520 1.00 11.05 74 VAL D CA 1
ATOM 12115 C C . VAL D 1 74 ? 66.117 30.467 78.090 1.00 11.03 74 VAL D C 1
ATOM 12116 O O . VAL D 1 74 ? 65.511 29.398 78.183 1.00 9.48 74 VAL D O 1
ATOM 12120 N N . ARG D 1 75 ? 65.586 31.640 78.432 1.00 10.77 75 ARG D N 1
ATOM 12121 C CA . ARG D 1 75 ? 64.227 31.758 78.942 1.00 10.72 75 ARG D CA 1
ATOM 12122 C C . ARG D 1 75 ? 63.215 31.164 77.966 1.00 10.47 75 ARG D C 1
ATOM 12123 O O . ARG D 1 75 ? 62.255 30.522 78.382 1.00 9.61 75 ARG D O 1
ATOM 12131 N N . ALA D 1 76 ? 63.448 31.375 76.674 1.00 8.49 76 ALA D N 1
ATOM 12132 C CA . ALA D 1 76 ? 62.508 30.936 75.641 1.00 8.56 76 ALA D CA 1
ATOM 12133 C C . ALA D 1 76 ? 62.740 29.497 75.201 1.00 11.52 76 ALA D C 1
ATOM 12134 O O . ALA D 1 76 ? 62.122 29.027 74.233 1.00 12.95 76 ALA D O 1
ATOM 12136 N N . GLY D 1 77 ? 63.622 28.794 75.907 1.00 10.64 77 GLY D N 1
ATOM 12137 C CA . GLY D 1 77 ? 63.857 27.389 75.636 1.00 10.47 77 GLY D CA 1
ATOM 12138 C C . GLY D 1 77 ? 64.885 27.165 74.551 1.00 11.69 77 GLY D C 1
ATOM 12139 O O . GLY D 1 77 ? 65.074 26.036 74.086 1.00 12.87 77 GLY D O 1
ATOM 12140 N N . GLY D 1 78 ? 65.529 28.254 74.144 1.00 10.29 78 GLY D N 1
ATOM 12141 C CA . GLY D 1 78 ? 66.528 28.204 73.092 1.00 8.31 78 GLY D CA 1
ATOM 12142 C C . GLY D 1 78 ? 67.894 27.829 73.628 1.00 10.12 78 GLY D C 1
ATOM 12143 O O . GLY D 1 78 ? 68.087 27.667 74.840 1.00 12.06 78 GLY D O 1
ATOM 12144 N N . VAL D 1 79 ? 68.850 27.699 72.717 1.00 7.54 79 VAL D N 1
ATOM 12145 C CA . VAL D 1 79 ? 70.208 27.329 73.086 1.00 8.40 79 VAL D CA 1
ATOM 12146 C C . VAL D 1 79 ? 71.088 28.484 72.639 1.00 10.61 79 VAL D C 1
ATOM 12147 O O . VAL D 1 79 ? 71.158 28.798 71.454 1.00 10.66 79 VAL D O 1
ATOM 12151 N N . TYR D 1 80 ? 71.735 29.137 73.594 1.00 7.67 80 TYR D N 1
ATOM 12152 C CA . TYR D 1 80 ? 72.477 30.345 73.285 1.00 6.88 80 TYR D CA 1
ATOM 12153 C C . TYR D 1 80 ? 73.884 30.020 72.797 1.00 9.58 80 TYR D C 1
ATOM 12154 O O . TYR D 1 80 ? 74.626 29.284 73.446 1.00 10.41 80 TYR D O 1
ATOM 12163 N N . LEU D 1 81 ? 74.248 30.600 71.660 1.00 8.12 81 LEU D N 1
ATOM 12164 C CA . LEU D 1 81 ? 75.554 30.382 71.043 1.00 8.50 81 LEU D CA 1
ATOM 12165 C C . LEU D 1 81 ? 76.303 31.707 70.801 1.00 9.83 81 LEU D C 1
ATOM 12166 O O . LEU D 1 81 ? 76.118 32.352 69.750 1.00 9.19 81 LEU D O 1
ATOM 12171 N N . PRO D 1 82 ? 77.141 32.128 71.776 1.00 7.38 82 PRO D N 1
ATOM 12172 C CA . PRO D 1 82 ? 77.912 33.363 71.582 1.00 11.25 82 PRO D CA 1
ATOM 12173 C C . PRO D 1 82 ? 79.079 33.093 70.644 1.00 14.23 82 PRO D C 1
ATOM 12174 O O . PRO D 1 82 ? 79.621 31.979 70.630 1.00 13.00 82 PRO D O 1
ATOM 12178 N N . LEU D 1 83 ? 79.459 34.098 69.863 1.00 10.71 83 LEU D N 1
ATOM 12179 C CA . LEU D 1 83 ? 80.546 33.965 68.906 1.00 11.48 83 LEU D CA 1
ATOM 12180 C C . LEU D 1 83 ? 81.538 35.109 69.062 1.00 14.37 83 LEU D C 1
ATOM 12181 O O . LEU D 1 83 ? 81.153 36.285 69.092 1.00 12.38 83 LEU D O 1
ATOM 12186 N N . ASN D 1 84 ? 82.817 34.759 69.149 1.00 11.50 84 ASN D N 1
ATOM 12187 C CA . ASN D 1 84 ? 83.889 35.747 69.230 1.00 14.44 84 ASN D CA 1
ATOM 12188 C C . ASN D 1 84 ? 83.698 36.886 68.222 1.00 12.87 84 ASN D C 1
ATOM 12189 O O . ASN D 1 84 ? 83.415 36.639 67.052 1.00 12.91 84 ASN D O 1
ATOM 12194 N N . THR D 1 85 ? 83.860 38.126 68.675 1.00 11.20 85 THR D N 1
ATOM 12195 C CA . THR D 1 85 ? 83.639 39.296 67.824 1.00 12.15 85 THR D CA 1
ATOM 12196 C C . THR D 1 85 ? 84.704 39.412 66.734 1.00 16.78 85 THR D C 1
ATOM 12197 O O . THR D 1 85 ? 84.541 40.170 65.764 1.00 16.53 85 THR D O 1
ATOM 12201 N N . ALA D 1 86 ? 85.796 38.666 66.892 1.00 17.46 86 ALA D N 1
ATOM 12202 C CA . ALA D 1 86 ? 86.883 38.693 65.902 1.00 17.84 86 ALA D CA 1
ATOM 12203 C C . ALA D 1 86 ? 86.591 37.903 64.619 1.00 17.95 86 ALA D C 1
ATOM 12204 O O . ALA D 1 86 ? 87.265 38.103 63.609 1.00 18.35 86 ALA D O 1
ATOM 12206 N N . TYR D 1 87 ? 85.612 37.002 64.649 1.00 15.80 87 TYR D N 1
ATOM 12207 C CA . TYR D 1 87 ? 85.367 36.157 63.487 1.00 11.76 87 TYR D CA 1
ATOM 12208 C C . TYR D 1 87 ? 84.985 36.983 62.261 1.00 15.02 87 TYR D C 1
ATOM 12209 O O . TYR D 1 87 ? 84.111 37.862 62.312 1.00 16.22 87 TYR D O 1
ATOM 12218 N N . THR D 1 88 ? 85.646 36.696 61.148 1.00 13.69 88 THR D N 1
ATOM 12219 C CA . THR D 1 88 ? 85.286 37.286 59.867 1.00 14.36 88 THR D CA 1
ATOM 12220 C C . THR D 1 88 ? 84.003 36.642 59.346 1.00 14.56 88 THR D C 1
ATOM 12221 O O . THR D 1 88 ? 83.520 35.663 59.921 1.00 16.98 88 THR D O 1
ATOM 12225 N N . LEU D 1 89 ? 83.452 37.187 58.262 1.00 14.60 89 LEU D N 1
ATOM 12226 C CA . LEU D 1 89 ? 82.267 36.595 57.652 1.00 13.97 89 LEU D CA 1
ATOM 12227 C C . LEU D 1 89 ? 82.550 35.146 57.263 1.00 19.02 89 LEU D C 1
ATOM 12228 O O . LEU D 1 89 ? 81.719 34.275 57.496 1.00 16.23 89 LEU D O 1
ATOM 12233 N N . HIS D 1 90 ? 83.702 34.902 56.638 1.00 15.74 90 HIS D N 1
ATOM 12234 C CA . HIS D 1 90 ? 84.084 33.542 56.247 1.00 16.74 90 HIS D CA 1
ATOM 12235 C C . HIS D 1 90 ? 84.117 32.627 57.471 1.00 16.72 90 HIS D C 1
ATOM 12236 O O . HIS D 1 90 ? 83.621 31.494 57.429 1.00 19.89 90 HIS D O 1
ATOM 12243 N N . GLU D 1 91 ? 84.699 33.120 58.554 1.00 14.60 91 GLU D N 1
ATOM 12244 C CA . GLU D 1 91 ? 84.817 32.329 59.785 1.00 14.23 91 GLU D CA 1
ATOM 12245 C C . GLU D 1 91 ? 83.455 32.025 60.406 1.00 20.19 91 GLU D C 1
ATOM 12246 O O . GLU D 1 91 ? 83.210 30.908 60.871 1.00 19.60 91 GLU D O 1
ATOM 12252 N N . LEU D 1 92 ? 82.559 33.008 60.389 1.00 18.37 92 LEU D N 1
ATOM 12253 C CA . LEU D 1 92 ? 81.200 32.801 60.883 1.00 19.88 92 LEU D CA 1
ATOM 12254 C C . LEU D 1 92 ? 80.483 31.686 60.130 1.00 19.29 92 LEU D C 1
ATOM 12255 O O . LEU D 1 92 ? 79.664 30.958 60.706 1.00 17.36 92 LEU D O 1
ATOM 12260 N N . ASP D 1 93 ? 80.789 31.548 58.843 1.00 14.15 93 ASP D N 1
ATOM 12261 C CA . ASP D 1 93 ? 80.163 30.543 58.014 1.00 17.67 93 ASP D CA 1
ATOM 12262 C C . ASP D 1 93 ? 80.324 29.165 58.666 1.00 17.62 93 ASP D C 1
ATOM 12263 O O . ASP D 1 93 ? 79.388 28.364 58.708 1.00 17.13 93 ASP D O 1
ATOM 12268 N N . TYR D 1 94 ? 81.510 28.893 59.192 1.00 12.93 94 TYR D N 1
ATOM 12269 C CA . TYR D 1 94 ? 81.759 27.586 59.804 1.00 14.06 94 TYR D CA 1
ATOM 12270 C C . TYR D 1 94 ? 80.786 27.313 60.946 1.00 15.42 94 TYR D C 1
ATOM 12271 O O . TYR D 1 94 ? 80.203 26.233 61.037 1.00 15.85 94 TYR D O 1
ATOM 12280 N N . PHE D 1 95 ? 80.623 28.302 61.817 1.00 14.71 95 PHE D N 1
ATOM 12281 C CA . PHE D 1 95 ? 79.851 28.104 63.033 1.00 11.76 95 PHE D CA 1
ATOM 12282 C C . PHE D 1 95 ? 78.365 28.083 62.742 1.00 14.81 95 PHE D C 1
ATOM 12283 O O . PHE D 1 95 ? 77.637 27.269 63.311 1.00 14.30 95 PHE D O 1
ATOM 12291 N N . ILE D 1 96 ? 77.911 28.956 61.842 1.00 10.50 96 ILE D N 1
ATOM 12292 C CA . ILE D 1 96 ? 76.499 28.968 61.484 1.00 14.77 96 ILE D CA 1
ATOM 12293 C C . ILE D 1 96 ? 76.109 27.665 60.774 1.00 15.35 96 ILE D C 1
ATOM 12294 O O . ILE D 1 96 ? 75.050 27.104 61.031 1.00 13.21 96 ILE D O 1
ATOM 12299 N N . THR D 1 97 ? 76.979 27.173 59.900 1.00 15.62 97 THR D N 1
ATOM 12300 C CA . THR D 1 97 ? 76.731 25.900 59.234 1.00 19.51 97 THR D CA 1
ATOM 12301 C C . THR D 1 97 ? 76.693 24.729 60.225 1.00 15.10 97 THR D C 1
ATOM 12302 O O . THR D 1 97 ? 75.835 23.837 60.124 1.00 15.94 97 THR D O 1
ATOM 12306 N N . ASP D 1 98 ? 77.592 24.753 61.195 1.00 15.72 98 ASP D N 1
ATOM 12307 C CA . ASP D 1 98 ? 77.711 23.640 62.126 1.00 16.49 98 ASP D CA 1
ATOM 12308 C C . ASP D 1 98 ? 76.509 23.564 63.071 1.00 18.90 98 ASP D C 1
ATOM 12309 O O . ASP D 1 98 ? 75.940 22.490 63.294 1.00 13.48 98 ASP D O 1
ATOM 12314 N N . ALA D 1 99 ? 76.119 24.712 63.612 1.00 14.13 99 ALA D N 1
ATOM 12315 C CA . ALA D 1 99 ? 75.084 24.775 64.651 1.00 11.37 99 ALA D CA 1
ATOM 12316 C C . ALA D 1 99 ? 73.663 24.912 64.111 1.00 13.75 99 ALA D C 1
ATOM 12317 O O . ALA D 1 99 ? 72.695 24.655 64.829 1.00 12.82 99 ALA D O 1
ATOM 12319 N N . GLU D 1 100 ? 73.527 25.344 62.858 1.00 11.90 100 GLU D N 1
ATOM 12320 C CA . GLU D 1 100 ? 72.211 25.588 62.260 1.00 12.79 100 GLU D CA 1
ATOM 12321 C C . GLU D 1 100 ? 71.266 26.379 63.165 1.00 13.15 100 GLU D C 1
ATOM 12322 O O . GLU D 1 100 ? 70.176 25.913 63.492 1.00 12.62 100 GLU D O 1
ATOM 12328 N N . PRO D 1 101 ? 71.665 27.596 63.540 1.00 11.82 101 PRO D N 1
ATOM 12329 C CA . PRO D 1 101 ? 70.792 28.422 64.371 1.00 9.58 101 PRO D CA 1
ATOM 12330 C C . PRO D 1 101 ? 69.560 28.870 63.597 1.00 13.19 101 PRO D C 1
ATOM 12331 O O . PRO D 1 101 ? 69.594 28.918 62.371 1.00 13.52 101 PRO D O 1
ATOM 12335 N N . LYS D 1 102 ? 68.484 29.167 64.319 1.00 10.63 102 LYS D N 1
ATOM 12336 C CA . LYS D 1 102 ? 67.248 29.665 63.737 1.00 11.01 102 LYS D CA 1
ATOM 12337 C C . LYS D 1 102 ? 67.281 31.197 63.674 1.00 13.42 102 LYS D C 1
ATOM 12338 O O . LYS D 1 102 ? 66.613 31.811 62.831 1.00 14.36 102 LYS D O 1
ATOM 12344 N N . ILE D 1 103 ? 68.064 31.808 64.566 1.00 12.54 103 ILE D N 1
ATOM 12345 C CA . ILE D 1 103 ? 68.232 33.256 64.575 1.00 12.77 103 ILE D CA 1
ATOM 12346 C C . ILE D 1 103 ? 69.715 33.571 64.696 1.00 11.52 103 ILE D C 1
ATOM 12347 O O . ILE D 1 103 ? 70.431 32.927 65.463 1.00 11.91 103 ILE D O 1
ATOM 12352 N N . VAL D 1 104 ? 70.176 34.521 63.889 1.00 10.35 104 VAL D N 1
ATOM 12353 C CA . VAL D 1 104 ? 71.542 35.006 63.994 1.00 10.42 104 VAL D CA 1
ATOM 12354 C C . VAL D 1 104 ? 71.474 36.483 64.337 1.00 10.47 104 VAL D C 1
ATOM 12355 O O . VAL D 1 104 ? 70.797 37.243 63.661 1.00 12.72 104 VAL D O 1
ATOM 12359 N N . VAL D 1 105 ? 72.168 36.885 65.398 1.00 9.11 105 VAL D N 1
ATOM 12360 C CA . VAL D 1 105 ? 72.219 38.300 65.768 1.00 8.22 105 VAL D CA 1
ATOM 12361 C C . VAL D 1 105 ? 73.647 38.780 65.569 1.00 11.37 105 VAL D C 1
ATOM 12362 O O . VAL D 1 105 ? 74.593 38.162 66.069 1.00 13.99 105 VAL D O 1
ATOM 12366 N N . CYS D 1 106 ? 73.805 39.875 64.835 1.00 11.36 106 CYS D N 1
ATOM 12367 C CA . CYS D 1 106 ? 75.136 40.372 64.502 1.00 12.13 106 CYS D CA 1
ATOM 12368 C C . CYS D 1 106 ? 75.157 41.891 64.569 1.00 13.88 106 CYS D C 1
ATOM 12369 O O . CYS D 1 106 ? 74.118 42.529 64.730 1.00 11.77 106 CYS D O 1
ATOM 12372 N N . ASP D 1 107 ? 76.344 42.474 64.435 1.00 10.06 107 ASP D N 1
ATOM 12373 C CA . ASP D 1 107 ? 76.447 43.917 64.321 1.00 16.89 107 ASP D CA 1
ATOM 12374 C C . ASP D 1 107 ? 75.702 44.407 63.077 1.00 15.35 107 ASP D C 1
ATOM 12375 O O . ASP D 1 107 ? 75.699 43.740 62.052 1.00 14.21 107 ASP D O 1
ATOM 12380 N N . PRO D 1 108 ? 75.061 45.588 63.162 1.00 13.30 108 PRO D N 1
ATOM 12381 C CA . PRO D 1 108 ? 74.404 46.167 61.988 1.00 13.70 108 PRO D CA 1
ATOM 12382 C C . PRO D 1 108 ? 75.295 46.175 60.737 1.00 16.38 108 PRO D C 1
ATOM 12383 O O . PRO D 1 108 ? 74.771 46.028 59.638 1.00 18.54 108 PRO D O 1
ATOM 12387 N N . SER D 1 109 ? 76.609 46.284 60.917 1.00 16.33 109 SER D N 1
ATOM 12388 C CA . SER D 1 109 ? 77.552 46.331 59.791 1.00 24.38 109 SER D CA 1
ATOM 12389 C C . SER D 1 109 ? 77.615 45.025 58.987 1.00 25.22 109 SER D C 1
ATOM 12390 O O . SER D 1 109 ? 78.019 45.027 57.823 1.00 34.99 109 SER D O 1
ATOM 12393 N N . LYS D 1 110 ? 77.211 43.916 59.597 1.00 22.81 110 LYS D N 1
ATOM 12394 C CA . LYS D 1 110 ? 77.299 42.614 58.936 1.00 21.48 110 LYS D CA 1
ATOM 12395 C C . LYS D 1 110 ? 75.949 42.088 58.465 1.00 24.85 110 LYS D C 1
ATOM 12396 O O . LYS D 1 110 ? 75.858 40.972 57.947 1.00 21.55 110 LYS D O 1
ATOM 12402 N N . ARG D 1 111 ? 74.895 42.875 58.646 1.00 20.33 111 ARG D N 1
ATOM 12403 C CA . ARG D 1 111 ? 73.555 42.355 58.397 1.00 19.52 111 ARG D CA 1
ATOM 12404 C C . ARG D 1 111 ? 73.397 41.745 57.007 1.00 19.88 111 ARG D C 1
ATOM 12405 O O . ARG D 1 111 ? 72.959 40.609 56.866 1.00 24.12 111 ARG D O 1
ATOM 12413 N N . ASP D 1 112 ? 73.741 42.505 55.975 1.00 19.58 112 ASP D N 1
ATOM 12414 C CA . ASP D 1 112 ? 73.585 42.008 54.618 1.00 19.51 112 ASP D CA 1
ATOM 12415 C C . ASP D 1 112 ? 74.619 40.931 54.291 1.00 21.27 112 ASP D C 1
ATOM 12416 O O . ASP D 1 112 ? 74.311 39.960 53.603 1.00 28.04 112 ASP D O 1
ATOM 12421 N N . GLY D 1 113 ? 75.832 41.098 54.805 1.00 20.38 113 GLY D N 1
ATOM 12422 C CA . GLY D 1 113 ? 76.921 40.187 54.490 1.00 24.32 113 GLY D CA 1
ATOM 12423 C C . GLY D 1 113 ? 76.638 38.798 55.015 1.00 24.79 113 GLY D C 1
ATOM 12424 O O . GLY D 1 113 ? 77.075 37.794 54.460 1.00 34.65 113 GLY D O 1
ATOM 12425 N N . ILE D 1 114 ? 75.880 38.734 56.094 1.00 21.31 114 ILE D N 1
ATOM 12426 C CA . ILE D 1 114 ? 75.617 37.455 56.719 1.00 24.33 114 ILE D CA 1
ATOM 12427 C C . ILE D 1 114 ? 74.339 36.802 56.182 1.00 31.93 114 ILE D C 1
ATOM 12428 O O . ILE D 1 114 ? 73.993 35.680 56.562 1.00 27.63 114 ILE D O 1
ATOM 12433 N N . ALA D 1 115 ? 73.647 37.499 55.286 1.00 30.67 115 ALA D N 1
ATOM 12434 C CA . ALA D 1 115 ? 72.347 37.029 54.812 1.00 25.36 115 ALA D CA 1
ATOM 12435 C C . ALA D 1 115 ? 72.410 35.691 54.076 1.00 28.47 115 ALA D C 1
ATOM 12436 O O . ALA D 1 115 ? 71.600 34.804 54.329 1.00 27.79 115 ALA D O 1
ATOM 12438 N N . ALA D 1 116 ? 73.370 35.549 53.168 1.00 25.58 116 ALA D N 1
ATOM 12439 C CA . ALA D 1 116 ? 73.494 34.324 52.382 1.00 34.94 116 ALA D CA 1
ATOM 12440 C C . ALA D 1 116 ? 73.805 33.132 53.276 1.00 33.13 116 ALA D C 1
ATOM 12441 O O . ALA D 1 116 ? 73.219 32.059 53.126 1.00 31.21 116 ALA D O 1
ATOM 12443 N N . ILE D 1 117 ? 74.744 33.330 54.196 1.00 33.30 117 ILE D N 1
ATOM 12444 C CA . ILE D 1 117 ? 75.109 32.313 55.173 1.00 26.53 117 ILE D CA 1
ATOM 12445 C C . ILE D 1 117 ? 73.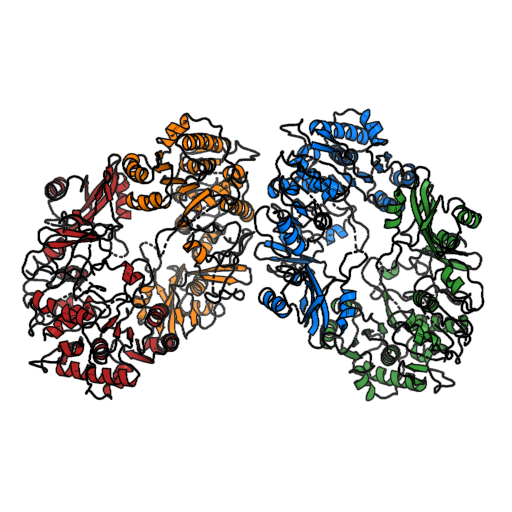900 31.930 56.018 1.00 25.16 117 ILE D C 1
ATOM 12446 O O . ILE D 1 117 ? 73.604 30.752 56.200 1.00 32.29 117 ILE D O 1
ATOM 12451 N N . ALA D 1 118 ? 73.196 32.929 56.539 1.00 21.34 118 ALA D N 1
ATOM 12452 C CA . ALA D 1 118 ? 71.992 32.676 57.327 1.00 21.26 118 ALA D CA 1
ATOM 12453 C C . ALA D 1 118 ? 70.922 31.962 56.509 1.00 25.59 118 ALA D C 1
ATOM 12454 O O . ALA D 1 118 ? 70.291 31.015 56.984 1.00 22.73 118 ALA D O 1
ATOM 12456 N N . ALA D 1 119 ? 70.710 32.424 55.280 1.00 28.15 119 ALA D N 1
ATOM 12457 C CA . ALA D 1 119 ? 69.738 31.798 54.389 1.00 30.46 119 ALA D CA 1
ATOM 12458 C C . ALA D 1 119 ? 70.043 30.315 54.180 1.00 28.04 119 ALA D C 1
ATOM 12459 O O . ALA D 1 119 ? 69.129 29.494 54.121 1.00 33.22 119 ALA D O 1
ATOM 12461 N N . LYS D 1 120 ? 71.326 29.976 54.097 1.00 23.88 120 LYS D N 1
ATOM 12462 C CA . LYS D 1 120 ? 71.737 28.590 53.873 1.00 30.23 120 LYS D CA 1
ATOM 12463 C C . LYS D 1 120 ? 71.141 27.625 54.906 1.00 33.39 120 LYS D C 1
ATOM 12464 O O . LYS D 1 120 ? 70.783 26.496 54.570 1.00 37.31 120 LYS D O 1
ATOM 12470 N N . VAL D 1 121 ? 71.029 28.071 56.156 1.00 19.96 121 VAL D N 1
ATOM 12471 C CA . VAL D 1 121 ? 70.512 27.215 57.222 1.00 21.29 121 VAL D CA 1
ATOM 12472 C C . VAL D 1 121 ? 69.088 27.584 57.638 1.00 20.71 121 VAL D C 1
ATOM 12473 O O . VAL D 1 121 ? 68.536 27.004 58.569 1.00 22.31 121 VAL D O 1
ATOM 12477 N N . GLY D 1 122 ? 68.495 28.544 56.939 1.00 21.04 122 GLY D N 1
ATOM 12478 C CA . GLY D 1 122 ? 67.131 28.964 57.219 1.00 22.88 122 GLY D CA 1
ATOM 12479 C C . GLY D 1 122 ? 66.983 29.830 58.462 1.00 22.33 122 GLY D C 1
ATOM 12480 O O . GLY D 1 122 ? 65.938 29.820 59.113 1.00 23.23 122 GLY D O 1
ATOM 12481 N N . ALA D 1 123 ? 68.029 30.580 58.792 1.00 21.78 123 ALA D N 1
ATOM 12482 C CA . ALA D 1 123 ? 67.986 31.482 59.943 1.00 15.89 123 ALA D CA 1
ATOM 12483 C C . ALA D 1 123 ? 67.522 32.873 59.555 1.00 16.74 123 ALA D C 1
ATOM 12484 O O . ALA D 1 123 ? 67.746 33.321 58.424 1.00 23.20 123 ALA D O 1
ATOM 12486 N N . THR D 1 124 ? 66.859 33.538 60.501 1.00 16.35 124 THR D N 1
ATOM 12487 C CA . THR D 1 124 ? 66.492 34.948 60.390 1.00 16.31 124 THR D CA 1
ATOM 12488 C C . THR D 1 124 ? 67.583 35.792 61.040 1.00 14.92 124 THR D C 1
ATOM 12489 O O . THR D 1 124 ? 68.118 35.405 62.066 1.00 15.16 124 THR D O 1
ATOM 12493 N N . VAL D 1 125 ? 67.883 36.950 60.461 1.00 13.70 125 VAL D N 1
ATOM 12494 C CA . VAL D 1 125 ? 68.922 37.819 61.000 1.00 13.42 125 VAL D CA 1
ATOM 12495 C C . VAL D 1 125 ? 68.332 39.017 61.745 1.00 10.61 125 VAL D C 1
ATOM 12496 O O . VAL D 1 125 ? 67.421 39.668 61.253 1.00 15.49 125 VAL D O 1
ATOM 12500 N N . GLU D 1 126 ? 68.843 39.282 62.945 1.00 11.17 126 GLU D N 1
ATOM 12501 C CA . GLU D 1 126 ? 68.526 40.498 63.666 1.00 11.24 126 GLU D CA 1
ATOM 12502 C C . GLU D 1 126 ? 69.862 41.139 64.024 1.00 10.81 126 GLU D C 1
ATOM 12503 O O . GLU D 1 126 ? 70.889 40.469 64.013 1.00 12.11 126 GLU D O 1
ATOM 12509 N N . THR D 1 127 ? 69.846 42.428 64.343 1.00 10.92 127 THR D N 1
ATOM 12510 C CA . THR D 1 127 ? 71.090 43.114 64.666 1.00 12.91 127 THR D CA 1
ATOM 12511 C C . THR D 1 127 ? 71.122 43.721 66.058 1.00 14.43 127 THR D C 1
ATOM 12512 O O . THR D 1 127 ? 70.092 44.084 66.631 1.00 9.53 127 THR D O 1
ATOM 12516 N N . LEU D 1 128 ? 72.337 43.861 66.578 1.00 10.39 128 LEU D N 1
ATOM 12517 C CA . LEU D 1 128 ? 72.570 44.479 67.869 1.00 11.88 128 LEU D CA 1
ATOM 12518 C C . LEU D 1 128 ? 73.988 45.027 67.838 1.00 11.67 128 LEU D C 1
ATOM 12519 O O . LEU D 1 128 ? 74.943 44.271 67.662 1.00 12.20 128 LEU D O 1
ATOM 12524 N N . GLY D 1 129 ? 74.106 46.341 67.995 1.00 11.90 129 GLY D N 1
ATOM 12525 C CA . GLY D 1 129 ? 75.379 47.035 67.886 1.00 13.77 129 GLY D CA 1
ATOM 12526 C C . GLY D 1 129 ? 76.012 47.286 69.243 1.00 10.34 129 GLY D C 1
ATOM 12527 O O . GLY D 1 129 ? 75.454 46.929 70.268 1.00 12.97 129 GLY D O 1
ATOM 12528 N N . PRO D 1 130 ? 77.192 47.920 69.248 1.00 13.55 130 PRO D N 1
ATOM 12529 C CA . PRO D 1 130 ? 77.908 48.048 70.522 1.00 15.65 130 PRO D CA 1
ATOM 12530 C C . PRO D 1 130 ? 77.196 49.017 71.459 1.00 14.89 130 PRO D C 1
ATOM 12531 O O . PRO D 1 130 ? 77.435 48.973 72.669 1.00 16.47 130 PRO D O 1
ATOM 12535 N N . ASP D 1 131 ? 76.335 49.871 70.901 1.00 13.82 131 ASP D N 1
ATOM 12536 C CA . ASP D 1 131 ? 75.526 50.783 71.698 1.00 14.26 131 ASP D CA 1
ATOM 12537 C C . ASP D 1 131 ? 74.236 50.142 72.220 1.00 18.95 131 ASP D C 1
ATOM 12538 O O . ASP D 1 131 ? 73.422 50.808 72.865 1.00 16.86 131 ASP D O 1
ATOM 12543 N N . GLY D 1 132 ? 74.056 48.861 71.925 1.00 13.52 132 GLY D N 1
ATOM 12544 C CA . GLY D 1 132 ? 72.869 48.129 72.324 1.00 14.08 132 GLY D CA 1
ATOM 12545 C C . GLY D 1 132 ? 71.654 48.451 71.468 1.00 12.70 132 GLY D C 1
ATOM 12546 O O . GLY D 1 132 ? 70.542 48.099 71.831 1.00 14.32 132 GLY D O 1
ATOM 12547 N N . ARG D 1 133 ? 71.862 49.119 70.341 1.00 13.52 133 ARG D N 1
ATOM 12548 C CA . ARG D 1 133 ? 70.757 49.453 69.439 1.00 12.68 133 ARG D CA 1
ATOM 12549 C C . ARG D 1 133 ? 70.796 48.499 68.253 1.00 13.26 133 ARG D C 1
ATOM 12550 O O . ARG D 1 133 ? 71.792 47.823 68.030 1.00 17.77 133 ARG D O 1
ATOM 12558 N N . GLY D 1 134 ? 69.706 48.415 67.495 1.00 13.87 134 GLY D N 1
ATOM 12559 C CA . GLY D 1 134 ? 69.676 47.471 66.388 1.00 14.51 134 GLY D CA 1
ATOM 12560 C C . GLY D 1 134 ? 68.263 46.970 66.170 1.00 13.17 134 GLY D C 1
ATOM 12561 O O . GLY D 1 134 ? 67.352 47.401 66.871 1.00 13.87 134 GLY D O 1
ATOM 12562 N N . SER D 1 135 ? 68.071 46.084 65.198 1.00 12.49 135 SER D N 1
ATOM 12563 C CA . SER D 1 135 ? 66.727 45.604 64.924 1.00 15.22 135 SER D CA 1
ATOM 12564 C C . SER D 1 135 ? 66.156 44.832 66.120 1.00 13.80 135 SER D C 1
ATOM 12565 O O . SER D 1 135 ? 64.953 44.866 66.357 1.00 12.28 135 SER D O 1
ATOM 12568 N N . LEU D 1 136 ? 67.009 44.165 66.893 1.00 9.66 136 LEU D N 1
ATOM 12569 C CA . LEU D 1 136 ? 66.501 43.393 68.026 1.00 10.51 136 LEU D CA 1
ATOM 12570 C C . LEU D 1 136 ? 65.916 44.357 69.040 1.00 12.44 136 LEU D C 1
ATOM 12571 O O . LEU D 1 136 ? 64.865 44.117 69.622 1.00 11.31 136 LEU D O 1
ATOM 12576 N N . THR D 1 137 ? 66.616 45.469 69.239 1.00 9.19 137 THR D N 1
ATOM 12577 C CA . THR D 1 137 ? 66.211 46.461 70.231 1.00 9.40 137 THR D CA 1
ATOM 12578 C C . THR D 1 137 ? 64.961 47.190 69.759 1.00 12.80 137 THR D C 1
ATOM 12579 O O . THR D 1 137 ? 64.053 47.473 70.551 1.00 13.69 137 THR D O 1
ATOM 12583 N N . ASP D 1 138 ? 64.908 47.484 68.467 1.00 11.50 138 ASP D N 1
ATOM 12584 C CA . ASP D 1 138 ? 63.739 48.165 67.906 1.00 10.78 138 ASP D CA 1
ATOM 12585 C C . ASP D 1 138 ? 62.491 47.311 68.154 1.00 11.72 138 ASP D C 1
ATOM 12586 O O . ASP D 1 138 ? 61.417 47.823 68.526 1.00 14.27 138 ASP D O 1
ATOM 12591 N N . ALA D 1 139 ? 62.626 46.016 67.890 1.00 11.56 139 ALA D N 1
ATOM 12592 C CA . ALA D 1 139 ? 61.503 45.092 67.989 1.00 16.11 139 ALA D CA 1
ATOM 12593 C C . ALA D 1 139 ? 61.112 44.868 69.442 1.00 14.06 139 ALA D C 1
ATOM 12594 O O . ALA D 1 139 ? 59.932 44.805 69.777 1.00 12.52 139 ALA D O 1
ATOM 12596 N N . ALA D 1 140 ? 62.103 44.738 70.314 1.00 11.96 140 ALA D N 1
ATOM 12597 C CA . ALA D 1 140 ? 61.805 44.441 71.707 1.00 11.50 140 ALA D CA 1
ATOM 12598 C C . ALA D 1 140 ? 61.048 45.581 72.372 1.00 9.67 140 ALA D C 1
ATOM 12599 O O . ALA D 1 140 ? 60.220 45.342 73.249 1.00 9.97 140 ALA D O 1
ATOM 12601 N N . ALA D 1 141 ? 61.309 46.823 71.953 1.00 10.06 141 ALA D N 1
ATOM 12602 C CA . ALA D 1 141 ? 60.652 47.963 72.566 1.00 11.60 141 ALA D CA 1
ATOM 12603 C C . ALA D 1 141 ? 59.135 47.881 72.389 1.00 12.87 141 ALA D C 1
ATOM 12604 O O . ALA D 1 141 ? 58.385 48.329 73.256 1.00 13.56 141 ALA D O 1
ATOM 12606 N N . GLY D 1 142 ? 58.696 47.292 71.278 1.00 11.58 142 GLY D N 1
ATOM 12607 C CA . GLY D 1 142 ? 57.272 47.177 70.997 1.00 11.83 142 GLY D CA 1
ATOM 12608 C C . GLY D 1 142 ? 56.660 45.840 71.388 1.00 11.26 142 GLY D C 1
ATOM 12609 O O . GLY D 1 142 ? 55.493 45.575 71.067 1.00 12.84 142 GLY D O 1
ATOM 12610 N N . ALA D 1 143 ? 57.438 45.002 72.067 1.00 11.50 143 ALA D N 1
ATOM 12611 C CA . ALA D 1 143 ? 56.985 43.667 72.471 1.00 12.82 143 ALA D CA 1
ATOM 12612 C C . ALA D 1 143 ? 56.453 43.688 73.893 1.00 12.84 143 ALA D C 1
ATOM 12613 O O . ALA D 1 143 ? 56.856 44.520 74.704 1.00 14.31 143 ALA D O 1
ATOM 12615 N N . SER D 1 144 ? 55.545 42.765 74.198 1.00 14.54 144 SER D N 1
ATOM 12616 C CA . SER D 1 144 ? 55.052 42.610 75.565 1.00 14.77 144 SER D CA 1
ATOM 12617 C C . SER D 1 144 ? 56.181 42.125 76.469 1.00 13.01 144 SER D C 1
ATOM 12618 O O . SER D 1 144 ? 57.045 41.373 76.015 1.00 15.39 144 SER D O 1
ATOM 12621 N N . GLU D 1 145 ? 56.169 42.536 77.739 1.00 13.27 145 GLU D N 1
ATOM 12622 C CA . GLU D 1 145 ? 57.173 42.060 78.691 1.00 15.95 145 GLU D CA 1
ATOM 12623 C C . GLU D 1 145 ? 56.788 40.708 79.299 1.00 17.71 145 GLU D C 1
ATOM 12624 O O . GLU D 1 145 ? 57.643 39.975 79.784 1.00 14.57 145 GLU D O 1
ATOM 12630 N N . ALA D 1 146 ? 55.505 40.366 79.259 1.00 18.24 146 ALA D N 1
ATOM 12631 C CA . ALA D 1 146 ? 55.062 39.101 79.843 1.00 20.43 146 ALA D CA 1
ATOM 12632 C C . ALA D 1 146 ? 55.517 37.894 79.020 1.00 15.14 146 ALA D C 1
ATOM 12633 O O . ALA D 1 146 ? 55.243 37.799 77.822 1.00 17.31 146 ALA D O 1
ATOM 12635 N N . PHE D 1 147 ? 56.206 36.968 79.673 1.00 16.05 147 PHE D N 1
ATOM 12636 C CA . PHE D 1 147 ? 56.667 35.759 79.004 1.00 14.67 147 PHE D CA 1
ATOM 12637 C C . PHE D 1 147 ? 56.689 34.565 79.952 1.00 13.41 147 PHE D C 1
ATOM 12638 O O . PHE D 1 147 ? 57.283 34.612 81.030 1.00 15.37 147 PHE D O 1
ATOM 12646 N N . ALA D 1 148 ? 56.035 33.484 79.544 1.00 12.68 148 ALA D N 1
ATOM 12647 C CA . ALA D 1 148 ? 56.024 32.284 80.359 1.00 13.46 148 ALA D CA 1
ATOM 12648 C C . ALA D 1 148 ? 57.310 31.502 80.117 1.00 12.55 148 ALA D C 1
ATOM 12649 O O . ALA D 1 148 ? 57.470 30.850 79.088 1.00 14.82 148 ALA D O 1
ATOM 12651 N N . THR D 1 149 ? 58.222 31.589 81.075 1.00 11.02 149 THR D N 1
ATOM 12652 C CA . THR D 1 149 ? 59.502 30.905 80.974 1.00 12.32 149 THR D CA 1
ATOM 12653 C C . THR D 1 149 ? 59.314 29.425 80.633 1.00 13.12 149 THR D C 1
ATOM 12654 O O . THR D 1 149 ? 58.536 28.721 81.278 1.00 13.52 149 THR D O 1
ATOM 12658 N N . ILE D 1 150 ? 60.018 28.964 79.606 1.00 10.88 150 ILE D N 1
ATOM 12659 C CA . ILE D 1 150 ? 59.847 27.589 79.129 1.00 12.42 150 ILE D CA 1
ATOM 12660 C C . ILE D 1 150 ? 60.356 26.575 80.135 1.00 13.61 150 ILE D C 1
ATOM 12661 O O . ILE D 1 150 ? 61.433 26.744 80.723 1.00 12.77 150 ILE D O 1
ATOM 12666 N N . ASP D 1 151 ? 59.582 25.513 80.346 1.00 11.28 151 ASP D N 1
ATOM 12667 C CA . ASP D 1 151 ? 60.048 24.453 81.213 1.00 11.53 151 ASP D CA 1
ATOM 12668 C C . ASP D 1 151 ? 61.275 23.767 80.594 1.00 10.51 151 ASP D C 1
ATOM 12669 O O . ASP D 1 151 ? 61.269 23.404 79.419 1.00 13.83 151 ASP D O 1
ATOM 12674 N N . ARG D 1 152 ? 62.323 23.594 81.391 1.00 12.62 152 ARG D N 1
ATOM 12675 C CA . ARG D 1 152 ? 63.499 22.845 80.961 1.00 13.89 152 ARG D CA 1
ATOM 12676 C C . ARG D 1 152 ? 63.921 21.912 82.076 1.00 18.86 152 ARG D C 1
ATOM 12677 O O . ARG D 1 152 ? 63.692 22.197 83.253 1.00 17.53 152 ARG D O 1
ATOM 12685 N N . GLY D 1 153 ? 64.555 20.808 81.705 1.00 14.91 153 GLY D N 1
ATOM 12686 C CA . GLY D 1 153 ? 65.066 19.856 82.671 1.00 17.55 153 GLY D CA 1
ATOM 12687 C C . GLY D 1 153 ? 66.550 20.086 82.867 1.00 15.47 153 GLY D C 1
ATOM 12688 O O . GLY D 1 153 ? 67.193 20.777 82.073 1.00 14.34 153 GLY D O 1
ATOM 12689 N N . ALA D 1 154 ? 67.095 19.498 83.928 1.00 14.75 154 ALA D N 1
ATOM 12690 C CA . ALA D 1 154 ? 68.488 19.719 84.298 1.00 11.87 154 ALA D CA 1
ATOM 12691 C C . ALA D 1 154 ? 69.434 19.460 83.132 1.00 12.27 154 ALA D C 1
ATOM 12692 O O . ALA D 1 154 ? 70.416 20.171 82.949 1.00 11.82 154 ALA D O 1
ATOM 12694 N N . ASP D 1 155 ? 69.158 18.413 82.366 1.00 14.56 155 ASP D N 1
ATOM 12695 C CA . ASP D 1 155 ? 70.105 17.980 81.347 1.00 12.18 155 ASP D CA 1
ATOM 12696 C C . ASP D 1 155 ? 69.806 18.590 79.979 1.00 13.22 155 ASP D C 1
ATOM 12697 O O . ASP D 1 155 ? 70.517 18.316 79.019 1.00 13.72 155 ASP D O 1
ATOM 12702 N N . ASP D 1 156 ? 68.765 19.424 79.890 1.00 11.50 156 ASP D N 1
ATOM 12703 C CA . ASP D 1 156 ? 68.449 20.083 78.620 1.00 11.98 156 ASP D CA 1
ATOM 12704 C C . ASP D 1 156 ? 69.520 21.110 78.295 1.00 10.89 156 ASP D C 1
ATOM 12705 O O . ASP D 1 156 ? 70.091 21.717 79.190 1.00 10.44 156 ASP D O 1
ATOM 12710 N N . LEU D 1 157 ? 69.765 21.345 77.015 1.00 8.78 157 LEU D N 1
ATOM 12711 C CA . LEU D 1 157 ? 70.782 22.331 76.656 1.00 8.43 157 LEU D CA 1
ATOM 12712 C C . LEU D 1 157 ? 70.380 23.785 76.919 1.00 9.44 157 LEU D C 1
ATOM 12713 O O . LEU D 1 157 ? 69.243 24.201 76.675 1.00 9.69 157 LEU D O 1
ATOM 12718 N N . ALA D 1 158 ? 71.339 24.554 77.422 1.00 8.84 158 ALA D N 1
ATOM 12719 C CA . ALA D 1 158 ? 71.171 25.989 77.569 1.00 6.82 158 ALA D CA 1
ATOM 12720 C C . ALA D 1 158 ? 72.078 26.777 76.628 1.00 7.71 158 ALA D C 1
ATOM 12721 O O . ALA D 1 158 ? 71.751 27.903 76.245 1.00 9.63 158 ALA D O 1
ATOM 12723 N N . ALA D 1 159 ? 73.241 26.215 76.304 1.00 7.67 159 ALA D N 1
ATOM 12724 C CA . ALA D 1 159 ? 74.217 26.969 75.518 1.00 6.23 159 ALA D CA 1
ATOM 12725 C C . ALA D 1 159 ? 75.145 26.048 74.751 1.00 8.67 159 ALA D C 1
ATOM 12726 O O . ALA D 1 159 ? 75.322 24.894 75.128 1.00 8.82 159 ALA D O 1
ATOM 12728 N N . ILE D 1 160 ? 75.736 26.565 73.676 1.00 9.01 160 ILE D N 1
ATOM 12729 C CA . ILE D 1 160 ? 76.849 25.894 72.998 1.00 8.28 160 ILE D CA 1
ATOM 12730 C C . ILE D 1 160 ? 77.980 26.921 72.881 1.00 8.40 160 ILE D C 1
ATOM 12731 O O . ILE D 1 160 ? 77.779 28.017 72.347 1.00 9.62 160 ILE D O 1
ATOM 12736 N N . LEU D 1 161 ? 79.161 26.581 73.397 1.00 7.73 161 LEU D N 1
ATOM 12737 C CA . LEU D 1 161 ? 80.329 27.438 73.230 1.00 8.98 161 LEU D CA 1
ATOM 12738 C C . LEU D 1 161 ? 81.398 26.673 72.465 1.00 10.31 161 LEU D C 1
ATOM 12739 O O . LEU D 1 161 ? 81.715 25.540 72.805 1.00 11.36 161 LEU D O 1
ATOM 12744 N N . TYR D 1 162 ? 81.941 27.293 71.427 1.00 10.49 162 TYR D N 1
ATOM 12745 C CA . TYR D 1 162 ? 82.950 26.616 70.609 1.00 10.19 162 TYR D CA 1
ATOM 12746 C C . TYR D 1 162 ? 84.348 26.726 71.207 1.00 11.58 162 TYR D C 1
ATOM 12747 O O . TYR D 1 162 ? 84.728 27.767 71.759 1.00 15.67 162 TYR D O 1
ATOM 12756 N N . THR D 1 163 ? 85.100 25.631 71.120 1.00 11.44 163 THR D N 1
ATOM 12757 C CA . THR D 1 163 ? 86.462 25.586 71.626 1.00 12.77 163 THR D CA 1
ATOM 12758 C C . THR D 1 163 ? 87.430 26.104 70.569 1.00 25.29 163 THR D C 1
ATOM 12759 O O . THR D 1 163 ? 87.034 26.393 69.441 1.00 30.82 163 THR D O 1
ATOM 12763 N N . SER D 1 164 ? 88.702 26.221 70.942 1.00 28.10 164 SER D N 1
ATOM 12764 C CA . SER D 1 164 ? 89.758 26.495 69.969 1.00 40.51 164 SER D CA 1
ATOM 12765 C C . SER D 1 164 ? 91.141 26.329 70.589 1.00 45.26 164 SER D C 1
ATOM 12766 O O . SER D 1 164 ? 91.414 25.323 71.244 1.00 54.20 164 SER D O 1
ATOM 12769 N N . THR D 1 166 ? 94.437 24.326 69.990 1.00 88.03 166 THR D N 1
ATOM 12770 C CA . THR D 1 166 ? 94.298 22.887 69.800 1.00 87.91 166 THR D CA 1
ATOM 12771 C C . THR D 1 166 ? 94.162 22.532 68.324 1.00 83.83 166 THR D C 1
ATOM 12772 O O . THR D 1 166 ? 93.852 23.388 67.494 1.00 81.54 166 THR D O 1
ATOM 12776 N N . THR D 1 167 ? 94.399 21.263 68.005 1.00 82.03 167 THR D N 1
ATOM 12777 C CA . THR D 1 167 ? 94.297 20.781 66.634 1.00 77.32 167 THR D CA 1
ATOM 12778 C C . THR D 1 167 ? 92.874 20.338 66.315 1.00 66.18 167 THR D C 1
ATOM 12779 O O . THR D 1 167 ? 92.088 20.042 67.215 1.00 63.32 167 THR D O 1
ATOM 12783 N N . GLY D 1 168 ? 92.550 20.294 65.028 1.00 59.23 168 GLY D N 1
ATOM 12784 C CA . GLY D 1 168 ? 91.227 19.897 64.585 1.00 49.97 168 GLY D CA 1
ATOM 12785 C C . GLY D 1 168 ? 90.269 21.071 64.545 1.00 38.18 168 GLY D C 1
ATOM 12786 O O . GLY D 1 168 ? 90.521 22.109 65.163 1.00 33.39 168 GLY D O 1
ATOM 12787 N N . ARG D 1 169 ? 89.170 20.906 63.813 1.00 33.61 169 ARG D N 1
ATOM 12788 C CA . ARG D 1 169 ? 88.157 21.950 63.718 1.00 30.50 169 ARG D CA 1
ATOM 12789 C C . ARG D 1 169 ? 87.596 22.298 65.100 1.00 32.65 169 ARG D C 1
ATOM 12790 O O . ARG D 1 169 ? 87.622 21.480 66.020 1.00 26.59 169 ARG D O 1
ATOM 12798 N N . SER D 1 170 ? 87.124 23.532 65.235 1.00 21.96 170 SER D N 1
ATOM 12799 C CA . SER D 1 170 ? 86.551 24.039 66.477 1.00 15.72 170 SER D CA 1
ATOM 12800 C C . SER D 1 170 ? 85.279 23.260 66.821 1.00 12.05 170 SER D C 1
ATOM 12801 O O . SER D 1 170 ? 84.428 23.059 65.966 1.00 16.26 170 SER D O 1
ATOM 12804 N N . LYS D 1 171 ? 85.145 22.856 68.083 1.00 12.44 171 LYS D N 1
ATOM 12805 C CA . LYS D 1 171 ? 84.076 21.939 68.490 1.00 10.29 171 LYS D CA 1
ATOM 12806 C C . LYS D 1 171 ? 83.064 22.659 69.371 1.00 8.82 171 LYS D C 1
ATOM 12807 O O . LYS D 1 171 ? 83.441 23.435 70.232 1.00 13.58 171 LYS D O 1
ATOM 12813 N N . GLY D 1 172 ? 81.784 22.363 69.180 1.00 10.33 172 GLY D N 1
ATOM 12814 C CA . GLY D 1 172 ? 80.752 23.025 69.962 1.00 10.69 172 GLY D CA 1
ATOM 12815 C C . GLY D 1 172 ? 80.459 22.292 71.258 1.00 10.61 172 GLY D C 1
ATOM 12816 O O . GLY D 1 172 ? 79.834 21.238 71.242 1.00 11.54 172 GLY D O 1
ATOM 12817 N N . ALA D 1 173 ? 80.906 22.852 72.379 1.00 11.48 173 ALA D N 1
ATOM 12818 C CA . ALA D 1 173 ? 80.646 22.249 73.685 1.00 10.14 173 ALA D CA 1
ATOM 12819 C C . ALA D 1 173 ? 79.202 22.485 74.124 1.00 9.92 173 ALA D C 1
ATOM 12820 O O . ALA D 1 173 ? 78.769 23.629 74.260 1.00 10.32 173 ALA D O 1
ATOM 12830 N N . LEU D 1 175 ? 76.346 22.694 76.651 1.00 8.51 175 LEU D N 1
ATOM 12831 C CA . LEU D 1 175 ? 76.240 22.972 78.086 1.00 9.44 175 LEU D CA 1
ATOM 12832 C C . LEU D 1 175 ? 74.783 22.971 78.510 1.00 10.49 175 LEU D C 1
ATOM 12833 O O . LEU D 1 175 ? 73.948 23.647 77.902 1.00 8.05 175 LEU D O 1
ATOM 12838 N N . SER D 1 176 ? 74.478 22.232 79.573 1.00 9.08 176 SER D N 1
ATOM 12839 C CA . SER D 1 176 ? 73.103 22.121 80.024 1.00 7.82 176 SER D CA 1
ATOM 12840 C C . SER D 1 176 ? 72.725 23.188 81.033 1.00 8.59 176 SER D C 1
ATOM 12841 O O . SER D 1 176 ? 73.579 23.907 81.581 1.00 8.91 176 SER D O 1
ATOM 12844 N N . HIS D 1 177 ? 71.424 23.272 81.282 1.00 9.26 177 HIS D N 1
ATOM 12845 C CA . HIS D 1 177 ? 70.910 24.145 82.321 1.00 8.40 177 HIS D CA 1
ATOM 12846 C C . HIS D 1 177 ? 71.531 23.841 83.681 1.00 9.26 177 HIS D C 1
ATOM 12847 O O . HIS D 1 177 ? 71.917 24.770 84.395 1.00 11.39 177 HIS D O 1
ATOM 12854 N N . ASP D 1 178 ? 71.655 22.560 84.039 1.00 8.21 178 ASP D N 1
ATOM 12855 C CA . ASP D 1 178 ? 72.235 22.234 85.338 1.00 9.10 178 ASP D CA 1
ATOM 12856 C C . ASP D 1 178 ? 73.753 22.426 85.369 1.00 11.84 178 ASP D C 1
ATOM 12857 O O . ASP D 1 178 ? 74.311 22.713 86.430 1.00 9.57 178 ASP D O 1
ATOM 12862 N N . ASN D 1 179 ? 74.427 22.235 84.229 1.00 8.96 179 ASN D N 1
ATOM 12863 C CA . ASN D 1 179 ? 75.850 22.544 84.157 1.00 7.52 179 ASN D CA 1
ATOM 12864 C C . ASN D 1 179 ? 76.070 23.964 84.663 1.00 9.51 179 ASN D C 1
ATOM 12865 O O . ASN D 1 179 ? 76.942 24.228 85.497 1.00 9.84 179 ASN D O 1
ATOM 12870 N N . LEU D 1 180 ? 75.263 24.887 84.148 1.00 8.26 180 LEU D N 1
ATOM 12871 C CA . LEU D 1 180 ? 75.462 26.306 84.413 1.00 8.01 180 LEU D CA 1
ATOM 12872 C C . LEU D 1 180 ? 74.969 26.684 85.812 1.00 9.86 180 LEU D C 1
ATOM 12873 O O . LEU D 1 180 ? 75.654 27.414 86.547 1.00 10.42 180 LEU D O 1
ATOM 12878 N N . ALA D 1 181 ? 73.787 26.194 86.174 1.00 10.37 181 ALA D N 1
ATOM 12879 C CA . ALA D 1 181 ? 73.223 26.510 87.479 1.00 10.19 181 ALA D CA 1
ATOM 12880 C C . ALA D 1 181 ? 74.048 25.916 88.613 1.00 12.72 181 ALA D C 1
ATOM 12881 O O . ALA D 1 181 ? 74.398 26.613 89.574 1.00 9.92 181 ALA D O 1
ATOM 12883 N N . SER D 1 182 ? 74.386 24.633 88.506 1.00 8.28 182 SER D N 1
ATOM 12884 C CA . SER D 1 182 ? 75.080 23.986 89.616 1.00 9.53 182 SER D CA 1
ATOM 12885 C C . SER D 1 182 ? 76.424 24.659 89.864 1.00 9.64 182 SER D C 1
ATOM 12886 O O . SER D 1 182 ? 76.811 24.882 91.010 1.00 12.54 182 SER D O 1
ATOM 12889 N N . ASN D 1 183 ? 77.129 25.011 88.792 1.00 10.73 183 ASN D N 1
ATOM 12890 C CA . ASN D 1 183 ? 78.483 25.517 88.972 1.00 10.19 183 ASN D CA 1
ATOM 12891 C C . ASN D 1 183 ? 78.477 26.905 89.603 1.00 8.57 183 ASN D C 1
ATOM 12892 O O . ASN D 1 183 ? 79.218 27.174 90.548 1.00 9.88 183 ASN D O 1
ATOM 12897 N N . SER D 1 184 ? 77.636 27.799 89.113 1.00 8.96 184 SER D N 1
ATOM 12898 C CA A SER D 1 184 ? 77.643 29.132 89.696 0.69 9.02 184 SER D CA 1
ATOM 12899 C CA B SER D 1 184 ? 77.589 29.149 89.672 0.31 10.37 184 SER D CA 1
ATOM 12900 C C . SER D 1 184 ? 77.030 29.156 91.096 1.00 11.82 184 SER D C 1
ATOM 12901 O O . SER D 1 184 ? 77.466 29.938 91.935 1.00 12.64 184 SER D O 1
ATOM 12906 N N . LEU D 1 185 ? 76.057 28.288 91.364 1.00 10.01 185 LEU D N 1
ATOM 12907 C CA . LEU D 1 185 ? 75.521 28.202 92.729 1.00 10.17 185 LEU D CA 1
ATOM 12908 C C . LEU D 1 185 ? 76.601 27.734 93.689 1.00 12.63 185 LEU D C 1
ATOM 12909 O O . LEU D 1 185 ? 76.678 28.205 94.822 1.00 12.19 185 LEU D O 1
ATOM 12914 N N . THR D 1 186 ? 77.432 26.799 93.241 1.00 10.69 186 THR D N 1
ATOM 12915 C CA . THR D 1 186 ? 78.520 26.312 94.078 1.00 12.11 186 THR D CA 1
ATOM 12916 C C . THR D 1 186 ? 79.493 27.450 94.378 1.00 14.71 186 THR D C 1
ATOM 12917 O O . THR D 1 186 ? 79.920 27.626 95.523 1.00 13.44 186 THR D O 1
ATOM 12921 N N . LEU D 1 187 ? 79.801 28.243 93.353 1.00 10.69 187 LEU D N 1
ATOM 12922 C CA . LEU D 1 187 ? 80.749 29.352 93.483 1.00 9.59 187 LEU D CA 1
ATOM 12923 C C . LEU D 1 187 ? 80.215 30.495 94.342 1.00 11.27 187 LEU D C 1
ATOM 12924 O O . LEU D 1 187 ? 80.980 31.171 95.029 1.00 10.57 187 LEU D O 1
ATOM 12929 N N . VAL D 1 188 ? 78.909 30.728 94.304 1.00 11.35 188 VAL D N 1
ATOM 12930 C CA . VAL D 1 188 ? 78.314 31.713 95.205 1.00 11.59 188 VAL D CA 1
ATOM 12931 C C . VAL D 1 188 ? 78.708 31.393 96.654 1.00 12.21 188 VAL D C 1
ATOM 12932 O O . VAL D 1 188 ? 79.117 32.274 97.420 1.00 10.62 188 VAL D O 1
ATOM 12936 N N . ASP D 1 189 ? 78.585 30.122 97.027 1.00 11.91 189 ASP D N 1
ATOM 12937 C CA . ASP D 1 189 ? 78.917 29.698 98.380 1.00 13.63 189 ASP D CA 1
ATOM 12938 C C . ASP D 1 189 ? 80.424 29.700 98.615 1.00 11.26 189 ASP D C 1
ATOM 12939 O O . ASP D 1 189 ? 80.902 30.176 99.661 1.00 11.83 189 ASP D O 1
ATOM 12944 N N . TYR D 1 190 ? 81.177 29.175 97.651 1.00 10.02 190 TYR D N 1
ATOM 12945 C CA . TYR D 1 190 ? 82.608 28.972 97.861 1.00 10.21 190 TYR D CA 1
ATOM 12946 C C . TYR D 1 190 ? 83.365 30.295 97.931 1.00 14.04 190 TYR D C 1
ATOM 12947 O O . TYR D 1 190 ? 84.355 30.426 98.672 1.00 14.37 190 TYR D O 1
ATOM 12956 N N . TRP D 1 191 ? 82.897 31.270 97.162 1.00 13.15 191 TRP D N 1
ATOM 12957 C CA . TRP D 1 191 ? 83.528 32.582 97.103 1.00 10.53 191 TRP D CA 1
ATOM 12958 C C . TRP D 1 191 ? 82.821 33.584 98.023 1.00 12.24 191 TRP D C 1
ATOM 12959 O O . TRP D 1 191 ? 83.106 34.784 97.990 1.00 11.53 191 TRP D O 1
ATOM 12970 N N . ARG D 1 192 ? 81.906 33.073 98.848 1.00 10.55 192 ARG D N 1
ATOM 12971 C CA . ARG D 1 192 ? 81.207 33.865 99.866 1.00 11.76 192 ARG D CA 1
ATOM 12972 C C . ARG D 1 192 ? 80.544 35.133 99.332 1.00 13.39 192 ARG D C 1
ATOM 12973 O O . ARG D 1 192 ? 80.637 36.187 99.958 1.00 16.19 192 ARG D O 1
ATOM 12981 N N . PHE D 1 193 ? 79.875 35.010 98.187 1.00 12.95 193 PHE D N 1
ATOM 12982 C CA . PHE D 1 193 ? 79.060 36.089 97.638 1.00 13.77 193 PHE D CA 1
ATOM 12983 C C . PHE D 1 193 ? 77.815 36.346 98.472 1.00 18.80 193 PHE D C 1
ATOM 12984 O O . PHE D 1 193 ? 77.226 35.419 99.040 1.00 19.92 193 PHE D O 1
ATOM 12992 N N . THR D 1 194 ? 77.422 37.615 98.540 1.00 14.98 194 THR D N 1
ATOM 12993 C CA . THR D 1 194 ? 76.178 38.020 99.183 1.00 15.64 194 THR D CA 1
ATOM 12994 C C . THR D 1 194 ? 75.484 39.062 98.301 1.00 17.42 194 THR D C 1
ATOM 12995 O O . THR D 1 194 ? 76.067 39.548 97.330 1.00 14.75 194 THR D O 1
ATOM 12999 N N . PRO D 1 195 ? 74.234 39.412 98.636 1.00 15.20 195 PRO D N 1
ATOM 13000 C CA . PRO D 1 195 ? 73.534 40.405 97.811 1.00 14.71 195 PRO D CA 1
ATOM 13001 C C . PRO D 1 195 ? 74.167 41.794 97.865 1.00 17.13 195 PRO D C 1
ATOM 13002 O O . PRO D 1 195 ? 73.809 42.639 97.038 1.00 19.08 195 PRO D O 1
ATOM 13006 N N . ASP D 1 196 ? 75.082 42.025 98.808 1.00 18.29 196 ASP D N 1
ATOM 13007 C CA . ASP D 1 196 ? 75.763 43.311 98.892 1.00 19.52 196 ASP D CA 1
ATOM 13008 C C . ASP D 1 196 ? 76.958 43.403 97.948 1.00 15.76 196 ASP D C 1
ATOM 13009 O O . ASP D 1 196 ? 77.557 44.470 97.815 1.00 21.43 196 ASP D O 1
ATOM 13014 N N . ASP D 1 197 ? 77.316 42.302 97.290 1.00 12.84 197 ASP D N 1
ATOM 13015 C CA . ASP D 1 197 ? 78.486 42.354 96.428 1.00 11.85 197 ASP D CA 1
ATOM 13016 C C . ASP D 1 197 ? 78.213 43.182 95.186 1.00 16.52 197 ASP D C 1
ATOM 13017 O O . ASP D 1 197 ? 77.081 43.237 94.691 1.00 15.22 197 ASP D O 1
ATOM 13022 N N . VAL D 1 198 ? 79.266 43.841 94.717 1.00 11.70 198 VAL D N 1
ATOM 13023 C CA . VAL D 1 198 ? 79.244 44.614 93.488 1.00 13.38 198 VAL D CA 1
ATOM 13024 C C . VAL D 1 198 ? 80.463 44.194 92.668 1.00 12.37 198 VAL D C 1
ATOM 13025 O O . VAL D 1 198 ? 81.614 44.426 93.062 1.00 11.12 198 VAL D O 1
ATOM 13029 N N . LEU D 1 199 ? 80.212 43.542 91.537 1.00 12.30 199 LEU D N 1
ATOM 13030 C CA . LEU D 1 199 ? 81.277 43.003 90.711 1.00 15.32 199 LEU D CA 1
ATOM 13031 C C . LEU D 1 199 ? 81.649 43.977 89.601 1.00 14.80 199 LEU D C 1
ATOM 13032 O O . LEU D 1 199 ? 80.786 44.425 88.850 1.00 15.16 199 LEU D O 1
ATOM 13037 N N . ILE D 1 200 ? 82.930 44.306 89.509 1.00 13.85 200 ILE D N 1
ATOM 13038 C CA . ILE D 1 200 ? 83.429 45.067 88.374 1.00 14.84 200 ILE D CA 1
ATOM 13039 C C . ILE D 1 200 ? 83.596 44.096 87.207 1.00 15.93 200 ILE D C 1
ATOM 13040 O O . ILE D 1 200 ? 84.425 43.182 87.271 1.00 15.50 200 ILE D O 1
ATOM 13045 N N . HIS D 1 201 ? 82.792 44.279 86.162 1.00 12.78 201 HIS D N 1
ATOM 13046 C CA . HIS D 1 201 ? 82.745 43.322 85.049 1.00 14.99 201 HIS D CA 1
ATOM 13047 C C . HIS D 1 201 ? 83.387 43.916 83.803 1.00 18.46 201 HIS D C 1
ATOM 13048 O O . HIS D 1 201 ? 82.751 44.671 83.067 1.00 13.51 201 HIS D O 1
ATOM 13055 N N . ALA D 1 202 ? 84.642 43.550 83.565 1.00 15.95 202 ALA D N 1
ATOM 13056 C CA . ALA D 1 202 ? 85.421 44.126 82.484 1.00 16.27 202 ALA D CA 1
ATOM 13057 C C . ALA D 1 202 ? 85.904 43.047 81.510 1.00 17.16 202 ALA D C 1
ATOM 13058 O O . ALA D 1 202 ? 86.889 43.252 80.808 1.00 20.69 202 ALA D O 1
ATOM 13060 N N . LEU D 1 203 ? 85.201 41.914 81.479 1.00 15.49 203 LEU D N 1
ATOM 13061 C CA . LEU D 1 203 ? 85.565 40.774 80.633 1.00 14.11 203 LEU D CA 1
ATOM 13062 C C . LEU D 1 203 ? 84.596 40.670 79.468 1.00 16.10 203 LEU D C 1
ATOM 13063 O O . LEU D 1 203 ? 83.460 41.116 79.573 1.00 17.17 203 LEU D O 1
ATOM 13068 N N . PRO D 1 204 ? 85.041 40.071 78.359 1.00 14.83 204 PRO D N 1
ATOM 13069 C CA . PRO D 1 204 ? 84.146 39.792 77.223 1.00 11.17 204 PRO D CA 1
ATOM 13070 C C . PRO D 1 204 ? 83.058 38.817 77.651 1.00 15.49 204 PRO D C 1
ATOM 13071 O O . PRO D 1 204 ? 83.285 38.015 78.551 1.00 18.23 204 PRO D O 1
ATOM 13075 N N . ILE D 1 205 ? 81.896 38.858 77.010 1.00 9.15 205 ILE D N 1
ATOM 13076 C CA . ILE D 1 205 ? 80.850 37.896 77.361 1.00 10.30 205 ILE D CA 1
ATOM 13077 C C . ILE D 1 205 ? 80.618 36.819 76.299 1.00 13.28 205 ILE D C 1
ATOM 13078 O O . ILE D 1 205 ? 79.551 36.201 76.268 1.00 14.65 205 ILE D O 1
ATOM 13083 N N . TYR D 1 206 ? 81.608 36.579 75.438 1.00 9.85 206 TYR D N 1
ATOM 13084 C CA . TYR D 1 206 ? 81.537 35.430 74.533 1.00 10.46 206 TYR D CA 1
ATOM 13085 C C . TYR D 1 206 ? 82.433 34.257 74.964 1.00 15.10 206 TYR D C 1
ATOM 13086 O O . TYR D 1 206 ? 82.632 33.301 74.199 1.00 13.89 206 TYR D O 1
ATOM 13095 N N . HIS D 1 207 ? 82.965 34.323 76.188 1.00 13.73 207 HIS D N 1
ATOM 13096 C CA . HIS D 1 207 ? 83.674 33.183 76.779 1.00 10.89 207 HIS D CA 1
ATOM 13097 C C . HIS D 1 207 ? 83.033 32.829 78.115 1.00 10.45 207 HIS D C 1
ATOM 13098 O O . HIS D 1 207 ? 82.339 33.644 78.707 1.00 11.29 207 HIS D O 1
ATOM 13105 N N . THR D 1 208 ? 83.303 31.619 78.588 1.00 9.26 208 THR D N 1
ATOM 13106 C CA . THR D 1 208 ? 82.784 31.136 79.860 1.00 7.50 208 THR D CA 1
ATOM 13107 C C . THR D 1 208 ? 82.997 32.111 81.037 1.00 11.01 208 THR D C 1
ATOM 13108 O O . THR D 1 208 ? 82.088 32.344 81.848 1.00 11.30 208 THR D O 1
ATOM 13112 N N . HIS D 1 209 ? 84.196 32.669 81.140 1.00 9.46 209 HIS D N 1
ATOM 13113 C CA . HIS D 1 209 ? 84.540 33.509 82.295 1.00 10.16 209 HIS D CA 1
ATOM 13114 C C . HIS D 1 209 ? 83.595 34.708 82.466 1.00 9.60 209 HIS D C 1
ATOM 13115 O O . HIS D 1 209 ? 82.953 34.861 83.513 1.00 10.73 209 HIS D O 1
ATOM 13122 N N . GLY D 1 210 ? 83.483 35.533 81.432 1.00 11.88 210 GLY D N 1
ATOM 13123 C CA . GLY D 1 210 ? 82.671 36.725 81.548 1.00 10.23 210 GLY D CA 1
ATOM 13124 C C . GLY D 1 210 ? 81.187 36.448 81.393 1.00 9.02 210 GLY D C 1
ATOM 13125 O O . GLY D 1 210 ? 80.366 37.135 82.001 1.00 10.27 210 GLY D O 1
ATOM 13126 N N . LEU D 1 211 ? 80.835 35.451 80.584 1.00 9.43 211 LEU D N 1
ATOM 13127 C CA . LEU D 1 211 ? 79.415 35.223 80.297 1.00 12.62 211 LEU D CA 1
ATOM 13128 C C . LEU D 1 211 ? 78.731 34.512 81.448 1.00 14.44 211 LEU D C 1
ATOM 13129 O O . LEU D 1 211 ? 77.674 34.949 81.917 1.00 17.87 211 LEU D O 1
ATOM 13134 N N . PHE D 1 212 ? 79.337 33.420 81.902 1.00 10.44 212 PHE D N 1
ATOM 13135 C CA . PHE D 1 212 ? 78.715 32.553 82.884 1.00 12.63 212 PHE D CA 1
ATOM 13136 C C . PHE D 1 212 ? 79.217 32.821 84.298 1.00 16.00 212 PHE D C 1
ATOM 13137 O O . PHE D 1 212 ? 78.417 33.094 85.194 1.00 15.19 212 PHE D O 1
ATOM 13145 N N . VAL D 1 213 ? 80.532 32.761 84.506 1.00 11.54 213 VAL D N 1
ATOM 13146 C CA . VAL D 1 213 ? 81.049 32.836 85.867 1.00 11.31 213 VAL D CA 1
ATOM 13147 C C . VAL D 1 213 ? 80.740 34.213 86.473 1.00 15.61 213 VAL D C 1
ATOM 13148 O O . VAL D 1 213 ? 80.063 34.320 87.510 1.00 18.65 213 VAL D O 1
ATOM 13152 N N . ALA D 1 214 ? 81.196 35.268 85.815 1.00 10.30 214 ALA D N 1
ATOM 13153 C CA . ALA D 1 214 ? 80.960 36.606 86.332 1.00 9.83 214 ALA D CA 1
ATOM 13154 C C . ALA D 1 214 ? 79.470 36.927 86.429 1.00 12.76 214 ALA D C 1
ATOM 13155 O O . ALA D 1 214 ? 78.977 37.322 87.479 1.00 13.60 214 ALA D O 1
ATOM 13157 N N . SER D 1 215 ? 78.738 36.735 85.339 1.00 9.93 215 SER D N 1
ATOM 13158 C CA . SER D 1 215 ? 77.331 37.113 85.332 1.00 10.18 215 SER D CA 1
ATOM 13159 C C . SER D 1 215 ? 76.446 36.235 86.202 1.00 10.36 215 SER D C 1
ATOM 13160 O O . SER D 1 215 ? 75.672 36.756 86.998 1.00 10.51 215 SER D O 1
ATOM 13163 N N . ASN D 1 216 ? 76.558 34.914 86.051 1.00 12.08 216 ASN D N 1
ATOM 13164 C CA . ASN D 1 216 ? 75.666 34.011 86.776 1.00 10.76 216 ASN D CA 1
ATOM 13165 C C . ASN D 1 216 ? 75.937 33.971 88.279 1.00 11.87 216 ASN D C 1
ATOM 13166 O O . ASN D 1 216 ? 75.017 33.877 89.071 1.00 11.23 216 ASN D O 1
ATOM 13171 N N . VAL D 1 217 ? 77.206 34.023 88.664 1.00 10.78 217 VAL D N 1
ATOM 13172 C CA . VAL D 1 217 ? 77.523 34.062 90.078 1.00 13.30 217 VAL D CA 1
ATOM 13173 C C . VAL D 1 217 ? 76.929 35.311 90.729 1.00 11.93 217 VAL D C 1
ATOM 13174 O O . VAL D 1 217 ? 76.318 35.233 91.803 1.00 12.06 217 VAL D O 1
ATOM 13178 N N . THR D 1 218 ? 77.078 36.458 90.062 1.00 10.81 218 THR D N 1
ATOM 13179 C CA . THR D 1 218 ? 76.542 37.705 90.607 1.00 9.65 218 THR D CA 1
ATOM 13180 C C . THR D 1 218 ? 75.021 37.657 90.727 1.00 11.81 218 THR D C 1
ATOM 13181 O O . THR D 1 218 ? 74.461 38.031 91.750 1.00 11.73 218 THR D O 1
ATOM 13185 N N . LEU D 1 219 ? 74.365 37.190 89.671 1.00 13.00 219 LEU D N 1
ATOM 13186 C CA . LEU D 1 219 ? 72.915 37.141 89.655 1.00 11.80 219 LEU D CA 1
ATOM 13187 C C . LEU D 1 219 ? 72.362 36.129 90.654 1.00 11.50 219 LEU D C 1
ATOM 13188 O O . LEU D 1 219 ? 71.383 36.406 91.342 1.00 12.48 219 LEU D O 1
ATOM 13193 N N . PHE D 1 220 ? 72.985 34.955 90.751 1.00 11.17 220 PHE D N 1
ATOM 13194 C CA . PHE D 1 220 ? 72.549 33.982 91.755 1.00 10.99 220 PHE D CA 1
ATOM 13195 C C . PHE D 1 220 ? 72.738 34.502 93.174 1.00 14.59 220 PHE D C 1
ATOM 13196 O O . PHE D 1 220 ? 71.989 34.140 94.086 1.00 16.21 220 PHE D O 1
ATOM 13204 N N . ALA D 1 221 ? 73.743 35.349 93.357 1.00 11.41 221 ALA D N 1
ATOM 13205 C CA . ALA D 1 221 ? 74.028 35.932 94.673 1.00 11.46 221 ALA D CA 1
ATOM 13206 C C . ALA D 1 221 ? 73.052 37.058 95.030 1.00 14.52 221 ALA D C 1
ATOM 13207 O O . ALA D 1 221 ? 73.001 37.514 96.179 1.00 14.28 221 ALA D O 1
ATOM 13209 N N . ARG D 1 222 ? 72.300 37.502 94.029 1.00 11.73 222 ARG D N 1
ATOM 13210 C CA . ARG D 1 222 ? 71.452 38.687 94.115 1.00 13.43 222 ARG D CA 1
ATOM 13211 C C . ARG D 1 222 ? 72.274 39.953 94.347 1.00 13.98 222 ARG D C 1
ATOM 13212 O O . ARG D 1 222 ? 71.771 40.941 94.897 1.00 16.16 222 ARG D O 1
ATOM 13220 N N . GLY D 1 223 ? 73.525 39.922 93.904 1.00 13.80 223 GLY D N 1
ATOM 13221 C CA . GLY D 1 223 ? 74.390 41.091 93.936 1.00 12.94 223 GLY D CA 1
ATOM 13222 C C . GLY D 1 223 ? 74.205 41.923 92.682 1.00 16.14 223 GLY D C 1
ATOM 13223 O O . GLY D 1 223 ? 73.211 41.768 91.977 1.00 13.57 223 GLY D O 1
ATOM 13224 N N . SER D 1 224 ? 75.145 42.819 92.402 1.00 14.12 224 SER D N 1
ATOM 13225 C CA . SER D 1 224 ? 75.057 43.621 91.187 1.00 12.00 224 SER D CA 1
ATOM 13226 C C . SER D 1 224 ? 76.410 43.728 90.500 1.00 14.67 224 SER D C 1
ATOM 13227 O O . SER D 1 224 ? 77.446 43.433 91.102 1.00 15.77 224 SER D O 1
ATOM 13243 N N . ILE D 1 226 ? 78.915 46.154 87.588 1.00 11.40 226 ILE D N 1
ATOM 13244 C CA . ILE D 1 226 ? 79.112 47.386 86.842 1.00 13.03 226 ILE D CA 1
ATOM 13245 C C . ILE D 1 226 ? 79.752 46.915 85.552 1.00 18.22 226 ILE D C 1
ATOM 13246 O O . ILE D 1 226 ? 80.859 46.372 85.565 1.00 18.26 226 ILE D O 1
ATOM 13251 N N . PHE D 1 227 ? 79.043 47.140 84.450 1.00 15.65 227 PHE D N 1
ATOM 13252 C CA . PHE D 1 227 ? 79.279 46.468 83.182 1.00 32.85 227 PHE D CA 1
ATOM 13253 C C . PHE D 1 227 ? 80.142 47.299 82.247 1.00 33.27 227 PHE D C 1
ATOM 13254 O O . PHE D 1 227 ? 79.606 48.015 81.405 1.00 38.45 227 PHE D O 1
ATOM 13262 N N . LEU D 1 228 ? 81.468 47.210 82.392 1.00 31.30 228 LEU D N 1
ATOM 13263 C CA . LEU D 1 228 ? 82.401 47.959 81.541 1.00 25.21 228 LEU D CA 1
ATOM 13264 C C . LEU D 1 228 ? 82.652 47.270 80.199 1.00 33.07 228 LEU D C 1
ATOM 13265 O O . LEU D 1 228 ? 82.795 46.053 80.140 1.00 23.40 228 LEU D O 1
ATOM 13270 N N . PRO D 1 229 ? 82.764 48.053 79.115 1.00 31.59 229 PRO D N 1
ATOM 13271 C CA . PRO D 1 229 ? 82.946 47.387 77.820 1.00 25.26 229 PRO D CA 1
ATOM 13272 C C . PRO D 1 229 ? 84.365 46.838 77.634 1.00 30.61 229 PRO D C 1
ATOM 13273 O O . PRO D 1 229 ? 84.573 45.950 76.806 1.00 33.09 229 PRO D O 1
ATOM 13277 N N . LYS D 1 230 ? 85.324 47.360 78.391 1.00 26.69 230 LYS D N 1
ATOM 13278 C CA . LYS D 1 230 ? 86.719 46.942 78.264 1.00 34.45 230 LYS D CA 1
ATOM 13279 C C . LYS D 1 230 ? 87.506 47.189 79.549 1.00 38.93 230 LYS D C 1
ATOM 13280 O O . LYS D 1 230 ? 87.043 47.905 80.436 1.00 43.21 230 LYS D O 1
ATOM 13286 N N . PHE D 1 231 ? 88.689 46.587 79.649 1.00 34.39 231 PHE D N 1
ATOM 13287 C CA . PHE D 1 231 ? 89.581 46.829 80.782 1.00 37.91 231 PHE D CA 1
ATOM 13288 C C . PHE D 1 231 ? 90.287 48.171 80.661 1.00 36.38 231 PHE D C 1
ATOM 13289 O O . PHE D 1 231 ? 90.888 48.479 79.633 1.00 38.50 231 PHE D O 1
ATOM 13297 N N . ASP D 1 232 ? 90.214 48.961 81.725 1.00 31.49 232 ASP D N 1
ATOM 13298 C CA . ASP D 1 232 ? 90.934 50.227 81.807 1.00 32.34 232 ASP D CA 1
ATOM 13299 C C . ASP D 1 232 ? 91.365 50.407 83.249 1.00 24.64 232 ASP D C 1
ATOM 13300 O O . ASP D 1 232 ? 90.527 50.429 84.144 1.00 31.51 232 ASP D O 1
ATOM 13305 N N . PRO D 1 233 ? 92.677 50.522 83.483 1.00 29.62 233 PRO D N 1
ATOM 13306 C CA . PRO D 1 233 ? 93.229 50.537 84.842 1.00 32.61 233 PRO D CA 1
ATOM 13307 C C . PRO D 1 233 ? 92.656 51.642 85.725 1.00 30.34 233 PRO D C 1
ATOM 13308 O O . PRO D 1 233 ? 92.268 51.368 86.859 1.00 25.15 233 PRO D O 1
ATOM 13312 N N . ASP D 1 234 ? 92.619 52.873 85.227 1.00 31.43 234 ASP D N 1
ATOM 13313 C CA . ASP D 1 234 ? 92.168 53.987 86.051 1.00 32.84 234 ASP D CA 1
ATOM 13314 C C . ASP D 1 234 ? 90.671 53.932 86.335 1.00 23.82 234 ASP D C 1
ATOM 13315 O O . ASP D 1 234 ? 90.231 54.314 87.413 1.00 25.81 234 ASP D O 1
ATOM 13320 N N . LYS D 1 235 ? 89.891 53.464 85.370 1.00 25.97 235 LYS D N 1
ATOM 13321 C CA . LYS D 1 235 ? 88.459 53.318 85.576 1.00 24.99 235 LYS D CA 1
ATOM 13322 C C . LYS D 1 235 ? 88.202 52.261 86.651 1.00 19.65 235 LYS D C 1
ATOM 13323 O O . LYS D 1 235 ? 87.402 52.471 87.567 1.00 22.72 235 LYS D O 1
ATOM 13329 N N . ILE D 1 236 ? 88.897 51.133 86.543 1.00 20.20 236 ILE D N 1
ATOM 13330 C CA . ILE D 1 236 ? 88.753 50.064 87.523 1.00 21.08 236 ILE D CA 1
ATOM 13331 C C . ILE D 1 236 ? 89.152 50.556 88.912 1.00 17.21 236 ILE D C 1
ATOM 13332 O O . ILE D 1 236 ? 88.448 50.330 89.892 1.00 19.38 236 ILE D O 1
ATOM 13337 N N . LEU D 1 237 ? 90.274 51.256 88.987 1.00 20.44 237 LEU D N 1
ATOM 13338 C CA . LEU D 1 237 ? 90.706 51.848 90.244 1.00 21.39 237 LEU D CA 1
ATOM 13339 C C . LEU D 1 237 ? 89.672 52.810 90.828 1.00 19.14 237 LEU D C 1
ATOM 13340 O O . LEU D 1 237 ? 89.451 52.831 92.032 1.00 22.16 237 LEU D O 1
ATOM 13345 N N . ASP D 1 238 ? 89.037 53.603 89.978 1.00 23.34 238 ASP D N 1
ATOM 13346 C CA . ASP D 1 238 ? 88.014 54.520 90.464 1.00 27.52 238 ASP D CA 1
ATOM 13347 C C . ASP D 1 238 ? 86.851 53.749 91.069 1.00 18.06 238 ASP D C 1
ATOM 13348 O O . ASP D 1 238 ? 86.296 54.142 92.095 1.00 25.82 238 ASP D O 1
ATOM 13353 N N . LEU D 1 239 ? 86.478 52.649 90.430 1.00 17.97 239 LEU D N 1
ATOM 13354 C CA . LEU D 1 239 ? 85.286 51.924 90.841 1.00 19.70 239 LEU D CA 1
ATOM 13355 C C . LEU D 1 239 ? 85.486 51.132 92.128 1.00 19.37 239 LEU D C 1
ATOM 13356 O O . LEU D 1 239 ? 84.517 50.774 92.797 1.00 19.39 239 LEU D O 1
ATOM 13369 N N . ALA D 1 241 ? 86.378 51.954 94.945 1.00 19.99 241 ALA D N 1
ATOM 13370 C CA . ALA D 1 241 ? 85.856 52.638 96.112 1.00 25.26 241 ALA D CA 1
ATOM 13371 C C . ALA D 1 241 ? 84.409 52.245 96.399 1.00 22.27 241 ALA D C 1
ATOM 13372 O O . ALA D 1 241 ? 83.958 52.353 97.535 1.00 23.52 241 ALA D O 1
ATOM 13374 N N . ARG D 1 242 ? 83.685 51.775 95.380 1.00 18.36 242 ARG D N 1
ATOM 13375 C CA . ARG D 1 242 ? 82.274 51.435 95.556 1.00 17.77 242 ARG D CA 1
ATOM 13376 C C . ARG D 1 242 ? 81.911 50.060 94.986 1.00 17.94 242 ARG D C 1
ATOM 13377 O O . ARG D 1 242 ? 80.756 49.810 94.643 1.00 20.15 242 ARG D O 1
ATOM 13385 N N . ALA D 1 243 ? 82.905 49.187 94.863 1.00 16.43 243 ALA D N 1
ATOM 13386 C CA . ALA D 1 243 ? 82.658 47.820 94.418 1.00 12.12 243 ALA D CA 1
ATOM 13387 C C . ALA D 1 243 ? 83.307 46.868 95.412 1.00 13.85 243 ALA D C 1
ATOM 13388 O O . ALA D 1 243 ? 83.986 47.306 96.342 1.00 15.99 243 ALA D O 1
ATOM 13390 N N . THR D 1 244 ? 83.091 45.569 95.233 1.00 14.40 244 THR D N 1
ATOM 13391 C CA . THR D 1 244 ? 83.647 44.599 96.166 1.00 12.57 244 THR D CA 1
ATOM 13392 C C . THR D 1 244 ? 84.372 43.440 95.511 1.00 11.93 244 THR D C 1
ATOM 13393 O O . THR D 1 244 ? 85.171 42.779 96.167 1.00 13.72 244 THR D O 1
ATOM 13397 N N . VAL D 1 245 ? 84.116 43.197 94.228 1.00 9.99 245 VAL D N 1
ATOM 13398 C CA . VAL D 1 245 ? 84.716 42.041 93.569 1.00 11.99 245 VAL D CA 1
ATOM 13399 C C . VAL D 1 245 ? 85.305 42.408 92.218 1.00 12.58 245 VAL D C 1
ATOM 13400 O O . VAL D 1 245 ? 84.707 43.165 91.457 1.00 13.15 245 VAL D O 1
ATOM 13404 N N . LEU D 1 246 ? 86.484 41.870 91.928 1.00 12.96 246 LEU D N 1
ATOM 13405 C CA . LEU D 1 246 ? 87.025 41.932 90.575 1.00 12.41 246 LEU D CA 1
ATOM 13406 C C . LEU D 1 246 ? 87.387 40.533 90.089 1.00 12.00 246 LEU D C 1
ATOM 13407 O O . LEU D 1 246 ? 88.059 39.780 90.794 1.00 11.17 246 LEU D O 1
ATOM 13420 N N . GLY D 1 248 ? 89.358 38.875 86.824 1.00 11.36 248 GLY D N 1
ATOM 13421 C CA . GLY D 1 248 ? 90.198 39.290 85.714 1.00 11.22 248 GLY D CA 1
ATOM 13422 C C . GLY D 1 248 ? 91.089 38.171 85.232 1.00 15.67 248 GLY D C 1
ATOM 13423 O O . GLY D 1 248 ? 90.871 37.008 85.554 1.00 13.09 248 GLY D O 1
ATOM 13424 N N . VAL D 1 249 ? 92.096 38.543 84.450 1.00 21.59 249 VAL D N 1
ATOM 13425 C CA . VAL D 1 249 ? 93.122 37.626 83.986 1.00 16.86 249 VAL D CA 1
ATOM 13426 C C . VAL D 1 249 ? 94.434 38.246 84.435 1.00 18.69 249 VAL D C 1
ATOM 13427 O O . VAL D 1 249 ? 94.457 39.421 84.812 1.00 17.36 249 VAL D O 1
ATOM 13431 N N . PRO D 1 250 ? 95.529 37.472 84.417 1.00 18.79 250 PRO D N 1
ATOM 13432 C CA . PRO D 1 250 ? 96.794 37.997 84.940 1.00 17.51 250 PRO D CA 1
ATOM 13433 C C . PRO D 1 250 ? 97.144 39.407 84.461 1.00 18.58 250 PRO D C 1
ATOM 13434 O O . PRO D 1 250 ? 97.657 40.191 85.253 1.00 18.68 250 PRO D O 1
ATOM 13438 N N . THR D 1 251 ? 96.868 39.739 83.206 1.00 18.26 251 THR D N 1
ATOM 13439 C CA . THR D 1 251 ? 97.254 41.071 82.733 1.00 17.07 251 THR D CA 1
ATOM 13440 C C . THR D 1 251 ? 96.500 42.195 83.441 1.00 15.28 251 THR D C 1
ATOM 13441 O O . THR D 1 251 ? 97.004 43.317 83.526 1.00 18.28 251 THR D O 1
ATOM 13445 N N . PHE D 1 252 ? 95.310 41.905 83.968 1.00 15.33 252 PHE D N 1
ATOM 13446 C CA . PHE D 1 252 ? 94.599 42.917 84.749 1.00 17.32 252 PHE D CA 1
ATOM 13447 C C . PHE D 1 252 ? 95.468 43.301 85.934 1.00 20.25 252 PHE D C 1
ATOM 13448 O O . PHE D 1 252 ? 95.596 44.475 86.283 1.00 17.22 252 PHE D O 1
ATOM 13456 N N . TYR D 1 253 ? 96.047 42.285 86.562 1.00 15.75 253 TYR D N 1
ATOM 13457 C CA . TYR D 1 253 ? 96.755 42.459 87.821 1.00 15.62 253 TYR D CA 1
ATOM 13458 C C . TYR D 1 253 ? 98.149 43.022 87.615 1.00 18.69 253 TYR D C 1
ATOM 13459 O O . TYR D 1 253 ? 98.581 43.888 88.362 1.00 18.49 253 TYR D O 1
ATOM 13468 N N . THR D 1 254 ? 98.851 42.555 86.589 1.00 18.00 254 THR D N 1
ATOM 13469 C CA . THR D 1 254 ? 100.178 43.107 86.340 1.00 21.02 254 THR D CA 1
ATOM 13470 C C . THR D 1 254 ? 100.068 44.568 85.904 1.00 23.94 254 THR D C 1
ATOM 13471 O O . THR D 1 254 ? 100.895 45.398 86.290 1.00 23.31 254 THR D O 1
ATOM 13475 N N . ARG D 1 255 ? 99.040 44.887 85.118 1.00 20.62 255 ARG D N 1
ATOM 13476 C CA . ARG D 1 255 ? 98.808 46.270 84.699 1.00 21.47 255 ARG D CA 1
ATOM 13477 C C . ARG D 1 255 ? 98.406 47.159 85.871 1.00 24.58 255 ARG D C 1
ATOM 13478 O O . ARG D 1 255 ? 98.941 48.256 86.037 1.00 25.71 255 ARG D O 1
ATOM 13486 N N . LEU D 1 256 ? 97.469 46.693 86.689 1.00 19.70 256 LEU D N 1
ATOM 13487 C CA . LEU D 1 256 ? 97.092 47.461 87.875 1.00 21.13 256 LEU D CA 1
ATOM 13488 C C . LEU D 1 256 ? 98.278 47.720 88.811 1.00 22.81 256 LEU D C 1
ATOM 13489 O O . LEU D 1 256 ? 98.348 48.774 89.441 1.00 24.83 256 LEU D O 1
ATOM 13494 N N . LEU D 1 257 ? 99.209 46.770 88.898 1.00 20.34 257 LEU D N 1
ATOM 13495 C CA . LEU D 1 257 ? 100.357 46.900 89.796 1.00 23.47 257 LEU D CA 1
ATOM 13496 C C . LEU D 1 257 ? 101.323 47.987 89.334 1.00 25.17 257 LEU D C 1
ATOM 13497 O O . LEU D 1 257 ? 102.191 48.421 90.090 1.00 26.37 257 LEU D O 1
ATOM 13502 N N . GLN D 1 258 ? 101.182 48.403 88.083 1.00 22.16 258 GLN D N 1
ATOM 13503 C CA . GLN D 1 258 ? 102.041 49.451 87.538 1.00 26.12 258 GLN D CA 1
ATOM 13504 C C . GLN D 1 258 ? 101.558 50.832 87.951 1.00 31.57 258 GLN D C 1
ATOM 13505 O O . GLN D 1 258 ? 102.273 51.821 87.786 1.00 33.87 258 GLN D O 1
ATOM 13511 N N . SER D 1 259 ? 100.346 50.899 88.492 1.00 28.14 259 SER D N 1
ATOM 13512 C CA . SER D 1 259 ? 99.768 52.175 88.905 1.00 28.47 259 SER D CA 1
ATOM 13513 C C . SER D 1 259 ? 100.181 52.575 90.317 1.00 29.91 259 SER D C 1
ATOM 13514 O O . SER D 1 259 ? 100.089 51.777 91.251 1.00 29.15 259 SER D O 1
ATOM 13517 N N . PRO D 1 260 ? 100.647 53.826 90.478 1.00 28.53 260 PRO D N 1
ATOM 13518 C CA . PRO D 1 260 ? 101.002 54.359 91.797 1.00 37.64 260 PRO D CA 1
ATOM 13519 C C . PRO D 1 260 ? 99.771 54.438 92.699 1.00 34.78 260 PRO D C 1
ATOM 13520 O O . PRO D 1 260 ? 99.916 54.497 93.919 1.00 33.05 260 PRO D O 1
ATOM 13524 N N . ARG D 1 261 ? 98.580 54.427 92.097 1.00 34.11 261 ARG D N 1
ATOM 13525 C CA . ARG D 1 261 ? 97.319 54.494 92.842 1.00 36.82 261 ARG D CA 1
ATOM 13526 C C . ARG D 1 261 ? 96.986 53.212 93.604 1.00 37.57 261 ARG D C 1
ATOM 13527 O O . ARG D 1 261 ? 96.179 53.229 94.533 1.00 32.40 261 ARG D O 1
ATOM 13535 N N . LEU D 1 262 ? 97.583 52.097 93.201 1.00 33.42 262 LEU D N 1
ATOM 13536 C CA . LEU D 1 262 ? 97.259 50.816 93.826 1.00 32.04 262 LEU D CA 1
ATOM 13537 C C . LEU D 1 262 ? 97.852 50.675 95.234 1.00 33.38 262 LEU D C 1
ATOM 13538 O O . LEU D 1 262 ? 99.017 50.313 95.399 1.00 33.03 262 LEU D O 1
ATOM 13543 N N . THR D 1 263 ? 97.036 50.957 96.245 1.00 27.20 263 THR D N 1
ATOM 13544 C CA . THR D 1 263 ? 97.466 50.881 97.637 1.00 25.57 263 THR D CA 1
ATOM 13545 C C . THR D 1 263 ? 96.409 50.175 98.467 1.00 24.88 263 THR D C 1
ATOM 13546 O O . THR D 1 263 ? 95.320 49.874 97.966 1.00 25.21 263 THR D O 1
ATOM 13550 N N . LYS D 1 264 ? 96.730 49.905 99.731 1.00 22.01 264 LYS D N 1
ATOM 13551 C CA . LYS D 1 264 ? 95.766 49.302 100.649 1.00 22.39 264 LYS D CA 1
ATOM 13552 C C . LYS D 1 264 ? 94.568 50.222 100.861 1.00 25.24 264 LYS D C 1
ATOM 13553 O O . LYS D 1 264 ? 93.436 49.755 100.960 1.00 22.61 264 LYS D O 1
ATOM 13559 N N . GLU D 1 265 ? 94.816 51.529 100.916 1.00 26.33 265 GLU D N 1
ATOM 13560 C CA . GLU D 1 265 ? 93.724 52.498 101.058 1.00 27.08 265 GLU D CA 1
ATOM 13561 C C . GLU D 1 265 ? 92.772 52.452 99.863 1.00 28.04 265 GLU D C 1
ATOM 13562 O O . GLU D 1 265 ? 91.556 52.344 100.026 1.00 29.57 265 GLU D O 1
ATOM 13568 N N . THR D 1 266 ? 93.331 52.529 98.661 1.00 25.08 266 THR D N 1
ATOM 13569 C CA . THR D 1 266 ? 92.541 52.487 97.433 1.00 24.15 266 THR D CA 1
ATOM 13570 C C . THR D 1 266 ? 91.741 51.188 97.266 1.00 28.27 266 THR D C 1
ATOM 13571 O O . THR D 1 266 ? 90.647 51.195 96.708 1.00 29.01 266 THR D O 1
ATOM 13575 N N . THR D 1 267 ? 92.273 50.078 97.762 1.00 22.63 267 THR D N 1
ATOM 13576 C CA . THR D 1 267 ? 91.618 48.782 97.577 1.00 22.77 267 THR D CA 1
ATOM 13577 C C . THR D 1 267 ? 90.858 48.342 98.827 1.00 21.62 267 THR D C 1
ATOM 13578 O O . THR D 1 267 ? 90.333 47.231 98.887 1.00 22.27 267 THR D O 1
ATOM 13582 N N . GLY D 1 268 ? 90.800 49.218 99.823 1.00 21.06 268 GLY D N 1
ATOM 13583 C CA . GLY D 1 268 ? 90.221 48.883 101.112 1.00 22.54 268 GLY D CA 1
ATOM 13584 C C . GLY D 1 268 ? 88.761 48.457 101.100 1.00 23.48 268 GLY D C 1
ATOM 13585 O O . GLY D 1 268 ? 88.340 47.680 101.958 1.00 25.15 268 GLY D O 1
ATOM 13586 N N . HIS D 1 269 ? 87.984 48.955 100.141 1.00 17.57 269 HIS D N 1
ATOM 13587 C CA . HIS D 1 269 ? 86.558 48.603 100.067 1.00 22.36 269 HIS D CA 1
ATOM 13588 C C . HIS D 1 269 ? 86.369 47.234 99.415 1.00 19.84 269 HIS D C 1
ATOM 13589 O O . HIS D 1 269 ? 85.321 46.610 99.549 1.00 19.17 269 HIS D O 1
ATOM 13604 N N . ARG D 1 271 ? 86.494 43.272 98.503 1.00 15.78 271 ARG D N 1
ATOM 13605 C CA . ARG D 1 271 ? 86.391 42.028 99.252 1.00 14.54 271 ARG D CA 1
ATOM 13606 C C . ARG D 1 271 ? 87.199 40.911 98.598 1.00 15.60 271 ARG D C 1
ATOM 13607 O O . ARG D 1 271 ? 87.883 40.153 99.282 1.00 13.37 271 ARG D O 1
ATOM 13615 N N . LEU D 1 272 ? 87.117 40.812 97.275 1.00 11.17 272 LEU D N 1
ATOM 13616 C CA . LEU D 1 272 ? 87.603 39.621 96.585 1.00 11.42 272 LEU D CA 1
ATOM 13617 C C . LEU D 1 272 ? 88.170 39.898 95.198 1.00 14.95 272 LEU D C 1
ATOM 13618 O O . LEU D 1 272 ? 87.547 40.576 94.382 1.00 14.19 272 LEU D O 1
ATOM 13623 N N . PHE D 1 273 ? 89.347 39.342 94.944 1.00 15.39 273 PHE D N 1
ATOM 13624 C CA . PHE D 1 273 ? 89.984 39.402 93.637 1.00 13.08 273 PHE D CA 1
ATOM 13625 C C . PHE D 1 273 ? 90.184 37.982 93.142 1.00 12.65 273 PHE D C 1
ATOM 13626 O O . PHE D 1 273 ? 90.675 37.135 93.886 1.00 13.53 273 PHE D O 1
ATOM 13634 N N . ILE D 1 274 ? 89.816 37.738 91.890 1.00 10.56 274 ILE D N 1
ATOM 13635 C CA . ILE D 1 274 ? 89.958 36.423 91.261 1.00 10.34 274 ILE D CA 1
ATOM 13636 C C . ILE D 1 274 ? 90.676 36.598 89.931 1.00 11.94 274 ILE D C 1
ATOM 13637 O O . ILE D 1 274 ? 90.474 37.599 89.248 1.00 13.77 274 ILE D O 1
ATOM 13642 N N . SER D 1 275 ? 91.515 35.629 89.568 1.00 9.88 275 SER D N 1
ATOM 13643 C CA . SER D 1 275 ? 92.186 35.666 88.274 1.00 10.53 275 SER D CA 1
ATOM 13644 C C . SER D 1 275 ? 91.989 34.338 87.576 1.00 12.30 275 SER D C 1
ATOM 13645 O O . SER D 1 275 ? 92.073 33.283 88.206 1.00 14.12 275 SER D O 1
ATOM 13648 N N . GLY D 1 276 ? 91.730 34.401 86.272 1.00 14.98 276 GLY D N 1
ATOM 13649 C CA . GLY D 1 276 ? 91.489 33.205 85.497 1.00 16.63 276 GLY D CA 1
ATOM 13650 C C . GLY D 1 276 ? 92.258 33.142 84.202 1.00 26.62 276 GLY D C 1
ATOM 13651 O O . GLY D 1 276 ? 93.087 34.006 83.903 1.00 24.94 276 GLY D O 1
ATOM 13652 N N . SER D 1 277 ? 91.967 32.105 83.431 1.00 19.89 277 SER D N 1
ATOM 13653 C CA . SER D 1 277 ? 92.733 31.775 82.252 1.00 28.72 277 SER D CA 1
ATOM 13654 C C . SER D 1 277 ? 94.145 31.404 82.673 1.00 36.44 277 SER D C 1
ATOM 13655 O O . SER D 1 277 ? 94.369 30.413 83.372 1.00 46.57 277 SER D O 1
ATOM 13658 N N . ALA D 1 278 ? 95.092 32.232 82.274 1.00 22.27 278 ALA D N 1
ATOM 13659 C CA . ALA D 1 278 ? 96.495 31.907 82.407 1.00 21.56 278 ALA D CA 1
ATOM 13660 C C . ALA D 1 278 ? 96.926 32.022 83.858 1.00 17.31 278 ALA D C 1
ATOM 13661 O O . ALA D 1 278 ? 96.305 32.733 84.640 1.00 14.69 278 ALA D O 1
ATOM 13663 N N . PRO D 1 279 ? 98.006 31.326 84.224 1.00 14.66 279 PRO D N 1
ATOM 13664 C CA . PRO D 1 279 ? 98.512 31.409 85.598 1.00 13.25 279 PRO D CA 1
ATOM 13665 C C . PRO D 1 279 ? 99.099 32.776 85.941 1.00 14.42 279 PRO D C 1
ATOM 13666 O O . PRO D 1 279 ? 99.779 33.393 85.113 1.00 14.27 279 PRO D O 1
ATOM 13670 N N . LEU D 1 280 ? 98.858 33.223 87.167 1.00 13.35 280 LEU D N 1
ATOM 13671 C CA . LEU D 1 280 ? 99.589 34.359 87.729 1.00 14.09 280 LEU D CA 1
ATOM 13672 C C . LEU D 1 280 ? 100.968 33.897 88.166 1.00 20.27 280 LEU D C 1
ATOM 13673 O O . LEU D 1 280 ? 101.103 32.809 88.716 1.00 20.41 280 LEU D O 1
ATOM 13678 N N . LEU D 1 281 ? 101.986 34.724 87.945 1.00 15.68 281 LEU D N 1
ATOM 13679 C CA . LEU D 1 281 ? 103.296 34.474 88.541 1.00 16.23 281 LEU D CA 1
ATOM 13680 C C . LEU D 1 281 ? 103.228 34.590 90.059 1.00 16.30 281 LEU D C 1
ATOM 13681 O O . LEU D 1 281 ? 102.504 35.437 90.600 1.00 14.50 281 LEU D O 1
ATOM 13686 N N . ALA D 1 282 ? 104.004 33.762 90.751 1.00 15.76 282 ALA D N 1
ATOM 13687 C CA . ALA D 1 282 ? 104.076 33.870 92.202 1.00 17.47 282 ALA D CA 1
ATOM 13688 C C . ALA D 1 282 ? 104.476 35.290 92.597 1.00 16.13 282 ALA D C 1
ATOM 13689 O O . ALA D 1 282 ? 104.005 35.818 93.601 1.00 16.54 282 ALA D O 1
ATOM 13691 N N . ASP D 1 283 ? 105.347 35.910 91.806 1.00 14.21 283 ASP D N 1
ATOM 13692 C CA . ASP D 1 283 ? 105.809 37.256 92.124 1.00 20.51 283 ASP D CA 1
ATOM 13693 C C . ASP D 1 283 ? 104.640 38.228 92.097 1.00 17.90 283 ASP D C 1
ATOM 13694 O O . ASP D 1 283 ? 104.587 39.158 92.902 1.00 19.33 283 ASP D O 1
ATOM 13699 N N . THR D 1 284 ? 103.709 38.015 91.167 1.00 17.22 284 THR D N 1
ATOM 13700 C CA . THR D 1 284 ? 102.516 38.859 91.089 1.00 17.48 284 THR D CA 1
ATOM 13701 C C . THR D 1 284 ? 101.617 38.640 92.314 1.00 17.03 284 THR D C 1
ATOM 13702 O O . THR D 1 284 ? 101.133 39.597 92.918 1.00 15.04 284 THR D O 1
ATOM 13706 N N . HIS D 1 285 ? 101.419 37.385 92.704 1.00 11.23 285 HIS D N 1
ATOM 13707 C CA . HIS D 1 285 ? 100.734 37.104 93.971 1.00 14.61 285 HIS D CA 1
ATOM 13708 C C . HIS D 1 285 ? 101.373 37.867 95.130 1.00 17.68 285 HIS D C 1
ATOM 13709 O O . HIS D 1 285 ? 100.679 38.525 95.917 1.00 16.58 285 HIS D O 1
ATOM 13716 N N . ARG D 1 286 ? 102.691 37.763 95.256 1.00 15.97 286 ARG D N 1
ATOM 13717 C CA . ARG D 1 286 ? 103.373 38.408 96.372 1.00 18.34 286 ARG D CA 1
ATOM 13718 C C . ARG D 1 286 ? 103.204 39.921 96.337 1.00 18.97 286 ARG D C 1
ATOM 13719 O O . ARG D 1 286 ? 102.896 40.540 97.355 1.00 19.70 286 ARG D O 1
ATOM 13727 N N . GLU D 1 287 ? 103.406 40.517 95.168 1.00 15.81 287 GLU D N 1
ATOM 13728 C CA . GLU D 1 287 ? 103.335 41.968 95.060 1.00 21.66 287 GLU D CA 1
ATOM 13729 C C . GLU D 1 287 ? 101.914 42.463 95.312 1.00 26.33 287 GLU D C 1
ATOM 13730 O O . GLU D 1 287 ? 101.727 43.499 95.956 1.00 22.01 287 GLU D O 1
ATOM 13736 N N . TRP D 1 288 ? 100.916 41.734 94.807 1.00 20.37 288 TRP D N 1
ATOM 13737 C CA . TRP D 1 288 ? 99.529 42.120 95.052 1.00 18.09 288 TRP D CA 1
ATOM 13738 C C . TRP D 1 288 ? 99.235 42.128 96.547 1.00 21.53 288 TRP D C 1
ATOM 13739 O O . TRP D 1 288 ? 98.586 43.040 97.052 1.00 21.74 288 TRP D O 1
ATOM 13750 N N . SER D 1 289 ? 99.712 41.108 97.250 1.00 19.00 289 SER D N 1
ATOM 13751 C CA A SER D 1 289 ? 99.511 41.028 98.694 0.54 17.92 289 SER D CA 1
ATOM 13752 C CA B SER D 1 289 ? 99.533 41.015 98.698 0.46 19.30 289 SER D CA 1
ATOM 13753 C C . SER D 1 289 ? 100.219 42.172 99.416 1.00 22.96 289 SER D C 1
ATOM 13754 O O . SER D 1 289 ? 99.673 42.757 100.358 1.00 24.99 289 SER D O 1
ATOM 13759 N N . ALA D 1 290 ? 101.428 42.496 98.975 1.00 23.18 290 ALA D N 1
ATOM 13760 C CA . ALA D 1 290 ? 102.188 43.565 99.611 1.00 25.03 290 ALA D CA 1
ATOM 13761 C C . ALA D 1 290 ? 101.497 44.922 99.454 1.00 29.66 290 ALA D C 1
ATOM 13762 O O . ALA D 1 290 ? 101.462 45.715 100.390 1.00 26.05 290 ALA D O 1
ATOM 13764 N N . LYS D 1 291 ? 100.937 45.181 98.275 1.00 21.56 291 LYS D N 1
ATOM 13765 C CA . LYS D 1 291 ? 100.385 46.499 97.975 1.00 29.40 291 LYS D CA 1
ATOM 13766 C C . LYS D 1 291 ? 98.916 46.688 98.342 1.00 28.42 291 LYS D C 1
ATOM 13767 O O . LYS D 1 291 ? 98.472 47.815 98.554 1.00 30.79 291 LYS D O 1
ATOM 13773 N N . THR D 1 292 ? 98.168 45.596 98.433 1.00 29.06 292 THR D N 1
ATOM 13774 C CA . THR D 1 292 ? 96.732 45.702 98.665 1.00 24.82 292 THR D CA 1
ATOM 13775 C C . THR D 1 292 ? 96.294 44.993 99.932 1.00 26.99 292 THR D C 1
ATOM 13776 O O . THR D 1 292 ? 95.192 45.228 100.435 1.00 28.51 292 THR D O 1
ATOM 13780 N N . GLY D 1 293 ? 97.144 44.104 100.432 1.00 22.07 293 GLY D N 1
ATOM 13781 C CA . GLY D 1 293 ? 96.795 43.262 101.558 1.00 22.85 293 GLY D CA 1
ATOM 13782 C C . GLY D 1 293 ? 95.830 42.143 101.207 1.00 26.99 293 GLY D C 1
ATOM 13783 O O . GLY D 1 293 ? 95.382 41.415 102.094 1.00 30.18 293 GLY D O 1
ATOM 13784 N N . HIS D 1 294 ? 95.503 42.010 99.919 1.00 19.89 294 HIS D N 1
ATOM 13785 C CA . HIS D 1 294 ? 94.585 40.981 99.447 1.00 18.20 294 HIS D CA 1
ATOM 13786 C C . HIS D 1 294 ? 95.292 39.838 98.732 1.00 16.22 294 HIS D C 1
ATOM 13787 O O . HIS D 1 294 ? 96.315 40.031 98.072 1.00 17.87 294 HIS D O 1
ATOM 13794 N N . ALA D 1 295 ? 94.708 38.651 98.831 1.00 17.86 295 ALA D N 1
ATOM 13795 C CA . ALA D 1 295 ? 95.088 37.551 97.962 1.00 17.47 295 ALA D CA 1
ATOM 13796 C C . ALA D 1 295 ? 94.332 37.693 96.647 1.00 14.34 295 ALA D C 1
ATOM 13797 O O . ALA D 1 295 ? 93.374 38.468 96.545 1.00 17.85 295 ALA D O 1
ATOM 13799 N N . VAL D 1 296 ? 94.779 36.955 95.639 1.00 12.16 296 VAL D N 1
ATOM 13800 C CA . VAL D 1 296 ? 94.026 36.826 94.407 1.00 11.28 296 VAL D CA 1
ATOM 13801 C C . VAL D 1 296 ? 93.769 35.340 94.215 1.00 14.26 296 VAL D C 1
ATOM 13802 O O . VAL D 1 296 ? 94.714 34.561 94.088 1.00 14.11 296 VAL D O 1
ATOM 13806 N N . LEU D 1 297 ? 92.502 34.933 94.216 1.00 12.70 297 LEU D N 1
ATOM 13807 C CA . LEU D 1 297 ? 92.194 33.520 94.036 1.00 14.05 297 LEU D CA 1
ATOM 13808 C C . LEU D 1 297 ? 92.378 33.080 92.599 1.00 17.20 297 LEU D C 1
ATOM 13809 O O . LEU D 1 297 ? 92.026 33.805 91.671 1.00 13.65 297 LEU D O 1
ATOM 13814 N N . GLU D 1 298 ? 92.923 31.884 92.416 1.00 11.18 298 GLU D N 1
ATOM 13815 C CA . GLU D 1 298 ? 92.969 31.277 91.092 1.00 8.96 298 GLU D CA 1
ATOM 13816 C C . GLU D 1 298 ? 92.103 30.035 91.073 1.00 8.85 298 GLU D C 1
ATOM 13817 O O . GLU D 1 298 ? 91.728 29.518 92.115 1.00 11.40 298 GLU D O 1
ATOM 13823 N N . ARG D 1 299 ? 91.772 29.566 89.878 1.00 10.45 299 ARG D N 1
ATOM 13824 C CA . ARG D 1 299 ? 90.813 28.477 89.758 1.00 11.65 299 ARG D CA 1
ATOM 13825 C C . ARG D 1 299 ? 90.899 27.815 88.381 1.00 9.19 299 ARG D C 1
ATOM 13826 O O . ARG D 1 299 ? 91.117 28.483 87.375 1.00 13.16 299 ARG D O 1
ATOM 13834 N N . TYR D 1 300 ? 90.762 26.496 88.352 1.00 10.84 300 TYR D N 1
ATOM 13835 C CA . TYR D 1 300 ? 90.918 25.718 87.120 1.00 9.18 300 TYR D CA 1
ATOM 13836 C C . TYR D 1 300 ? 89.562 25.630 86.458 1.00 13.51 300 TYR D C 1
ATOM 13837 O O . TYR D 1 300 ? 88.606 25.163 87.064 1.00 13.46 300 TYR D O 1
ATOM 13846 N N . GLY D 1 301 ? 89.473 26.063 85.209 1.00 13.92 301 GLY D N 1
ATOM 13847 C CA . GLY D 1 301 ? 88.223 25.927 84.492 1.00 15.69 301 GLY D CA 1
ATOM 13848 C C . GLY D 1 301 ? 88.471 25.791 83.013 1.00 10.63 301 GLY D C 1
ATOM 13849 O O . GLY D 1 301 ? 89.575 26.035 82.532 1.00 13.49 301 GLY D O 1
ATOM 13858 N N . THR D 1 303 ? 85.990 25.607 78.989 1.00 10.20 303 THR D N 1
ATOM 13859 C CA . THR D 1 303 ? 84.663 25.663 78.392 1.00 10.20 303 THR D CA 1
ATOM 13860 C C . THR D 1 303 ? 83.851 24.408 78.694 1.00 11.28 303 THR D C 1
ATOM 13861 O O . THR D 1 303 ? 82.682 24.486 79.073 1.00 10.85 303 THR D O 1
ATOM 13865 N N . GLU D 1 304 ? 84.476 23.245 78.534 1.00 10.10 304 GLU D N 1
ATOM 13866 C CA . GLU D 1 304 ? 83.751 21.990 78.703 1.00 10.16 304 GLU D CA 1
ATOM 13867 C C . GLU D 1 304 ? 83.354 21.677 80.136 1.00 9.07 304 GLU D C 1
ATOM 13868 O O . GLU D 1 304 ? 82.501 20.830 80.348 1.00 12.49 304 GLU D O 1
ATOM 13874 N N . THR D 1 305 ? 83.986 22.319 81.111 1.00 11.08 305 THR D N 1
ATOM 13875 C CA . THR D 1 305 ? 83.811 21.886 82.498 1.00 9.13 305 THR D CA 1
ATOM 13876 C C . THR D 1 305 ? 83.333 22.981 83.431 1.00 11.09 305 THR D C 1
ATOM 13877 O O . THR D 1 305 ? 83.097 22.725 84.612 1.00 12.78 305 THR D O 1
ATOM 13881 N N . ASN D 1 306 ? 83.192 24.193 82.912 1.00 8.04 306 ASN D N 1
ATOM 13882 C CA . ASN D 1 306 ? 83.040 25.338 83.786 1.00 7.19 306 ASN D CA 1
ATOM 13883 C C . ASN D 1 306 ? 84.150 25.297 84.843 1.00 6.86 306 ASN D C 1
ATOM 13884 O O . ASN D 1 306 ? 85.248 24.861 84.527 1.00 10.66 306 ASN D O 1
ATOM 13897 N N . ASN D 1 308 ? 86.339 23.902 87.921 1.00 8.27 308 ASN D N 1
ATOM 13898 C CA . ASN D 1 308 ? 86.593 22.620 88.577 1.00 9.66 308 ASN D CA 1
ATOM 13899 C C . ASN D 1 308 ? 87.156 22.746 89.982 1.00 10.48 308 ASN D C 1
ATOM 13900 O O . ASN D 1 308 ? 86.867 21.913 90.835 1.00 12.12 308 ASN D O 1
ATOM 13905 N N . THR D 1 309 ? 87.973 23.777 90.204 1.00 10.03 309 THR D N 1
ATOM 13906 C CA . THR D 1 309 ? 88.640 23.975 91.494 1.00 8.35 309 THR D CA 1
ATOM 13907 C C . THR D 1 309 ? 88.593 25.445 91.862 1.00 12.61 309 THR D C 1
ATOM 13908 O O . THR D 1 309 ? 88.122 26.263 91.080 1.00 14.15 309 THR D O 1
ATOM 13912 N N . SER D 1 310 ? 89.094 25.775 93.051 1.00 11.30 310 SER D N 1
ATOM 13913 C CA . SER D 1 310 ? 89.435 27.153 93.375 1.00 12.55 310 SER D CA 1
ATOM 13914 C C . SER D 1 310 ? 90.361 27.116 94.566 1.00 10.35 310 SER D C 1
ATOM 13915 O O . SER D 1 310 ? 90.171 26.288 95.458 1.00 12.76 310 SER D O 1
ATOM 13918 N N . ASN D 1 311 ? 91.346 28.007 94.603 1.00 8.93 311 ASN D N 1
ATOM 13919 C CA . ASN D 1 311 ? 92.021 28.259 95.874 1.00 11.00 311 ASN D CA 1
ATOM 13920 C C . ASN D 1 311 ? 90.960 28.596 96.920 1.00 11.24 311 ASN D C 1
ATOM 13921 O O . ASN D 1 311 ? 89.986 29.299 96.635 1.00 12.68 311 ASN D O 1
ATOM 13926 N N . PRO D 1 312 ? 91.136 28.093 98.146 1.00 11.15 312 PRO D N 1
ATOM 13927 C CA . PRO D 1 312 ? 90.147 28.333 99.203 1.00 11.83 312 PRO D CA 1
ATOM 13928 C C . PRO D 1 312 ? 90.065 29.800 99.627 1.00 16.42 312 PRO D C 1
ATOM 13929 O O . PRO D 1 312 ? 91.062 30.520 99.649 1.00 16.30 312 PRO D O 1
ATOM 13933 N N . TYR D 1 313 ? 88.856 30.249 99.935 1.00 15.13 313 TYR D N 1
ATOM 13934 C CA . TYR D 1 313 ? 88.667 31.612 100.405 1.00 19.48 313 TYR D CA 1
ATOM 13935 C C . TYR D 1 313 ? 89.354 31.779 101.761 1.00 19.24 313 TYR D C 1
ATOM 13936 O O . TYR D 1 313 ? 89.006 31.098 102.721 1.00 22.92 313 TYR D O 1
ATOM 13945 N N . ASP D 1 314 ? 90.329 32.681 101.850 1.00 22.53 314 ASP D N 1
ATOM 13946 C CA . ASP D 1 314 ? 91.065 32.866 103.111 1.00 22.22 314 ASP D CA 1
ATOM 13947 C C . ASP D 1 314 ? 91.775 31.606 103.621 1.00 30.30 314 ASP D C 1
ATOM 13948 O O . ASP D 1 314 ? 92.051 31.482 104.816 1.00 32.06 314 ASP D O 1
ATOM 13953 N N . GLY D 1 315 ? 92.068 30.678 102.717 1.00 24.61 315 GLY D N 1
ATOM 13954 C CA . GLY D 1 315 ? 92.827 29.488 103.041 1.00 23.07 315 GLY D CA 1
ATOM 13955 C C . GLY D 1 315 ? 94.179 29.557 102.348 1.00 24.74 315 GLY D C 1
ATOM 13956 O O . GLY D 1 315 ? 94.545 30.597 101.803 1.00 28.18 315 GLY D O 1
ATOM 13957 N N . ASP D 1 316 ? 94.922 28.456 102.365 1.00 22.43 316 ASP D N 1
ATOM 13958 C CA . ASP D 1 316 ? 96.287 28.447 101.844 1.00 18.59 316 ASP D CA 1
ATOM 13959 C C . ASP D 1 316 ? 96.321 28.471 100.322 1.00 20.22 316 ASP D C 1
ATOM 13960 O O . ASP D 1 316 ? 95.554 27.764 99.674 1.00 20.40 316 ASP D O 1
ATOM 13965 N N . ARG D 1 317 ? 97.217 29.272 99.759 1.00 17.34 317 ARG D N 1
ATOM 13966 C CA . ARG D 1 317 ? 97.593 29.120 98.352 1.00 18.29 317 ARG D CA 1
ATOM 13967 C C . ARG D 1 317 ? 98.818 28.201 98.273 1.00 23.07 317 ARG D C 1
ATOM 13968 O O . ARG D 1 317 ? 99.789 28.388 99.014 1.00 21.68 317 ARG D O 1
ATOM 13976 N N . VAL D 1 318 ? 98.766 27.194 97.402 1.00 17.64 318 VAL D N 1
ATOM 13977 C CA . VAL D 1 318 ? 99.915 26.302 97.199 1.00 14.64 318 VAL D CA 1
ATOM 13978 C C . VAL D 1 318 ? 100.608 26.668 95.890 1.00 18.91 318 VAL D C 1
ATOM 13979 O O . VAL D 1 318 ? 99.960 26.791 94.852 1.00 15.56 318 VAL D O 1
ATOM 13983 N N . PRO D 1 319 ? 101.929 26.860 95.939 1.00 16.89 319 PRO D N 1
ATOM 13984 C CA . PRO D 1 319 ? 102.678 27.242 94.732 1.00 15.75 319 PRO D CA 1
ATOM 13985 C C . PRO D 1 319 ? 102.469 26.268 93.580 1.00 16.50 319 PRO D C 1
ATOM 13986 O O . PRO D 1 319 ? 102.643 25.066 93.735 1.00 18.70 319 PRO D O 1
ATOM 13990 N N . GLY D 1 320 ? 102.083 26.792 92.424 1.00 15.73 320 GLY D N 1
ATOM 13991 C CA . GLY D 1 320 ? 101.963 25.962 91.246 1.00 16.05 320 GLY D CA 1
ATOM 13992 C C . GLY D 1 320 ? 100.622 25.260 91.148 1.00 12.81 320 GLY D C 1
ATOM 13993 O O . GLY D 1 320 ? 100.371 24.542 90.176 1.00 14.59 320 GLY D O 1
ATOM 13994 N N . ALA D 1 321 ? 99.758 25.496 92.136 1.00 10.99 321 ALA D N 1
ATOM 13995 C CA . ALA D 1 321 ? 98.448 24.846 92.181 1.00 9.10 321 ALA D CA 1
ATOM 13996 C C . ALA D 1 321 ? 97.323 25.859 92.082 1.00 10.74 321 ALA D C 1
ATOM 13997 O O . ALA D 1 321 ? 97.514 27.047 92.350 1.00 15.96 321 ALA D O 1
ATOM 13999 N N . VAL D 1 322 ? 96.143 25.379 91.701 1.00 9.63 322 VAL D N 1
ATOM 14000 C CA . VAL D 1 322 ? 94.964 26.234 91.602 1.00 11.51 322 VAL D CA 1
ATOM 14001 C C . VAL D 1 322 ? 93.810 25.702 92.451 1.00 13.02 322 VAL D C 1
ATOM 14002 O O . VAL D 1 322 ? 92.631 25.900 92.144 1.00 12.27 322 VAL D O 1
ATOM 14006 N N . GLY D 1 323 ? 94.168 25.026 93.533 1.00 10.59 323 GLY D N 1
ATOM 14007 C CA . GLY D 1 323 ? 93.207 24.666 94.558 1.00 9.90 323 GLY D CA 1
ATOM 14008 C C . GLY D 1 323 ? 92.660 23.267 94.397 1.00 11.02 323 GLY D C 1
ATOM 14009 O O . GLY D 1 323 ? 92.860 22.614 93.373 1.00 10.75 323 GLY D O 1
ATOM 14010 N N . PRO D 1 324 ? 91.956 22.788 95.424 1.00 11.40 324 PRO D N 1
ATOM 14011 C CA . PRO D 1 324 ? 91.313 21.477 95.378 1.00 8.92 324 PRO D CA 1
ATOM 14012 C C . PRO D 1 324 ? 90.008 21.550 94.586 1.00 10.18 324 PRO D C 1
ATOM 14013 O O . PRO D 1 324 ? 89.484 22.638 94.323 1.00 13.66 324 PRO D O 1
ATOM 14017 N N . ALA D 1 325 ? 89.492 20.390 94.205 1.00 12.95 325 ALA D N 1
ATOM 14018 C CA . ALA D 1 325 ? 88.194 20.323 93.536 1.00 12.94 325 ALA D CA 1
ATOM 14019 C C . ALA D 1 325 ? 87.104 21.048 94.333 1.00 14.09 325 ALA D C 1
ATOM 14020 O O . ALA D 1 325 ? 87.022 20.929 95.557 1.00 14.11 325 ALA D O 1
ATOM 14022 N N . LEU D 1 326 ? 86.251 21.784 93.625 1.00 12.93 326 LEU D N 1
ATOM 14023 C CA . LEU D 1 326 ? 85.078 22.395 94.245 1.00 11.42 326 LEU D CA 1
ATOM 14024 C C . LEU D 1 326 ? 84.094 21.359 94.773 1.00 14.13 326 LEU D C 1
ATOM 14025 O O . LEU D 1 326 ? 84.074 20.211 94.321 1.00 12.91 326 LEU D O 1
ATOM 14030 N N . PRO D 1 327 ? 83.256 21.764 95.742 1.00 13.53 327 PRO D N 1
ATOM 14031 C CA . PRO D 1 327 ? 82.214 20.863 96.210 1.00 14.70 327 PRO D CA 1
ATOM 14032 C C . PRO D 1 327 ? 81.409 20.328 95.032 1.00 12.53 327 PRO D C 1
ATOM 14033 O O . PRO D 1 327 ? 81.007 21.096 94.150 1.00 14.44 327 PRO D O 1
ATOM 14037 N N . GLY D 1 328 ? 81.211 19.010 95.019 1.00 13.13 328 GLY D N 1
ATOM 14038 C CA . GLY D 1 328 ? 80.432 18.357 93.984 1.00 14.29 328 GLY D CA 1
ATOM 14039 C C . GLY D 1 328 ? 81.254 17.883 92.796 1.00 14.88 328 GLY D C 1
ATOM 14040 O O . GLY D 1 328 ? 80.766 17.115 91.964 1.00 16.29 328 GLY D O 1
ATOM 14041 N N . VAL D 1 329 ? 82.502 18.336 92.721 1.00 12.56 329 VAL D N 1
ATOM 14042 C CA . VAL D 1 329 ? 83.351 18.033 91.574 1.00 9.03 329 VAL D CA 1
ATOM 14043 C C . VAL D 1 329 ? 84.406 17.026 92.004 1.00 12.02 329 VAL D C 1
ATOM 14044 O O . VAL D 1 329 ? 84.949 17.123 93.101 1.00 16.70 329 VAL D O 1
ATOM 14048 N N . SER D 1 330 ? 84.679 16.059 91.132 1.00 14.51 330 SER D N 1
ATOM 14049 C CA . SER D 1 330 ? 85.738 15.081 91.353 1.00 16.65 330 SER D CA 1
ATOM 14050 C C . SER D 1 330 ? 86.849 15.318 90.342 1.00 14.85 330 SER D C 1
ATOM 14051 O O . SER D 1 330 ? 86.573 15.549 89.167 1.00 15.36 330 SER D O 1
ATOM 14054 N N . ALA D 1 331 ? 88.100 15.274 90.806 1.00 16.27 331 ALA D N 1
ATOM 14055 C CA . ALA D 1 331 ? 89.263 15.398 89.930 1.00 15.20 331 ALA D CA 1
ATOM 14056 C C . ALA D 1 331 ? 90.220 14.273 90.254 1.00 18.35 331 ALA D C 1
ATOM 14057 O O . ALA D 1 331 ? 90.407 13.939 91.425 1.00 17.84 331 ALA D O 1
ATOM 14059 N N . ARG D 1 332 ? 90.831 13.686 89.230 1.00 12.09 332 ARG D N 1
ATOM 14060 C CA . ARG D 1 332 ? 91.839 12.661 89.459 1.00 12.10 332 ARG D CA 1
ATOM 14061 C C . ARG D 1 332 ? 92.911 12.735 88.388 1.00 14.86 332 ARG D C 1
ATOM 14062 O O . ARG D 1 332 ? 92.729 13.378 87.360 1.00 16.60 332 ARG D O 1
ATOM 14070 N N . VAL D 1 333 ? 94.034 12.070 88.635 1.00 13.22 333 VAL D N 1
ATOM 14071 C CA . VAL D 1 333 ? 95.128 12.059 87.667 1.00 12.04 333 VAL D CA 1
ATOM 14072 C C . VAL D 1 333 ? 95.361 10.614 87.245 1.00 17.52 333 VAL D C 1
ATOM 14073 O O . VAL D 1 333 ? 95.453 9.734 88.106 1.00 19.20 333 VAL D O 1
ATOM 14077 N N . THR D 1 334 ? 95.463 10.373 85.936 1.00 14.64 334 THR D N 1
ATOM 14078 C CA . THR D 1 334 ? 95.554 9.007 85.407 1.00 16.52 334 THR D CA 1
ATOM 14079 C C . THR D 1 334 ? 96.737 8.801 84.469 1.00 17.41 334 THR D C 1
ATOM 14080 O O . THR D 1 334 ? 97.294 9.754 83.937 1.00 15.63 334 THR D O 1
ATOM 14084 N N . ASP D 1 335 ? 97.122 7.544 84.264 1.00 19.09 335 ASP D N 1
ATOM 14085 C CA . ASP D 1 335 ? 98.119 7.246 83.247 1.00 26.75 335 ASP D CA 1
ATOM 14086 C C . ASP D 1 335 ? 97.497 7.549 81.892 1.00 24.27 335 ASP D C 1
ATOM 14087 O O . ASP D 1 335 ? 96.381 7.113 81.618 1.00 27.91 335 ASP D O 1
ATOM 14092 N N . PRO D 1 336 ? 98.192 8.334 81.049 1.00 30.47 336 PRO D N 1
ATOM 14093 C CA . PRO D 1 336 ? 97.625 8.616 79.726 1.00 38.79 336 PRO D CA 1
ATOM 14094 C C . PRO D 1 336 ? 97.916 7.480 78.746 1.00 43.42 336 PRO D C 1
ATOM 14095 O O . PRO D 1 336 ? 97.007 6.719 78.421 1.00 50.39 336 PRO D O 1
ATOM 14099 N N . THR D 1 338 ? 96.817 4.510 80.179 1.00 71.71 338 THR D N 1
ATOM 14100 C CA . THR D 1 338 ? 95.955 3.362 80.432 1.00 69.18 338 THR D CA 1
ATOM 14101 C C . THR D 1 338 ? 94.643 3.764 81.099 1.00 63.85 338 THR D C 1
ATOM 14102 O O . THR D 1 338 ? 93.725 2.954 81.212 1.00 64.93 338 THR D O 1
ATOM 14106 N N . GLY D 1 339 ? 94.558 5.014 81.543 1.00 52.48 339 GLY D N 1
ATOM 14107 C CA . GLY D 1 339 ? 93.353 5.514 82.181 1.00 41.96 339 GLY D CA 1
ATOM 14108 C C . GLY D 1 339 ? 93.281 5.205 83.666 1.00 37.89 339 GLY D C 1
ATOM 14109 O O . GLY D 1 339 ? 92.371 5.664 84.358 1.00 43.58 339 GLY D O 1
ATOM 14110 N N . LYS D 1 340 ? 94.239 4.425 84.155 1.00 35.87 340 LYS D N 1
ATOM 14111 C CA . LYS D 1 340 ? 94.276 4.052 85.567 1.00 36.60 340 LYS D CA 1
ATOM 14112 C C . LYS D 1 340 ? 94.830 5.175 86.439 1.00 27.10 340 LYS D C 1
ATOM 14113 O O . LYS D 1 340 ? 95.802 5.828 86.074 1.00 25.11 340 LYS D O 1
ATOM 14119 N N . GLU D 1 341 ? 94.204 5.391 87.592 1.00 23.91 341 GLU D N 1
ATOM 14120 C CA . GLU D 1 341 ? 94.606 6.463 88.499 1.00 22.02 341 GLU D CA 1
ATOM 14121 C C . GLU D 1 341 ? 96.006 6.242 89.054 1.00 27.15 341 GLU D C 1
ATOM 14122 O O . GLU D 1 341 ? 96.373 5.130 89.438 1.00 23.66 341 GLU D O 1
ATOM 14128 N N . LEU D 1 342 ? 96.770 7.323 89.108 1.00 18.42 342 LEU D N 1
ATOM 14129 C CA . LEU D 1 342 ? 98.136 7.301 89.607 1.00 19.36 342 LEU D CA 1
ATOM 14130 C C . LEU D 1 342 ? 98.210 7.652 91.085 1.00 22.32 342 LEU D C 1
ATOM 14131 O O . LEU D 1 342 ? 97.320 8.308 91.633 1.00 22.05 342 LEU D O 1
ATOM 14136 N N . PRO D 1 343 ? 99.295 7.235 91.736 1.00 22.18 343 PRO D N 1
ATOM 14137 C CA . PRO D 1 343 ? 99.482 7.616 93.136 1.00 25.01 343 PRO D CA 1
ATOM 14138 C C . PRO D 1 343 ? 99.486 9.134 93.264 1.00 26.77 343 PRO D C 1
ATOM 14139 O O . PRO D 1 343 ? 99.943 9.829 92.354 1.00 19.47 343 PRO D O 1
ATOM 14143 N N . ARG D 1 344 ? 98.967 9.634 94.379 1.00 22.10 344 ARG D N 1
ATOM 14144 C CA . ARG D 1 344 ? 98.919 11.066 94.645 1.00 21.36 344 ARG D CA 1
ATOM 14145 C C . ARG D 1 344 ? 100.311 11.689 94.506 1.00 20.84 344 ARG D C 1
ATOM 14146 O O . ARG D 1 344 ? 101.284 11.193 95.082 1.00 22.05 344 ARG D O 1
ATOM 14154 N N . GLY D 1 345 ? 100.410 12.762 93.724 1.00 16.57 345 GLY D N 1
ATOM 14155 C CA . GLY D 1 345 ? 101.685 13.423 93.514 1.00 20.62 345 GLY D CA 1
ATOM 14156 C C . GLY D 1 345 ? 102.385 13.025 92.228 1.00 16.26 345 GLY D C 1
ATOM 14157 O O . GLY D 1 345 ? 103.313 13.703 91.787 1.00 21.17 345 GLY D O 1
ATOM 14158 N N . ASP D 1 346 ? 101.949 11.926 91.620 1.00 14.14 346 ASP D N 1
ATOM 14159 C CA . ASP D 1 346 ? 102.492 11.536 90.320 1.00 17.32 346 ASP D CA 1
ATOM 14160 C C . ASP D 1 346 ? 101.821 12.307 89.181 1.00 19.21 346 ASP D C 1
ATOM 14161 O O . ASP D 1 346 ? 100.662 12.724 89.285 1.00 19.21 346 ASP D O 1
ATOM 14166 N N . ILE D 1 347 ? 102.562 12.493 88.096 1.00 16.13 347 ILE D N 1
ATOM 14167 C CA . ILE D 1 347 ? 102.101 13.319 86.978 1.00 12.03 347 ILE D CA 1
ATOM 14168 C C . ILE D 1 347 ? 101.468 12.484 85.880 1.00 13.31 347 ILE D C 1
ATOM 14169 O O . ILE D 1 347 ? 102.045 11.483 85.432 1.00 16.60 347 ILE D O 1
ATOM 14174 N N . GLY D 1 348 ? 100.278 12.900 85.449 1.00 13.62 348 GLY D N 1
ATOM 14175 C CA . GLY D 1 348 ? 99.554 12.232 84.381 1.00 10.86 348 GLY D CA 1
ATOM 14176 C C . GLY D 1 348 ? 98.412 13.092 83.856 1.00 12.34 348 GLY D C 1
ATOM 14177 O O . GLY D 1 348 ? 98.446 14.317 83.964 1.00 13.26 348 GLY D O 1
ATOM 14186 N N . ILE D 1 350 ? 94.875 14.837 83.714 1.00 9.09 350 ILE D N 1
ATOM 14187 C CA . ILE D 1 350 ? 93.822 15.305 84.614 1.00 9.33 350 ILE D CA 1
ATOM 14188 C C . ILE D 1 350 ? 92.452 14.970 84.024 1.00 10.60 350 ILE D C 1
ATOM 14189 O O . ILE D 1 350 ? 92.174 15.245 82.855 1.00 11.94 350 ILE D O 1
ATOM 14194 N N . GLU D 1 351 ? 91.603 14.372 84.847 1.00 12.04 351 GLU D N 1
ATOM 14195 C CA . GLU D 1 351 ? 90.242 14.029 84.451 1.00 12.54 351 GLU D CA 1
ATOM 14196 C C . GLU D 1 351 ? 89.288 14.587 85.494 1.00 12.23 351 GLU D C 1
ATOM 14197 O O . GLU D 1 351 ? 89.613 14.623 86.686 1.00 13.43 351 GLU D O 1
ATOM 14203 N N . VAL D 1 352 ? 88.110 15.020 85.065 1.00 11.36 352 VAL D N 1
ATOM 14204 C CA A VAL D 1 352 ? 87.138 15.628 85.970 0.35 12.93 352 VAL D CA 1
ATOM 14205 C CA B VAL D 1 352 ? 87.141 15.568 86.014 0.65 12.81 352 VAL D CA 1
ATOM 14206 C C . VAL D 1 352 ? 85.739 15.033 85.768 1.00 13.07 352 VAL D C 1
ATOM 14207 O O . VAL D 1 352 ? 85.383 14.644 84.656 1.00 13.23 352 VAL D O 1
ATOM 14214 N N . LYS D 1 353 ? 84.954 14.981 86.836 1.00 9.85 353 LYS D N 1
ATOM 14215 C CA . LYS D 1 353 ? 83.583 14.478 86.748 1.00 13.61 353 LYS D CA 1
ATOM 14216 C C . LYS D 1 353 ? 82.741 15.281 87.716 1.00 15.07 353 LYS D C 1
ATOM 14217 O O . LYS D 1 353 ? 83.190 15.603 88.817 1.00 14.90 353 LYS D O 1
ATOM 14223 N N . GLY D 1 354 ? 81.524 15.619 87.311 1.00 12.64 354 GLY D N 1
ATOM 14224 C CA . GLY D 1 354 ? 80.660 16.397 88.176 1.00 11.97 354 GLY D CA 1
ATOM 14225 C C . GLY D 1 354 ? 79.519 17.022 87.408 1.00 12.24 354 GLY D C 1
ATOM 14226 O O . GLY D 1 354 ? 79.459 16.928 86.180 1.00 11.29 354 GLY D O 1
ATOM 14227 N N . PRO D 1 355 ? 78.613 17.693 88.127 1.00 12.13 355 PRO D N 1
ATOM 14228 C CA . PRO D 1 355 ? 77.418 18.268 87.500 1.00 11.58 355 PRO D CA 1
ATOM 14229 C C . PRO D 1 355 ? 77.792 19.454 86.617 1.00 12.68 355 PRO D C 1
ATOM 14230 O O . PRO D 1 355 ? 76.972 19.925 85.819 1.00 11.63 355 PRO D O 1
ATOM 14234 N N . ASN D 1 356 ? 79.040 19.895 86.755 1.00 9.76 356 ASN D N 1
ATOM 14235 C CA . ASN D 1 356 ? 79.609 20.972 85.957 1.00 13.52 356 ASN D CA 1
ATOM 14236 C C . ASN D 1 356 ? 80.036 20.528 84.560 1.00 10.75 356 ASN D C 1
ATOM 14237 O O . ASN D 1 356 ? 80.187 21.356 83.657 1.00 10.86 356 ASN D O 1
ATOM 14242 N N . VAL D 1 357 ? 80.241 19.225 84.379 1.00 10.79 357 VAL D N 1
ATOM 14243 C CA . VAL D 1 357 ? 80.836 18.744 83.137 1.00 9.48 357 VAL D CA 1
ATOM 14244 C C . VAL D 1 357 ? 79.825 18.682 81.992 1.00 10.37 357 VAL D C 1
ATOM 14245 O O . VAL D 1 357 ? 78.721 18.122 82.143 1.00 10.88 357 VAL D O 1
ATOM 14249 N N . PHE D 1 358 ? 80.226 19.238 80.847 1.00 10.48 358 PHE D N 1
ATOM 14250 C CA . PHE D 1 358 ? 79.372 19.320 79.663 1.00 11.66 358 PHE D CA 1
ATOM 14251 C C . PHE D 1 358 ? 78.836 17.991 79.127 1.00 10.36 358 PHE D C 1
ATOM 14252 O O . PHE D 1 358 ? 79.238 16.896 79.553 1.00 13.03 358 PHE D O 1
ATOM 14260 N N . LYS D 1 359 ? 77.917 18.122 78.174 1.00 11.34 359 LYS D N 1
ATOM 14261 C CA . LYS D 1 359 ? 77.150 16.995 77.669 1.00 12.13 359 LYS D CA 1
ATOM 14262 C C . LYS D 1 359 ? 77.794 16.328 76.464 1.00 14.55 359 LYS D C 1
ATOM 14263 O O . LYS D 1 359 ? 77.362 15.245 76.055 1.00 18.00 359 LYS D O 1
ATOM 14269 N N . GLY D 1 360 ? 78.819 16.959 75.901 1.00 12.80 360 GLY D N 1
ATOM 14270 C CA . GLY D 1 360 ? 79.494 16.425 74.727 1.00 13.17 360 GLY D CA 1
ATOM 14271 C C . GLY D 1 360 ? 79.637 17.491 73.652 1.00 15.03 360 GLY D C 1
ATOM 14272 O O . GLY D 1 360 ? 79.264 18.655 73.868 1.00 11.51 360 GLY D O 1
ATOM 14273 N N . TYR D 1 361 ? 80.162 17.092 72.494 1.00 10.33 361 TYR D N 1
ATOM 14274 C CA . TYR D 1 361 ? 80.392 18.014 71.378 1.00 11.77 361 TYR D CA 1
ATOM 14275 C C . TYR D 1 361 ? 79.300 17.902 70.321 1.00 11.49 361 TYR D C 1
ATOM 14276 O O . TYR D 1 361 ? 78.943 16.801 69.889 1.00 11.28 361 TYR D O 1
ATOM 14285 N N . TRP D 1 362 ? 78.804 19.063 69.898 1.00 10.29 362 TRP D N 1
ATOM 14286 C CA . TRP D 1 362 ? 77.676 19.171 68.973 1.00 10.47 362 TRP D CA 1
ATOM 14287 C C . TRP D 1 362 ? 77.908 18.419 67.672 1.00 12.58 362 TRP D C 1
ATOM 14288 O O . TRP D 1 362 ? 78.858 18.702 66.940 1.00 10.25 362 TRP D O 1
ATOM 14299 N N . ARG D 1 363 ? 77.031 17.456 67.398 1.00 10.34 363 ARG D N 1
ATOM 14300 C CA . ARG D 1 363 ? 77.099 16.645 66.185 1.00 12.07 363 ARG D CA 1
ATOM 14301 C C . ARG D 1 363 ? 78.444 15.934 65.983 1.00 14.06 363 ARG D C 1
ATOM 14302 O O . ARG D 1 363 ? 78.820 15.601 64.854 1.00 16.77 363 ARG D O 1
ATOM 14318 N N . PRO D 1 365 ? 79.646 12.756 67.733 1.00 15.11 365 PRO D N 1
ATOM 14319 C CA . PRO D 1 365 ? 79.530 11.647 68.689 1.00 14.95 365 PRO D CA 1
ATOM 14320 C C . PRO D 1 365 ? 80.831 10.875 68.889 1.00 14.87 365 PRO D C 1
ATOM 14321 O O . PRO D 1 365 ? 81.106 10.429 70.008 1.00 18.29 365 PRO D O 1
ATOM 14325 N N . GLU D 1 366 ? 81.609 10.699 67.825 1.00 14.17 366 GLU D N 1
ATOM 14326 C CA . GLU D 1 366 ? 82.879 9.979 67.941 1.00 20.34 366 GLU D CA 1
ATOM 14327 C C . GLU D 1 366 ? 83.863 10.691 68.858 1.00 21.20 366 GLU D C 1
ATOM 14328 O O . GLU D 1 366 ? 84.489 10.069 69.723 1.00 16.17 366 GLU D O 1
ATOM 14334 N N . LYS D 1 367 ? 84.005 11.998 68.672 1.00 20.50 367 LYS D N 1
ATOM 14335 C CA . LYS D 1 367 ? 84.929 12.757 69.494 1.00 17.14 367 LYS D CA 1
ATOM 14336 C C . LYS D 1 367 ? 84.431 12.782 70.925 1.00 22.45 367 LYS D C 1
ATOM 14337 O O . LYS D 1 367 ? 85.213 12.673 71.857 1.00 20.50 367 LYS D O 1
ATOM 14343 N N . THR D 1 368 ? 83.118 12.905 71.097 1.00 16.62 368 THR D N 1
ATOM 14344 C CA . THR D 1 368 ? 82.536 12.868 72.429 1.00 15.47 368 THR D CA 1
ATOM 14345 C C . THR D 1 368 ? 82.861 11.564 73.164 1.00 20.40 368 THR D C 1
ATOM 14346 O O . THR D 1 368 ? 83.298 11.583 74.318 1.00 18.38 368 THR D O 1
ATOM 14350 N N . LYS D 1 369 ? 82.665 10.436 72.488 1.00 17.64 369 LYS D N 1
ATOM 14351 C CA . LYS D 1 369 ? 82.916 9.135 73.093 1.00 18.09 369 LYS D CA 1
ATOM 14352 C C . LYS D 1 369 ? 84.388 9.005 73.496 1.00 22.02 369 LYS D C 1
ATOM 14353 O O . LYS D 1 369 ? 84.711 8.494 74.568 1.00 21.89 369 LYS D O 1
ATOM 14359 N N . SER D 1 370 ? 85.280 9.484 72.641 1.00 14.93 370 SER D N 1
ATOM 14360 C CA . SER D 1 370 ? 86.701 9.308 72.874 1.00 20.05 370 SER D CA 1
ATOM 14361 C C . SER D 1 370 ? 87.231 10.145 74.038 1.00 22.29 370 SER D C 1
ATOM 14362 O O . SER D 1 370 ? 88.257 9.801 74.631 1.00 22.98 370 SER D O 1
ATOM 14365 N N . GLU D 1 371 ? 86.540 11.229 74.381 1.00 13.42 371 GLU D N 1
ATOM 14366 C CA . GLU D 1 371 ? 87.031 12.097 75.453 1.00 15.11 371 GLU D CA 1
ATOM 14367 C C . GLU D 1 371 ? 86.408 11.816 76.826 1.00 17.54 371 GLU D C 1
ATOM 14368 O O . GLU D 1 371 ? 86.691 12.519 77.789 1.00 17.44 371 GLU D O 1
ATOM 14374 N N . PHE D 1 372 ? 85.560 10.796 76.909 1.00 16.78 372 PHE D N 1
ATOM 14375 C CA . PHE D 1 372 ? 84.998 10.376 78.188 1.00 17.91 372 PHE D CA 1
ATOM 14376 C C . PHE D 1 372 ? 85.434 8.966 78.529 1.00 21.33 372 PHE D C 1
ATOM 14377 O O . PHE D 1 372 ? 85.419 8.079 77.671 1.00 24.55 372 PHE D O 1
ATOM 14385 N N . ARG D 1 373 ? 85.822 8.761 79.783 1.00 16.94 373 ARG D N 1
ATOM 14386 C CA . ARG D 1 373 ? 86.137 7.423 80.269 1.00 17.84 373 ARG D CA 1
ATOM 14387 C C . ARG D 1 373 ? 84.840 6.650 80.488 1.00 21.17 373 ARG D C 1
ATOM 14388 O O . ARG D 1 373 ? 83.753 7.233 80.532 1.00 27.15 373 ARG D O 1
ATOM 14396 N N . ASP D 1 374 ? 84.952 5.336 80.636 1.00 28.88 374 ASP D N 1
ATOM 14397 C CA . ASP D 1 374 ? 83.775 4.503 80.832 1.00 32.43 374 ASP D CA 1
ATOM 14398 C C . ASP D 1 374 ? 82.997 4.881 82.088 1.00 35.33 374 ASP D C 1
ATOM 14399 O O . ASP D 1 374 ? 81.782 4.716 82.135 1.00 35.74 374 ASP D O 1
ATOM 14404 N N . ASP D 1 375 ? 83.687 5.399 83.100 1.00 27.81 375 ASP D N 1
ATOM 14405 C CA . ASP D 1 375 ? 83.013 5.795 84.336 1.00 26.49 375 ASP D CA 1
ATOM 14406 C C . ASP D 1 375 ? 82.575 7.262 84.374 1.00 31.55 375 ASP D C 1
ATOM 14407 O O . ASP D 1 375 ? 82.258 7.791 85.438 1.00 30.24 375 ASP D O 1
ATOM 14412 N N . GLY D 1 376 ? 82.554 7.918 83.219 1.00 22.35 376 GLY D N 1
ATOM 14413 C CA . GLY D 1 376 ? 81.985 9.251 83.135 1.00 22.49 376 GLY D CA 1
ATOM 14414 C C . GLY D 1 376 ? 82.937 10.413 83.361 1.00 22.55 376 GLY D C 1
ATOM 14415 O O . GLY D 1 376 ? 82.532 11.566 83.272 1.00 17.66 376 GLY D O 1
ATOM 14416 N N . PHE D 1 377 ? 84.197 10.128 83.663 1.00 22.23 377 PHE D N 1
ATOM 14417 C CA . PHE D 1 377 ? 85.183 11.205 83.775 1.00 18.15 377 PHE D CA 1
ATOM 14418 C C . PHE D 1 377 ? 85.538 11.770 82.403 1.00 16.61 377 PHE D C 1
ATOM 14419 O O . PHE D 1 377 ? 85.688 11.029 81.426 1.00 16.99 377 PHE D O 1
ATOM 14427 N N . PHE D 1 378 ? 85.671 13.091 82.334 1.00 13.42 378 PHE D N 1
ATOM 14428 C CA . PHE D 1 378 ? 86.065 13.763 81.099 1.00 12.61 378 PHE D CA 1
ATOM 14429 C C . PHE D 1 378 ? 87.578 13.933 81.074 1.00 16.24 378 PHE D C 1
ATOM 14430 O O . PHE D 1 378 ? 88.176 14.368 82.055 1.00 14.87 378 PHE D O 1
ATOM 14438 N N . ILE D 1 379 ? 88.189 13.565 79.953 1.00 11.92 379 ILE D N 1
ATOM 14439 C CA . ILE D 1 379 ? 89.628 13.745 79.754 1.00 11.77 379 ILE D CA 1
ATOM 14440 C C . ILE D 1 379 ? 89.917 15.196 79.359 1.00 14.09 379 ILE D C 1
ATOM 14441 O O . ILE D 1 379 ? 89.516 15.644 78.285 1.00 15.22 379 ILE D O 1
ATOM 14446 N N . THR D 1 380 ? 90.616 15.941 80.212 1.00 11.04 380 THR D N 1
ATOM 14447 C CA . THR D 1 380 ? 90.738 17.383 79.995 1.00 10.41 380 THR D CA 1
ATOM 14448 C C . THR D 1 380 ? 91.758 17.739 78.925 1.00 14.92 380 THR D C 1
ATOM 14449 O O . THR D 1 380 ? 91.690 18.811 78.328 1.00 15.52 380 THR D O 1
ATOM 14453 N N . GLY D 1 381 ? 92.711 16.843 78.703 1.00 13.28 381 GLY D N 1
ATOM 14454 C CA . GLY D 1 381 ? 93.857 17.132 77.857 1.00 16.57 381 GLY D CA 1
ATOM 14455 C C . GLY D 1 381 ? 95.006 17.804 78.596 1.00 15.74 381 GLY D C 1
ATOM 14456 O O . GLY D 1 381 ? 96.094 17.971 78.049 1.00 13.64 381 GLY D O 1
ATOM 14457 N N . ASP D 1 382 ? 94.772 18.186 79.845 1.00 11.06 382 ASP D N 1
ATOM 14458 C CA . ASP D 1 382 ? 95.818 18.819 80.641 1.00 10.81 382 ASP D CA 1
ATOM 14459 C C . ASP D 1 382 ? 96.556 17.782 81.458 1.00 14.21 382 ASP D C 1
ATOM 14460 O O . ASP D 1 382 ? 95.933 16.927 82.083 1.00 15.15 382 ASP D O 1
ATOM 14465 N N . LEU D 1 383 ? 97.882 17.885 81.482 1.00 12.80 383 LEU D N 1
ATOM 14466 C CA . LEU D 1 383 ? 98.695 17.024 82.329 1.00 12.43 383 LEU D CA 1
ATOM 14467 C C . LEU D 1 383 ? 98.932 17.733 83.654 1.00 13.02 383 LEU D C 1
ATOM 14468 O O . LEU D 1 383 ? 98.943 18.965 83.719 1.00 13.17 383 LEU D O 1
ATOM 14473 N N . GLY D 1 384 ? 99.139 16.969 84.716 1.00 12.41 384 GLY D N 1
ATOM 14474 C CA . GLY D 1 384 ? 99.365 17.591 86.004 1.00 9.80 384 GLY D CA 1
ATOM 14475 C C . GLY D 1 384 ? 99.423 16.570 87.115 1.00 10.84 384 GLY D C 1
ATOM 14476 O O . GLY D 1 384 ? 99.566 15.377 86.864 1.00 12.31 384 GLY D O 1
ATOM 14477 N N . LYS D 1 385 ? 99.321 17.058 88.348 1.00 11.21 385 LYS D N 1
ATOM 14478 C CA . LYS D 1 385 ? 99.324 16.193 89.514 1.00 11.24 385 LYS D CA 1
ATOM 14479 C C . LYS D 1 385 ? 98.351 16.751 90.535 1.00 12.41 385 LYS D C 1
ATOM 14480 O O . LYS D 1 385 ? 97.992 17.933 90.500 1.00 14.56 385 LYS D O 1
ATOM 14486 N N . ILE D 1 386 ? 97.911 15.890 91.441 1.00 12.16 386 ILE D N 1
ATOM 14487 C CA . ILE D 1 386 ? 97.163 16.341 92.600 1.00 11.56 386 ILE D CA 1
ATOM 14488 C C . ILE D 1 386 ? 98.003 16.013 93.825 1.00 14.80 386 ILE D C 1
ATOM 14489 O O . ILE D 1 386 ? 98.442 14.873 93.997 1.00 16.61 386 ILE D O 1
ATOM 14494 N N . ASP D 1 387 ? 98.265 17.019 94.651 1.00 13.52 387 ASP D N 1
ATOM 14495 C CA . ASP D 1 387 ? 99.141 16.836 95.806 1.00 14.26 387 ASP D CA 1
ATOM 14496 C C . ASP D 1 387 ? 98.412 16.227 97.010 1.00 16.11 387 ASP D C 1
ATOM 14497 O O . ASP D 1 387 ? 97.214 15.935 96.936 1.00 16.78 387 ASP D O 1
ATOM 14502 N N . GLU D 1 388 ? 99.139 16.005 98.105 1.00 16.12 388 GLU D N 1
ATOM 14503 C CA A GLU D 1 388 ? 98.567 15.350 99.278 0.47 20.56 388 GLU D CA 1
ATOM 14504 C CA B GLU D 1 388 ? 98.556 15.353 99.277 0.53 20.54 388 GLU D CA 1
ATOM 14505 C C . GLU D 1 388 ? 97.428 16.151 99.907 1.00 19.85 388 GLU D C 1
ATOM 14506 O O . GLU D 1 388 ? 96.622 15.607 100.659 1.00 24.28 388 GLU D O 1
ATOM 14517 N N . ARG D 1 389 ? 97.371 17.445 99.618 1.00 19.40 389 ARG D N 1
ATOM 14518 C CA . ARG D 1 389 ? 96.296 18.277 100.147 1.00 20.26 389 ARG D CA 1
ATOM 14519 C C . ARG D 1 389 ? 95.095 18.285 99.211 1.00 20.79 389 ARG D C 1
ATOM 14520 O O . ARG D 1 389 ? 94.086 18.932 99.491 1.00 20.70 389 ARG D O 1
ATOM 14528 N N . GLY D 1 390 ? 95.209 17.568 98.099 1.00 15.71 390 GLY D N 1
ATOM 14529 C CA . GLY D 1 390 ? 94.154 17.557 97.099 1.00 14.94 390 GLY D CA 1
ATOM 14530 C C . GLY D 1 390 ? 94.170 18.737 96.137 1.00 18.53 390 GLY D C 1
ATOM 14531 O O . GLY D 1 390 ? 93.251 18.891 95.326 1.00 16.99 390 GLY D O 1
ATOM 14532 N N . TYR D 1 391 ? 95.194 19.583 96.217 1.00 14.42 391 TYR D N 1
ATOM 14533 C CA . TYR D 1 391 ? 95.273 20.720 95.300 1.00 13.06 391 TYR D CA 1
ATOM 14534 C C . TYR D 1 391 ? 95.734 20.272 93.918 1.00 14.32 391 TYR D C 1
ATOM 14535 O O . TYR D 1 391 ? 96.640 19.436 93.783 1.00 12.90 391 TYR D O 1
ATOM 14544 N N . VAL D 1 392 ? 95.120 20.843 92.888 1.00 10.59 392 VAL D N 1
ATOM 14545 C CA . VAL D 1 392 ? 95.414 20.471 91.513 1.00 11.86 392 VAL D CA 1
ATOM 14546 C C . VAL D 1 392 ? 96.534 21.350 90.972 1.00 11.95 392 VAL D C 1
ATOM 14547 O O . VAL D 1 392 ? 96.459 22.577 91.071 1.00 12.76 392 VAL D O 1
ATOM 14551 N N . HIS D 1 393 ? 97.576 20.717 90.433 1.00 9.68 393 HIS D N 1
ATOM 14552 C CA . HIS D 1 393 ? 98.675 21.417 89.766 1.00 10.74 393 HIS D CA 1
ATOM 14553 C C . HIS D 1 393 ? 98.605 21.126 88.267 1.00 13.81 393 HIS D C 1
ATOM 14554 O O . HIS D 1 393 ? 98.789 19.977 87.847 1.00 12.90 393 HIS D O 1
ATOM 14561 N N . ILE D 1 394 ? 98.365 22.164 87.467 1.00 9.78 394 ILE D N 1
ATOM 14562 C CA . ILE D 1 394 ? 98.334 22.033 86.012 1.00 9.16 394 ILE D CA 1
ATOM 14563 C C . ILE D 1 394 ? 99.743 22.209 85.448 1.00 9.46 394 ILE D C 1
ATOM 14564 O O . ILE D 1 394 ? 100.397 23.233 85.676 1.00 12.49 394 ILE D O 1
ATOM 14569 N N . LEU D 1 395 ? 100.219 21.204 84.726 1.00 11.26 395 LEU D N 1
ATOM 14570 C CA . LEU D 1 395 ? 101.623 21.176 84.316 1.00 11.74 395 LEU D CA 1
ATOM 14571 C C . LEU D 1 395 ? 101.791 21.272 82.806 1.00 10.36 395 LEU D C 1
ATOM 14572 O O . LEU D 1 395 ? 102.886 21.045 82.288 1.00 14.95 395 LEU D O 1
ATOM 14577 N N . GLY D 1 396 ? 100.708 21.614 82.109 1.00 10.64 396 GLY D N 1
ATOM 14578 C CA . GLY D 1 396 ? 100.775 21.870 80.675 1.00 13.23 396 GLY D CA 1
ATOM 14579 C C . GLY D 1 396 ? 100.179 20.741 79.860 1.00 17.29 396 GLY D C 1
ATOM 14580 O O . GLY D 1 396 ? 99.486 19.880 80.397 1.00 13.98 396 GLY D O 1
ATOM 14581 N N . ARG D 1 397 ? 100.447 20.735 78.560 1.00 12.41 397 ARG D N 1
ATOM 14582 C CA . ARG D 1 397 ? 99.840 19.738 77.691 1.00 13.62 397 ARG D CA 1
ATOM 14583 C C . ARG D 1 397 ? 100.871 18.823 77.047 1.00 18.47 397 ARG D C 1
ATOM 14584 O O . ARG D 1 397 ? 100.598 18.151 76.055 1.00 20.86 397 ARG D O 1
ATOM 14592 N N . GLY D 1 398 ? 102.068 18.797 77.628 1.00 13.50 398 GLY D N 1
ATOM 14593 C CA . GLY D 1 398 ? 103.055 17.804 77.268 1.00 11.59 398 GLY D CA 1
ATOM 14594 C C . GLY D 1 398 ? 104.040 18.138 76.163 1.00 16.99 398 GLY D C 1
ATOM 14595 O O . GLY D 1 398 ? 104.979 17.370 75.919 1.00 20.99 398 GLY D O 1
ATOM 14596 N N . LYS D 1 399 ? 103.862 19.278 75.506 1.00 12.30 399 LYS D N 1
ATOM 14597 C CA . LYS D 1 399 ? 104.714 19.596 74.363 1.00 13.32 399 LYS D CA 1
ATOM 14598 C C . LYS D 1 399 ? 106.092 20.108 74.785 1.00 14.89 399 LYS D C 1
ATOM 14599 O O . LYS D 1 399 ? 107.025 20.143 73.982 1.00 19.41 399 LYS D O 1
ATOM 14605 N N . ASP D 1 400 ? 106.220 20.453 76.061 1.00 14.25 400 ASP D N 1
ATOM 14606 C CA . ASP D 1 400 ? 107.431 21.070 76.588 1.00 11.32 400 ASP D CA 1
ATOM 14607 C C . ASP D 1 400 ? 108.314 20.092 77.356 1.00 11.69 400 ASP D C 1
ATOM 14608 O O . ASP D 1 400 ? 109.242 20.498 78.064 1.00 13.79 400 ASP D O 1
ATOM 14613 N N . LEU D 1 401 ? 108.037 18.802 77.202 1.00 14.07 401 LEU D N 1
ATOM 14614 C CA . LEU D 1 401 ? 108.727 17.768 77.977 1.00 13.65 401 LEU D CA 1
ATOM 14615 C C . LEU D 1 401 ? 110.259 17.811 77.817 1.00 15.13 401 LEU D C 1
ATOM 14616 O O . LEU D 1 401 ? 110.782 17.967 76.710 1.00 15.65 401 LEU D O 1
ATOM 14621 N N . VAL D 1 402 ? 110.962 17.710 78.944 1.00 15.33 402 VAL D N 1
ATOM 14622 C CA . VAL D 1 402 ? 112.405 17.522 78.958 1.00 17.67 402 VAL D CA 1
ATOM 14623 C C . VAL D 1 402 ? 112.679 16.067 79.352 1.00 18.07 402 VAL D C 1
ATOM 14624 O O . VAL D 1 402 ? 111.995 15.509 80.209 1.00 21.00 402 VAL D O 1
ATOM 14628 N N . ILE D 1 403 ? 113.651 15.433 78.708 1.00 17.77 403 ILE D N 1
ATOM 14629 C CA . ILE D 1 403 ? 113.965 14.040 79.023 1.00 15.55 403 ILE D CA 1
ATOM 14630 C C . ILE D 1 403 ? 115.415 13.928 79.468 1.00 19.57 403 ILE D C 1
ATOM 14631 O O . ILE D 1 403 ? 116.336 14.117 78.676 1.00 18.89 403 ILE D O 1
ATOM 14636 N N . THR D 1 404 ? 115.612 13.641 80.747 1.00 19.03 404 THR D N 1
ATOM 14637 C CA . THR D 1 404 ? 116.953 13.604 81.309 1.00 18.88 404 THR D CA 1
ATOM 14638 C C . THR D 1 404 ? 117.184 12.226 81.930 1.00 22.45 404 THR D C 1
ATOM 14639 O O . THR D 1 404 ? 116.388 11.757 82.744 1.00 20.00 404 THR D O 1
ATOM 14643 N N . GLY D 1 405 ? 118.257 11.565 81.510 1.00 23.13 405 GLY D N 1
ATOM 14644 C CA . GLY D 1 405 ? 118.536 10.212 81.962 1.00 24.61 405 GLY D CA 1
ATOM 14645 C C . GLY D 1 405 ? 117.388 9.254 81.678 1.00 25.27 405 GLY D C 1
ATOM 14646 O O . GLY D 1 405 ? 117.192 8.272 82.396 1.00 26.85 405 GLY D O 1
ATOM 14647 N N . GLY D 1 406 ? 116.620 9.542 80.632 1.00 25.11 406 GLY D N 1
ATOM 14648 C CA . GLY D 1 406 ? 115.508 8.689 80.256 1.00 26.72 406 GLY D CA 1
ATOM 14649 C C . GLY D 1 406 ? 114.222 8.977 81.020 1.00 29.91 406 GLY D C 1
ATOM 14650 O O . GLY D 1 406 ? 113.209 8.317 80.795 1.00 30.55 406 GLY D O 1
ATOM 14651 N N . PHE D 1 407 ? 114.260 9.955 81.922 1.00 20.45 407 PHE D N 1
ATOM 14652 C CA . PHE D 1 407 ? 113.099 10.307 82.736 1.00 23.43 407 PHE D CA 1
ATOM 14653 C C . PHE D 1 407 ? 112.406 11.574 82.234 1.00 22.81 407 PHE D C 1
ATOM 14654 O O . PHE D 1 407 ? 113.070 12.550 81.892 1.00 21.85 407 PHE D O 1
ATOM 14662 N N . ASN D 1 408 ? 111.073 11.555 82.199 1.00 19.33 408 ASN D N 1
ATOM 14663 C CA . ASN D 1 408 ? 110.299 12.732 81.817 1.00 18.02 408 ASN D CA 1
ATOM 14664 C C . ASN D 1 408 ? 110.348 13.803 82.893 1.00 16.30 408 ASN D C 1
ATOM 14665 O O . ASN D 1 408 ? 110.139 13.514 84.071 1.00 21.75 408 ASN D O 1
ATOM 14670 N N . VAL D 1 409 ? 110.598 15.044 82.474 1.00 14.78 409 VAL D N 1
ATOM 14671 C CA . VAL D 1 409 ? 110.554 16.195 83.365 1.00 15.37 409 VAL D CA 1
ATOM 14672 C C . VAL D 1 409 ? 109.621 17.251 82.781 1.00 14.56 409 VAL D C 1
ATOM 14673 O O . VAL D 1 409 ? 109.715 17.600 81.599 1.00 15.73 409 VAL D O 1
ATOM 14677 N N . TYR D 1 410 ? 108.707 17.738 83.613 1.00 13.55 410 TYR D N 1
ATOM 14678 C CA . TYR D 1 410 ? 107.741 18.756 83.223 1.00 15.33 410 TYR D CA 1
ATOM 14679 C C . TYR D 1 410 ? 108.213 20.080 83.782 1.00 13.66 410 TYR D C 1
ATOM 14680 O O . TYR D 1 410 ? 108.173 20.282 84.992 1.00 13.49 410 TYR D O 1
ATOM 14689 N N . PRO D 1 411 ? 108.693 20.978 82.907 1.00 12.11 411 PRO D N 1
ATOM 14690 C CA . PRO D 1 411 ? 109.275 22.255 83.348 1.00 11.70 411 PRO D CA 1
ATOM 14691 C C . PRO D 1 411 ? 108.421 23.029 84.359 1.00 15.72 411 PRO D C 1
ATOM 14692 O O . PRO D 1 411 ? 108.985 23.586 85.299 1.00 11.45 411 PRO D O 1
ATOM 14696 N N . LYS D 1 412 ? 107.102 23.073 84.180 1.00 12.19 412 LYS D N 1
ATOM 14697 C CA . LYS D 1 412 ? 106.262 23.850 85.091 1.00 12.70 412 LYS D CA 1
ATOM 14698 C C . LYS D 1 412 ? 106.361 23.387 86.537 1.00 12.83 412 LYS D C 1
ATOM 14699 O O . LYS D 1 412 ? 106.191 24.179 87.459 1.00 12.79 412 LYS D O 1
ATOM 14705 N N . GLU D 1 413 ? 106.641 22.110 86.750 1.00 12.68 413 GLU D N 1
ATOM 14706 C CA . GLU D 1 413 ? 106.733 21.617 88.124 1.00 11.00 413 GLU D CA 1
ATOM 14707 C C . GLU D 1 413 ? 107.913 22.249 88.861 1.00 15.05 413 GLU D C 1
ATOM 14708 O O . GLU D 1 413 ? 107.831 22.538 90.063 1.00 14.49 413 GLU D O 1
ATOM 14714 N N . ILE D 1 414 ? 109.010 22.445 88.134 1.00 14.65 414 ILE D N 1
ATOM 14715 C CA . ILE D 1 414 ? 110.215 23.037 88.698 1.00 15.90 414 ILE D CA 1
ATOM 14716 C C . ILE D 1 414 ? 110.092 24.558 88.747 1.00 14.06 414 ILE D C 1
ATOM 14717 O O . ILE D 1 414 ? 110.483 25.190 89.719 1.00 14.46 414 ILE D O 1
ATOM 14722 N N . GLU D 1 415 ? 109.547 25.139 87.685 1.00 14.31 415 GLU D N 1
ATOM 14723 C CA . GLU D 1 415 ? 109.342 26.583 87.635 1.00 15.90 415 GLU D CA 1
ATOM 14724 C C . GLU D 1 415 ? 108.528 27.107 88.815 1.00 12.83 415 GLU D C 1
ATOM 14725 O O . GLU D 1 415 ? 108.856 28.146 89.388 1.00 13.11 415 GLU D O 1
ATOM 14731 N N . SER D 1 416 ? 107.470 26.401 89.190 1.00 13.62 416 SER D N 1
ATOM 14732 C CA A SER D 1 416 ? 106.639 26.890 90.284 0.54 13.22 416 SER D CA 1
ATOM 14733 C CA B SER D 1 416 ? 106.631 26.853 90.295 0.46 15.13 416 SER D CA 1
ATOM 14734 C C . SER D 1 416 ? 107.423 26.947 91.596 1.00 15.65 416 SER D C 1
ATOM 14735 O O . SER D 1 416 ? 107.188 27.821 92.414 1.00 16.59 416 SER D O 1
ATOM 14740 N N . GLU D 1 417 ? 108.363 26.029 91.773 1.00 14.81 417 GLU D N 1
ATOM 14741 C CA . GLU D 1 417 ? 109.157 25.993 93.003 1.00 16.76 417 GLU D CA 1
ATOM 14742 C C . GLU D 1 417 ? 110.180 27.128 93.041 1.00 18.60 417 GLU D C 1
ATOM 14743 O O . GLU D 1 417 ? 110.366 27.781 94.072 1.00 19.38 417 GLU D O 1
ATOM 14749 N N . ILE D 1 418 ? 110.842 27.367 91.915 1.00 14.29 418 ILE D N 1
ATOM 14750 C CA . ILE D 1 418 ? 111.775 28.479 91.820 1.00 13.34 418 ILE D CA 1
ATOM 14751 C C . ILE D 1 418 ? 111.063 29.835 91.941 1.00 14.11 418 ILE D C 1
ATOM 14752 O O . ILE D 1 418 ? 111.522 30.716 92.658 1.00 16.00 418 ILE D O 1
ATOM 14757 N N . ASP D 1 419 ? 109.919 29.979 91.270 1.00 14.48 419 ASP D N 1
ATOM 14758 C CA . ASP D 1 419 ? 109.178 31.234 91.276 1.00 13.55 419 ASP D CA 1
ATOM 14759 C C . ASP D 1 419 ? 108.733 31.597 92.691 1.00 15.60 419 ASP D C 1
ATOM 14760 O O . ASP D 1 419 ? 108.544 32.773 92.996 1.00 17.16 419 ASP D O 1
ATOM 14765 N N . ALA D 1 420 ? 108.555 30.586 93.535 1.00 14.04 420 ALA D N 1
ATOM 14766 C CA . ALA D 1 420 ? 108.084 30.806 94.908 1.00 18.17 420 ALA D CA 1
ATOM 14767 C C . ALA D 1 420 ? 109.146 31.401 95.832 1.00 16.60 420 ALA D C 1
ATOM 14768 O O . ALA D 1 420 ? 108.847 31.787 96.972 1.00 18.45 420 ALA D O 1
ATOM 14778 N N . PRO D 1 422 ? 111.792 34.066 97.303 1.00 29.22 422 PRO D N 1
ATOM 14779 C CA . PRO D 1 422 ? 111.843 35.530 97.344 1.00 31.51 422 PRO D CA 1
ATOM 14780 C C . PRO D 1 422 ? 112.891 36.076 96.376 1.00 20.25 422 PRO D C 1
ATOM 14781 O O . PRO D 1 422 ? 114.003 35.556 96.308 1.00 26.35 422 PRO D O 1
ATOM 14785 N N . GLY D 1 423 ? 112.527 37.103 95.615 1.00 22.69 423 GLY D N 1
ATOM 14786 C CA . GLY D 1 423 ? 113.465 37.726 94.699 1.00 23.51 423 GLY D CA 1
ATOM 14787 C C . GLY D 1 423 ? 113.376 37.200 93.277 1.00 22.43 423 GLY D C 1
ATOM 14788 O O . GLY D 1 423 ? 113.950 37.786 92.364 1.00 23.25 423 GLY D O 1
ATOM 14789 N N . VAL D 1 424 ? 112.653 36.100 93.088 1.00 19.94 424 VAL D N 1
ATOM 14790 C CA . VAL D 1 424 ? 112.480 35.523 91.758 1.00 17.86 424 VAL D CA 1
ATOM 14791 C C . VAL D 1 424 ? 111.234 36.075 91.079 1.00 20.60 424 VAL D C 1
ATOM 14792 O O . VAL D 1 424 ? 110.110 35.859 91.548 1.00 22.60 424 VAL D O 1
ATOM 14796 N N . VAL D 1 425 ? 111.424 36.781 89.971 1.00 14.23 425 VAL D N 1
ATOM 14797 C CA . VAL D 1 425 ? 110.285 37.269 89.206 1.00 20.54 425 VAL D CA 1
ATOM 14798 C C . VAL D 1 425 ? 109.666 36.148 88.378 1.00 21.58 425 VAL D C 1
ATOM 14799 O O . VAL D 1 425 ? 108.457 35.902 88.441 1.00 18.32 425 VAL D O 1
ATOM 14803 N N . GLU D 1 426 ? 110.498 35.460 87.608 1.00 18.94 426 GLU D N 1
ATOM 14804 C CA . GLU D 1 426 ? 110.011 34.370 86.774 1.00 16.45 426 GLU D CA 1
ATOM 14805 C C . GLU D 1 426 ? 111.170 33.473 86.350 1.00 19.30 426 GLU D C 1
ATOM 14806 O O . GLU D 1 426 ? 112.273 33.953 86.105 1.00 21.85 426 GLU D O 1
ATOM 14812 N N . SER D 1 427 ? 110.915 32.172 86.273 1.00 13.56 427 SER D N 1
ATOM 14813 C CA . SER D 1 427 ? 111.904 31.224 85.780 1.00 15.88 427 SER D CA 1
ATOM 14814 C C . SER D 1 427 ? 111.386 30.488 84.556 1.00 16.41 427 SER D C 1
ATOM 14815 O O . SER D 1 427 ? 110.172 30.351 84.344 1.00 16.56 427 SER D O 1
ATOM 14818 N N . ALA D 1 428 ? 112.325 30.017 83.745 1.00 12.51 428 ALA D N 1
ATOM 14819 C CA . ALA D 1 428 ? 111.987 29.185 82.609 1.00 14.72 428 ALA D CA 1
ATOM 14820 C C . ALA D 1 428 ? 112.924 28.001 82.645 1.00 15.91 428 ALA D C 1
ATOM 14821 O O . ALA D 1 428 ? 114.140 28.159 82.645 1.00 18.94 428 ALA D O 1
ATOM 14823 N N . VAL D 1 429 ? 112.357 26.806 82.687 1.00 13.14 429 VAL D N 1
ATOM 14824 C CA . VAL D 1 429 ? 113.169 25.609 82.754 1.00 13.67 429 VAL D CA 1
ATOM 14825 C C . VAL D 1 429 ? 113.187 24.925 81.387 1.00 13.17 429 VAL D C 1
ATOM 14826 O O . VAL D 1 429 ? 112.141 24.680 80.786 1.00 14.82 429 VAL D O 1
ATOM 14830 N N . ILE D 1 430 ? 114.396 24.661 80.901 1.00 14.75 430 ILE D N 1
ATOM 14831 C CA . ILE D 1 430 ? 114.607 24.058 79.594 1.00 12.07 430 ILE D CA 1
ATOM 14832 C C . ILE D 1 430 ? 115.548 22.860 79.664 1.00 15.48 430 ILE D C 1
ATOM 14833 O O . ILE D 1 430 ? 116.184 22.591 80.694 1.00 18.42 430 ILE D O 1
ATOM 14838 N N . GLY D 1 431 ? 115.619 22.128 78.562 1.00 15.36 431 GLY D N 1
ATOM 14839 C CA . GLY D 1 431 ? 116.554 21.030 78.434 1.00 16.46 431 GLY D CA 1
ATOM 14840 C C . GLY D 1 431 ? 117.464 21.277 77.245 1.00 18.42 431 GLY D C 1
ATOM 14841 O O . GLY D 1 431 ? 116.990 21.478 76.130 1.00 20.12 431 GLY D O 1
ATOM 14842 N N . VAL D 1 432 ? 118.767 21.307 77.488 1.00 19.54 432 VAL D N 1
ATOM 14843 C CA . VAL D 1 432 ? 119.733 21.497 76.401 1.00 17.96 432 VAL D CA 1
ATOM 14844 C C . VAL D 1 432 ? 120.724 20.335 76.391 1.00 22.71 432 VAL D C 1
ATOM 14845 O O . VAL D 1 432 ? 120.847 19.623 77.384 1.00 19.89 432 VAL D O 1
ATOM 14849 N N . PRO D 1 433 ? 121.411 20.114 75.255 1.00 23.65 433 PRO D N 1
ATOM 14850 C CA . PRO D 1 433 ? 122.214 18.891 75.137 1.00 25.43 433 PRO D CA 1
ATOM 14851 C C . PRO D 1 433 ? 123.193 18.710 76.291 1.00 24.04 433 PRO D C 1
ATOM 14852 O O . PRO D 1 433 ? 123.842 19.661 76.725 1.00 25.44 433 PRO D O 1
ATOM 14856 N N . HIS D 1 434 ? 123.285 17.484 76.789 1.00 19.57 434 HIS D N 1
ATOM 14857 C CA . HIS D 1 434 ? 124.187 17.166 77.887 1.00 21.89 434 HIS D CA 1
ATOM 14858 C C . HIS D 1 434 ? 124.667 15.742 77.678 1.00 24.08 434 HIS D C 1
ATOM 14859 O O . HIS D 1 434 ? 123.867 14.811 77.693 1.00 25.17 434 HIS D O 1
ATOM 14866 N N . ALA D 1 435 ? 125.970 15.567 77.461 1.00 25.43 435 ALA D N 1
ATOM 14867 C CA . ALA D 1 435 ? 126.495 14.268 77.047 1.00 31.12 435 ALA D CA 1
ATOM 14868 C C . ALA D 1 435 ? 126.128 13.154 78.022 1.00 29.00 435 ALA D C 1
ATOM 14869 O O . ALA D 1 435 ? 126.017 11.996 77.634 1.00 31.20 435 ALA D O 1
ATOM 14871 N N . ASP D 1 436 ? 125.941 13.503 79.288 1.00 26.28 436 ASP D N 1
ATOM 14872 C CA . ASP D 1 436 ? 125.649 12.497 80.307 1.00 28.56 436 ASP D CA 1
ATOM 14873 C C . ASP D 1 436 ? 124.166 12.167 80.436 1.00 34.40 436 ASP D C 1
ATOM 14874 O O . ASP D 1 436 ? 123.800 11.025 80.717 1.00 34.02 436 ASP D O 1
ATOM 14879 N N . PHE D 1 437 ? 123.308 13.160 80.225 1.00 27.98 437 PHE D N 1
ATOM 14880 C CA . PHE D 1 437 ? 121.895 12.984 80.542 1.00 30.50 437 PHE D CA 1
ATOM 14881 C C . PHE D 1 437 ? 120.973 13.153 79.345 1.00 28.80 437 PHE D C 1
ATOM 14882 O O . PHE D 1 437 ? 119.751 13.080 79.483 1.00 35.04 437 PHE D O 1
ATOM 14890 N N . GLY D 1 438 ? 121.559 13.373 78.176 1.00 22.63 438 GLY D N 1
ATOM 14891 C CA . GLY D 1 438 ? 120.788 13.629 76.975 1.00 21.44 438 GLY D CA 1
ATOM 14892 C C . GLY D 1 438 ? 120.403 15.091 76.945 1.00 19.65 438 GLY D C 1
ATOM 14893 O O . GLY D 1 438 ? 120.916 15.875 76.147 1.00 24.17 438 GLY D O 1
ATOM 14894 N N . GLU D 1 439 ? 119.495 15.456 77.840 1.00 18.68 439 GLU D N 1
ATOM 14895 C CA . GLU D 1 439 ? 119.162 16.852 78.073 1.00 16.15 439 GLU D CA 1
ATOM 14896 C C . GLU D 1 439 ? 119.459 17.207 79.531 1.00 19.13 439 GLU D C 1
ATOM 14897 O O . GLU D 1 439 ? 119.141 16.449 80.447 1.00 22.16 439 GLU D O 1
ATOM 14903 N N . GLY D 1 440 ? 120.123 18.342 79.727 1.00 17.05 440 GLY D N 1
ATOM 14904 C CA . GLY D 1 440 ? 120.415 18.830 81.060 1.00 17.28 440 GLY D CA 1
ATOM 14905 C C . GLY D 1 440 ? 119.355 19.824 81.475 1.00 13.21 440 GLY D C 1
ATOM 14906 O O . GLY D 1 440 ? 119.153 20.846 80.809 1.00 17.79 440 GLY D O 1
ATOM 14907 N N . VAL D 1 441 ? 118.665 19.528 82.570 1.00 15.24 441 VAL D N 1
ATOM 14908 C CA . VAL D 1 441 ? 117.655 20.437 83.100 1.00 17.24 441 VAL D CA 1
ATOM 14909 C C . VAL D 1 441 ? 118.329 21.739 83.495 1.00 17.44 441 VAL D C 1
ATOM 14910 O O . VAL D 1 441 ? 119.303 21.741 84.250 1.00 19.23 441 VAL D O 1
ATOM 14914 N N . THR D 1 442 ? 117.825 22.845 82.966 1.00 17.14 442 THR D N 1
ATOM 14915 C CA . THR D 1 442 ? 118.487 24.133 83.125 1.00 19.90 442 THR D CA 1
ATOM 14916 C C . THR D 1 442 ? 117.469 25.203 83.488 1.00 15.44 442 THR D C 1
ATOM 14917 O O . THR D 1 442 ? 116.420 25.291 82.868 1.00 14.56 442 THR D O 1
ATOM 14921 N N . ALA D 1 443 ? 117.759 26.003 84.510 1.00 17.49 443 ALA D N 1
ATOM 14922 C CA . ALA D 1 443 ? 116.847 27.082 84.872 1.00 16.37 443 ALA D CA 1
ATOM 14923 C C . ALA D 1 443 ? 117.368 28.453 84.462 1.00 17.88 443 ALA D C 1
ATOM 14924 O O . ALA D 1 443 ? 118.507 28.810 84.743 1.00 19.85 443 ALA D O 1
ATOM 14926 N N . VAL D 1 444 ? 116.514 29.207 83.785 1.00 14.96 444 VAL D N 1
ATOM 14927 C CA . VAL D 1 444 ? 116.832 30.556 83.345 1.00 15.24 444 VAL D CA 1
ATOM 14928 C C . VAL D 1 444 ? 115.909 31.477 84.134 1.00 13.78 444 VAL D C 1
ATOM 14929 O O . VAL D 1 444 ? 114.693 31.378 84.039 1.00 19.26 444 VAL D O 1
ATOM 14933 N N . VAL D 1 445 ? 116.500 32.354 84.941 1.00 15.92 445 VAL D N 1
ATOM 14934 C CA . VAL D 1 445 ? 115.766 33.005 86.021 1.00 15.73 445 VAL D CA 1
ATOM 14935 C C . VAL D 1 445 ? 115.895 34.515 85.973 1.00 19.07 445 VAL D C 1
ATOM 14936 O O . VAL D 1 445 ? 116.999 35.038 85.850 1.00 18.39 445 VAL D O 1
ATOM 14940 N N . VAL D 1 446 ? 114.760 35.204 86.061 1.00 16.60 446 VAL D N 1
ATOM 14941 C CA . VAL D 1 446 ? 114.761 36.658 86.178 1.00 17.10 446 VAL D CA 1
ATOM 14942 C C . VAL D 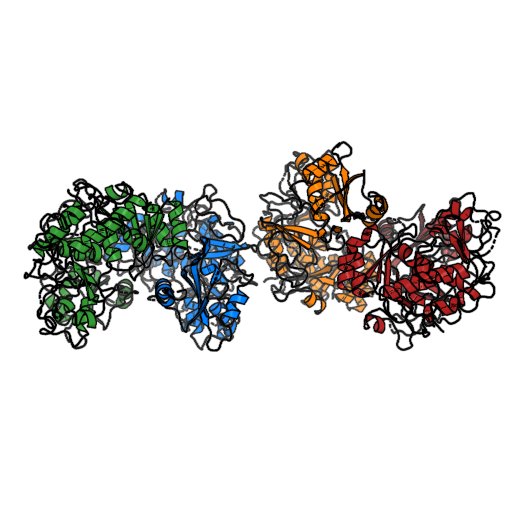1 446 ? 114.582 37.007 87.644 1.00 19.91 446 VAL D C 1
ATOM 14943 O O . VAL D 1 446 ? 113.615 36.567 88.268 1.00 21.45 446 VAL D O 1
ATOM 14947 N N . ARG D 1 447 ? 115.517 37.781 88.193 1.00 17.59 447 ARG D N 1
ATOM 14948 C CA . ARG D 1 447 ? 115.435 38.219 89.584 1.00 21.37 447 ARG D CA 1
ATOM 14949 C C . ARG D 1 447 ? 114.995 39.672 89.688 1.00 27.24 447 ARG D C 1
ATOM 14950 O O . ARG D 1 447 ? 115.079 40.434 88.722 1.00 28.02 447 ARG D O 1
ATOM 14958 N N . ASP D 1 448 ? 114.524 40.038 90.875 1.00 27.52 448 ASP D N 1
ATOM 14959 C CA . ASP D 1 448 ? 114.327 41.432 91.252 1.00 33.62 448 ASP D CA 1
ATOM 14960 C C . ASP D 1 448 ? 115.648 42.178 91.218 1.00 35.01 448 ASP D C 1
ATOM 14961 O O . ASP D 1 448 ? 116.687 41.627 91.585 1.00 31.88 448 ASP D O 1
ATOM 14966 N N . LYS D 1 449 ? 115.623 43.440 90.803 1.00 44.42 449 LYS D N 1
ATOM 14967 C CA . LYS D 1 449 ? 116.836 44.239 90.874 1.00 49.84 449 LYS D CA 1
ATOM 14968 C C . LYS D 1 449 ? 117.217 44.370 92.346 1.00 49.46 449 LYS D C 1
ATOM 14969 O O . LYS D 1 449 ? 116.413 44.807 93.168 1.00 52.56 449 LYS D O 1
ATOM 14975 N N . GLY D 1 450 ? 118.433 43.951 92.679 1.00 55.46 450 GLY D N 1
ATOM 14976 C CA . GLY D 1 450 ? 118.893 43.990 94.055 1.00 59.01 450 GLY D CA 1
ATOM 14977 C C . GLY D 1 450 ? 118.840 42.644 94.756 1.00 53.18 450 GLY D C 1
ATOM 14978 O O . GLY D 1 450 ? 119.657 42.371 95.638 1.00 46.26 450 GLY D O 1
ATOM 14979 N N . ALA D 1 451 ? 117.881 41.805 94.367 1.00 39.72 451 ALA D N 1
ATOM 14980 C CA . ALA D 1 451 ? 117.721 40.482 94.965 1.00 30.77 451 ALA D CA 1
ATOM 14981 C C . ALA D 1 451 ? 119.070 39.812 95.193 1.00 28.82 451 ALA D C 1
ATOM 14982 O O . ALA D 1 451 ? 119.968 39.901 94.356 1.00 33.75 451 ALA D O 1
ATOM 14984 N N . THR D 1 452 ? 119.212 39.134 96.326 1.00 23.91 452 THR D N 1
ATOM 14985 C CA . THR D 1 452 ? 120.485 38.512 96.675 1.00 32.58 452 THR D CA 1
ATOM 14986 C C . THR D 1 452 ? 120.544 37.022 96.345 1.00 25.72 452 THR D C 1
ATOM 14987 O O . THR D 1 452 ? 121.598 36.392 96.479 1.00 27.89 452 THR D O 1
ATOM 14991 N N . ILE D 1 453 ? 119.423 36.452 95.918 1.00 24.81 453 ILE D N 1
ATOM 14992 C CA . ILE D 1 453 ? 119.391 35.021 95.625 1.00 20.25 453 ILE D CA 1
ATOM 14993 C C . ILE D 1 453 ? 120.380 34.688 94.497 1.00 24.17 453 ILE D C 1
ATOM 14994 O O . ILE D 1 453 ? 120.454 35.402 93.499 1.00 25.82 453 ILE D O 1
ATOM 14999 N N . ASP D 1 454 ? 121.159 33.626 94.678 1.00 19.26 454 ASP D N 1
ATOM 15000 C CA . ASP D 1 454 ? 122.116 33.202 93.651 1.00 20.00 454 ASP D CA 1
ATOM 15001 C C . ASP D 1 454 ? 121.906 31.748 93.232 1.00 22.23 454 ASP D C 1
ATOM 15002 O O . ASP D 1 454 ? 120.951 31.100 93.656 1.00 19.15 454 ASP D O 1
ATOM 15007 N N . GLU D 1 455 ? 122.787 31.242 92.378 1.00 18.00 455 GLU D N 1
ATOM 15008 C CA . GLU D 1 455 ? 122.617 29.891 91.840 1.00 20.07 455 GLU D CA 1
ATOM 15009 C C . GLU D 1 455 ? 122.574 28.862 92.964 1.00 16.12 455 GLU D C 1
ATOM 15010 O O . GLU D 1 455 ? 121.681 28.017 93.020 1.00 19.63 455 GLU D O 1
ATOM 15016 N N . ALA D 1 456 ? 123.547 28.944 93.866 1.00 19.71 456 ALA D N 1
ATOM 15017 C CA . ALA D 1 456 ? 123.637 28.002 94.971 1.00 21.77 456 ALA D CA 1
ATOM 15018 C C . ALA D 1 456 ? 122.365 28.003 95.813 1.00 19.19 456 ALA D C 1
ATOM 15019 O O . ALA D 1 456 ? 121.903 26.949 96.256 1.00 25.36 456 ALA D O 1
ATOM 15021 N N . GLN D 1 457 ? 121.812 29.189 96.053 1.00 19.01 457 GLN D N 1
ATOM 15022 C CA . GLN D 1 457 ? 120.621 29.311 96.883 1.00 22.85 457 GLN D CA 1
ATOM 15023 C C . GLN D 1 457 ? 119.414 28.689 96.199 1.00 21.89 457 GLN D C 1
ATOM 15024 O O . GLN D 1 457 ? 118.586 28.062 96.856 1.00 22.55 457 GLN D O 1
ATOM 15030 N N . VAL D 1 458 ? 119.301 28.881 94.888 1.00 19.38 458 VAL D N 1
ATOM 15031 C CA . VAL D 1 458 ? 118.186 28.292 94.163 1.00 18.19 458 VAL D CA 1
ATOM 15032 C C . VAL D 1 458 ? 118.285 26.775 94.246 1.00 21.05 458 VAL D C 1
ATOM 15033 O O . VAL D 1 458 ? 117.307 26.094 94.551 1.00 19.23 458 VAL D O 1
ATOM 15037 N N . LEU D 1 459 ? 119.473 26.246 93.974 1.00 19.16 459 LEU D N 1
ATOM 15038 C CA . LEU D 1 459 ? 119.670 24.801 94.015 1.00 21.93 459 LEU D CA 1
ATOM 15039 C C . LEU D 1 459 ? 119.400 24.246 95.415 1.00 25.22 459 LEU D C 1
ATOM 15040 O O . LEU D 1 459 ? 118.733 23.218 95.562 1.00 23.44 459 LEU D O 1
ATOM 15045 N N . HIS D 1 460 ? 119.892 24.938 96.439 1.00 22.50 460 HIS D N 1
ATOM 15046 C CA . HIS D 1 460 ? 119.634 24.533 97.818 1.00 31.18 460 HIS D CA 1
ATOM 15047 C C . HIS D 1 460 ? 118.141 24.563 98.145 1.00 28.47 460 HIS D C 1
ATOM 15048 O O . HIS D 1 460 ? 117.629 23.682 98.845 1.00 26.74 460 HIS D O 1
ATOM 15055 N N . GLY D 1 461 ? 117.447 25.586 97.651 1.00 21.70 461 GLY D N 1
ATOM 15056 C CA . GLY D 1 461 ? 116.026 25.726 97.905 1.00 22.55 461 GLY D CA 1
ATOM 15057 C C . GLY D 1 461 ? 115.213 24.617 97.262 1.00 25.14 461 GLY D C 1
ATOM 15058 O O . GLY D 1 461 ? 114.146 24.247 97.760 1.00 26.79 461 GLY D O 1
ATOM 15059 N N . LEU D 1 462 ? 115.711 24.086 96.148 1.00 21.85 462 LEU D N 1
ATOM 15060 C CA . LEU D 1 462 ? 115.023 23.002 95.460 1.00 21.62 462 LEU D CA 1
ATOM 15061 C C . LEU D 1 462 ? 115.324 21.650 96.102 1.00 28.92 462 LEU D C 1
ATOM 15062 O O . LEU D 1 462 ? 114.505 20.737 96.051 1.00 28.63 462 LEU D O 1
ATOM 15067 N N . ASP D 1 463 ? 116.506 21.530 96.698 1.00 28.71 463 ASP D N 1
ATOM 15068 C CA . ASP D 1 463 ? 116.919 20.295 97.355 1.00 38.44 463 ASP D CA 1
ATOM 15069 C C . ASP D 1 463 ? 115.817 19.762 98.262 1.00 36.42 463 ASP D C 1
ATOM 15070 O O . ASP D 1 463 ? 115.342 20.462 99.156 1.00 36.82 463 ASP D O 1
ATOM 15075 N N . GLY D 1 464 ? 115.406 18.521 98.028 1.00 33.83 464 GLY D N 1
ATOM 15076 C CA . GLY D 1 464 ? 114.388 17.905 98.860 1.00 33.98 464 GLY D CA 1
ATOM 15077 C C . GLY D 1 464 ? 112.961 18.289 98.506 1.00 43.40 464 GLY D C 1
ATOM 15078 O O . GLY D 1 464 ? 112.013 17.682 99.006 1.00 48.29 464 GLY D O 1
ATOM 15079 N N . GLN D 1 465 ? 112.804 19.294 97.648 1.00 36.15 465 GLN D N 1
ATOM 15080 C CA . GLN D 1 465 ? 111.481 19.706 97.192 1.00 36.09 465 GLN D CA 1
ATOM 15081 C C . GLN D 1 465 ? 111.041 18.860 96.010 1.00 34.77 465 GLN D C 1
ATOM 15082 O O . GLN D 1 465 ? 109.848 18.636 95.809 1.00 39.09 465 GLN D O 1
ATOM 15088 N N . LEU D 1 466 ? 112.010 18.409 95.219 1.00 29.50 466 LEU D N 1
ATOM 15089 C CA . LEU D 1 466 ? 111.726 17.576 94.055 1.00 30.05 466 LEU D CA 1
ATOM 15090 C C . LEU D 1 466 ? 112.693 16.412 94.008 1.00 26.76 466 LEU D C 1
ATOM 15091 O O . LEU D 1 466 ? 113.758 16.456 94.627 1.00 27.78 466 LEU D O 1
ATOM 15096 N N . ALA D 1 467 ? 112.320 15.377 93.264 1.00 26.92 467 ALA D N 1
ATOM 15097 C CA . ALA D 1 467 ? 113.194 14.235 93.044 1.00 26.45 467 ALA D CA 1
ATOM 15098 C C . ALA D 1 467 ? 114.522 14.705 92.478 1.00 27.93 467 ALA D C 1
ATOM 15099 O O . ALA D 1 467 ? 114.576 15.668 91.710 1.00 23.89 467 ALA D O 1
ATOM 15101 N N . LYS D 1 468 ? 115.595 14.024 92.860 1.00 25.95 468 LYS D N 1
ATOM 15102 C CA . LYS D 1 468 ? 116.930 14.408 92.422 1.00 23.30 468 LYS D CA 1
ATOM 15103 C C . LYS D 1 468 ? 117.071 14.537 90.906 1.00 22.86 468 LYS D C 1
ATOM 15104 O O . LYS D 1 468 ? 117.801 15.405 90.420 1.00 24.03 468 LYS D O 1
ATOM 15110 N N . PHE D 1 469 ? 116.395 13.678 90.149 1.00 26.31 469 PHE D N 1
ATOM 15111 C CA . PHE D 1 469 ? 116.584 13.691 88.704 1.00 28.23 469 PHE D CA 1
ATOM 15112 C C . PHE D 1 469 ? 116.020 14.962 88.080 1.00 28.40 469 PHE D C 1
ATOM 15113 O O . PHE D 1 469 ? 116.335 15.283 86.937 1.00 29.21 469 PHE D O 1
ATOM 15121 N N . LYS D 1 470 ? 115.216 15.695 88.847 1.00 23.53 470 LYS D N 1
ATOM 15122 C CA . LYS D 1 470 ? 114.614 16.933 88.358 1.00 19.57 470 LYS D CA 1
ATOM 15123 C C . LYS D 1 470 ? 115.440 18.181 88.662 1.00 24.55 470 LYS D C 1
ATOM 15124 O O . LYS D 1 470 ? 115.059 19.276 88.268 1.00 26.68 470 LYS D O 1
ATOM 15138 N N . PRO D 1 472 ? 117.853 21.182 88.416 1.00 17.93 472 PRO D N 1
ATOM 15139 C CA . PRO D 1 472 ? 118.619 21.895 87.395 1.00 17.31 472 PRO D CA 1
ATOM 15140 C C . PRO D 1 472 ? 120.118 21.694 87.604 1.00 18.73 472 PRO D C 1
ATOM 15141 O O . PRO D 1 472 ? 120.591 21.679 88.749 1.00 22.42 472 PRO D O 1
ATOM 15145 N N . LYS D 1 473 ? 120.849 21.510 86.512 1.00 19.89 473 LYS D N 1
ATOM 15146 C CA . LYS D 1 473 ? 122.293 21.334 86.575 1.00 16.48 473 LYS D CA 1
ATOM 15147 C C . LYS D 1 473 ? 122.976 22.692 86.654 1.00 25.04 473 LYS D C 1
ATOM 15148 O O . LYS D 1 473 ? 124.108 22.814 87.124 1.00 26.50 473 LYS D O 1
ATOM 15154 N N . LYS D 1 474 ? 122.270 23.704 86.170 1.00 17.37 474 LYS D N 1
ATOM 15155 C CA . LYS D 1 474 ? 122.731 25.081 86.181 1.00 20.82 474 LYS D CA 1
ATOM 15156 C C . LYS D 1 474 ? 121.539 26.001 86.383 1.00 19.33 474 LYS D C 1
ATOM 15157 O O . LYS D 1 474 ? 120.426 25.707 85.934 1.00 19.54 474 LYS D O 1
ATOM 15163 N N . VAL D 1 475 ? 121.785 27.117 87.060 1.00 18.18 475 VAL D N 1
ATOM 15164 C CA . VAL D 1 475 ? 120.838 28.214 87.115 1.00 16.21 475 VAL D CA 1
ATOM 15165 C C . VAL D 1 475 ? 121.520 29.422 86.505 1.00 19.93 475 VAL D C 1
ATOM 15166 O O . VAL D 1 475 ? 122.617 29.804 86.926 1.00 22.77 475 VAL D O 1
ATOM 15170 N N . ILE D 1 476 ? 120.863 30.016 85.518 1.00 16.68 476 ILE D N 1
ATOM 15171 C CA . ILE D 1 476 ? 121.391 31.149 84.774 1.00 21.66 476 ILE D CA 1
ATOM 15172 C C . ILE D 1 476 ? 120.486 32.346 84.987 1.00 20.81 476 ILE D C 1
ATOM 15173 O O . ILE D 1 476 ? 119.275 32.242 84.807 1.00 22.26 476 ILE D O 1
ATOM 15178 N N . PHE D 1 477 ? 121.064 33.486 85.357 1.00 19.29 477 PHE D N 1
ATOM 15179 C CA . PHE D 1 477 ? 120.255 34.680 85.574 1.00 13.46 477 PHE D CA 1
ATOM 15180 C C . PHE D 1 477 ? 120.287 35.645 84.398 1.00 18.25 477 PHE D C 1
ATOM 15181 O O . PHE D 1 477 ? 121.343 35.903 83.815 1.00 22.65 477 PHE D O 1
ATOM 15189 N N . VAL D 1 478 ? 119.115 36.175 84.073 1.00 16.56 478 VAL D N 1
ATOM 15190 C CA . VAL D 1 478 ? 118.954 37.101 82.965 1.00 22.87 478 VAL D CA 1
ATOM 15191 C C . VAL D 1 478 ? 118.096 38.297 83.381 1.00 25.84 478 VAL D C 1
ATOM 15192 O O . VAL D 1 478 ? 117.367 38.232 84.370 1.00 24.44 478 VAL D O 1
ATOM 15196 N N . ASP D 1 479 ? 118.183 39.385 82.618 1.00 24.23 479 ASP D N 1
ATOM 15197 C CA . ASP D 1 479 ? 117.349 40.564 82.845 1.00 26.71 479 ASP D CA 1
ATOM 15198 C C . ASP D 1 479 ? 115.911 40.345 82.378 1.00 28.12 479 ASP D C 1
ATOM 15199 O O . ASP D 1 479 ? 114.977 40.906 82.947 1.00 24.83 479 ASP D O 1
ATOM 15204 N N . ASP D 1 480 ? 115.735 39.554 81.324 1.00 24.96 480 ASP D N 1
ATOM 15205 C CA . ASP D 1 480 ? 114.401 39.225 80.839 1.00 27.23 480 ASP D CA 1
ATOM 15206 C C . ASP D 1 480 ? 114.413 37.952 80.003 1.00 22.85 480 ASP D C 1
ATOM 15207 O O . ASP D 1 480 ? 115.474 37.449 79.644 1.00 23.91 480 ASP D O 1
ATOM 15212 N N . LEU D 1 481 ? 113.226 37.434 79.709 1.00 25.21 481 LEU D N 1
ATOM 15213 C CA . LEU D 1 481 ? 113.089 36.223 78.912 1.00 22.17 481 LEU D CA 1
ATOM 15214 C C . LEU D 1 481 ? 112.601 36.573 77.513 1.00 22.68 481 LEU D C 1
ATOM 15215 O O . LEU D 1 481 ? 111.817 37.512 77.343 1.00 25.00 481 LEU D O 1
ATOM 15220 N N . PRO D 1 482 ? 113.062 35.820 76.501 1.00 23.20 482 PRO D N 1
ATOM 15221 C CA . PRO D 1 482 ? 112.594 36.054 75.132 1.00 26.61 482 PRO D CA 1
ATOM 15222 C C . PRO D 1 482 ? 111.126 35.679 74.990 1.00 27.39 482 PRO D C 1
ATOM 15223 O O . PRO D 1 482 ? 110.728 34.591 75.401 1.00 26.10 482 PRO D O 1
ATOM 15227 N N . ARG D 1 483 ? 110.326 36.577 74.426 1.00 26.96 483 ARG D N 1
ATOM 15228 C CA . ARG D 1 483 ? 108.903 36.322 74.275 1.00 24.99 483 ARG D CA 1
ATOM 15229 C C . ARG D 1 483 ? 108.447 36.524 72.850 1.00 34.71 483 ARG D C 1
ATOM 15230 O O . ARG D 1 483 ? 108.994 37.358 72.126 1.00 33.62 483 ARG D O 1
ATOM 15238 N N . ASN D 1 484 ? 107.436 35.767 72.446 1.00 29.17 484 ASN D N 1
ATOM 15239 C CA . ASN D 1 484 ? 106.846 36.008 71.146 1.00 37.79 484 ASN D CA 1
ATOM 15240 C C . ASN D 1 484 ? 105.971 37.243 71.247 1.00 40.43 484 ASN D C 1
ATOM 15241 O O . ASN D 1 484 ? 105.907 37.883 72.301 1.00 40.48 484 ASN D O 1
ATOM 15246 N N . THR D 1 485 ? 105.305 37.586 70.155 1.00 42.21 485 THR D N 1
ATOM 15247 C CA . THR D 1 485 ? 104.487 38.789 70.119 1.00 41.16 485 THR D CA 1
ATOM 15248 C C . THR D 1 485 ? 103.289 38.702 71.056 1.00 42.18 485 THR D C 1
ATOM 15249 O O . THR D 1 485 ? 102.692 39.719 71.402 1.00 47.36 485 THR D O 1
ATOM 15261 N N . GLY D 1 487 ? 103.576 37.445 74.080 1.00 33.95 487 GLY D N 1
ATOM 15262 C CA . GLY D 1 487 ? 104.109 37.527 75.431 1.00 32.34 487 GLY D CA 1
ATOM 15263 C C . GLY D 1 487 ? 104.477 36.181 76.033 1.00 34.08 487 GLY D C 1
ATOM 15264 O O . GLY D 1 487 ? 104.854 36.096 77.203 1.00 32.01 487 GLY D O 1
ATOM 15265 N N . LYS D 1 488 ? 104.368 35.125 75.235 1.00 27.70 488 LYS D N 1
ATOM 15266 C CA . LYS D 1 488 ? 104.732 33.787 75.687 1.00 23.50 488 LYS D CA 1
ATOM 15267 C C . LYS D 1 488 ? 106.241 33.558 75.599 1.00 24.65 488 LYS D C 1
ATOM 15268 O O . LYS D 1 488 ? 106.867 33.861 74.586 1.00 20.91 488 LYS D O 1
ATOM 15274 N N . VAL D 1 489 ? 106.824 33.013 76.663 1.00 19.62 489 VAL D N 1
ATOM 15275 C CA . VAL D 1 489 ? 108.256 32.726 76.688 1.00 20.29 489 VAL D CA 1
ATOM 15276 C C . VAL D 1 489 ? 108.631 31.698 75.626 1.00 22.88 489 VAL D C 1
ATOM 15277 O O . VAL D 1 489 ? 108.002 30.643 75.520 1.00 21.84 489 VAL D O 1
ATOM 15281 N N . GLN D 1 490 ? 109.660 32.018 74.845 1.00 20.86 490 GLN D N 1
ATOM 15282 C CA A GLN D 1 490 ? 110.090 31.181 73.728 0.56 23.28 490 GLN D CA 1
ATOM 15283 C CA B GLN D 1 490 ? 110.058 31.165 73.736 0.44 23.00 490 GLN D CA 1
ATOM 15284 C C . GLN D 1 490 ? 111.191 30.225 74.142 1.00 18.60 490 GLN D C 1
ATOM 15285 O O . GLN D 1 490 ? 112.368 30.567 74.072 1.00 19.37 490 GLN D O 1
ATOM 15296 N N . LYS D 1 491 ? 110.829 29.018 74.555 1.00 19.97 491 LYS D N 1
ATOM 15297 C CA . LYS D 1 491 ? 111.854 28.089 74.997 1.00 17.66 491 LYS D CA 1
ATOM 15298 C C . LYS D 1 491 ? 112.773 27.627 73.879 1.00 18.66 491 LYS D C 1
ATOM 15299 O O . LYS D 1 491 ? 113.905 27.250 74.142 1.00 17.87 491 LYS D O 1
ATOM 15305 N N . ASN D 1 492 ? 112.304 27.674 72.633 1.00 19.10 492 ASN D N 1
ATOM 15306 C CA . ASN D 1 492 ? 113.197 27.363 71.522 1.00 19.03 492 ASN D CA 1
ATOM 15307 C C . ASN D 1 492 ? 114.365 28.347 71.440 1.00 19.48 492 ASN D C 1
ATOM 15308 O O . ASN D 1 492 ? 115.506 27.946 71.199 1.00 21.81 492 ASN D O 1
ATOM 15313 N N . VAL D 1 493 ? 114.070 29.629 71.652 1.00 20.52 493 VAL D N 1
ATOM 15314 C CA . VAL D 1 493 ? 115.103 30.661 71.624 1.00 18.06 493 VAL D CA 1
ATOM 15315 C C . VAL D 1 493 ? 116.092 30.423 72.761 1.00 15.18 493 VAL D C 1
ATOM 15316 O O . VAL D 1 493 ? 117.305 30.485 72.561 1.00 20.72 493 VAL D O 1
ATOM 15320 N N . LEU D 1 494 ? 115.568 30.135 73.954 1.00 15.15 494 LEU D N 1
ATOM 15321 C CA . LEU D 1 494 ? 116.425 29.826 75.099 1.00 16.70 494 LEU D CA 1
ATOM 15322 C C . LEU D 1 494 ? 117.335 28.635 74.828 1.00 20.14 494 LEU D C 1
ATOM 15323 O O . LEU D 1 494 ? 118.521 28.662 75.162 1.00 18.28 494 LEU D O 1
ATOM 15328 N N . ARG D 1 495 ? 116.779 27.587 74.225 1.00 17.05 495 ARG D N 1
ATOM 15329 C CA . ARG D 1 495 ? 117.572 26.399 73.924 1.00 18.21 495 ARG D CA 1
ATOM 15330 C C . ARG D 1 495 ? 118.681 26.713 72.922 1.00 17.87 495 ARG D C 1
ATOM 15331 O O . ARG D 1 495 ? 119.761 26.150 73.001 1.00 19.12 495 ARG D O 1
ATOM 15339 N N . GLU D 1 496 ? 118.410 27.601 71.970 1.00 18.85 496 GLU D N 1
ATOM 15340 C CA . GLU D 1 496 ? 119.445 27.999 71.011 1.00 18.96 496 GLU D CA 1
ATOM 15341 C C . GLU D 1 496 ? 120.525 28.810 71.720 1.00 19.11 496 GLU D C 1
ATOM 15342 O O . GLU D 1 496 ? 121.724 28.561 71.557 1.00 24.79 496 GLU D O 1
ATOM 15348 N N . THR D 1 497 ? 120.098 29.770 72.531 1.00 18.92 497 THR D N 1
ATOM 15349 C CA . THR D 1 497 ? 121.035 30.610 73.272 1.00 19.31 497 THR D CA 1
ATOM 15350 C C . THR D 1 497 ? 122.001 29.804 74.143 1.00 18.38 497 THR D C 1
ATOM 15351 O O . THR D 1 497 ? 123.210 30.052 74.141 1.00 22.22 497 THR D O 1
ATOM 15355 N N . TYR D 1 498 ? 121.463 28.824 74.860 1.00 17.17 498 TYR D N 1
ATOM 15356 C CA . TYR D 1 498 ? 122.223 28.044 75.825 1.00 15.85 498 TYR D CA 1
ATOM 15357 C C . TYR D 1 498 ? 122.587 26.642 75.334 1.00 17.73 498 TYR D C 1
ATOM 15358 O O . TYR D 1 498 ? 122.856 25.758 76.137 1.00 21.62 498 TYR D O 1
ATOM 15367 N N . LYS D 1 499 ? 122.627 26.459 74.015 1.00 21.11 499 LYS D N 1
ATOM 15368 C CA . LYS D 1 499 ? 122.859 25.139 73.431 1.00 25.16 499 LYS D CA 1
ATOM 15369 C C . LYS D 1 499 ? 124.183 24.488 73.849 1.00 24.50 499 LYS D C 1
ATOM 15370 O O . LYS D 1 499 ? 124.289 23.263 73.878 1.00 30.07 499 LYS D O 1
ATOM 15376 N N . ASP D 1 500 ? 125.183 25.303 74.176 1.00 23.35 500 ASP D N 1
ATOM 15377 C CA . ASP D 1 500 ? 126.527 24.791 74.455 1.00 25.45 500 ASP D CA 1
ATOM 15378 C C . ASP D 1 500 ? 126.959 24.852 75.919 1.00 27.05 500 ASP D C 1
ATOM 15379 O O . ASP D 1 500 ? 128.135 24.643 76.222 1.00 27.49 500 ASP D O 1
ATOM 15384 N N . ILE D 1 501 ? 126.028 25.129 76.829 1.00 21.41 501 ILE D N 1
ATOM 15385 C CA . ILE D 1 501 ? 126.413 25.333 78.226 1.00 15.88 501 ILE D CA 1
ATOM 15386 C C . ILE D 1 501 ? 126.960 24.074 78.912 1.00 24.28 501 ILE D C 1
ATOM 15387 O O . ILE D 1 501 ? 127.586 24.176 79.964 1.00 26.55 501 ILE D O 1
ATOM 15392 N N . TYR D 1 502 ? 126.743 22.896 78.325 1.00 24.66 502 TYR D N 1
ATOM 15393 C CA . TYR D 1 502 ? 127.291 21.668 78.915 1.00 23.57 502 TYR D CA 1
ATOM 15394 C C . TYR D 1 502 ? 128.360 21.029 78.047 1.00 31.41 502 TYR D C 1
ATOM 15395 O O . TYR D 1 502 ? 128.751 19.889 78.280 1.00 29.51 502 TYR D O 1
ATOM 15404 N N . LYS D 1 503 ? 128.819 21.760 77.040 1.00 34.16 503 LYS D N 1
ATOM 15405 C CA . LYS D 1 503 ? 129.884 21.262 76.185 1.00 42.16 503 LYS D CA 1
ATOM 15406 C C . LYS D 1 503 ? 131.229 21.552 76.836 1.00 55.90 503 LYS D C 1
ATOM 15407 O O . LYS D 1 503 ? 131.910 20.641 77.307 1.00 58.29 503 LYS D O 1
#

InterPro domains:
  IPR000873 AMP-dependent synthetase/ligase domain [PF00501] (16-362)
  IPR020845 AMP-binding, conserved site [PS00455] (160-171)
  IPR025110 AMP-binding enzyme, C-terminal domain [PF13193] (413-488)
  IPR042099 ANL, N-terminal domain [G3DSA:3.40.50.12780] (1-397)
  IPR045851 AMP-binding enzyme domain superfamily [G3DSA:3.30.300.30] (398-503)

Nearest PDB structures (foldseek):
  4fut-assembly1_A  TM=8.602E-01  e=3.777E-88  Rhodopseudomonas palustris CGA009
  4gxr-assembly1_A  TM=8.474E-01  e=1.198E-86  Rhodopseudomonas palustris CGA009
  4gxq-assembly1_A  TM=8.469E-01  e=8.889E-85  Rhodopseudomonas palustris CGA009
  3g7s-assembly1_B  TM=7.373E-01  e=1.361E-31  Archaeoglobus fulgidus DSM 4304
  7thq-assembly1_B  TM=6.949E-01  e=3.184E-31  Pseudomonas protegens Pf-5

Organism: Rhodopseudomonas palustris (strain ATCC BAA-98 / CGA009) (NCBI:txid258594)

B-factor: mean 23.96, std 11.79, range [5.68, 99.68]

Radius of gyration: 47.93 Å; Cα contacts (8 Å, |Δi|>4): 4391; chains: 4; bounding box: 89×82×143 Å